Protein 3SQ7 (pdb70)

Nearest PDB structures (foldseek):
  3sq7-assembly6_C-2  TM=1.002E+00  e=1.045E-103  Saccharomyces cerevisiae S288C
  3sq7-assembly6_B  TM=9.964E-01  e=2.704E-96  Saccharomyces cerevisiae S288C
  3sq5-assembly6_C  TM=9.985E-01  e=2.318E-95  Saccharomyces cerevisiae S288C
  3sq5-assembly2_B  TM=9.940E-01  e=2.177E-93  Saccharomyces cerevisiae S288C
  3sq3-assembly1_A  TM=9.973E-01  e=1.010E-92  Saccharomyces cerevisiae S288C

Radius of gyration: 40.12 Å; Cα contacts (8 Å, |Δi|>4): 3853; chains: 4; bounding box: 80×100×114 Å

Foldseek 3Di:
DKAKAWEDACQLDPVVHDYLLNVADDLFWAEKEWFAQAAPVVQNLVSHHLNHQAYEYEYAVPRYDDDDPVRDDDSSVSSVVRYHYDHAHADPPETAHFTKMWIAGNVQKIKIKGKLFGHDNLRSHAFIIMMIIAPIWGQADEDDDAQQLVVVLLLLCLSVDPCSVPVPSVSSNRIYCVSRNLKHKAKAGPRPPDAHFLQVVLVVLCVLCPPPDDDLWQKEKEKEAQEFAFAPDPVDQHGLVQFARVCSNVVVDHPCGDDLVVSLVVCVVSNYAAAYEFEWPCQLVFFPVRCSNVVSHAYACPVPVVSVCCVCPRSLHYWAFPQVLADSSGGRRHHNKIKIFMATHLCTQQFGQKMKTKNAGRDCQGRPHNPGGHSYIMIIMMRGCSSDPDNGTQGEAESSNPPGNYYHPGHVVTGRAPSVDTDGDHDDDPVD/DKAKDWDDAPQLDVYDYLLNVADDLFWAEKEWFAAAAPLVLNLVSHHLNHQAYEYEYAVPRYDDDDPVSDDDSSVSSVVRYHYDHAHAPATAHFTKMWIAGHPQKIKIKGKLFGHDNLRSHAFIIMMIIAPIWGQDDEDDDAQQLVVVLLLLVLSVDPCSVPVPSVVSNRIYCVSRNLKHKAKAGQRPVDAHFLQVVLVVLVVLDLWQKEKEKEAQEFAFAPDPVDQHGLVQFARVCSNVVVDHPCGDDLVVSLVVCVVSNYQAAYEFEWQCLLVFFPVRCSNSVSHYYACPVPVVNVCCVCPRSLHYWAFDQVQADSSGGRRHHNKIKIFMFIDCLCTPQWGQKMKTKNAGRDCQGGPGNPGGHSYIMIIMMRGQSSDDPDNTFGEAESSNPPGGNYYHPGHVVIGRAPSVDTDGDDDDDPVPPD/DKAKAWEDAVQLCVPVYDYLLNVADDLFWAEKEWFAQAAPLVQNLVSHHLNYQAYEYEYAVPRYDDDDPVRDDDSSVSSVVRYHYDHAHADDPETAGFTKMWIAGNPQKIKIKGKLFGHDNLRSHAFIIMMIIAPIWGQAAEDDDAQQLVVVLLLQCLSVDPCSVPVPSVSSNRIYPVSCNLKHKAKAGQRPPDAGFLQVVLVVLCVLPCDQFQKEKEKEFQEFDFAPDPVDQHGLVQFARVCSNVVVDHPCGDDLVVSLVVCVVRNYAAAYEFEWPCQLVFFPVRCSLVVSHAYACPVPVVSVCCCCPSNLHYWAFPQVLADSSGGRRHHNKIKIFMFTDCLCTPQFGQKMKTKNAGRDCLGRPHNPGGHSYIMIIMMRGQSSDPDNGTQGEAESSNPPGNYYHPGHVVTGRADSVDTDGDHDDDPVND/DKAKDWEDAVQLVCVYDYLLNVADDLFWAEKEWFAAAAPDVQNLVSHHLNHQAYEYEYAVPRYDDDDPVRDDDSSVSSVVRYDYDHAHADVATAHFTKMWIAGHPQKIKIKGKLFGHDNLRSHAFIIMMIIAPIWGFDAEDDDAQQLVVVLLLLVQSVDPCSVPVPSVSSNRIYCVSRNLKHKAKAGQRPPDAHFLQVVLVVLVVLDAAKEKEKEAQEFAFAPDPVDQHGLVQFARVCSNVVVDHPCGDDLVVSLVVCVVNNYQAAYEFEWQCQLVFFPVRCSNSVSHYYACPVPVVSVCCVCPRNLHYWAFPQVLADNSGGRRHHNKIKIFMFHHLCTPQWGQKMKTKNAGRDCLGRPHNPGGHSYIMIIMMRGQSSDDDDNTFGEAESSNPPGNYYHPGHVVIGRAPSVDTDGDDDDDPVPVD

InterPro domains:
  IPR010347 Tyrosyl-DNA phosphodiesterase I [PF06087] (84-529)
  IPR010347 Tyrosyl-DNA phosphodiesterase I [PTHR12415] (41-539)

Organism: Saccharomyces cerevisiae (strain ATCC 204508 / S288c) (NCBI:txid559292)

GO terms:
  GO:0070260 5'-tyrosyl-DNA phosphodiesterase activity (F, IDA)
  GO:0005634 nucleus (C, IDA)
  GO:0005739 mitochondrion (C, IDA)
  GO:0017005 3'-tyrosyl-DNA phosphodiesterase activity (F, IDA)
  GO:0006281 DNA repair (P, IMP)

CATH classification: 3.30.870.10 (+1 more: 3.30.870.10)

Structure (mmCIF, N/CA/C/O backbone):
data_3SQ7
#
_entry.id   3SQ7
#
_cell.length_a   64.350
_cell.length_b   82.190
_cell.length_c   99.290
_cell.angle_alpha   86.79
_cell.angle_beta   85.57
_cell.angle_gamma   66.32
#
_symmetry.space_group_name_H-M   'P 1'
#
loop_
_entity.id
_entity.type
_entity.pdbx_description
1 polymer 'Tyrosyl-DNA phosphodiesterase 1'
2 non-polymer 'SULFATE ION'
3 water water
#
loop_
_atom_site.group_PDB
_atom_site.id
_atom_site.type_symbol
_atom_site.label_atom_id
_atom_site.label_alt_id
_atom_site.label_comp_id
_atom_site.label_asym_id
_atom_site.label_entity_id
_atom_site.label_seq_id
_atom_site.pdbx_PDB_ins_code
_atom_site.Cartn_x
_atom_site.Cartn_y
_atom_site.Cartn_z
_atom_site.occupancy
_atom_site.B_iso_or_equiv
_atom_site.auth_seq_id
_atom_site.auth_comp_id
_atom_site.auth_asym_id
_atom_site.auth_atom_id
_atom_site.pdbx_PDB_model_num
ATOM 1 N N . GLY A 1 2 ? -3.765 -17.579 -4.771 1.00 42.58 79 GLY A N 1
ATOM 2 C CA . GLY A 1 2 ? -2.444 -17.766 -5.455 1.00 40.01 79 GLY A CA 1
ATOM 3 C C . GLY A 1 2 ? -1.876 -19.128 -5.015 1.00 37.39 79 GLY A C 1
ATOM 4 O O . GLY A 1 2 ? -2.377 -19.750 -4.080 1.00 37.66 79 GLY A O 1
ATOM 5 N N . ALA A 1 3 ? -0.856 -19.594 -5.705 1.00 34.54 80 ALA A N 1
ATOM 6 C CA . ALA A 1 3 ? -0.199 -20.863 -5.381 1.00 32.80 80 ALA A CA 1
ATOM 7 C C . ALA A 1 3 ? 0.575 -20.626 -4.089 1.00 31.97 80 ALA A C 1
ATOM 8 O O . ALA A 1 3 ? 1.023 -19.486 -3.816 1.00 31.04 80 ALA A O 1
ATOM 10 N N . VAL A 1 4 ? 0.694 -21.649 -3.282 1.00 30.46 81 VAL A N 1
ATOM 11 C CA . VAL A 1 4 ? 1.312 -21.472 -1.964 1.00 31.05 81 VAL A CA 1
ATOM 12 C C . VAL A 1 4 ? 2.056 -22.747 -1.526 1.00 28.73 81 VAL A C 1
ATOM 13 O O . VAL A 1 4 ? 1.573 -23.856 -1.799 1.00 28.03 81 VAL A O 1
ATOM 17 N N . PHE A 1 5 ? 3.232 -22.582 -0.889 1.00 26.78 82 PHE A N 1
ATOM 18 C CA . PHE A 1 5 ? 3.944 -23.727 -0.304 1.00 25.08 82 PHE A CA 1
ATOM 19 C C . PHE A 1 5 ? 3.542 -23.851 1.180 1.00 27.02 82 PHE A C 1
ATOM 20 O O . PHE A 1 5 ? 3.444 -22.803 1.890 1.00 27.63 82 PHE A O 1
ATOM 28 N N . LYS A 1 6 ? 3.282 -25.072 1.639 1.00 26.11 83 LYS A N 1
ATOM 29 C CA . LYS A 1 6 ? 2.867 -25.319 3.021 1.00 27.32 83 LYS A CA 1
ATOM 30 C C . LYS A 1 6 ? 3.752 -26.418 3.566 1.00 27.14 83 LYS A C 1
ATOM 31 O O . LYS A 1 6 ? 4.243 -27.273 2.842 1.00 26.45 83 LYS A O 1
ATOM 37 N N . LEU A 1 7 ? 3.970 -26.384 4.859 1.00 27.81 84 LEU A N 1
ATOM 38 C CA . LEU A 1 7 ? 4.772 -27.380 5.542 1.00 28.12 84 LEU A CA 1
ATOM 39 C C . LEU A 1 7 ? 3.772 -28.442 6.057 1.00 28.33 84 LEU A C 1
ATOM 40 O O . LEU A 1 7 ? 2.758 -28.111 6.727 1.00 28.61 84 LEU A O 1
ATOM 45 N N . MET A 1 8 ? 4.045 -29.695 5.758 1.00 26.86 85 MET A N 1
ATOM 46 C CA . MET A 1 8 ? 3.163 -30.787 6.201 1.00 28.66 85 MET A CA 1
ATOM 47 C C . MET A 1 8 ? 3.279 -31.001 7.725 1.00 29.20 85 MET A C 1
ATOM 48 O O . MET A 1 8 ? 4.407 -31.140 8.242 1.00 28.46 85 MET A O 1
ATOM 53 N N . LYS A 1 9 ? 2.147 -31.034 8.435 1.00 29.54 86 LYS A N 1
ATOM 54 C CA . LYS A 1 9 ? 2.130 -31.301 9.863 1.00 32.71 86 LYS A CA 1
ATOM 55 C C . LYS A 1 9 ? 2.522 -32.754 10.110 1.00 31.66 86 LYS A C 1
ATOM 56 O O . LYS A 1 9 ? 2.266 -33.623 9.293 1.00 31.74 86 LYS A O 1
ATOM 62 N N . SER A 1 10 ? 3.187 -32.978 11.211 1.00 30.65 87 SER A N 1
ATOM 63 C CA . SER A 1 10 ? 3.555 -34.282 11.653 1.00 31.80 87 SER A CA 1
ATOM 64 C C . SER A 1 10 ? 2.845 -34.548 12.984 1.00 33.83 87 SER A C 1
ATOM 65 O O . SER A 1 10 ? 2.729 -33.650 13.848 1.00 33.87 87 SER A O 1
ATOM 68 N N . ASP A 1 11 ? 2.313 -35.753 13.139 1.00 35.73 88 ASP A N 1
ATOM 69 C CA . ASP A 1 11 ? 1.770 -36.234 14.412 1.00 38.88 88 ASP A CA 1
ATOM 70 C C . ASP A 1 11 ? 2.766 -36.140 15.564 1.00 39.55 88 ASP A C 1
ATOM 71 O O . ASP A 1 11 ? 2.400 -36.097 16.740 1.00 39.41 88 ASP A O 1
ATOM 76 N N . PHE A 1 12 ? 4.033 -36.147 15.224 1.00 37.99 89 PHE A N 1
ATOM 77 C CA . PHE A 1 12 ? 5.079 -36.082 16.239 1.00 39.98 89 PHE A CA 1
ATOM 78 C C . PHE A 1 12 ? 5.521 -34.623 16.517 1.00 40.15 89 PHE A C 1
ATOM 79 O O . PHE A 1 12 ? 5.774 -34.252 17.656 1.00 42.81 89 PHE A O 1
ATOM 87 N N . TYR A 1 13 ? 5.587 -33.767 15.504 1.00 37.23 90 TYR A N 1
ATOM 88 C CA . TYR A 1 13 ? 6.174 -32.461 15.730 1.00 37.69 90 TYR A CA 1
ATOM 89 C C . TYR A 1 13 ? 5.113 -31.399 16.116 1.00 40.42 90 TYR A C 1
ATOM 90 O O . TYR A 1 13 ? 5.430 -30.402 16.783 1.00 41.17 90 TYR A O 1
ATOM 99 N N . GLU A 1 14 ? 3.866 -31.592 15.694 1.00 41.08 91 GLU A N 1
ATOM 100 C CA . GLU A 1 14 ? 2.816 -30.649 16.081 1.00 45.52 91 GLU A CA 1
ATOM 101 C C . GLU A 1 14 ? 1.809 -31.460 16.896 1.00 50.00 91 GLU A C 1
ATOM 102 O O . GLU A 1 14 ? 0.843 -31.900 16.337 1.00 50.38 91 GLU A O 1
ATOM 108 N N . ARG A 1 15 ? 2.007 -31.733 18.160 1.00 57.01 92 ARG A N 1
ATOM 109 C CA . ARG A 1 15 ? 1.108 -32.755 18.774 1.00 63.90 92 ARG A CA 1
ATOM 110 C C . ARG A 1 15 ? -0.319 -32.399 19.341 1.00 68.94 92 ARG A C 1
ATOM 111 O O . ARG A 1 15 ? -1.176 -33.309 19.528 1.00 69.99 92 ARG A O 1
ATOM 119 N N . GLU A 1 16 ? -0.620 -31.127 19.619 1.00 72.97 93 GLU A N 1
ATOM 120 C CA . GLU A 1 16 ? -1.754 -30.874 20.551 1.00 76.67 93 GLU A CA 1
ATOM 121 C C . GLU A 1 16 ? -3.079 -30.416 19.912 1.00 77.33 93 GLU A C 1
ATOM 122 O O . GLU A 1 16 ? -3.844 -29.640 20.506 1.00 78.24 93 GLU A O 1
ATOM 128 N N . ASP A 1 24 ? -0.309 -21.559 7.090 1.00 54.68 101 ASP A N 1
ATOM 129 C CA . ASP A 1 24 ? 1.084 -21.988 7.307 1.00 52.56 101 ASP A CA 1
ATOM 130 C C . ASP A 1 24 ? 1.365 -23.505 6.992 1.00 48.00 101 ASP A C 1
ATOM 131 O O . ASP A 1 24 ? 2.360 -23.903 6.286 1.00 45.29 101 ASP A O 1
ATOM 136 N N . MET A 1 25 ? 0.538 -24.338 7.604 1.00 43.91 102 MET A N 1
ATOM 137 C CA . MET A 1 25 ? 0.723 -25.786 7.642 1.00 40.63 102 MET A CA 1
ATOM 138 C C . MET A 1 25 ? -0.418 -26.472 6.926 1.00 38.52 102 MET A C 1
ATOM 139 O O . MET A 1 25 ? -1.478 -25.853 6.714 1.00 37.80 102 MET A O 1
ATOM 144 N N . ILE A 1 26 ? -0.210 -27.732 6.558 1.00 34.38 103 ILE A N 1
ATOM 145 C CA . ILE A 1 26 ? -1.248 -28.474 5.865 1.00 33.20 103 ILE A CA 1
ATOM 146 C C . ILE A 1 26 ? -1.235 -29.924 6.374 1.00 32.66 103 ILE A C 1
ATOM 147 O O . ILE A 1 26 ? -0.200 -30.400 6.837 1.00 30.87 103 ILE A O 1
ATOM 152 N N . THR A 1 27 ? -2.355 -30.625 6.300 1.00 31.82 104 THR A N 1
ATOM 153 C CA . THR A 1 27 ? -2.338 -32.081 6.500 1.00 31.70 104 THR A CA 1
ATOM 154 C C . THR A 1 27 ? -3.002 -32.724 5.272 1.00 31.38 104 THR A C 1
ATOM 155 O O . THR A 1 27 ? -3.747 -32.017 4.485 1.00 29.92 104 THR A O 1
ATOM 159 N N . LEU A 1 28 ? -2.831 -34.036 5.151 1.00 30.20 105 LEU A N 1
ATOM 160 C CA . LEU A 1 28 ? -3.548 -34.806 4.141 1.00 31.17 105 LEU A CA 1
ATOM 161 C C . LEU A 1 28 ? -5.072 -34.660 4.334 1.00 32.70 105 LEU A C 1
ATOM 162 O O . LEU A 1 28 ? -5.839 -34.569 3.344 1.00 32.76 105 LEU A O 1
ATOM 167 N N . LYS A 1 29 ? -5.511 -34.581 5.583 1.00 34.29 106 LYS A N 1
ATOM 168 C CA . LYS A 1 29 ? -6.915 -34.411 5.847 1.00 37.75 106 LYS A CA 1
ATOM 169 C C . LYS A 1 29 ? -7.444 -33.078 5.323 1.00 37.71 106 LYS A C 1
ATOM 170 O O . LYS A 1 29 ? -8.551 -33.031 4.794 1.00 37.80 106 LYS A O 1
ATOM 176 N N . ASP A 1 30 ? -6.680 -31.993 5.417 1.00 37.36 107 ASP A N 1
ATOM 177 C CA . ASP A 1 30 ? -7.068 -30.724 4.742 1.00 37.81 107 ASP A CA 1
ATOM 178 C C . ASP A 1 30 ? -7.224 -30.919 3.223 1.00 36.28 107 ASP A C 1
ATOM 179 O O . ASP A 1 30 ? -8.069 -30.313 2.595 1.00 36.20 107 ASP A O 1
ATOM 184 N N . ILE A 1 31 ? -6.397 -31.767 2.632 1.00 33.40 108 ILE A N 1
ATOM 185 C CA . ILE A 1 31 ? -6.402 -31.917 1.180 1.00 31.58 108 ILE A CA 1
ATOM 186 C C . ILE A 1 31 ? -7.554 -32.814 0.712 1.00 32.71 108 ILE A C 1
ATOM 187 O O . ILE A 1 31 ? -8.253 -32.460 -0.258 1.00 32.39 108 ILE A O 1
ATOM 192 N N . PHE A 1 32 ? -7.742 -33.942 1.400 1.00 32.87 109 PHE A N 1
ATOM 193 C CA . PHE A 1 32 ? -8.723 -34.951 1.035 1.00 34.13 109 PHE A CA 1
ATOM 194 C C . PHE A 1 32 ? -10.045 -34.994 1.819 1.00 36.21 109 PHE A C 1
ATOM 195 O O . PHE A 1 32 ? -10.943 -35.773 1.485 1.00 36.83 109 PHE A O 1
ATOM 203 N N . GLY A 1 33 ? -10.151 -34.226 2.897 1.00 37.75 110 GLY A N 1
ATOM 204 C CA . GLY A 1 33 ? -11.247 -34.400 3.832 1.00 41.22 110 GLY A CA 1
ATOM 205 C C . GLY A 1 33 ? -12.358 -33.408 3.628 1.00 44.48 110 GLY A C 1
ATOM 206 O O . GLY A 1 33 ? -13.349 -33.451 4.295 1.00 45.31 110 GLY A O 1
ATOM 207 N N . THR A 1 34 ? -12.175 -32.511 2.681 1.00 45.24 111 THR A N 1
ATOM 208 C CA . THR A 1 34 ? -13.151 -31.500 2.430 1.00 48.94 111 THR A CA 1
ATOM 209 C C . THR A 1 34 ? -14.504 -32.083 1.868 1.00 49.31 111 THR A C 1
ATOM 210 O O . THR A 1 34 ? -14.521 -32.908 0.943 1.00 46.87 111 THR A O 1
ATOM 214 N N . GLU A 1 35 ? -15.613 -31.632 2.431 1.00 50.68 112 GLU A N 1
ATOM 215 C CA . GLU A 1 35 ? -16.934 -32.215 2.095 1.00 53.00 112 GLU A CA 1
ATOM 216 C C . GLU A 1 35 ? -17.332 -31.974 0.633 1.00 50.62 112 GLU A C 1
ATOM 217 O O . GLU A 1 35 ? -18.084 -32.749 0.115 1.00 50.60 112 GLU A O 1
ATOM 223 N N . THR A 1 36 ? -16.767 -30.949 -0.027 1.00 47.84 113 THR A N 1
ATOM 224 C CA . THR A 1 36 ? -17.079 -30.699 -1.408 1.00 46.93 113 THR A CA 1
ATOM 225 C C . THR A 1 36 ? -16.147 -31.422 -2.413 1.00 44.39 113 THR A C 1
ATOM 226 O O . THR A 1 36 ? -16.281 -31.223 -3.597 1.00 42.71 113 THR A O 1
ATOM 230 N N . LEU A 1 37 ? -15.200 -32.228 -1.937 1.00 42.23 114 LEU A N 1
ATOM 231 C CA . LEU A 1 37 ? -14.315 -32.965 -2.833 1.00 39.87 114 LEU A CA 1
ATOM 232 C C . LEU A 1 37 ? -15.144 -34.072 -3.505 1.00 39.84 114 LEU A C 1
ATOM 233 O O . LEU A 1 37 ? -15.806 -34.853 -2.839 1.00 39.65 114 LEU A O 1
ATOM 238 N N . LYS A 1 38 ? -15.072 -34.130 -4.821 1.00 38.70 115 LYS A N 1
ATOM 239 C CA . LYS A 1 38 ? -15.829 -35.080 -5.621 1.00 40.29 115 LYS A CA 1
ATOM 240 C C . LYS A 1 38 ? -14.907 -36.199 -6.103 1.00 38.79 115 LYS A C 1
ATOM 241 O O . LYS A 1 38 ? -15.251 -37.383 -6.036 1.00 38.37 115 LYS A O 1
ATOM 247 N N . ARG A 1 39 ? -13.713 -35.828 -6.550 1.00 36.85 116 ARG A N 1
ATOM 248 C CA . ARG A 1 39 ? -12.788 -36.784 -7.176 1.00 35.86 116 ARG A CA 1
ATOM 249 C C . ARG A 1 39 ? -11.354 -36.432 -6.869 1.00 34.08 116 ARG A C 1
ATOM 250 O O . ARG A 1 39 ? -10.998 -35.267 -6.994 1.00 32.91 116 ARG A O 1
ATOM 258 N N . SER A 1 40 ? -10.510 -37.419 -6.537 1.00 32.93 117 SER A N 1
ATOM 259 C CA . SER A 1 40 ? -9.059 -37.166 -6.476 1.00 32.19 117 SER A CA 1
ATOM 260 C C . SER A 1 40 ? -8.362 -38.099 -7.415 1.00 31.32 117 SER A C 1
ATOM 261 O O . SER A 1 40 ? -8.701 -39.295 -7.462 1.00 31.21 117 SER A O 1
ATOM 264 N N . ILE A 1 41 ? -7.348 -37.568 -8.108 1.00 29.36 118 ILE A N 1
ATOM 265 C CA . ILE A 1 41 ? -6.489 -38.371 -8.943 1.00 27.92 118 ILE A CA 1
ATOM 266 C C . ILE A 1 41 ? -5.083 -38.273 -8.339 1.00 27.57 118 ILE A C 1
ATOM 267 O O . ILE A 1 41 ? -4.593 -37.173 -8.166 1.00 27.11 118 ILE A O 1
ATOM 272 N N . LEU A 1 42 ? -4.424 -39.404 -8.051 1.00 26.80 119 LEU A N 1
ATOM 273 C CA . LEU A 1 42 ? -3.204 -39.432 -7.245 1.00 26.01 119 LEU A CA 1
ATOM 274 C C . LEU A 1 42 ? -2.121 -40.122 -8.006 1.00 26.56 119 LEU A C 1
ATOM 275 O O . LEU A 1 42 ? -2.400 -41.088 -8.743 1.00 27.37 119 LEU A O 1
ATOM 280 N N . PHE A 1 43 ? -0.882 -39.629 -7.828 1.00 25.15 120 PHE A N 1
ATOM 281 C CA . PHE A 1 43 ? 0.297 -40.247 -8.326 1.00 25.10 120 PHE A CA 1
ATOM 282 C C . PHE A 1 43 ? 1.246 -40.306 -7.144 1.00 25.10 120 PHE A C 1
ATOM 283 O O . PHE A 1 43 ? 1.367 -39.297 -6.392 1.00 24.54 120 PHE A O 1
ATOM 291 N N . SER A 1 44 ? 1.997 -41.399 -7.020 1.00 24.46 121 SER A N 1
ATOM 292 C CA . SER A 1 44 ? 2.974 -41.488 -5.952 1.00 24.34 121 SER A CA 1
ATOM 293 C C . SER A 1 44 ? 3.906 -42.603 -6.175 1.00 24.56 121 SER A C 1
ATOM 294 O O . SER A 1 44 ? 3.703 -43.433 -7.101 1.00 24.43 121 SER A O 1
ATOM 297 N N . PHE A 1 45 ? 4.927 -42.687 -5.345 1.00 23.10 122 PHE A N 1
ATOM 298 C CA . PHE A 1 45 ? 5.804 -43.818 -5.426 1.00 25.12 122 PHE A CA 1
ATOM 299 C C . PHE A 1 45 ? 5.266 -44.923 -4.483 1.00 26.41 122 PHE A C 1
ATOM 300 O O . PHE A 1 45 ? 5.531 -46.109 -4.684 1.00 27.31 122 PHE A O 1
ATOM 308 N N . GLN A 1 46 ? 4.522 -44.563 -3.438 1.00 27.05 123 GLN A N 1
ATOM 309 C CA . GLN A 1 46 ? 4.080 -45.608 -2.478 1.00 29.59 123 GLN A CA 1
ATOM 310 C C . GLN A 1 46 ? 2.790 -45.225 -1.794 1.00 29.51 123 GLN A C 1
ATOM 311 O O . GLN A 1 46 ? 2.663 -44.091 -1.353 1.00 29.32 123 GLN A O 1
ATOM 317 N N . TYR A 1 47 ? 1.837 -46.134 -1.705 1.00 29.68 124 TYR A N 1
ATOM 318 C CA . TYR A 1 47 ? 0.604 -45.849 -1.011 1.00 31.09 124 TYR A CA 1
ATOM 319 C C . TYR A 1 47 ? 0.372 -46.842 0.129 1.00 34.00 124 TYR A C 1
ATOM 320 O O . TYR A 1 47 ? 0.460 -48.043 -0.069 1.00 35.22 124 TYR A O 1
ATOM 329 N N . GLU A 1 48 ? -0.015 -46.362 1.303 1.00 35.10 125 GLU A N 1
ATOM 330 C CA . GLU A 1 48 ? -0.415 -47.251 2.412 1.00 36.81 125 GLU A CA 1
ATOM 331 C C . GLU A 1 48 ? -1.931 -47.055 2.399 1.00 36.73 125 GLU A C 1
ATOM 332 O O . GLU A 1 48 ? -2.439 -46.008 2.870 1.00 36.48 125 GLU A O 1
ATOM 338 N N . LEU A 1 49 ? -2.663 -47.988 1.780 1.00 36.67 126 LEU A N 1
ATOM 339 C CA . LEU A 1 49 ? -4.065 -47.685 1.530 1.00 38.71 126 LEU A CA 1
ATOM 340 C C . LEU A 1 49 ? -4.873 -47.418 2.779 1.00 39.45 126 LEU A C 1
ATOM 341 O O . LEU A 1 49 ? -5.722 -46.589 2.748 1.00 39.48 126 LEU A O 1
ATOM 346 N N . ASP A 1 50 ? -4.656 -48.122 3.887 1.00 41.16 127 ASP A N 1
ATOM 347 C CA . ASP A 1 50 ? -5.561 -47.819 5.003 1.00 44.39 127 ASP A CA 1
ATOM 348 C C . ASP A 1 50 ? -5.299 -46.416 5.609 1.00 43.26 127 ASP A C 1
ATOM 349 O O . ASP A 1 50 ? -6.260 -45.661 5.826 1.00 44.72 127 ASP A O 1
ATOM 354 N N . PHE A 1 51 ? -4.031 -46.023 5.676 1.00 39.53 128 PHE A N 1
ATOM 355 C CA . PHE A 1 51 ? -3.660 -44.673 6.086 1.00 36.83 128 PHE A CA 1
ATOM 356 C C . PHE A 1 51 ? -4.221 -43.645 5.100 1.00 35.39 128 PHE A C 1
ATOM 357 O O . PHE A 1 51 ? -4.898 -42.684 5.499 1.00 36.02 128 PHE A O 1
ATOM 365 N N . LEU A 1 52 ? -3.976 -43.833 3.804 1.00 32.92 129 LEU A N 1
ATOM 366 C CA . LEU A 1 52 ? -4.486 -42.846 2.852 1.00 32.56 129 LEU A CA 1
ATOM 367 C C . LEU A 1 52 ? -6.015 -42.698 2.843 1.00 33.64 129 LEU A C 1
ATOM 368 O O . LEU A 1 52 ? -6.552 -41.560 2.853 1.00 32.61 129 LEU A O 1
ATOM 373 N N . LEU A 1 53 ? -6.716 -43.826 2.799 1.00 34.69 130 LEU A N 1
ATOM 374 C CA . LEU A 1 53 ? -8.168 -43.763 2.539 1.00 37.77 130 LEU A CA 1
ATOM 375 C C . LEU A 1 53 ? -8.910 -43.147 3.721 1.00 39.33 130 LEU A C 1
ATOM 376 O O . LEU A 1 53 ? -9.989 -42.596 3.531 1.00 38.75 130 LEU A O 1
ATOM 381 N N . ARG A 1 54 ? -8.287 -43.220 4.915 1.00 40.61 131 ARG A N 1
ATOM 382 C CA . ARG A 1 54 ? -8.852 -42.665 6.173 1.00 43.37 131 ARG A CA 1
ATOM 383 C C . ARG A 1 54 ? -8.826 -41.123 6.141 1.00 42.13 131 ARG A C 1
ATOM 384 O O . ARG A 1 54 ? -9.523 -40.468 6.904 1.00 41.85 131 ARG A O 1
ATOM 392 N N . GLN A 1 55 ? -8.072 -40.554 5.193 1.00 39.62 132 GLN A N 1
ATOM 393 C CA . GLN A 1 55 ? -8.042 -39.107 5.013 1.00 38.44 132 GLN A CA 1
ATOM 394 C C . GLN A 1 55 ? -9.235 -38.501 4.285 1.00 39.20 132 GLN A C 1
ATOM 395 O O . GLN A 1 55 ? -9.413 -37.274 4.329 1.00 38.01 132 GLN A O 1
ATOM 401 N N . PHE A 1 56 ? -10.021 -39.325 3.595 1.00 40.53 133 PHE A N 1
ATOM 402 C CA . PHE A 1 56 ? -11.099 -38.834 2.693 1.00 42.37 133 PHE A CA 1
ATOM 403 C C . PHE A 1 56 ? -12.425 -38.607 3.422 1.00 44.99 133 PHE A C 1
ATOM 404 O O . PHE A 1 56 ? -12.663 -39.230 4.419 1.00 44.89 133 PHE A O 1
ATOM 412 N N . HIS A 1 57 ? -13.266 -37.712 2.916 1.00 46.69 134 HIS A N 1
ATOM 413 C CA . HIS A 1 57 ? -14.639 -37.562 3.413 1.00 51.13 134 HIS A CA 1
ATOM 414 C C . HIS A 1 57 ? -15.475 -38.639 2.737 1.00 51.71 134 HIS A C 1
ATOM 415 O O . HIS A 1 57 ? -15.134 -39.004 1.607 1.00 49.39 134 HIS A O 1
ATOM 422 N N . GLN A 1 58 ? -16.521 -39.148 3.405 1.00 54.00 135 GLN A N 1
ATOM 423 C CA . GLN A 1 58 ? -17.454 -40.118 2.777 1.00 56.32 135 GLN A CA 1
ATOM 424 C C . GLN A 1 58 ? -18.090 -39.615 1.474 1.00 54.52 135 GLN A C 1
ATOM 425 O O . GLN A 1 58 ? -18.484 -40.416 0.655 1.00 54.26 135 GLN A O 1
ATOM 431 N N . ASN A 1 59 ? -18.167 -38.300 1.298 1.00 53.10 136 ASN A N 1
ATOM 432 C CA . ASN A 1 59 ? -18.780 -37.682 0.098 1.00 52.77 136 ASN A CA 1
ATOM 433 C C . ASN A 1 59 ? -18.040 -37.930 -1.236 1.00 49.78 136 ASN A C 1
ATOM 434 O O . ASN A 1 59 ? -18.617 -37.765 -2.295 1.00 48.36 136 ASN A O 1
ATOM 439 N N . VAL A 1 60 ? -16.757 -38.278 -1.158 1.00 47.12 137 VAL A N 1
ATOM 440 C CA . VAL A 1 60 ? -15.914 -38.466 -2.359 1.00 44.74 137 VAL A CA 1
ATOM 441 C C . VAL A 1 60 ? -16.554 -39.562 -3.255 1.00 45.04 137 VAL A C 1
ATOM 442 O O . VAL A 1 60 ? -17.020 -40.575 -2.730 1.00 45.96 137 VAL A O 1
ATOM 446 N N . GLU A 1 61 ? -16.566 -39.333 -4.564 1.00 43.77 138 GLU A N 1
ATOM 447 C CA . GLU A 1 61 ? -17.223 -40.218 -5.538 1.00 45.01 138 GLU A CA 1
ATOM 448 C C . GLU A 1 61 ? -16.237 -41.128 -6.233 1.00 42.85 138 GLU A C 1
ATOM 449 O O . GLU A 1 61 ? -16.577 -42.232 -6.563 1.00 42.05 138 GLU A O 1
ATOM 455 N N . ASN A 1 62 ? -15.008 -40.649 -6.436 1.00 40.63 139 ASN A N 1
ATOM 456 C CA . ASN A 1 62 ? -13.981 -41.436 -7.138 1.00 38.80 139 ASN A CA 1
ATOM 457 C C . ASN A 1 62 ? -12.599 -41.085 -6.652 1.00 36.93 139 ASN A C 1
ATOM 458 O O . ASN A 1 62 ? -12.262 -39.901 -6.498 1.00 35.63 139 ASN A O 1
ATOM 463 N N . ILE A 1 63 ? -11.780 -42.108 -6.476 1.00 36.07 140 ILE A N 1
ATOM 464 C CA . ILE A 1 63 ? -10.349 -41.916 -6.239 1.00 34.94 140 ILE A CA 1
ATOM 465 C C . ILE A 1 63 ? -9.613 -42.756 -7.268 1.00 34.74 140 ILE A C 1
ATOM 466 O O . ILE A 1 63 ? -9.734 -43.981 -7.240 1.00 35.20 140 ILE A O 1
ATOM 471 N N . THR A 1 64 ? -8.880 -42.096 -8.170 1.00 32.65 141 THR A N 1
ATOM 472 C CA . THR A 1 64 ? -8.111 -42.775 -9.207 1.00 32.56 141 THR A CA 1
ATOM 473 C C . THR A 1 64 ? -6.637 -42.721 -8.763 1.00 32.30 141 THR A C 1
ATOM 474 O O . THR A 1 64 ? -6.064 -41.641 -8.478 1.00 32.10 141 THR A O 1
ATOM 478 N N . ILE A 1 65 ? -6.018 -43.868 -8.686 1.00 31.79 142 ILE A N 1
ATOM 479 C CA . ILE A 1 65 ? -4.686 -43.992 -8.074 1.00 32.58 142 ILE A CA 1
ATOM 480 C C . ILE A 1 65 ? -3.727 -44.557 -9.133 1.00 32.75 142 ILE A C 1
ATOM 481 O O . ILE A 1 65 ? -3.939 -45.657 -9.677 1.00 33.10 142 ILE A O 1
ATOM 486 N N . VAL A 1 66 ? -2.681 -43.771 -9.430 1.00 30.91 143 VAL A N 1
ATOM 487 C CA . VAL A 1 66 ? -1.642 -44.174 -10.373 1.00 29.87 143 VAL A CA 1
ATOM 488 C C . VAL A 1 66 ? -0.379 -44.576 -9.623 1.00 29.64 143 VAL A C 1
ATOM 489 O O . VAL A 1 66 ? 0.122 -43.817 -8.788 1.00 28.12 143 VAL A O 1
ATOM 493 N N . GLY A 1 67 ? 0.123 -45.767 -9.869 1.00 30.61 144 GLY A N 1
ATOM 494 C CA . GLY A 1 67 ? 1.371 -46.164 -9.265 1.00 32.30 144 GLY A CA 1
ATOM 495 C C . GLY A 1 67 ? 1.966 -47.418 -9.913 1.00 34.79 144 GLY A C 1
ATOM 496 O O . GLY A 1 67 ? 1.310 -48.061 -10.730 1.00 34.07 144 GLY A O 1
ATOM 497 N N . GLN A 1 68 ? 3.209 -47.751 -9.531 1.00 35.73 145 GLN A N 1
ATOM 498 C CA . GLN A 1 68 ? 3.857 -48.912 -10.108 1.00 38.45 145 GLN A CA 1
ATOM 499 C C . GLN A 1 68 ? 3.210 -50.150 -9.545 1.00 42.21 145 GLN A C 1
ATOM 500 O O . GLN A 1 68 ? 2.963 -50.210 -8.344 1.00 41.26 145 GLN A O 1
ATOM 506 N N . LYS A 1 69 ? 2.952 -51.123 -10.408 1.00 46.19 146 LYS A N 1
ATOM 507 C CA . LYS A 1 69 ? 2.428 -52.433 -9.967 1.00 52.06 146 LYS A CA 1
ATOM 508 C C . LYS A 1 69 ? 3.171 -52.835 -8.678 1.00 52.69 146 LYS A C 1
ATOM 509 O O . LYS A 1 69 ? 4.399 -52.783 -8.630 1.00 51.62 146 LYS A O 1
ATOM 515 N N . GLY A 1 70 ? 2.418 -53.169 -7.622 1.00 54.20 147 GLY A N 1
ATOM 516 C CA . GLY A 1 70 ? 3.017 -53.567 -6.347 1.00 54.21 147 GLY A CA 1
ATOM 517 C C . GLY A 1 70 ? 3.339 -52.479 -5.314 1.00 54.37 147 GLY A C 1
ATOM 518 O O . GLY A 1 70 ? 3.652 -52.803 -4.190 1.00 55.57 147 GLY A O 1
ATOM 519 N N . THR A 1 71 ? 3.269 -51.192 -5.650 1.00 52.87 148 THR A N 1
ATOM 520 C CA . THR A 1 71 ? 3.506 -50.171 -4.634 1.00 51.55 148 THR A CA 1
ATOM 521 C C . THR A 1 71 ? 2.185 -49.698 -3.977 1.00 51.94 148 THR A C 1
ATOM 522 O O . THR A 1 71 ? 2.155 -48.677 -3.222 1.00 48.55 148 THR A O 1
ATOM 526 N N . ILE A 1 72 ? 1.093 -50.382 -4.344 1.00 52.97 149 ILE A N 1
ATOM 527 C CA . ILE A 1 72 ? -0.216 -50.130 -3.766 1.00 54.28 149 ILE A CA 1
ATOM 528 C C . ILE A 1 72 ? -0.573 -51.389 -2.964 1.00 56.88 149 ILE A C 1
ATOM 529 O O . ILE A 1 72 ? -1.072 -52.370 -3.509 1.00 58.09 149 ILE A O 1
ATOM 534 N N . MET A 1 73 ? -0.248 -51.394 -1.685 1.00 58.35 150 MET A N 1
ATOM 535 C CA . MET A 1 73 ? -0.563 -52.578 -0.839 1.00 60.66 150 MET A CA 1
ATOM 536 C C . MET A 1 73 ? -2.040 -52.572 -0.494 1.00 60.92 150 MET A C 1
ATOM 537 O O . MET A 1 73 ? -2.491 -51.548 0.029 1.00 59.71 150 MET A O 1
ATOM 542 N N . PRO A 1 74 ? -2.777 -53.666 -0.804 1.00 62.56 151 PRO A N 1
ATOM 543 C CA . PRO A 1 74 ? -4.194 -53.743 -0.424 1.00 63.11 151 PRO A CA 1
ATOM 544 C C . PRO A 1 74 ? -4.327 -53.719 1.103 1.00 63.01 151 PRO A C 1
ATOM 545 O O . PRO A 1 74 ? -3.365 -54.070 1.807 1.00 62.68 151 PRO A O 1
ATOM 549 N N . ILE A 1 75 ? -5.479 -53.283 1.618 1.00 62.02 152 ILE A N 1
ATOM 550 C CA . ILE A 1 75 ? -5.776 -53.428 3.049 1.00 61.45 152 ILE A CA 1
ATOM 551 C C . ILE A 1 75 ? -6.119 -54.885 3.371 1.00 62.13 152 ILE A C 1
ATOM 552 O O . ILE A 1 75 ? -7.004 -55.455 2.742 1.00 61.57 152 ILE A O 1
ATOM 557 N N . GLU A 1 76 ? -5.433 -55.500 4.332 1.00 62.60 153 GLU A N 1
ATOM 558 C CA . GLU A 1 76 ? -5.774 -56.885 4.717 1.00 64.64 153 GLU A CA 1
ATOM 559 C C . GLU A 1 76 ? -7.133 -56.891 5.431 1.00 65.49 153 GLU A C 1
ATOM 560 O O . GLU A 1 76 ? -7.533 -55.855 5.976 1.00 64.08 153 GLU A O 1
ATOM 566 N N . ALA A 1 77 ? -7.820 -58.033 5.434 1.00 67.82 154 ALA A N 1
ATOM 567 C CA . ALA A 1 77 ? -9.152 -58.140 6.060 1.00 69.89 154 ALA A CA 1
ATOM 568 C C . ALA A 1 77 ? -9.106 -57.652 7.511 1.00 70.31 154 ALA A C 1
ATOM 569 O O . ALA A 1 77 ? -9.937 -56.852 7.921 1.00 68.96 154 ALA A O 1
ATOM 571 N N . ARG A 1 78 ? -8.092 -58.090 8.264 1.00 70.73 155 ARG A N 1
ATOM 572 C CA . ARG A 1 78 ? -7.956 -57.694 9.664 1.00 72.11 155 ARG A CA 1
ATOM 573 C C . ARG A 1 78 ? -7.875 -56.195 9.901 1.00 72.14 155 ARG A C 1
ATOM 574 O O . ARG A 1 78 ? -8.193 -55.730 10.979 1.00 72.14 155 ARG A O 1
ATOM 582 N N . ALA A 1 79 ? -7.414 -55.441 8.911 1.00 72.14 156 ALA A N 1
ATOM 583 C CA . ALA A 1 79 ? -7.367 -53.988 9.022 1.00 73.55 156 ALA A CA 1
ATOM 584 C C . ALA A 1 79 ? -8.591 -53.265 8.429 1.00 74.92 156 ALA A C 1
ATOM 585 O O . ALA A 1 79 ? -8.707 -52.063 8.607 1.00 73.65 156 ALA A O 1
ATOM 587 N N . MET A 1 80 ? -9.471 -53.990 7.728 1.00 77.87 157 MET A N 1
ATOM 588 C CA . MET A 1 80 ? -10.762 -53.438 7.248 1.00 81.09 157 MET A CA 1
ATOM 589 C C . MET A 1 80 ? -11.694 -53.012 8.374 1.00 83.12 157 MET A C 1
ATOM 590 O O . MET A 1 80 ? -11.644 -53.552 9.492 1.00 83.76 157 MET A O 1
ATOM 595 N N . ASP A 1 81 ? -12.537 -52.046 8.061 1.00 84.32 158 ASP A N 1
ATOM 596 C CA . ASP A 1 81 ? -13.704 -51.716 8.859 1.00 86.66 158 ASP A CA 1
ATOM 597 C C . ASP A 1 81 ? -14.803 -51.201 7.937 1.00 87.30 158 ASP A C 1
ATOM 598 O O . ASP A 1 81 ? -14.595 -51.141 6.722 1.00 86.11 158 ASP A O 1
ATOM 603 N N . ALA A 1 82 ? -15.949 -50.843 8.512 1.00 88.73 159 ALA A N 1
ATOM 604 C CA . ALA A 1 82 ? -17.134 -50.441 7.751 1.00 88.89 159 ALA A CA 1
ATOM 605 C C . ALA A 1 82 ? -16.818 -49.327 6.765 1.00 86.92 159 ALA A C 1
ATOM 606 O O . ALA A 1 82 ? -17.036 -49.480 5.568 1.00 86.03 159 ALA A O 1
ATOM 608 N N . THR A 1 83 ? -16.293 -48.228 7.305 1.00 85.26 160 THR A N 1
ATOM 609 C CA . THR A 1 83 ? -15.907 -47.023 6.555 1.00 83.57 160 THR A CA 1
ATOM 610 C C . THR A 1 83 ? -14.955 -47.274 5.387 1.00 80.26 160 THR A C 1
ATOM 611 O O . THR A 1 83 ? -15.148 -46.757 4.305 1.00 79.08 160 THR A O 1
ATOM 615 N N . LEU A 1 84 ? -13.928 -48.064 5.621 1.00 77.50 161 LEU A N 1
ATOM 616 C CA . LEU A 1 84 ? -12.962 -48.372 4.570 1.00 74.63 161 LEU A CA 1
ATOM 617 C C . LEU A 1 84 ? -13.572 -49.159 3.414 1.00 73.75 161 LEU A C 1
ATOM 618 O O . LEU A 1 84 ? -13.282 -48.854 2.263 1.00 71.46 161 LEU A O 1
ATOM 623 N N . ALA A 1 85 ? -14.423 -50.147 3.719 1.00 73.77 162 ALA A N 1
ATOM 624 C CA . ALA A 1 85 ? -15.076 -50.949 2.675 1.00 73.65 162 ALA A CA 1
ATOM 625 C C . ALA A 1 85 ? -15.904 -50.107 1.705 1.00 72.64 162 ALA A C 1
ATOM 626 O O . ALA A 1 85 ? -15.952 -50.430 0.539 1.00 72.26 162 ALA A O 1
ATOM 628 N N . VAL A 1 86 ? -16.528 -49.037 2.195 1.00 71.61 163 VAL A N 1
ATOM 629 C CA . VAL A 1 86 ? -17.286 -48.086 1.369 1.00 70.55 163 VAL A CA 1
ATOM 630 C C . VAL A 1 86 ? -16.388 -47.197 0.479 1.00 67.34 163 VAL A C 1
ATOM 631 O O . VAL A 1 86 ? -16.641 -47.052 -0.718 1.00 66.22 163 VAL A O 1
ATOM 635 N N . ILE A 1 87 ? -15.338 -46.617 1.072 1.00 63.96 164 ILE A N 1
ATOM 636 C CA . ILE A 1 87 ? -14.385 -45.775 0.308 1.00 60.76 164 ILE A CA 1
ATOM 637 C C . ILE A 1 87 ? -13.629 -46.612 -0.719 1.00 58.24 164 ILE A C 1
ATOM 638 O O . ILE A 1 87 ? -13.410 -46.167 -1.842 1.00 55.62 164 ILE A O 1
ATOM 643 N N . LEU A 1 88 ? -13.252 -47.829 -0.336 1.00 57.21 165 LEU A N 1
ATOM 644 C CA . LEU A 1 88 ? -12.547 -48.749 -1.241 1.00 56.31 165 LEU A CA 1
ATOM 645 C C . LEU A 1 88 ? -13.303 -49.031 -2.568 1.00 56.17 165 LEU A C 1
ATOM 646 O O . LEU A 1 88 ? -12.661 -49.194 -3.595 1.00 54.82 165 LEU A O 1
ATOM 651 N N . LYS A 1 89 ? -14.638 -49.091 -2.539 1.00 56.45 166 LYS A N 1
ATOM 652 C CA . LYS A 1 89 ? -15.421 -49.284 -3.769 1.00 57.73 166 LYS A CA 1
ATOM 653 C C . LYS A 1 89 ? -15.290 -48.093 -4.719 1.00 54.88 166 LYS A C 1
ATOM 654 O O . LYS A 1 89 ? -15.704 -48.175 -5.850 1.00 54.50 166 LYS A O 1
ATOM 660 N N . LYS A 1 90 ? -14.750 -46.982 -4.236 1.00 51.73 167 LYS A N 1
ATOM 661 C CA . LYS A 1 90 ? -14.653 -45.777 -5.054 1.00 49.49 167 LYS A CA 1
ATOM 662 C C . LYS A 1 90 ? -13.263 -45.654 -5.727 1.00 46.62 167 LYS A C 1
ATOM 663 O O . LYS A 1 90 ? -12.988 -44.730 -6.521 1.00 44.58 167 LYS A O 1
ATOM 669 N N . VAL A 1 91 ? -12.402 -46.603 -5.409 1.00 44.87 168 VAL A N 1
ATOM 670 C CA . VAL A 1 91 ? -11.036 -46.575 -5.851 1.00 43.45 168 VAL A CA 1
ATOM 671 C C . VAL A 1 91 ? -10.889 -47.268 -7.188 1.00 43.79 168 VAL A C 1
ATOM 672 O O . VAL A 1 91 ? -11.345 -48.395 -7.360 1.00 42.79 168 VAL A O 1
ATOM 676 N N . LYS A 1 92 ? -10.262 -46.564 -8.129 1.00 42.37 169 LYS A N 1
ATOM 677 C CA . LYS A 1 92 ? -9.828 -47.140 -9.413 1.00 43.01 169 LYS A CA 1
ATOM 678 C C . LYS A 1 92 ? -8.285 -47.134 -9.458 1.00 41.95 169 LYS A C 1
ATOM 679 O O . LYS A 1 92 ? -7.660 -46.061 -9.375 1.00 40.41 169 LYS A O 1
ATOM 685 N N . LEU A 1 93 ? -7.676 -48.301 -9.599 1.00 41.26 170 LEU A N 1
ATOM 686 C CA . LEU A 1 93 ? -6.216 -48.415 -9.731 1.00 41.83 170 LEU A CA 1
ATOM 687 C C . LEU A 1 93 ? -5.762 -48.379 -11.188 1.00 42.26 170 LEU A C 1
ATOM 688 O O . LEU A 1 93 ? -6.392 -49.004 -12.039 1.00 42.70 170 LEU A O 1
ATOM 693 N N . ILE A 1 94 ? -4.698 -47.613 -11.458 1.00 40.81 171 ILE A N 1
ATOM 694 C CA . ILE A 1 94 ? -4.007 -47.666 -12.723 1.00 40.37 171 ILE A CA 1
ATOM 695 C C . ILE A 1 94 ? -2.562 -48.045 -12.362 1.00 41.47 171 ILE A C 1
ATOM 696 O O . ILE A 1 94 ? -1.781 -47.235 -11.774 1.00 38.87 171 ILE A O 1
ATOM 701 N N . GLU A 1 95 ? -2.216 -49.284 -12.682 1.00 43.26 172 GLU A N 1
ATOM 702 C CA . GLU A 1 95 ? -0.951 -49.866 -12.280 1.00 46.95 172 GLU A CA 1
ATOM 703 C C . GLU A 1 95 ? 0.007 -49.896 -13.452 1.00 47.92 172 GLU A C 1
ATOM 704 O O . GLU A 1 95 ? -0.318 -50.416 -14.511 1.00 49.97 172 GLU A O 1
ATOM 710 N N . ILE A 1 96 ? 1.177 -49.345 -13.236 1.00 47.14 173 ILE A N 1
ATOM 711 C CA . ILE A 1 96 ? 2.155 -49.064 -14.253 1.00 48.83 173 ILE A CA 1
ATOM 712 C C . ILE A 1 96 ? 3.190 -50.172 -14.199 1.00 49.36 173 ILE A C 1
ATOM 713 O O . ILE A 1 96 ? 3.685 -50.490 -13.111 1.00 47.34 173 ILE A O 1
ATOM 718 N N . THR A 1 97 ? 3.585 -50.717 -15.345 1.00 50.86 174 THR A N 1
ATOM 719 C CA . THR A 1 97 ? 4.790 -51.589 -15.347 1.00 52.79 174 THR A CA 1
ATOM 720 C C . THR A 1 97 ? 6.044 -50.831 -15.810 1.00 52.53 174 THR A C 1
ATOM 721 O O . THR A 1 97 ? 6.126 -50.379 -16.970 1.00 52.77 174 THR A O 1
ATOM 725 N N . MET A 1 98 ? 6.981 -50.654 -14.891 1.00 51.00 175 MET A N 1
ATOM 726 C CA . MET A 1 98 ? 8.197 -49.911 -15.186 1.00 51.53 175 MET A CA 1
ATOM 727 C C . MET A 1 98 ? 9.282 -50.807 -15.792 1.00 52.65 175 MET A C 1
ATOM 728 O O . MET A 1 98 ? 9.340 -51.956 -15.437 1.00 52.84 175 MET A O 1
ATOM 733 N N . PRO A 1 99 ? 10.158 -50.241 -16.645 1.00 53.45 176 PRO A N 1
ATOM 734 C CA . PRO A 1 99 ? 11.421 -50.902 -17.005 1.00 54.04 176 PRO A CA 1
ATOM 735 C C . PRO A 1 99 ? 12.260 -51.170 -15.781 1.00 52.71 176 PRO A C 1
ATOM 736 O O . PRO A 1 99 ? 12.003 -50.630 -14.698 1.00 51.69 176 PRO A O 1
ATOM 740 N N . PRO A 1 100 ? 13.275 -51.991 -15.974 1.00 48.25 177 PRO A N 1
ATOM 741 C CA . PRO A 1 100 ? 14.240 -52.297 -14.930 1.00 45.17 177 PRO A CA 1
ATOM 742 C C . PRO A 1 100 ? 14.959 -51.032 -14.451 1.00 42.21 177 PRO A C 1
ATOM 743 O O . PRO A 1 100 ? 15.208 -50.101 -15.269 1.00 38.86 177 PRO A O 1
ATOM 747 N N . PHE A 1 101 ? 15.229 -50.955 -13.141 1.00 40.78 178 PHE A N 1
ATOM 748 C CA . PHE A 1 101 ? 15.973 -49.780 -12.566 1.00 39.89 178 PHE A CA 1
ATOM 749 C C . PHE A 1 101 ? 15.346 -48.430 -12.895 1.00 38.39 178 PHE A C 1
ATOM 750 O O . PHE A 1 101 ? 16.055 -47.428 -13.151 1.00 39.45 178 PHE A O 1
ATOM 758 N N . ALA A 1 102 ? 14.026 -48.413 -12.918 1.00 37.77 179 ALA A N 1
ATOM 759 C CA . ALA A 1 102 ? 13.261 -47.210 -13.165 1.00 37.00 179 ALA A CA 1
ATOM 760 C C . ALA A 1 102 ? 12.160 -47.120 -12.103 1.00 35.54 179 ALA A C 1
ATOM 761 O O . ALA A 1 102 ? 11.550 -48.136 -11.729 1.00 34.52 179 ALA A O 1
ATOM 763 N N . SER A 1 103 ? 11.883 -45.903 -11.672 1.00 32.39 180 SER A N 1
ATOM 764 C CA . SER A 1 103 ? 10.867 -45.678 -10.616 1.00 30.81 180 SER A CA 1
ATOM 765 C C . SER A 1 103 ? 9.866 -44.633 -10.972 1.00 29.01 180 SER A C 1
ATOM 766 O O . SER A 1 103 ? 10.137 -43.682 -11.720 1.00 27.69 180 SER A O 1
ATOM 769 N N . HIS A 1 104 ? 8.678 -44.796 -10.389 1.00 27.81 181 HIS A N 1
ATOM 770 C CA . HIS A 1 104 ? 7.665 -43.832 -10.535 1.00 26.52 181 HIS A CA 1
ATOM 771 C C . HIS A 1 104 ? 7.651 -42.936 -9.286 1.00 27.08 181 HIS A C 1
ATOM 772 O O . HIS A 1 104 ? 6.958 -43.276 -8.298 1.00 26.83 181 HIS A O 1
ATOM 779 N N . HIS A 1 105 ? 8.418 -41.837 -9.302 1.00 25.70 182 HIS A N 1
ATOM 780 C CA . HIS A 1 105 ? 8.606 -41.040 -8.092 1.00 24.82 182 HIS A CA 1
ATOM 781 C C . HIS A 1 105 ? 7.716 -39.846 -8.021 1.00 24.83 182 HIS A C 1
ATOM 782 O O . HIS A 1 105 ? 7.628 -39.209 -6.986 1.00 25.95 182 HIS A O 1
ATOM 789 N N . THR A 1 106 ? 7.090 -39.496 -9.134 1.00 23.81 183 THR A N 1
ATOM 790 C CA . THR A 1 106 ? 6.121 -38.392 -9.188 1.00 23.85 183 THR A CA 1
ATOM 791 C C . THR A 1 106 ? 5.089 -38.434 -8.051 1.00 23.82 183 THR A C 1
ATOM 792 O O . THR A 1 106 ? 4.464 -39.493 -7.806 1.00 23.94 183 THR A O 1
ATOM 796 N N . LYS A 1 107 ? 4.917 -37.305 -7.376 1.00 22.93 184 LYS A N 1
ATOM 797 C CA . LYS A 1 107 ? 3.907 -37.178 -6.311 1.00 22.57 184 LYS A CA 1
ATOM 798 C C . LYS A 1 107 ? 3.037 -36.038 -6.762 1.00 22.60 184 LYS A C 1
ATOM 799 O O . LYS A 1 107 ? 3.516 -34.918 -6.952 1.00 23.94 184 LYS A O 1
ATOM 805 N N . LEU A 1 108 ? 1.767 -36.317 -6.982 1.00 22.82 185 LEU A N 1
ATOM 806 C CA . LEU A 1 108 ? 0.878 -35.320 -7.612 1.00 22.47 185 LEU A CA 1
ATOM 807 C C . LEU A 1 108 ? -0.540 -35.640 -7.237 1.00 22.88 185 LEU A C 1
ATOM 808 O O . LEU A 1 108 ? -0.885 -36.812 -7.200 1.00 24.62 185 LEU A O 1
ATOM 813 N N . ILE A 1 109 ? -1.327 -34.622 -6.920 1.00 22.46 186 ILE A N 1
ATOM 814 C CA . ILE A 1 109 ? -2.691 -34.751 -6.580 1.00 23.40 186 ILE A CA 1
ATOM 815 C C . ILE A 1 109 ? -3.501 -33.808 -7.443 1.00 24.11 186 ILE A C 1
ATOM 816 O O . ILE A 1 109 ? -3.169 -32.584 -7.557 1.00 24.84 186 ILE A O 1
ATOM 821 N N . ILE A 1 110 ? -4.527 -34.346 -8.090 1.00 24.65 187 ILE A N 1
ATOM 822 C CA . ILE A 1 110 ? -5.445 -33.490 -8.845 1.00 25.23 187 ILE A CA 1
ATOM 823 C C . ILE A 1 110 ? -6.842 -33.661 -8.303 1.00 26.77 187 ILE A C 1
ATOM 824 O O . ILE A 1 110 ? -7.429 -34.764 -8.431 1.00 27.87 187 ILE A O 1
ATOM 829 N N . ASN A 1 111 ? -7.388 -32.626 -7.674 1.00 27.12 188 ASN A N 1
ATOM 830 C CA . ASN A 1 111 ? -8.669 -32.773 -6.996 1.00 29.59 188 ASN A CA 1
ATOM 831 C C . ASN A 1 111 ? -9.727 -32.063 -7.813 1.00 31.28 188 ASN A C 1
ATOM 832 O O . ASN A 1 111 ? -9.444 -30.988 -8.360 1.00 30.92 188 ASN A O 1
ATOM 837 N N . PHE A 1 112 ? -10.933 -32.617 -7.844 1.00 32.76 189 PHE A N 1
ATOM 838 C CA . PHE A 1 112 ? -12.077 -31.958 -8.475 1.00 34.54 189 PHE A CA 1
ATOM 839 C C . PHE A 1 112 ? -13.173 -31.841 -7.429 1.00 36.76 189 PHE A C 1
ATOM 840 O O . PHE A 1 112 ? -13.481 -32.818 -6.733 1.00 34.88 189 PHE A O 1
ATOM 848 N N . TYR A 1 113 ? -13.760 -30.652 -7.357 1.00 38.39 190 TYR A N 1
ATOM 849 C CA . TYR A 1 113 ? -14.722 -30.310 -6.322 1.00 42.04 190 TYR A CA 1
ATOM 850 C C . TYR A 1 113 ? -16.153 -30.231 -6.946 1.00 46.08 190 TYR A C 1
ATOM 851 O O . TYR A 1 113 ? -16.302 -30.227 -8.174 1.00 44.39 190 TYR A O 1
ATOM 860 N N . ASP A 1 114 ? -17.165 -30.180 -6.074 1.00 50.14 191 ASP A N 1
ATOM 861 C CA . ASP A 1 114 ? -18.575 -29.977 -6.448 1.00 55.81 191 ASP A CA 1
ATOM 862 C C . ASP A 1 114 ? -18.895 -28.992 -7.586 1.00 57.07 191 ASP A C 1
ATOM 863 O O . ASP A 1 114 ? -19.566 -29.374 -8.529 1.00 59.48 191 ASP A O 1
ATOM 868 N N . ASN A 1 115 ? -18.452 -27.747 -7.458 1.00 57.25 192 ASN A N 1
ATOM 869 C CA . ASN A 1 115 ? -18.893 -26.618 -8.267 1.00 57.90 192 ASN A CA 1
ATOM 870 C C . ASN A 1 115 ? -18.022 -26.457 -9.509 1.00 55.92 192 ASN A C 1
ATOM 871 O O . ASN A 1 115 ? -17.871 -25.344 -10.041 1.00 55.89 192 ASN A O 1
ATOM 876 N N . GLY A 1 116 ? -17.403 -27.563 -9.930 1.00 53.31 193 GLY A N 1
ATOM 877 C CA . GLY A 1 116 ? -16.452 -27.542 -11.035 1.00 51.09 193 GLY A CA 1
ATOM 878 C C . GLY A 1 116 ? -15.050 -26.990 -10.732 1.00 48.32 193 GLY A C 1
ATOM 879 O O . GLY A 1 116 ? -14.272 -26.744 -11.612 1.00 48.41 193 GLY A O 1
ATOM 880 N N . GLU A 1 117 ? -14.721 -26.787 -9.484 1.00 45.83 194 GLU A N 1
ATOM 881 C CA . GLU A 1 117 ? -13.376 -26.292 -9.142 1.00 42.54 194 GLU A CA 1
ATOM 882 C C . GLU A 1 117 ? -12.362 -27.434 -9.211 1.00 38.68 194 GLU A C 1
ATOM 883 O O . GLU A 1 117 ? -12.690 -28.613 -9.090 1.00 36.06 194 GLU A O 1
ATOM 889 N N . CYS A 1 118 ? -11.111 -27.058 -9.405 1.00 35.50 195 CYS A N 1
ATOM 890 C CA . CYS A 1 118 ? -10.036 -28.027 -9.410 1.00 33.79 195 CYS A CA 1
ATOM 891 C C . CYS A 1 118 ? -8.842 -27.463 -8.694 1.00 32.95 195 CYS A C 1
ATOM 892 O O . CYS A 1 118 ? -8.550 -26.238 -8.849 1.00 31.97 195 CYS A O 1
ATOM 895 N N . LYS A 1 119 ? -8.109 -28.340 -7.958 1.00 32.01 196 LYS A N 1
ATOM 896 C CA . LYS A 1 119 ? -6.873 -27.873 -7.295 1.00 32.11 196 LYS A CA 1
ATOM 897 C C . LYS A 1 119 ? -5.809 -28.931 -7.413 1.00 29.86 196 LYS A C 1
ATOM 898 O O . LYS A 1 119 ? -6.122 -30.129 -7.368 1.00 28.87 196 LYS A O 1
ATOM 904 N N . ILE A 1 120 ? -4.557 -28.507 -7.569 1.00 27.32 197 ILE A N 1
ATOM 905 C CA . ILE A 1 120 ? -3.483 -29.431 -7.874 1.00 26.10 197 ILE A CA 1
ATOM 906 C C . ILE A 1 120 ? -2.452 -29.264 -6.746 1.00 25.53 197 ILE A C 1
ATOM 907 O O . ILE A 1 120 ? -2.203 -28.125 -6.276 1.00 25.73 197 ILE A O 1
ATOM 912 N N . PHE A 1 121 ? -1.920 -30.381 -6.253 1.00 25.20 198 PHE A N 1
ATOM 913 C CA . PHE A 1 121 ? -0.895 -30.337 -5.185 1.00 24.79 198 PHE A CA 1
ATOM 914 C C . PHE A 1 121 ? 0.298 -31.186 -5.546 1.00 24.45 198 PHE A C 1
ATOM 915 O O . PHE A 1 121 ? 0.156 -32.245 -6.202 1.00 24.19 198 PHE A O 1
ATOM 923 N N . LEU A 1 122 ? 1.479 -30.761 -5.045 1.00 22.96 199 LEU A N 1
ATOM 924 C CA . LEU A 1 122 ? 2.655 -31.553 -5.153 1.00 22.25 199 LEU A CA 1
ATOM 925 C C . LEU A 1 122 ? 3.213 -31.751 -3.764 1.00 21.94 199 LEU A C 1
ATOM 926 O O . LEU A 1 122 ? 3.971 -30.884 -3.264 1.00 22.65 199 LEU A O 1
ATOM 931 N N . PRO A 1 123 ? 2.830 -32.875 -3.126 1.00 21.75 200 PRO A N 1
ATOM 932 C CA . PRO A 1 123 ? 3.408 -33.136 -1.798 1.00 20.74 200 PRO A CA 1
ATOM 933 C C . PRO A 1 123 ? 4.758 -33.773 -1.910 1.00 21.13 200 PRO A C 1
ATOM 934 O O . PRO A 1 123 ? 5.049 -34.450 -2.935 1.00 22.03 200 PRO A O 1
ATOM 938 N N . SER A 1 124 ? 5.655 -33.594 -0.924 1.00 21.36 201 SER A N 1
ATOM 939 C CA . SER A 1 124 ? 6.967 -34.267 -1.060 1.00 20.71 201 SER A CA 1
ATOM 940 C C . SER A 1 124 ? 6.932 -35.681 -0.451 1.00 21.11 201 SER A C 1
ATOM 941 O O . SER A 1 124 ? 7.839 -36.494 -0.671 1.00 21.67 201 SER A O 1
ATOM 944 N N . ASN A 1 125 ? 5.898 -35.984 0.324 1.00 21.49 202 ASN A N 1
ATOM 945 C CA . ASN A 1 125 ? 5.775 -37.291 0.928 1.00 22.78 202 ASN A CA 1
ATOM 946 C C . ASN A 1 125 ? 4.997 -38.265 0.066 1.00 23.79 202 ASN A C 1
ATOM 947 O O . ASN A 1 125 ? 3.964 -37.888 -0.504 1.00 24.09 202 ASN A O 1
ATOM 952 N N . ASN A 1 126 ? 5.473 -39.524 0.011 1.00 23.72 203 ASN A N 1
ATOM 953 C CA . ASN A 1 126 ? 4.590 -40.638 -0.401 1.00 24.84 203 ASN A CA 1
ATOM 954 C C . ASN A 1 126 ? 3.412 -40.745 0.582 1.00 25.46 203 ASN A C 1
ATOM 955 O O . ASN A 1 126 ? 3.506 -40.270 1.737 1.00 25.42 203 ASN A O 1
ATOM 960 N N . PHE A 1 127 ? 2.323 -41.377 0.165 1.00 24.61 204 PHE A N 1
ATOM 961 C CA . PHE A 1 127 ? 1.150 -41.541 1.038 1.00 25.66 204 PHE A CA 1
ATOM 962 C C . PHE A 1 127 ? 1.237 -42.678 2.058 1.00 26.83 204 PHE A C 1
ATOM 963 O O . PHE A 1 127 ? 0.474 -43.669 1.998 1.00 27.65 204 PHE A O 1
ATOM 971 N N . THR A 1 128 ? 2.214 -42.574 2.968 1.00 27.09 205 THR A N 1
ATOM 972 C CA . THR A 1 128 ? 2.328 -43.532 4.037 1.00 28.74 205 THR A CA 1
ATOM 973 C C . THR A 1 128 ? 2.456 -42.716 5.313 1.00 28.79 205 THR A C 1
ATOM 974 O O . THR A 1 128 ? 2.914 -41.594 5.283 1.00 28.01 205 THR A O 1
ATOM 978 N N . SER A 1 129 ? 2.051 -43.336 6.428 1.00 29.14 206 SER A N 1
ATOM 979 C CA . SER A 1 129 ? 2.082 -42.682 7.732 1.00 30.62 206 SER A CA 1
ATOM 980 C C . SER A 1 129 ? 3.519 -42.315 8.101 1.00 29.15 206 SER A C 1
ATOM 981 O O . SER A 1 129 ? 3.817 -41.184 8.488 1.00 29.34 206 SER A O 1
ATOM 984 N N . MET A 1 130 ? 4.419 -43.265 7.932 1.00 28.89 207 MET A N 1
ATOM 985 C CA . MET A 1 130 ? 5.832 -43.006 8.292 1.00 29.85 207 MET A CA 1
ATOM 986 C C . MET A 1 130 ? 6.463 -41.860 7.469 1.00 27.75 207 MET A C 1
ATOM 987 O O . MET A 1 130 ? 7.101 -40.967 8.042 1.00 27.93 207 MET A O 1
ATOM 992 N N . GLU A 1 131 ? 6.251 -41.830 6.151 1.00 27.14 208 GLU A N 1
ATOM 993 C CA . GLU A 1 131 ? 6.836 -40.752 5.396 1.00 26.35 208 GLU A CA 1
ATOM 994 C C . GLU A 1 131 ? 6.224 -39.423 5.758 1.00 25.85 208 GLU A C 1
ATOM 995 O O . GLU A 1 131 ? 6.903 -38.390 5.686 1.00 25.26 208 GLU A O 1
ATOM 1001 N N . THR A 1 132 ? 4.942 -39.431 6.044 1.00 26.11 209 THR A N 1
ATOM 1002 C CA . THR A 1 132 ? 4.255 -38.203 6.230 1.00 27.89 209 THR A CA 1
ATOM 1003 C C . THR A 1 132 ? 4.721 -37.552 7.541 1.00 29.54 209 THR A C 1
ATOM 1004 O O . THR A 1 132 ? 4.852 -36.308 7.585 1.00 31.74 209 THR A O 1
ATOM 1008 N N . ASN A 1 133 ? 4.952 -38.365 8.561 1.00 28.72 210 ASN A N 1
ATOM 1009 C CA . ASN A 1 133 ? 5.298 -37.892 9.888 1.00 29.82 210 ASN A CA 1
ATOM 1010 C C . ASN A 1 133 ? 6.739 -37.816 10.371 1.00 28.71 210 ASN A C 1
ATOM 1011 O O . ASN A 1 133 ? 7.002 -37.129 11.308 1.00 28.15 210 ASN A O 1
ATOM 1016 N N . LEU A 1 134 ? 7.662 -38.492 9.712 1.00 26.18 211 LEU A N 1
ATOM 1017 C CA . LEU A 1 134 ? 9.043 -38.498 10.160 1.00 26.49 211 LEU A CA 1
ATOM 1018 C C . LEU A 1 134 ? 10.003 -37.446 9.563 1.00 25.10 211 LEU A C 1
ATOM 1019 O O . LEU A 1 134 ? 10.362 -36.545 10.239 1.00 25.96 211 LEU A O 1
ATOM 1024 N N . PRO A 1 135 ? 10.399 -37.553 8.299 1.00 23.89 212 PRO A N 1
ATOM 1025 C CA . PRO A 1 135 ? 11.237 -36.499 7.725 1.00 22.96 212 PRO A CA 1
ATOM 1026 C C . PRO A 1 135 ? 10.350 -35.277 7.465 1.00 23.29 212 PRO A C 1
ATOM 1027 O O . PRO A 1 135 ? 9.194 -35.486 7.358 1.00 22.33 212 PRO A O 1
ATOM 1031 N N . GLN A 1 136 ? 10.875 -34.071 7.429 1.00 22.36 213 GLN A N 1
ATOM 1032 C CA . GLN A 1 136 ? 10.068 -32.907 7.138 1.00 22.91 213 GLN A CA 1
ATOM 1033 C C . GLN A 1 136 ? 9.555 -33.014 5.700 1.00 23.11 213 GLN A C 1
ATOM 1034 O O . GLN A 1 136 ? 10.257 -33.418 4.827 1.00 23.22 213 GLN A O 1
ATOM 1040 N N . GLN A 1 137 ? 8.302 -32.691 5.497 1.00 22.89 214 GLN A N 1
ATOM 1041 C CA . GLN A 1 137 ? 7.703 -32.726 4.184 1.00 22.08 214 GLN A CA 1
ATOM 1042 C C . GLN A 1 137 ? 6.989 -31.416 3.852 1.00 22.97 214 GLN A C 1
ATOM 1043 O O . GLN A 1 137 ? 6.511 -30.746 4.710 1.00 23.11 214 GLN A O 1
ATOM 1049 N N . VAL A 1 138 ? 6.937 -31.072 2.585 1.00 24.23 215 VAL A N 1
ATOM 1050 C CA . VAL A 1 138 ? 6.212 -29.888 2.188 1.00 25.02 215 VAL A CA 1
ATOM 1051 C C . VAL A 1 138 ? 5.130 -30.179 1.161 1.00 24.72 215 VAL A C 1
ATOM 1052 O O . VAL A 1 138 ? 5.037 -31.259 0.672 1.00 23.67 215 VAL A O 1
ATOM 1056 N N . CYS A 1 139 ? 4.323 -29.198 0.824 1.00 24.72 216 CYS A N 1
ATOM 1057 C CA . CYS A 1 139 ? 3.301 -29.438 -0.160 1.00 25.10 216 CYS A CA 1
ATOM 1058 C C . CYS A 1 139 ? 3.076 -28.143 -0.918 1.00 25.62 216 CYS A C 1
ATOM 1059 O O . CYS A 1 139 ? 2.757 -27.107 -0.303 1.00 27.39 216 CYS A O 1
ATOM 1062 N N . TRP A 1 140 ? 3.302 -28.175 -2.228 1.00 24.51 217 TRP A N 1
ATOM 1063 C CA . TRP A 1 140 ? 2.967 -26.996 -3.066 1.00 24.12 217 TRP A CA 1
ATOM 1064 C C . TRP A 1 140 ? 1.496 -27.119 -3.422 1.00 23.84 217 TRP A C 1
ATOM 1065 O O . TRP A 1 140 ? 1.087 -28.262 -3.747 1.00 23.71 217 TRP A O 1
ATOM 1076 N N . CYS A 1 141 ? 0.733 -26.023 -3.351 1.00 23.71 218 CYS A N 1
ATOM 1077 C CA . CYS A 1 141 ? -0.709 -26.003 -3.565 1.00 25.95 218 CYS A CA 1
ATOM 1078 C C . CYS A 1 141 ? -0.990 -25.024 -4.700 1.00 27.36 218 CYS A C 1
ATOM 1079 O O . CYS A 1 141 ? -0.641 -23.857 -4.572 1.00 27.65 218 CYS A O 1
ATOM 1082 N N . SER A 1 142 ? -1.663 -25.445 -5.790 1.00 27.73 219 SER A N 1
ATOM 1083 C CA . SER A 1 142 ? -1.948 -24.536 -6.897 1.00 27.13 219 SER A CA 1
ATOM 1084 C C . SER A 1 142 ? -2.982 -23.521 -6.418 1.00 28.46 219 SER A C 1
ATOM 1085 O O . SER A 1 142 ? -3.650 -23.759 -5.429 1.00 29.09 219 SER A O 1
ATOM 1088 N N . PRO A 1 143 ? -3.170 -22.394 -7.150 1.00 30.57 220 PRO A N 1
ATOM 1089 C CA . PRO A 1 143 ? -4.394 -21.627 -6.964 1.00 31.39 220 PRO A CA 1
ATOM 1090 C C . PRO A 1 143 ? -5.590 -22.516 -7.364 1.00 32.24 220 PRO A C 1
ATOM 1091 O O . PRO A 1 143 ? -5.432 -23.559 -8.017 1.00 32.11 220 PRO A O 1
ATOM 1095 N N . LEU A 1 144 ? -6.773 -22.075 -6.983 1.00 34.23 221 LEU A N 1
ATOM 1096 C CA . LEU A 1 144 ? -8.043 -22.665 -7.416 1.00 35.70 221 LEU A CA 1
ATOM 1097 C C . LEU A 1 144 ? -8.243 -22.488 -8.967 1.00 34.87 221 LEU A C 1
ATOM 1098 O O . LEU A 1 144 ? -8.025 -21.419 -9.520 1.00 32.85 221 LEU A O 1
ATOM 1103 N N . LEU A 1 145 ? -8.580 -23.573 -9.644 1.00 33.88 222 LEU A N 1
ATOM 1104 C CA . LEU A 1 145 ? -8.779 -23.570 -11.060 1.00 35.44 222 LEU A CA 1
ATOM 1105 C C . LEU A 1 145 ? -10.229 -23.938 -11.263 1.00 37.61 222 LEU A C 1
ATOM 1106 O O . LEU A 1 145 ? -10.858 -24.491 -10.352 1.00 37.59 222 LEU A O 1
ATOM 1111 N N . LYS A 1 146 ? -10.792 -23.531 -12.401 1.00 40.85 223 LYS A N 1
ATOM 1112 C CA . LYS A 1 146 ? -12.245 -23.751 -12.705 1.00 44.23 223 LYS A CA 1
ATOM 1113 C C . LYS A 1 146 ? -12.324 -24.539 -14.036 1.00 44.43 223 LYS A C 1
ATOM 1114 O O . LYS A 1 146 ? -11.529 -24.281 -14.960 1.00 42.97 223 LYS A O 1
ATOM 1120 N N . ILE A 1 147 ? -13.242 -25.504 -14.119 1.00 46.13 224 ILE A N 1
ATOM 1121 C CA . ILE A 1 147 ? -13.553 -26.150 -15.384 1.00 48.33 224 ILE A CA 1
ATOM 1122 C C . ILE A 1 147 ? -14.088 -25.029 -16.236 1.00 50.04 224 ILE A C 1
ATOM 1123 O O . ILE A 1 147 ? -14.882 -24.229 -15.771 1.00 50.50 224 ILE A O 1
ATOM 1128 N N . GLY A 1 148 ? -13.585 -24.908 -17.460 1.00 51.49 225 GLY A N 1
ATOM 1129 C CA . GLY A 1 148 ? -14.094 -23.882 -18.352 1.00 54.48 225 GLY A CA 1
ATOM 1130 C C . GLY A 1 148 ? -13.250 -23.834 -19.615 1.00 56.48 225 GLY A C 1
ATOM 1131 O O . GLY A 1 148 ? -12.159 -24.399 -19.676 1.00 54.94 225 GLY A O 1
ATOM 1132 N N . LYS A 1 149 ? -13.736 -23.129 -20.628 1.00 58.87 226 LYS A N 1
ATOM 1133 C CA . LYS A 1 149 ? -13.070 -23.150 -21.907 1.00 61.41 226 LYS A CA 1
ATOM 1134 C C . LYS A 1 149 ? -11.799 -22.323 -21.807 1.00 61.01 226 LYS A C 1
ATOM 1135 O O . LYS A 1 149 ? -11.728 -21.336 -21.059 1.00 60.32 226 LYS A O 1
ATOM 1141 N N . GLU A 1 150 ? -10.778 -22.718 -22.542 1.00 60.98 227 GLU A N 1
ATOM 1142 C CA . GLU A 1 150 ? -9.537 -22.012 -22.385 1.00 61.24 227 GLU A CA 1
ATOM 1143 C C . GLU A 1 150 ? -9.266 -20.934 -23.444 1.00 61.14 227 GLU A C 1
ATOM 1144 O O . GLU A 1 150 ? -9.730 -21.019 -24.590 1.00 61.62 227 GLU A O 1
ATOM 1150 N N . GLY A 1 151 ? -8.545 -19.902 -23.019 1.00 59.44 228 GLY A N 1
ATOM 1151 C CA . GLY A 1 151 ? -8.079 -18.874 -23.927 1.00 57.47 228 GLY A CA 1
ATOM 1152 C C . GLY A 1 151 ? -6.685 -19.227 -24.455 1.00 55.59 228 GLY A C 1
ATOM 1153 O O . GLY A 1 151 ? -6.444 -20.252 -25.116 1.00 53.40 228 GLY A O 1
ATOM 1154 N N . LEU A 1 152 ? -5.741 -18.366 -24.137 1.00 54.22 229 LEU A N 1
ATOM 1155 C CA . LEU A 1 152 ? -4.374 -18.584 -24.541 1.00 54.07 229 LEU A CA 1
ATOM 1156 C C . LEU A 1 152 ? -3.817 -19.858 -23.902 1.00 50.56 229 LEU A C 1
ATOM 1157 O O . LEU A 1 152 ? -4.153 -20.173 -22.809 1.00 48.34 229 LEU A O 1
ATOM 1162 N N . PRO A 1 153 ? -2.956 -20.575 -24.625 1.00 48.89 230 PRO A N 1
ATOM 1163 C CA . PRO A 1 153 ? -2.321 -21.780 -24.060 1.00 46.15 230 PRO A CA 1
ATOM 1164 C C . PRO A 1 153 ? -1.542 -21.445 -22.778 1.00 43.14 230 PRO A C 1
ATOM 1165 O O . PRO A 1 153 ? -0.852 -20.447 -22.728 1.00 41.55 230 PRO A O 1
ATOM 1169 N N . VAL A 1 154 ? -1.647 -22.307 -21.776 1.00 39.22 231 VAL A N 1
ATOM 1170 C CA . VAL A 1 154 ? -0.934 -22.107 -20.545 1.00 36.31 231 VAL A CA 1
ATOM 1171 C C . VAL A 1 154 ? 0.216 -23.130 -20.512 1.00 35.21 231 VAL A C 1
ATOM 1172 O O . VAL A 1 154 ? -0.017 -24.330 -20.580 1.00 34.33 231 VAL A O 1
ATOM 1176 N N . PRO A 1 155 ? 1.462 -22.656 -20.430 1.00 34.09 232 PRO A N 1
ATOM 1177 C CA . PRO A 1 155 ? 2.573 -23.600 -20.486 1.00 33.37 232 PRO A CA 1
ATOM 1178 C C . PRO A 1 155 ? 2.445 -24.725 -19.451 1.00 31.49 232 PRO A C 1
ATOM 1179 O O . PRO A 1 155 ? 2.753 -25.878 -19.796 1.00 30.34 232 PRO A O 1
ATOM 1183 N N . PHE A 1 156 ? 1.971 -24.417 -18.243 1.00 30.22 233 PHE A N 1
ATOM 1184 C CA . PHE A 1 156 ? 1.960 -25.402 -17.153 1.00 29.63 233 PHE A CA 1
ATOM 1185 C C . PHE A 1 156 ? 1.019 -26.511 -17.613 1.00 29.39 233 PHE A C 1
ATOM 1186 O O . PHE A 1 156 ? 1.312 -27.699 -17.471 1.00 28.63 233 PHE A O 1
ATOM 1194 N N . LYS A 1 157 ? -0.118 -26.108 -18.165 1.00 29.34 234 LYS A N 1
ATOM 1195 C CA . LYS A 1 157 ? -1.103 -27.106 -18.625 1.00 29.58 234 LYS A CA 1
ATOM 1196 C C . LYS A 1 157 ? -0.584 -27.949 -19.771 1.00 30.23 234 LYS A C 1
ATOM 1197 O O . LYS A 1 157 ? -0.721 -29.169 -19.709 1.00 29.08 234 LYS A O 1
ATOM 1203 N N . ARG A 1 158 ? -0.007 -27.294 -20.821 1.00 30.82 235 ARG A N 1
ATOM 1204 C CA . ARG A 1 158 ? 0.600 -28.038 -21.948 1.00 31.43 235 ARG A CA 1
ATOM 1205 C C . ARG A 1 158 ? 1.666 -29.056 -21.487 1.00 30.95 235 ARG A C 1
ATOM 1206 O O . ARG A 1 158 ? 1.720 -30.182 -22.000 1.00 30.55 235 ARG A O 1
ATOM 1208 N N . SER A 1 159 ? 2.513 -28.676 -20.518 1.00 29.57 236 SER A N 1
ATOM 1209 C CA . SER A 1 159 ? 3.574 -29.566 -20.066 1.00 29.92 236 SER A CA 1
ATOM 1210 C C . SER A 1 159 ? 2.941 -30.715 -19.233 1.00 29.08 236 SER A C 1
ATOM 1211 O O . SER A 1 159 ? 3.298 -31.904 -19.344 1.00 28.45 236 SER A O 1
ATOM 1214 N N . LEU A 1 160 ? 1.978 -30.356 -18.427 1.00 29.19 237 LEU A N 1
ATOM 1215 C CA . LEU A 1 160 ? 1.300 -31.396 -17.662 1.00 29.06 237 LEU A CA 1
ATOM 1216 C C . LEU A 1 160 ? 0.683 -32.441 -18.649 1.00 29.06 237 LEU A C 1
ATOM 1217 O O . LEU A 1 160 ? 0.786 -33.625 -18.412 1.00 28.51 237 LEU A O 1
ATOM 1222 N N . ILE A 1 161 ? 0.024 -31.994 -19.723 1.00 30.21 238 ILE A N 1
ATOM 1223 C CA . ILE A 1 161 ? -0.592 -32.934 -20.667 1.00 31.54 238 ILE A CA 1
ATOM 1224 C C . ILE A 1 161 ? 0.493 -33.772 -21.417 1.00 32.29 238 ILE A C 1
ATOM 1225 O O . ILE A 1 161 ? 0.347 -35.020 -21.637 1.00 30.49 238 ILE A O 1
ATOM 1230 N N . GLU A 1 162 ? 1.588 -33.124 -21.813 1.00 32.20 239 GLU A N 1
ATOM 1231 C CA . GLU A 1 162 ? 2.706 -33.907 -22.411 1.00 33.84 239 GLU A CA 1
ATOM 1232 C C . GLU A 1 162 ? 3.101 -35.029 -21.411 1.00 32.37 239 GLU A C 1
ATOM 1233 O O . GLU A 1 162 ? 3.347 -36.200 -21.760 1.00 31.83 239 GLU A O 1
ATOM 1239 N N . TYR A 1 163 ? 3.152 -34.631 -20.156 1.00 29.63 240 TYR A N 1
ATOM 1240 C CA . TYR A 1 163 ? 3.672 -35.521 -19.137 1.00 29.53 240 TYR A CA 1
ATOM 1241 C C . TYR A 1 163 ? 2.696 -36.755 -19.016 1.00 28.42 240 TYR A C 1
ATOM 1242 O O . TYR A 1 163 ? 3.103 -37.887 -19.065 1.00 29.08 240 TYR A O 1
ATOM 1251 N N . LEU A 1 164 ? 1.413 -36.475 -18.880 1.00 28.06 241 LEU A N 1
ATOM 1252 C CA . LEU A 1 164 ? 0.412 -37.505 -18.807 1.00 29.15 241 LEU A CA 1
ATOM 1253 C C . LEU A 1 164 ? 0.447 -38.398 -20.074 1.00 30.45 241 LEU A C 1
ATOM 1254 O O . LEU A 1 164 ? 0.371 -39.632 -19.930 1.00 29.20 241 LEU A O 1
ATOM 1259 N N . ASN A 1 165 ? 0.524 -37.789 -21.278 1.00 31.74 242 ASN A N 1
ATOM 1260 C CA . ASN A 1 165 ? 0.659 -38.556 -22.503 1.00 34.57 242 ASN A CA 1
ATOM 1261 C C . ASN A 1 165 ? 1.822 -39.531 -22.456 1.00 35.42 242 ASN A C 1
ATOM 1262 O O . ASN A 1 165 ? 1.777 -40.633 -23.066 1.00 36.51 242 ASN A O 1
ATOM 1267 N N . SER A 1 166 ? 2.879 -39.149 -21.726 1.00 34.53 243 SER A N 1
ATOM 1268 C CA . SER A 1 166 ? 4.140 -39.892 -21.794 1.00 35.66 243 SER A CA 1
ATOM 1269 C C . SER A 1 166 ? 4.059 -41.220 -20.966 1.00 36.41 243 SER A C 1
ATOM 1270 O O . SER A 1 166 ? 5.056 -41.956 -20.842 1.00 36.85 243 SER A O 1
ATOM 1273 N N . TYR A 1 167 ? 2.919 -41.489 -20.333 1.00 35.31 244 TYR A N 1
ATOM 1274 C CA . TYR A 1 167 ? 2.677 -42.833 -19.790 1.00 36.66 244 TYR A CA 1
ATOM 1275 C C . TYR A 1 167 ? 2.250 -43.851 -20.888 1.00 38.25 244 TYR A C 1
ATOM 1276 O O . TYR A 1 167 ? 2.318 -45.061 -20.672 1.00 37.55 244 TYR A O 1
ATOM 1285 N N . HIS A 1 168 ? 1.736 -43.334 -22.009 1.00 40.12 245 HIS A N 1
ATOM 1286 C CA . HIS A 1 168 ? 1.222 -44.115 -23.127 1.00 44.32 245 HIS A CA 1
ATOM 1287 C C . HIS A 1 168 ? 0.209 -45.158 -22.645 1.00 44.70 245 HIS A C 1
ATOM 1288 O O . HIS A 1 168 ? 0.248 -46.348 -23.059 1.00 43.62 245 HIS A O 1
ATOM 1295 N N . LEU A 1 169 ? -0.662 -44.736 -21.724 1.00 43.26 246 LEU A N 1
ATOM 1296 C CA . LEU A 1 169 ? -1.707 -45.637 -21.242 1.00 44.86 246 LEU A CA 1
ATOM 1297 C C . LEU A 1 169 ? -3.092 -45.093 -21.538 1.00 45.36 246 LEU A C 1
ATOM 1298 O O . LEU A 1 169 ? -3.448 -43.938 -21.170 1.00 42.30 246 LEU A O 1
ATOM 1303 N N . LYS A 1 170 ? -3.885 -45.956 -22.150 1.00 46.73 247 LYS A N 1
ATOM 1304 C CA . LYS A 1 170 ? -5.234 -45.612 -22.506 1.00 49.19 247 LYS A CA 1
ATOM 1305 C C . LYS A 1 170 ? -6.021 -45.164 -21.270 1.00 46.67 247 LYS A C 1
ATOM 1306 O O . LYS A 1 170 ? -6.687 -44.176 -21.310 1.00 45.08 247 LYS A O 1
ATOM 1312 N N . ASP A 1 171 ? -5.885 -45.868 -20.150 1.00 45.36 248 ASP A N 1
ATOM 1313 C CA . ASP A 1 171 ? -6.576 -45.448 -18.918 1.00 44.64 248 ASP A CA 1
ATOM 1314 C C . ASP A 1 171 ? -6.208 -44.048 -18.452 1.00 41.91 248 ASP A C 1
ATOM 1315 O O . ASP A 1 171 ? -7.089 -43.299 -18.026 1.00 40.43 248 ASP A O 1
ATOM 1320 N N . ILE A 1 172 ? -4.920 -43.696 -18.535 1.00 39.90 249 ILE A N 1
ATOM 1321 C CA . ILE A 1 172 ? -4.514 -42.305 -18.219 1.00 37.98 249 ILE A CA 1
ATOM 1322 C C . ILE A 1 172 ? -5.121 -41.326 -19.242 1.00 38.61 249 ILE A C 1
ATOM 1323 O O . ILE A 1 172 ? -5.778 -40.344 -18.855 1.00 37.86 249 ILE A O 1
ATOM 1328 N N . ASP A 1 173 ? -4.937 -41.592 -20.515 1.00 39.38 250 ASP A N 1
ATOM 1329 C CA . ASP A 1 173 ? -5.598 -40.752 -21.568 1.00 42.05 250 ASP A CA 1
ATOM 1330 C C . ASP A 1 173 ? -7.068 -40.448 -21.268 1.00 42.82 250 ASP A C 1
ATOM 1331 O O . ASP A 1 173 ? -7.501 -39.302 -21.326 1.00 41.74 250 ASP A O 1
ATOM 1336 N N . GLU A 1 174 ? -7.822 -41.490 -20.920 1.00 44.67 251 GLU A N 1
ATOM 1337 C CA . GLU A 1 174 ? -9.281 -41.402 -20.866 1.00 47.17 251 GLU A CA 1
ATOM 1338 C C . GLU A 1 174 ? -9.755 -40.928 -19.502 1.00 44.33 251 GLU A C 1
ATOM 1339 O O . GLU A 1 174 ? -10.666 -40.131 -19.419 1.00 43.19 251 GLU A O 1
ATOM 1345 N N . LEU A 1 175 ? -9.139 -41.459 -18.433 1.00 41.58 252 LEU A N 1
ATOM 1346 C CA . LEU A 1 175 ? -9.652 -41.199 -17.092 1.00 40.02 252 LEU A CA 1
ATOM 1347 C C . LEU A 1 175 ? -9.017 -39.962 -16.433 1.00 38.10 252 LEU A C 1
ATOM 1348 O O . LEU A 1 175 ? -9.587 -39.374 -15.502 1.00 38.18 252 LEU A O 1
ATOM 1353 N N . ILE A 1 176 ? -7.848 -39.543 -16.913 1.00 35.62 253 ILE A N 1
ATOM 1354 C CA . ILE A 1 176 ? -7.173 -38.433 -16.286 1.00 33.41 253 ILE A CA 1
ATOM 1355 C C . ILE A 1 176 ? -7.010 -37.269 -17.296 1.00 33.78 253 ILE A C 1
ATOM 1356 O O . ILE A 1 176 ? -7.545 -36.195 -17.118 1.00 32.24 253 ILE A O 1
ATOM 1361 N N . THR A 1 177 ? -6.303 -37.506 -18.389 1.00 34.44 254 THR A N 1
ATOM 1362 C CA . THR A 1 177 ? -5.955 -36.393 -19.260 1.00 35.21 254 THR A CA 1
ATOM 1363 C C . THR A 1 177 ? -7.198 -35.707 -19.783 1.00 35.90 254 THR A C 1
ATOM 1364 O O . THR A 1 177 ? -7.232 -34.491 -19.887 1.00 33.50 254 THR A O 1
ATOM 1368 N N . LYS A 1 178 ? -8.240 -36.480 -20.110 1.00 37.57 255 LYS A N 1
ATOM 1369 C CA . LYS A 1 178 ? -9.466 -35.827 -20.623 1.00 40.01 255 LYS A CA 1
ATOM 1370 C C . LYS A 1 178 ? -10.094 -34.904 -19.598 1.00 38.82 255 LYS A C 1
ATOM 1371 O O . LYS A 1 178 ? -10.655 -33.898 -19.956 1.00 38.41 255 LYS A O 1
ATOM 1377 N N . SER A 1 179 ? -9.999 -35.258 -18.322 1.00 37.60 256 SER A N 1
ATOM 1378 C CA . SER A 1 179 ? -10.563 -34.417 -17.243 1.00 37.20 256 SER A CA 1
ATOM 1379 C C . SER A 1 179 ? -9.686 -33.181 -17.016 1.00 36.14 256 SER A C 1
ATOM 1380 O O . SER A 1 179 ? -10.210 -32.084 -16.799 1.00 36.27 256 SER A O 1
ATOM 1383 N N . VAL A 1 180 ? -8.352 -33.341 -17.080 1.00 34.37 257 VAL A N 1
ATOM 1384 C CA . VAL A 1 180 ? -7.455 -32.219 -16.968 1.00 33.21 257 VAL A CA 1
ATOM 1385 C C . VAL A 1 180 ? -7.690 -31.214 -18.123 1.00 34.49 257 VAL A C 1
ATOM 1386 O O . VAL A 1 180 ? -7.665 -29.978 -17.913 1.00 32.67 257 VAL A O 1
ATOM 1390 N N . GLU A 1 181 ? -7.917 -31.736 -19.325 1.00 35.64 258 GLU A N 1
ATOM 1391 C CA . GLU A 1 181 ? -8.168 -30.876 -20.499 1.00 39.00 258 GLU A CA 1
ATOM 1392 C C . GLU A 1 181 ? -9.332 -29.876 -20.349 1.00 38.81 258 GLU A C 1
ATOM 1393 O O . GLU A 1 181 ? -9.283 -28.799 -20.950 1.00 37.44 258 GLU A O 1
ATOM 1399 N N . GLU A 1 182 ? -10.328 -30.222 -19.534 1.00 38.83 259 GLU A N 1
ATOM 1400 C CA . GLU A 1 182 ? -11.522 -29.366 -19.329 1.00 40.35 259 GLU A CA 1
ATOM 1401 C C . GLU A 1 182 ? -11.268 -28.155 -18.425 1.00 39.29 259 GLU A C 1
ATOM 1402 O O . GLU A 1 182 ? -12.072 -27.195 -18.386 1.00 39.10 259 GLU A O 1
ATOM 1408 N N . VAL A 1 183 ? -10.143 -28.192 -17.714 1.00 37.17 260 VAL A N 1
ATOM 1409 C CA . VAL A 1 183 ? -9.846 -27.204 -16.674 1.00 35.48 260 VAL A CA 1
ATOM 1410 C C . VAL A 1 183 ? -9.161 -26.009 -17.268 1.00 35.95 260 VAL A C 1
ATOM 1411 O O . VAL A 1 183 ? -8.234 -26.109 -18.116 1.00 35.67 260 VAL A O 1
ATOM 1415 N N . ASN A 1 184 ? -9.634 -24.830 -16.900 1.00 36.11 261 ASN A N 1
ATOM 1416 C CA . ASN A 1 184 ? -8.936 -23.657 -17.359 1.00 36.58 261 ASN A CA 1
ATOM 1417 C C . ASN A 1 184 ? -7.724 -23.376 -16.443 1.00 34.73 261 ASN A C 1
ATOM 1418 O O . ASN A 1 184 ? -7.891 -23.186 -15.245 1.00 34.56 261 ASN A O 1
ATOM 1423 N N . PHE A 1 185 ? -6.510 -23.357 -16.985 1.00 33.01 262 PHE A N 1
ATOM 1424 C CA . PHE A 1 185 ? -5.314 -23.233 -16.145 1.00 32.57 262 PHE A CA 1
ATOM 1425 C C . PHE A 1 185 ? -4.762 -21.786 -16.069 1.00 33.05 262 PHE A C 1
ATOM 1426 O O . PHE A 1 185 ? -3.598 -21.611 -15.703 1.00 33.03 262 PHE A O 1
ATOM 1434 N N . ALA A 1 186 ? -5.557 -20.806 -16.469 1.00 32.48 263 ALA A N 1
ATOM 1435 C CA . ALA A 1 186 ? -5.077 -19.382 -16.491 1.00 34.31 263 ALA A CA 1
ATOM 1436 C C . ALA A 1 186 ? -4.461 -18.903 -15.171 1.00 34.23 263 ALA A C 1
ATOM 1437 O O . ALA A 1 186 ? -3.503 -18.120 -15.215 1.00 35.67 263 ALA A O 1
ATOM 1439 N N . PRO A 1 187 ? -4.970 -19.375 -14.007 1.00 33.73 264 PRO A N 1
ATOM 1440 C CA . PRO A 1 187 ? -4.305 -18.873 -12.754 1.00 33.74 264 PRO A CA 1
ATOM 1441 C C . PRO A 1 187 ? -2.869 -19.388 -12.602 1.00 32.87 264 PRO A C 1
ATOM 1442 O O . PRO A 1 187 ? -2.130 -18.870 -11.752 1.00 33.33 264 PRO A O 1
ATOM 1446 N N . LEU A 1 188 ? -2.483 -20.406 -13.385 1.00 30.78 265 LEU A N 1
ATOM 1447 C CA . LEU A 1 188 ? -1.111 -20.895 -13.406 1.00 30.53 265 LEU A CA 1
ATOM 1448 C C . LEU A 1 188 ? -0.219 -20.328 -14.514 1.00 31.24 265 LEU A C 1
ATOM 1449 O O . LEU A 1 188 ? 0.849 -20.889 -14.813 1.00 32.06 265 LEU A O 1
ATOM 1454 N N . SER A 1 189 ? -0.618 -19.218 -15.121 1.00 32.25 266 SER A N 1
ATOM 1455 C CA . SER A 1 189 ? 0.040 -18.750 -16.337 1.00 33.76 266 SER A CA 1
ATOM 1456 C C . SER A 1 189 ? 1.508 -18.302 -16.117 1.00 33.90 266 SER A C 1
ATOM 1457 O O . SER A 1 189 ? 2.290 -18.237 -17.063 1.00 33.51 266 SER A O 1
ATOM 1460 N N . GLU A 1 190 ? 1.899 -18.053 -14.862 1.00 33.22 267 GLU A N 1
ATOM 1461 C CA . GLU A 1 190 ? 3.308 -17.677 -14.562 1.00 33.04 267 GLU A CA 1
ATOM 1462 C C . GLU A 1 190 ? 4.243 -18.840 -14.344 1.00 32.23 267 GLU A C 1
ATOM 1463 O O . GLU A 1 190 ? 5.470 -18.646 -14.358 1.00 32.46 267 GLU A O 1
ATOM 1469 N N . LEU A 1 191 ? 3.693 -20.039 -14.103 1.00 30.39 268 LEU A N 1
ATOM 1470 C CA . LEU A 1 191 ? 4.515 -21.152 -13.645 1.00 29.17 268 LEU A CA 1
ATOM 1471 C C . LEU A 1 191 ? 4.816 -22.187 -14.728 1.00 29.28 268 LEU A C 1
ATOM 1472 O O . LEU A 1 191 ? 4.240 -22.136 -15.814 1.00 30.24 268 LEU A O 1
ATOM 1477 N N . GLU A 1 192 ? 5.783 -23.035 -14.476 1.00 27.21 269 GLU A N 1
ATOM 1478 C CA . GLU A 1 192 ? 6.097 -24.083 -15.420 1.00 27.97 269 GLU A CA 1
ATOM 1479 C C . GLU A 1 192 ? 6.006 -25.406 -14.722 1.00 27.80 269 GLU A C 1
ATOM 1480 O O . GLU A 1 192 ? 6.305 -25.501 -13.510 1.00 27.13 269 GLU A O 1
ATOM 1486 N N . PHE A 1 193 ? 5.666 -26.444 -15.492 1.00 27.65 270 PHE A N 1
ATOM 1487 C CA . PHE A 1 193 ? 5.572 -27.802 -14.913 1.00 26.74 270 PHE A CA 1
ATOM 1488 C C . PHE A 1 193 ? 6.705 -28.537 -15.549 1.00 27.39 270 PHE A C 1
ATOM 1489 O O . PHE A 1 193 ? 6.798 -28.613 -16.789 1.00 28.39 270 PHE A O 1
ATOM 1497 N N . VAL A 1 194 ? 7.634 -28.974 -14.707 1.00 26.73 271 VAL A N 1
ATOM 1498 C CA . VAL A 1 194 ? 8.911 -29.495 -15.169 1.00 26.29 271 VAL A CA 1
ATOM 1499 C C . VAL A 1 194 ? 8.980 -30.971 -14.778 1.00 25.80 271 VAL A C 1
ATOM 1500 O O . VAL A 1 194 ? 8.800 -31.299 -13.599 1.00 25.21 271 VAL A O 1
ATOM 1504 N N . TYR A 1 195 ? 9.251 -31.864 -15.731 1.00 25.69 272 TYR A N 1
ATOM 1505 C CA . TYR A 1 195 ? 9.109 -33.298 -15.391 1.00 26.74 272 TYR A CA 1
ATOM 1506 C C . TYR A 1 195 ? 10.193 -34.152 -16.054 1.00 26.51 272 TYR A C 1
ATOM 1507 O O . TYR A 1 195 ? 10.933 -33.666 -16.926 1.00 26.17 272 TYR A O 1
ATOM 1516 N N . SER A 1 196 ? 10.289 -35.401 -15.571 1.00 26.11 273 SER A N 1
ATOM 1517 C CA . SER A 1 196 ? 11.080 -36.430 -16.209 1.00 26.81 273 SER A CA 1
ATOM 1518 C C . SER A 1 196 ? 10.145 -37.550 -16.594 1.00 27.88 273 SER A C 1
ATOM 1519 O O . SER A 1 196 ? 9.137 -37.815 -15.873 1.00 26.93 273 SER A O 1
ATOM 1522 N N . THR A 1 197 ? 10.464 -38.201 -17.703 1.00 29.49 274 THR A N 1
ATOM 1523 C CA . THR A 1 197 ? 9.727 -39.420 -18.068 1.00 32.14 274 THR A CA 1
ATOM 1524 C C . THR A 1 197 ? 10.670 -40.335 -18.822 1.00 34.54 274 THR A C 1
ATOM 1525 O O . THR A 1 197 ? 11.509 -39.824 -19.564 1.00 34.67 274 THR A O 1
ATOM 1529 N N . PRO A 1 198 ? 10.523 -41.679 -18.666 1.00 36.76 275 PRO A N 1
ATOM 1530 C CA . PRO A 1 198 ? 11.324 -42.628 -19.442 1.00 39.67 275 PRO A CA 1
ATOM 1531 C C . PRO A 1 198 ? 10.864 -42.673 -20.912 1.00 43.17 275 PRO A C 1
ATOM 1532 O O . PRO A 1 198 ? 11.521 -43.304 -21.751 1.00 43.41 275 PRO A O 1
ATOM 1536 N N . SER A 1 199 ? 9.758 -42.010 -21.257 1.00 44.78 276 SER A N 1
ATOM 1537 C CA . SER A 1 199 ? 9.266 -42.090 -22.637 1.00 49.07 276 SER A CA 1
ATOM 1538 C C . SER A 1 199 ? 10.310 -41.605 -23.662 1.00 52.49 276 SER A C 1
ATOM 1539 O O . SER A 1 199 ? 10.795 -40.470 -23.573 1.00 51.06 276 SER A O 1
ATOM 1542 N N . LYS A 1 200 ? 10.632 -42.448 -24.645 1.00 55.87 277 LYS A N 1
ATOM 1543 C CA . LYS A 1 200 ? 11.638 -42.095 -25.641 1.00 59.87 277 LYS A CA 1
ATOM 1544 C C . LYS A 1 200 ? 11.079 -40.946 -26.471 1.00 62.86 277 LYS A C 1
ATOM 1545 O O . LYS A 1 200 ? 11.825 -40.116 -26.960 1.00 65.46 277 LYS A O 1
ATOM 1547 N N . PHE A 1 201 ? 9.753 -40.859 -26.549 1.00 65.06 278 PHE A N 1
ATOM 1548 C CA . PHE A 1 201 ? 9.066 -39.950 -27.463 1.00 66.25 278 PHE A CA 1
ATOM 1549 C C . PHE A 1 201 ? 8.854 -38.504 -26.971 1.00 63.18 278 PHE A C 1
ATOM 1550 O O . PHE A 1 201 ? 8.368 -37.642 -27.724 1.00 64.11 278 PHE A O 1
ATOM 1558 N N . GLN A 1 202 ? 9.259 -38.235 -25.733 1.00 57.85 279 GLN A N 1
ATOM 1559 C CA . GLN A 1 202 ? 9.058 -36.936 -25.130 1.00 52.79 279 GLN A CA 1
ATOM 1560 C C . GLN A 1 202 ? 10.348 -36.432 -24.467 1.00 50.10 279 GLN A C 1
ATOM 1561 O O . GLN A 1 202 ? 10.834 -37.052 -23.542 1.00 48.81 279 GLN A O 1
ATOM 1567 N N . SER A 1 203 ? 10.909 -35.317 -24.895 1.00 47.74 280 SER A N 1
ATOM 1568 C CA . SER A 1 203 ? 12.061 -34.830 -24.134 1.00 45.98 280 SER A CA 1
ATOM 1569 C C . SER A 1 203 ? 11.633 -34.305 -22.742 1.00 41.78 280 SER A C 1
ATOM 1570 O O . SER A 1 203 ? 10.518 -33.773 -22.563 1.00 38.67 280 SER A O 1
ATOM 1573 N N . SER A 1 204 ? 12.524 -34.497 -21.761 1.00 38.33 281 SER A N 1
ATOM 1574 C CA . SER A 1 204 ? 12.210 -34.247 -20.340 1.00 35.55 281 SER A CA 1
ATOM 1575 C C . SER A 1 204 ? 13.511 -34.184 -19.587 1.00 34.64 281 SER A C 1
ATOM 1576 O O . SER A 1 204 ? 14.585 -34.235 -20.181 1.00 34.67 281 SER A O 1
ATOM 1579 N N . GLY A 1 205 ? 13.413 -34.108 -18.263 1.00 32.43 282 GLY A N 1
ATOM 1580 C CA . GLY A 1 205 ? 14.597 -34.173 -17.432 1.00 31.67 282 GLY A CA 1
ATOM 1581 C C . GLY A 1 205 ? 15.549 -33.020 -17.674 1.00 30.48 282 GLY A C 1
ATOM 1582 O O . GLY A 1 205 ? 15.095 -31.933 -18.043 1.00 29.70 282 GLY A O 1
ATOM 1583 N N . LEU A 1 206 ? 16.836 -33.244 -17.467 1.00 29.98 283 LEU A N 1
ATOM 1584 C CA . LEU A 1 206 ? 17.836 -32.170 -17.483 1.00 32.03 283 LEU A CA 1
ATOM 1585 C C . LEU A 1 206 ? 17.929 -31.469 -18.857 1.00 34.16 283 LEU A C 1
ATOM 1586 O O . LEU A 1 206 ? 18.008 -30.252 -18.934 1.00 34.04 283 LEU A O 1
ATOM 1591 N N . LEU A 1 207 ? 17.947 -32.244 -19.941 1.00 36.20 284 LEU A N 1
ATOM 1592 C CA . LEU A 1 207 ? 18.089 -31.594 -21.244 1.00 39.26 284 LEU A CA 1
ATOM 1593 C C . LEU A 1 207 ? 16.937 -30.570 -21.480 1.00 38.42 284 LEU A C 1
ATOM 1594 O O . LEU A 1 207 ? 17.158 -29.428 -21.939 1.00 38.49 284 LEU A O 1
ATOM 1599 N N . SER A 1 208 ? 15.718 -30.968 -21.156 1.00 36.70 285 SER A N 1
ATOM 1600 C CA . SER A 1 208 ? 14.585 -30.123 -21.372 1.00 37.15 285 SER A CA 1
ATOM 1601 C C . SER A 1 208 ? 14.546 -28.933 -20.396 1.00 35.84 285 SER A C 1
ATOM 1602 O O . SER A 1 208 ? 14.180 -27.833 -20.760 1.00 35.01 285 SER A O 1
ATOM 1605 N N . PHE A 1 209 ? 14.928 -29.175 -19.152 1.00 33.15 286 PHE A N 1
ATOM 1606 C CA . PHE A 1 209 ? 15.034 -28.130 -18.161 1.00 32.62 286 PHE A CA 1
ATOM 1607 C C . PHE A 1 209 ? 16.097 -27.094 -18.561 1.00 34.28 286 PHE A C 1
ATOM 1608 O O . PHE A 1 209 ? 15.827 -25.890 -18.492 1.00 34.55 286 PHE A O 1
ATOM 1616 N N . TYR A 1 210 ? 17.268 -27.561 -19.000 1.00 35.61 287 TYR A N 1
ATOM 1617 C CA . TYR A 1 210 ? 18.315 -26.699 -19.491 1.00 38.93 287 TYR A CA 1
ATOM 1618 C C . TYR A 1 210 ? 17.799 -25.858 -20.659 1.00 40.38 287 TYR A C 1
ATOM 1619 O O . TYR A 1 210 ? 17.998 -24.641 -20.706 1.00 40.04 287 TYR A O 1
ATOM 1628 N N . ASN A 1 211 ? 17.155 -26.509 -21.624 1.00 41.44 288 ASN A N 1
ATOM 1629 C CA . ASN A 1 211 ? 16.646 -25.774 -22.784 1.00 43.19 288 ASN A CA 1
ATOM 1630 C C . ASN A 1 211 ? 15.618 -24.747 -22.342 1.00 42.57 288 ASN A C 1
ATOM 1631 O O . ASN A 1 211 ? 15.613 -23.634 -22.862 1.00 42.76 288 ASN A O 1
ATOM 1636 N N . LYS A 1 212 ? 14.755 -25.134 -21.415 1.00 40.08 289 LYS A N 1
ATOM 1637 C CA . LYS A 1 212 ? 13.765 -24.196 -20.839 1.00 39.51 289 LYS A CA 1
ATOM 1638 C C . LYS A 1 212 ? 14.451 -22.974 -20.132 1.00 39.20 289 LYS A C 1
ATOM 1639 O O . LYS A 1 212 ? 14.169 -21.822 -20.478 1.00 39.36 289 LYS A O 1
ATOM 1645 N N . LEU A 1 213 ? 15.407 -23.202 -19.234 1.00 37.97 290 LEU A N 1
ATOM 1646 C CA . LEU A 1 213 ? 16.112 -22.069 -18.628 1.00 39.83 290 LEU A CA 1
ATOM 1647 C C . LEU A 1 213 ? 16.812 -21.182 -19.664 1.00 43.30 290 LEU A C 1
ATOM 1648 O O . LEU A 1 213 ? 16.802 -19.948 -19.543 1.00 43.18 290 LEU A O 1
ATOM 1653 N N . GLU A 1 214 ? 17.420 -21.791 -20.677 1.00 46.69 291 GLU A N 1
ATOM 1654 C CA . GLU A 1 214 ? 18.094 -20.978 -21.752 1.00 51.28 291 GLU A CA 1
ATOM 1655 C C . GLU A 1 214 ? 17.099 -20.062 -22.470 1.00 53.14 291 GLU A C 1
ATOM 1656 O O . GLU A 1 214 ? 17.378 -18.881 -22.730 1.00 54.43 291 GLU A O 1
ATOM 1662 N N . LYS A 1 215 ? 15.942 -20.614 -22.797 1.00 54.25 292 LYS A N 1
ATOM 1663 C CA . LYS A 1 215 ? 14.877 -19.846 -23.430 1.00 56.85 292 LYS A CA 1
ATOM 1664 C C . LYS A 1 215 ? 14.340 -18.734 -22.477 1.00 56.65 292 LYS A C 1
ATOM 1665 O O . LYS A 1 215 ? 14.202 -17.596 -22.880 1.00 57.51 292 LYS A O 1
ATOM 1671 N N . LEU A 1 216 ? 14.118 -19.056 -21.207 1.00 55.81 293 LEU A N 1
ATOM 1672 C CA . LEU A 1 216 ? 13.557 -18.086 -20.253 1.00 56.01 293 LEU A CA 1
ATOM 1673 C C . LEU A 1 216 ? 14.490 -16.943 -19.870 1.00 57.72 293 LEU A C 1
ATOM 1674 O O . LEU A 1 216 ? 14.052 -15.912 -19.418 1.00 57.15 293 LEU A O 1
ATOM 1679 N N . SER A 1 217 ? 15.786 -17.123 -20.026 1.00 60.52 294 SER A N 1
ATOM 1680 C CA . SER A 1 217 ? 16.686 -16.031 -19.705 1.00 64.52 294 SER A CA 1
ATOM 1681 C C . SER A 1 217 ? 17.258 -15.363 -20.960 1.00 67.28 294 SER A C 1
ATOM 1682 O O . SER A 1 217 ? 18.141 -14.528 -20.857 1.00 69.58 294 SER A O 1
ATOM 1685 N N . ALA A 1 218 ? 16.770 -15.734 -22.138 1.00 68.30 295 ALA A N 1
ATOM 1686 C CA . ALA A 1 218 ? 17.318 -15.199 -23.400 1.00 70.75 295 ALA A CA 1
ATOM 1687 C C . ALA A 1 218 ? 17.381 -13.675 -23.356 1.00 72.64 295 ALA A C 1
ATOM 1688 O O . ALA A 1 218 ? 16.424 -13.032 -22.934 1.00 72.13 295 ALA A O 1
ATOM 1690 N N . GLY A 1 219 ? 18.518 -13.116 -23.759 1.00 75.66 296 GLY A N 1
ATOM 1691 C CA . GLY A 1 219 ? 18.695 -11.655 -23.849 1.00 79.72 296 GLY A CA 1
ATOM 1692 C C . GLY A 1 219 ? 19.407 -11.043 -22.652 1.00 81.95 296 GLY A C 1
ATOM 1693 O O . GLY A 1 219 ? 20.190 -10.111 -22.802 1.00 83.12 296 GLY A O 1
ATOM 1694 N N . THR A 1 220 ? 19.122 -11.579 -21.465 1.00 83.27 297 THR A N 1
ATOM 1695 C CA . THR A 1 220 ? 19.757 -11.183 -20.206 1.00 84.44 297 THR A CA 1
ATOM 1696 C C . THR A 1 220 ? 21.277 -11.083 -20.399 1.00 85.54 297 THR A C 1
ATOM 1697 O O . THR A 1 220 ? 21.902 -12.008 -20.916 1.00 85.92 297 THR A O 1
ATOM 1701 N N . SER A 1 221 ? 21.869 -9.956 -20.006 1.00 86.65 298 SER A N 1
ATOM 1702 C CA . SER A 1 221 ? 23.325 -9.776 -20.129 1.00 87.45 298 SER A CA 1
ATOM 1703 C C . SER A 1 221 ? 24.068 -10.341 -18.930 1.00 86.68 298 SER A C 1
ATOM 1704 O O . SER A 1 221 ? 23.462 -10.619 -17.888 1.00 86.27 298 SER A O 1
ATOM 1707 N N . ALA A 1 222 ? 25.381 -10.519 -19.099 1.00 86.41 299 ALA A N 1
ATOM 1708 C CA . ALA A 1 222 ? 26.279 -11.012 -18.039 1.00 85.45 299 ALA A CA 1
ATOM 1709 C C . ALA A 1 222 ? 26.613 -9.919 -16.998 1.00 85.10 299 ALA A C 1
ATOM 1710 O O . ALA A 1 222 ? 26.533 -8.708 -17.301 1.00 85.20 299 ALA A O 1
ATOM 1712 N N . SER A 1 223 ? 26.996 -10.361 -15.789 1.00 83.72 300 SER A N 1
ATOM 1713 C CA . SER A 1 223 ? 27.274 -9.487 -14.627 1.00 82.52 300 SER A CA 1
ATOM 1714 C C . SER A 1 223 ? 28.480 -9.971 -13.797 1.00 81.46 300 SER A C 1
ATOM 1715 O O . SER A 1 223 ? 28.872 -11.148 -13.876 1.00 80.87 300 SER A O 1
ATOM 1718 N N . ASP A 1 224 ? 29.037 -9.059 -12.990 1.00 80.30 301 ASP A N 1
ATOM 1719 C CA . ASP A 1 224 ? 30.017 -9.385 -11.935 1.00 79.23 301 ASP A CA 1
ATOM 1720 C C . ASP A 1 224 ? 29.339 -9.840 -10.605 1.00 77.31 301 ASP A C 1
ATOM 1721 O O . ASP A 1 224 ? 29.988 -9.897 -9.552 1.00 77.53 301 ASP A O 1
ATOM 1726 N N . THR A 1 225 ? 28.043 -10.159 -10.664 1.00 75.25 302 THR A N 1
ATOM 1727 C CA . THR A 1 225 ? 27.306 -10.682 -9.522 1.00 71.90 302 THR A CA 1
ATOM 1728 C C . THR A 1 225 ? 27.829 -12.098 -9.116 1.00 67.23 302 THR A C 1
ATOM 1729 O O . THR A 1 225 ? 28.213 -12.900 -9.955 1.00 65.49 302 THR A O 1
ATOM 1733 N N . ALA A 1 226 ? 27.868 -12.383 -7.826 1.00 62.42 303 ALA A N 1
ATOM 1734 C CA . ALA A 1 226 ? 28.114 -13.768 -7.380 1.00 57.82 303 ALA A CA 1
ATOM 1735 C C . ALA A 1 226 ? 26.915 -14.634 -7.833 1.00 54.17 303 ALA A C 1
ATOM 1736 O O . ALA A 1 226 ? 25.793 -14.171 -7.817 1.00 52.65 303 ALA A O 1
ATOM 1738 N N . LYS A 1 227 ? 27.173 -15.872 -8.263 1.00 50.79 304 LYS A N 1
ATOM 1739 C CA . LYS A 1 227 ? 26.136 -16.732 -8.814 1.00 46.88 304 LYS A CA 1
ATOM 1740 C C . LYS A 1 227 ? 25.926 -17.924 -7.875 1.00 44.05 304 LYS A C 1
ATOM 1741 O O . LYS A 1 227 ? 26.765 -18.853 -7.788 1.00 42.40 304 LYS A O 1
ATOM 1747 N N . HIS A 1 228 ? 24.812 -17.894 -7.167 1.00 39.74 305 HIS A N 1
ATOM 1748 C CA . HIS A 1 228 ? 24.521 -18.950 -6.150 1.00 37.82 305 HIS A CA 1
ATOM 1749 C C . HIS A 1 228 ? 23.588 -20.030 -6.710 1.00 35.43 305 HIS A C 1
ATOM 1750 O O . HIS A 1 228 ? 22.471 -19.725 -7.174 1.00 35.00 305 HIS A O 1
ATOM 1757 N N . TYR A 1 229 ? 24.001 -21.267 -6.671 1.00 33.07 306 TYR A N 1
ATOM 1758 C CA . TYR A 1 229 ? 23.158 -22.390 -7.119 1.00 31.28 306 TYR A CA 1
ATOM 1759 C C . TYR A 1 229 ? 23.029 -23.390 -5.968 1.00 29.91 306 TYR A C 1
ATOM 1760 O O . TYR A 1 229 ? 24.040 -23.958 -5.507 1.00 29.53 306 TYR A O 1
ATOM 1769 N N . LEU A 1 230 ? 21.810 -23.635 -5.531 1.00 27.33 307 LEU A N 1
ATOM 1770 C CA . LEU A 1 230 ? 21.641 -24.477 -4.380 1.00 27.04 307 LEU A CA 1
ATOM 1771 C C . LEU A 1 230 ? 20.723 -25.636 -4.715 1.00 26.20 307 LEU A C 1
ATOM 1772 O O . LEU A 1 230 ? 19.690 -25.422 -5.416 1.00 25.69 307 LEU A O 1
ATOM 1777 N N . CYS A 1 231 ? 21.018 -26.808 -4.160 1.00 25.40 308 CYS A N 1
ATOM 1778 C CA . CYS A 1 231 ? 20.220 -28.024 -4.374 1.00 26.33 308 CYS A CA 1
ATOM 1779 C C . CYS A 1 231 ? 19.922 -28.543 -2.932 1.00 26.06 308 CYS A C 1
ATOM 1780 O O . CYS A 1 231 ? 20.850 -28.578 -2.114 1.00 27.52 308 CYS A O 1
ATOM 1783 N N . GLN A 1 232 ? 18.687 -28.911 -2.583 1.00 24.71 309 GLN A N 1
ATOM 1784 C CA . GLN A 1 232 ? 18.409 -29.635 -1.323 1.00 23.47 309 GLN A CA 1
ATOM 1785 C C . GLN A 1 232 ? 17.690 -30.920 -1.763 1.00 24.68 309 GLN A C 1
ATOM 1786 O O . GLN A 1 232 ? 16.637 -30.834 -2.467 1.00 24.49 309 GLN A O 1
ATOM 1792 N N . THR A 1 233 ? 18.255 -32.090 -1.393 1.00 22.95 310 THR A N 1
ATOM 1793 C CA . THR A 1 233 ? 17.887 -33.347 -1.961 1.00 24.29 310 THR A CA 1
ATOM 1794 C C . THR A 1 233 ? 17.935 -34.381 -0.861 1.00 25.35 310 THR A C 1
ATOM 1795 O O . THR A 1 233 ? 18.656 -34.212 0.132 1.00 25.31 310 THR A O 1
ATOM 1799 N N . SER A 1 234 ? 17.148 -35.441 -0.989 1.00 25.00 311 SER A N 1
ATOM 1800 C CA . SER A 1 234 ? 17.323 -36.456 0.001 1.00 26.38 311 SER A CA 1
ATOM 1801 C C . SER A 1 234 ? 18.243 -37.572 -0.447 1.00 26.77 311 SER A C 1
ATOM 1802 O O . SER A 1 234 ? 18.598 -38.413 0.391 1.00 27.13 311 SER A O 1
ATOM 1805 N N . SER A 1 235 ? 18.635 -37.609 -1.739 1.00 27.08 312 SER A N 1
ATOM 1806 C CA . SER A 1 235 ? 19.634 -38.541 -2.265 1.00 29.18 312 SER A CA 1
ATOM 1807 C C . SER A 1 235 ? 20.656 -37.806 -3.019 1.00 28.30 312 SER A C 1
ATOM 1808 O O . SER A 1 235 ? 20.288 -36.895 -3.763 1.00 28.42 312 SER A O 1
ATOM 1811 N N . ILE A 1 236 ? 21.888 -38.275 -2.950 1.00 29.05 313 ILE A N 1
ATOM 1812 C CA . ILE A 1 236 ? 22.962 -37.780 -3.747 1.00 30.24 313 ILE A CA 1
ATOM 1813 C C . ILE A 1 236 ? 23.552 -39.030 -4.473 1.00 31.82 313 ILE A C 1
ATOM 1814 O O . ILE A 1 236 ? 24.026 -39.950 -3.822 1.00 31.17 313 ILE A O 1
ATOM 1819 N N . GLY A 1 237 ? 23.464 -39.043 -5.796 1.00 34.10 314 GLY A N 1
ATOM 1820 C CA . GLY A 1 237 ? 23.883 -40.201 -6.621 1.00 35.27 314 GLY A CA 1
ATOM 1821 C C . GLY A 1 237 ? 25.390 -40.173 -6.652 1.00 37.51 314 GLY A C 1
ATOM 1822 O O . GLY A 1 237 ? 25.995 -39.184 -6.314 1.00 38.23 314 GLY A O 1
ATOM 1823 N N . THR A 1 238 ? 26.008 -41.262 -7.080 1.00 38.97 315 THR A N 1
ATOM 1824 C CA . THR A 1 238 ? 27.440 -41.347 -7.171 1.00 41.94 315 THR A CA 1
ATOM 1825 C C . THR A 1 238 ? 27.937 -40.732 -8.489 1.00 41.29 315 THR A C 1
ATOM 1826 O O . THR A 1 238 ? 27.150 -40.141 -9.230 1.00 40.10 315 THR A O 1
ATOM 1830 N N . SER A 1 239 ? 29.238 -40.876 -8.730 1.00 42.59 316 SER A N 1
ATOM 1831 C CA . SER A 1 239 ? 29.903 -40.234 -9.870 1.00 44.33 316 SER A CA 1
ATOM 1832 C C . SER A 1 239 ? 29.238 -40.577 -11.206 1.00 46.14 316 SER A C 1
ATOM 1833 O O . SER A 1 239 ? 28.814 -41.724 -11.434 1.00 45.37 316 SER A O 1
ATOM 1836 N N . LEU A 1 240 ? 29.198 -39.596 -12.106 1.00 47.12 317 LEU A N 1
ATOM 1837 C CA . LEU A 1 240 ? 28.737 -39.845 -13.462 1.00 50.42 317 LEU A CA 1
ATOM 1838 C C . LEU A 1 240 ? 29.705 -40.736 -14.273 1.00 53.74 317 LEU A C 1
ATOM 1839 O O . LEU A 1 240 ? 29.330 -41.240 -15.304 1.00 53.78 317 LEU A O 1
ATOM 1844 N N . SER A 1 241 ? 30.925 -40.916 -13.780 1.00 56.51 318 SER A N 1
ATOM 1845 C CA . SER A 1 241 ? 31.950 -41.673 -14.475 1.00 60.92 318 SER A CA 1
ATOM 1846 C C . SER A 1 241 ? 32.640 -42.662 -13.541 1.00 62.65 318 SER A C 1
ATOM 1847 O O . SER A 1 241 ? 32.896 -42.348 -12.386 1.00 60.85 318 SER A O 1
ATOM 1850 N N . ARG A 1 242 ? 32.961 -43.854 -14.066 1.00 66.26 319 ARG A N 1
ATOM 1851 C CA . ARG A 1 242 ? 33.684 -44.859 -13.301 1.00 68.96 319 ARG A CA 1
ATOM 1852 C C . ARG A 1 242 ? 35.168 -44.480 -13.152 1.00 70.60 319 ARG A C 1
ATOM 1853 O O . ARG A 1 242 ? 35.829 -44.918 -12.241 1.00 70.80 319 ARG A O 1
ATOM 1855 N N . ALA A 1 243 ? 35.676 -43.644 -14.044 1.00 71.94 320 ALA A N 1
ATOM 1856 C CA . ALA A 1 243 ? 37.111 -43.381 -14.083 1.00 73.00 320 ALA A CA 1
ATOM 1857 C C . ALA A 1 243 ? 37.488 -42.080 -13.389 1.00 71.68 320 ALA A C 1
ATOM 1858 O O . ALA A 1 243 ? 38.648 -41.860 -13.103 1.00 71.68 320 ALA A O 1
ATOM 1860 N N . ARG A 1 244 ? 36.503 -41.210 -13.157 1.00 68.17 321 ARG A N 1
ATOM 1861 C CA . ARG A 1 244 ? 36.752 -39.885 -12.602 1.00 65.77 321 ARG A CA 1
ATOM 1862 C C . ARG A 1 244 ? 35.613 -39.505 -11.640 1.00 60.91 321 ARG A C 1
ATOM 1863 O O . ARG A 1 244 ? 34.457 -39.903 -11.828 1.00 59.07 321 ARG A O 1
ATOM 1871 N N . ASP A 1 245 ? 35.939 -38.700 -10.644 1.00 55.91 322 ASP A N 1
ATOM 1872 C CA . ASP A 1 245 ? 34.940 -38.175 -9.714 1.00 51.46 322 ASP A CA 1
ATOM 1873 C C . ASP A 1 245 ? 34.192 -36.980 -10.320 1.00 48.58 322 ASP A C 1
ATOM 1874 O O . ASP A 1 245 ? 34.723 -35.886 -10.414 1.00 47.55 322 ASP A O 1
ATOM 1879 N N . GLU A 1 246 ? 32.952 -37.202 -10.747 1.00 45.17 323 GLU A N 1
ATOM 1880 C CA . GLU A 1 246 ? 32.148 -36.162 -11.379 1.00 43.29 323 GLU A CA 1
ATOM 1881 C C . GLU A 1 246 ? 30.729 -36.152 -10.848 1.00 40.22 323 GLU A C 1
ATOM 1882 O O . GLU A 1 246 ? 30.006 -37.127 -11.015 1.00 37.78 323 GLU A O 1
ATOM 1888 N N . ASN A 1 247 ? 30.319 -35.036 -10.240 1.00 36.54 324 ASN A N 1
ATOM 1889 C CA . ASN A 1 247 ? 29.036 -34.979 -9.605 1.00 34.13 324 ASN A CA 1
ATOM 1890 C C . ASN A 1 247 ? 28.018 -34.262 -10.510 1.00 33.09 324 ASN A C 1
ATOM 1891 O O . ASN A 1 247 ? 28.334 -33.223 -11.073 1.00 32.15 324 ASN A O 1
ATOM 1896 N N . LEU A 1 248 ? 26.787 -34.768 -10.561 1.00 32.24 325 LEU A N 1
ATOM 1897 C CA . LEU A 1 248 ? 25.738 -34.203 -11.412 1.00 31.33 325 LEU A CA 1
ATOM 1898 C C . LEU A 1 248 ? 25.560 -32.679 -11.255 1.00 31.70 325 LEU A C 1
ATOM 1899 O O . LEU A 1 248 ? 25.427 -31.910 -12.251 1.00 31.52 325 LEU A O 1
ATOM 1904 N N . TRP A 1 249 ? 25.570 -32.216 -9.996 1.00 30.57 326 TRP A N 1
ATOM 1905 C CA . TRP A 1 249 ? 25.359 -30.793 -9.712 1.00 30.10 326 TRP A CA 1
ATOM 1906 C C . TRP A 1 249 ? 26.599 -29.987 -10.072 1.00 31.23 326 TRP A C 1
ATOM 1907 O O . TRP A 1 249 ? 26.503 -29.023 -10.820 1.00 32.13 326 TRP A O 1
ATOM 1918 N N . THR A 1 250 ? 27.761 -30.340 -9.498 1.00 32.27 327 THR A N 1
ATOM 1919 C CA . THR A 1 250 ? 28.938 -29.517 -9.713 1.00 33.67 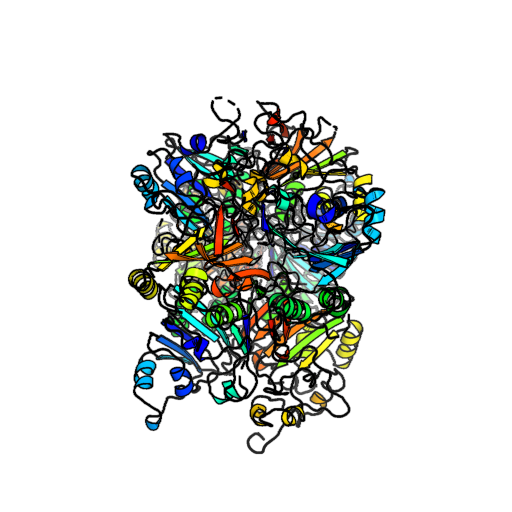327 THR A CA 1
ATOM 1920 C C . THR A 1 250 ? 29.560 -29.643 -11.096 1.00 34.94 327 THR A C 1
ATOM 1921 O O . THR A 1 250 ? 30.069 -28.678 -11.581 1.00 35.23 327 THR A O 1
ATOM 1925 N N . HIS A 1 251 ? 29.570 -30.837 -11.686 1.00 35.67 328 HIS A N 1
ATOM 1926 C CA . HIS A 1 251 ? 30.241 -31.084 -12.967 1.00 37.81 328 HIS A CA 1
ATOM 1927 C C . HIS A 1 251 ? 29.356 -30.984 -14.198 1.00 38.39 328 HIS A C 1
ATOM 1928 O O . HIS A 1 251 ? 29.866 -30.787 -15.274 1.00 39.90 328 HIS A O 1
ATOM 1935 N N . LEU A 1 252 ? 28.049 -31.104 -14.054 1.00 36.81 329 LEU A N 1
ATOM 1936 C CA . LEU A 1 252 ? 27.214 -31.066 -15.237 1.00 36.63 329 LEU A CA 1
ATOM 1937 C C . LEU A 1 252 ? 26.124 -29.983 -15.187 1.00 35.79 329 LEU A C 1
ATOM 1938 O O . LEU A 1 252 ? 26.103 -29.108 -16.063 1.00 36.18 329 LEU A O 1
ATOM 1943 N N . MET A 1 253 ? 25.252 -29.992 -14.187 1.00 33.50 330 MET A N 1
ATOM 1944 C CA . MET A 1 253 ? 24.145 -29.025 -14.126 1.00 32.93 330 MET A CA 1
ATOM 1945 C C . MET A 1 253 ? 24.607 -27.563 -13.992 1.00 33.61 330 MET A C 1
ATOM 1946 O O . MET A 1 253 ? 24.234 -26.690 -14.850 1.00 33.95 330 MET A O 1
ATOM 1951 N N . ILE A 1 254 ? 25.410 -27.276 -12.961 1.00 33.34 331 ILE A N 1
ATOM 1952 C CA . ILE A 1 254 ? 25.873 -25.883 -12.774 1.00 34.87 331 ILE A CA 1
ATOM 1953 C C . ILE A 1 254 ? 26.660 -25.438 -14.006 1.00 36.90 331 ILE A C 1
ATOM 1954 O O . ILE A 1 254 ? 26.397 -24.345 -14.507 1.00 37.30 331 ILE A O 1
ATOM 1959 N N . PRO A 1 255 ? 27.600 -26.275 -14.506 1.00 38.17 332 PRO A N 1
ATOM 1960 C CA . PRO A 1 255 ? 28.323 -25.846 -15.702 1.00 40.22 332 PRO A CA 1
ATOM 1961 C C . PRO A 1 255 ? 27.410 -25.543 -16.903 1.00 41.80 332 PRO A C 1
ATOM 1962 O O . PRO A 1 255 ? 27.665 -24.580 -17.639 1.00 42.53 332 PRO A O 1
ATOM 1966 N N . LEU A 1 256 ? 26.358 -26.339 -17.102 1.00 41.42 333 LEU A N 1
ATOM 1967 C CA . LEU A 1 256 ? 25.360 -26.054 -18.152 1.00 42.37 333 LEU A CA 1
ATOM 1968 C C . LEU A 1 256 ? 24.657 -24.735 -17.893 1.00 42.82 333 LEU A C 1
ATOM 1969 O O . LEU A 1 256 ? 24.579 -23.866 -18.800 1.00 43.65 333 LEU A O 1
ATOM 1974 N N . PHE A 1 257 ? 24.145 -24.562 -16.678 1.00 40.97 334 PHE A N 1
ATOM 1975 C CA . PHE A 1 257 ? 23.318 -23.417 -16.440 1.00 41.43 334 PHE A CA 1
ATOM 1976 C C . PHE A 1 257 ? 24.106 -22.134 -16.554 1.00 42.68 334 PHE A C 1
ATOM 1977 O O . PHE A 1 257 ? 23.545 -21.123 -16.910 1.00 41.64 334 PHE A O 1
ATOM 1985 N N . THR A 1 258 ? 25.366 -22.152 -16.154 1.00 44.56 335 THR A N 1
ATOM 1986 C CA . THR A 1 258 ? 26.160 -20.901 -16.118 1.00 48.02 335 THR A CA 1
ATOM 1987 C C . THR A 1 258 ? 26.807 -20.599 -17.466 1.00 51.76 335 THR A C 1
ATOM 1988 O O . THR A 1 258 ? 27.350 -19.518 -17.644 1.00 52.24 335 THR A O 1
ATOM 1992 N N . GLY A 1 259 ? 26.812 -21.560 -18.382 1.00 54.40 336 GLY A N 1
ATOM 1993 C CA . GLY A 1 259 ? 27.453 -21.348 -19.690 1.00 60.04 336 GLY A CA 1
ATOM 1994 C C . GLY A 1 259 ? 28.890 -21.829 -19.785 1.00 63.08 336 GLY A C 1
ATOM 1995 O O . GLY A 1 259 ? 29.520 -21.701 -20.828 1.00 63.36 336 GLY A O 1
ATOM 1996 N N . ILE A 1 260 ? 29.393 -22.431 -18.713 1.00 64.73 337 ILE A N 1
ATOM 1997 C CA . ILE A 1 260 ? 30.698 -23.071 -18.734 1.00 67.88 337 ILE A CA 1
ATOM 1998 C C . ILE A 1 260 ? 30.780 -24.115 -19.845 1.00 70.43 337 ILE A C 1
ATOM 1999 O O . ILE A 1 260 ? 31.766 -24.184 -20.560 1.00 71.66 337 ILE A O 1
ATOM 2004 N N . MET A 1 261 ? 29.733 -24.903 -20.000 1.00 72.13 338 MET A N 1
ATOM 2005 C CA . MET A 1 261 ? 29.667 -25.861 -21.086 1.00 75.24 338 MET A CA 1
ATOM 2006 C C . MET A 1 261 ? 28.354 -25.692 -21.836 1.00 77.99 338 MET A C 1
ATOM 2007 O O . MET A 1 261 ? 27.410 -25.113 -21.322 1.00 76.53 338 MET A O 1
ATOM 2012 N N . SER A 1 262 ? 28.332 -26.156 -23.079 1.00 82.83 339 SER A N 1
ATOM 2013 C CA . SER A 1 262 ? 27.103 -26.259 -23.865 1.00 86.65 339 SER A CA 1
ATOM 2014 C C . SER A 1 262 ? 26.939 -27.700 -24.346 1.00 89.53 339 SER A C 1
ATOM 2015 O O . SER A 1 262 ? 27.928 -28.440 -24.370 1.00 90.17 339 SER A O 1
ATOM 2018 N N . PRO A 1 263 ? 25.695 -28.121 -24.700 1.00 91.96 340 PRO A N 1
ATOM 2019 C CA . PRO A 1 263 ? 25.549 -29.374 -25.454 1.00 95.17 340 PRO A CA 1
ATOM 2020 C C . PRO A 1 263 ? 25.990 -29.160 -26.919 1.00 99.85 340 PRO A C 1
ATOM 2021 O O . PRO A 1 263 ? 25.753 -28.076 -27.482 1.00 100.52 340 PRO A O 1
ATOM 2025 N N . PRO A 1 264 ? 26.637 -30.177 -27.529 1.00 103.63 341 PRO A N 1
ATOM 2026 C CA . PRO A 1 264 ? 27.151 -30.055 -28.907 1.00 106.62 341 PRO A CA 1
ATOM 2027 C C . PRO A 1 264 ? 26.067 -30.251 -29.954 1.00 108.08 341 PRO A C 1
ATOM 2028 O O . PRO A 1 264 ? 25.893 -29.394 -30.814 1.00 109.68 341 PRO A O 1
ATOM 2032 N N . ILE A 1 276 ? 32.276 -33.249 -20.353 1.00 82.72 353 ILE A N 1
ATOM 2033 C CA . ILE A 1 276 ? 32.499 -32.796 -18.972 1.00 81.72 353 ILE A CA 1
ATOM 2034 C C . ILE A 1 276 ? 33.954 -32.402 -18.681 1.00 82.87 353 ILE A C 1
ATOM 2035 O O . ILE A 1 276 ? 34.868 -33.157 -18.985 1.00 83.66 353 ILE A O 1
ATOM 2040 N N . LEU A 1 277 ? 34.141 -31.225 -18.076 1.00 82.76 354 LEU A N 1
ATOM 2041 C CA . LEU A 1 277 ? 35.464 -30.637 -17.812 1.00 83.72 354 LEU A CA 1
ATOM 2042 C C . LEU A 1 277 ? 36.208 -31.248 -16.630 1.00 82.71 354 LEU A C 1
ATOM 2043 O O . LEU A 1 277 ? 35.573 -31.710 -15.679 1.00 81.07 354 LEU A O 1
ATOM 2048 N N . PRO A 1 278 ? 37.558 -31.253 -16.685 1.00 82.86 355 PRO A N 1
ATOM 2049 C CA . PRO A 1 278 ? 38.352 -31.722 -15.556 1.00 81.42 355 PRO A CA 1
ATOM 2050 C C . PRO A 1 278 ? 38.008 -30.926 -14.306 1.00 78.17 355 PRO A C 1
ATOM 2051 O O . PRO A 1 278 ? 37.705 -29.746 -14.381 1.00 77.25 355 PRO A O 1
ATOM 2055 N N . THR A 1 279 ? 38.056 -31.574 -13.163 1.00 74.91 356 THR A N 1
ATOM 2056 C CA . THR A 1 279 ? 37.692 -30.929 -11.917 1.00 72.13 356 THR A CA 1
ATOM 2057 C C . THR A 1 279 ? 38.450 -29.640 -11.615 1.00 72.78 356 THR A C 1
ATOM 2058 O O . THR A 1 279 ? 37.848 -28.636 -11.239 1.00 70.27 356 THR A O 1
ATOM 2062 N N . ASN A 1 280 ? 39.774 -29.678 -11.741 1.00 74.52 357 ASN A N 1
ATOM 2063 C CA . ASN A 1 280 ? 40.558 -28.496 -11.464 1.00 76.76 357 ASN A CA 1
ATOM 2064 C C . ASN A 1 280 ? 40.200 -27.301 -12.359 1.00 75.58 357 ASN A C 1
ATOM 2065 O O . ASN A 1 280 ? 40.227 -26.155 -11.917 1.00 74.64 357 ASN A O 1
ATOM 2070 N N . SER A 1 281 ? 39.839 -27.584 -13.603 1.00 74.73 358 SER A N 1
ATOM 2071 C CA . SER A 1 281 ? 39.385 -26.548 -14.527 1.00 74.44 358 SER A CA 1
ATOM 2072 C C . SER A 1 281 ? 38.098 -25.915 -14.009 1.00 71.48 358 SER A C 1
ATOM 2073 O O . SER A 1 281 ? 37.941 -24.699 -14.058 1.00 70.15 358 SER A O 1
ATOM 2076 N N . LEU A 1 282 ? 37.188 -26.759 -13.502 1.00 67.90 359 LEU A N 1
ATOM 2077 C CA . LEU A 1 282 ? 35.912 -26.299 -12.980 1.00 65.09 359 LEU A CA 1
ATOM 2078 C C . LEU A 1 282 ? 36.087 -25.407 -11.776 1.00 63.26 359 LEU A C 1
ATOM 2079 O O . LEU A 1 282 ? 35.428 -24.393 -11.704 1.00 60.97 359 LEU A O 1
ATOM 2084 N N . ILE A 1 283 ? 36.992 -25.770 -10.864 1.00 63.01 360 ILE A N 1
ATOM 2085 C CA . ILE A 1 283 ? 37.233 -25.002 -9.641 1.00 64.15 360 ILE A CA 1
ATOM 2086 C C . ILE A 1 283 ? 37.743 -23.572 -9.970 1.00 65.58 360 ILE A C 1
ATOM 2087 O O . ILE A 1 283 ? 37.351 -22.604 -9.348 1.00 63.32 360 ILE A O 1
ATOM 2092 N N . ASN A 1 284 ? 38.621 -23.479 -10.953 1.00 68.23 361 ASN A N 1
ATOM 2093 C CA . ASN A 1 284 ? 39.083 -22.170 -11.454 1.00 71.56 361 ASN A CA 1
ATOM 2094 C C . ASN A 1 284 ? 37.954 -21.361 -12.106 1.00 70.39 361 ASN A C 1
ATOM 2095 O O . ASN A 1 284 ? 37.795 -20.192 -11.807 1.00 69.45 361 ASN A O 1
ATOM 2100 N N . GLU A 1 285 ? 37.174 -22.011 -12.964 1.00 69.74 362 GLU A N 1
ATOM 2101 C CA . GLU A 1 285 ? 35.986 -21.395 -13.564 1.00 70.19 362 GLU A CA 1
ATOM 2102 C C . GLU A 1 285 ? 34.995 -20.867 -12.517 1.00 67.56 362 GLU A C 1
ATOM 2103 O O . GLU A 1 285 ? 34.468 -19.768 -12.645 1.00 66.10 362 GLU A O 1
ATOM 2109 N N . TYR A 1 286 ? 34.754 -21.651 -11.463 1.00 64.97 363 TYR A N 1
ATOM 2110 C CA . TYR A 1 286 ? 33.882 -21.227 -10.367 1.00 63.53 363 TYR A CA 1
ATOM 2111 C C . TYR A 1 286 ? 34.450 -20.010 -9.623 1.00 64.93 363 TYR A C 1
ATOM 2112 O O . TYR A 1 286 ? 33.723 -19.083 -9.268 1.00 63.07 363 TYR A O 1
ATOM 2121 N N . SER A 1 287 ? 35.748 -20.055 -9.345 1.00 66.60 364 SER A N 1
ATOM 2122 C CA . SER A 1 287 ? 36.424 -18.951 -8.704 1.00 69.94 364 SER A CA 1
ATOM 2123 C C . SER A 1 287 ? 36.318 -17.676 -9.583 1.00 70.96 364 SER A C 1
ATOM 2124 O O . SER A 1 287 ? 35.928 -16.630 -9.099 1.00 69.67 364 SER A O 1
ATOM 2127 N N . GLN A 1 288 ? 36.592 -17.820 -10.870 1.00 72.93 365 GLN A N 1
ATOM 2128 C CA . GLN A 1 288 ? 36.639 -16.686 -11.813 1.00 76.05 365 GLN A CA 1
ATOM 2129 C C . GLN A 1 288 ? 35.263 -16.093 -12.119 1.00 73.57 365 GLN A C 1
ATOM 2130 O O . GLN A 1 288 ? 35.142 -14.907 -12.233 1.00 73.51 365 GLN A O 1
ATOM 2136 N N . ARG A 1 289 ? 34.235 -16.937 -12.203 1.00 69.91 366 ARG A N 1
ATOM 2137 C CA . ARG A 1 289 ? 32.854 -16.485 -12.415 1.00 66.87 366 ARG A CA 1
ATOM 2138 C C . ARG A 1 289 ? 32.065 -16.222 -11.104 1.00 63.30 366 ARG A C 1
ATOM 2139 O O . ARG A 1 289 ? 30.875 -15.887 -11.156 1.00 61.49 366 ARG A O 1
ATOM 2147 N N . LYS A 1 290 ? 32.725 -16.356 -9.955 1.00 60.07 367 LYS A N 1
ATOM 2148 C CA . LYS A 1 290 ? 32.098 -16.195 -8.626 1.00 58.98 367 LYS A CA 1
ATOM 2149 C C . LYS A 1 290 ? 30.858 -17.122 -8.446 1.00 54.99 367 LYS A C 1
ATOM 2150 O O . LYS A 1 290 ? 29.788 -16.700 -7.990 1.00 52.63 367 LYS A O 1
ATOM 2156 N N . ILE A 1 291 ? 30.994 -18.344 -8.895 1.00 51.13 368 ILE A N 1
ATOM 2157 C CA . ILE A 1 291 ? 29.922 -19.331 -8.739 1.00 48.05 368 ILE A CA 1
ATOM 2158 C C . ILE A 1 291 ? 30.068 -19.971 -7.368 1.00 46.43 368 ILE A C 1
ATOM 2159 O O . ILE A 1 291 ? 31.171 -20.407 -6.957 1.00 44.93 368 ILE A O 1
ATOM 2164 N N . LYS A 1 292 ? 28.926 -20.067 -6.691 1.00 43.69 369 LYS A N 1
ATOM 2165 C CA . LYS A 1 292 ? 28.852 -20.640 -5.375 1.00 41.63 369 LYS A CA 1
ATOM 2166 C C . LYS A 1 292 ? 27.910 -21.811 -5.366 1.00 38.00 369 LYS A C 1
ATOM 2167 O O . LYS A 1 292 ? 26.702 -21.617 -5.466 1.00 35.91 369 LYS A O 1
ATOM 2173 N N . PRO A 1 293 ? 28.431 -23.046 -5.211 1.00 35.79 370 PRO A N 1
ATOM 2174 C CA . PRO A 1 293 ? 27.488 -24.178 -5.223 1.00 33.45 370 PRO A CA 1
ATOM 2175 C C . PRO A 1 293 ? 27.073 -24.611 -3.824 1.00 32.08 370 PRO A C 1
ATOM 2176 O O . PRO A 1 293 ? 27.904 -24.592 -2.895 1.00 32.10 370 PRO A O 1
ATOM 2180 N N . TYR A 1 294 ? 25.840 -25.096 -3.663 1.00 29.81 371 TYR A N 1
ATOM 2181 C CA . TYR A 1 294 ? 25.388 -25.565 -2.329 1.00 27.99 371 TYR A CA 1
ATOM 2182 C C . TYR A 1 294 ? 24.633 -26.863 -2.523 1.00 27.81 371 TYR A C 1
ATOM 2183 O O . TYR A 1 294 ? 23.771 -26.945 -3.445 1.00 27.04 371 TYR A O 1
ATOM 2192 N N . ILE A 1 295 ? 24.862 -27.821 -1.612 1.00 26.15 372 ILE A N 1
ATOM 2193 C CA . ILE A 1 295 ? 24.017 -28.972 -1.496 1.00 25.73 372 ILE A CA 1
ATOM 2194 C C . ILE A 1 295 ? 23.712 -29.045 -0.001 1.00 26.43 372 ILE A C 1
ATOM 2195 O O . ILE A 1 295 ? 24.615 -29.082 0.837 1.00 27.44 372 ILE A O 1
ATOM 2200 N N . ILE A 1 296 ? 22.422 -29.053 0.311 1.00 25.43 373 ILE A N 1
ATOM 2201 C CA . ILE A 1 296 ? 21.953 -29.210 1.675 1.00 25.50 373 ILE A CA 1
ATOM 2202 C C . ILE A 1 296 ? 21.679 -30.673 1.863 1.00 25.07 373 ILE A C 1
ATOM 2203 O O . ILE A 1 296 ? 20.794 -31.224 1.199 1.00 25.09 373 ILE A O 1
ATOM 2208 N N . PHE A 1 297 ? 22.390 -31.296 2.803 1.00 23.93 374 PHE A N 1
ATOM 2209 C CA . PHE A 1 297 ? 22.173 -32.699 3.072 1.00 24.10 374 PHE A CA 1
ATOM 2210 C C . PHE A 1 297 ? 22.497 -32.890 4.585 1.00 24.23 374 PHE A C 1
ATOM 2211 O O . PHE A 1 297 ? 23.441 -32.207 5.112 1.00 25.24 374 PHE A O 1
ATOM 2219 N N . PRO A 1 298 ? 21.766 -33.781 5.270 1.00 24.33 375 PRO A N 1
ATOM 2220 C CA . PRO A 1 298 ? 21.988 -33.796 6.738 1.00 25.00 375 PRO A CA 1
ATOM 2221 C C . PRO A 1 298 ? 23.382 -34.268 7.142 1.00 26.92 375 PRO A C 1
ATOM 2222 O O . PRO A 1 298 ? 23.907 -35.229 6.524 1.00 26.36 375 PRO A O 1
ATOM 2226 N N . THR A 1 299 ? 23.936 -33.652 8.184 1.00 27.33 376 THR A N 1
ATOM 2227 C CA . THR A 1 299 ? 25.192 -34.171 8.776 1.00 27.95 376 THR A CA 1
ATOM 2228 C C . THR A 1 299 ? 24.883 -35.353 9.676 1.00 28.88 376 THR A C 1
ATOM 2229 O O . THR A 1 299 ? 23.744 -35.659 9.977 1.00 27.99 376 THR A O 1
ATOM 2233 N N . GLU A 1 300 ? 25.936 -36.036 10.096 1.00 30.28 377 GLU A N 1
ATOM 2234 C CA . GLU A 1 300 ? 25.811 -37.056 11.142 1.00 31.86 377 GLU A CA 1
ATOM 2235 C C . GLU A 1 300 ? 25.213 -36.466 12.396 1.00 32.23 377 GLU A C 1
ATOM 2236 O O . GLU A 1 300 ? 24.330 -37.071 12.975 1.00 34.16 377 GLU A O 1
ATOM 2242 N N . GLN A 1 301 ? 25.704 -35.334 12.838 1.00 33.22 378 GLN A N 1
ATOM 2243 C CA . GLN A 1 301 ? 25.300 -34.736 14.118 1.00 35.57 378 GLN A CA 1
ATOM 2244 C C . GLN A 1 301 ? 23.859 -34.145 14.086 1.00 33.73 378 GLN A C 1
ATOM 2245 O O . GLN A 1 301 ? 23.216 -34.055 15.116 1.00 34.47 378 GLN A O 1
ATOM 2251 N N . GLU A 1 302 ? 23.312 -33.802 12.930 1.00 31.37 379 GLU A N 1
ATOM 2252 C CA . GLU A 1 302 ? 21.945 -33.257 12.886 1.00 29.71 379 GLU A CA 1
ATOM 2253 C C . GLU A 1 302 ? 20.862 -34.255 13.284 1.00 29.70 379 GLU A C 1
ATOM 2254 O O . GLU A 1 302 ? 19.746 -33.838 13.722 1.00 30.35 379 GLU A O 1
ATOM 2260 N N . PHE A 1 303 ? 21.155 -35.551 13.190 1.00 28.90 380 PHE A N 1
ATOM 2261 C CA . PHE A 1 303 ? 20.258 -36.511 13.803 1.00 29.45 380 PHE A CA 1
ATOM 2262 C C . PHE A 1 303 ? 20.185 -36.501 15.346 1.00 31.25 380 PHE A C 1
ATOM 2263 O O . PHE A 1 303 ? 19.100 -36.756 15.921 1.00 30.81 380 PHE A O 1
ATOM 2271 N N . VAL A 1 304 ? 21.313 -36.229 15.978 1.00 33.06 381 VAL A N 1
ATOM 2272 C CA . VAL A 1 304 ? 21.414 -36.123 17.447 1.00 36.17 381 VAL A CA 1
ATOM 2273 C C . VAL A 1 304 ? 20.460 -35.008 17.940 1.00 35.93 381 VAL A C 1
ATOM 2274 O O . VAL A 1 304 ? 19.823 -35.158 18.982 1.00 37.00 381 VAL A O 1
ATOM 2278 N N . THR A 1 305 ? 20.348 -33.922 17.195 1.00 34.99 382 THR A N 1
ATOM 2279 C CA . THR A 1 305 ? 19.525 -32.775 17.622 1.00 35.66 382 THR A CA 1
ATOM 2280 C C . THR A 1 305 ? 18.182 -32.768 16.841 1.00 35.26 382 THR A C 1
ATOM 2281 O O . THR A 1 305 ? 17.569 -31.721 16.611 1.00 34.98 382 THR A O 1
ATOM 2285 N N . SER A 1 306 ? 17.745 -33.936 16.389 1.00 32.98 383 SER A N 1
ATOM 2286 C CA . SER A 1 306 ? 16.386 -34.092 15.831 1.00 32.50 383 SER A CA 1
ATOM 2287 C C . SER A 1 306 ? 15.542 -34.770 16.895 1.00 32.93 383 SER A C 1
ATOM 2288 O O . SER A 1 306 ? 16.014 -35.714 17.510 1.00 32.68 383 SER A O 1
ATOM 2291 N N . PRO A 1 307 ? 14.289 -34.364 17.044 1.00 33.05 384 PRO A N 1
ATOM 2292 C CA . PRO A 1 307 ? 13.405 -34.938 18.050 1.00 34.50 384 PRO A CA 1
ATOM 2293 C C . PRO A 1 307 ? 13.167 -36.444 17.948 1.00 33.67 384 PRO A C 1
ATOM 2294 O O . PRO A 1 307 ? 13.109 -37.083 18.970 1.00 34.20 384 PRO A O 1
ATOM 2298 N N . LEU A 1 308 ? 13.076 -36.993 16.750 1.00 32.08 385 LEU A N 1
ATOM 2299 C CA . LEU A 1 308 ? 12.894 -38.416 16.562 1.00 31.40 385 LEU A CA 1
ATOM 2300 C C . LEU A 1 308 ? 14.231 -39.116 16.319 1.00 31.11 385 LEU A C 1
ATOM 2301 O O . LEU A 1 308 ? 14.280 -40.223 15.883 1.00 29.44 385 LEU A O 1
ATOM 2306 N N . LYS A 1 309 ? 15.305 -38.396 16.567 1.00 29.50 386 LYS A N 1
ATOM 2307 C CA . LYS A 1 309 ? 16.641 -38.926 16.483 1.00 29.72 386 LYS A CA 1
ATOM 2308 C C . LYS A 1 309 ? 16.961 -39.446 15.090 1.00 28.29 386 LYS A C 1
ATOM 2309 O O . LYS A 1 309 ? 16.826 -38.713 14.169 1.00 26.47 386 LYS A O 1
ATOM 2315 N N . TRP A 1 310 ? 17.375 -40.685 14.951 1.00 28.44 387 TRP A N 1
ATOM 2316 C CA . TRP A 1 310 ? 17.712 -41.219 13.648 1.00 27.49 387 TRP A CA 1
ATOM 2317 C C . TRP A 1 310 ? 16.525 -41.786 12.909 1.00 27.92 387 TRP A C 1
ATOM 2318 O O . TRP A 1 310 ? 16.663 -42.371 11.891 1.00 27.81 387 TRP A O 1
ATOM 2329 N N . SER A 1 311 ? 15.354 -41.601 13.482 1.00 28.12 388 SER A N 1
ATOM 2330 C CA . SER A 1 311 ? 14.137 -42.111 12.876 1.00 27.24 388 SER A CA 1
ATOM 2331 C C . SER A 1 311 ? 13.957 -41.646 11.428 1.00 26.91 388 SER A C 1
ATOM 2332 O O . SER A 1 311 ? 13.526 -42.439 10.608 1.00 27.91 388 SER A O 1
ATOM 2335 N N . SER A 1 312 ? 14.256 -40.391 11.124 1.00 25.31 389 SER A N 1
ATOM 2336 C CA . SER A 1 312 ? 14.059 -39.915 9.747 1.00 25.69 389 SER A CA 1
ATOM 2337 C C . SER A 1 312 ? 15.258 -40.234 8.820 1.00 25.01 389 SER A C 1
ATOM 2338 O O . SER A 1 312 ? 15.168 -39.930 7.661 1.00 24.71 389 SER A O 1
ATOM 2341 N N . SER A 1 313 ? 16.317 -40.898 9.321 1.00 24.98 390 SER A N 1
ATOM 2342 C CA . SER A 1 313 ? 17.580 -40.989 8.598 1.00 26.14 390 SER A CA 1
ATOM 2343 C C . SER A 1 313 ? 17.512 -41.942 7.360 1.00 26.69 390 SER A C 1
ATOM 2344 O O . SER A 1 313 ? 18.222 -41.724 6.392 1.00 26.94 390 SER A O 1
ATOM 2347 N N . GLY A 1 314 ? 16.617 -42.916 7.389 1.00 26.97 391 GLY A N 1
ATOM 2348 C CA . GLY A 1 314 ? 16.468 -43.940 6.333 1.00 26.89 391 GLY A CA 1
ATOM 2349 C C . GLY A 1 314 ? 16.037 -43.250 4.991 1.00 27.48 391 GLY A C 1
ATOM 2350 O O . GLY A 1 314 ? 16.304 -43.834 3.923 1.00 27.46 391 GLY A O 1
ATOM 2351 N N . TRP A 1 315 ? 15.399 -42.052 5.037 1.00 25.62 392 TRP A N 1
ATOM 2352 C CA . TRP A 1 315 ? 15.062 -41.315 3.833 1.00 25.63 392 TRP A CA 1
ATOM 2353 C C . TRP A 1 315 ? 16.233 -40.593 3.098 1.00 25.54 392 TRP A C 1
ATOM 2354 O O . TRP A 1 315 ? 16.015 -40.003 2.041 1.00 25.30 392 TRP A O 1
ATOM 2365 N N . PHE A 1 316 ? 17.443 -40.635 3.649 1.00 25.08 393 PHE A N 1
ATOM 2366 C CA . PHE A 1 316 ? 18.586 -39.797 3.215 1.00 24.70 393 PHE A CA 1
ATOM 2367 C C . PHE A 1 316 ? 19.709 -40.711 2.819 1.00 26.24 393 PHE A C 1
ATOM 2368 O O . PHE A 1 316 ? 20.241 -41.445 3.651 1.00 27.91 393 PHE A O 1
ATOM 2376 N N . HIS A 1 317 ? 19.982 -40.729 1.518 1.00 25.13 394 HIS A N 1
ATOM 2377 C CA . HIS A 1 317 ? 20.854 -41.746 0.963 1.00 26.84 394 HIS A CA 1
ATOM 2378 C C . HIS A 1 317 ? 22.003 -41.079 0.184 1.00 26.72 394 HIS A C 1
ATOM 2379 O O . HIS A 1 317 ? 21.829 -40.389 -0.836 1.00 26.80 394 HIS A O 1
ATOM 2386 N N . PHE A 1 318 ? 23.210 -41.294 0.664 1.00 27.55 395 PHE A N 1
ATOM 2387 C CA . PHE A 1 318 ? 24.417 -40.775 0.033 1.00 28.60 395 PHE A CA 1
ATOM 2388 C C . PHE A 1 318 ? 25.451 -41.800 0.441 1.00 30.48 395 PHE A C 1
ATOM 2389 O O . PHE A 1 318 ? 26.025 -41.738 1.546 1.00 30.50 395 PHE A O 1
ATOM 2397 N N . GLN A 1 319 ? 25.640 -42.799 -0.416 1.00 31.98 396 GLN A N 1
ATOM 2398 C CA . GLN A 1 319 ? 26.483 -43.948 -0.048 1.00 35.08 396 GLN A CA 1
ATOM 2399 C C . GLN A 1 319 ? 27.850 -43.751 -0.679 1.00 37.10 396 GLN A C 1
ATOM 2400 O O . GLN A 1 319 ? 28.105 -44.211 -1.789 1.00 37.54 396 GLN A O 1
ATOM 2406 N N . TYR A 1 320 ? 28.708 -43.022 0.023 1.00 38.15 397 TYR A N 1
ATOM 2407 C CA . TYR A 1 320 ? 29.975 -42.621 -0.520 1.00 41.33 397 TYR A CA 1
ATOM 2408 C C . TYR A 1 320 ? 31.148 -43.430 0.009 1.00 44.91 397 TYR A C 1
ATOM 2409 O O . TYR A 1 320 ? 32.254 -43.154 -0.424 1.00 45.67 397 TYR A O 1
ATOM 2418 N N . LEU A 1 321 ? 30.922 -44.369 0.947 1.00 48.12 398 LEU A N 1
ATOM 2419 C CA . LEU A 1 321 ? 32.070 -45.033 1.630 1.00 52.46 398 LEU A CA 1
ATOM 2420 C C . LEU A 1 321 ? 32.950 -45.836 0.667 1.00 55.22 398 LEU A C 1
ATOM 2421 O O . LEU A 1 321 ? 34.173 -45.969 0.872 1.00 56.60 398 LEU A O 1
ATOM 2426 N N . GLN A 1 322 ? 32.337 -46.370 -0.381 1.00 57.98 399 GLN A N 1
ATOM 2427 C CA . GLN A 1 322 ? 33.089 -47.221 -1.326 1.00 61.55 399 GLN A CA 1
ATOM 2428 C C . GLN A 1 322 ? 33.909 -46.441 -2.361 1.00 62.08 399 GLN A C 1
ATOM 2429 O O . GLN A 1 322 ? 34.764 -47.008 -3.060 1.00 63.33 399 GLN A O 1
ATOM 2435 N N . LYS A 1 323 ? 33.640 -45.137 -2.445 1.00 61.16 400 LYS A N 1
ATOM 2436 C CA . LYS A 1 323 ? 34.367 -44.260 -3.350 1.00 61.32 400 LYS A CA 1
ATOM 2437 C C . LYS A 1 323 ? 34.530 -42.892 -2.658 1.00 58.28 400 LYS A C 1
ATOM 2438 O O . LYS A 1 323 ? 33.930 -41.904 -3.049 1.00 56.88 400 LYS A O 1
ATOM 2444 N N . LYS A 1 324 ? 35.331 -42.897 -1.603 1.00 55.73 401 LYS A N 1
ATOM 2445 C CA . LYS A 1 324 ? 35.472 -41.768 -0.712 1.00 53.69 401 LYS A CA 1
ATOM 2446 C C . LYS A 1 324 ? 36.034 -40.530 -1.378 1.00 51.22 401 LYS A C 1
ATOM 2447 O O . LYS A 1 324 ? 35.603 -39.438 -1.028 1.00 49.02 401 LYS A O 1
ATOM 2453 N N . SER A 1 325 ? 36.948 -40.685 -2.345 1.00 48.80 402 SER A N 1
ATOM 2454 C CA . SER A 1 325 ? 37.528 -39.530 -3.011 1.00 46.61 402 SER A CA 1
ATOM 2455 C C . SER A 1 325 ? 36.466 -38.648 -3.680 1.00 43.80 402 SER A C 1
ATOM 2456 O O . SER A 1 325 ? 36.639 -37.446 -3.802 1.00 42.20 402 SER A O 1
ATOM 2459 N N . TYR A 1 326 ? 35.380 -39.250 -4.151 1.00 40.53 403 TYR A N 1
ATOM 2460 C CA . TYR A 1 326 ? 34.260 -38.479 -4.711 1.00 39.00 403 TYR A CA 1
ATOM 2461 C C . TYR A 1 326 ? 33.621 -37.558 -3.628 1.00 37.44 403 TYR A C 1
ATOM 2462 O O . TYR A 1 326 ? 33.339 -36.365 -3.871 1.00 35.90 403 TYR A O 1
ATOM 2471 N N . TYR A 1 327 ? 33.418 -38.116 -2.433 1.00 36.32 404 TYR A N 1
ATOM 2472 C CA . TYR A 1 327 ? 32.891 -37.329 -1.332 1.00 35.49 404 TYR A CA 1
ATOM 2473 C C . TYR A 1 327 ? 33.865 -36.235 -0.911 1.00 36.25 404 TYR A C 1
ATOM 2474 O O . TYR A 1 327 ? 33.454 -35.063 -0.759 1.00 34.20 404 TYR A O 1
ATOM 2483 N N . GLU A 1 328 ? 35.137 -36.577 -0.775 1.00 37.67 405 GLU A N 1
ATOM 2484 C CA . GLU A 1 328 ? 36.153 -35.555 -0.356 1.00 40.69 405 GLU A CA 1
ATOM 2485 C C . GLU A 1 328 ? 36.219 -34.412 -1.350 1.00 40.43 405 GLU A C 1
ATOM 2486 O O . GLU A 1 328 ? 36.384 -33.235 -0.979 1.00 41.35 405 GLU A O 1
ATOM 2492 N N . MET A 1 329 ? 36.099 -34.745 -2.634 1.00 40.00 406 MET A N 1
ATOM 2493 C CA A MET A 1 329 ? 36.125 -33.703 -3.674 0.50 39.41 406 MET A CA 1
ATOM 2494 C CA B MET A 1 329 ? 36.094 -33.732 -3.717 0.50 39.71 406 MET A CA 1
ATOM 2495 C C . MET A 1 329 ? 34.988 -32.724 -3.459 1.00 38.22 406 MET A C 1
ATOM 2496 O O . MET A 1 329 ? 35.198 -31.524 -3.485 1.00 37.48 406 MET A O 1
ATOM 2505 N N . LEU A 1 330 ? 33.799 -33.249 -3.204 1.00 35.84 407 LEU A N 1
ATOM 2506 C CA . LEU A 1 330 ? 32.605 -32.384 -3.027 1.00 33.33 407 LEU A CA 1
ATOM 2507 C C . LEU A 1 330 ? 32.783 -31.551 -1.750 1.00 32.32 407 LEU A C 1
ATOM 2508 O O . LEU A 1 330 ? 32.524 -30.367 -1.734 1.00 32.05 407 LEU A O 1
ATOM 2513 N N . ARG A 1 331 ? 33.209 -32.232 -0.691 1.00 32.26 408 ARG A N 1
ATOM 2514 C CA . ARG A 1 331 ? 33.280 -31.643 0.653 1.00 33.45 408 ARG A CA 1
ATOM 2515 C C . ARG A 1 331 ? 34.358 -30.576 0.741 1.00 35.13 408 ARG A C 1
ATOM 2516 O O . ARG A 1 331 ? 34.103 -29.495 1.259 1.00 35.05 408 ARG A O 1
ATOM 2524 N N . ASN A 1 332 ? 35.541 -30.887 0.206 1.00 36.58 409 ASN A N 1
ATOM 2525 C CA . ASN A 1 332 ? 36.769 -30.124 0.490 1.00 39.64 409 ASN A CA 1
ATOM 2526 C C . ASN A 1 332 ? 37.223 -29.250 -0.652 1.00 41.83 409 ASN A C 1
ATOM 2527 O O . ASN A 1 332 ? 37.848 -28.204 -0.388 1.00 43.54 409 ASN A O 1
ATOM 2532 N N . LYS A 1 333 ? 36.970 -29.683 -1.892 1.00 42.58 410 LYS A N 1
ATOM 2533 C CA . LYS A 1 333 ? 37.422 -28.884 -3.051 1.00 44.80 410 LYS A CA 1
ATOM 2534 C C . LYS A 1 333 ? 36.327 -27.940 -3.520 1.00 43.40 410 LYS A C 1
ATOM 2535 O O . LYS A 1 333 ? 36.542 -26.729 -3.657 1.00 43.19 410 LYS A O 1
ATOM 2541 N N . PHE A 1 334 ? 35.158 -28.468 -3.804 1.00 40.72 411 PHE A N 1
ATOM 2542 C CA . PHE A 1 334 ? 34.007 -27.570 -4.040 1.00 39.93 411 PHE A CA 1
ATOM 2543 C C . PHE A 1 334 ? 33.388 -26.907 -2.798 1.00 38.65 411 PHE A C 1
ATOM 2544 O O . PHE A 1 334 ? 32.606 -25.974 -2.953 1.00 37.46 411 PHE A O 1
ATOM 2552 N N . LYS A 1 335 ? 33.679 -27.455 -1.600 1.00 37.89 412 LYS A N 1
ATOM 2553 C CA . LYS A 1 335 ? 33.127 -26.965 -0.342 1.00 37.67 412 LYS A CA 1
ATOM 2554 C C . LYS A 1 335 ? 31.595 -26.804 -0.476 1.00 35.27 412 LYS A C 1
ATOM 2555 O O . LYS A 1 335 ? 31.017 -25.739 -0.180 1.00 33.34 412 LYS A O 1
ATOM 2561 N N . VAL A 1 336 ? 30.969 -27.850 -0.983 1.00 32.85 413 VAL A N 1
ATOM 2562 C CA . VAL A 1 336 ? 29.603 -27.729 -1.486 1.00 32.53 413 VAL A CA 1
ATOM 2563 C C . VAL A 1 336 ? 28.523 -27.942 -0.373 1.00 31.26 413 VAL A C 1
ATOM 2564 O O . VAL A 1 336 ? 27.350 -27.616 -0.568 1.00 31.08 413 VAL A O 1
ATOM 2568 N N . PHE A 1 337 ? 28.907 -28.543 0.757 1.00 29.74 414 PHE A N 1
ATOM 2569 C CA . PHE A 1 337 ? 27.884 -29.013 1.709 1.00 29.38 414 PHE A CA 1
ATOM 2570 C C . PHE A 1 337 ? 27.430 -27.931 2.705 1.00 30.16 414 PHE A C 1
ATOM 2571 O O . PHE A 1 337 ? 28.279 -27.190 3.282 1.00 30.10 414 PHE A O 1
ATOM 2579 N N . TYR A 1 338 ? 26.120 -27.831 2.860 1.00 28.17 415 TYR A N 1
ATOM 2580 C CA . TYR A 1 338 ? 25.529 -26.870 3.807 1.00 28.65 415 TYR A CA 1
ATOM 2581 C C . TYR A 1 338 ? 24.548 -27.557 4.725 1.00 27.77 415 TYR A C 1
ATOM 2582 O O . TYR A 1 338 ? 23.962 -28.592 4.392 1.00 26.17 415 TYR A O 1
ATOM 2591 N N . LYS A 1 339 ? 24.403 -26.992 5.923 1.00 28.78 416 LYS A N 1
ATOM 2592 C CA . LYS A 1 339 ? 23.591 -27.640 6.991 1.00 28.89 416 LYS A CA 1
ATOM 2593 C C . LYS A 1 339 ? 22.616 -26.594 7.582 1.00 29.30 416 LYS A C 1
ATOM 2594 O O . LYS A 1 339 ? 22.736 -25.395 7.287 1.00 28.56 416 LYS A O 1
ATOM 2600 N N . GLN A 1 340 ? 21.660 -27.051 8.402 1.00 29.60 417 GLN A N 1
ATOM 2601 C CA . GLN A 1 340 ? 20.731 -26.111 9.051 1.00 29.97 417 GLN A CA 1
ATOM 2602 C C . GLN A 1 340 ? 21.473 -25.141 9.977 1.00 31.37 417 GLN A C 1
ATOM 2603 O O . GLN A 1 340 ? 22.488 -25.508 10.557 1.00 30.75 417 GLN A O 1
ATOM 2609 N N . ASP A 1 341 ? 20.956 -23.943 10.143 1.00 32.68 418 ASP A N 1
ATOM 2610 C CA . ASP A 1 341 ? 21.417 -23.014 11.144 1.00 36.12 418 ASP A CA 1
ATOM 2611 C C . ASP A 1 341 ? 20.749 -23.470 12.481 1.00 38.33 418 ASP A C 1
ATOM 2612 O O . ASP A 1 341 ? 19.523 -23.267 12.692 1.00 37.06 418 ASP A O 1
ATOM 2617 N N . PRO A 1 342 ? 21.541 -24.084 13.380 1.00 40.77 419 PRO A N 1
ATOM 2618 C CA . PRO A 1 342 ? 20.916 -24.664 14.575 1.00 43.84 419 PRO A CA 1
ATOM 2619 C C . PRO A 1 342 ? 20.262 -23.570 15.472 1.00 46.05 419 PRO A C 1
ATOM 2620 O O . PRO A 1 342 ? 19.365 -23.879 16.208 1.00 47.67 419 PRO A O 1
ATOM 2624 N N . ALA A 1 343 ? 20.647 -22.316 15.321 1.00 46.82 420 ALA A N 1
ATOM 2625 C CA . ALA A 1 343 ? 20.017 -21.224 16.060 1.00 48.81 420 ALA A CA 1
ATOM 2626 C C . ALA A 1 343 ? 18.635 -20.835 15.558 1.00 47.75 420 ALA A C 1
ATOM 2627 O O . ALA A 1 343 ? 17.929 -20.203 16.305 1.00 48.16 420 ALA A O 1
ATOM 2629 N N . MET A 1 344 ? 18.281 -21.148 14.301 1.00 44.73 421 MET A N 1
ATOM 2630 C CA A MET A 1 344 ? 17.023 -20.701 13.641 0.50 43.53 421 MET A CA 1
ATOM 2631 C CA B MET A 1 344 ? 16.996 -20.676 13.766 0.50 44.35 421 MET A CA 1
ATOM 2632 C C . MET A 1 344 ? 15.923 -21.768 13.659 1.00 42.51 421 MET A C 1
ATOM 2633 O O . MET A 1 344 ? 14.771 -21.462 13.458 1.00 41.63 421 MET A O 1
ATOM 2642 N N . VAL A 1 345 ? 16.298 -23.044 13.829 1.00 39.91 422 VAL A N 1
ATOM 2643 C CA . VAL A 1 345 ? 15.294 -24.115 13.793 1.00 38.32 422 VAL A CA 1
ATOM 2644 C C . VAL A 1 345 ? 14.333 -24.061 14.994 1.00 38.68 422 VAL A C 1
ATOM 2645 O O . VAL A 1 345 ? 14.726 -23.624 16.086 1.00 36.72 422 VAL A O 1
ATOM 2649 N N . THR A 1 346 ? 13.100 -24.531 14.809 1.00 38.23 423 THR A N 1
ATOM 2650 C CA . THR A 1 346 ? 12.129 -24.616 15.906 1.00 38.68 423 THR A CA 1
ATOM 2651 C C . THR A 1 346 ? 12.550 -25.670 16.897 1.00 39.60 423 THR A C 1
ATOM 2652 O O . THR A 1 346 ? 13.269 -26.633 16.548 1.00 36.76 423 THR A O 1
ATOM 2656 N N . ARG A 1 347 ? 12.102 -25.491 18.146 1.00 40.12 424 ARG A N 1
ATOM 2657 C CA . ARG A 1 347 ? 12.240 -26.529 19.179 1.00 41.61 424 ARG A CA 1
ATOM 2658 C C . ARG A 1 347 ? 11.555 -27.822 18.711 1.00 41.05 424 ARG A C 1
ATOM 2659 O O . ARG A 1 347 ? 12.103 -28.890 18.909 1.00 41.62 424 ARG A O 1
ATOM 2661 N N . ARG A 1 348 ? 10.369 -27.723 18.090 1.00 38.92 425 ARG A N 1
ATOM 2662 C CA . ARG A 1 348 ? 9.585 -28.923 17.820 1.00 38.44 425 ARG A CA 1
ATOM 2663 C C . ARG A 1 348 ? 10.100 -29.770 16.647 1.00 35.46 425 ARG A C 1
ATOM 2664 O O . ARG A 1 348 ? 9.856 -30.948 16.608 1.00 33.82 425 ARG A O 1
ATOM 2672 N N . ARG A 1 349 ? 10.751 -29.142 15.673 1.00 32.77 426 ARG A N 1
ATOM 2673 C CA . ARG A 1 349 ? 11.363 -29.886 14.580 1.00 31.46 426 ARG A CA 1
ATOM 2674 C C . ARG A 1 349 ? 12.877 -30.093 14.684 1.00 31.76 426 ARG A C 1
ATOM 2675 O O . ARG A 1 349 ? 13.427 -30.932 14.002 1.00 30.49 426 ARG A O 1
ATOM 2683 N N . GLY A 1 350 ? 13.557 -29.268 15.461 1.00 32.52 427 GLY A N 1
ATOM 2684 C CA . GLY A 1 350 ? 15.027 -29.335 15.565 1.00 30.94 427 GLY A CA 1
ATOM 2685 C C . GLY A 1 350 ? 15.670 -29.328 14.156 1.00 30.51 427 GLY A C 1
ATOM 2686 O O . GLY A 1 350 ? 15.216 -28.593 13.197 1.00 28.91 427 GLY A O 1
ATOM 2687 N N . THR A 1 351 ? 16.773 -30.080 14.040 1.00 29.18 428 THR A N 1
ATOM 2688 C CA . THR A 1 351 ? 17.490 -30.131 12.774 1.00 28.54 428 THR A CA 1
ATOM 2689 C C . THR A 1 351 ? 17.050 -31.348 11.919 1.00 27.38 428 THR A C 1
ATOM 2690 O O . THR A 1 351 ? 17.862 -31.901 11.161 1.00 26.20 428 THR A O 1
ATOM 2694 N N . THR A 1 352 ? 15.796 -31.807 12.083 1.00 26.11 429 THR A N 1
ATOM 2695 C CA . THR A 1 352 ? 15.269 -32.883 11.215 1.00 25.42 429 THR A CA 1
ATOM 2696 C C . THR A 1 352 ? 15.359 -32.518 9.743 1.00 24.42 429 THR A C 1
ATOM 2697 O O . THR A 1 352 ? 14.884 -31.478 9.345 1.00 25.91 429 THR A O 1
ATOM 2701 N N . PRO A 1 353 ? 16.016 -33.367 8.931 1.00 23.64 430 PRO A N 1
ATOM 2702 C CA . PRO A 1 353 ? 16.149 -33.105 7.487 1.00 22.80 430 PRO A CA 1
ATOM 2703 C C . PRO A 1 353 ? 14.779 -33.213 6.763 1.00 21.55 430 PRO A C 1
ATOM 2704 O O . PRO A 1 353 ? 13.833 -33.796 7.283 1.00 22.78 430 PRO A O 1
ATOM 2708 N N . ALA A 1 354 ? 14.710 -32.615 5.601 1.00 21.27 431 ALA A N 1
ATOM 2709 C CA . ALA A 1 354 ? 13.510 -32.539 4.791 1.00 21.10 431 ALA A CA 1
ATOM 2710 C C . ALA A 1 354 ? 13.668 -33.434 3.558 1.00 20.89 431 ALA A C 1
ATOM 2711 O O . ALA A 1 354 ? 14.704 -33.513 2.941 1.00 20.87 431 ALA A O 1
ATOM 2713 N N . ASN A 1 355 ? 12.583 -34.046 3.185 1.00 21.89 432 ASN A N 1
ATOM 2714 C CA . ASN A 1 355 ? 12.539 -34.944 2.050 1.00 21.27 432 ASN A CA 1
ATOM 2715 C C . ASN A 1 355 ? 11.961 -34.220 0.794 1.00 21.86 432 ASN A C 1
ATOM 2716 O O . ASN A 1 355 ? 11.695 -34.901 -0.228 1.00 23.11 432 ASN A O 1
ATOM 2721 N N . SER A 1 356 ? 11.769 -32.880 0.866 1.00 21.34 433 SER A N 1
ATOM 2722 C CA . SER A 1 356 ? 11.518 -32.036 -0.326 1.00 21.66 433 SER A CA 1
ATOM 2723 C C . SER A 1 356 ? 12.773 -32.044 -1.225 1.00 22.23 433 SER A C 1
ATOM 2724 O O . SER A 1 356 ? 13.905 -32.429 -0.776 1.00 22.35 433 SER A O 1
ATOM 2727 N N . LYS A 1 357 ? 12.618 -31.646 -2.503 1.00 21.50 434 LYS A N 1
ATOM 2728 C CA . LYS A 1 357 ? 13.779 -31.437 -3.354 1.00 20.80 434 LYS A CA 1
ATOM 2729 C C . LYS A 1 357 ? 13.624 -30.072 -3.949 1.00 21.99 434 LYS A C 1
ATOM 2730 O O . LYS A 1 357 ? 12.569 -29.780 -4.576 1.00 22.74 434 LYS A O 1
ATOM 2736 N N . PHE A 1 358 ? 14.621 -29.194 -3.717 1.00 21.06 435 PHE A N 1
ATOM 2737 C CA . PHE A 1 358 ? 14.549 -27.878 -4.325 1.00 22.00 435 PHE A CA 1
ATOM 2738 C C . PHE A 1 358 ? 15.818 -27.626 -5.060 1.00 22.44 435 PHE A C 1
ATOM 2739 O O . PHE A 1 358 ? 16.943 -28.061 -4.561 1.00 23.11 435 PHE A O 1
ATOM 2747 N N . TYR A 1 359 ? 15.723 -26.877 -6.175 1.00 23.08 436 TYR A N 1
ATOM 2748 C CA . TYR A 1 359 ? 16.885 -26.431 -6.896 1.00 23.87 436 TYR A CA 1
ATOM 2749 C C . TYR A 1 359 ? 16.679 -24.968 -7.136 1.00 25.12 436 TYR A C 1
ATOM 2750 O O . TYR A 1 359 ? 15.584 -24.570 -7.575 1.00 25.34 436 TYR A O 1
ATOM 2759 N N . MET A 1 360 ? 17.682 -24.143 -6.875 1.00 25.56 437 MET A N 1
ATOM 2760 C CA . MET A 1 360 ? 17.411 -22.722 -7.052 1.00 26.84 437 MET A CA 1
ATOM 2761 C C . MET A 1 360 ? 18.625 -21.951 -7.358 1.00 28.64 437 MET A C 1
ATOM 2762 O O . MET A 1 360 ? 19.731 -22.411 -7.073 1.00 28.54 437 MET A O 1
ATOM 2767 N N . HIS A 1 361 ? 18.402 -20.734 -7.882 1.00 29.68 438 HIS A N 1
ATOM 2768 C CA . HIS A 1 361 ? 19.497 -19.867 -8.327 1.00 31.99 438 HIS A CA 1
ATOM 2769 C C . HIS A 1 361 ? 19.217 -18.423 -7.906 1.00 34.38 438 HIS A C 1
ATOM 2770 O O . HIS A 1 361 ? 18.142 -17.907 -8.169 1.00 33.53 438 HIS A O 1
ATOM 2777 N N . CYS A 1 362 ? 20.222 -17.784 -7.299 1.00 37.22 439 CYS A N 1
ATOM 2778 C CA . CYS A 1 362 ? 20.161 -16.439 -6.745 1.00 40.94 439 CYS A CA 1
ATOM 2779 C C . CYS A 1 362 ? 21.404 -15.718 -7.291 1.00 44.14 439 CYS A C 1
ATOM 2780 O O . CYS A 1 362 ? 22.492 -16.279 -7.303 1.00 42.18 439 CYS A O 1
ATOM 2783 N N . ALA A 1 363 ? 21.242 -14.479 -7.728 1.00 48.61 440 ALA A N 1
ATOM 2784 C CA . ALA A 1 363 ? 22.354 -13.668 -8.190 1.00 54.04 440 ALA A CA 1
ATOM 2785 C C . ALA A 1 363 ? 22.414 -12.433 -7.277 1.00 58.18 440 ALA A C 1
ATOM 2786 O O . ALA A 1 363 ? 21.427 -11.689 -7.182 1.00 58.23 440 ALA A O 1
ATOM 2788 N N . THR A 1 364 ? 23.543 -12.262 -6.564 1.00 62.01 441 THR A N 1
ATOM 2789 C CA . THR A 1 364 ? 23.717 -11.149 -5.582 1.00 66.06 441 THR A CA 1
ATOM 2790 C C . THR A 1 364 ? 24.641 -9.991 -6.037 1.00 69.03 441 THR A C 1
ATOM 2791 O O . THR A 1 364 ? 25.705 -10.215 -6.625 1.00 70.44 441 THR A O 1
ATOM 2795 N N . SER A 1 373 ? 23.245 -14.823 3.947 1.00 73.29 450 SER A N 1
ATOM 2796 C CA . SER A 1 373 ? 22.536 -14.032 4.965 1.00 74.38 450 SER A CA 1
ATOM 2797 C C . SER A 1 373 ? 21.142 -13.574 4.485 1.00 72.95 450 SER A C 1
ATOM 2798 O O . SER A 1 373 ? 20.109 -13.983 5.048 1.00 73.00 450 SER A O 1
ATOM 2801 N N . GLN A 1 374 ? 21.142 -12.703 3.466 1.00 70.84 451 GLN A N 1
ATOM 2802 C CA . GLN A 1 374 ? 19.958 -12.362 2.671 1.00 67.99 451 GLN A CA 1
ATOM 2803 C C . GLN A 1 374 ? 19.912 -13.156 1.356 1.00 62.66 451 GLN A C 1
ATOM 2804 O O . GLN A 1 374 ? 18.980 -13.028 0.582 1.00 61.39 451 GLN A O 1
ATOM 2810 N N . VAL A 1 375 ? 20.935 -13.963 1.121 1.00 57.17 452 VAL A N 1
ATOM 2811 C CA . VAL A 1 375 ? 21.032 -14.812 -0.072 1.00 51.79 452 VAL A CA 1
ATOM 2812 C C . VAL A 1 375 ? 19.801 -15.726 -0.137 1.00 47.88 452 VAL A C 1
ATOM 2813 O O . VAL A 1 375 ? 19.380 -16.268 0.898 1.00 45.55 452 VAL A O 1
ATOM 2817 N N . PHE A 1 376 ? 19.238 -15.901 -1.336 1.00 43.85 453 PHE A N 1
ATOM 2818 C CA . PHE A 1 376 ? 18.069 -16.810 -1.569 1.00 41.44 453 PHE A CA 1
ATOM 2819 C C . PHE A 1 376 ? 16.677 -16.208 -1.221 1.00 41.64 453 PHE A C 1
ATOM 2820 O O . PHE A 1 376 ? 15.643 -16.845 -1.447 1.00 40.34 453 PHE A O 1
ATOM 2828 N N . LYS A 1 377 ? 16.639 -15.006 -0.667 1.00 41.56 454 LYS A N 1
ATOM 2829 C CA . LYS A 1 377 ? 15.365 -14.378 -0.441 1.00 43.35 454 LYS A CA 1
ATOM 2830 C C . LYS A 1 377 ? 14.732 -13.780 -1.742 1.00 42.67 454 LYS A C 1
ATOM 2831 O O . LYS A 1 377 ? 13.510 -13.698 -1.827 1.00 40.87 454 LYS A O 1
ATOM 2837 N N . GLU A 1 378 ? 15.561 -13.411 -2.731 1.00 42.07 455 GLU A N 1
ATOM 2838 C CA . GLU A 1 378 ? 15.097 -13.070 -4.085 1.00 42.79 455 GLU A CA 1
ATOM 2839 C C . GLU A 1 378 ? 15.753 -14.014 -5.082 1.00 40.91 455 GLU A C 1
ATOM 2840 O O . GLU A 1 378 ? 16.963 -14.140 -5.059 1.00 43.90 455 GLU A O 1
ATOM 2846 N N . LEU A 1 379 ? 15.013 -14.740 -5.893 1.00 36.66 456 LEU A N 1
ATOM 2847 C CA . LEU A 1 379 ? 15.636 -15.823 -6.742 1.00 34.33 456 LEU A CA 1
ATOM 2848 C C . LEU A 1 379 ? 15.468 -15.510 -8.209 1.00 33.75 456 LEU A C 1
ATOM 2849 O O . LEU A 1 379 ? 14.493 -14.910 -8.563 1.00 33.70 456 LEU A O 1
ATOM 2854 N N . GLU A 1 380 ? 16.441 -15.880 -9.024 1.00 34.24 457 GLU A N 1
ATOM 2855 C CA . GLU A 1 380 ? 16.294 -15.878 -10.468 1.00 35.05 457 GLU A CA 1
ATOM 2856 C C . GLU A 1 380 ? 15.256 -16.996 -10.814 1.00 33.59 457 GLU A C 1
ATOM 2857 O O . GLU A 1 380 ? 14.316 -16.770 -11.579 1.00 34.37 457 GLU A O 1
ATOM 2863 N N . TRP A 1 381 ? 15.425 -18.161 -10.237 1.00 30.57 458 TRP A N 1
ATOM 2864 C CA . TRP A 1 381 ? 14.470 -19.248 -10.406 1.00 29.49 458 TRP A CA 1
ATOM 2865 C C . TRP A 1 381 ? 14.506 -20.271 -9.256 1.00 28.48 458 TRP A C 1
ATOM 2866 O O . TRP A 1 381 ? 15.503 -20.407 -8.578 1.00 27.61 458 TRP A O 1
ATOM 2877 N N . CYS A 1 382 ? 13.427 -21.050 -9.107 1.00 27.38 459 CYS A N 1
ATOM 2878 C CA . CYS A 1 382 ? 13.424 -22.107 -8.103 1.00 26.72 459 CYS A CA 1
ATOM 2879 C C . CYS A 1 382 ? 12.533 -23.241 -8.604 1.00 26.10 459 CYS A C 1
ATOM 2880 O O . CYS A 1 382 ? 11.360 -22.988 -9.017 1.00 26.08 459 CYS A O 1
ATOM 2883 N N . LEU A 1 383 ? 13.089 -24.431 -8.638 1.00 25.18 460 LEU A N 1
ATOM 2884 C CA . LEU A 1 383 ? 12.343 -25.639 -9.004 1.00 24.27 460 LEU A CA 1
ATOM 2885 C C . LEU A 1 383 ? 12.101 -26.485 -7.725 1.00 24.11 460 LEU A C 1
ATOM 2886 O O . LEU A 1 383 ? 13.070 -26.803 -6.979 1.00 25.25 460 LEU A O 1
ATOM 2891 N N . TYR A 1 384 ? 10.855 -26.858 -7.474 1.00 22.67 461 TYR A N 1
ATOM 2892 C CA . TYR A 1 384 ? 10.535 -27.755 -6.375 1.00 21.38 461 TYR A CA 1
ATOM 2893 C C . TYR A 1 384 ? 9.994 -28.999 -7.026 1.00 21.88 461 TYR A C 1
ATOM 2894 O O . TYR A 1 384 ? 9.106 -28.902 -7.903 1.00 23.14 461 TYR A O 1
ATOM 2903 N N . THR A 1 385 ? 10.501 -30.159 -6.647 1.00 21.36 462 THR A N 1
ATOM 2904 C CA . THR A 1 385 ? 10.270 -31.365 -7.497 1.00 21.25 462 THR A CA 1
ATOM 2905 C C . THR A 1 385 ? 10.377 -32.632 -6.732 1.00 21.78 462 THR A C 1
ATOM 2906 O O . THR A 1 385 ? 10.901 -32.577 -5.596 1.00 22.53 462 THR A O 1
ATOM 2910 N N . SER A 1 386 ? 9.946 -33.797 -7.317 1.00 21.70 463 SER A N 1
ATOM 2911 C CA . SER A 1 386 ? 10.279 -35.059 -6.692 1.00 21.36 463 SER A CA 1
ATOM 2912 C C . SER A 1 386 ? 11.685 -35.504 -7.042 1.00 21.24 463 SER A C 1
ATOM 2913 O O . SER A 1 386 ? 12.216 -36.456 -6.400 1.00 21.32 463 SER A O 1
ATOM 2916 N N . ALA A 1 387 ? 12.313 -34.853 -8.060 1.00 21.34 464 ALA A N 1
ATOM 2917 C CA . ALA A 1 387 ? 13.586 -35.380 -8.612 1.00 21.50 464 ALA A CA 1
ATOM 2918 C C . ALA A 1 387 ? 14.753 -35.162 -7.621 1.00 21.99 464 ALA A C 1
ATOM 2919 O O . ALA A 1 387 ? 15.083 -33.986 -7.286 1.00 23.37 464 ALA A O 1
ATOM 2921 N N . ASN A 1 388 ? 15.365 -36.247 -7.160 1.00 20.81 465 ASN A N 1
ATOM 2922 C CA . ASN A 1 388 ? 16.577 -36.192 -6.354 1.00 21.75 465 ASN A CA 1
ATOM 2923 C C . ASN A 1 388 ? 17.765 -35.934 -7.238 1.00 22.79 465 ASN A C 1
ATOM 2924 O O . ASN A 1 388 ? 17.635 -35.968 -8.487 1.00 23.83 465 ASN A O 1
ATOM 2929 N N . LEU A 1 389 ? 18.939 -35.660 -6.610 1.00 23.81 466 LEU A N 1
ATOM 2930 C CA . LEU A 1 389 ? 20.152 -35.342 -7.416 1.00 24.73 466 LEU A CA 1
ATOM 2931 C C . LEU A 1 389 ? 20.800 -36.614 -7.951 1.00 26.38 466 LEU A C 1
ATOM 2932 O O . LEU A 1 389 ? 21.871 -37.091 -7.492 1.00 27.35 466 LEU A O 1
ATOM 2937 N N . SER A 1 390 ? 20.140 -37.221 -8.944 1.00 27.03 467 SER A N 1
ATOM 2938 C CA . SER A 1 390 ? 20.694 -38.390 -9.580 1.00 28.91 467 SER A CA 1
ATOM 2939 C C . SER A 1 390 ? 20.448 -38.377 -11.109 1.00 29.90 467 SER A C 1
ATOM 2940 O O . SER A 1 390 ? 19.472 -37.849 -11.602 1.00 27.34 467 SER A O 1
ATOM 2943 N N . GLN A 1 391 ? 21.359 -39.047 -11.800 1.00 31.51 468 GLN A N 1
ATOM 2944 C CA . GLN A 1 391 ? 21.298 -39.367 -13.220 1.00 34.44 468 GLN A CA 1
ATOM 2945 C C . GLN A 1 391 ? 19.999 -40.132 -13.587 1.00 33.13 468 GLN A C 1
ATOM 2946 O O . GLN A 1 391 ? 19.447 -39.933 -14.691 1.00 32.09 468 GLN A O 1
ATOM 2952 N N . THR A 1 392 ? 19.522 -41.025 -12.720 1.00 31.85 469 THR A N 1
ATOM 2953 C CA . THR A 1 392 ? 18.285 -41.764 -13.037 1.00 32.48 469 THR A CA 1
ATOM 2954 C C . THR A 1 392 ? 17.082 -40.815 -13.027 1.00 30.17 469 THR A C 1
ATOM 2955 O O . THR A 1 392 ? 16.181 -40.961 -13.819 1.00 29.92 469 THR A O 1
ATOM 2959 N N . ALA A 1 393 ? 17.043 -39.810 -12.157 1.00 27.67 470 ALA A N 1
ATOM 2960 C CA . ALA A 1 393 ? 15.879 -38.862 -12.151 1.00 26.98 470 ALA A CA 1
ATOM 2961 C C . ALA A 1 393 ? 15.969 -37.834 -13.273 1.00 27.28 470 ALA A C 1
ATOM 2962 O O . ALA A 1 393 ? 14.945 -37.372 -13.763 1.00 27.83 470 ALA A O 1
ATOM 2964 N N . TRP A 1 394 ? 17.190 -37.373 -13.555 1.00 27.67 471 TRP A N 1
ATOM 2965 C CA . TRP A 1 394 ? 17.378 -36.239 -14.461 1.00 28.71 471 TRP A CA 1
ATOM 2966 C C . TRP A 1 394 ? 17.847 -36.604 -15.857 1.00 30.70 471 TRP A C 1
ATOM 2967 O O . TRP A 1 394 ? 17.625 -35.846 -16.803 1.00 31.00 471 TRP A O 1
ATOM 2978 N N . GLY A 1 395 ? 18.493 -37.764 -15.975 1.00 31.48 472 GLY A N 1
ATOM 2979 C CA . GLY A 1 395 ? 19.250 -38.084 -17.182 1.00 35.05 472 GLY A CA 1
ATOM 2980 C C . GLY A 1 395 ? 20.483 -37.204 -17.259 1.00 37.15 472 GLY A C 1
ATOM 2981 O O . GLY A 1 395 ? 20.820 -36.541 -16.285 1.00 34.14 472 GLY A O 1
ATOM 2982 N N . THR A 1 396 ? 21.115 -37.179 -18.431 1.00 39.61 473 THR A N 1
ATOM 2983 C CA . THR A 1 396 ? 22.266 -36.331 -18.717 1.00 43.38 473 THR A CA 1
ATOM 2984 C C . THR A 1 396 ? 22.009 -35.576 -20.012 1.00 46.37 473 THR A C 1
ATOM 2985 O O . THR A 1 396 ? 20.855 -35.433 -20.452 1.00 45.90 473 THR A O 1
ATOM 2989 N N . VAL A 1 397 ? 23.071 -35.078 -20.638 1.00 49.27 474 VAL A N 1
ATOM 2990 C CA . VAL A 1 397 ? 22.885 -34.425 -21.938 1.00 52.45 474 VAL A CA 1
ATOM 2991 C C . VAL A 1 397 ? 22.531 -35.508 -22.944 1.00 53.11 474 VAL A C 1
ATOM 2992 O O . VAL A 1 397 ? 21.650 -35.309 -23.745 1.00 53.14 474 VAL A O 1
ATOM 2996 N N . SER A 1 398 ? 23.112 -36.681 -22.806 1.00 54.02 475 SER A N 1
ATOM 2997 C CA . SER A 1 398 ? 22.933 -37.715 -23.824 1.00 57.04 475 SER A CA 1
ATOM 2998 C C . SER A 1 398 ? 22.014 -38.857 -23.427 1.00 56.71 475 SER A C 1
ATOM 2999 O O . SER A 1 398 ? 21.599 -39.590 -24.308 1.00 56.79 475 SER A O 1
ATOM 3002 N N . ARG A 1 399 ? 21.750 -39.039 -22.116 1.00 54.29 476 ARG A N 1
ATOM 3003 C CA . ARG A 1 399 ? 20.933 -40.163 -21.637 1.00 53.45 476 ARG A CA 1
ATOM 3004 C C . ARG A 1 399 ? 19.629 -39.590 -21.103 1.00 49.63 476 ARG A C 1
ATOM 3005 O O . ARG A 1 399 ? 19.626 -38.545 -20.483 1.00 46.55 476 ARG A O 1
ATOM 3013 N N . LYS A 1 400 ? 18.524 -40.285 -21.350 1.00 46.70 477 LYS A N 1
ATOM 3014 C CA . LYS A 1 400 ? 17.201 -39.816 -20.930 1.00 44.26 477 LYS A CA 1
ATOM 3015 C C . LYS A 1 400 ? 16.999 -40.272 -19.471 1.00 39.91 477 LYS A C 1
ATOM 3016 O O . LYS A 1 400 ? 17.660 -41.229 -19.052 1.00 37.64 477 LYS A O 1
ATOM 3022 N N . PRO A 1 401 ? 16.147 -39.567 -18.689 1.00 36.86 478 PRO A N 1
ATOM 3023 C CA . PRO A 1 401 ? 15.838 -40.004 -17.317 1.00 34.63 478 PRO A CA 1
ATOM 3024 C C . PRO A 1 401 ? 15.290 -41.408 -17.383 1.00 35.05 478 PRO A C 1
ATOM 3025 O O . PRO A 1 401 ? 14.692 -41.782 -18.429 1.00 35.13 478 PRO A O 1
ATOM 3029 N N . ARG A 1 402 ? 15.492 -42.183 -16.316 1.00 33.80 479 ARG A N 1
ATOM 3030 C CA . ARG A 1 402 ? 14.815 -43.476 -16.157 1.00 34.58 479 ARG A CA 1
ATOM 3031 C C . ARG A 1 402 ? 13.495 -43.391 -15.386 1.00 32.84 479 ARG A C 1
ATOM 3032 O O . ARG A 1 402 ? 12.663 -44.268 -15.507 1.00 33.58 479 ARG A O 1
ATOM 3040 N N . ASN A 1 403 ? 13.264 -42.316 -14.654 1.00 29.80 480 ASN A N 1
ATOM 3041 C CA . ASN A 1 403 ? 12.125 -42.232 -13.758 1.00 27.89 480 ASN A CA 1
ATOM 3042 C C . ASN A 1 403 ? 11.038 -41.308 -14.230 1.00 27.11 480 ASN A C 1
ATOM 3043 O O . ASN A 1 403 ? 11.273 -40.419 -15.070 1.00 26.96 480 ASN A O 1
ATOM 3048 N N . TYR A 1 404 ? 9.842 -41.496 -13.692 1.00 25.26 481 TYR A N 1
ATOM 3049 C CA . TYR A 1 404 ? 8.856 -40.421 -13.723 1.00 24.92 481 TYR A CA 1
ATOM 3050 C C . TYR A 1 404 ? 9.130 -39.489 -12.560 1.00 24.11 481 TYR A C 1
ATOM 3051 O O . TYR A 1 404 ? 9.184 -39.956 -11.423 1.00 23.50 481 TYR A O 1
ATOM 3060 N N . GLU A 1 405 ? 9.247 -38.185 -12.820 1.00 23.74 482 GLU A N 1
ATOM 3061 C CA . GLU A 1 405 ? 9.420 -37.152 -11.762 1.00 23.19 482 GLU A CA 1
ATOM 3062 C C . GLU A 1 405 ? 8.639 -35.947 -12.145 1.00 23.28 482 GLU A C 1
ATOM 3063 O O . GLU A 1 405 ? 8.535 -35.659 -13.360 1.00 25.60 482 GLU A O 1
ATOM 3069 N N . ALA A 1 406 ? 8.128 -35.171 -11.185 1.00 23.11 483 ALA A N 1
ATOM 3070 C CA . ALA A 1 406 ? 7.449 -33.920 -11.598 1.00 23.56 483 ALA A CA 1
ATOM 3071 C C . ALA A 1 406 ? 7.670 -32.817 -10.543 1.00 22.61 483 ALA A C 1
ATOM 3072 O O . ALA A 1 406 ? 7.809 -33.138 -9.362 1.00 22.48 483 ALA A O 1
ATOM 3074 N N . GLY A 1 407 ? 7.596 -31.566 -10.973 1.00 22.58 484 GLY A N 1
ATOM 3075 C CA . GLY A 1 407 ? 7.823 -30.418 -10.146 1.00 22.21 484 GLY A CA 1
ATOM 3076 C C . GLY A 1 407 ? 7.276 -29.155 -10.761 1.00 23.43 484 GLY A C 1
ATOM 3077 O O . GLY A 1 407 ? 6.807 -29.168 -11.906 1.00 24.00 484 GLY A O 1
ATOM 3078 N N . VAL A 1 408 ? 7.360 -28.045 -10.007 1.00 23.05 485 VAL A N 1
ATOM 3079 C CA . VAL A 1 408 ? 6.879 -26.760 -10.476 1.00 24.23 485 VAL A CA 1
ATOM 3080 C C . VAL A 1 408 ? 8.121 -25.812 -10.480 1.00 25.26 485 VAL A C 1
ATOM 3081 O O . VAL A 1 408 ? 8.907 -25.819 -9.531 1.00 24.64 485 VAL A O 1
ATOM 3085 N N . LEU A 1 409 ? 8.299 -25.015 -11.539 1.00 25.32 486 LEU A N 1
ATOM 3086 C CA . LEU A 1 409 ? 9.392 -24.067 -11.612 1.00 25.70 486 LEU A CA 1
ATOM 3087 C C . LEU A 1 409 ? 8.819 -22.649 -11.583 1.00 27.54 486 LEU A C 1
ATOM 3088 O O . LEU A 1 409 ? 7.887 -22.328 -12.370 1.00 27.16 486 LEU A O 1
ATOM 3093 N N . TYR A 1 410 ? 9.333 -21.828 -10.644 1.00 27.83 487 TYR A N 1
ATOM 3094 C CA . TYR A 1 410 ? 9.141 -20.389 -10.605 1.00 28.31 487 TYR A CA 1
ATOM 3095 C C . TYR A 1 410 ? 10.323 -19.716 -11.240 1.00 29.95 487 TYR A C 1
ATOM 3096 O O . TYR A 1 410 ? 11.463 -19.911 -10.820 1.00 29.64 487 TYR A O 1
ATOM 3105 N N . HIS A 1 411 ? 10.078 -18.896 -12.247 1.00 31.32 488 HIS A N 1
ATOM 3106 C CA . HIS A 1 411 ? 11.172 -18.208 -12.911 1.00 32.80 488 HIS A CA 1
ATOM 3107 C C . HIS A 1 411 ? 10.813 -16.713 -12.893 1.00 33.14 488 HIS A C 1
ATOM 3108 O O . HIS A 1 411 ? 9.695 -16.312 -13.286 1.00 31.42 488 HIS A O 1
ATOM 3115 N N . SER A 1 412 ? 11.763 -15.894 -12.435 1.00 34.62 489 SER A N 1
ATOM 3116 C CA . SER A 1 412 ? 11.532 -14.482 -12.330 1.00 37.28 489 SER A CA 1
ATOM 3117 C C . SER A 1 412 ? 11.158 -13.831 -13.672 1.00 39.24 489 SER A C 1
ATOM 3118 O O . SER A 1 412 ? 10.424 -12.833 -13.684 1.00 38.51 489 SER A O 1
ATOM 3121 N N . ARG A 1 413 ? 11.655 -14.356 -14.803 1.00 40.62 490 ARG A N 1
ATOM 3122 C CA . ARG A 1 413 ? 11.292 -13.729 -16.115 1.00 43.36 490 ARG A CA 1
ATOM 3123 C C . ARG A 1 413 ? 9.886 -14.094 -16.573 1.00 42.73 490 ARG A C 1
ATOM 3124 O O . ARG A 1 413 ? 9.361 -13.460 -17.468 1.00 42.29 490 ARG A O 1
ATOM 3132 N N . ARG A 1 414 ? 9.299 -15.083 -15.906 1.00 41.09 491 ARG A N 1
ATOM 3133 C CA . ARG A 1 414 ? 7.940 -15.527 -16.164 1.00 41.68 491 ARG A CA 1
ATOM 3134 C C . ARG A 1 414 ? 6.884 -14.910 -15.254 1.00 42.64 491 ARG A C 1
ATOM 3135 O O . ARG A 1 414 ? 5.729 -15.127 -15.424 1.00 41.22 491 ARG A O 1
ATOM 3143 N N . LEU A 1 415 ? 7.307 -14.119 -14.300 1.00 45.43 492 LEU A N 1
ATOM 3144 C CA . LEU A 1 415 ? 6.382 -13.432 -13.420 1.00 49.23 492 LEU A CA 1
ATOM 3145 C C . LEU A 1 415 ? 5.640 -12.325 -14.194 1.00 52.71 492 LEU A C 1
ATOM 3146 O O . LEU A 1 415 ? 6.161 -11.776 -15.126 1.00 52.44 492 LEU A O 1
ATOM 3151 N N . ALA A 1 416 ? 4.425 -12.013 -13.780 1.00 57.19 493 ALA A N 1
ATOM 3152 C CA . ALA A 1 416 ? 3.599 -11.025 -14.474 1.00 62.98 493 ALA A CA 1
ATOM 3153 C C . ALA A 1 416 ? 4.261 -9.648 -14.499 1.00 67.56 493 ALA A C 1
ATOM 3154 O O . ALA A 1 416 ? 4.217 -8.939 -15.505 1.00 68.79 493 ALA A O 1
ATOM 3156 N N . ASN A 1 417 ? 4.863 -9.301 -13.374 1.00 71.80 494 ASN A N 1
ATOM 3157 C CA . ASN A 1 417 ? 5.608 -8.076 -13.156 1.00 75.73 494 ASN A CA 1
ATOM 3158 C C . ASN A 1 417 ? 7.097 -8.314 -13.349 1.00 76.17 494 ASN A C 1
ATOM 3159 O O . ASN A 1 417 ? 7.553 -9.412 -13.197 1.00 76.09 494 ASN A O 1
ATOM 3164 N N . THR A 1 418 ? 7.866 -7.277 -13.622 1.00 76.59 495 THR A N 1
ATOM 3165 C CA . THR A 1 418 ? 9.301 -7.417 -13.797 1.00 75.21 495 THR A CA 1
ATOM 3166 C C . THR A 1 418 ? 9.808 -7.450 -12.386 1.00 72.97 495 THR A C 1
ATOM 3167 O O . THR A 1 418 ? 9.982 -6.440 -11.770 1.00 74.14 495 THR A O 1
ATOM 3171 N N . ARG A 1 419 ? 10.020 -8.647 -11.876 1.00 66.80 496 ARG A N 1
ATOM 3172 C CA . ARG A 1 419 ? 10.328 -8.843 -10.495 1.00 62.72 496 ARG A CA 1
ATOM 3173 C C . ARG A 1 419 ? 11.064 -10.123 -10.237 1.00 57.63 496 ARG A C 1
ATOM 3174 O O . ARG A 1 419 ? 11.346 -10.847 -11.132 1.00 55.98 496 ARG A O 1
ATOM 3182 N N . LYS A 1 420 ? 11.398 -10.367 -8.986 1.00 52.87 497 LYS A N 1
ATOM 3183 C CA . LYS A 1 420 ? 12.083 -11.579 -8.607 1.00 47.58 497 LYS A CA 1
ATOM 3184 C C . LYS A 1 420 ? 11.157 -12.565 -7.865 1.00 43.22 497 LYS A C 1
ATOM 3185 O O . LYS A 1 420 ? 10.190 -12.162 -7.275 1.00 41.02 497 LYS A O 1
ATOM 3191 N N . VAL A 1 421 ? 11.470 -13.855 -7.912 1.00 39.18 498 VAL A N 1
ATOM 3192 C CA . VAL A 1 421 ? 10.750 -14.841 -7.149 1.00 35.89 498 VAL A CA 1
ATOM 3193 C C . VAL A 1 421 ? 11.208 -14.634 -5.736 1.00 36.01 498 VAL A C 1
ATOM 3194 O O . VAL A 1 421 ? 12.397 -14.566 -5.527 1.00 36.93 498 VAL A O 1
ATOM 3198 N N . THR A 1 422 ? 10.284 -14.517 -4.786 1.00 35.11 499 THR A N 1
ATOM 3199 C CA . THR A 1 422 ? 10.639 -14.334 -3.372 1.00 35.24 499 THR A CA 1
ATOM 3200 C C . THR A 1 422 ? 10.509 -15.682 -2.612 1.00 34.17 499 THR A C 1
ATOM 3201 O O . THR A 1 422 ? 9.721 -16.575 -2.979 1.00 32.08 499 THR A O 1
ATOM 3205 N N . CYS A 1 423 ? 11.356 -15.831 -1.605 1.00 33.19 500 CYS A N 1
ATOM 3206 C CA . CYS A 1 423 ? 11.511 -17.074 -0.887 1.00 32.68 500 CYS A CA 1
ATOM 3207 C C . CYS A 1 423 ? 11.711 -16.724 0.593 1.00 33.56 500 CYS A C 1
ATOM 3208 O O . CYS A 1 423 ? 12.378 -15.711 0.946 1.00 34.12 500 CYS A O 1
ATOM 3211 N N . ARG A 1 424 ? 11.183 -17.578 1.452 1.00 32.96 501 ARG A N 1
ATOM 3212 C CA . ARG A 1 424 ? 11.399 -17.412 2.883 1.00 33.59 501 ARG A CA 1
ATOM 3213 C C . ARG A 1 424 ? 11.532 -18.813 3.432 1.00 32.89 501 ARG A C 1
ATOM 3214 O O . ARG A 1 424 ? 11.150 -19.799 2.761 1.00 30.87 501 ARG A O 1
ATOM 3222 N N . THR A 1 425 ? 12.018 -18.901 4.661 1.00 33.58 502 THR A N 1
ATOM 3223 C CA . THR A 1 425 ? 12.113 -20.189 5.376 1.00 32.76 502 THR A CA 1
ATOM 3224 C C . THR A 1 425 ? 10.890 -20.370 6.265 1.00 33.51 502 THR A C 1
ATOM 3225 O O . THR A 1 425 ? 10.442 -19.399 6.977 1.00 34.37 502 THR A O 1
ATOM 3229 N N . PHE A 1 426 ? 10.362 -21.581 6.284 1.00 32.18 503 PHE A N 1
ATOM 3230 C CA . PHE A 1 426 ? 9.307 -21.945 7.226 1.00 34.03 503 PHE A CA 1
ATOM 3231 C C . PHE A 1 426 ? 9.771 -21.826 8.670 1.00 36.17 503 PHE A C 1
ATOM 3232 O O . PHE A 1 426 ? 8.941 -21.682 9.568 1.00 36.68 503 PHE A O 1
ATOM 3240 N N . THR A 1 427 ? 11.079 -21.951 8.892 1.00 37.01 504 THR A N 1
ATOM 3241 C CA . THR A 1 427 ? 11.585 -21.945 10.270 1.00 40.72 504 THR A CA 1
ATOM 3242 C C . THR A 1 427 ? 11.355 -20.576 10.983 1.00 46.02 504 THR A C 1
ATOM 3243 O O . THR A 1 427 ? 11.422 -20.489 12.214 1.00 48.17 504 THR A O 1
ATOM 3247 N N . ARG A 1 428 ? 11.074 -19.517 10.250 1.00 51.36 505 ARG A N 1
ATOM 3248 C CA . ARG A 1 428 ? 10.801 -18.226 10.919 1.00 59.11 505 ARG A CA 1
ATOM 3249 C C . ARG A 1 428 ? 9.322 -17.853 11.106 1.00 62.26 505 ARG A C 1
ATOM 3250 O O . ARG A 1 428 ? 9.020 -16.788 11.681 1.00 64.59 505 ARG A O 1
ATOM 3258 N N . ASP A 1 429 ? 8.424 -18.715 10.613 1.00 64.38 506 ASP A N 1
ATOM 3259 C CA . ASP A 1 429 ? 6.967 -18.465 10.595 1.00 67.09 506 ASP A CA 1
ATOM 3260 C C . ASP A 1 429 ? 6.435 -18.262 12.032 1.00 69.19 506 ASP A C 1
ATOM 3261 O O . ASP A 1 429 ? 6.712 -19.100 12.899 1.00 69.89 506 ASP A O 1
ATOM 3266 N N . PRO A 1 437 ? 3.743 -12.811 2.659 1.00 60.45 514 PRO A N 1
ATOM 3267 C CA . PRO A 1 437 ? 3.683 -13.876 1.645 1.00 57.40 514 PRO A CA 1
ATOM 3268 C C . PRO A 1 437 ? 4.819 -13.790 0.599 1.00 53.76 514 PRO A C 1
ATOM 3269 O O . PRO A 1 437 ? 5.169 -12.713 0.120 1.00 54.57 514 PRO A O 1
ATOM 3273 N N . THR A 1 438 ? 5.368 -14.932 0.251 1.00 47.96 515 THR A N 1
ATOM 3274 C CA . THR A 1 438 ? 6.462 -14.992 -0.692 1.00 42.94 515 THR A CA 1
ATOM 3275 C C . THR A 1 438 ? 6.020 -16.033 -1.702 1.00 39.56 515 THR A C 1
ATOM 3276 O O . THR A 1 438 ? 5.142 -16.812 -1.403 1.00 37.78 515 THR A O 1
ATOM 3280 N N . HIS A 1 439 ? 6.636 -16.038 -2.889 1.00 35.78 516 HIS A N 1
ATOM 3281 C CA . HIS A 1 439 ? 6.369 -17.089 -3.842 1.00 32.62 516 HIS A CA 1
ATOM 3282 C C . HIS A 1 439 ? 6.639 -18.437 -3.276 1.00 30.54 516 HIS A C 1
ATOM 3283 O O . HIS A 1 439 ? 5.803 -19.335 -3.400 1.00 29.11 516 HIS A O 1
ATOM 3290 N N . VAL A 1 440 ? 7.842 -18.607 -2.700 1.00 28.50 517 VAL A N 1
ATOM 3291 C CA . VAL A 1 440 ? 8.304 -19.898 -2.298 1.00 27.25 517 VAL A CA 1
ATOM 3292 C C . VAL A 1 440 ? 8.560 -19.899 -0.773 1.00 28.44 517 VAL A C 1
ATOM 3293 O O . VAL A 1 440 ? 8.995 -18.866 -0.198 1.00 29.47 517 VAL A O 1
ATOM 3297 N N . ALA A 1 441 ? 8.400 -21.086 -0.154 1.00 27.14 518 ALA A N 1
ATOM 3298 C CA . ALA A 1 441 ? 8.773 -21.303 1.242 1.00 27.25 518 ALA A CA 1
ATOM 3299 C C . ALA A 1 441 ? 9.501 -22.604 1.370 1.00 26.21 518 ALA A C 1
ATOM 3300 O O . ALA A 1 441 ? 9.108 -23.598 0.742 1.00 26.44 518 ALA A O 1
ATOM 3302 N N . VAL A 1 442 ? 10.628 -22.608 2.089 1.00 25.74 519 VAL A N 1
ATOM 3303 C CA . VAL A 1 442 ? 11.453 -23.829 2.169 1.00 24.93 519 VAL A CA 1
ATOM 3304 C C . VAL A 1 442 ? 11.607 -24.303 3.625 1.00 26.00 519 VAL A C 1
ATOM 3305 O O . VAL A 1 442 ? 11.541 -23.498 4.598 1.00 27.10 519 VAL A O 1
ATOM 3309 N N . PRO A 1 443 ? 11.812 -25.614 3.786 1.00 24.66 520 PRO A N 1
ATOM 3310 C CA . PRO A 1 443 ? 11.858 -26.122 5.123 1.00 24.80 520 PRO A CA 1
ATOM 3311 C C . PRO A 1 443 ? 13.219 -25.889 5.813 1.00 26.39 520 PRO A C 1
ATOM 3312 O O . PRO A 1 443 ? 13.290 -25.963 7.085 1.00 26.97 520 PRO A O 1
ATOM 3316 N N . PHE A 1 444 ? 14.251 -25.635 5.014 1.00 25.31 521 PHE A N 1
ATOM 3317 C CA . PHE A 1 444 ? 15.593 -25.384 5.541 1.00 26.86 521 PHE A CA 1
ATOM 3318 C C . PHE A 1 444 ? 15.660 -23.955 6.084 1.00 28.37 521 PHE A C 1
ATOM 3319 O O . PHE A 1 444 ? 14.866 -23.114 5.643 1.00 29.35 521 PHE A O 1
ATOM 3327 N N . THR A 1 445 ? 16.563 -23.687 7.012 1.00 29.78 522 THR A N 1
ATOM 3328 C CA . THR A 1 445 ? 16.826 -22.320 7.474 1.00 31.18 522 THR A CA 1
ATOM 3329 C C . THR A 1 445 ? 17.387 -21.484 6.329 1.00 32.56 522 THR A C 1
ATOM 3330 O O . THR A 1 445 ? 17.923 -22.064 5.344 1.00 31.35 522 THR A O 1
ATOM 3334 N N . LEU A 1 446 ? 17.227 -20.161 6.435 1.00 33.46 523 LEU A N 1
ATOM 3335 C CA . LEU A 1 446 ? 17.873 -19.192 5.593 1.00 35.65 523 LEU A CA 1
ATOM 3336 C C . LEU A 1 446 ? 18.465 -18.145 6.532 1.00 38.49 523 LEU A C 1
ATOM 3337 O O . LEU A 1 446 ? 17.748 -17.432 7.228 1.00 37.32 523 LEU A O 1
ATOM 3342 N N . PRO A 1 447 ? 19.798 -18.045 6.564 1.00 41.03 524 PRO A N 1
ATOM 3343 C CA . PRO A 1 447 ? 20.751 -18.797 5.752 1.00 40.56 524 PRO A CA 1
ATOM 3344 C C . PRO A 1 447 ? 20.899 -20.267 6.139 1.00 38.74 524 PRO A C 1
ATOM 3345 O O . PRO A 1 447 ? 20.464 -20.685 7.217 1.00 37.07 524 PRO A O 1
ATOM 3349 N N . VAL A 1 448 ? 21.512 -21.031 5.240 1.00 36.83 525 VAL A N 1
ATOM 3350 C CA . VAL A 1 448 ? 22.100 -22.323 5.631 1.00 35.51 525 VAL A CA 1
ATOM 3351 C C . VAL A 1 448 ? 23.570 -22.018 5.915 1.00 36.50 525 VAL A C 1
ATOM 3352 O O . VAL A 1 448 ? 24.072 -20.946 5.503 1.00 35.82 525 VAL A O 1
ATOM 3356 N N . ILE A 1 449 ? 24.236 -22.927 6.620 1.00 36.14 526 ILE A N 1
ATOM 3357 C CA . ILE A 1 449 ? 25.559 -22.708 7.179 1.00 37.75 526 ILE A CA 1
ATOM 3358 C C . ILE A 1 449 ? 26.492 -23.718 6.484 1.00 36.84 526 ILE A C 1
ATOM 3359 O O . ILE A 1 449 ? 26.123 -24.875 6.342 1.00 34.71 526 ILE A O 1
ATOM 3364 N N . PRO A 1 450 ? 27.717 -23.280 6.078 1.00 38.01 527 PRO A N 1
ATOM 3365 C CA . PRO A 1 450 ? 28.654 -24.226 5.453 1.00 37.27 527 PRO A CA 1
ATOM 3366 C C . PRO A 1 450 ? 28.976 -25.351 6.464 1.00 36.89 527 PRO A C 1
ATOM 3367 O O . PRO A 1 450 ? 29.061 -25.090 7.657 1.00 37.23 527 PRO A O 1
ATOM 3371 N N . TYR A 1 451 ? 29.139 -26.582 6.002 1.00 34.70 528 TYR A N 1
ATOM 3372 C CA . TYR A 1 451 ? 29.737 -27.595 6.812 1.00 35.39 528 TYR A CA 1
ATOM 3373 C C . TYR A 1 451 ? 31.047 -27.072 7.413 1.00 36.77 528 TYR A C 1
ATOM 3374 O O . TYR A 1 451 ? 31.810 -26.401 6.764 1.00 36.57 528 TYR A O 1
ATOM 3383 N N . ASP A 1 452 ? 31.253 -27.366 8.684 1.00 39.09 529 ASP A N 1
ATOM 3384 C CA . ASP A 1 452 ? 32.510 -27.037 9.348 1.00 42.35 529 ASP A CA 1
ATOM 3385 C C . ASP A 1 452 ? 33.512 -28.100 8.894 1.00 41.71 529 ASP A C 1
ATOM 3386 O O . ASP A 1 452 ? 33.394 -29.263 9.282 1.00 39.08 529 ASP A O 1
ATOM 3391 N N . LEU A 1 453 ? 34.486 -27.742 8.085 1.00 42.72 530 LEU A N 1
ATOM 3392 C CA . LEU A 1 453 ? 35.399 -28.728 7.524 1.00 44.84 530 LEU A CA 1
ATOM 3393 C C . LEU A 1 453 ? 36.214 -29.540 8.526 1.00 46.41 530 LEU A C 1
ATOM 3394 O O . LEU A 1 453 ? 36.675 -30.578 8.200 1.00 46.14 530 LEU A O 1
ATOM 3399 N N . ALA A 1 454 ? 36.433 -29.001 9.705 1.00 47.47 531 ALA A N 1
ATOM 3400 C CA . ALA A 1 454 ? 37.114 -29.709 10.763 1.00 49.46 531 ALA A CA 1
ATOM 3401 C C . ALA A 1 454 ? 36.297 -30.874 11.328 1.00 49.22 531 ALA A C 1
ATOM 3402 O O . ALA A 1 454 ? 36.861 -31.838 11.778 1.00 49.60 531 ALA A O 1
ATOM 3404 N N . GLU A 1 455 ? 34.977 -30.732 11.357 1.00 47.78 532 GLU A N 1
ATOM 3405 C CA . GLU A 1 455 ? 34.085 -31.698 11.987 1.00 47.94 532 GLU A CA 1
ATOM 3406 C C . GLU A 1 455 ? 32.970 -32.418 11.224 1.00 44.70 532 GLU A C 1
ATOM 3407 O O . GLU A 1 455 ? 32.804 -33.605 11.372 1.00 43.40 532 GLU A O 1
ATOM 3413 N N . ASP A 1 456 ? 32.191 -31.672 10.465 1.00 40.83 533 ASP A N 1
ATOM 3414 C CA . ASP A 1 456 ? 31.004 -32.179 9.788 1.00 38.22 533 ASP A CA 1
ATOM 3415 C C . ASP A 1 456 ? 31.178 -33.218 8.688 1.00 36.23 533 ASP A C 1
ATOM 3416 O O . ASP A 1 456 ? 32.065 -33.151 7.881 1.00 36.08 533 ASP A O 1
ATOM 3421 N N . GLU A 1 457 ? 30.280 -34.181 8.679 1.00 33.76 534 GLU A N 1
ATOM 3422 C CA . GLU A 1 457 ? 30.261 -35.182 7.652 1.00 32.25 534 GLU A CA 1
ATOM 3423 C C . GLU A 1 457 ? 28.858 -35.525 7.203 1.00 30.50 534 GLU A C 1
ATOM 3424 O O . GLU A 1 457 ? 27.986 -35.632 7.994 1.00 28.99 534 GLU A O 1
ATOM 3430 N N . CYS A 1 458 ? 28.658 -35.705 5.918 1.00 29.35 535 CYS A N 1
ATOM 3431 C CA . CYS A 1 458 ? 27.307 -36.157 5.448 1.00 28.17 535 CYS A CA 1
ATOM 3432 C C . CYS A 1 458 ? 26.955 -37.458 6.105 1.00 28.37 535 CYS A C 1
ATOM 3433 O O . CYS A 1 458 ? 27.760 -38.423 6.177 1.00 28.26 535 CYS A O 1
ATOM 3436 N N . PHE A 1 459 ? 25.711 -37.555 6.510 1.00 28.27 536 PHE A N 1
ATOM 3437 C CA . PHE A 1 459 ? 25.230 -38.794 7.039 1.00 28.87 536 PHE A CA 1
ATOM 3438 C C . PHE A 1 459 ? 25.244 -39.965 6.001 1.00 30.13 536 PHE A C 1
ATOM 3439 O O . PHE A 1 459 ? 24.650 -39.851 4.905 1.00 29.37 536 PHE A O 1
ATOM 3447 N N . CYS A 1 460 ? 25.834 -41.078 6.410 1.00 30.68 537 CYS A N 1
ATOM 3448 C CA . CYS A 1 460 ? 25.911 -42.264 5.590 1.00 35.20 537 CYS A CA 1
ATOM 3449 C C . CYS A 1 460 ? 26.106 -43.446 6.565 1.00 36.89 537 CYS A C 1
ATOM 3450 O O . CYS A 1 460 ? 27.050 -43.456 7.356 1.00 38.13 537 CYS A O 1
ATOM 3453 N N . LEU A 1 461 ? 25.242 -44.415 6.505 1.00 39.30 538 LEU A N 1
ATOM 3454 C CA . LEU A 1 461 ? 25.390 -45.594 7.363 1.00 42.95 538 LEU A CA 1
ATOM 3455 C C . LEU A 1 461 ? 25.474 -46.773 6.378 1.00 44.28 538 LEU A C 1
ATOM 3456 O O . LEU A 1 461 ? 24.602 -46.824 5.480 1.00 45.11 538 LEU A O 1
ATOM 3461 N N . ALA A 1 462 ? 26.501 -47.635 6.474 1.00 45.71 539 ALA A N 1
ATOM 3462 C CA . ALA A 1 462 ? 26.551 -48.966 5.756 1.00 47.00 539 ALA A CA 1
ATOM 3463 C C . ALA A 1 462 ? 26.179 -50.145 6.645 1.00 46.83 539 ALA A C 1
ATOM 3464 O O . ALA A 1 462 ? 26.933 -50.509 7.543 1.00 47.61 539 ALA A O 1
ATOM 3466 N N . LEU A 1 463 ? 25.046 -50.772 6.404 1.00 46.21 540 LEU A N 1
ATOM 3467 C CA . LEU A 1 463 ? 24.613 -51.840 7.266 1.00 45.46 540 LEU A CA 1
ATOM 3468 C C . LEU A 1 463 ? 24.743 -53.138 6.476 1.00 45.67 540 LEU A C 1
ATOM 3469 O O . LEU A 1 463 ? 24.978 -53.111 5.254 1.00 44.60 540 LEU A O 1
ATOM 3474 N N . GLU A 1 464 ? 24.606 -54.256 7.172 1.00 45.26 541 GLU A N 1
ATOM 3475 C CA . GLU A 1 464 ? 24.883 -55.554 6.603 1.00 46.98 541 GLU A CA 1
ATOM 3476 C C . GLU A 1 464 ? 23.894 -55.901 5.505 1.00 48.83 541 GLU A C 1
ATOM 3477 O O . GLU A 1 464 ? 24.277 -56.621 4.553 1.00 48.49 541 GLU A O 1
ATOM 3483 N N . HIS A 1 465 ? 22.647 -55.420 5.654 1.00 50.17 542 HIS A N 1
ATOM 3484 C CA . HIS A 1 465 ? 21.545 -55.766 4.737 1.00 53.83 542 HIS A CA 1
ATOM 3485 C C . HIS A 1 465 ? 21.657 -55.123 3.363 1.00 54.72 542 HIS A C 1
ATOM 3486 O O . HIS A 1 465 ? 21.006 -55.594 2.403 1.00 55.25 542 HIS A O 1
ATOM 3493 N N . HIS A 1 466 ? 22.439 -54.051 3.283 1.00 55.43 543 HIS A N 1
ATOM 3494 C CA . HIS A 1 466 ? 22.538 -53.312 2.020 1.00 57.48 543 HIS A CA 1
ATOM 3495 C C . HIS A 1 466 ? 23.885 -53.498 1.305 1.00 58.26 543 HIS A C 1
ATOM 3496 O O . HIS A 1 466 ? 24.162 -52.829 0.302 1.00 58.30 543 HIS A O 1
ATOM 3503 N N . GLY B 1 2 ? 16.156 -61.313 -14.336 1.00 43.97 79 GLY B N 1
ATOM 3504 C CA . GLY B 1 2 ? 16.752 -60.666 -15.568 1.00 40.83 79 GLY B CA 1
ATOM 3505 C C . GLY B 1 2 ? 17.008 -61.732 -16.649 1.00 38.43 79 GLY B C 1
ATOM 3506 O O . GLY B 1 2 ? 16.797 -62.926 -16.422 1.00 38.68 79 GLY B O 1
ATOM 3507 N N . ALA B 1 3 ? 17.435 -61.297 -17.836 1.00 35.54 80 ALA B N 1
ATOM 3508 C CA . ALA B 1 3 ? 17.733 -62.216 -18.946 1.00 33.74 80 ALA B CA 1
ATOM 3509 C C . ALA B 1 3 ? 19.048 -62.914 -18.647 1.00 32.82 80 ALA B C 1
ATOM 3510 O O . ALA B 1 3 ? 19.897 -62.349 -18.009 1.00 31.52 80 ALA B O 1
ATOM 3512 N N . VAL B 1 4 ? 19.218 -64.136 -19.141 1.00 31.64 81 VAL B N 1
ATOM 3513 C CA . VAL B 1 4 ? 20.419 -64.911 -18.753 1.00 31.95 81 VAL B CA 1
ATOM 3514 C C . VAL B 1 4 ? 20.725 -65.868 -19.896 1.00 29.79 81 VAL B C 1
ATOM 3515 O O . VAL B 1 4 ? 19.819 -66.372 -20.534 1.00 29.56 81 VAL B O 1
ATOM 3519 N N . PHE B 1 5 ? 22.009 -66.056 -20.158 1.00 27.81 82 PHE B N 1
ATOM 3520 C CA . PHE B 1 5 ? 22.514 -67.056 -21.042 1.00 26.51 82 PHE B CA 1
ATOM 3521 C C . PHE B 1 5 ? 22.853 -68.290 -20.237 1.00 27.77 82 PHE B C 1
ATOM 3522 O O . PHE B 1 5 ? 23.505 -68.204 -19.119 1.00 28.84 82 PHE B O 1
ATOM 3530 N N . LYS B 1 6 ? 22.461 -69.446 -20.773 1.00 27.26 83 LYS B N 1
ATOM 3531 C CA . LYS B 1 6 ? 22.812 -70.732 -20.156 1.00 28.59 83 LYS B CA 1
ATOM 3532 C C . LYS B 1 6 ? 23.442 -71.633 -21.203 1.00 28.49 83 LYS B C 1
ATOM 3533 O O . LYS B 1 6 ? 23.143 -71.542 -22.381 1.00 27.45 83 LYS B O 1
ATOM 3539 N N . LEU B 1 7 ? 24.314 -72.550 -20.746 1.00 29.12 84 LEU B N 1
ATOM 3540 C CA . LEU B 1 7 ? 24.927 -73.510 -21.591 1.00 28.62 84 LEU B CA 1
ATOM 3541 C C . LEU B 1 7 ? 23.976 -74.717 -21.580 1.00 29.32 84 LEU B C 1
ATOM 3542 O O . LEU B 1 7 ? 23.534 -75.150 -20.492 1.00 29.53 84 LEU B O 1
ATOM 3547 N N . MET B 1 8 ? 23.664 -75.262 -22.768 1.00 27.54 85 MET B N 1
ATOM 3548 C CA . MET B 1 8 ? 22.748 -76.391 -22.871 1.00 29.70 85 MET B CA 1
ATOM 3549 C C . MET B 1 8 ? 23.486 -77.677 -22.472 1.00 29.94 85 MET B C 1
ATOM 3550 O O . MET B 1 8 ? 24.594 -77.946 -22.981 1.00 29.08 85 MET B O 1
ATOM 3555 N N . LYS B 1 9 ? 22.889 -78.460 -21.573 1.00 30.72 86 LYS B N 1
ATOM 3556 C CA . LYS B 1 9 ? 23.511 -79.699 -21.126 1.00 33.31 86 LYS B CA 1
ATOM 3557 C C . LYS B 1 9 ? 23.495 -80.656 -22.260 1.00 32.30 86 LYS B C 1
ATOM 3558 O O . LYS B 1 9 ? 22.564 -80.613 -23.039 1.00 32.59 86 LYS B O 1
ATOM 3564 N N . SER B 1 10 ? 24.502 -81.527 -22.338 1.00 31.69 87 SER B N 1
ATOM 3565 C CA . SER B 1 10 ? 24.548 -82.593 -23.254 1.00 32.27 87 SER B CA 1
ATOM 3566 C C . SER B 1 10 ? 24.474 -83.960 -22.490 1.00 34.03 87 SER B C 1
ATOM 3567 O O . SER B 1 10 ? 25.195 -84.163 -21.507 1.00 33.96 87 SER B O 1
ATOM 3570 N N . ASP B 1 11 ? 23.675 -84.908 -22.976 1.00 36.06 88 ASP B N 1
ATOM 3571 C CA . ASP B 1 11 ? 23.693 -86.292 -22.469 1.00 39.23 88 ASP B CA 1
ATOM 3572 C C . ASP B 1 11 ? 25.077 -86.926 -22.601 1.00 39.23 88 ASP B C 1
ATOM 3573 O O . ASP B 1 11 ? 25.331 -87.926 -21.973 1.00 38.76 88 ASP B O 1
ATOM 3578 N N . PHE B 1 12 ? 25.934 -86.366 -23.473 1.00 37.59 89 PHE B N 1
ATOM 3579 C CA . PHE B 1 12 ? 27.282 -86.934 -23.645 1.00 39.07 89 PHE B CA 1
ATOM 3580 C C . PHE B 1 12 ? 28.336 -86.271 -22.808 1.00 39.23 89 PHE B C 1
ATOM 3581 O O . PHE B 1 12 ? 29.298 -86.923 -22.465 1.00 41.64 89 PHE B O 1
ATOM 3589 N N . TYR B 1 13 ? 28.162 -84.990 -22.509 1.00 36.48 90 TYR B N 1
ATOM 3590 C CA . TYR B 1 13 ? 29.205 -84.273 -21.792 1.00 37.17 90 TYR B CA 1
ATOM 3591 C C . TYR B 1 13 ? 28.928 -84.220 -20.299 1.00 39.91 90 TYR B C 1
ATOM 3592 O O . TYR B 1 13 ? 29.893 -84.305 -19.513 1.00 40.73 90 TYR B O 1
ATOM 3601 N N . GLU B 1 14 ? 27.659 -84.130 -19.907 1.00 40.76 91 GLU B N 1
ATOM 3602 C CA . GLU B 1 14 ? 27.314 -84.074 -18.472 1.00 45.11 91 GLU B CA 1
ATOM 3603 C C . GLU B 1 14 ? 26.753 -85.450 -18.024 1.00 49.22 91 GLU B C 1
ATOM 3604 O O . GLU B 1 14 ? 25.607 -85.731 -18.268 1.00 49.85 91 GLU B O 1
ATOM 3610 N N . ASP B 1 24 ? 23.361 -72.140 -14.069 1.00 55.87 101 ASP B N 1
ATOM 3611 C CA . ASP B 1 24 ? 24.491 -72.369 -15.001 1.00 53.59 101 ASP B CA 1
ATOM 3612 C C . ASP B 1 24 ? 24.110 -73.047 -16.345 1.00 48.86 101 ASP B C 1
ATOM 3613 O O . ASP B 1 24 ? 24.433 -72.532 -17.465 1.00 46.63 101 ASP B O 1
ATOM 3618 N N . MET B 1 25 ? 23.464 -74.217 -16.230 1.00 45.25 102 MET B N 1
ATOM 3619 C CA . MET B 1 25 ? 23.101 -75.088 -17.368 1.00 41.57 102 MET B CA 1
ATOM 3620 C C . MET B 1 25 ? 21.595 -75.241 -17.553 1.00 39.52 102 MET B C 1
ATOM 3621 O O . MET B 1 25 ? 20.860 -74.971 -16.643 1.00 39.22 102 MET B O 1
ATOM 3626 N N . ILE B 1 26 ? 21.127 -75.610 -18.747 1.00 35.58 103 ILE B N 1
ATOM 3627 C CA . ILE B 1 26 ? 19.702 -75.706 -19.006 1.00 34.34 103 ILE B CA 1
ATOM 3628 C C . ILE B 1 26 ? 19.516 -76.933 -19.872 1.00 34.02 103 ILE B C 1
ATOM 3629 O O . ILE B 1 26 ? 20.454 -77.367 -20.559 1.00 32.45 103 ILE B O 1
ATOM 3634 N N . THR B 1 27 ? 18.340 -77.550 -19.800 1.00 33.56 104 THR B N 1
ATOM 3635 C CA . THR B 1 27 ? 18.004 -78.636 -20.749 1.00 33.47 104 THR B CA 1
ATOM 3636 C C . THR B 1 27 ? 16.668 -78.232 -21.356 1.00 32.99 104 THR B C 1
ATOM 3637 O O . THR B 1 27 ? 15.945 -77.324 -20.824 1.00 31.88 104 THR B O 1
ATOM 3641 N N . LEU B 1 28 ? 16.292 -78.956 -22.396 1.00 32.62 105 LEU B N 1
ATOM 3642 C CA . LEU B 1 28 ? 14.964 -78.758 -22.995 1.00 33.40 105 LEU B CA 1
ATOM 3643 C C . LEU B 1 28 ? 13.923 -79.196 -21.979 1.00 35.00 105 LEU B C 1
ATOM 3644 O O . LEU B 1 28 ? 12.836 -78.632 -21.896 1.00 35.46 105 LEU B O 1
ATOM 3649 N N . LYS B 1 29 ? 14.250 -80.177 -21.149 1.00 36.68 106 LYS B N 1
ATOM 3650 C CA . LYS B 1 29 ? 13.291 -80.568 -20.144 1.00 40.25 106 LYS B CA 1
ATOM 3651 C C . LYS B 1 29 ? 12.986 -79.464 -19.085 1.00 40.48 106 LYS B C 1
ATOM 3652 O O . LYS B 1 29 ? 11.809 -79.293 -18.663 1.00 40.52 106 LYS B O 1
ATOM 3658 N N . ASP B 1 30 ? 13.998 -78.690 -18.660 1.00 39.78 107 ASP B N 1
ATOM 3659 C CA . ASP B 1 30 ? 13.742 -77.485 -17.845 1.00 40.23 107 ASP B CA 1
ATOM 3660 C C . ASP B 1 30 ? 12.797 -76.494 -18.542 1.00 38.93 107 ASP B C 1
ATOM 3661 O O . ASP B 1 30 ? 12.031 -75.801 -17.854 1.00 38.99 107 ASP B O 1
ATOM 3666 N N . ILE B 1 31 ? 12.930 -76.365 -19.873 1.00 36.24 108 ILE B N 1
ATOM 3667 C CA . ILE B 1 31 ? 12.197 -75.355 -20.642 1.00 33.96 108 ILE B CA 1
ATOM 3668 C C . ILE B 1 31 ? 10.745 -75.787 -20.842 1.00 35.36 108 ILE B C 1
ATOM 3669 O O . ILE B 1 31 ? 9.816 -75.011 -20.566 1.00 35.42 108 ILE B O 1
ATOM 3674 N N . PHE B 1 32 ? 10.564 -77.049 -21.252 1.00 36.09 109 PHE B N 1
ATOM 3675 C CA . PHE B 1 32 ? 9.268 -77.580 -21.644 1.00 37.37 109 PHE B CA 1
ATOM 3676 C C . PHE B 1 32 ? 8.569 -78.431 -20.617 1.00 39.66 109 PHE B C 1
ATOM 3677 O O . PHE B 1 32 ? 7.361 -78.637 -20.741 1.00 40.65 109 PHE B O 1
ATOM 3685 N N . GLY B 1 33 ? 9.282 -78.915 -19.600 1.00 40.85 110 GLY B N 1
ATOM 3686 C CA . GLY B 1 33 ? 8.719 -79.976 -18.673 1.00 44.77 110 GLY B CA 1
ATOM 3687 C C . GLY B 1 33 ? 8.033 -79.448 -17.425 1.00 47.98 110 GLY B C 1
ATOM 3688 O O . GLY B 1 33 ? 7.470 -80.211 -16.624 1.00 49.00 110 GLY B O 1
ATOM 3689 N N . THR B 1 34 ? 8.025 -78.121 -17.291 1.00 48.78 111 THR B N 1
ATOM 3690 C CA . THR B 1 34 ? 7.412 -77.450 -16.152 1.00 52.34 111 THR B CA 1
ATOM 3691 C C . THR B 1 34 ? 5.861 -77.675 -16.113 1.00 53.29 111 THR B C 1
ATOM 3692 O O . THR B 1 34 ? 5.151 -77.511 -17.119 1.00 51.02 111 THR B O 1
ATOM 3696 N N . GLU B 1 35 ? 5.371 -78.136 -14.964 1.00 54.72 112 GLU B N 1
ATOM 3697 C CA . GLU B 1 35 ? 3.961 -78.474 -14.824 1.00 57.52 112 GLU B CA 1
ATOM 3698 C C . GLU B 1 35 ? 3.047 -77.241 -15.025 1.00 55.36 112 GLU B C 1
ATOM 3699 O O . GLU B 1 35 ? 1.848 -77.401 -15.258 1.00 55.73 112 GLU B O 1
ATOM 3705 N N . THR B 1 36 ? 3.594 -76.029 -14.921 1.00 52.46 113 THR B N 1
ATOM 3706 C CA . THR B 1 36 ? 2.756 -74.824 -15.108 1.00 51.71 113 THR B CA 1
ATOM 3707 C C . THR B 1 36 ? 2.749 -74.319 -16.545 1.00 48.86 113 THR B C 1
ATOM 3708 O O . THR B 1 36 ? 2.127 -73.280 -16.831 1.00 47.57 113 THR B O 1
ATOM 3712 N N . LEU B 1 37 ? 3.441 -75.018 -17.443 1.00 46.80 114 LEU B N 1
ATOM 3713 C CA . LEU B 1 37 ? 3.449 -74.623 -18.862 1.00 44.29 114 LEU B CA 1
ATOM 3714 C C . LEU B 1 37 ? 2.077 -74.944 -19.462 1.00 44.67 114 LEU B C 1
ATOM 3715 O O . LEU B 1 37 ? 1.613 -76.086 -19.433 1.00 44.65 114 LEU B O 1
ATOM 3720 N N . LYS B 1 38 ? 1.471 -73.927 -20.048 1.00 43.56 115 LYS B N 1
ATOM 3721 C CA . LYS B 1 38 ? 0.179 -74.039 -20.694 1.00 45.33 115 LYS B CA 1
ATOM 3722 C C . LYS B 1 38 ? 0.342 -74.131 -22.219 1.00 43.85 115 LYS B C 1
ATOM 3723 O O . LYS B 1 38 ? -0.321 -74.968 -22.900 1.00 43.66 115 LYS B O 1
ATOM 3729 N N . ARG B 1 39 ? 1.261 -73.338 -22.774 1.00 41.74 116 ARG B N 1
ATOM 3730 C CA . ARG B 1 39 ? 1.365 -73.270 -24.231 1.00 40.67 116 ARG B CA 1
ATOM 3731 C C . ARG B 1 39 ? 2.797 -72.965 -24.706 1.00 38.32 116 ARG B C 1
ATOM 3732 O O . ARG B 1 39 ? 3.404 -72.061 -24.173 1.00 37.33 116 ARG B O 1
ATOM 3740 N N . SER B 1 40 ? 3.324 -73.703 -25.681 1.00 37.12 117 SER B N 1
ATOM 3741 C CA . SER B 1 40 ? 4.606 -73.324 -26.297 1.00 36.20 117 SER B CA 1
ATOM 3742 C C . SER B 1 40 ? 4.425 -72.980 -27.754 1.00 35.16 117 SER B C 1
ATOM 3743 O O . SER B 1 40 ? 3.776 -73.701 -28.477 1.00 35.49 117 SER B O 1
ATOM 3746 N N . ILE B 1 41 ? 5.072 -71.901 -28.184 1.00 33.40 118 ILE B N 1
ATOM 3747 C CA . ILE B 1 41 ? 5.139 -71.572 -29.622 1.00 31.82 118 ILE B CA 1
ATOM 3748 C C . ILE B 1 41 ? 6.597 -71.687 -30.030 1.00 31.11 118 ILE B C 1
ATOM 3749 O O . ILE B 1 41 ? 7.435 -71.030 -29.399 1.00 30.57 118 ILE B O 1
ATOM 3754 N N . LEU B 1 42 ? 6.895 -72.486 -31.060 1.00 30.08 119 LEU B N 1
ATOM 3755 C CA . LEU B 1 42 ? 8.265 -72.869 -31.410 1.00 29.98 119 LEU B CA 1
ATOM 3756 C C . LEU B 1 42 ? 8.556 -72.447 -32.836 1.00 29.75 119 LEU B C 1
ATOM 3757 O O . LEU B 1 42 ? 7.655 -72.522 -33.675 1.00 30.88 119 LEU B O 1
ATOM 3762 N N . PHE B 1 43 ? 9.789 -72.017 -33.069 1.00 28.32 120 PHE B N 1
ATOM 3763 C CA . PHE B 1 43 ? 10.319 -71.730 -34.413 1.00 27.77 120 PHE B CA 1
ATOM 3764 C C . PHE B 1 43 ? 11.651 -72.468 -34.465 1.00 27.90 120 PHE B C 1
ATOM 3765 O O . PHE B 1 43 ? 12.428 -72.446 -33.467 1.00 27.21 120 PHE B O 1
ATOM 3773 N N . SER B 1 44 ? 11.959 -73.112 -35.597 1.00 27.35 121 SER B N 1
ATOM 3774 C CA . SER B 1 44 ? 13.214 -73.836 -35.643 1.00 27.25 121 SER B CA 1
ATOM 3775 C C . SER B 1 44 ? 13.545 -74.138 -37.049 1.00 27.05 121 SER B C 1
ATOM 3776 O O . SER B 1 44 ? 12.696 -73.959 -37.911 1.00 27.51 121 SER B O 1
ATOM 3779 N N . PHE B 1 45 ? 14.784 -74.574 -37.299 1.00 26.29 122 PHE B N 1
ATOM 3780 C CA . PHE B 1 45 ? 15.086 -75.119 -38.623 1.00 27.58 122 PHE B CA 1
ATOM 3781 C C . PHE B 1 45 ? 14.679 -76.588 -38.736 1.00 28.82 122 PHE B C 1
ATOM 3782 O O . PHE B 1 45 ? 14.393 -77.120 -39.837 1.00 30.04 122 PHE B O 1
ATOM 3790 N N . GLN B 1 46 ? 14.664 -77.328 -37.642 1.00 29.57 123 GLN B N 1
ATOM 3791 C CA . GLN B 1 46 ? 14.502 -78.827 -37.793 1.00 31.77 123 GLN B CA 1
ATOM 3792 C C . GLN B 1 46 ? 13.907 -79.329 -36.535 1.00 31.65 123 GLN B C 1
ATOM 3793 O O . GLN B 1 46 ? 14.282 -78.852 -35.491 1.00 31.87 123 GLN B O 1
ATOM 3799 N N . TYR B 1 47 ? 12.914 -80.204 -36.596 1.00 32.38 124 TYR B N 1
ATOM 3800 C CA . TYR B 1 47 ? 12.299 -80.730 -35.403 1.00 33.75 124 TYR B CA 1
ATOM 3801 C C . TYR B 1 47 ? 12.337 -82.241 -35.464 1.00 36.53 124 TYR B C 1
ATOM 3802 O O . TYR B 1 47 ? 11.972 -82.815 -36.476 1.00 37.83 124 TYR B O 1
ATOM 3811 N N . GLU B 1 48 ? 12.716 -82.900 -34.367 1.00 37.47 125 GLU B N 1
ATOM 3812 C CA . GLU B 1 48 ? 12.641 -84.368 -34.331 1.00 39.26 125 GLU B CA 1
ATOM 3813 C C . GLU B 1 48 ? 11.487 -84.609 -33.384 1.00 39.56 125 GLU B C 1
ATOM 3814 O O . GLU B 1 48 ? 11.650 -84.480 -32.146 1.00 39.38 125 GLU B O 1
ATOM 3820 N N . LEU B 1 49 ? 10.281 -84.846 -33.925 1.00 39.75 126 LEU B N 1
ATOM 3821 C CA . LEU B 1 49 ? 9.121 -84.752 -33.108 1.00 41.72 126 LEU B CA 1
ATOM 3822 C C . LEU B 1 49 ? 9.076 -85.683 -31.902 1.00 42.64 126 LEU B C 1
ATOM 3823 O O . LEU B 1 49 ? 8.625 -85.267 -30.833 1.00 42.46 126 LEU B O 1
ATOM 3828 N N . ASP B 1 50 ? 9.489 -86.938 -32.036 1.00 44.19 127 ASP B N 1
ATOM 3829 C CA . ASP B 1 50 ? 9.440 -87.767 -30.820 1.00 47.05 127 ASP B CA 1
ATOM 3830 C C . ASP B 1 50 ? 10.390 -87.262 -29.710 1.00 45.83 127 ASP B C 1
ATOM 3831 O O . ASP B 1 50 ? 9.956 -87.098 -28.552 1.00 47.09 127 ASP B O 1
ATOM 3836 N N . PHE B 1 51 ? 11.628 -86.889 -30.084 1.00 42.20 128 PHE B N 1
ATOM 3837 C CA . PHE B 1 51 ? 12.560 -86.280 -29.153 1.00 39.02 128 PHE B CA 1
ATOM 3838 C C . PHE B 1 51 ? 11.922 -85.032 -28.461 1.00 37.97 128 PHE B C 1
ATOM 3839 O O . PHE B 1 51 ? 11.903 -84.901 -27.219 1.00 38.26 128 PHE B O 1
ATOM 3847 N N . LEU B 1 52 ? 11.354 -84.120 -29.246 1.00 36.02 129 LEU B N 1
ATOM 3848 C CA . LEU B 1 52 ? 10.849 -82.895 -28.717 1.00 35.23 129 LEU B CA 1
ATOM 3849 C C . LEU B 1 52 ? 9.638 -83.067 -27.835 1.00 36.92 129 LEU B C 1
ATOM 3850 O O . LEU B 1 52 ? 9.533 -82.465 -26.722 1.00 36.17 129 LEU B O 1
ATOM 3855 N N . LEU B 1 53 ? 8.678 -83.855 -28.310 1.00 38.48 130 LEU B N 1
ATOM 3856 C CA . LEU B 1 53 ? 7.439 -83.955 -27.563 1.00 41.54 130 LEU B CA 1
ATOM 3857 C C . LEU B 1 53 ? 7.595 -84.715 -26.225 1.00 43.05 130 LEU B C 1
ATOM 3858 O O . LEU B 1 53 ? 6.848 -84.455 -25.283 1.00 42.74 130 LEU B O 1
ATOM 3863 N N . ARG B 1 54 ? 8.559 -85.631 -26.132 1.00 44.08 131 ARG B N 1
ATOM 3864 C CA . ARG B 1 54 ? 8.868 -86.294 -24.848 1.00 46.61 131 ARG B CA 1
ATOM 3865 C C . ARG B 1 54 ? 9.395 -85.288 -23.775 1.00 45.29 131 ARG B C 1
ATOM 3866 O O . ARG B 1 54 ? 9.471 -85.652 -22.605 1.00 45.25 131 ARG B O 1
ATOM 3874 N N . GLN B 1 55 ? 9.787 -84.070 -24.178 1.00 42.68 132 GLN B N 1
ATOM 3875 C CA . GLN B 1 55 ? 10.231 -83.033 -23.223 1.00 41.51 132 GLN B CA 1
ATOM 3876 C C . GLN B 1 55 ? 9.099 -82.396 -22.418 1.00 42.59 132 GLN B C 1
ATOM 3877 O O . GLN B 1 55 ? 9.350 -81.771 -21.391 1.00 41.03 132 GLN B O 1
ATOM 3883 N N . PHE B 1 56 ? 7.848 -82.566 -22.867 1.00 44.28 133 PHE B N 1
ATOM 3884 C CA . PHE B 1 56 ? 6.718 -81.808 -22.302 1.00 46.20 133 PHE B CA 1
ATOM 3885 C C . PHE B 1 56 ? 6.059 -82.546 -21.156 1.00 49.12 133 PHE B C 1
ATOM 3886 O O . PHE B 1 56 ? 6.119 -83.801 -21.044 1.00 48.90 133 PHE B O 1
ATOM 3894 N N . HIS B 1 57 ? 5.403 -81.757 -20.325 1.00 50.97 134 HIS B N 1
ATOM 3895 C CA . HIS B 1 57 ? 4.577 -82.269 -19.249 1.00 55.65 134 HIS B CA 1
ATOM 3896 C C . HIS B 1 57 ? 3.167 -82.525 -19.788 1.00 56.60 134 HIS B C 1
ATOM 3897 O O . HIS B 1 57 ? 2.686 -81.797 -20.671 1.00 54.47 134 HIS B O 1
ATOM 3904 N N . GLN B 1 58 ? 2.481 -83.526 -19.245 1.00 59.21 135 GLN B N 1
ATOM 3905 C CA . GLN B 1 58 ? 1.129 -83.808 -19.717 1.00 61.88 135 GLN B CA 1
ATOM 3906 C C . GLN B 1 58 ? 0.143 -82.614 -19.549 1.00 60.32 135 GLN B C 1
ATOM 3907 O O . GLN B 1 58 ? -0.848 -82.501 -20.261 1.00 60.09 135 GLN B O 1
ATOM 3913 N N . ASN B 1 59 ? 0.450 -81.689 -18.644 1.00 58.79 136 ASN B N 1
ATOM 3914 C CA . ASN B 1 59 ? -0.370 -80.504 -18.453 1.00 58.47 136 ASN B CA 1
ATOM 3915 C C . ASN B 1 59 ? -0.445 -79.473 -19.601 1.00 55.52 136 ASN B C 1
ATOM 3916 O O . ASN B 1 59 ? -1.296 -78.568 -19.539 1.00 54.03 136 ASN B O 1
ATOM 3921 N N . VAL B 1 60 ? 0.452 -79.567 -20.579 1.00 52.53 137 VAL B N 1
ATOM 3922 C CA . VAL B 1 60 ? 0.518 -78.561 -21.664 1.00 50.01 137 VAL B CA 1
ATOM 3923 C C . VAL B 1 60 ? -0.797 -78.642 -22.455 1.00 50.74 137 VAL B C 1
ATOM 3924 O O . VAL B 1 60 ? -1.361 -79.729 -22.594 1.00 51.79 137 VAL B O 1
ATOM 3928 N N . GLU B 1 61 ? -1.315 -77.511 -22.926 1.00 49.63 138 GLU B N 1
ATOM 3929 C CA . GLU B 1 61 ? -2.600 -77.493 -23.666 1.00 51.01 138 GLU B CA 1
ATOM 3930 C C . GLU B 1 61 ? -2.395 -77.334 -25.179 1.00 48.99 138 GLU B C 1
ATOM 3931 O O . GLU B 1 61 ? -3.188 -77.787 -25.979 1.00 48.24 138 GLU B O 1
ATOM 3937 N N . ASN B 1 62 ? -1.306 -76.690 -25.581 1.00 46.43 139 ASN B N 1
ATOM 3938 C CA . ASN B 1 62 ? -1.103 -76.407 -26.998 1.00 44.35 139 ASN B CA 1
ATOM 3939 C C . ASN B 1 62 ? 0.377 -76.212 -27.264 1.00 42.13 139 ASN B C 1
ATOM 3940 O O . ASN B 1 62 ? 1.060 -75.572 -26.478 1.00 40.69 139 ASN B O 1
ATOM 3945 N N . ILE B 1 63 ? 0.842 -76.808 -28.350 1.00 41.03 140 ILE B N 1
ATOM 3946 C CA . ILE B 1 63 ? 2.155 -76.590 -28.890 1.00 39.93 140 ILE B CA 1
ATOM 3947 C C . ILE B 1 63 ? 1.989 -76.153 -30.359 1.00 39.51 140 ILE B C 1
ATOM 3948 O O . ILE B 1 63 ? 1.514 -76.927 -31.177 1.00 40.17 140 ILE B O 1
ATOM 3953 N N . THR B 1 64 ? 2.372 -74.910 -30.656 1.00 37.53 141 THR B N 1
ATOM 3954 C CA . THR B 1 64 ? 2.269 -74.378 -32.009 1.00 37.28 141 THR B CA 1
ATOM 3955 C C . THR B 1 64 ? 3.682 -74.347 -32.591 1.00 36.79 141 THR B C 1
ATOM 3956 O O . THR B 1 64 ? 4.563 -73.651 -32.060 1.00 35.70 141 THR B O 1
ATOM 3960 N N . ILE B 1 65 ? 3.882 -75.087 -33.671 1.00 36.01 142 ILE B N 1
ATOM 3961 C CA . ILE B 1 65 ? 5.179 -75.322 -34.233 1.00 36.81 142 ILE B CA 1
ATOM 3962 C C . ILE B 1 65 ? 5.278 -74.657 -35.598 1.00 36.70 142 ILE B C 1
ATOM 3963 O O . ILE B 1 65 ? 4.520 -74.986 -36.486 1.00 37.57 142 ILE B O 1
ATOM 3968 N N . VAL B 1 66 ? 6.214 -73.726 -35.750 1.00 34.86 143 VAL B N 1
ATOM 3969 C CA . VAL B 1 66 ? 6.483 -73.087 -37.062 1.00 33.43 143 VAL B CA 1
ATOM 3970 C C . VAL B 1 66 ? 7.726 -73.640 -37.708 1.00 33.20 143 VAL B C 1
ATOM 3971 O O . VAL B 1 66 ? 8.831 -73.670 -37.083 1.00 31.67 143 VAL B O 1
ATOM 3975 N N . GLY B 1 67 ? 7.604 -74.066 -38.972 1.00 34.47 144 GLY B N 1
ATOM 3976 C CA . GLY B 1 67 ? 8.747 -74.608 -39.665 1.00 35.81 144 GLY B CA 1
ATOM 3977 C C . GLY B 1 67 ? 8.541 -74.681 -41.129 1.00 38.47 144 GLY B C 1
ATOM 3978 O O . GLY B 1 67 ? 7.397 -74.638 -41.583 1.00 38.78 144 GLY B O 1
ATOM 3979 N N . GLN B 1 68 ? 9.615 -74.824 -41.883 1.00 39.88 145 GLN B N 1
ATOM 3980 C CA . GLN B 1 68 ? 9.523 -74.971 -43.318 1.00 44.01 145 GLN B CA 1
ATOM 3981 C C . GLN B 1 68 ? 8.808 -76.257 -43.598 1.00 46.06 145 GLN B C 1
ATOM 3982 O O . GLN B 1 68 ? 9.028 -77.241 -42.945 1.00 45.63 145 GLN B O 1
ATOM 3988 N N . LYS B 1 69 ? 7.985 -76.261 -44.613 1.00 49.97 146 LYS B N 1
ATOM 3989 C CA . LYS B 1 69 ? 7.296 -77.483 -44.945 1.00 56.03 146 LYS B CA 1
ATOM 3990 C C . LYS B 1 69 ? 8.394 -78.527 -45.110 1.00 56.27 146 LYS B C 1
ATOM 3991 O O . LYS B 1 69 ? 9.392 -78.294 -45.747 1.00 55.25 146 LYS B O 1
ATOM 3997 N N . GLY B 1 70 ? 8.217 -79.673 -44.487 1.00 57.76 147 GLY B N 1
ATOM 3998 C CA . GLY B 1 70 ? 9.205 -80.719 -44.567 1.00 57.52 147 GLY B CA 1
ATOM 3999 C C . GLY B 1 70 ? 10.295 -80.767 -43.513 1.00 57.27 147 GLY B C 1
ATOM 4000 O O . GLY B 1 70 ? 10.993 -81.753 -43.433 1.00 58.60 147 GLY B O 1
ATOM 4001 N N . THR B 1 71 ? 10.435 -79.753 -42.676 1.00 55.88 148 THR B N 1
ATOM 4002 C CA . THR B 1 71 ? 11.435 -79.859 -41.631 1.00 54.47 148 THR B CA 1
ATOM 4003 C C . THR B 1 71 ? 10.845 -80.530 -40.401 1.00 54.93 148 THR B C 1
ATOM 4004 O O . THR B 1 71 ? 11.518 -80.707 -39.393 1.00 51.64 148 THR B O 1
ATOM 4008 N N . ILE B 1 72 ? 9.568 -80.869 -40.485 1.00 56.28 149 ILE B N 1
ATOM 4009 C CA . ILE B 1 72 ? 8.902 -81.478 -39.371 1.00 57.56 149 ILE B CA 1
ATOM 4010 C C . ILE B 1 72 ? 8.510 -82.902 -39.685 1.00 60.26 149 ILE B C 1
ATOM 4011 O O . ILE B 1 72 ? 7.565 -83.136 -40.394 1.00 61.65 149 ILE B O 1
ATOM 4016 N N . MET B 1 73 ? 9.328 -83.863 -39.315 1.00 61.53 150 MET B N 1
ATOM 4017 C CA A MET B 1 73 ? 9.028 -85.217 -39.726 0.50 63.16 150 MET B CA 1
ATOM 4018 C CA B MET B 1 73 ? 9.105 -85.227 -39.745 0.50 63.30 150 MET B CA 1
ATOM 4019 C C . MET B 1 73 ? 8.076 -85.801 -38.713 1.00 64.14 150 MET B C 1
ATOM 4020 O O . MET B 1 73 ? 8.255 -85.697 -37.522 1.00 63.01 150 MET B O 1
ATOM 4029 N N . PRO B 1 74 ? 7.029 -86.412 -39.228 1.00 66.04 151 PRO B N 1
ATOM 4030 C CA . PRO B 1 74 ? 5.998 -87.001 -38.396 1.00 66.86 151 PRO B CA 1
ATOM 4031 C C . PRO B 1 74 ? 6.538 -88.209 -37.726 1.00 66.50 151 PRO B C 1
ATOM 4032 O O . PRO B 1 74 ? 7.429 -88.799 -38.278 1.00 65.84 151 PRO B O 1
ATOM 4036 N N . ILE B 1 75 ? 6.038 -88.560 -36.557 1.00 65.67 152 ILE B N 1
ATOM 4037 C CA . ILE B 1 75 ? 6.481 -89.757 -35.891 1.00 65.00 152 ILE B CA 1
ATOM 4038 C C . ILE B 1 75 ? 5.892 -90.985 -36.580 1.00 65.79 152 ILE B C 1
ATOM 4039 O O . ILE B 1 75 ? 4.706 -91.013 -36.868 1.00 65.38 152 ILE B O 1
ATOM 4044 N N . GLU B 1 76 ? 6.718 -91.996 -36.841 1.00 65.95 153 GLU B N 1
ATOM 4045 C CA . GLU B 1 76 ? 6.219 -93.232 -37.455 1.00 67.99 153 GLU B CA 1
ATOM 4046 C C . GLU B 1 76 ? 5.454 -94.058 -36.423 1.00 69.07 153 GLU B C 1
ATOM 4047 O O . GLU B 1 76 ? 5.666 -93.915 -35.219 1.00 67.50 153 GLU B O 1
ATOM 4053 N N . ALA B 1 77 ? 4.551 -94.913 -36.901 1.00 71.71 154 ALA B N 1
ATOM 4054 C CA . ALA B 1 77 ? 3.737 -95.736 -36.001 1.00 73.93 154 ALA B CA 1
ATOM 4055 C C . ALA B 1 77 ? 4.599 -96.576 -35.043 1.00 74.05 154 ALA B C 1
ATOM 4056 O O . ALA B 1 77 ? 4.351 -96.583 -33.833 1.00 72.97 154 ALA B O 1
ATOM 4058 N N . ARG B 1 78 ? 5.622 -97.238 -35.575 1.00 74.06 155 ARG B N 1
ATOM 4059 C CA . ARG B 1 78 ? 6.555 -98.015 -34.750 1.00 75.10 155 ARG B CA 1
ATOM 4060 C C . ARG B 1 78 ? 7.243 -97.218 -33.620 1.00 74.98 155 ARG B C 1
ATOM 4061 O O . ARG B 1 78 ? 7.681 -97.807 -32.652 1.00 74.83 155 ARG B O 1
ATOM 4069 N N . ALA B 1 79 ? 7.350 -95.896 -33.752 1.00 75.12 156 ALA B N 1
ATOM 4070 C CA . ALA B 1 79 ? 7.926 -95.036 -32.685 1.00 76.34 156 ALA B CA 1
ATOM 4071 C C . ALA B 1 79 ? 6.864 -94.427 -31.737 1.00 78.20 156 ALA B C 1
ATOM 4072 O O . ALA B 1 79 ? 7.214 -93.775 -30.750 1.00 76.97 156 ALA B O 1
ATOM 4074 N N . MET B 1 80 ? 5.583 -94.618 -32.053 1.00 81.48 157 MET B N 1
ATOM 4075 C CA . MET B 1 80 ? 4.486 -94.120 -31.199 1.00 85.15 157 MET B CA 1
ATOM 4076 C C . MET B 1 80 ? 4.370 -94.883 -29.884 1.00 87.25 157 MET B C 1
ATOM 4077 O O . MET B 1 80 ? 4.828 -96.013 -29.770 1.00 87.59 157 MET B O 1
ATOM 4082 N N . ASP B 1 81 ? 3.750 -94.243 -28.894 1.00 88.85 158 ASP B N 1
ATOM 4083 C CA . ASP B 1 81 ? 3.320 -94.895 -27.658 1.00 91.15 158 ASP B CA 1
ATOM 4084 C C . ASP B 1 81 ? 2.160 -94.088 -27.117 1.00 92.32 158 ASP B C 1
ATOM 4085 O O . ASP B 1 81 ? 1.771 -93.065 -27.706 1.00 91.13 158 ASP B O 1
ATOM 4090 N N . ALA B 1 82 ? 1.608 -94.555 -26.000 1.00 93.97 159 ALA B N 1
ATOM 4091 C CA . ALA B 1 82 ? 0.457 -93.924 -25.347 1.00 94.58 159 ALA B CA 1
ATOM 4092 C C . ALA B 1 82 ? 0.600 -92.417 -25.121 1.00 92.59 159 ALA B C 1
ATOM 4093 O O . ALA B 1 82 ? -0.236 -91.638 -25.579 1.00 91.83 159 ALA B O 1
ATOM 4095 N N . THR B 1 83 ? 1.661 -92.049 -24.406 1.00 90.60 160 THR B N 1
ATOM 4096 C CA . THR B 1 83 ? 2.004 -90.667 -24.062 1.00 88.76 160 THR B CA 1
ATOM 4097 C C . THR B 1 83 ? 2.139 -89.728 -25.272 1.00 85.39 160 THR B C 1
ATOM 4098 O O . THR B 1 83 ? 1.617 -88.615 -25.237 1.00 84.18 160 THR B O 1
ATOM 4102 N N . LEU B 1 84 ? 2.828 -90.185 -26.323 1.00 82.39 161 LEU B N 1
ATOM 4103 C CA . LEU B 1 84 ? 3.054 -89.385 -27.516 1.00 79.27 161 LEU B CA 1
ATOM 4104 C C . LEU B 1 84 ? 1.756 -89.075 -28.217 1.00 78.72 161 LEU B C 1
ATOM 4105 O O . LEU B 1 84 ? 1.561 -87.955 -28.650 1.00 76.63 161 LEU B O 1
ATOM 4110 N N . ALA B 1 85 ? 0.851 -90.048 -28.293 1.00 79.11 162 ALA B N 1
ATOM 4111 C CA . ALA B 1 85 ? -0.410 -89.861 -29.018 1.00 79.34 162 ALA B CA 1
ATOM 4112 C C . ALA B 1 85 ? -1.266 -88.749 -28.412 1.00 78.79 162 ALA B C 1
ATOM 4113 O O . ALA B 1 85 ? -1.953 -88.018 -29.130 1.00 78.28 162 ALA B O 1
ATOM 4115 N N . VAL B 1 86 ? -1.204 -88.624 -27.087 1.00 77.78 163 VAL B N 1
ATOM 4116 C CA . VAL B 1 86 ? -1.928 -87.586 -26.338 1.00 77.00 163 VAL B CA 1
ATOM 4117 C C . VAL B 1 86 ? -1.325 -86.192 -26.594 1.00 73.47 163 VAL B C 1
ATOM 4118 O O . VAL B 1 86 ? -2.054 -85.256 -26.916 1.00 72.51 163 VAL B O 1
ATOM 4122 N N . ILE B 1 87 ? -0.004 -86.068 -26.453 1.00 69.62 164 ILE B N 1
ATOM 4123 C CA . ILE B 1 87 ? 0.682 -84.785 -26.680 1.00 66.18 164 ILE B CA 1
ATOM 4124 C C . ILE B 1 87 ? 0.524 -84.340 -28.153 1.00 63.71 164 ILE B C 1
ATOM 4125 O O . ILE B 1 87 ? 0.287 -83.159 -28.414 1.00 61.17 164 ILE B O 1
ATOM 4130 N N . LEU B 1 88 ? 0.589 -85.301 -29.089 1.00 62.73 165 LEU B N 1
ATOM 4131 C CA . LEU B 1 88 ? 0.475 -85.030 -30.525 1.00 61.75 165 LEU B CA 1
ATOM 4132 C C . LEU B 1 88 ? -0.853 -84.325 -30.896 1.00 61.96 165 LEU B C 1
ATOM 4133 O O . LEU B 1 88 ? -0.865 -83.446 -31.774 1.00 60.43 165 LEU B O 1
ATOM 4138 N N . LYS B 1 89 ? -1.950 -84.676 -30.216 1.00 62.58 166 LYS B N 1
ATOM 4139 C CA . LYS B 1 89 ? -3.236 -84.031 -30.470 1.00 64.28 166 LYS B CA 1
ATOM 4140 C C . LYS B 1 89 ? -3.207 -82.565 -30.081 1.00 61.37 166 LYS B C 1
ATOM 4141 O O . LYS B 1 89 ? -4.102 -81.833 -30.435 1.00 61.10 166 LYS B O 1
ATOM 4147 N N . LYS B 1 90 ? -2.189 -82.145 -29.335 1.00 57.91 167 LYS B N 1
ATOM 4148 C CA . LYS B 1 90 ? -2.170 -80.786 -28.838 1.00 55.79 167 LYS B CA 1
ATOM 4149 C C . LYS B 1 90 ? -1.330 -79.891 -29.752 1.00 52.46 167 LYS B C 1
ATOM 4150 O O . LYS B 1 90 ? -1.281 -78.692 -29.564 1.00 50.78 167 LYS B O 1
ATOM 4156 N N . VAL B 1 91 ? -0.768 -80.497 -30.782 1.00 50.82 168 VAL B N 1
ATOM 4157 C CA . VAL B 1 91 ? 0.178 -79.870 -31.722 1.00 49.03 168 VAL B CA 1
ATOM 4158 C C . VAL B 1 91 ? -0.563 -79.212 -32.899 1.00 49.46 168 VAL B C 1
ATOM 4159 O O . VAL B 1 91 ? -1.426 -79.828 -33.526 1.00 48.77 168 VAL B O 1
ATOM 4163 N N . LYS B 1 92 ? -0.228 -77.941 -33.152 1.00 47.90 169 LYS B N 1
ATOM 4164 C CA . LYS B 1 92 ? -0.679 -77.244 -34.346 1.00 48.49 169 LYS B CA 1
ATOM 4165 C C . LYS B 1 92 ? 0.534 -76.895 -35.189 1.00 47.06 169 LYS B C 1
ATOM 4166 O O . LYS B 1 92 ? 1.426 -76.191 -34.705 1.00 45.46 169 LYS B O 1
ATOM 4172 N N . LEU B 1 93 ? 0.578 -77.360 -36.428 1.00 46.28 170 LEU B N 1
ATOM 4173 C CA . LEU B 1 93 ? 1.669 -77.046 -37.336 1.00 46.67 170 LEU B CA 1
ATOM 4174 C C . LEU B 1 93 ? 1.357 -75.830 -38.208 1.00 47.17 170 LEU B C 1
ATOM 4175 O O . LEU B 1 93 ? 0.279 -75.767 -38.802 1.00 47.98 170 LEU B O 1
ATOM 4180 N N . ILE B 1 94 ? 2.286 -74.860 -38.265 1.00 45.62 171 ILE B N 1
ATOM 4181 C CA . ILE B 1 94 ? 2.244 -73.805 -39.284 1.00 45.04 171 ILE B CA 1
ATOM 4182 C C . ILE B 1 94 ? 3.440 -74.027 -40.181 1.00 45.80 171 ILE B C 1
ATOM 4183 O O . ILE B 1 94 ? 4.586 -73.703 -39.821 1.00 43.61 171 ILE B O 1
ATOM 4188 N N . GLU B 1 95 ? 3.173 -74.593 -41.355 1.00 48.12 172 GLU B N 1
ATOM 4189 C CA . GLU B 1 95 ? 4.203 -74.921 -42.337 1.00 51.41 172 GLU B CA 1
ATOM 4190 C C . GLU B 1 95 ? 4.418 -73.813 -43.377 1.00 52.21 172 GLU B C 1
ATOM 4191 O O . GLU B 1 95 ? 3.455 -73.332 -43.983 1.00 54.26 172 GLU B O 1
ATOM 4197 N N . ILE B 1 96 ? 5.685 -73.427 -43.558 1.00 51.58 173 ILE B N 1
ATOM 4198 C CA . ILE B 1 96 ? 6.119 -72.222 -44.292 1.00 52.86 173 ILE B CA 1
ATOM 4199 C C . ILE B 1 96 ? 6.628 -72.665 -45.629 1.00 53.29 173 ILE B C 1
ATOM 4200 O O . ILE B 1 96 ? 7.484 -73.593 -45.705 1.00 51.57 173 ILE B O 1
ATOM 4205 N N . THR B 1 97 ? 6.172 -72.005 -46.709 1.00 55.05 174 THR B N 1
ATOM 4206 C CA . THR B 1 97 ? 6.802 -72.272 -48.023 1.00 56.75 174 THR B CA 1
ATOM 4207 C C . THR B 1 97 ? 7.875 -71.224 -48.285 1.00 56.33 174 THR B C 1
ATOM 4208 O O . THR B 1 97 ? 7.619 -70.000 -48.157 1.00 56.35 174 THR B O 1
ATOM 4212 N N . MET B 1 98 ? 9.088 -71.701 -48.574 1.00 55.20 175 MET B N 1
ATOM 4213 C CA . MET B 1 98 ? 10.218 -70.791 -48.767 1.00 55.23 175 MET B CA 1
ATOM 4214 C C . MET B 1 98 ? 10.482 -70.680 -50.262 1.00 56.48 175 MET B C 1
ATOM 4215 O O . MET B 1 98 ? 10.260 -71.655 -50.997 1.00 57.01 175 MET B O 1
ATOM 4220 N N . PRO B 1 99 ? 11.034 -69.519 -50.708 1.00 57.31 176 PRO B N 1
ATOM 4221 C CA . PRO B 1 99 ? 11.764 -69.402 -51.997 1.00 57.79 176 PRO B CA 1
ATOM 4222 C C . PRO B 1 99 ? 12.883 -70.456 -52.193 1.00 57.05 176 PRO B C 1
ATOM 4223 O O . PRO B 1 99 ? 13.229 -71.195 -51.237 1.00 55.78 176 PRO B O 1
ATOM 4227 N N . ALA B 1 102 ? 16.901 -70.439 -49.818 1.00 40.56 179 ALA B N 1
ATOM 4228 C CA . ALA B 1 102 ? 16.303 -69.710 -48.642 1.00 40.23 179 ALA B CA 1
ATOM 4229 C C . ALA B 1 102 ? 15.876 -70.645 -47.478 1.00 38.47 179 ALA B C 1
ATOM 4230 O O . ALA B 1 102 ? 15.211 -71.664 -47.733 1.00 38.44 179 ALA B O 1
ATOM 4232 N N . SER B 1 103 ? 16.218 -70.305 -46.234 1.00 35.57 180 SER B N 1
ATOM 4233 C CA . SER B 1 103 ? 16.003 -71.191 -45.102 1.00 33.72 180 SER B CA 1
ATOM 4234 C C . SER B 1 103 ? 15.389 -70.463 -43.955 1.00 31.79 180 SER B C 1
ATOM 4235 O O . SER B 1 103 ? 15.567 -69.265 -43.783 1.00 31.26 180 SER B O 1
ATOM 4238 N N . HIS B 1 104 ? 14.719 -71.214 -43.106 1.00 30.65 181 HIS B N 1
ATOM 4239 C CA . HIS B 1 104 ? 14.107 -70.673 -41.944 1.00 29.26 181 HIS B CA 1
ATOM 4240 C C . HIS B 1 104 ? 15.052 -71.146 -40.821 1.00 29.61 181 HIS B C 1
ATOM 4241 O O . HIS B 1 104 ? 14.945 -72.307 -40.347 1.00 29.69 181 HIS B O 1
ATOM 4248 N N . HIS B 1 105 ? 15.986 -70.288 -40.397 1.00 28.44 182 HIS B N 1
ATOM 4249 C CA . HIS B 1 105 ? 16.959 -70.692 -39.398 1.00 27.04 182 HIS B CA 1
ATOM 4250 C C . HIS B 1 105 ? 16.639 -70.211 -38.026 1.00 26.96 182 HIS B C 1
ATOM 4251 O O . HIS B 1 105 ? 17.261 -70.685 -37.072 1.00 28.23 182 HIS B O 1
ATOM 4258 N N . THR B 1 106 ? 15.662 -69.301 -37.881 1.00 26.55 183 THR B N 1
ATOM 4259 C CA . THR B 1 106 ? 15.313 -68.742 -36.597 1.00 26.37 183 THR B CA 1
ATOM 4260 C C . THR B 1 106 ? 14.960 -69.828 -35.578 1.00 26.45 183 THR B C 1
ATOM 4261 O O . THR B 1 106 ? 14.185 -70.804 -35.876 1.00 26.82 183 THR B O 1
ATOM 4265 N N . LYS B 1 107 ? 15.561 -69.732 -34.400 1.00 25.96 184 LYS B N 1
ATOM 4266 C CA . LYS B 1 107 ? 15.173 -70.627 -33.296 1.00 24.75 184 LYS B CA 1
ATOM 4267 C C . LYS B 1 107 ? 14.643 -69.733 -32.214 1.00 25.32 184 LYS B C 1
ATOM 4268 O O . LYS B 1 107 ? 15.364 -68.815 -31.648 1.00 26.63 184 LYS B O 1
ATOM 4274 N N . LEU B 1 108 ? 13.391 -70.005 -31.806 1.00 25.47 185 LEU B N 1
ATOM 4275 C CA . LEU B 1 108 ? 12.740 -69.161 -30.888 1.00 25.00 185 LEU B CA 1
ATOM 4276 C C . LEU B 1 108 ? 11.657 -69.962 -30.166 1.00 25.66 185 LEU B C 1
ATOM 4277 O O . LEU B 1 108 ? 11.002 -70.802 -30.793 1.00 27.77 185 LEU B O 1
ATOM 4282 N N . ILE B 1 109 ? 11.521 -69.742 -28.861 1.00 25.60 186 ILE B N 1
ATOM 4283 C CA . ILE B 1 109 ? 10.484 -70.391 -28.023 1.00 26.46 186 ILE B CA 1
ATOM 4284 C C . ILE B 1 109 ? 9.725 -69.312 -27.264 1.00 26.97 186 ILE B C 1
ATOM 4285 O O . ILE B 1 109 ? 10.335 -68.451 -26.591 1.00 28.01 186 ILE B O 1
ATOM 4290 N N . ILE B 1 110 ? 8.391 -69.288 -27.380 1.00 28.10 187 ILE B N 1
ATOM 4291 C CA . ILE B 1 110 ? 7.623 -68.338 -26.615 1.00 28.05 187 ILE B CA 1
ATOM 4292 C C . ILE B 1 110 ? 6.709 -69.203 -25.768 1.00 30.06 187 ILE B C 1
ATOM 4293 O O . ILE B 1 110 ? 5.812 -69.845 -26.310 1.00 31.55 187 ILE B O 1
ATOM 4298 N N . ASN B 1 111 ? 6.913 -69.213 -24.444 1.00 30.63 188 ASN B N 1
ATOM 4299 C CA . ASN B 1 111 ? 6.136 -70.046 -23.528 1.00 33.21 188 ASN B CA 1
ATOM 4300 C C . ASN B 1 111 ? 5.106 -69.253 -22.737 1.00 34.88 188 ASN B C 1
ATOM 4301 O O . ASN B 1 111 ? 5.397 -68.138 -22.272 1.00 34.54 188 ASN B O 1
ATOM 4306 N N . PHE B 1 112 ? 3.912 -69.835 -22.573 1.00 36.69 189 PHE B N 1
ATOM 4307 C CA . PHE B 1 112 ? 2.874 -69.269 -21.731 1.00 38.28 189 PHE B CA 1
ATOM 4308 C C . PHE B 1 112 ? 2.577 -70.193 -20.574 1.00 40.60 189 PHE B C 1
ATOM 4309 O O . PHE B 1 112 ? 2.412 -71.391 -20.755 1.00 39.12 189 PHE B O 1
ATOM 4317 N N . TYR B 1 113 ? 2.506 -69.619 -19.371 1.00 42.65 190 TYR B N 1
ATOM 4318 C CA . TYR B 1 113 ? 2.384 -70.396 -18.166 1.00 46.14 190 TYR B CA 1
ATOM 4319 C C . TYR B 1 113 ? 1.074 -70.039 -17.484 1.00 50.42 190 TYR B C 1
ATOM 4320 O O . TYR B 1 113 ? 0.425 -69.030 -17.832 1.00 49.06 190 TYR B O 1
ATOM 4329 N N . ASP B 1 114 ? 0.740 -70.838 -16.472 1.00 54.53 191 ASP B N 1
ATOM 4330 C CA . ASP B 1 114 ? -0.535 -70.771 -15.768 1.00 60.60 191 ASP B CA 1
ATOM 4331 C C . ASP B 1 114 ? -1.107 -69.425 -15.376 1.00 61.92 191 ASP B C 1
ATOM 4332 O O . ASP B 1 114 ? -2.305 -69.151 -15.583 1.00 64.83 191 ASP B O 1
ATOM 4337 N N . ASN B 1 115 ? -0.290 -68.614 -14.732 1.00 61.71 192 ASN B N 1
ATOM 4338 C CA . ASN B 1 115 ? -0.765 -67.406 -14.028 1.00 62.40 192 ASN B CA 1
ATOM 4339 C C . ASN B 1 115 ? -0.535 -66.138 -14.884 1.00 60.04 192 ASN B C 1
ATOM 4340 O O . ASN B 1 115 ? -0.081 -65.101 -14.387 1.00 59.53 192 ASN B O 1
ATOM 4345 N N . GLY B 1 116 ? -0.775 -66.255 -16.183 1.00 57.48 193 GLY B N 1
ATOM 4346 C CA . GLY B 1 116 ? -0.450 -65.200 -17.114 1.00 54.93 193 GLY B CA 1
ATOM 4347 C C . GLY B 1 116 ? 1.038 -64.904 -17.357 1.00 51.83 193 GLY B C 1
ATOM 4348 O O . GLY B 1 116 ? 1.377 -63.887 -17.909 1.00 51.71 193 GLY B O 1
ATOM 4349 N N . GLU B 1 117 ? 1.931 -65.773 -16.938 1.00 49.04 194 GLU B N 1
ATOM 4350 C CA . GLU B 1 117 ? 3.333 -65.526 -17.167 1.00 45.79 194 GLU B CA 1
ATOM 4351 C C . GLU B 1 117 ? 3.785 -65.954 -18.570 1.00 41.84 194 GLU B C 1
ATOM 4352 O O . GLU B 1 117 ? 3.203 -66.836 -19.187 1.00 39.61 194 GLU B O 1
ATOM 4358 N N . CYS B 1 118 ? 4.841 -65.296 -19.074 1.00 38.76 195 CYS B N 1
ATOM 4359 C CA . CYS B 1 118 ? 5.408 -65.621 -20.387 1.00 36.58 195 CYS B CA 1
ATOM 4360 C C . CYS B 1 118 ? 6.944 -65.587 -20.297 1.00 35.45 195 CYS B C 1
ATOM 4361 O O . CYS B 1 118 ? 7.499 -64.739 -19.587 1.00 34.53 195 CYS B O 1
ATOM 4364 N N . LYS B 1 119 ? 7.628 -66.511 -21.001 1.00 35.05 196 LYS B N 1
ATOM 4365 C CA . LYS B 1 119 ? 9.098 -66.480 -21.105 1.00 34.52 196 LYS B CA 1
ATOM 4366 C C . LYS B 1 119 ? 9.489 -66.785 -22.529 1.00 32.24 196 LYS B C 1
ATOM 4367 O O . LYS B 1 119 ? 8.816 -67.550 -23.222 1.00 31.77 196 LYS B O 1
ATOM 4373 N N . ILE B 1 120 ? 10.537 -66.133 -23.013 1.00 29.74 197 ILE B N 1
ATOM 4374 C CA . ILE B 1 120 ? 11.009 -66.295 -24.357 1.00 28.72 197 ILE B CA 1
ATOM 4375 C C . ILE B 1 120 ? 12.469 -66.844 -24.288 1.00 28.02 197 ILE B C 1
ATOM 4376 O O . ILE B 1 120 ? 13.275 -66.411 -23.409 1.00 28.12 197 ILE B O 1
ATOM 4381 N N . PHE B 1 121 ? 12.782 -67.755 -25.196 1.00 27.34 198 PHE B N 1
ATOM 4382 C CA . PHE B 1 121 ? 14.108 -68.372 -25.273 1.00 26.84 198 PHE B CA 1
ATOM 4383 C C . PHE B 1 121 ? 14.605 -68.319 -26.698 1.00 26.37 198 PHE B C 1
ATOM 4384 O O . PHE B 1 121 ? 13.817 -68.451 -27.650 1.00 26.73 198 PHE B O 1
ATOM 4392 N N . LEU B 1 122 ? 15.924 -68.141 -26.857 1.00 24.82 199 LEU B N 1
ATOM 4393 C CA . LEU B 1 122 ? 16.581 -68.373 -28.152 1.00 24.13 199 LEU B CA 1
ATOM 4394 C C . LEU B 1 122 ? 17.681 -69.442 -27.985 1.00 23.73 199 LEU B C 1
ATOM 4395 O O . LEU B 1 122 ? 18.854 -69.112 -27.568 1.00 25.15 199 LEU B O 1
ATOM 4400 N N . PRO B 1 123 ? 17.333 -70.707 -28.252 1.00 23.54 200 PRO B N 1
ATOM 4401 C CA . PRO B 1 123 ? 18.319 -71.775 -28.167 1.00 22.67 200 PRO B CA 1
ATOM 4402 C C . PRO B 1 123 ? 19.117 -71.786 -29.452 1.00 22.85 200 PRO B C 1
ATOM 4403 O O . PRO B 1 123 ? 18.638 -71.335 -30.480 1.00 23.73 200 PRO B O 1
ATOM 4407 N N . SER B 1 124 ? 20.393 -72.182 -29.392 1.00 22.95 201 SER B N 1
ATOM 4408 C CA . SER B 1 124 ? 21.183 -72.268 -30.630 1.00 22.45 201 SER B CA 1
ATOM 4409 C C . SER B 1 124 ? 21.012 -73.598 -31.332 1.00 22.56 201 SER B C 1
ATOM 4410 O O . SER B 1 124 ? 21.368 -73.734 -32.507 1.00 23.35 201 SER B O 1
ATOM 4413 N N . ASN B 1 125 ? 20.452 -74.596 -30.641 1.00 23.32 202 ASN B N 1
ATOM 4414 C CA . ASN B 1 125 ? 20.308 -75.952 -31.222 1.00 24.22 202 ASN B CA 1
ATOM 4415 C C . ASN B 1 125 ? 18.903 -76.070 -31.867 1.00 25.39 202 ASN B C 1
ATOM 4416 O O . ASN B 1 125 ? 17.871 -75.608 -31.277 1.00 26.34 202 ASN B O 1
ATOM 4421 N N . ASN B 1 126 ? 18.842 -76.687 -33.041 1.00 25.55 203 ASN B N 1
ATOM 4422 C CA . ASN B 1 126 ? 17.544 -77.180 -33.535 1.00 26.32 203 ASN B CA 1
ATOM 4423 C C . ASN B 1 126 ? 16.970 -78.234 -32.567 1.00 27.49 203 ASN B C 1
ATOM 4424 O O . ASN B 1 126 ? 17.723 -78.826 -31.785 1.00 27.71 203 ASN B O 1
ATOM 4429 N N . PHE B 1 127 ? 15.658 -78.543 -32.616 1.00 26.99 204 PHE B N 1
ATOM 4430 C CA . PHE B 1 127 ? 15.108 -79.490 -31.737 1.00 27.52 204 PHE B CA 1
ATOM 4431 C C . PHE B 1 127 ? 15.309 -80.924 -32.147 1.00 28.77 204 PHE B C 1
ATOM 4432 O O . PHE B 1 127 ? 14.324 -81.637 -32.430 1.00 30.27 204 PHE B O 1
ATOM 4440 N N . THR B 1 128 ? 16.584 -81.335 -32.241 1.00 29.22 205 THR B N 1
ATOM 4441 C CA . THR B 1 128 ? 16.909 -82.740 -32.489 1.00 30.32 205 THR B CA 1
ATOM 4442 C C . THR B 1 128 ? 17.886 -83.221 -31.401 1.00 30.23 205 THR B C 1
ATOM 4443 O O . THR B 1 128 ? 18.602 -82.430 -30.799 1.00 29.61 205 THR B O 1
ATOM 4447 N N . SER B 1 129 ? 17.890 -84.527 -31.162 1.00 30.49 206 SER B N 1
ATOM 4448 C CA . SER B 1 129 ? 18.724 -85.121 -30.166 1.00 31.66 206 SER B CA 1
ATOM 4449 C C . SER B 1 129 ? 20.214 -84.893 -30.552 1.00 30.26 206 SER B C 1
ATOM 4450 O O . SER B 1 129 ? 21.008 -84.434 -29.724 1.00 30.40 206 SER B O 1
ATOM 4453 N N . MET B 1 130 ? 20.597 -85.172 -31.798 1.00 29.91 207 MET B N 1
ATOM 4454 C CA . MET B 1 130 ? 21.998 -84.954 -32.228 1.00 30.13 207 MET B CA 1
ATOM 4455 C C . MET B 1 130 ? 22.494 -83.527 -32.068 1.00 28.28 207 MET B C 1
ATOM 4456 O O . MET B 1 130 ? 23.601 -83.284 -31.515 1.00 28.39 207 MET B O 1
ATOM 4461 N N . GLU B 1 131 ? 21.727 -82.557 -32.538 1.00 28.01 208 GLU B N 1
ATOM 4462 C CA . GLU B 1 131 ? 22.146 -81.171 -32.388 1.00 27.15 208 GLU B CA 1
ATOM 4463 C C . GLU B 1 131 ? 22.235 -80.772 -30.968 1.00 26.88 208 GLU B C 1
ATOM 4464 O O . GLU B 1 131 ? 23.047 -79.929 -30.610 1.00 26.28 208 GLU B O 1
ATOM 4470 N N . THR B 1 132 ? 21.307 -81.252 -30.155 1.00 27.67 209 THR B N 1
ATOM 4471 C CA . THR B 1 132 ? 21.276 -80.799 -28.751 1.00 28.97 209 THR B CA 1
ATOM 4472 C C . THR B 1 132 ? 22.510 -81.326 -28.006 1.00 30.44 209 THR B C 1
ATOM 4473 O O . THR B 1 132 ? 23.029 -80.675 -27.092 1.00 32.53 209 THR B O 1
ATOM 4477 N N . ASN B 1 133 ? 22.950 -82.522 -28.367 1.00 29.39 210 ASN B N 1
ATOM 4478 C CA . ASN B 1 133 ? 24.033 -83.179 -27.669 1.00 30.25 210 ASN B CA 1
ATOM 4479 C C . ASN B 1 133 ? 25.464 -83.150 -28.187 1.00 28.96 210 ASN B C 1
ATOM 4480 O O . ASN B 1 133 ? 26.368 -83.413 -27.444 1.00 28.49 210 ASN B O 1
ATOM 4485 N N . LEU B 1 134 ? 25.680 -82.841 -29.450 1.00 26.56 211 LEU B N 1
ATOM 4486 C CA . LEU B 1 134 ? 27.026 -82.927 -29.978 1.00 26.33 211 LEU B CA 1
ATOM 4487 C C . LEU B 1 134 ? 27.839 -81.626 -29.978 1.00 25.29 211 LEU B C 1
ATOM 4488 O O . LEU B 1 134 ? 28.720 -81.478 -29.198 1.00 26.53 211 LEU B O 1
ATOM 4493 N N . PRO B 1 135 ? 27.523 -80.684 -30.830 1.00 24.65 212 PRO B N 1
ATOM 4494 C CA . PRO B 1 135 ? 28.260 -79.423 -30.788 1.00 23.34 212 PRO B CA 1
ATOM 4495 C C . PRO B 1 135 ? 27.841 -78.692 -29.527 1.00 23.65 212 PRO B C 1
ATOM 4496 O O . PRO B 1 135 ? 26.794 -78.990 -29.060 1.00 23.13 212 PRO B O 1
ATOM 4500 N N . GLN B 1 136 ? 28.646 -77.810 -28.988 1.00 22.94 213 GLN B N 1
ATOM 4501 C CA . GLN B 1 136 ? 28.202 -77.051 -27.839 1.00 23.42 213 GLN B CA 1
ATOM 4502 C C . GLN B 1 136 ? 27.058 -76.084 -28.209 1.00 23.82 213 GLN B C 1
ATOM 4503 O O . GLN B 1 136 ? 27.046 -75.496 -29.250 1.00 23.70 213 GLN B O 1
ATOM 4509 N N . GLN B 1 137 ? 26.090 -75.970 -27.327 1.00 23.35 214 GLN B N 1
ATOM 4510 C CA . GLN B 1 137 ? 24.926 -75.165 -27.569 1.00 22.92 214 GLN B CA 1
ATOM 4511 C C . GLN B 1 137 ? 24.582 -74.313 -26.331 1.00 23.89 214 GLN B C 1
ATOM 4512 O O . GLN B 1 137 ? 24.839 -74.708 -25.230 1.00 24.30 214 GLN B O 1
ATOM 4518 N N . VAL B 1 138 ? 23.987 -73.163 -26.562 1.00 25.16 215 VAL B N 1
ATOM 4519 C CA . VAL B 1 138 ? 23.618 -72.249 -25.513 1.00 25.74 215 VAL B CA 1
ATOM 4520 C C . VAL B 1 138 ? 22.170 -71.830 -25.653 1.00 25.87 215 VAL B C 1
ATOM 4521 O O . VAL B 1 138 ? 21.561 -72.069 -26.664 1.00 25.32 215 VAL B O 1
ATOM 4525 N N . CYS B 1 139 ? 21.629 -71.171 -24.639 1.00 25.66 216 CYS B N 1
ATOM 4526 C CA . CYS B 1 139 ? 20.256 -70.692 -24.710 1.00 26.81 216 CYS B CA 1
ATOM 4527 C C . CYS B 1 139 ? 20.114 -69.390 -23.982 1.00 26.97 216 CYS B C 1
ATOM 4528 O O . CYS B 1 139 ? 20.465 -69.307 -22.793 1.00 29.00 216 CYS B O 1
ATOM 4531 N N . TRP B 1 140 ? 19.691 -68.338 -24.695 1.00 25.91 217 TRP B N 1
ATOM 4532 C CA . TRP B 1 140 ? 19.307 -67.084 -24.091 1.00 25.50 217 TRP B CA 1
ATOM 4533 C C . TRP B 1 140 ? 17.903 -67.204 -23.566 1.00 25.59 217 TRP B C 1
ATOM 4534 O O . TRP B 1 140 ? 16.990 -67.739 -24.296 1.00 25.65 217 TRP B O 1
ATOM 4545 N N . CYS B 1 141 ? 17.733 -66.783 -22.318 1.00 25.64 218 CYS B N 1
ATOM 4546 C CA . CYS B 1 141 ? 16.456 -66.920 -21.592 1.00 27.75 218 CYS B CA 1
ATOM 4547 C C . CYS B 1 141 ? 15.984 -65.541 -21.152 1.00 28.79 218 CYS B C 1
ATOM 4548 O O . CYS B 1 141 ? 16.713 -64.861 -20.483 1.00 29.35 218 CYS B O 1
ATOM 4551 N N . SER B 1 142 ? 14.783 -65.094 -21.557 1.00 29.65 219 SER B N 1
ATOM 4552 C CA . SER B 1 142 ? 14.307 -63.724 -21.268 1.00 28.53 219 SER B CA 1
ATOM 4553 C C . SER B 1 142 ? 13.955 -63.706 -19.819 1.00 30.13 219 SER B C 1
ATOM 4554 O O . SER B 1 142 ? 13.801 -64.768 -19.205 1.00 30.34 219 SER B O 1
ATOM 4557 N N . PRO B 1 143 ? 13.812 -62.512 -19.257 1.00 31.79 220 PRO B N 1
ATOM 4558 C CA . PRO B 1 143 ? 13.215 -62.426 -17.928 1.00 33.15 220 PRO B CA 1
ATOM 4559 C C . PRO B 1 143 ? 11.758 -62.847 -18.034 1.00 33.91 220 PRO B C 1
ATOM 4560 O O . PRO B 1 143 ? 11.203 -62.913 -19.142 1.00 34.17 220 PRO B O 1
ATOM 4564 N N . LEU B 1 144 ? 11.153 -63.084 -16.892 1.00 36.06 221 LEU B N 1
ATOM 4565 C CA . LEU B 1 144 ? 9.762 -63.417 -16.805 1.00 37.66 221 LEU B CA 1
ATOM 4566 C C . LEU B 1 144 ? 8.956 -62.198 -17.269 1.00 36.83 221 LEU B C 1
ATOM 4567 O O . LEU B 1 144 ? 9.204 -61.076 -16.800 1.00 34.64 221 LEU B O 1
ATOM 4572 N N . LEU B 1 145 ? 7.991 -62.450 -18.160 1.00 35.89 222 LEU B N 1
ATOM 4573 C CA . LEU B 1 145 ? 7.051 -61.432 -18.621 1.00 37.54 222 LEU B CA 1
ATOM 4574 C C . LEU B 1 145 ? 5.641 -61.767 -18.097 1.00 39.96 222 LEU B C 1
ATOM 4575 O O . LEU B 1 145 ? 5.369 -62.907 -17.706 1.00 40.07 222 LEU B O 1
ATOM 4580 N N . LYS B 1 146 ? 4.753 -60.775 -18.099 1.00 42.90 223 LYS B N 1
ATOM 4581 C CA . LYS B 1 146 ? 3.355 -60.967 -17.661 1.00 46.65 223 LYS B CA 1
ATOM 4582 C C . LYS B 1 146 ? 2.372 -60.491 -18.719 1.00 46.69 223 LYS B C 1
ATOM 4583 O O . LYS B 1 146 ? 2.614 -59.503 -19.394 1.00 45.33 223 LYS B O 1
ATOM 4589 N N . ILE B 1 147 ? 1.261 -61.189 -18.870 1.00 48.70 224 ILE B N 1
ATOM 4590 C CA . ILE B 1 147 ? 0.186 -60.684 -19.693 1.00 51.19 224 ILE B CA 1
ATOM 4591 C C . ILE B 1 147 ? -0.318 -59.438 -18.979 1.00 52.76 224 ILE B C 1
ATOM 4592 O O . ILE B 1 147 ? -0.442 -59.416 -17.765 1.00 53.22 224 ILE B O 1
ATOM 4597 N N . GLY B 1 148 ? -0.532 -58.372 -19.727 1.00 54.02 225 GLY B N 1
ATOM 4598 C CA . GLY B 1 148 ? -0.971 -57.100 -19.132 1.00 56.91 225 GLY B CA 1
ATOM 4599 C C . GLY B 1 148 ? -0.964 -56.021 -20.191 1.00 58.48 225 GLY B C 1
ATOM 4600 O O . GLY B 1 148 ? -0.396 -56.193 -21.278 1.00 56.76 225 GLY B O 1
ATOM 4601 N N . LYS B 1 149 ? -1.594 -54.903 -19.870 1.00 60.68 226 LYS B N 1
ATOM 4602 C CA . LYS B 1 149 ? -1.651 -53.782 -20.789 1.00 63.15 226 LYS B CA 1
ATOM 4603 C C . LYS B 1 149 ? -0.288 -53.125 -20.879 1.00 62.31 226 LYS B C 1
ATOM 4604 O O . LYS B 1 149 ? 0.508 -53.193 -19.953 1.00 61.56 226 LYS B O 1
ATOM 4610 N N . GLU B 1 150 ? -0.021 -52.481 -21.996 1.00 62.33 227 GLU B N 1
ATOM 4611 C CA . GLU B 1 150 ? 1.278 -51.868 -22.139 1.00 62.28 227 GLU B CA 1
ATOM 4612 C C . GLU B 1 150 ? 1.274 -50.383 -22.020 1.00 61.75 227 GLU B C 1
ATOM 4613 O O . GLU B 1 150 ? 0.343 -49.696 -22.461 1.00 61.99 227 GLU B O 1
ATOM 4619 N N . GLY B 1 151 ? 2.341 -49.908 -21.387 1.00 60.09 228 GLY B N 1
ATOM 4620 C CA . GLY B 1 151 ? 2.640 -48.519 -21.317 1.00 57.49 228 GLY B CA 1
ATOM 4621 C C . GLY B 1 151 ? 3.586 -48.208 -22.441 1.00 55.37 228 GLY B C 1
ATOM 4622 O O . GLY B 1 151 ? 3.217 -48.278 -23.631 1.00 53.27 228 GLY B O 1
ATOM 4623 N N . LEU B 1 152 ? 4.790 -47.834 -22.042 1.00 53.87 229 LEU B N 1
ATOM 4624 C CA . LEU B 1 152 ? 5.785 -47.353 -22.953 1.00 53.86 229 LEU B CA 1
ATOM 4625 C C . LEU B 1 152 ? 6.096 -48.421 -23.996 1.00 50.58 229 LEU B C 1
ATOM 4626 O O . LEU B 1 152 ? 6.125 -49.595 -23.673 1.00 48.62 229 LEU B O 1
ATOM 4631 N N . PRO B 1 153 ? 6.234 -48.003 -25.254 1.00 48.96 230 PRO B N 1
ATOM 4632 C CA . PRO B 1 153 ? 6.619 -48.962 -26.310 1.00 46.40 230 PRO B CA 1
ATOM 4633 C C . PRO B 1 153 ? 7.954 -49.594 -25.928 1.00 43.44 230 PRO B C 1
ATOM 4634 O O . PRO B 1 153 ? 8.822 -48.905 -25.391 1.00 41.98 230 PRO B O 1
ATOM 4638 N N . VAL B 1 154 ? 8.135 -50.863 -26.239 1.00 39.78 231 VAL B N 1
ATOM 4639 C CA . VAL B 1 154 ? 9.375 -51.556 -25.929 1.00 36.84 231 VAL B CA 1
ATOM 4640 C C . VAL B 1 154 ? 9.931 -51.990 -27.270 1.00 36.01 231 VAL B C 1
ATOM 4641 O O . VAL B 1 154 ? 9.247 -52.739 -27.997 1.00 35.28 231 VAL B O 1
ATOM 4645 N N . PRO B 1 155 ? 11.134 -51.467 -27.645 1.00 34.66 232 PRO B N 1
ATOM 4646 C CA . PRO B 1 155 ? 11.720 -51.771 -28.941 1.00 34.28 232 PRO B CA 1
ATOM 4647 C C . PRO B 1 155 ? 11.773 -53.279 -29.211 1.00 32.31 232 PRO B C 1
ATOM 4648 O O . PRO B 1 155 ? 11.422 -53.688 -30.340 1.00 32.04 232 PRO B O 1
ATOM 4652 N N . PHE B 1 156 ? 12.122 -54.102 -28.233 1.00 31.16 233 PHE B N 1
ATOM 4653 C CA . PHE B 1 156 ? 12.238 -55.587 -28.470 1.00 30.50 233 PHE B CA 1
ATOM 4654 C C . PHE B 1 156 ? 10.893 -56.116 -28.943 1.00 30.59 233 PHE B C 1
ATOM 4655 O O . PHE B 1 156 ? 10.811 -56.893 -29.934 1.00 30.46 233 PHE B O 1
ATOM 4663 N N . LYS B 1 157 ? 9.831 -55.668 -28.267 1.00 30.42 234 LYS B N 1
ATOM 4664 C CA . LYS B 1 157 ? 8.491 -56.081 -28.622 1.00 31.31 234 LYS B CA 1
ATOM 4665 C C . LYS B 1 157 ? 8.084 -55.625 -30.012 1.00 32.03 234 LYS B C 1
ATOM 4666 O O . LYS B 1 157 ? 7.595 -56.434 -30.778 1.00 31.56 234 LYS B O 1
ATOM 4672 N N . ARG B 1 158 ? 8.221 -54.319 -30.301 1.00 32.75 235 ARG B N 1
ATOM 4673 C CA . ARG B 1 158 ? 7.952 -53.813 -31.666 1.00 32.97 235 ARG B CA 1
ATOM 4674 C C . ARG B 1 158 ? 8.727 -54.555 -32.763 1.00 32.61 235 ARG B C 1
ATOM 4675 O O . ARG B 1 158 ? 8.150 -54.845 -33.835 1.00 32.43 235 ARG B O 1
ATOM 4677 N N . SER B 1 159 ? 10.011 -54.871 -32.545 1.00 30.98 236 SER B N 1
ATOM 4678 C CA . SER B 1 159 ? 10.793 -55.577 -33.556 1.00 31.60 236 SER B CA 1
ATOM 4679 C C . SER B 1 159 ? 10.326 -57.022 -33.683 1.00 30.75 236 SER B C 1
ATOM 4680 O O . SER B 1 159 ? 10.292 -57.569 -34.778 1.00 30.29 236 SER B O 1
ATOM 4683 N N . LEU B 1 160 ? 10.003 -57.650 -32.560 1.00 31.02 237 LEU B N 1
ATOM 4684 C CA . LEU B 1 160 ? 9.506 -59.035 -32.604 1.00 30.85 237 LEU B CA 1
ATOM 4685 C C . LEU B 1 160 ? 8.199 -59.046 -33.410 1.00 31.24 237 LEU B C 1
ATOM 4686 O O . LEU B 1 160 ? 7.988 -59.913 -34.250 1.00 31.55 237 LEU B O 1
ATOM 4691 N N . ILE B 1 161 ? 7.348 -58.066 -33.180 1.00 32.35 238 ILE B N 1
ATOM 4692 C CA . ILE B 1 161 ? 6.093 -58.018 -33.951 1.00 34.15 238 ILE B CA 1
ATOM 4693 C C . ILE B 1 161 ? 6.306 -57.761 -35.455 1.00 34.73 238 ILE B C 1
ATOM 4694 O O . ILE B 1 161 ? 5.697 -58.437 -36.318 1.00 33.23 238 ILE B O 1
ATOM 4699 N N . GLU B 1 162 ? 7.222 -56.850 -35.779 1.00 34.97 239 GLU B N 1
ATOM 4700 C CA . GLU B 1 162 ? 7.599 -56.659 -37.205 1.00 36.03 239 GLU B CA 1
ATOM 4701 C C . GLU B 1 162 ? 8.039 -57.973 -37.858 1.00 34.69 239 GLU B C 1
ATOM 4702 O O . GLU B 1 162 ? 7.704 -58.277 -39.018 1.00 34.67 239 GLU B O 1
ATOM 4708 N N . TYR B 1 163 ? 8.863 -58.705 -37.115 1.00 32.26 240 TYR B N 1
ATOM 4709 C CA . TYR B 1 163 ? 9.425 -59.947 -37.572 1.00 31.53 240 TYR B CA 1
ATOM 4710 C C . TYR B 1 163 ? 8.249 -60.939 -37.832 1.00 31.11 240 TYR B C 1
ATOM 4711 O O . TYR B 1 163 ? 8.179 -61.525 -38.895 1.00 32.18 240 TYR B O 1
ATOM 4720 N N . LEU B 1 164 ? 7.352 -61.111 -36.863 1.00 31.18 241 LEU B N 1
ATOM 4721 C CA . LEU B 1 164 ? 6.230 -62.067 -37.047 1.00 32.26 241 LEU B CA 1
ATOM 4722 C C . LEU B 1 164 ? 5.384 -61.633 -38.242 1.00 33.52 241 LEU B C 1
ATOM 4723 O O . LEU B 1 164 ? 5.078 -62.438 -39.110 1.00 32.79 241 LEU B O 1
ATOM 4728 N N . ASN B 1 165 ? 5.074 -60.334 -38.322 1.00 35.06 242 ASN B N 1
ATOM 4729 C CA . ASN B 1 165 ? 4.293 -59.805 -39.452 1.00 37.85 242 ASN B CA 1
ATOM 4730 C C . ASN B 1 165 ? 4.962 -60.092 -40.773 1.00 38.43 242 ASN B C 1
ATOM 4731 O O . ASN B 1 165 ? 4.253 -60.305 -41.794 1.00 40.00 242 ASN B O 1
ATOM 4736 N N . SER B 1 166 ? 6.296 -60.115 -40.789 1.00 37.56 243 SER B N 1
ATOM 4737 C CA . SER B 1 166 ? 7.057 -60.343 -42.057 1.00 38.42 243 SER B CA 1
ATOM 4738 C C . SER B 1 166 ? 6.917 -61.743 -42.680 1.00 39.31 243 SER B C 1
ATOM 4739 O O . SER B 1 166 ? 7.363 -61.966 -43.805 1.00 39.24 243 SER B O 1
ATOM 4742 N N . TYR B 1 167 ? 6.336 -62.694 -41.935 1.00 38.80 244 TYR B N 1
ATOM 4743 C CA . TYR B 1 167 ? 5.989 -63.998 -42.548 1.00 39.91 244 TYR B CA 1
ATOM 4744 C C . TYR B 1 167 ? 4.798 -63.869 -43.506 1.00 41.84 244 TYR B C 1
ATOM 4745 O O . TYR B 1 167 ? 4.653 -64.687 -44.403 1.00 41.36 244 TYR B O 1
ATOM 4754 N N . HIS B 1 168 ? 3.974 -62.837 -43.299 1.00 43.96 245 HIS B N 1
ATOM 4755 C CA . HIS B 1 168 ? 2.740 -62.610 -44.092 1.00 48.22 245 HIS B CA 1
ATOM 4756 C C . HIS B 1 168 ? 1.814 -63.864 -44.122 1.00 48.71 245 HIS B C 1
ATOM 4757 O O . HIS B 1 168 ? 1.380 -64.311 -45.193 1.00 47.65 245 HIS B O 1
ATOM 4764 N N . LEU B 1 169 ? 1.589 -64.434 -42.938 1.00 47.48 246 LEU B N 1
ATOM 4765 C CA . LEU B 1 169 ? 0.737 -65.606 -42.795 1.00 49.30 246 LEU B CA 1
ATOM 4766 C C . LEU B 1 169 ? -0.334 -65.343 -41.769 1.00 49.84 246 LEU B C 1
ATOM 4767 O O . LEU B 1 169 ? -0.043 -64.995 -40.594 1.00 46.85 246 LEU B O 1
ATOM 4772 N N . LYS B 1 170 ? -1.577 -65.502 -42.222 1.00 51.54 247 LYS B N 1
ATOM 4773 C CA . LYS B 1 170 ? -2.726 -65.312 -41.370 1.00 54.10 247 LYS B CA 1
ATOM 4774 C C . LYS B 1 170 ? -2.594 -66.137 -40.087 1.00 51.47 247 LYS B C 1
ATOM 4775 O O . LYS B 1 170 ? -2.841 -65.636 -39.010 1.00 49.91 247 LYS B O 1
ATOM 4781 N N . ASP B 1 171 ? -2.173 -67.392 -40.218 1.00 50.23 248 ASP B N 1
ATOM 4782 C CA . ASP B 1 171 ? -1.997 -68.280 -39.071 1.00 49.61 248 ASP B CA 1
ATOM 4783 C C . ASP B 1 171 ? -1.038 -67.694 -38.034 1.00 46.56 248 ASP B C 1
ATOM 4784 O O . ASP B 1 171 ? -1.277 -67.785 -36.854 1.00 45.58 248 ASP B O 1
ATOM 4789 N N . ILE B 1 172 ? 0.032 -67.080 -38.499 1.00 44.46 249 ILE B N 1
ATOM 4790 C CA . ILE B 1 172 ? 0.988 -66.441 -37.575 1.00 42.30 249 ILE B CA 1
ATOM 4791 C C . ILE B 1 172 ? 0.351 -65.221 -36.956 1.00 42.76 249 ILE B C 1
ATOM 4792 O O . ILE B 1 172 ? 0.379 -65.093 -35.731 1.00 42.28 249 ILE B O 1
ATOM 4797 N N . ASP B 1 173 ? -0.264 -64.365 -37.777 1.00 43.70 250 ASP B N 1
ATOM 4798 C CA . ASP B 1 173 ? -0.988 -63.187 -37.262 1.00 46.21 250 ASP B CA 1
ATOM 4799 C C . ASP B 1 173 ? -1.957 -63.574 -36.138 1.00 47.14 250 ASP B C 1
ATOM 4800 O O . ASP B 1 173 ? -2.000 -62.908 -35.127 1.00 46.03 250 ASP B O 1
ATOM 4805 N N . GLU B 1 174 ? -2.737 -64.638 -36.337 1.00 49.41 251 GLU B N 1
ATOM 4806 C CA . GLU B 1 174 ? -3.877 -64.917 -35.447 1.00 51.98 251 GLU B CA 1
ATOM 4807 C C . GLU B 1 174 ? -3.464 -65.774 -34.265 1.00 49.14 251 GLU B C 1
ATOM 4808 O O . GLU B 1 174 ? -3.857 -65.509 -33.149 1.00 48.47 251 GLU B O 1
ATOM 4814 N N . LEU B 1 175 ? -2.638 -66.769 -34.530 1.00 46.38 252 LEU B N 1
ATOM 4815 C CA . LEU B 1 175 ? -2.279 -67.762 -33.514 1.00 45.04 252 LEU B CA 1
ATOM 4816 C C . LEU B 1 175 ? -1.058 -67.385 -32.687 1.00 42.56 252 LEU B C 1
ATOM 4817 O O . LEU B 1 175 ? -0.889 -67.837 -31.550 1.00 42.78 252 LEU B O 1
ATOM 4822 N N . ILE B 1 176 ? -0.227 -66.512 -33.229 1.00 40.06 253 ILE B N 1
ATOM 4823 C CA . ILE B 1 176 ? 1.013 -66.136 -32.528 1.00 37.58 253 ILE B CA 1
ATOM 4824 C C . ILE B 1 176 ? 1.070 -64.681 -32.207 1.00 37.62 253 ILE B C 1
ATOM 4825 O O . ILE B 1 176 ? 1.138 -64.289 -31.035 1.00 36.79 253 ILE B O 1
ATOM 4830 N N . THR B 1 177 ? 1.048 -63.836 -33.225 1.00 38.42 254 THR B N 1
ATOM 4831 C CA . THR B 1 177 ? 1.180 -62.395 -32.963 1.00 38.54 254 THR B CA 1
ATOM 4832 C C . THR B 1 177 ? 0.152 -61.820 -32.004 1.00 39.61 254 THR B C 1
ATOM 4833 O O . THR B 1 177 ? 0.468 -60.992 -31.108 1.00 36.83 254 THR B O 1
ATOM 4837 N N . LYS B 1 178 ? -1.099 -62.220 -32.174 1.00 41.71 255 LYS B N 1
ATOM 4838 C CA . LYS B 1 178 ? -2.107 -61.743 -31.216 1.00 43.84 255 LYS B CA 1
ATOM 4839 C C . LYS B 1 178 ? -1.799 -62.150 -29.777 1.00 42.54 255 LYS B C 1
ATOM 4840 O O . LYS B 1 178 ? -2.030 -61.372 -28.850 1.00 42.27 255 LYS B O 1
ATOM 4846 N N . SER B 1 179 ? -1.300 -63.371 -29.573 1.00 41.62 256 SER B N 1
ATOM 4847 C CA . SER B 1 179 ? -0.921 -63.781 -28.227 1.00 41.09 256 SER B CA 1
ATOM 4848 C C . SER B 1 179 ? 0.275 -62.958 -27.675 1.00 39.64 256 SER B C 1
ATOM 4849 O O . SER B 1 179 ? 0.279 -62.565 -26.520 1.00 39.61 256 SER B O 1
ATOM 4852 N N . VAL B 1 180 ? 1.275 -62.735 -28.517 1.00 38.03 257 VAL B N 1
ATOM 4853 C CA . VAL B 1 180 ? 2.461 -61.899 -28.151 1.00 36.49 257 VAL B CA 1
ATOM 4854 C C . VAL B 1 180 ? 2.061 -60.463 -27.813 1.00 37.41 257 VAL B C 1
ATOM 4855 O O . VAL B 1 180 ? 2.555 -59.859 -26.848 1.00 35.44 257 VAL B O 1
ATOM 4859 N N . GLU B 1 181 ? 1.103 -59.938 -28.561 1.00 39.13 258 GLU B N 1
ATOM 4860 C CA . GLU B 1 181 ? 0.611 -58.581 -28.291 1.00 41.96 258 GLU B CA 1
ATOM 4861 C C . GLU B 1 181 ? 0.107 -58.332 -26.893 1.00 41.67 258 GLU B C 1
ATOM 4862 O O . GLU B 1 181 ? 0.212 -57.183 -26.389 1.00 40.31 258 GLU B O 1
ATOM 4868 N N . GLU B 1 182 ? -0.442 -59.385 -26.269 1.00 41.96 259 GLU B N 1
ATOM 4869 C CA . GLU B 1 182 ? -1.046 -59.294 -24.908 1.00 43.41 259 GLU B CA 1
ATOM 4870 C C . GLU B 1 182 ? -0.040 -59.252 -23.774 1.00 41.98 259 GLU B C 1
ATOM 4871 O O . GLU B 1 182 ? -0.389 -58.962 -22.634 1.00 42.00 259 GLU B O 1
ATOM 4877 N N . VAL B 1 183 ? 1.213 -59.576 -24.087 1.00 39.81 260 VAL B N 1
ATOM 4878 C CA . VAL B 1 183 ? 2.253 -59.705 -23.069 1.00 38.06 260 VAL B CA 1
ATOM 4879 C C . VAL B 1 183 ? 2.891 -58.333 -22.919 1.00 38.28 260 VAL B C 1
ATOM 4880 O O . VAL B 1 183 ? 3.176 -57.659 -23.927 1.00 37.75 260 VAL B O 1
ATOM 4884 N N . ASN B 1 184 ? 3.129 -57.941 -21.670 1.00 38.32 261 ASN B N 1
ATOM 4885 C CA . ASN B 1 184 ? 3.833 -56.710 -21.384 1.00 38.28 261 ASN B CA 1
ATOM 4886 C C . ASN B 1 184 ? 5.328 -56.979 -21.400 1.00 36.28 261 ASN B C 1
ATOM 4887 O O . ASN B 1 184 ? 5.810 -57.865 -20.691 1.00 35.85 261 ASN B O 1
ATOM 4892 N N . PHE B 1 185 ? 6.069 -56.223 -22.204 1.00 34.86 262 PHE B N 1
ATOM 4893 C CA . PHE B 1 185 ? 7.501 -56.534 -22.447 1.00 34.04 262 PHE B CA 1
ATOM 4894 C C . PHE B 1 185 ? 8.427 -55.582 -21.681 1.00 34.20 262 PHE B C 1
ATOM 4895 O O . PHE B 1 185 ? 9.631 -55.491 -22.001 1.00 34.27 262 PHE B O 1
ATOM 4903 N N . ALA B 1 186 ? 7.911 -54.866 -20.679 1.00 33.81 263 ALA B N 1
ATOM 4904 C CA . ALA B 1 186 ? 8.763 -53.924 -19.936 1.00 34.84 263 ALA B CA 1
ATOM 4905 C C . ALA B 1 186 ? 10.081 -54.531 -19.412 1.00 34.77 263 ALA B C 1
ATOM 4906 O O . ALA B 1 186 ? 11.103 -53.852 -19.440 1.00 35.87 263 ALA B O 1
ATOM 4908 N N . PRO B 1 187 ? 10.062 -55.780 -18.895 1.00 34.49 264 PRO B N 1
ATOM 4909 C CA . PRO B 1 187 ? 11.341 -56.371 -18.451 1.00 34.35 264 PRO B CA 1
ATOM 4910 C C . PRO B 1 187 ? 12.431 -56.431 -19.543 1.00 33.71 264 PRO B C 1
ATOM 4911 O O . PRO B 1 187 ? 13.618 -56.530 -19.218 1.00 34.34 264 PRO B O 1
ATOM 4915 N N . LEU B 1 188 ? 12.045 -56.318 -20.822 1.00 32.04 265 LEU B N 1
ATOM 4916 C CA . LEU B 1 188 ? 12.987 -56.355 -21.921 1.00 31.33 265 LEU B CA 1
ATOM 4917 C C . LEU B 1 188 ? 13.283 -55.011 -22.552 1.00 31.93 265 LEU B C 1
ATOM 4918 O O . LEU B 1 188 ? 13.698 -54.958 -23.707 1.00 32.79 265 LEU B O 1
ATOM 4923 N N . SER B 1 189 ? 13.039 -53.936 -21.811 1.00 33.09 266 SER B N 1
ATOM 4924 C CA . SER B 1 189 ? 13.166 -52.600 -22.367 1.00 34.03 266 SER B CA 1
ATOM 4925 C C . SER B 1 189 ? 14.629 -52.218 -22.697 1.00 34.21 266 SER B C 1
ATOM 4926 O O . SER B 1 189 ? 14.839 -51.250 -23.460 1.00 33.53 266 SER B O 1
ATOM 4929 N N . GLU B 1 190 ? 15.630 -52.992 -22.209 1.00 33.48 267 GLU B N 1
ATOM 4930 C CA . GLU B 1 190 ? 17.056 -52.647 -22.488 1.00 33.40 267 GLU B CA 1
ATOM 4931 C C . GLU B 1 190 ? 17.584 -53.290 -23.783 1.00 32.50 267 GLU B C 1
ATOM 4932 O O . GLU B 1 190 ? 18.616 -52.893 -24.304 1.00 32.76 267 GLU B O 1
ATOM 4938 N N . LEU B 1 191 ? 16.867 -54.285 -24.287 1.00 31.11 268 LEU B N 1
ATOM 4939 C CA . LEU B 1 191 ? 17.432 -55.190 -25.309 1.00 29.90 268 LEU B CA 1
ATOM 4940 C C . LEU B 1 191 ? 16.808 -54.908 -26.651 1.00 30.07 268 LEU B C 1
ATOM 4941 O O . LEU B 1 191 ? 15.793 -54.201 -26.732 1.00 31.11 268 LEU B O 1
ATOM 4946 N N . GLU B 1 192 ? 17.380 -55.470 -27.704 1.00 28.56 269 GLU B N 1
ATOM 4947 C CA . GLU B 1 192 ? 16.878 -55.263 -29.050 1.00 28.92 269 GLU B CA 1
ATOM 4948 C C . GLU B 1 192 ? 16.766 -56.583 -29.644 1.00 28.80 269 GLU B C 1
ATOM 4949 O O . GLU B 1 192 ? 17.604 -57.423 -29.383 1.00 28.55 269 GLU B O 1
ATOM 4955 N N . PHE B 1 193 ? 15.706 -56.788 -30.427 1.00 29.20 270 PHE B N 1
ATOM 4956 C CA . PHE B 1 193 ? 15.460 -58.037 -31.180 1.00 27.99 270 PHE B CA 1
ATOM 4957 C C . PHE B 1 193 ? 15.885 -57.731 -32.633 1.00 28.96 270 PHE B C 1
ATOM 4958 O O . PHE B 1 193 ? 15.376 -56.808 -33.293 1.00 30.04 270 PHE B O 1
ATOM 4966 N N . VAL B 1 194 ? 16.895 -58.469 -33.103 1.00 28.88 271 VAL B N 1
ATOM 4967 C CA . VAL B 1 194 ? 17.571 -58.197 -34.365 1.00 27.71 271 VAL B CA 1
ATOM 4968 C C . VAL B 1 194 ? 17.300 -59.390 -35.292 1.00 27.62 271 VAL B C 1
ATOM 4969 O O . VAL B 1 194 ? 17.518 -60.532 -34.889 1.00 27.30 271 VAL B O 1
ATOM 4973 N N . TYR B 1 195 ? 16.791 -59.162 -36.523 1.00 27.82 272 TYR B N 1
ATOM 4974 C CA . TYR B 1 195 ? 16.363 -60.347 -37.318 1.00 28.59 272 TYR B CA 1
ATOM 4975 C C . TYR B 1 195 ? 16.674 -60.188 -38.775 1.00 28.34 272 TYR B C 1
ATOM 4976 O O . TYR B 1 195 ? 16.977 -59.080 -39.278 1.00 28.61 272 TYR B O 1
ATOM 4985 N N . SER B 1 196 ? 16.629 -61.292 -39.488 1.00 28.30 273 SER B N 1
ATOM 4986 C CA . SER B 1 196 ? 16.563 -61.242 -40.927 1.00 28.75 273 SER B CA 1
ATOM 4987 C C . SER B 1 196 ? 15.257 -61.848 -41.349 1.00 30.11 273 SER B C 1
ATOM 4988 O O . SER B 1 196 ? 14.758 -62.831 -40.702 1.00 28.74 273 SER B O 1
ATOM 4991 N N . THR B 1 197 ? 14.732 -61.324 -42.462 1.00 31.82 274 THR B N 1
ATOM 4992 C CA . THR B 1 197 ? 13.556 -61.889 -43.111 1.00 34.65 274 THR B CA 1
ATOM 4993 C C . THR B 1 197 ? 13.708 -61.751 -44.616 1.00 37.27 274 THR B C 1
ATOM 4994 O O . THR B 1 197 ? 14.329 -60.788 -45.059 1.00 37.33 274 THR B O 1
ATOM 4998 N N . PRO B 1 198 ? 13.179 -62.713 -45.405 1.00 39.42 275 PRO B N 1
ATOM 4999 C CA . PRO B 1 198 ? 13.181 -62.589 -46.847 1.00 42.63 275 PRO B CA 1
ATOM 5000 C C . PRO B 1 198 ? 12.095 -61.669 -47.372 1.00 45.81 275 PRO B C 1
ATOM 5001 O O . PRO B 1 198 ? 12.049 -61.420 -48.552 1.00 46.36 275 PRO B O 1
ATOM 5005 N N . SER B 1 199 ? 11.231 -61.181 -46.492 1.00 47.89 276 SER B N 1
ATOM 5006 C CA . SER B 1 199 ? 10.144 -60.305 -46.877 1.00 52.05 276 SER B CA 1
ATOM 5007 C C . SER B 1 199 ? 10.676 -59.087 -47.633 1.00 55.38 276 SER B C 1
ATOM 5008 O O . SER B 1 199 ? 11.645 -58.464 -47.209 1.00 53.94 276 SER B O 1
ATOM 5011 N N . LYS B 1 200 ? 10.044 -58.767 -48.760 1.00 58.65 277 LYS B N 1
ATOM 5012 C CA . LYS B 1 200 ? 10.396 -57.553 -49.504 1.00 62.69 277 LYS B CA 1
ATOM 5013 C C . LYS B 1 200 ? 9.825 -56.280 -48.836 1.00 65.62 277 LYS B C 1
ATOM 5014 O O . LYS B 1 200 ? 10.223 -55.174 -49.159 1.00 68.38 277 LYS B O 1
ATOM 5016 N N . PHE B 1 201 ? 8.924 -56.446 -47.876 1.00 67.60 278 PHE B N 1
ATOM 5017 C CA . PHE B 1 201 ? 8.263 -55.300 -47.251 1.00 68.77 278 PHE B CA 1
ATOM 5018 C C . PHE B 1 201 ? 8.797 -54.834 -45.892 1.00 65.43 278 PHE B C 1
ATOM 5019 O O . PHE B 1 201 ? 8.270 -53.881 -45.317 1.00 66.23 278 PHE B O 1
ATOM 5027 N N . GLN B 1 202 ? 9.832 -55.501 -45.384 1.00 60.25 279 GLN B N 1
ATOM 5028 C CA . GLN B 1 202 ? 10.378 -55.193 -44.067 1.00 54.72 279 GLN B CA 1
ATOM 5029 C C . GLN B 1 202 ? 11.887 -55.208 -44.179 1.00 52.03 279 GLN B C 1
ATOM 5030 O O . GLN B 1 202 ? 12.444 -56.210 -44.556 1.00 50.79 279 GLN B O 1
ATOM 5036 N N . SER B 1 203 ? 12.559 -54.107 -43.859 1.00 49.83 280 SER B N 1
ATOM 5037 C CA . SER B 1 203 ? 14.033 -54.129 -43.848 1.00 47.96 280 SER B CA 1
ATOM 5038 C C . SER B 1 203 ? 14.502 -54.963 -42.657 1.00 43.77 280 SER B C 1
ATOM 5039 O O . SER B 1 203 ? 13.840 -55.024 -41.593 1.00 40.98 280 SER B O 1
ATOM 5042 N N . SER B 1 204 ? 15.633 -55.615 -42.861 1.00 40.10 281 SER B N 1
ATOM 5043 C CA . SER B 1 204 ? 16.135 -56.548 -41.891 1.00 37.61 281 SER B CA 1
ATOM 5044 C C . SER B 1 204 ? 17.590 -56.796 -42.235 1.00 36.66 281 SER B C 1
ATOM 5045 O O . SER B 1 204 ? 18.129 -56.165 -43.147 1.00 36.50 281 SER B O 1
ATOM 5048 N N . GLY B 1 205 ? 18.225 -57.694 -41.501 1.00 34.28 282 GLY B N 1
ATOM 5049 C CA . GLY B 1 205 ? 19.569 -58.110 -41.868 1.00 33.70 282 GLY B CA 1
ATOM 5050 C C . GLY B 1 205 ? 20.621 -57.025 -41.625 1.00 32.64 282 GLY B C 1
ATOM 5051 O O . GLY B 1 205 ? 20.466 -56.164 -40.740 1.00 31.76 282 GLY B O 1
ATOM 5052 N N . LEU B 1 206 ? 21.716 -57.106 -42.363 1.00 32.48 283 LEU B N 1
ATOM 5053 C CA . LEU B 1 206 ? 22.854 -56.238 -42.110 1.00 34.11 283 LEU B CA 1
ATOM 5054 C C . LEU B 1 206 ? 22.511 -54.756 -42.200 1.00 36.15 283 LEU B C 1
ATOM 5055 O O . LEU B 1 206 ? 22.880 -53.961 -41.328 1.00 36.02 283 LEU B O 1
ATOM 5060 N N . LEU B 1 207 ? 21.819 -54.382 -43.270 1.00 38.50 284 LEU B N 1
ATOM 5061 C CA . LEU B 1 207 ? 21.440 -52.991 -43.450 1.00 41.23 284 LEU B CA 1
ATOM 5062 C C . LEU B 1 207 ? 20.742 -52.416 -42.217 1.00 40.06 284 LEU B C 1
ATOM 5063 O O . LEU B 1 207 ? 21.081 -51.333 -41.738 1.00 39.75 284 LEU B O 1
ATOM 5068 N N . SER B 1 208 ? 19.761 -53.152 -41.713 1.00 38.78 285 SER B N 1
ATOM 5069 C CA . SER B 1 208 ? 18.957 -52.689 -40.585 1.00 38.72 285 SER B CA 1
ATOM 5070 C C . SER B 1 208 ? 19.819 -52.716 -39.301 1.00 37.26 285 SER B C 1
ATOM 5071 O O . SER B 1 208 ? 19.747 -51.814 -38.434 1.00 36.31 285 SER B O 1
ATOM 5074 N N . PHE B 1 209 ? 20.655 -53.741 -39.188 1.00 34.95 286 PHE B N 1
ATOM 5075 C CA . PHE B 1 209 ? 21.532 -53.868 -38.028 1.00 34.36 286 PHE B CA 1
ATOM 5076 C C . PHE B 1 209 ? 22.558 -52.700 -37.971 1.00 35.72 286 PHE B C 1
ATOM 5077 O O . PHE B 1 209 ? 22.731 -52.063 -36.918 1.00 35.87 286 PHE B O 1
ATOM 5085 N N . TYR B 1 210 ? 23.193 -52.433 -39.111 1.00 37.33 287 TYR B N 1
ATOM 5086 C CA . TYR B 1 210 ? 24.081 -51.298 -39.269 1.00 40.56 287 TYR B CA 1
ATOM 5087 C C . TYR B 1 210 ? 23.400 -49.979 -38.882 1.00 41.88 287 TYR B C 1
ATOM 5088 O O . TYR B 1 210 ? 23.976 -49.180 -38.134 1.00 41.55 287 TYR B O 1
ATOM 5097 N N . ASN B 1 211 ? 22.191 -49.738 -39.416 1.00 42.92 288 ASN B N 1
ATOM 5098 C CA . ASN B 1 211 ? 21.407 -48.545 -39.083 1.00 44.26 288 ASN B CA 1
ATOM 5099 C C . ASN B 1 211 ? 21.104 -48.436 -37.556 1.00 43.61 288 ASN B C 1
ATOM 5100 O O . ASN B 1 211 ? 21.150 -47.353 -36.973 1.00 43.80 288 ASN B O 1
ATOM 5105 N N . LYS B 1 212 ? 20.771 -49.559 -36.938 1.00 41.34 289 LYS B N 1
ATOM 5106 C CA . LYS B 1 212 ? 20.490 -49.583 -35.527 1.00 40.37 289 LYS B CA 1
ATOM 5107 C C . LYS B 1 212 ? 21.760 -49.276 -34.708 1.00 39.95 289 LYS B C 1
ATOM 5108 O O . LYS B 1 212 ? 21.711 -48.408 -33.826 1.00 39.84 289 LYS B O 1
ATOM 5114 N N . LEU B 1 213 ? 22.888 -49.932 -35.010 1.00 39.21 290 LEU B N 1
ATOM 5115 C CA . LEU B 1 213 ? 24.158 -49.562 -34.383 1.00 40.92 290 LEU B CA 1
ATOM 5116 C C . LEU B 1 213 ? 24.531 -48.079 -34.558 1.00 44.44 290 LEU B C 1
ATOM 5117 O O . LEU B 1 213 ? 24.972 -47.456 -33.581 1.00 44.38 290 LEU B O 1
ATOM 5122 N N . GLU B 1 214 ? 24.387 -47.519 -35.773 1.00 47.71 291 GLU B N 1
ATOM 5123 C CA . GLU B 1 214 ? 24.600 -46.065 -35.984 1.00 52.25 291 GLU B CA 1
ATOM 5124 C C . GLU B 1 214 ? 23.742 -45.182 -35.063 1.00 53.87 291 GLU B C 1
ATOM 5125 O O . GLU B 1 214 ? 24.240 -44.218 -34.448 1.00 54.96 291 GLU B O 1
ATOM 5131 N N . LYS B 1 215 ? 22.458 -45.507 -34.966 1.00 54.91 292 LYS B N 1
ATOM 5132 C CA . LYS B 1 215 ? 21.535 -44.736 -34.118 1.00 57.10 292 LYS B CA 1
ATOM 5133 C C . LYS B 1 215 ? 21.890 -44.907 -32.632 1.00 56.94 292 LYS B C 1
ATOM 5134 O O . LYS B 1 215 ? 21.826 -43.977 -31.874 1.00 57.58 292 LYS B O 1
ATOM 5140 N N . LEU B 1 216 ? 22.282 -46.110 -32.215 1.00 56.20 293 LEU B N 1
ATOM 5141 C CA . LEU B 1 216 ? 22.592 -46.362 -30.808 1.00 56.28 293 LEU B CA 1
ATOM 5142 C C . LEU B 1 216 ? 23.943 -45.806 -30.334 1.00 58.14 293 LEU B C 1
ATOM 5143 O O . LEU B 1 216 ? 24.162 -45.698 -29.126 1.00 57.50 293 LEU B O 1
ATOM 5148 N N . SER B 1 217 ? 24.854 -45.478 -31.238 1.00 60.78 294 SER B N 1
ATOM 5149 C CA . SER B 1 217 ? 26.073 -44.840 -30.768 1.00 64.90 294 SER B CA 1
ATOM 5150 C C . SER B 1 217 ? 26.037 -43.332 -31.022 1.00 67.64 294 SER B C 1
ATOM 5151 O O . SER B 1 217 ? 27.020 -42.643 -30.803 1.00 70.04 294 SER B O 1
ATOM 5154 N N . ASP B 1 224 ? 41.662 -43.081 -28.779 1.00 84.73 301 ASP B N 1
ATOM 5155 C CA . ASP B 1 224 ? 42.748 -43.873 -29.390 1.00 84.80 301 ASP B CA 1
ATOM 5156 C C . ASP B 1 224 ? 42.717 -45.371 -28.985 1.00 82.77 301 ASP B C 1
ATOM 5157 O O . ASP B 1 224 ? 43.743 -46.059 -28.807 1.00 83.64 301 ASP B O 1
ATOM 5162 N N . THR B 1 225 ? 41.512 -45.889 -28.883 1.00 78.39 302 THR B N 1
ATOM 5163 C CA . THR B 1 225 ? 41.321 -47.222 -28.368 1.00 74.71 302 THR B CA 1
ATOM 5164 C C . THR B 1 225 ? 41.515 -48.259 -29.498 1.00 70.36 302 THR B C 1
ATOM 5165 O O . THR B 1 225 ? 41.207 -47.969 -30.657 1.00 68.88 302 THR B O 1
ATOM 5169 N N . ALA B 1 226 ? 42.041 -49.448 -29.183 1.00 65.44 303 ALA B N 1
ATOM 5170 C CA . ALA B 1 226 ? 42.038 -50.530 -30.144 1.00 60.82 303 ALA B CA 1
ATOM 5171 C C . ALA B 1 226 ? 40.570 -50.966 -30.262 1.00 57.05 303 ALA B C 1
ATOM 5172 O O . ALA B 1 226 ? 39.829 -50.911 -29.265 1.00 55.26 303 ALA B O 1
ATOM 5174 N N . LYS B 1 227 ? 40.151 -51.331 -31.481 1.00 53.48 304 LYS B N 1
ATOM 5175 C CA . LYS B 1 227 ? 38.749 -51.679 -31.775 1.00 49.56 304 LYS B CA 1
ATOM 5176 C C . LYS B 1 227 ? 38.665 -53.195 -32.133 1.00 46.58 304 LYS B C 1
ATOM 5177 O O . LYS B 1 227 ? 39.093 -53.598 -33.209 1.00 44.80 304 LYS B O 1
ATOM 5183 N N . HIS B 1 228 ? 38.140 -53.996 -31.198 1.00 42.21 305 HIS B N 1
ATOM 5184 C CA . HIS B 1 228 ? 38.032 -55.445 -31.359 1.00 40.35 305 HIS B CA 1
ATOM 5185 C C . HIS B 1 228 ? 36.667 -55.818 -31.903 1.00 37.87 305 HIS B C 1
ATOM 5186 O O . HIS B 1 228 ? 35.644 -55.515 -31.289 1.00 36.92 305 HIS B O 1
ATOM 5193 N N . TYR B 1 229 ? 36.657 -56.489 -33.046 1.00 35.76 306 TYR B N 1
ATOM 5194 C CA . TYR B 1 229 ? 35.394 -57.049 -33.590 1.00 33.84 306 TYR B CA 1
ATOM 5195 C C . TYR B 1 229 ? 35.519 -58.547 -33.722 1.00 32.08 306 TYR B C 1
ATOM 5196 O O . TYR B 1 229 ? 36.298 -59.041 -34.513 1.00 32.14 306 TYR B O 1
ATOM 5205 N N . LEU B 1 230 ? 34.714 -59.275 -32.970 1.00 30.21 307 LEU B N 1
ATOM 5206 C CA . LEU B 1 230 ? 34.778 -60.733 -32.958 1.00 28.94 307 LEU B CA 1
ATOM 5207 C C . LEU B 1 230 ? 33.452 -61.362 -33.446 1.00 28.14 307 LEU B C 1
ATOM 5208 O O . LEU B 1 230 ? 32.403 -60.915 -33.069 1.00 27.77 307 LEU B O 1
ATOM 5213 N N . CYS B 1 231 ? 33.516 -62.408 -34.281 1.00 27.78 308 CYS B N 1
ATOM 5214 C CA . CYS B 1 231 ? 32.402 -63.148 -34.778 1.00 28.20 308 CYS B CA 1
ATOM 5215 C C . CYS B 1 231 ? 32.682 -64.616 -34.361 1.00 27.48 308 CYS B C 1
ATOM 5216 O O . CYS B 1 231 ? 33.743 -65.121 -34.621 1.00 29.65 308 CYS B O 1
ATOM 5219 N N . GLN B 1 232 ? 31.718 -65.375 -33.871 1.00 26.51 309 GLN B N 1
ATOM 5220 C CA . GLN B 1 232 ? 31.897 -66.815 -33.671 1.00 25.10 309 GLN B CA 1
ATOM 5221 C C . GLN B 1 232 ? 30.714 -67.426 -34.440 1.00 25.91 309 GLN B C 1
ATOM 5222 O O . GLN B 1 232 ? 29.567 -67.023 -34.173 1.00 26.33 309 GLN B O 1
ATOM 5228 N N . THR B 1 233 ? 30.983 -68.338 -35.402 1.00 24.48 310 THR B N 1
ATOM 5229 C CA . THR B 1 233 ? 29.948 -68.765 -36.359 1.00 25.71 310 THR B CA 1
ATOM 5230 C C . THR B 1 233 ? 30.222 -70.211 -36.651 1.00 26.56 310 THR B C 1
ATOM 5231 O O . THR B 1 233 ? 31.389 -70.688 -36.510 1.00 26.37 310 THR B O 1
ATOM 5235 N N . SER B 1 234 ? 29.184 -70.951 -37.050 1.00 26.71 311 SER B N 1
ATOM 5236 C CA . SER B 1 234 ? 29.469 -72.315 -37.443 1.00 27.54 311 SER B CA 1
ATOM 5237 C C . SER B 1 234 ? 29.731 -72.455 -38.945 1.00 28.21 311 SER B C 1
ATOM 5238 O O . SER B 1 234 ? 30.193 -73.536 -39.416 1.00 28.20 311 SER B O 1
ATOM 5241 N N . SER B 1 235 ? 29.434 -71.378 -39.716 1.00 28.57 312 SER B N 1
ATOM 5242 C CA . SER B 1 235 ? 29.569 -71.392 -41.175 1.00 30.87 312 SER B CA 1
ATOM 5243 C C . SER B 1 235 ? 30.272 -70.172 -41.527 1.00 29.96 312 SER B C 1
ATOM 5244 O O . SER B 1 235 ? 29.970 -69.135 -40.949 1.00 30.32 312 SER B O 1
ATOM 5247 N N . ILE B 1 236 ? 31.183 -70.281 -42.485 1.00 31.05 313 ILE B N 1
ATOM 5248 C CA . ILE B 1 236 ? 31.799 -69.103 -43.086 1.00 32.22 313 ILE B CA 1
ATOM 5249 C C . ILE B 1 236 ? 31.495 -69.188 -44.569 1.00 33.67 313 ILE B C 1
ATOM 5250 O O . ILE B 1 236 ? 31.815 -70.173 -45.233 1.00 33.07 313 ILE B O 1
ATOM 5255 N N . GLY B 1 237 ? 30.818 -68.169 -45.095 1.00 36.30 314 GLY B N 1
ATOM 5256 C CA . GLY B 1 237 ? 30.364 -68.204 -46.511 1.00 37.72 314 GLY B CA 1
ATOM 5257 C C . GLY B 1 237 ? 31.545 -67.867 -47.369 1.00 39.89 314 GLY B C 1
ATOM 5258 O O . GLY B 1 237 ? 32.563 -67.379 -46.872 1.00 40.83 314 GLY B O 1
ATOM 5259 N N . THR B 1 238 ? 31.418 -68.073 -48.651 1.00 41.42 315 THR B N 1
ATOM 5260 C CA . THR B 1 238 ? 32.511 -67.722 -49.565 1.00 44.49 315 THR B CA 1
ATOM 5261 C C . THR B 1 238 ? 32.535 -66.210 -49.963 1.00 44.24 315 THR B C 1
ATOM 5262 O O . THR B 1 238 ? 31.804 -65.379 -49.380 1.00 43.04 315 THR B O 1
ATOM 5266 N N . SER B 1 239 ? 33.416 -65.879 -50.906 1.00 45.37 316 SER B N 1
ATOM 5267 C CA . SER B 1 239 ? 33.631 -64.507 -51.325 1.00 47.60 316 SER B CA 1
ATOM 5268 C C . SER B 1 239 ? 32.351 -63.816 -51.756 1.00 49.29 316 SER B C 1
ATOM 5269 O O . SER B 1 239 ? 31.501 -64.420 -52.404 1.00 48.73 316 SER B O 1
ATOM 5272 N N . LEU B 1 240 ? 32.212 -62.555 -51.381 1.00 50.55 317 LEU B N 1
ATOM 5273 C CA . LEU B 1 240 ? 31.114 -61.746 -51.854 1.00 53.75 317 LEU B CA 1
ATOM 5274 C C . LEU B 1 240 ? 31.185 -61.491 -53.372 1.00 57.26 317 LEU B C 1
ATOM 5275 O O . LEU B 1 240 ? 30.190 -61.098 -53.963 1.00 57.45 317 LEU B O 1
ATOM 5280 N N . SER B 1 241 ? 32.346 -61.726 -53.979 1.00 60.01 318 SER B N 1
ATOM 5281 C CA . SER B 1 241 ? 32.560 -61.430 -55.376 1.00 64.78 318 SER B CA 1
ATOM 5282 C C . SER B 1 241 ? 33.239 -62.623 -56.048 1.00 66.51 318 SER B C 1
ATOM 5283 O O . SER B 1 241 ? 34.069 -63.303 -55.435 1.00 64.82 318 SER B O 1
ATOM 5286 N N . ARG B 1 242 ? 32.857 -62.885 -57.300 1.00 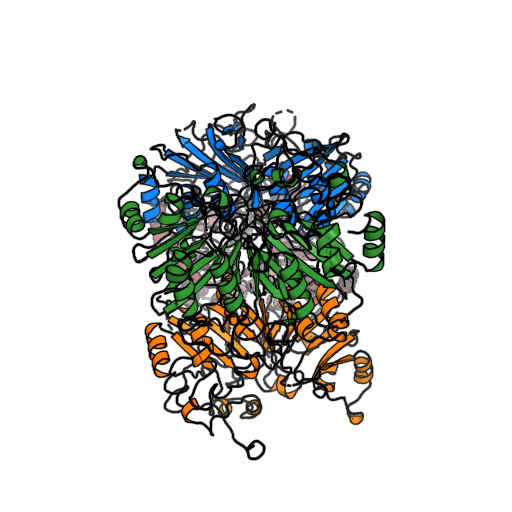70.17 319 ARG B N 1
ATOM 5287 C CA . ARG B 1 242 ? 33.482 -63.925 -58.115 1.00 72.94 319 ARG B CA 1
ATOM 5288 C C . ARG B 1 242 ? 34.887 -63.522 -58.578 1.00 74.81 319 ARG B C 1
ATOM 5289 O O . ARG B 1 242 ? 35.742 -64.380 -58.788 1.00 74.96 319 ARG B O 1
ATOM 5291 N N . ALA B 1 243 ? 35.128 -62.221 -58.719 1.00 76.38 320 ALA B N 1
ATOM 5292 C CA . ALA B 1 243 ? 36.396 -61.721 -59.261 1.00 77.58 320 ALA B CA 1
ATOM 5293 C C . ALA B 1 243 ? 37.492 -61.435 -58.212 1.00 76.31 320 ALA B C 1
ATOM 5294 O O . ALA B 1 243 ? 38.682 -61.418 -58.548 1.00 76.61 320 ALA B O 1
ATOM 5296 N N . ARG B 1 244 ? 37.084 -61.199 -56.961 1.00 72.74 321 ARG B N 1
ATOM 5297 C CA . ARG B 1 244 ? 37.987 -60.766 -55.889 1.00 70.35 321 ARG B CA 1
ATOM 5298 C C . ARG B 1 244 ? 37.676 -61.526 -54.583 1.00 65.15 321 ARG B C 1
ATOM 5299 O O . ARG B 1 244 ? 36.550 -61.996 -54.364 1.00 63.09 321 ARG B O 1
ATOM 5307 N N . ASP B 1 245 ? 38.677 -61.633 -53.722 1.00 60.20 322 ASP B N 1
ATOM 5308 C CA . ASP B 1 245 ? 38.509 -62.286 -52.448 1.00 55.52 322 ASP B CA 1
ATOM 5309 C C . ASP B 1 245 ? 38.003 -61.250 -51.454 1.00 52.70 322 ASP B C 1
ATOM 5310 O O . ASP B 1 245 ? 38.771 -60.401 -51.011 1.00 52.03 322 ASP B O 1
ATOM 5315 N N . GLU B 1 246 ? 36.702 -61.307 -51.150 1.00 49.04 323 GLU B N 1
ATOM 5316 C CA . GLU B 1 246 ? 36.054 -60.369 -50.215 1.00 47.02 323 GLU B CA 1
ATOM 5317 C C . GLU B 1 246 ? 35.178 -61.112 -49.197 1.00 43.79 323 GLU B C 1
ATOM 5318 O O . GLU B 1 246 ? 34.207 -61.792 -49.581 1.00 41.09 323 GLU B O 1
ATOM 5324 N N . ASN B 1 247 ? 35.513 -60.938 -47.910 1.00 40.09 324 ASN B N 1
ATOM 5325 C CA . ASN B 1 247 ? 34.799 -61.624 -46.888 1.00 37.32 324 ASN B CA 1
ATOM 5326 C C . ASN B 1 247 ? 33.750 -60.716 -46.230 1.00 36.22 324 ASN B C 1
ATOM 5327 O O . ASN B 1 247 ? 34.011 -59.556 -45.930 1.00 35.36 324 ASN B O 1
ATOM 5332 N N . LEU B 1 248 ? 32.572 -61.280 -45.965 1.00 35.26 325 LEU B N 1
ATOM 5333 C CA . LEU B 1 248 ? 31.490 -60.530 -45.322 1.00 34.18 325 LEU B CA 1
ATOM 5334 C C . LEU B 1 248 ? 31.945 -59.756 -44.043 1.00 34.42 325 LEU B C 1
ATOM 5335 O O . LEU B 1 248 ? 31.591 -58.563 -43.805 1.00 34.40 325 LEU B O 1
ATOM 5340 N N . TRP B 1 249 ? 32.732 -60.422 -43.194 1.00 33.53 326 TRP B N 1
ATOM 5341 C CA . TRP B 1 249 ? 33.148 -59.775 -41.953 1.00 32.72 326 TRP B CA 1
ATOM 5342 C C . TRP B 1 249 ? 34.240 -58.745 -42.204 1.00 34.00 326 TRP B C 1
ATOM 5343 O O . TRP B 1 249 ? 34.134 -57.579 -41.815 1.00 35.43 326 TRP B O 1
ATOM 5354 N N . THR B 1 250 ? 35.335 -59.156 -42.830 1.00 35.41 327 THR B N 1
ATOM 5355 C CA . THR B 1 250 ? 36.466 -58.226 -42.953 1.00 36.75 327 THR B CA 1
ATOM 5356 C C . THR B 1 250 ? 36.246 -57.151 -44.010 1.00 38.47 327 THR B C 1
ATOM 5357 O O . THR B 1 250 ? 36.746 -56.022 -43.843 1.00 39.12 327 THR B O 1
ATOM 5361 N N . HIS B 1 251 ? 35.557 -57.493 -45.119 1.00 39.05 328 HIS B N 1
ATOM 5362 C CA . HIS B 1 251 ? 35.323 -56.515 -46.212 1.00 41.45 328 HIS B CA 1
ATOM 5363 C C . HIS B 1 251 ? 34.047 -55.667 -46.166 1.00 41.61 328 HIS B C 1
ATOM 5364 O O . HIS B 1 251 ? 33.953 -54.612 -46.794 1.00 43.14 328 HIS B O 1
ATOM 5371 N N . LEU B 1 252 ? 33.039 -56.132 -45.456 1.00 40.13 329 LEU B N 1
ATOM 5372 C CA . LEU B 1 252 ? 31.811 -55.362 -45.457 1.00 39.66 329 LEU B CA 1
ATOM 5373 C C . LEU B 1 252 ? 31.347 -54.932 -44.071 1.00 38.73 329 LEU B C 1
ATOM 5374 O O . LEU B 1 252 ? 31.148 -53.732 -43.816 1.00 38.90 329 LEU B O 1
ATOM 5379 N N . MET B 1 253 ? 31.176 -55.895 -43.162 1.00 36.31 330 MET B N 1
ATOM 5380 C CA . MET B 1 253 ? 30.609 -55.594 -41.865 1.00 35.48 330 MET B CA 1
ATOM 5381 C C . MET B 1 253 ? 31.514 -54.704 -40.992 1.00 36.03 330 MET B C 1
ATOM 5382 O O . MET B 1 253 ? 31.092 -53.654 -40.530 1.00 36.11 330 MET B O 1
ATOM 5387 N N . ILE B 1 254 ? 32.765 -55.108 -40.820 1.00 36.08 331 ILE B N 1
ATOM 5388 C CA . ILE B 1 254 ? 33.668 -54.309 -40.001 1.00 37.73 331 ILE B CA 1
ATOM 5389 C C . ILE B 1 254 ? 33.903 -52.926 -40.630 1.00 39.64 331 ILE B C 1
ATOM 5390 O O . ILE B 1 254 ? 33.855 -51.941 -39.917 1.00 40.09 331 ILE B O 1
ATOM 5395 N N . PRO B 1 255 ? 34.158 -52.856 -41.947 1.00 41.18 332 PRO B N 1
ATOM 5396 C CA . PRO B 1 255 ? 34.264 -51.533 -42.538 1.00 43.47 332 PRO B CA 1
ATOM 5397 C C . PRO B 1 255 ? 33.030 -50.658 -42.316 1.00 44.67 332 PRO B C 1
ATOM 5398 O O . PRO B 1 255 ? 33.180 -49.445 -42.061 1.00 45.89 332 PRO B O 1
ATOM 5402 N N . LEU B 1 256 ? 31.831 -51.206 -42.423 1.00 44.17 333 LEU B N 1
ATOM 5403 C CA . LEU B 1 256 ? 30.639 -50.416 -42.130 1.00 44.71 333 LEU B CA 1
ATOM 5404 C C . LEU B 1 256 ? 30.620 -49.960 -40.679 1.00 45.34 333 LEU B C 1
ATOM 5405 O O . LEU B 1 256 ? 30.405 -48.736 -40.406 1.00 45.85 333 LEU B O 1
ATOM 5410 N N . PHE B 1 257 ? 30.848 -50.896 -39.738 1.00 43.24 334 PHE B N 1
ATOM 5411 C CA . PHE B 1 257 ? 30.678 -50.560 -38.321 1.00 43.40 334 PHE B CA 1
ATOM 5412 C C . PHE B 1 257 ? 31.668 -49.498 -37.849 1.00 45.01 334 PHE B C 1
ATOM 5413 O O . PHE B 1 257 ? 31.330 -48.705 -36.973 1.00 44.04 334 PHE B O 1
ATOM 5421 N N . THR B 1 258 ? 32.868 -49.504 -38.423 1.00 47.05 335 THR B N 1
ATOM 5422 C CA . THR B 1 258 ? 33.946 -48.631 -37.984 1.00 50.49 335 THR B CA 1
ATOM 5423 C C . THR B 1 258 ? 33.873 -47.288 -38.694 1.00 54.38 335 THR B C 1
ATOM 5424 O O . THR B 1 258 ? 34.530 -46.364 -38.269 1.00 54.85 335 THR B O 1
ATOM 5428 N N . GLY B 1 259 ? 33.097 -47.183 -39.769 1.00 56.95 336 GLY B N 1
ATOM 5429 C CA . GLY B 1 259 ? 33.017 -45.925 -40.511 1.00 62.52 336 GLY B CA 1
ATOM 5430 C C . GLY B 1 259 ? 34.012 -45.852 -41.664 1.00 66.01 336 GLY B C 1
ATOM 5431 O O . GLY B 1 259 ? 34.103 -44.820 -42.312 1.00 66.44 336 GLY B O 1
ATOM 5432 N N . ILE B 1 260 ? 34.751 -46.943 -41.926 1.00 67.87 337 ILE B N 1
ATOM 5433 C CA . ILE B 1 260 ? 35.623 -47.033 -43.110 1.00 71.22 337 ILE B CA 1
ATOM 5434 C C . ILE B 1 260 ? 34.831 -46.835 -44.399 1.00 73.80 337 ILE B C 1
ATOM 5435 O O . ILE B 1 260 ? 35.296 -46.180 -45.317 1.00 75.13 337 ILE B O 1
ATOM 5440 N N . MET B 1 261 ? 33.635 -47.400 -44.458 1.00 75.37 338 MET B N 1
ATOM 5441 C CA . MET B 1 261 ? 32.730 -47.169 -45.575 1.00 78.38 338 MET B CA 1
ATOM 5442 C C . MET B 1 261 ? 31.350 -46.745 -45.065 1.00 80.84 338 MET B C 1
ATOM 5443 O O . MET B 1 261 ? 31.035 -46.956 -43.912 1.00 79.31 338 MET B O 1
ATOM 5448 N N . SER B 1 262 ? 30.566 -46.089 -45.911 1.00 85.66 339 SER B N 1
ATOM 5449 C CA . SER B 1 262 ? 29.160 -45.807 -45.619 1.00 89.17 339 SER B CA 1
ATOM 5450 C C . SER B 1 262 ? 28.321 -46.308 -46.766 1.00 92.16 339 SER B C 1
ATOM 5451 O O . SER B 1 262 ? 28.850 -46.478 -47.866 1.00 93.08 339 SER B O 1
ATOM 5454 N N . PRO B 1 263 ? 27.012 -46.532 -46.539 1.00 94.40 340 PRO B N 1
ATOM 5455 C CA . PRO B 1 263 ? 26.124 -46.769 -47.678 1.00 97.69 340 PRO B CA 1
ATOM 5456 C C . PRO B 1 263 ? 25.835 -45.452 -48.414 1.00 102.36 340 PRO B C 1
ATOM 5457 O O . PRO B 1 263 ? 25.718 -44.405 -47.761 1.00 102.77 340 PRO B O 1
ATOM 5461 N N . PRO B 1 264 ? 25.736 -45.502 -49.763 1.00 106.27 341 PRO B N 1
ATOM 5462 C CA . PRO B 1 264 ? 25.530 -44.278 -50.544 1.00 109.26 341 PRO B CA 1
ATOM 5463 C C . PRO B 1 264 ? 24.072 -43.829 -50.521 1.00 110.47 341 PRO B C 1
ATOM 5464 O O . PRO B 1 264 ? 23.781 -42.712 -50.098 1.00 111.80 341 PRO B O 1
ATOM 5468 N N . ILE B 1 276 ? 32.779 -51.670 -51.952 1.00 86.61 353 ILE B N 1
ATOM 5469 C CA . ILE B 1 276 ? 33.770 -52.426 -51.166 1.00 85.70 353 ILE B CA 1
ATOM 5470 C C . ILE B 1 276 ? 35.215 -52.096 -51.559 1.00 87.11 353 ILE B C 1
ATOM 5471 O O . ILE B 1 276 ? 35.552 -52.133 -52.732 1.00 88.12 353 ILE B O 1
ATOM 5476 N N . LEU B 1 277 ? 36.053 -51.799 -50.567 1.00 87.03 354 LEU B N 1
ATOM 5477 C CA . LEU B 1 277 ? 37.442 -51.358 -50.773 1.00 88.28 354 LEU B CA 1
ATOM 5478 C C . LEU B 1 277 ? 38.426 -52.481 -51.113 1.00 87.46 354 LEU B C 1
ATOM 5479 O O . LEU B 1 277 ? 38.231 -53.618 -50.654 1.00 85.51 354 LEU B O 1
ATOM 5484 N N . PRO B 1 278 ? 39.488 -52.165 -51.912 1.00 87.89 355 PRO B N 1
ATOM 5485 C CA . PRO B 1 278 ? 40.535 -53.163 -52.184 1.00 86.62 355 PRO B CA 1
ATOM 5486 C C . PRO B 1 278 ? 41.141 -53.683 -50.876 1.00 83.33 355 PRO B C 1
ATOM 5487 O O . PRO B 1 278 ? 41.270 -52.921 -49.906 1.00 82.31 355 PRO B O 1
ATOM 5491 N N . THR B 1 279 ? 41.493 -54.962 -50.853 1.00 79.96 356 THR B N 1
ATOM 5492 C CA . THR B 1 279 ? 42.022 -55.597 -49.656 1.00 77.01 356 THR B CA 1
ATOM 5493 C C . THR B 1 279 ? 43.198 -54.880 -49.018 1.00 77.88 356 THR B C 1
ATOM 5494 O O . THR B 1 279 ? 43.234 -54.705 -47.808 1.00 75.29 356 THR B O 1
ATOM 5498 N N . ASN B 1 280 ? 44.171 -54.476 -49.836 1.00 79.99 357 ASN B N 1
ATOM 5499 C CA . ASN B 1 280 ? 45.355 -53.842 -49.299 1.00 82.48 357 ASN B CA 1
ATOM 5500 C C . ASN B 1 280 ? 45.043 -52.495 -48.641 1.00 81.30 357 ASN B C 1
ATOM 5501 O O . ASN B 1 280 ? 45.658 -52.138 -47.649 1.00 80.45 357 ASN B O 1
ATOM 5506 N N . SER B 1 281 ? 44.063 -51.778 -49.181 1.00 80.32 358 SER B N 1
ATOM 5507 C CA . SER B 1 281 ? 43.583 -50.549 -48.558 1.00 80.00 358 SER B CA 1
ATOM 5508 C C . SER B 1 281 ? 42.983 -50.827 -47.191 1.00 76.68 358 SER B C 1
ATOM 5509 O O . SER B 1 281 ? 43.218 -50.064 -46.259 1.00 75.35 358 SER B O 1
ATOM 5512 N N . LEU B 1 282 ? 42.216 -51.926 -47.078 1.00 72.87 359 LEU B N 1
ATOM 5513 C CA . LEU B 1 282 ? 41.591 -52.292 -45.821 1.00 69.66 359 LEU B CA 1
ATOM 5514 C C . LEU B 1 282 ? 42.621 -52.608 -44.771 1.00 67.92 359 LEU B C 1
ATOM 5515 O O . LEU B 1 282 ? 42.454 -52.205 -43.638 1.00 65.61 359 LEU B O 1
ATOM 5520 N N . ILE B 1 283 ? 43.686 -53.315 -45.152 1.00 67.98 360 ILE B N 1
ATOM 5521 C CA . ILE B 1 283 ? 44.715 -53.772 -44.207 1.00 69.14 360 ILE B CA 1
ATOM 5522 C C . ILE B 1 283 ? 45.426 -52.579 -43.575 1.00 70.80 360 ILE B C 1
ATOM 5523 O O . ILE B 1 283 ? 45.615 -52.543 -42.359 1.00 68.52 360 ILE B O 1
ATOM 5528 N N . ASN B 1 284 ? 45.758 -51.589 -44.406 1.00 73.71 361 ASN B N 1
ATOM 5529 C CA . ASN B 1 284 ? 46.291 -50.285 -43.925 1.00 77.08 361 ASN B CA 1
ATOM 5530 C C . ASN B 1 284 ? 45.347 -49.507 -43.021 1.00 75.63 361 ASN B C 1
ATOM 5531 O O . ASN B 1 284 ? 45.755 -49.066 -41.974 1.00 74.65 361 ASN B O 1
ATOM 5536 N N . GLU B 1 285 ? 44.093 -49.369 -43.442 1.00 74.91 362 GLU B N 1
ATOM 5537 C CA . GLU B 1 285 ? 43.030 -48.808 -42.605 1.00 74.98 362 GLU B CA 1
ATOM 5538 C C . GLU B 1 285 ? 42.902 -49.527 -41.265 1.00 72.10 362 GLU B C 1
ATOM 5539 O O . GLU B 1 285 ? 42.750 -48.882 -40.240 1.00 70.61 362 GLU B O 1
ATOM 5545 N N . TYR B 1 286 ? 42.966 -50.855 -41.275 1.00 69.51 363 TYR B N 1
ATOM 5546 C CA . TYR B 1 286 ? 42.875 -51.612 -40.026 1.00 67.90 363 TYR B CA 1
ATOM 5547 C C . TYR B 1 286 ? 44.053 -51.244 -39.124 1.00 69.38 363 TYR B C 1
ATOM 5548 O O . TYR B 1 286 ? 43.876 -50.984 -37.937 1.00 67.45 363 TYR B O 1
ATOM 5557 N N . SER B 1 287 ? 45.243 -51.240 -39.718 1.00 71.37 364 SER B N 1
ATOM 5558 C CA . SER B 1 287 ? 46.473 -50.931 -39.011 1.00 74.98 364 SER B CA 1
ATOM 5559 C C . SER B 1 287 ? 46.393 -49.531 -38.358 1.00 76.04 364 SER B C 1
ATOM 5560 O O . SER B 1 287 ? 46.640 -49.387 -37.165 1.00 74.58 364 SER B O 1
ATOM 5563 N N . GLN B 1 288 ? 45.968 -48.549 -39.155 1.00 78.12 365 GLN B N 1
ATOM 5564 C CA . GLN B 1 288 ? 45.908 -47.147 -38.753 1.00 81.06 365 GLN B CA 1
ATOM 5565 C C . GLN B 1 288 ? 44.835 -46.871 -37.726 1.00 78.17 365 GLN B C 1
ATOM 5566 O O . GLN B 1 288 ? 45.054 -46.083 -36.852 1.00 78.09 365 GLN B O 1
ATOM 5572 N N . ARG B 1 289 ? 43.691 -47.551 -37.818 1.00 74.23 366 ARG B N 1
ATOM 5573 C CA . ARG B 1 289 ? 42.608 -47.391 -36.846 1.00 70.82 366 ARG B CA 1
ATOM 5574 C C . ARG B 1 289 ? 42.691 -48.382 -35.673 1.00 67.14 366 ARG B C 1
ATOM 5575 O O . ARG B 1 289 ? 41.855 -48.351 -34.778 1.00 64.97 366 ARG B O 1
ATOM 5583 N N . LYS B 1 290 ? 43.695 -49.257 -35.691 1.00 64.32 367 LYS B N 1
ATOM 5584 C CA . LYS B 1 290 ? 43.907 -50.277 -34.653 1.00 62.98 367 LYS B CA 1
ATOM 5585 C C . LYS B 1 290 ? 42.684 -51.210 -34.555 1.00 58.61 367 LYS B C 1
ATOM 5586 O O . LYS B 1 290 ? 42.207 -51.507 -33.472 1.00 56.21 367 LYS B O 1
ATOM 5592 N N . ILE B 1 291 ? 42.177 -51.635 -35.705 1.00 54.95 368 ILE B N 1
ATOM 5593 C CA . ILE B 1 291 ? 41.052 -52.555 -35.776 1.00 51.56 368 ILE B CA 1
ATOM 5594 C C . ILE B 1 291 ? 41.615 -53.940 -35.711 1.00 49.82 368 ILE B C 1
ATOM 5595 O O . ILE B 1 291 ? 42.572 -54.260 -36.414 1.00 49.10 368 ILE B O 1
ATOM 5600 N N . LYS B 1 292 ? 41.012 -54.757 -34.854 1.00 46.84 369 LYS B N 1
ATOM 5601 C CA . LYS B 1 292 ? 41.425 -56.137 -34.668 1.00 44.87 369 LYS B CA 1
ATOM 5602 C C . LYS B 1 292 ? 40.221 -57.044 -34.988 1.00 40.95 369 LYS B C 1
ATOM 5603 O O . LYS B 1 292 ? 39.254 -57.032 -34.251 1.00 38.66 369 LYS B O 1
ATOM 5609 N N . PRO B 1 293 ? 40.248 -57.755 -36.120 1.00 38.62 370 PRO B N 1
ATOM 5610 C CA . PRO B 1 293 ? 39.129 -58.670 -36.447 1.00 36.28 370 PRO B CA 1
ATOM 5611 C C . PRO B 1 293 ? 39.347 -60.079 -35.893 1.00 34.55 370 PRO B C 1
ATOM 5612 O O . PRO B 1 293 ? 40.481 -60.533 -35.850 1.00 34.84 370 PRO B O 1
ATOM 5616 N N . TYR B 1 294 ? 38.282 -60.771 -35.468 1.00 32.30 371 TYR B N 1
ATOM 5617 C CA . TYR B 1 294 ? 38.434 -62.140 -34.994 1.00 30.47 371 TYR B CA 1
ATOM 5618 C C . TYR B 1 294 ? 37.288 -62.963 -35.547 1.00 29.95 371 TYR B C 1
ATOM 5619 O O . TYR B 1 294 ? 36.128 -62.487 -35.529 1.00 29.40 371 TYR B O 1
ATOM 5628 N N . ILE B 1 295 ? 37.578 -64.186 -36.004 1.00 28.35 372 ILE B N 1
ATOM 5629 C CA . ILE B 1 295 ? 36.591 -65.125 -36.270 1.00 27.90 372 ILE B CA 1
ATOM 5630 C C . ILE B 1 295 ? 37.018 -66.381 -35.529 1.00 28.45 372 ILE B C 1
ATOM 5631 O O . ILE B 1 295 ? 38.139 -66.872 -35.732 1.00 30.14 372 ILE B O 1
ATOM 5636 N N . ILE B 1 296 ? 36.107 -66.936 -34.730 1.00 27.59 373 ILE B N 1
ATOM 5637 C CA . ILE B 1 296 ? 36.348 -68.194 -33.992 1.00 26.90 373 ILE B CA 1
ATOM 5638 C C . ILE B 1 296 ? 35.727 -69.298 -34.735 1.00 26.46 373 ILE B C 1
ATOM 5639 O O . ILE B 1 296 ? 34.456 -69.306 -34.966 1.00 26.27 373 ILE B O 1
ATOM 5644 N N . PHE B 1 297 ? 36.567 -70.266 -35.139 1.00 25.35 374 PHE B N 1
ATOM 5645 C CA . PHE B 1 297 ? 36.074 -71.334 -35.948 1.00 25.53 374 PHE B CA 1
ATOM 5646 C C . PHE B 1 297 ? 37.043 -72.485 -35.667 1.00 25.45 374 PHE B C 1
ATOM 5647 O O . PHE B 1 297 ? 38.254 -72.236 -35.478 1.00 26.97 374 PHE B O 1
ATOM 5655 N N . PRO B 1 298 ? 36.524 -73.736 -35.615 1.00 25.50 375 PRO B N 1
ATOM 5656 C CA . PRO B 1 298 ? 37.423 -74.772 -35.108 1.00 25.61 375 PRO B CA 1
ATOM 5657 C C . PRO B 1 298 ? 38.599 -75.092 -36.076 1.00 28.07 375 PRO B C 1
ATOM 5658 O O . PRO B 1 298 ? 38.429 -75.192 -37.322 1.00 27.20 375 PRO B O 1
ATOM 5662 N N . THR B 1 299 ? 39.774 -75.364 -35.492 1.00 28.67 376 THR B N 1
ATOM 5663 C CA . THR B 1 299 ? 40.886 -75.941 -36.269 1.00 28.74 376 THR B CA 1
ATOM 5664 C C . THR B 1 299 ? 40.709 -77.373 -36.510 1.00 29.60 376 THR B C 1
ATOM 5665 O O . THR B 1 299 ? 39.805 -78.041 -35.904 1.00 28.86 376 THR B O 1
ATOM 5669 N N . GLU B 1 300 ? 41.566 -77.924 -37.385 1.00 30.59 377 GLU B N 1
ATOM 5670 C CA . GLU B 1 300 ? 41.549 -79.391 -37.631 1.00 32.12 377 GLU B CA 1
ATOM 5671 C C . GLU B 1 300 ? 41.905 -80.159 -36.381 1.00 32.44 377 GLU B C 1
ATOM 5672 O O . GLU B 1 300 ? 41.278 -81.142 -36.041 1.00 33.44 377 GLU B O 1
ATOM 5678 N N . GLN B 1 301 ? 42.873 -79.648 -35.646 1.00 33.25 378 GLN B N 1
ATOM 5679 C CA . GLN B 1 301 ? 43.346 -80.310 -34.415 1.00 35.46 378 GLN B CA 1
ATOM 5680 C C . GLN B 1 301 ? 42.357 -80.235 -33.222 1.00 33.50 378 GLN B C 1
ATOM 5681 O O . GLN B 1 301 ? 42.321 -81.169 -32.405 1.00 33.84 378 GLN B O 1
ATOM 5687 N N . GLU B 1 302 ? 41.549 -79.176 -33.131 1.00 31.24 379 GLU B N 1
ATOM 5688 C CA . GLU B 1 302 ? 40.527 -79.096 -32.085 1.00 29.68 379 GLU B CA 1
ATOM 5689 C C . GLU B 1 302 ? 39.532 -80.247 -32.048 1.00 29.38 379 GLU B C 1
ATOM 5690 O O . GLU B 1 302 ? 39.016 -80.557 -30.972 1.00 29.70 379 GLU B O 1
ATOM 5696 N N . PHE B 1 303 ? 39.272 -80.905 -33.183 1.00 28.76 380 PHE B N 1
ATOM 5697 C CA . PHE B 1 303 ? 38.537 -82.161 -33.118 1.00 28.60 380 PHE B CA 1
ATOM 5698 C C . PHE B 1 303 ? 39.264 -83.353 -32.425 1.00 30.27 380 PHE B C 1
ATOM 5699 O O . PHE B 1 303 ? 38.621 -84.239 -31.782 1.00 29.51 380 PHE B O 1
ATOM 5707 N N . VAL B 1 304 ? 40.578 -83.377 -32.563 1.00 32.34 381 VAL B N 1
ATOM 5708 C CA . VAL B 1 304 ? 41.395 -84.405 -31.940 1.00 34.65 381 VAL B CA 1
ATOM 5709 C C . VAL B 1 304 ? 41.241 -84.322 -30.425 1.00 34.62 381 VAL B C 1
ATOM 5710 O O . VAL B 1 304 ? 41.126 -85.349 -29.757 1.00 36.11 381 VAL B O 1
ATOM 5714 N N . THR B 1 305 ? 41.231 -83.128 -29.872 1.00 34.24 382 THR B N 1
ATOM 5715 C CA . THR B 1 305 ? 41.051 -82.955 -28.422 1.00 34.79 382 THR B CA 1
ATOM 5716 C C . THR B 1 305 ? 39.584 -82.656 -27.985 1.00 34.67 382 THR B C 1
ATOM 5717 O O . THR B 1 305 ? 39.358 -81.996 -26.940 1.00 34.35 382 THR B O 1
ATOM 5721 N N . SER B 1 306 ? 38.588 -83.081 -28.808 1.00 31.97 383 SER B N 1
ATOM 5722 C CA . SER B 1 306 ? 37.181 -83.055 -28.429 1.00 31.76 383 SER B CA 1
ATOM 5723 C C . SER B 1 306 ? 36.832 -84.465 -27.927 1.00 31.62 383 SER B C 1
ATOM 5724 O O . SER B 1 306 ? 37.286 -85.432 -28.521 1.00 31.52 383 SER B O 1
ATOM 5727 N N . PRO B 1 307 ? 36.048 -84.592 -26.847 1.00 31.94 384 PRO B N 1
ATOM 5728 C CA . PRO B 1 307 ? 35.733 -85.952 -26.349 1.00 33.25 384 PRO B CA 1
ATOM 5729 C C . PRO B 1 307 ? 35.080 -86.844 -27.424 1.00 32.28 384 PRO B C 1
ATOM 5730 O O . PRO B 1 307 ? 35.348 -88.029 -27.422 1.00 32.54 384 PRO B O 1
ATOM 5734 N N . LEU B 1 308 ? 34.285 -86.291 -28.312 1.00 30.80 385 LEU B N 1
ATOM 5735 C CA . LEU B 1 308 ? 33.640 -87.089 -29.314 1.00 30.08 385 LEU B CA 1
ATOM 5736 C C . LEU B 1 308 ? 34.316 -87.008 -30.687 1.00 29.68 385 LEU B C 1
ATOM 5737 O O . LEU B 1 308 ? 33.744 -87.314 -31.689 1.00 28.30 385 LEU B O 1
ATOM 5742 N N . LYS B 1 309 ? 35.541 -86.537 -30.673 1.00 28.18 386 LYS B N 1
ATOM 5743 C CA . LYS B 1 309 ? 36.360 -86.444 -31.842 1.00 28.24 386 LYS B CA 1
ATOM 5744 C C . LYS B 1 309 ? 35.704 -85.607 -32.946 1.00 26.95 386 LYS B C 1
ATOM 5745 O O . LYS B 1 309 ? 35.351 -84.497 -32.731 1.00 25.47 386 LYS B O 1
ATOM 5751 N N . TRP B 1 310 ? 35.557 -86.174 -34.123 1.00 27.38 387 TRP B N 1
ATOM 5752 C CA . TRP B 1 310 ? 34.968 -85.453 -35.220 1.00 26.71 387 TRP B CA 1
ATOM 5753 C C . TRP B 1 310 ? 33.446 -85.497 -35.208 1.00 27.04 387 TRP B C 1
ATOM 5754 O O . TRP B 1 310 ? 32.848 -85.040 -36.114 1.00 27.13 387 TRP B O 1
ATOM 5765 N N . SER B 1 311 ? 32.839 -86.055 -34.178 1.00 27.24 388 SER B N 1
ATOM 5766 C CA . SER B 1 311 ? 31.360 -86.217 -34.146 1.00 26.19 388 SER B CA 1
ATOM 5767 C C . SER B 1 311 ? 30.631 -84.916 -34.392 1.00 26.15 388 SER B C 1
ATOM 5768 O O . SER B 1 311 ? 29.614 -84.935 -35.091 1.00 27.22 388 SER B O 1
ATOM 5771 N N . SER B 1 312 ? 31.115 -83.829 -33.807 1.00 25.09 389 SER B N 1
ATOM 5772 C CA . SER B 1 312 ? 30.416 -82.543 -33.937 1.00 25.64 389 SER B CA 1
ATOM 5773 C C . SER B 1 312 ? 30.823 -81.803 -35.224 1.00 25.04 389 SER B C 1
ATOM 5774 O O . SER B 1 312 ? 30.348 -80.697 -35.394 1.00 24.79 389 SER B O 1
ATOM 5777 N N . SER B 1 313 ? 31.647 -82.395 -36.103 1.00 25.20 390 SER B N 1
ATOM 5778 C CA . SER B 1 313 ? 32.344 -81.503 -37.101 1.00 26.00 390 SER B CA 1
ATOM 5779 C C . SER B 1 313 ? 31.351 -81.184 -38.268 1.00 26.79 390 SER B C 1
ATOM 5780 O O . SER B 1 313 ? 31.490 -80.138 -38.925 1.00 26.99 390 SER B O 1
ATOM 5783 N N . GLY B 1 314 ? 30.339 -82.035 -38.466 1.00 26.65 391 GLY B N 1
ATOM 5784 C CA . GLY B 1 314 ? 29.376 -81.861 -39.545 1.00 26.71 391 GLY B CA 1
ATOM 5785 C C . GLY B 1 314 ? 28.618 -80.533 -39.405 1.00 27.43 391 GLY B C 1
ATOM 5786 O O . GLY B 1 314 ? 28.130 -80.020 -40.380 1.00 28.23 391 GLY B O 1
ATOM 5787 N N . TRP B 1 315 ? 28.531 -79.960 -38.200 1.00 26.17 392 TRP B N 1
ATOM 5788 C CA . TRP B 1 315 ? 27.909 -78.658 -37.968 1.00 26.20 392 TRP B CA 1
ATOM 5789 C C . TRP B 1 315 ? 28.781 -77.441 -38.335 1.00 26.14 392 TRP B C 1
ATOM 5790 O O . TRP B 1 315 ? 28.301 -76.329 -38.297 1.00 26.15 392 TRP B O 1
ATOM 5801 N N . PHE B 1 316 ? 30.018 -77.652 -38.752 1.00 26.04 393 PHE B N 1
ATOM 5802 C CA . PHE B 1 316 ? 30.936 -76.532 -39.046 1.00 25.45 393 PHE B CA 1
ATOM 5803 C C . PHE B 1 316 ? 31.356 -76.520 -40.487 1.00 26.74 393 PHE B C 1
ATOM 5804 O O . PHE B 1 316 ? 32.039 -77.491 -40.938 1.00 28.65 393 PHE B O 1
ATOM 5812 N N . HIS B 1 317 ? 30.993 -75.446 -41.204 1.00 25.69 394 HIS B N 1
ATOM 5813 C CA . HIS B 1 317 ? 31.043 -75.498 -42.690 1.00 27.90 394 HIS B CA 1
ATOM 5814 C C . HIS B 1 317 ? 31.858 -74.281 -43.191 1.00 27.99 394 HIS B C 1
ATOM 5815 O O . HIS B 1 317 ? 31.429 -73.128 -43.065 1.00 28.03 394 HIS B O 1
ATOM 5822 N N . PHE B 1 318 ? 33.053 -74.552 -43.679 1.00 28.56 395 PHE B N 1
ATOM 5823 C CA . PHE B 1 318 ? 33.909 -73.515 -44.314 1.00 30.25 395 PHE B CA 1
ATOM 5824 C C . PHE B 1 318 ? 34.577 -74.226 -45.477 1.00 31.71 395 PHE B C 1
ATOM 5825 O O . PHE B 1 318 ? 35.621 -74.858 -45.333 1.00 31.76 395 PHE B O 1
ATOM 5833 N N . GLN B 1 319 ? 33.943 -74.173 -46.652 1.00 33.45 396 GLN B N 1
ATOM 5834 C CA . GLN B 1 319 ? 34.440 -74.989 -47.797 1.00 36.65 396 GLN B CA 1
ATOM 5835 C C . GLN B 1 319 ? 35.363 -74.119 -48.667 1.00 38.78 396 GLN B C 1
ATOM 5836 O O . GLN B 1 319 ? 34.918 -73.472 -49.606 1.00 39.88 396 GLN B O 1
ATOM 5842 N N . TYR B 1 320 ? 36.634 -74.036 -48.299 1.00 39.87 397 TYR B N 1
ATOM 5843 C CA . TYR B 1 320 ? 37.547 -73.119 -48.949 1.00 43.33 397 TYR B CA 1
ATOM 5844 C C . TYR B 1 320 ? 38.563 -73.793 -49.899 1.00 46.84 397 TYR B C 1
ATOM 5845 O O . TYR B 1 320 ? 39.449 -73.111 -50.442 1.00 47.85 397 TYR B O 1
ATOM 5854 N N . LEU B 1 321 ? 38.476 -75.118 -50.087 1.00 49.86 398 LEU B N 1
ATOM 5855 C CA . LEU B 1 321 ? 39.484 -75.796 -50.872 1.00 53.95 398 LEU B CA 1
ATOM 5856 C C . LEU B 1 321 ? 39.457 -75.379 -52.341 1.00 56.96 398 LEU B C 1
ATOM 5857 O O . LEU B 1 321 ? 40.512 -75.328 -52.986 1.00 58.48 398 LEU B O 1
ATOM 5862 N N . GLN B 1 322 ? 38.279 -75.041 -52.863 1.00 59.94 399 GLN B N 1
ATOM 5863 C CA . GLN B 1 322 ? 38.160 -74.665 -54.284 1.00 63.63 399 GLN B CA 1
ATOM 5864 C C . GLN B 1 322 ? 38.603 -73.225 -54.579 1.00 64.47 399 GLN B C 1
ATOM 5865 O O . GLN B 1 322 ? 38.718 -72.837 -55.725 1.00 66.01 399 GLN B O 1
ATOM 5871 N N . LYS B 1 323 ? 38.841 -72.436 -53.542 1.00 63.75 400 LYS B N 1
ATOM 5872 C CA . LYS B 1 323 ? 39.181 -71.024 -53.714 1.00 64.14 400 LYS B CA 1
ATOM 5873 C C . LYS B 1 323 ? 40.086 -70.662 -52.520 1.00 61.15 400 LYS B C 1
ATOM 5874 O O . LYS B 1 323 ? 39.724 -69.925 -51.604 1.00 59.89 400 LYS B O 1
ATOM 5880 N N . LYS B 1 324 ? 41.276 -71.248 -52.540 1.00 58.63 401 LYS B N 1
ATOM 5881 C CA . LYS B 1 324 ? 42.192 -71.181 -51.423 1.00 56.52 401 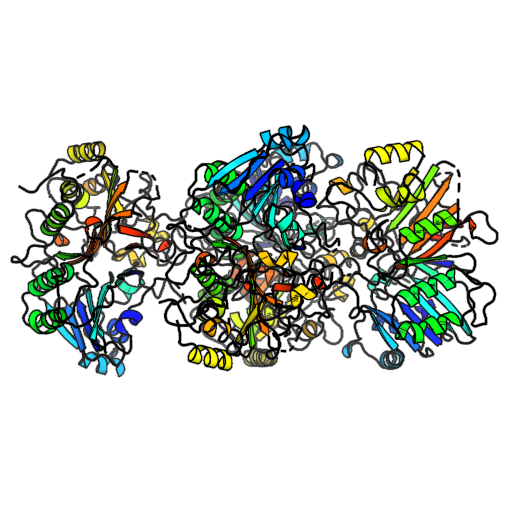LYS B CA 1
ATOM 5882 C C . LYS B 1 324 ? 42.816 -69.778 -51.174 1.00 54.53 401 LYS B C 1
ATOM 5883 O O . LYS B 1 324 ? 43.191 -69.425 -50.042 1.00 52.52 401 LYS B O 1
ATOM 5889 N N . SER B 1 325 ? 42.924 -68.954 -52.211 1.00 52.42 402 SER B N 1
ATOM 5890 C CA . SER B 1 325 ? 43.457 -67.616 -52.003 1.00 50.44 402 SER B CA 1
ATOM 5891 C C . SER B 1 325 ? 42.589 -66.798 -51.042 1.00 47.64 402 SER B C 1
ATOM 5892 O O . SER B 1 325 ? 43.103 -65.930 -50.325 1.00 45.93 402 SER B O 1
ATOM 5895 N N . TYR B 1 326 ? 41.281 -67.048 -51.056 1.00 44.34 403 TYR B N 1
ATOM 5896 C CA . TYR B 1 326 ? 40.329 -66.398 -50.120 1.00 42.50 403 TYR B CA 1
ATOM 5897 C C . TYR B 1 326 ? 40.692 -66.777 -48.677 1.00 40.71 403 TYR B C 1
ATOM 5898 O O . TYR B 1 326 ? 40.756 -65.944 -47.835 1.00 39.35 403 TYR B O 1
ATOM 5907 N N . TYR B 1 327 ? 40.899 -68.069 -48.408 1.00 39.62 404 TYR B N 1
ATOM 5908 C CA . TYR B 1 327 ? 41.283 -68.544 -47.059 1.00 38.41 404 TYR B CA 1
ATOM 5909 C C . TYR B 1 327 ? 42.647 -67.992 -46.607 1.00 39.36 404 TYR B C 1
ATOM 5910 O O . TYR B 1 327 ? 42.806 -67.513 -45.462 1.00 37.16 404 TYR B O 1
ATOM 5919 N N . GLU B 1 328 ? 43.632 -68.036 -47.515 1.00 41.14 405 GLU B N 1
ATOM 5920 C CA . GLU B 1 328 ? 44.950 -67.499 -47.203 1.00 44.14 405 GLU B CA 1
ATOM 5921 C C . GLU B 1 328 ? 44.889 -66.007 -46.869 1.00 44.21 405 GLU B C 1
ATOM 5922 O O . GLU B 1 328 ? 45.608 -65.529 -45.996 1.00 45.39 405 GLU B O 1
ATOM 5928 N N . MET B 1 329 ? 44.063 -65.252 -47.586 1.00 43.82 406 MET B N 1
ATOM 5929 C CA A MET B 1 329 ? 43.884 -63.848 -47.268 0.50 43.29 406 MET B CA 1
ATOM 5930 C CA B MET B 1 329 ? 43.830 -63.842 -47.289 0.50 43.59 406 MET B CA 1
ATOM 5931 C C . MET B 1 329 ? 43.365 -63.656 -45.839 1.00 42.20 406 MET B C 1
ATOM 5932 O O . MET B 1 329 ? 43.874 -62.803 -45.093 1.00 41.63 406 MET B O 1
ATOM 5941 N N . LEU B 1 330 ? 42.360 -64.447 -45.439 1.00 39.81 407 LEU B N 1
ATOM 5942 C CA . LEU B 1 330 ? 41.803 -64.296 -44.085 1.00 36.70 407 LEU B CA 1
ATOM 5943 C C . LEU B 1 330 ? 42.805 -64.821 -43.036 1.00 35.64 407 LEU B C 1
ATOM 5944 O O . LEU B 1 330 ? 43.036 -64.210 -42.017 1.00 35.90 407 LEU B O 1
ATOM 5949 N N . ARG B 1 331 ? 43.433 -65.937 -43.327 1.00 35.59 408 ARG B N 1
ATOM 5950 C CA . ARG B 1 331 ? 44.363 -66.556 -42.384 1.00 36.48 408 ARG B CA 1
ATOM 5951 C C . ARG B 1 331 ? 45.657 -65.729 -42.177 1.00 38.84 408 ARG B C 1
ATOM 5952 O O . ARG B 1 331 ? 46.065 -65.468 -41.042 1.00 39.02 408 ARG B O 1
ATOM 5960 N N . ASN B 1 332 ? 46.260 -65.261 -43.268 1.00 40.69 409 ASN B N 1
ATOM 5961 C CA . ASN B 1 332 ? 47.603 -64.691 -43.227 1.00 43.99 409 ASN B CA 1
ATOM 5962 C C . ASN B 1 332 ? 47.641 -63.217 -43.310 1.00 45.99 409 ASN B C 1
ATOM 5963 O O . ASN B 1 332 ? 48.520 -62.590 -42.707 1.00 48.11 409 ASN B O 1
ATOM 5968 N N . LYS B 1 333 ? 46.719 -62.627 -44.062 1.00 47.03 410 LYS B N 1
ATOM 5969 C CA . LYS B 1 333 ? 46.767 -61.154 -44.241 1.00 49.47 410 LYS B CA 1
ATOM 5970 C C . LYS B 1 333 ? 45.949 -60.420 -43.199 1.00 47.87 410 LYS B C 1
ATOM 5971 O O . LYS B 1 333 ? 46.415 -59.437 -42.634 1.00 47.43 410 LYS B O 1
ATOM 5977 N N . PHE B 1 334 ? 44.710 -60.877 -42.967 1.00 45.14 411 PHE B N 1
ATOM 5978 C CA . PHE B 1 334 ? 43.927 -60.316 -41.873 1.00 43.85 411 PHE B CA 1
ATOM 5979 C C . PHE B 1 334 ? 44.215 -60.960 -40.534 1.00 42.40 411 PHE B C 1
ATOM 5980 O O . PHE B 1 334 ? 43.861 -60.376 -39.533 1.00 41.40 411 PHE B O 1
ATOM 5988 N N . LYS B 1 335 ? 44.848 -62.147 -40.538 1.00 41.99 412 LYS B N 1
ATOM 5989 C CA . LYS B 1 335 ? 45.197 -62.889 -39.296 1.00 41.47 412 LYS B CA 1
ATOM 5990 C C . LYS B 1 335 ? 43.958 -62.981 -38.429 1.00 38.69 412 LYS B C 1
ATOM 5991 O O . LYS B 1 335 ? 43.947 -62.685 -37.223 1.00 36.94 412 LYS B O 1
ATOM 5997 N N . VAL B 1 336 ? 42.883 -63.381 -39.076 1.00 36.65 413 VAL B N 1
ATOM 5998 C CA . VAL B 1 336 ? 41.593 -63.238 -38.475 1.00 35.43 413 VAL B CA 1
ATOM 5999 C C . VAL B 1 336 ? 41.178 -64.459 -37.588 1.00 34.16 413 VAL B C 1
ATOM 6000 O O . VAL B 1 336 ? 40.242 -64.335 -36.824 1.00 34.20 413 VAL B O 1
ATOM 6004 N N . PHE B 1 337 ? 41.811 -65.629 -37.715 1.00 32.68 414 PHE B N 1
ATOM 6005 C CA . PHE B 1 337 ? 41.255 -66.809 -37.061 1.00 31.71 414 PHE B CA 1
ATOM 6006 C C . PHE B 1 337 ? 41.728 -67.010 -35.613 1.00 32.46 414 PHE B C 1
ATOM 6007 O O . PHE B 1 337 ? 42.902 -66.756 -35.279 1.00 32.37 414 PHE B O 1
ATOM 6015 N N . TYR B 1 338 ? 40.780 -67.419 -34.762 1.00 30.77 415 TYR B N 1
ATOM 6016 C CA . TYR B 1 338 ? 41.052 -67.560 -33.318 1.00 30.72 415 TYR B CA 1
ATOM 6017 C C . TYR B 1 338 ? 40.524 -68.915 -32.890 1.00 29.65 415 TYR B C 1
ATOM 6018 O O . TYR B 1 338 ? 39.592 -69.436 -33.521 1.00 28.09 415 TYR B O 1
ATOM 6027 N N . LYS B 1 339 ? 41.202 -69.529 -31.916 1.00 30.32 416 LYS B N 1
ATOM 6028 C CA . LYS B 1 339 ? 40.845 -70.885 -31.470 1.00 30.11 416 LYS B CA 1
ATOM 6029 C C . LYS B 1 339 ? 40.686 -70.865 -29.930 1.00 30.66 416 LYS B C 1
ATOM 6030 O O . LYS B 1 339 ? 40.983 -69.864 -29.276 1.00 29.95 416 LYS B O 1
ATOM 6036 N N . GLN B 1 340 ? 40.210 -71.970 -29.361 1.00 30.81 417 GLN B N 1
ATOM 6037 C CA . GLN B 1 340 ? 39.987 -72.026 -27.899 1.00 30.85 417 GLN B CA 1
ATOM 6038 C C . GLN B 1 340 ? 41.351 -72.008 -27.210 1.00 32.14 417 GLN B C 1
ATOM 6039 O O . GLN B 1 340 ? 42.349 -72.474 -27.766 1.00 31.41 417 GLN B O 1
ATOM 6045 N N . ASP B 1 341 ? 41.377 -71.546 -25.979 1.00 33.84 418 ASP B N 1
ATOM 6046 C CA . ASP B 1 341 ? 42.589 -71.643 -25.151 1.00 37.17 418 ASP B CA 1
ATOM 6047 C C . ASP B 1 341 ? 42.534 -73.045 -24.529 1.00 39.08 418 ASP B C 1
ATOM 6048 O O . ASP B 1 341 ? 41.641 -73.272 -23.682 1.00 38.00 418 ASP B O 1
ATOM 6053 N N . PRO B 1 342 ? 43.455 -73.960 -24.921 1.00 41.23 419 PRO B N 1
ATOM 6054 C CA . PRO B 1 342 ? 43.310 -75.370 -24.491 1.00 44.30 419 PRO B CA 1
ATOM 6055 C C . PRO B 1 342 ? 43.509 -75.522 -22.982 1.00 46.33 419 PRO B C 1
ATOM 6056 O O . PRO B 1 342 ? 43.066 -76.497 -22.387 1.00 47.67 419 PRO B O 1
ATOM 6060 N N . ALA B 1 343 ? 44.151 -74.535 -22.368 1.00 47.33 420 ALA B N 1
ATOM 6061 C CA . ALA B 1 343 ? 44.361 -74.560 -20.923 1.00 49.28 420 ALA B CA 1
ATOM 6062 C C . ALA B 1 343 ? 43.108 -74.202 -20.076 1.00 48.33 420 ALA B C 1
ATOM 6063 O O . ALA B 1 343 ? 43.113 -74.449 -18.879 1.00 48.78 420 ALA B O 1
ATOM 6065 N N . MET B 1 344 ? 42.049 -73.642 -20.687 1.00 45.18 421 MET B N 1
ATOM 6066 C CA A MET B 1 344 ? 40.875 -73.130 -19.972 0.50 44.07 421 MET B CA 1
ATOM 6067 C CA B MET B 1 344 ? 40.914 -73.204 -19.895 0.50 44.87 421 MET B CA 1
ATOM 6068 C C . MET B 1 344 ? 39.624 -74.029 -20.130 1.00 43.03 421 MET B C 1
ATOM 6069 O O . MET B 1 344 ? 38.644 -73.900 -19.373 1.00 42.25 421 MET B O 1
ATOM 6078 N N . VAL B 1 345 ? 39.628 -74.913 -21.123 1.00 40.01 422 VAL B N 1
ATOM 6079 C CA . VAL B 1 345 ? 38.450 -75.721 -21.419 1.00 38.30 422 VAL B CA 1
ATOM 6080 C C . VAL B 1 345 ? 38.246 -76.842 -20.369 1.00 38.51 422 VAL B C 1
ATOM 6081 O O . VAL B 1 345 ? 39.210 -77.376 -19.817 1.00 36.24 422 VAL B O 1
ATOM 6085 N N . THR B 1 346 ? 36.996 -77.217 -20.126 1.00 37.84 423 THR B N 1
ATOM 6086 C CA . THR B 1 346 ? 36.726 -78.287 -19.197 1.00 38.47 423 THR B CA 1
ATOM 6087 C C . THR B 1 346 ? 37.238 -79.624 -19.781 1.00 39.08 423 THR B C 1
ATOM 6088 O O . THR B 1 346 ? 37.389 -79.786 -21.028 1.00 36.58 423 THR B O 1
ATOM 6092 N N . ARG B 1 347 ? 37.483 -80.603 -18.918 1.00 36.79 424 ARG B N 1
ATOM 6093 C CA . ARG B 1 347 ? 37.768 -81.956 -19.383 1.00 37.68 424 ARG B CA 1
ATOM 6094 C C . ARG B 1 347 ? 36.508 -82.528 -20.046 1.00 37.10 424 ARG B C 1
ATOM 6095 O O . ARG B 1 347 ? 36.585 -83.182 -21.059 1.00 35.17 424 ARG B O 1
ATOM 6103 N N . ARG B 1 348 ? 35.335 -82.257 -19.492 1.00 37.75 425 ARG B N 1
ATOM 6104 C CA . ARG B 1 348 ? 34.164 -82.908 -20.051 1.00 37.78 425 ARG B CA 1
ATOM 6105 C C . ARG B 1 348 ? 33.757 -82.409 -21.492 1.00 35.10 425 ARG B C 1
ATOM 6106 O O . ARG B 1 348 ? 33.202 -83.193 -22.311 1.00 33.12 425 ARG B O 1
ATOM 6114 N N . ARG B 1 349 ? 34.102 -81.165 -21.840 1.00 31.68 426 ARG B N 1
ATOM 6115 C CA . ARG B 1 349 ? 33.810 -80.647 -23.168 1.00 31.15 426 ARG B CA 1
ATOM 6116 C C . ARG B 1 349 ? 35.043 -80.501 -24.082 1.00 31.79 426 ARG B C 1
ATOM 6117 O O . ARG B 1 349 ? 34.929 -80.407 -25.325 1.00 29.97 426 ARG B O 1
ATOM 6125 N N . GLY B 1 350 ? 36.243 -80.400 -23.463 1.00 32.31 427 GLY B N 1
ATOM 6126 C CA . GLY B 1 350 ? 37.484 -80.204 -24.213 1.00 30.49 427 GLY B CA 1
ATOM 6127 C C . GLY B 1 350 ? 37.329 -79.053 -25.222 1.00 30.17 427 GLY B C 1
ATOM 6128 O O . GLY B 1 350 ? 36.663 -78.015 -24.961 1.00 28.62 427 GLY B O 1
ATOM 6129 N N . THR B 1 351 ? 37.915 -79.231 -26.407 1.00 29.10 428 THR B N 1
ATOM 6130 C CA . THR B 1 351 ? 37.831 -78.142 -27.436 1.00 28.43 428 THR B CA 1
ATOM 6131 C C . THR B 1 351 ? 36.642 -78.326 -28.376 1.00 27.33 428 THR B C 1
ATOM 6132 O O . THR B 1 351 ? 36.684 -77.875 -29.548 1.00 26.81 428 THR B O 1
ATOM 6136 N N . THR B 1 352 ? 35.567 -78.961 -27.896 1.00 25.94 429 THR B N 1
ATOM 6137 C CA . THR B 1 352 ? 34.365 -79.099 -28.746 1.00 25.37 429 THR B CA 1
ATOM 6138 C C . THR B 1 352 ? 33.843 -77.701 -29.201 1.00 24.79 429 THR B C 1
ATOM 6139 O O . THR B 1 352 ? 33.572 -76.841 -28.336 1.00 26.32 429 THR B O 1
ATOM 6143 N N . PRO B 1 353 ? 33.717 -77.467 -30.561 1.00 23.94 430 PRO B N 1
ATOM 6144 C CA . PRO B 1 353 ? 33.219 -76.201 -31.055 1.00 22.84 430 PRO B CA 1
ATOM 6145 C C . PRO B 1 353 ? 31.745 -75.990 -30.720 1.00 22.19 430 PRO B C 1
ATOM 6146 O O . PRO B 1 353 ? 31.033 -76.953 -30.435 1.00 23.26 430 PRO B O 1
ATOM 6150 N N . ALA B 1 354 ? 31.309 -74.723 -30.778 1.00 22.06 431 ALA B N 1
ATOM 6151 C CA . ALA B 1 354 ? 29.994 -74.257 -30.400 1.00 21.83 431 ALA B CA 1
ATOM 6152 C C . ALA B 1 354 ? 29.194 -73.881 -31.654 1.00 22.13 431 ALA B C 1
ATOM 6153 O O . ALA B 1 354 ? 29.723 -73.231 -32.553 1.00 22.21 431 ALA B O 1
ATOM 6155 N N . ASN B 1 355 ? 27.904 -74.197 -31.648 1.00 23.19 432 ASN B N 1
ATOM 6156 C CA . ASN B 1 355 ? 27.032 -73.885 -32.808 1.00 22.41 432 ASN B CA 1
ATOM 6157 C C . ASN B 1 355 ? 26.260 -72.597 -32.525 1.00 23.31 432 ASN B C 1
ATOM 6158 O O . ASN B 1 355 ? 25.313 -72.266 -33.261 1.00 24.95 432 ASN B O 1
ATOM 6163 N N . SER B 1 356 ? 26.600 -71.907 -31.436 1.00 22.51 433 SER B N 1
ATOM 6164 C CA . SER B 1 356 ? 26.067 -70.550 -31.177 1.00 23.32 433 SER B CA 1
ATOM 6165 C C . SER B 1 356 ? 26.626 -69.629 -32.256 1.00 23.49 433 SER B C 1
ATOM 6166 O O . SER B 1 356 ? 27.603 -70.011 -32.925 1.00 23.86 433 SER B O 1
ATOM 6169 N N . LYS B 1 357 ? 26.023 -68.444 -32.446 1.00 23.17 434 LYS B N 1
ATOM 6170 C CA . LYS B 1 357 ? 26.611 -67.399 -33.271 1.00 22.14 434 LYS B CA 1
ATOM 6171 C C . LYS B 1 357 ? 26.661 -66.129 -32.479 1.00 23.21 434 LYS B C 1
ATOM 6172 O O . LYS B 1 357 ? 25.642 -65.678 -31.956 1.00 24.85 434 LYS B O 1
ATOM 6178 N N . PHE B 1 358 ? 27.842 -65.560 -32.285 1.00 22.98 435 PHE B N 1
ATOM 6179 C CA . PHE B 1 358 ? 27.922 -64.308 -31.570 1.00 23.34 435 PHE B CA 1
ATOM 6180 C C . PHE B 1 358 ? 28.705 -63.355 -32.428 1.00 23.94 435 PHE B C 1
ATOM 6181 O O . PHE B 1 358 ? 29.696 -63.756 -33.047 1.00 24.08 435 PHE B O 1
ATOM 6189 N N . TYR B 1 359 ? 28.346 -62.063 -32.331 1.00 25.45 436 TYR B N 1
ATOM 6190 C CA . TYR B 1 359 ? 29.026 -60.942 -32.940 1.00 25.80 436 TYR B CA 1
ATOM 6191 C C . TYR B 1 359 ? 29.177 -59.912 -31.857 1.00 26.89 436 TYR B C 1
ATOM 6192 O O . TYR B 1 359 ? 28.219 -59.590 -31.221 1.00 27.44 436 TYR B O 1
ATOM 6201 N N . MET B 1 360 ? 30.368 -59.344 -31.652 1.00 27.47 437 MET B N 1
ATOM 6202 C CA . MET B 1 360 ? 30.581 -58.458 -30.546 1.00 28.43 437 MET B CA 1
ATOM 6203 C C . MET B 1 360 ? 31.698 -57.495 -30.805 1.00 30.22 437 MET B C 1
ATOM 6204 O O . MET B 1 360 ? 32.580 -57.737 -31.639 1.00 30.76 437 MET B O 1
ATOM 6209 N N . HIS B 1 361 ? 31.650 -56.368 -30.110 1.00 31.53 438 HIS B N 1
ATOM 6210 C CA . HIS B 1 361 ? 32.635 -55.347 -30.286 1.00 33.91 438 HIS B CA 1
ATOM 6211 C C . HIS B 1 361 ? 33.083 -54.854 -28.919 1.00 36.00 438 HIS B C 1
ATOM 6212 O O . HIS B 1 361 ? 32.233 -54.524 -28.071 1.00 35.29 438 HIS B O 1
ATOM 6219 N N . CYS B 1 362 ? 34.411 -54.799 -28.722 1.00 38.78 439 CYS B N 1
ATOM 6220 C CA . CYS B 1 362 ? 35.029 -54.351 -27.474 1.00 42.87 439 CYS B CA 1
ATOM 6221 C C . CYS B 1 362 ? 35.982 -53.204 -27.864 1.00 45.90 439 CYS B C 1
ATOM 6222 O O . CYS B 1 362 ? 36.752 -53.352 -28.831 1.00 44.25 439 CYS B O 1
ATOM 6225 N N . ALA B 1 363 ? 35.960 -52.098 -27.115 1.00 50.41 440 ALA B N 1
ATOM 6226 C CA . ALA B 1 363 ? 36.960 -51.045 -27.258 1.00 55.91 440 ALA B CA 1
ATOM 6227 C C . ALA B 1 363 ? 37.860 -50.980 -25.975 1.00 60.08 440 ALA B C 1
ATOM 6228 O O . ALA B 1 363 ? 37.326 -50.822 -24.863 1.00 60.01 440 ALA B O 1
ATOM 6230 N N . THR B 1 364 ? 39.192 -51.141 -26.138 1.00 64.21 441 THR B N 1
ATOM 6231 C CA . THR B 1 364 ? 40.190 -51.199 -25.024 1.00 68.36 441 THR B CA 1
ATOM 6232 C C . THR B 1 364 ? 41.182 -50.015 -24.942 1.00 71.59 441 THR B C 1
ATOM 6233 O O . THR B 1 364 ? 41.551 -49.444 -25.970 1.00 73.02 441 THR B O 1
ATOM 6237 N N . ASN B 1 365 ? 41.669 -49.718 -23.732 0.50 72.93 442 ASN B N 1
ATOM 6238 C CA . ASN B 1 365 ? 42.688 -48.685 -23.483 0.50 74.69 442 ASN B CA 1
ATOM 6239 C C . ASN B 1 365 ? 42.227 -47.714 -22.410 0.50 75.24 442 ASN B C 1
ATOM 6240 O O . ASN B 1 365 ? 42.269 -46.510 -22.629 0.50 75.54 442 ASN B O 1
ATOM 6245 N N . SER B 1 373 ? 43.145 -60.887 -23.403 1.00 75.37 450 SER B N 1
ATOM 6246 C CA . SER B 1 373 ? 43.367 -61.292 -21.996 1.00 76.42 450 SER B CA 1
ATOM 6247 C C . SER B 1 373 ? 42.165 -60.907 -21.092 1.00 74.84 450 SER B C 1
ATOM 6248 O O . SER B 1 373 ? 41.421 -61.793 -20.595 1.00 74.68 450 SER B O 1
ATOM 6251 N N . GLN B 1 374 ? 41.984 -59.590 -20.903 1.00 72.68 451 GLN B N 1
ATOM 6252 C CA . GLN B 1 374 ? 40.748 -59.005 -20.367 1.00 69.71 451 GLN B CA 1
ATOM 6253 C C . GLN B 1 374 ? 39.813 -58.506 -21.491 1.00 64.48 451 GLN B C 1
ATOM 6254 O O . GLN B 1 374 ? 38.703 -58.055 -21.232 1.00 63.04 451 GLN B O 1
ATOM 6260 N N . VAL B 1 375 ? 40.265 -58.613 -22.736 1.00 59.08 452 VAL B N 1
ATOM 6261 C CA . VAL B 1 375 ? 39.483 -58.204 -23.904 1.00 53.66 452 VAL B CA 1
ATOM 6262 C C . VAL B 1 375 ? 38.152 -58.994 -23.940 1.00 49.61 452 VAL B C 1
ATOM 6263 O O . VAL B 1 375 ? 38.145 -60.204 -23.659 1.00 47.12 452 VAL B O 1
ATOM 6267 N N . PHE B 1 376 ? 37.053 -58.304 -24.270 1.00 45.44 453 PHE B N 1
ATOM 6268 C CA . PHE B 1 376 ? 35.709 -58.899 -24.397 1.00 43.02 453 PHE B CA 1
ATOM 6269 C C . PHE B 1 376 ? 34.946 -59.093 -23.082 1.00 42.99 453 PHE B C 1
ATOM 6270 O O . PHE B 1 376 ? 33.790 -59.533 -23.125 1.00 41.46 453 PHE B O 1
ATOM 6278 N N . LYS B 1 377 ? 35.572 -58.773 -21.944 1.00 42.93 454 LYS B N 1
ATOM 6279 C CA . LYS B 1 377 ? 34.876 -58.852 -20.683 1.00 44.63 454 LYS B CA 1
ATOM 6280 C C . LYS B 1 377 ? 33.927 -57.663 -20.440 1.00 43.98 454 LYS B C 1
ATOM 6281 O O . LYS B 1 377 ? 32.965 -57.777 -19.649 1.00 42.40 454 LYS B O 1
ATOM 6287 N N . GLU B 1 378 ? 34.174 -56.561 -21.145 1.00 43.30 455 GLU B N 1
ATOM 6288 C CA . GLU B 1 378 ? 33.284 -55.397 -21.198 1.00 44.05 455 GLU B CA 1
ATOM 6289 C C . GLU B 1 378 ? 33.084 -55.087 -22.674 1.00 42.29 455 GLU B C 1
ATOM 6290 O O . GLU B 1 378 ? 34.067 -54.855 -23.409 1.00 45.03 455 GLU B O 1
ATOM 6296 N N . LEU B 1 379 ? 31.840 -55.068 -23.121 1.00 37.75 456 LEU B N 1
ATOM 6297 C CA . LEU B 1 379 ? 31.574 -54.873 -24.542 1.00 35.59 456 LEU B CA 1
ATOM 6298 C C . LEU B 1 379 ? 30.852 -53.575 -24.823 1.00 34.66 456 LEU B C 1
ATOM 6299 O O . LEU B 1 379 ? 30.110 -53.138 -24.006 1.00 34.71 456 LEU B O 1
ATOM 6304 N N . GLU B 1 380 ? 31.073 -53.001 -25.993 1.00 35.38 457 GLU B N 1
ATOM 6305 C CA . GLU B 1 380 ? 30.239 -51.899 -26.515 1.00 36.09 457 GLU B CA 1
ATOM 6306 C C . GLU B 1 380 ? 28.865 -52.477 -26.907 1.00 34.59 457 GLU B C 1
ATOM 6307 O O . GLU B 1 380 ? 27.833 -51.834 -26.677 1.00 35.29 457 GLU B O 1
ATOM 6313 N N . TRP B 1 381 ? 28.887 -53.649 -27.512 1.00 31.70 458 TRP B N 1
ATOM 6314 C CA . TRP B 1 381 ? 27.685 -54.346 -27.940 1.00 30.89 458 TRP B CA 1
ATOM 6315 C C . TRP B 1 381 ? 27.944 -55.831 -28.244 1.00 29.68 458 TRP B C 1
ATOM 6316 O O . TRP B 1 381 ? 29.056 -56.203 -28.546 1.00 29.84 458 TRP B O 1
ATOM 6327 N N . CYS B 1 382 ? 26.895 -56.658 -28.212 1.00 28.95 459 CYS B N 1
ATOM 6328 C CA . CYS B 1 382 ? 27.022 -58.070 -28.451 1.00 27.98 459 CYS B CA 1
ATOM 6329 C C . CYS B 1 382 ? 25.682 -58.569 -28.988 1.00 27.46 459 CYS B C 1
ATOM 6330 O O . CYS B 1 382 ? 24.637 -58.309 -28.390 1.00 27.82 459 CYS B O 1
ATOM 6333 N N . LEU B 1 383 ? 25.730 -59.278 -30.110 1.00 26.71 460 LEU B N 1
ATOM 6334 C CA . LEU B 1 383 ? 24.557 -59.837 -30.722 1.00 25.60 460 LEU B CA 1
ATOM 6335 C C . LEU B 1 383 ? 24.729 -61.334 -30.619 1.00 25.53 460 LEU B C 1
ATOM 6336 O O . LEU B 1 383 ? 25.777 -61.913 -31.010 1.00 26.77 460 LEU B O 1
ATOM 6341 N N . TYR B 1 384 ? 23.688 -62.015 -30.133 1.00 24.85 461 TYR B N 1
ATOM 6342 C CA . TYR B 1 384 ? 23.616 -63.445 -30.189 1.00 22.86 461 TYR B CA 1
ATOM 6343 C C . TYR B 1 384 ? 22.459 -63.805 -31.113 1.00 23.42 461 TYR B C 1
ATOM 6344 O O . TYR B 1 384 ? 21.363 -63.310 -30.932 1.00 25.16 461 TYR B O 1
ATOM 6353 N N . THR B 1 385 ? 22.665 -64.709 -32.067 1.00 22.92 462 THR B N 1
ATOM 6354 C CA . THR B 1 385 ? 21.710 -64.865 -33.100 1.00 23.06 462 THR B CA 1
ATOM 6355 C C . THR B 1 385 ? 21.795 -66.255 -33.756 1.00 23.27 462 THR B C 1
ATOM 6356 O O . THR B 1 385 ? 22.770 -66.958 -33.529 1.00 23.93 462 THR B O 1
ATOM 6360 N N . SER B 1 386 ? 20.798 -66.657 -34.544 1.00 23.51 463 SER B N 1
ATOM 6361 C CA . SER B 1 386 ? 20.956 -67.838 -35.364 1.00 22.76 463 SER B CA 1
ATOM 6362 C C . SER B 1 386 ? 21.761 -67.495 -36.606 1.00 23.06 463 SER B C 1
ATOM 6363 O O . SER B 1 386 ? 22.190 -68.417 -37.343 1.00 23.74 463 SER B O 1
ATOM 6366 N N . ALA B 1 387 ? 22.003 -66.213 -36.896 1.00 22.88 464 ALA B N 1
ATOM 6367 C CA . ALA B 1 387 ? 22.613 -65.874 -38.205 1.00 23.11 464 ALA B CA 1
ATOM 6368 C C . ALA B 1 387 ? 24.110 -66.235 -38.344 1.00 23.86 464 ALA B C 1
ATOM 6369 O O . ALA B 1 387 ? 24.940 -65.665 -37.630 1.00 25.20 464 ALA B O 1
ATOM 6371 N N . ASN B 1 388 ? 24.437 -67.168 -39.252 1.00 22.46 465 ASN B N 1
ATOM 6372 C CA . ASN B 1 388 ? 25.859 -67.457 -39.571 1.00 23.61 465 ASN B CA 1
ATOM 6373 C C . ASN B 1 388 ? 26.447 -66.317 -40.379 1.00 24.83 465 ASN B C 1
ATOM 6374 O O . ASN B 1 388 ? 25.698 -65.436 -40.873 1.00 26.18 465 ASN B O 1
ATOM 6379 N N . LEU B 1 389 ? 27.770 -66.343 -40.563 1.00 25.73 466 LEU B N 1
ATOM 6380 C CA . LEU B 1 389 ? 28.465 -65.319 -41.297 1.00 26.98 466 LEU B CA 1
ATOM 6381 C C . LEU B 1 389 ? 28.364 -65.601 -42.821 1.00 28.44 466 LEU B C 1
ATOM 6382 O O . LEU B 1 389 ? 29.341 -66.029 -43.492 1.00 29.40 466 LEU B O 1
ATOM 6387 N N . SER B 1 390 ? 27.159 -65.391 -43.354 1.00 29.32 467 SER B N 1
ATOM 6388 C CA . SER B 1 390 ? 26.942 -65.571 -44.778 1.00 31.36 467 SER B CA 1
ATOM 6389 C C . SER B 1 390 ? 26.031 -64.439 -45.327 1.00 32.19 467 SER B C 1
ATOM 6390 O O . SER B 1 390 ? 25.188 -63.885 -44.617 1.00 30.06 467 SER B O 1
ATOM 6393 N N . GLN B 1 391 ? 26.245 -64.095 -46.586 1.00 34.12 468 GLN B N 1
ATOM 6394 C CA . GLN B 1 391 ? 25.345 -63.221 -47.343 1.00 36.73 468 GLN B CA 1
ATOM 6395 C C . GLN B 1 391 ? 23.878 -63.644 -47.311 1.00 35.41 468 GLN B C 1
ATOM 6396 O O . GLN B 1 391 ? 22.978 -62.811 -47.310 1.00 34.30 468 GLN B O 1
ATOM 6402 N N . THR B 1 392 ? 23.623 -64.945 -47.371 1.00 34.44 469 THR B N 1
ATOM 6403 C CA . THR B 1 392 ? 22.225 -65.379 -47.360 1.00 35.27 469 THR B CA 1
ATOM 6404 C C . THR B 1 392 ? 21.534 -65.026 -46.005 1.00 32.69 469 THR B C 1
ATOM 6405 O O . THR B 1 392 ? 20.330 -64.681 -46.000 1.00 32.49 469 THR B O 1
ATOM 6409 N N . ALA B 1 393 ? 22.268 -65.082 -44.884 1.00 30.12 470 ALA B N 1
ATOM 6410 C CA . ALA B 1 393 ? 21.651 -64.768 -43.560 1.00 29.02 470 ALA B CA 1
ATOM 6411 C C . ALA B 1 393 ? 21.517 -63.261 -43.361 1.00 29.98 470 ALA B C 1
ATOM 6412 O O . ALA B 1 393 ? 20.540 -62.762 -42.724 1.00 30.36 470 ALA B O 1
ATOM 6414 N N . TRP B 1 394 ? 22.499 -62.522 -43.912 1.00 30.08 471 TRP B N 1
ATOM 6415 C CA . TRP B 1 394 ? 22.644 -61.094 -43.540 1.00 30.94 471 TRP B CA 1
ATOM 6416 C C . TRP B 1 394 ? 22.200 -60.133 -44.651 1.00 33.06 471 TRP B C 1
ATOM 6417 O O . TRP B 1 394 ? 21.857 -58.923 -44.400 1.00 33.57 471 TRP B O 1
ATOM 6428 N N . GLY B 1 395 ? 22.353 -60.632 -45.860 1.00 33.48 472 GLY B N 1
ATOM 6429 C CA . GLY B 1 395 ? 22.255 -59.756 -47.039 1.00 37.74 472 GLY B CA 1
ATOM 6430 C C . GLY B 1 395 ? 23.521 -58.899 -47.097 1.00 39.71 472 GLY B C 1
ATOM 6431 O O . GLY B 1 395 ? 24.524 -59.164 -46.399 1.00 36.73 472 GLY B O 1
ATOM 6432 N N . THR B 1 396 ? 23.471 -57.877 -47.931 1.00 42.45 473 THR B N 1
ATOM 6433 C CA . THR B 1 396 ? 24.533 -56.896 -48.043 1.00 46.14 473 THR B CA 1
ATOM 6434 C C . THR B 1 396 ? 23.923 -55.491 -47.906 1.00 49.02 473 THR B C 1
ATOM 6435 O O . THR B 1 396 ? 22.848 -55.321 -47.321 1.00 48.45 473 THR B O 1
ATOM 6439 N N . VAL B 1 397 ? 24.613 -54.480 -48.423 1.00 51.86 474 VAL B N 1
ATOM 6440 C CA . VAL B 1 397 ? 24.030 -53.150 -48.406 1.00 55.27 474 VAL B CA 1
ATOM 6441 C C . VAL B 1 397 ? 22.892 -53.118 -49.441 1.00 56.00 474 VAL B C 1
ATOM 6442 O O . VAL B 1 397 ? 21.829 -52.597 -49.163 1.00 55.82 474 VAL B O 1
ATOM 6446 N N . SER B 1 398 ? 23.105 -53.757 -50.589 1.00 57.22 475 SER B N 1
ATOM 6447 C CA . SER B 1 398 ? 22.102 -53.734 -51.653 1.00 59.96 475 SER B CA 1
ATOM 6448 C C . SER B 1 398 ? 21.197 -54.984 -51.776 1.00 59.59 475 SER B C 1
ATOM 6449 O O . SER B 1 398 ? 20.095 -54.864 -52.308 1.00 59.84 475 SER B O 1
ATOM 6452 N N . ARG B 1 399 ? 21.643 -56.161 -51.300 1.00 57.19 476 ARG B N 1
ATOM 6453 C CA . ARG B 1 399 ? 20.807 -57.387 -51.370 1.00 56.32 476 ARG B CA 1
ATOM 6454 C C . ARG B 1 399 ? 20.155 -57.688 -50.035 1.00 52.40 476 ARG B C 1
ATOM 6455 O O . ARG B 1 399 ? 20.796 -57.542 -48.998 1.00 49.28 476 ARG B O 1
ATOM 6463 N N . LYS B 1 400 ? 18.904 -58.140 -50.065 1.00 49.42 477 LYS B N 1
ATOM 6464 C CA . LYS B 1 400 ? 18.172 -58.473 -48.844 1.00 46.95 477 LYS B CA 1
ATOM 6465 C C . LYS B 1 400 ? 18.561 -59.889 -48.369 1.00 42.58 477 LYS B C 1
ATOM 6466 O O . LYS B 1 400 ? 18.998 -60.703 -49.173 1.00 39.87 477 LYS B O 1
ATOM 6472 N N . PRO B 1 401 ? 18.445 -60.180 -47.061 1.00 39.69 478 PRO B N 1
ATOM 6473 C CA . PRO B 1 401 ? 18.697 -61.548 -46.583 1.00 37.12 478 PRO B CA 1
ATOM 6474 C C . PRO B 1 401 ? 17.734 -62.487 -47.318 1.00 37.60 478 PRO B C 1
ATOM 6475 O O . PRO B 1 401 ? 16.663 -62.034 -47.786 1.00 37.90 478 PRO B O 1
ATOM 6479 N N . ARG B 1 402 ? 18.110 -63.753 -47.450 1.00 36.60 479 ARG B N 1
ATOM 6480 C CA . ARG B 1 402 ? 17.230 -64.789 -48.025 1.00 37.32 479 ARG B CA 1
ATOM 6481 C C . ARG B 1 402 ? 16.629 -65.659 -46.911 1.00 35.74 479 ARG B C 1
ATOM 6482 O O . ARG B 1 402 ? 15.672 -66.416 -47.159 1.00 36.46 479 ARG B O 1
ATOM 6490 N N . ASN B 1 403 ? 17.171 -65.531 -45.693 1.00 32.50 480 ASN B N 1
ATOM 6491 C CA . ASN B 1 403 ? 16.729 -66.383 -44.588 1.00 30.62 480 ASN B CA 1
ATOM 6492 C C . ASN B 1 403 ? 15.916 -65.681 -43.578 1.00 29.65 480 ASN B C 1
ATOM 6493 O O . ASN B 1 403 ? 15.996 -64.463 -43.476 1.00 29.41 480 ASN B O 1
ATOM 6498 N N . TYR B 1 404 ? 15.143 -66.467 -42.806 1.00 28.11 481 TYR B N 1
ATOM 6499 C CA . TYR B 1 404 ? 14.679 -66.044 -41.522 1.00 27.61 481 TYR B CA 1
ATOM 6500 C C . TYR B 1 404 ? 15.779 -66.338 -40.527 1.00 26.73 481 TYR B C 1
ATOM 6501 O O . TYR B 1 404 ? 16.237 -67.501 -40.423 1.00 26.86 481 TYR B O 1
ATOM 6510 N N . GLU B 1 405 ? 16.155 -65.322 -39.758 1.00 26.74 482 GLU B N 1
ATOM 6511 C CA . GLU B 1 405 ? 17.118 -65.394 -38.659 1.00 25.50 482 GLU B CA 1
ATOM 6512 C C . GLU B 1 405 ? 16.666 -64.495 -37.528 1.00 25.78 482 GLU B C 1
ATOM 6513 O O . GLU B 1 405 ? 16.041 -63.416 -37.767 1.00 28.12 482 GLU B O 1
ATOM 6519 N N . ALA B 1 406 ? 17.035 -64.833 -36.290 1.00 25.24 483 ALA B N 1
ATOM 6520 C CA . ALA B 1 406 ? 16.673 -63.922 -35.190 1.00 25.55 483 ALA B CA 1
ATOM 6521 C C . ALA B 1 406 ? 17.700 -64.015 -34.070 1.00 24.74 483 ALA B C 1
ATOM 6522 O O . ALA B 1 406 ? 18.304 -65.082 -33.853 1.00 24.18 483 ALA B O 1
ATOM 6524 N N . GLY B 1 407 ? 17.851 -62.901 -33.349 1.00 24.37 484 GLY B N 1
ATOM 6525 C CA . GLY B 1 407 ? 18.769 -62.873 -32.246 1.00 24.32 484 GLY B CA 1
ATOM 6526 C C . GLY B 1 407 ? 18.505 -61.702 -31.328 1.00 25.01 484 GLY B C 1
ATOM 6527 O O . GLY B 1 407 ? 17.540 -60.916 -31.548 1.00 26.25 484 GLY B O 1
ATOM 6528 N N . VAL B 1 408 ? 19.337 -61.557 -30.276 1.00 24.95 485 VAL B N 1
ATOM 6529 C CA . VAL B 1 408 ? 19.103 -60.498 -29.318 1.00 25.45 485 VAL B CA 1
ATOM 6530 C C . VAL B 1 408 ? 20.379 -59.701 -29.239 1.00 26.17 485 VAL B C 1
ATOM 6531 O O . VAL B 1 408 ? 21.492 -60.288 -29.233 1.00 26.14 485 VAL B O 1
ATOM 6535 N N . LEU B 1 409 ? 20.242 -58.388 -29.194 1.00 26.51 486 LEU B N 1
ATOM 6536 C CA . LEU B 1 409 ? 21.379 -57.468 -29.156 1.00 26.98 486 LEU B CA 1
ATOM 6537 C C . LEU B 1 409 ? 21.411 -56.748 -27.792 1.00 28.49 486 LEU B C 1
ATOM 6538 O O . LEU B 1 409 ? 20.407 -56.110 -27.393 1.00 28.09 486 LEU B O 1
ATOM 6543 N N . TYR B 1 410 ? 22.579 -56.821 -27.124 1.00 28.76 487 TYR B N 1
ATOM 6544 C CA . TYR B 1 410 ? 22.906 -56.074 -25.903 1.00 29.07 487 TYR B CA 1
ATOM 6545 C C . TYR B 1 410 ? 23.809 -54.918 -26.333 1.00 30.68 487 TYR B C 1
ATOM 6546 O O . TYR B 1 410 ? 24.899 -55.154 -26.900 1.00 30.48 487 TYR B O 1
ATOM 6555 N N . HIS B 1 411 ? 23.376 -53.683 -26.081 1.00 32.00 488 HIS B N 1
ATOM 6556 C CA . HIS B 1 411 ? 24.177 -52.517 -26.421 1.00 33.47 488 HIS B CA 1
ATOM 6557 C C . HIS B 1 411 ? 24.423 -51.712 -25.172 1.00 33.70 488 HIS B C 1
ATOM 6558 O O . HIS B 1 411 ? 23.500 -51.408 -24.427 1.00 32.68 488 HIS B O 1
ATOM 6565 N N . SER B 1 412 ? 25.667 -51.320 -24.961 1.00 35.18 489 SER B N 1
ATOM 6566 C CA . SER B 1 412 ? 26.005 -50.644 -23.727 1.00 37.92 489 SER B CA 1
ATOM 6567 C C . SER B 1 412 ? 25.245 -49.326 -23.508 1.00 39.55 489 SER B C 1
ATOM 6568 O O . SER B 1 412 ? 24.954 -48.993 -22.367 1.00 38.44 489 SER B O 1
ATOM 6571 N N . ARG B 1 413 ? 24.924 -48.603 -24.590 1.00 40.91 490 ARG B N 1
ATOM 6572 C CA . ARG B 1 413 ? 24.144 -47.347 -24.475 1.00 43.53 490 ARG B CA 1
ATOM 6573 C C . ARG B 1 413 ? 22.648 -47.540 -24.164 1.00 42.73 490 ARG B C 1
ATOM 6574 O O . ARG B 1 413 ? 21.978 -46.588 -23.840 1.00 42.39 490 ARG B O 1
ATOM 6582 N N . ARG B 1 414 ? 22.164 -48.774 -24.244 1.00 41.20 491 ARG B N 1
ATOM 6583 C CA . ARG B 1 414 ? 20.789 -49.099 -23.941 1.00 41.60 491 ARG B CA 1
ATOM 6584 C C . ARG B 1 414 ? 20.593 -49.752 -22.588 1.00 42.92 491 ARG B C 1
ATOM 6585 O O . ARG B 1 414 ? 19.501 -49.987 -22.163 1.00 41.48 491 ARG B O 1
ATOM 6593 N N . LEU B 1 415 ? 21.680 -50.100 -21.939 1.00 45.89 492 LEU B N 1
ATOM 6594 C CA . LEU B 1 415 ? 21.624 -50.745 -20.643 1.00 49.32 492 LEU B CA 1
ATOM 6595 C C . LEU B 1 415 ? 21.273 -49.793 -19.527 1.00 52.45 492 LEU B C 1
ATOM 6596 O O . LEU B 1 415 ? 21.623 -48.647 -19.574 1.00 52.60 492 LEU B O 1
ATOM 6601 N N . ALA B 1 416 ? 20.607 -50.305 -18.513 1.00 56.88 493 ALA B N 1
ATOM 6602 C CA . ALA B 1 416 ? 20.282 -49.519 -17.347 1.00 62.69 493 ALA B CA 1
ATOM 6603 C C . ALA B 1 416 ? 21.128 -50.039 -16.214 1.00 66.98 493 ALA B C 1
ATOM 6604 O O . ALA B 1 416 ? 21.224 -51.236 -16.012 1.00 67.88 493 ALA B O 1
ATOM 6606 N N . ASN B 1 417 ? 21.754 -49.143 -15.481 1.00 71.49 494 ASN B N 1
ATOM 6607 C CA . ASN B 1 417 ? 22.558 -49.510 -14.334 1.00 75.28 494 ASN B CA 1
ATOM 6608 C C . ASN B 1 417 ? 23.969 -49.954 -14.641 1.00 75.91 494 ASN B C 1
ATOM 6609 O O . ASN B 1 417 ? 24.635 -50.470 -13.769 1.00 76.00 494 ASN B O 1
ATOM 6614 N N . THR B 1 418 ? 24.416 -49.793 -15.874 1.00 76.15 495 THR B N 1
ATOM 6615 C CA . THR B 1 418 ? 25.776 -50.173 -16.221 1.00 75.22 495 THR B CA 1
ATOM 6616 C C . THR B 1 418 ? 26.339 -49.337 -17.357 1.00 72.92 495 THR B C 1
ATOM 6617 O O . THR B 1 418 ? 25.627 -48.880 -18.220 1.00 73.52 495 THR B O 1
ATOM 6621 N N . ARG B 1 419 ? 27.632 -49.104 -17.304 1.00 68.35 496 ARG B N 1
ATOM 6622 C CA . ARG B 1 419 ? 28.365 -48.463 -18.377 1.00 62.83 496 ARG B CA 1
ATOM 6623 C C . ARG B 1 419 ? 28.583 -49.352 -19.616 1.00 58.25 496 ARG B C 1
ATOM 6624 O O . ARG B 1 419 ? 28.565 -48.883 -20.735 1.00 57.66 496 ARG B O 1
ATOM 6626 N N . LYS B 1 420 ? 28.847 -50.629 -19.376 1.00 53.17 497 LYS B N 1
ATOM 6627 C CA . LYS B 1 420 ? 29.167 -51.590 -20.440 1.00 48.11 497 LYS B CA 1
ATOM 6628 C C . LYS B 1 420 ? 28.506 -52.955 -20.322 1.00 43.74 497 LYS B C 1
ATOM 6629 O O . LYS B 1 420 ? 28.118 -53.374 -19.267 1.00 41.39 497 LYS B O 1
ATOM 6635 N N . VAL B 1 421 ? 28.403 -53.649 -21.445 1.00 39.98 498 VAL B N 1
ATOM 6636 C CA . VAL B 1 421 ? 27.856 -54.995 -21.445 1.00 36.46 498 VAL B CA 1
ATOM 6637 C C . VAL B 1 421 ? 28.938 -55.858 -20.854 1.00 36.85 498 VAL B C 1
ATOM 6638 O O . VAL B 1 421 ? 30.042 -55.777 -21.266 1.00 37.90 498 VAL B O 1
ATOM 6642 N N . THR B 1 422 ? 28.625 -56.680 -19.877 1.00 36.08 499 THR B N 1
ATOM 6643 C CA . THR B 1 422 ? 29.662 -57.529 -19.287 1.00 36.12 499 THR B CA 1
ATOM 6644 C C . THR B 1 422 ? 29.486 -58.935 -19.866 1.00 34.94 499 THR B C 1
ATOM 6645 O O . THR B 1 422 ? 28.348 -59.383 -20.226 1.00 33.22 499 THR B O 1
ATOM 6649 N N . CYS B 1 423 ? 30.604 -59.636 -20.023 1.00 34.27 500 CYS B N 1
ATOM 6650 C CA . CYS B 1 423 ? 30.584 -60.940 -20.647 1.00 33.58 500 CYS B CA 1
ATOM 6651 C C . CYS B 1 423 ? 31.614 -61.842 -19.962 1.00 34.59 500 CYS B C 1
ATOM 6652 O O . CYS B 1 423 ? 32.643 -61.343 -19.468 1.00 35.49 500 CYS B O 1
ATOM 6655 N N . ARG B 1 424 ? 31.313 -63.136 -19.840 1.00 33.85 501 ARG B N 1
ATOM 6656 C CA . ARG B 1 424 ? 32.213 -64.068 -19.200 1.00 34.41 501 ARG B CA 1
ATOM 6657 C C . ARG B 1 424 ? 32.100 -65.338 -19.984 1.00 33.80 501 ARG B C 1
ATOM 6658 O O . ARG B 1 424 ? 31.216 -65.456 -20.864 1.00 32.24 501 ARG B O 1
ATOM 6666 N N . THR B 1 425 ? 33.025 -66.271 -19.722 1.00 34.60 502 THR B N 1
ATOM 6667 C CA . THR B 1 425 ? 33.087 -67.499 -20.495 1.00 33.50 502 THR B CA 1
ATOM 6668 C C . THR B 1 425 ? 32.433 -68.546 -19.635 1.00 34.42 502 THR B C 1
ATOM 6669 O O . THR B 1 425 ? 32.631 -68.569 -18.432 1.00 34.75 502 THR B O 1
ATOM 6673 N N . PHE B 1 426 ? 31.674 -69.437 -20.260 1.00 33.28 503 PHE B N 1
ATOM 6674 C CA . PHE B 1 426 ? 31.158 -70.605 -19.516 1.00 34.79 503 PHE B CA 1
ATOM 6675 C C . PHE B 1 426 ? 32.258 -71.547 -19.103 1.00 36.55 503 PHE B C 1
ATOM 6676 O O . PHE B 1 426 ? 32.057 -72.360 -18.224 1.00 37.61 503 PHE B O 1
ATOM 6684 N N . THR B 1 427 ? 33.416 -71.451 -19.728 1.00 37.56 504 THR B N 1
ATOM 6685 C CA . THR B 1 427 ? 34.474 -72.405 -19.450 1.00 41.12 504 THR B CA 1
ATOM 6686 C C . THR B 1 427 ? 35.084 -72.168 -18.027 1.00 46.60 504 THR B C 1
ATOM 6687 O O . THR B 1 427 ? 35.827 -72.997 -17.545 1.00 48.38 504 THR B O 1
ATOM 6691 N N . ARG B 1 428 ? 34.791 -71.050 -17.382 1.00 51.85 505 ARG B N 1
ATOM 6692 C CA . ARG B 1 428 ? 35.364 -70.826 -16.012 1.00 59.83 505 ARG B CA 1
ATOM 6693 C C . ARG B 1 428 ? 34.347 -70.956 -14.882 1.00 62.80 505 ARG B C 1
ATOM 6694 O O . ARG B 1 428 ? 34.719 -70.811 -13.720 1.00 65.12 505 ARG B O 1
ATOM 6702 N N . ASP B 1 429 ? 33.071 -71.203 -15.242 1.00 64.91 506 ASP B N 1
ATOM 6703 C CA . ASP B 1 429 ? 31.976 -71.433 -14.274 1.00 67.56 506 ASP B CA 1
ATOM 6704 C C . ASP B 1 429 ? 32.340 -72.539 -13.222 1.00 69.55 506 ASP B C 1
ATOM 6705 O O . ASP B 1 429 ? 32.834 -73.628 -13.574 1.00 70.10 506 ASP B O 1
ATOM 6710 N N . ASN B 1 436 ? 30.770 -63.609 -10.964 1.00 65.86 513 ASN B N 1
ATOM 6711 C CA . ASN B 1 436 ? 29.502 -62.974 -10.656 1.00 65.17 513 ASN B CA 1
ATOM 6712 C C . ASN B 1 436 ? 28.602 -63.221 -11.867 1.00 63.95 513 ASN B C 1
ATOM 6713 O O . ASN B 1 436 ? 29.026 -63.940 -12.815 1.00 64.65 513 ASN B O 1
ATOM 6715 N N . PRO B 1 437 ? 27.365 -62.662 -11.852 1.00 61.20 514 PRO B N 1
ATOM 6716 C CA . PRO B 1 437 ? 26.494 -62.597 -13.037 1.00 58.21 514 PRO B CA 1
ATOM 6717 C C . PRO B 1 437 ? 26.979 -61.533 -14.059 1.00 54.35 514 PRO B C 1
ATOM 6718 O O . PRO B 1 437 ? 27.475 -60.474 -13.689 1.00 54.96 514 PRO B O 1
ATOM 6722 N N . THR B 1 438 ? 26.889 -61.869 -15.345 1.00 48.58 515 THR B N 1
ATOM 6723 C CA . THR B 1 438 ? 27.264 -60.934 -16.384 1.00 43.40 515 THR B CA 1
ATOM 6724 C C . THR B 1 438 ? 26.064 -60.789 -17.277 1.00 40.30 515 THR B C 1
ATOM 6725 O O . THR B 1 438 ? 25.193 -61.628 -17.230 1.00 38.86 515 THR B O 1
ATOM 6729 N N . HIS B 1 439 ? 26.008 -59.761 -18.131 1.00 36.48 516 HIS B N 1
ATOM 6730 C CA . HIS B 1 439 ? 24.965 -59.717 -19.181 1.00 33.23 516 HIS B CA 1
ATOM 6731 C C . HIS B 1 439 ? 25.017 -60.916 -20.109 1.00 31.50 516 HIS B C 1
ATOM 6732 O O . HIS B 1 439 ? 23.974 -61.542 -20.370 1.00 29.82 516 HIS B O 1
ATOM 6739 N N . VAL B 1 440 ? 26.225 -61.250 -20.586 1.00 29.42 517 VAL B N 1
ATOM 6740 C CA . VAL B 1 440 ? 26.397 -62.265 -21.622 1.00 28.09 517 VAL B CA 1
ATOM 6741 C C . VAL B 1 440 ? 27.339 -63.340 -21.125 1.00 29.06 517 VAL B C 1
ATOM 6742 O O . VAL B 1 440 ? 28.186 -63.063 -20.286 1.00 31.13 517 VAL B O 1
ATOM 6746 N N . ALA B 1 441 ? 27.163 -64.585 -21.575 1.00 27.99 518 ALA B N 1
ATOM 6747 C CA . ALA B 1 441 ? 28.088 -65.650 -21.281 1.00 27.98 518 ALA B CA 1
ATOM 6748 C C . ALA B 1 441 ? 28.293 -66.377 -22.593 1.00 27.36 518 ALA B C 1
ATOM 6749 O O . ALA B 1 441 ? 27.295 -66.637 -23.328 1.00 27.36 518 ALA B O 1
ATOM 6751 N N . VAL B 1 442 ? 29.554 -66.760 -22.872 1.00 26.59 519 VAL B N 1
ATOM 6752 C CA . VAL B 1 442 ? 29.853 -67.390 -24.176 1.00 25.97 519 VAL B CA 1
ATOM 6753 C C . VAL B 1 442 ? 30.523 -68.752 -23.982 1.00 26.78 519 VAL B C 1
ATOM 6754 O O . VAL B 1 442 ? 31.165 -68.978 -22.960 1.00 28.24 519 VAL B O 1
ATOM 6758 N N . PRO B 1 443 ? 30.342 -69.677 -24.960 1.00 25.62 520 PRO B N 1
ATOM 6759 C CA . PRO B 1 443 ? 30.867 -71.033 -24.806 1.00 25.68 520 PRO B CA 1
ATOM 6760 C C . PRO B 1 443 ? 32.367 -71.113 -25.088 1.00 27.22 520 PRO B C 1
ATOM 6761 O O . PRO B 1 443 ? 33.042 -72.073 -24.576 1.00 27.47 520 PRO B O 1
ATOM 6765 N N . PHE B 1 444 ? 32.892 -70.129 -25.858 1.00 26.09 521 PHE B N 1
ATOM 6766 C CA . PHE B 1 444 ? 34.324 -70.090 -26.132 1.00 27.36 521 PHE B CA 1
ATOM 6767 C C . PHE B 1 444 ? 35.087 -69.578 -24.918 1.00 28.98 521 PHE B C 1
ATOM 6768 O O . PHE B 1 444 ? 34.527 -68.871 -24.094 1.00 29.62 521 PHE B O 1
ATOM 6776 N N . THR B 1 445 ? 36.380 -69.951 -24.819 1.00 30.52 522 THR B N 1
ATOM 6777 C CA . THR B 1 445 ? 37.237 -69.419 -23.794 1.00 31.87 522 THR B CA 1
ATOM 6778 C C . THR B 1 445 ? 37.401 -67.910 -23.958 1.00 33.53 522 THR B C 1
ATOM 6779 O O . THR B 1 445 ? 37.334 -67.377 -25.079 1.00 32.49 522 THR B O 1
ATOM 6783 N N . LEU B 1 446 ? 37.665 -67.227 -22.844 1.00 34.82 523 LEU B N 1
ATOM 6784 C CA . LEU B 1 446 ? 38.119 -65.837 -22.871 1.00 37.35 523 LEU B CA 1
ATOM 6785 C C . LEU B 1 446 ? 39.394 -65.760 -22.068 1.00 39.69 523 LEU B C 1
ATOM 6786 O O . LEU B 1 446 ? 39.372 -66.024 -20.871 1.00 39.14 523 LEU B O 1
ATOM 6791 N N . PRO B 1 447 ? 40.504 -65.398 -22.694 1.00 42.21 524 PRO B N 1
ATOM 6792 C CA . PRO B 1 447 ? 40.697 -65.091 -24.089 1.00 42.06 524 PRO B CA 1
ATOM 6793 C C . PRO B 1 447 ? 40.568 -66.263 -25.040 1.00 40.33 524 PRO B C 1
ATOM 6794 O O . PRO B 1 447 ? 40.576 -67.486 -24.662 1.00 38.56 524 PRO B O 1
ATOM 6798 N N . VAL B 1 448 ? 40.400 -65.911 -26.309 1.00 38.90 525 VAL B N 1
ATOM 6799 C CA . VAL B 1 448 ? 40.657 -66.876 -27.368 1.00 36.95 525 VAL B CA 1
ATOM 6800 C C . VAL B 1 448 ? 42.087 -66.644 -27.813 1.00 38.16 525 VAL B C 1
ATOM 6801 O O . VAL B 1 448 ? 42.685 -65.619 -27.462 1.00 37.62 525 VAL B O 1
ATOM 6805 N N . ILE B 1 449 ? 42.626 -67.573 -28.581 1.00 37.88 526 ILE B N 1
ATOM 6806 C CA . ILE B 1 449 ? 44.057 -67.583 -28.906 1.00 40.04 526 ILE B CA 1
ATOM 6807 C C . ILE B 1 449 ? 44.201 -67.481 -30.442 1.00 39.06 526 ILE B C 1
ATOM 6808 O O . ILE B 1 449 ? 43.492 -68.150 -31.151 1.00 36.66 526 ILE B O 1
ATOM 6813 N N . PRO B 1 450 ? 45.141 -66.660 -30.934 1.00 40.31 527 PRO B N 1
ATOM 6814 C CA . PRO B 1 450 ? 45.321 -66.580 -32.386 1.00 39.76 527 PRO B CA 1
ATOM 6815 C C . PRO B 1 450 ? 45.692 -67.924 -32.947 1.00 39.26 527 PRO B C 1
ATOM 6816 O O . PRO B 1 450 ? 46.381 -68.678 -32.260 1.00 39.68 527 PRO B O 1
ATOM 6820 N N . TYR B 1 451 ? 45.227 -68.268 -34.154 1.00 37.18 528 TYR B N 1
ATOM 6821 C CA . TYR B 1 451 ? 45.698 -69.479 -34.843 1.00 37.53 528 TYR B CA 1
ATOM 6822 C C . TYR B 1 451 ? 47.207 -69.364 -34.931 1.00 39.08 528 TYR B C 1
ATOM 6823 O O . TYR B 1 451 ? 47.732 -68.286 -35.140 1.00 39.29 528 TYR B O 1
ATOM 6832 N N . ASP B 1 452 ? 47.904 -70.469 -34.745 1.00 41.44 529 ASP B N 1
ATOM 6833 C CA . ASP B 1 452 ? 49.377 -70.440 -34.813 1.00 44.84 529 ASP B CA 1
ATOM 6834 C C . ASP B 1 452 ? 49.624 -70.538 -36.317 1.00 44.29 529 ASP B C 1
ATOM 6835 O O . ASP B 1 452 ? 49.293 -71.522 -36.882 1.00 42.18 529 ASP B O 1
ATOM 6840 N N . LEU B 1 453 ? 50.169 -69.518 -36.938 1.00 45.92 530 LEU B N 1
ATOM 6841 C CA . LEU B 1 453 ? 50.310 -69.493 -38.376 1.00 47.85 530 LEU B CA 1
ATOM 6842 C C . LEU B 1 453 ? 51.217 -70.556 -38.985 1.00 49.48 530 LEU B C 1
ATOM 6843 O O . LEU B 1 453 ? 51.205 -70.772 -40.155 1.00 49.62 530 LEU B O 1
ATOM 6848 N N . ALA B 1 454 ? 52.041 -71.174 -38.186 1.00 50.65 531 ALA B N 1
ATOM 6849 C CA . ALA B 1 454 ? 52.874 -72.231 -38.705 1.00 52.18 531 ALA B CA 1
ATOM 6850 C C . ALA B 1 454 ? 52.212 -73.636 -38.723 1.00 51.65 531 ALA B C 1
ATOM 6851 O O . ALA B 1 454 ? 52.740 -74.551 -39.303 1.00 51.98 531 ALA B O 1
ATOM 6853 N N . GLU B 1 455 ? 51.094 -73.787 -38.031 1.00 50.00 532 GLU B N 1
ATOM 6854 C CA . GLU B 1 455 ? 50.422 -75.063 -37.901 1.00 49.54 532 GLU B CA 1
ATOM 6855 C C . GLU B 1 455 ? 48.912 -75.164 -38.131 1.00 46.08 532 GLU B C 1
ATOM 6856 O O . GLU B 1 455 ? 48.440 -76.094 -38.746 1.00 44.92 532 GLU B O 1
ATOM 6862 N N . ASP B 1 456 ? 48.171 -74.228 -37.557 1.00 42.88 533 ASP B N 1
ATOM 6863 C CA . ASP B 1 456 ? 46.727 -74.257 -37.545 1.00 39.84 533 ASP B CA 1
ATOM 6864 C C . ASP B 1 456 ? 46.008 -74.048 -38.847 1.00 38.06 533 ASP B C 1
ATOM 6865 O O . ASP B 1 456 ? 46.381 -73.229 -39.633 1.00 38.45 533 ASP B O 1
ATOM 6870 N N . GLU B 1 457 ? 44.953 -74.811 -39.047 1.00 34.97 534 GLU B N 1
ATOM 6871 C CA . GLU B 1 457 ? 44.103 -74.648 -40.199 1.00 33.70 534 GLU B CA 1
ATOM 6872 C C . GLU B 1 457 ? 42.620 -74.816 -39.845 1.00 31.70 534 GLU B C 1
ATOM 6873 O O . GLU B 1 457 ? 42.265 -75.676 -39.088 1.00 29.99 534 GLU B O 1
ATOM 6879 N N . CYS B 1 458 ? 41.769 -73.999 -40.428 1.00 30.72 535 CYS B N 1
ATOM 6880 C CA . CYS B 1 458 ? 40.298 -74.189 -40.228 1.00 29.44 535 CYS B CA 1
ATOM 6881 C C . CYS B 1 458 ? 39.893 -75.540 -40.670 1.00 29.27 535 CYS B C 1
ATOM 6882 O O . CYS B 1 458 ? 40.345 -76.042 -41.705 1.00 29.88 535 CYS B O 1
ATOM 6885 N N . PHE B 1 459 ? 39.016 -76.171 -39.924 1.00 29.39 536 PHE B N 1
ATOM 6886 C CA . PHE B 1 459 ? 38.560 -77.454 -40.328 1.00 29.16 536 PHE B CA 1
ATOM 6887 C C . PHE B 1 459 ? 37.750 -77.356 -41.632 1.00 30.75 536 PHE B C 1
ATOM 6888 O O . PHE B 1 459 ? 36.842 -76.529 -41.750 1.00 30.45 536 PHE B O 1
ATOM 6896 N N . CYS B 1 460 ? 38.012 -78.292 -42.529 1.00 31.39 537 CYS B N 1
ATOM 6897 C CA . CYS B 1 460 ? 37.272 -78.411 -43.813 1.00 36.06 537 CYS B CA 1
ATOM 6898 C C . CYS B 1 460 ? 37.476 -79.813 -44.366 1.00 37.13 537 CYS B C 1
ATOM 6899 O O . CYS B 1 460 ? 38.606 -80.265 -44.486 1.00 38.07 537 CYS B O 1
ATOM 6902 N N . LEU B 1 461 ? 36.407 -80.483 -44.756 1.00 39.68 538 LEU B N 1
ATOM 6903 C CA . LEU B 1 461 ? 36.489 -81.833 -45.227 1.00 42.66 538 LEU B CA 1
ATOM 6904 C C . LEU B 1 461 ? 35.609 -81.831 -46.483 1.00 44.17 538 LEU B C 1
ATOM 6905 O O . LEU B 1 461 ? 34.437 -81.441 -46.388 1.00 44.74 538 LEU B O 1
ATOM 6910 N N . ALA B 1 462 ? 36.176 -82.154 -47.637 1.00 45.64 539 ALA B N 1
ATOM 6911 C CA . ALA B 1 462 ? 35.464 -82.304 -48.940 1.00 47.08 539 ALA B CA 1
ATOM 6912 C C . ALA B 1 462 ? 35.272 -83.770 -49.268 1.00 46.53 539 ALA B C 1
ATOM 6913 O O . ALA B 1 462 ? 36.238 -84.461 -49.645 1.00 47.09 539 ALA B O 1
ATOM 6915 N N . LEU B 1 463 ? 34.040 -84.239 -49.102 1.00 45.79 540 LEU B N 1
ATOM 6916 C CA . LEU B 1 463 ? 33.735 -85.645 -49.305 1.00 45.02 540 LEU B CA 1
ATOM 6917 C C . LEU B 1 463 ? 33.035 -85.808 -50.665 1.00 45.28 540 LEU B C 1
ATOM 6918 O O . LEU B 1 463 ? 32.542 -84.804 -51.233 1.00 44.15 540 LEU B O 1
ATOM 6923 N N . GLU B 1 464 ? 32.985 -87.043 -51.162 1.00 44.40 541 GLU B N 1
ATOM 6924 C CA . GLU B 1 464 ? 32.410 -87.324 -52.447 1.00 46.27 541 GLU B CA 1
ATOM 6925 C C . GLU B 1 464 ? 30.950 -86.848 -52.560 1.00 48.17 541 GLU B C 1
ATOM 6926 O O . GLU B 1 464 ? 30.518 -86.411 -53.637 1.00 48.02 541 GLU B O 1
ATOM 6932 N N . HIS B 1 465 ? 30.193 -86.980 -51.481 1.00 49.54 542 HIS B N 1
ATOM 6933 C CA . HIS B 1 465 ? 28.745 -86.794 -51.553 1.00 53.47 542 HIS B CA 1
ATOM 6934 C C . HIS B 1 465 ? 28.344 -85.340 -51.755 1.00 54.78 542 HIS B C 1
ATOM 6935 O O . HIS B 1 465 ? 27.233 -85.049 -52.232 1.00 55.42 542 HIS B O 1
ATOM 6942 N N . HIS B 1 466 ? 29.250 -84.446 -51.410 1.00 55.57 543 HIS B N 1
ATOM 6943 C CA . HIS B 1 466 ? 28.989 -83.020 -51.485 1.00 57.97 543 HIS B CA 1
ATOM 6944 C C . HIS B 1 466 ? 29.705 -82.282 -52.621 1.00 58.77 543 HIS B C 1
ATOM 6945 O O . HIS B 1 466 ? 29.658 -81.042 -52.658 1.00 58.98 543 HIS B O 1
ATOM 6952 N N . HIS B 1 467 ? 30.319 -83.025 -53.548 1.00 58.28 544 HIS B N 1
ATOM 6953 C CA . HIS B 1 467 ? 31.255 -82.412 -54.492 1.00 59.00 544 HIS B CA 1
ATOM 6954 C C . HIS B 1 467 ? 30.618 -81.324 -55.380 1.00 60.31 544 HIS B C 1
ATOM 6955 O O . HIS B 1 467 ? 31.249 -80.294 -55.693 1.00 59.99 544 HIS B O 1
ATOM 6962 N N . HIS B 1 468 ? 29.375 -81.578 -55.785 1.00 61.32 545 HIS B N 1
ATOM 6963 C CA . HIS B 1 468 ? 28.603 -80.613 -56.532 1.00 63.19 545 HIS B CA 1
ATOM 6964 C C . HIS B 1 468 ? 27.927 -79.673 -55.515 1.00 63.13 545 HIS B C 1
ATOM 6965 O O . HIS B 1 468 ? 26.808 -79.230 -55.691 1.00 64.36 545 HIS B O 1
ATOM 6972 N N . GLY C 1 2 ? 17.645 -39.032 -55.945 1.00 44.29 79 GLY C N 1
ATOM 6973 C CA . GLY C 1 2 ? 16.208 -38.921 -56.304 1.00 41.62 79 GLY C CA 1
ATOM 6974 C C . GLY C 1 2 ? 15.726 -37.520 -55.894 1.00 39.12 79 GLY C C 1
ATOM 6975 O O . GLY C 1 2 ? 16.378 -36.816 -55.109 1.00 39.06 79 GLY C O 1
ATOM 6976 N N . ALA C 1 3 ? 14.587 -37.109 -56.430 1.00 36.35 80 ALA C N 1
ATOM 6977 C CA . ALA C 1 3 ? 13.944 -35.890 -56.034 1.00 34.17 80 ALA C CA 1
ATOM 6978 C C . ALA C 1 3 ? 13.425 -36.083 -54.614 1.00 33.41 80 ALA C C 1
ATOM 6979 O O . ALA C 1 3 ? 13.039 -37.209 -54.224 1.00 32.40 80 ALA C O 1
ATOM 6981 N N . VAL C 1 4 ? 13.380 -34.980 -53.854 1.00 32.04 81 VAL C N 1
ATOM 6982 C CA . VAL C 1 4 ? 13.030 -35.067 -52.460 1.00 32.17 81 VAL C CA 1
ATOM 6983 C C . VAL C 1 4 ? 12.352 -33.783 -52.021 1.00 30.14 81 VAL C C 1
ATOM 6984 O O . VAL C 1 4 ? 12.674 -32.625 -52.529 1.00 30.16 81 VAL C O 1
ATOM 6988 N N . PHE C 1 5 ? 11.372 -33.927 -51.135 1.00 28.16 82 PHE C N 1
ATOM 6989 C CA . PHE C 1 5 ? 10.700 -32.767 -50.519 1.00 26.30 82 PHE C CA 1
ATOM 6990 C C . PHE C 1 5 ? 11.360 -32.547 -49.199 1.00 27.86 82 PHE C C 1
ATOM 6991 O O . PHE C 1 5 ? 11.587 -33.550 -48.478 1.00 28.81 82 PHE C O 1
ATOM 6999 N N . LYS C 1 6 ? 11.686 -31.286 -48.844 1.00 26.89 83 LYS C N 1
ATOM 7000 C CA . LYS C 1 6 ? 12.221 -30.989 -47.525 1.00 28.00 83 LYS C CA 1
ATOM 7001 C C . LYS C 1 6 ? 11.400 -29.876 -46.890 1.00 27.85 83 LYS C C 1
ATOM 7002 O O . LYS C 1 6 ? 10.737 -29.089 -47.585 1.00 27.47 83 LYS C O 1
ATOM 7008 N N . LEU C 1 7 ? 11.429 -29.786 -45.584 1.00 28.29 84 LEU C N 1
ATOM 7009 C CA . LEU C 1 7 ? 10.700 -28.792 -44.850 1.00 28.37 84 LEU C CA 1
ATOM 7010 C C . LEU C 1 7 ? 11.736 -27.687 -44.606 1.00 28.77 84 LEU C C 1
ATOM 7011 O O . LEU C 1 7 ? 12.851 -27.899 -44.107 1.00 28.84 84 LEU C O 1
ATOM 7016 N N . MET C 1 8 ? 11.373 -26.483 -44.966 1.00 27.81 85 MET C N 1
ATOM 7017 C CA . MET C 1 8 ? 12.303 -25.349 -44.658 1.00 29.17 85 MET C CA 1
ATOM 7018 C C . MET C 1 8 ? 12.449 -25.065 -43.159 1.00 29.51 85 MET C C 1
ATOM 7019 O O . MET C 1 8 ? 11.426 -24.802 -42.476 1.00 29.12 85 MET C O 1
ATOM 7024 N N . LYS C 1 9 ? 13.683 -24.961 -42.641 1.00 29.87 86 LYS C N 1
ATOM 7025 C CA . LYS C 1 9 ? 13.895 -24.621 -41.253 1.00 32.66 86 LYS C CA 1
ATOM 7026 C C . LYS C 1 9 ? 13.479 -23.187 -41.030 1.00 31.79 86 LYS C C 1
ATOM 7027 O O . LYS C 1 9 ? 13.577 -22.321 -41.940 1.00 31.85 86 LYS C O 1
ATOM 7033 N N . SER C 1 10 ? 13.036 -22.920 -39.814 1.00 30.89 87 SER C N 1
ATOM 7034 C CA . SER C 1 10 ? 12.712 -21.580 -39.379 1.00 31.91 87 SER C CA 1
ATOM 7035 C C . SER C 1 10 ? 13.609 -21.220 -38.227 1.00 33.78 87 SER C C 1
ATOM 7036 O O . SER C 1 10 ? 13.850 -22.057 -37.322 1.00 33.83 87 SER C O 1
ATOM 7039 N N . ASP C 1 11 ? 14.112 -19.976 -38.213 1.00 35.67 88 ASP C N 1
ATOM 7040 C CA . ASP C 1 11 ? 14.908 -19.490 -37.093 1.00 38.76 88 ASP C CA 1
ATOM 7041 C C . ASP C 1 11 ? 14.070 -19.540 -35.808 1.00 39.40 88 ASP C C 1
ATOM 7042 O O . ASP C 1 11 ? 14.625 -19.524 -34.709 1.00 38.91 88 ASP C O 1
ATOM 7047 N N . PHE C 1 12 ? 12.751 -19.484 -35.924 1.00 37.60 89 PHE C N 1
ATOM 7048 C CA . PHE C 1 12 ? 11.915 -19.461 -34.741 1.00 39.66 89 PHE C CA 1
ATOM 7049 C C . PHE C 1 12 ? 11.559 -20.906 -34.283 1.00 39.95 89 PHE C C 1
ATOM 7050 O O . PHE C 1 12 ? 11.568 -21.182 -33.086 1.00 42.57 89 PHE C O 1
ATOM 7058 N N . TYR C 1 13 ? 11.290 -21.811 -35.210 1.00 36.76 90 TYR C N 1
ATOM 7059 C CA . TYR C 1 13 ? 10.835 -23.144 -34.851 1.00 37.36 90 TYR C CA 1
ATOM 7060 C C . TYR C 1 13 ? 11.977 -24.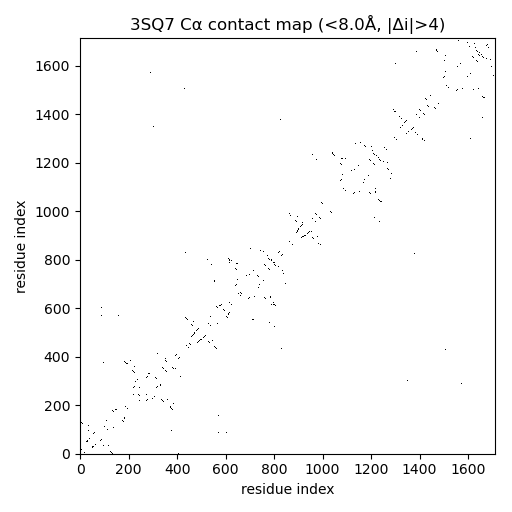133 -34.564 1.00 40.03 90 TYR C C 1
ATOM 7061 O O . TYR C 1 13 ? 11.818 -25.014 -33.694 1.00 40.79 90 TYR C O 1
ATOM 7070 N N . GLU C 1 14 ? 13.117 -23.973 -35.243 1.00 40.82 91 GLU C N 1
ATOM 7071 C CA . GLU C 1 14 ? 14.268 -24.857 -34.990 1.00 45.24 91 GLU C CA 1
ATOM 7072 C C . GLU C 1 14 ? 15.369 -24.071 -34.318 1.00 49.95 91 GLU C C 1
ATOM 7073 O O . GLU C 1 14 ? 16.258 -23.571 -34.993 1.00 50.27 91 GLU C O 1
ATOM 7079 N N . ARG C 1 15 ? 15.283 -23.955 -32.998 1.00 58.18 92 ARG C N 1
ATOM 7080 C CA . ARG C 1 15 ? 16.230 -23.153 -32.211 1.00 66.25 92 ARG C CA 1
ATOM 7081 C C . ARG C 1 15 ? 17.690 -23.646 -32.207 1.00 70.46 92 ARG C C 1
ATOM 7082 O O . ARG C 1 15 ? 18.603 -22.838 -32.003 1.00 72.57 92 ARG C O 1
ATOM 7090 N N . GLU C 1 16 ? 17.931 -24.943 -32.429 1.00 74.09 93 GLU C N 1
ATOM 7091 C CA . GLU C 1 16 ? 19.326 -25.488 -32.362 1.00 77.87 93 GLU C CA 1
ATOM 7092 C C . GLU C 1 16 ? 20.018 -25.208 -31.021 1.00 79.18 93 GLU C C 1
ATOM 7093 O O . GLU C 1 16 ? 19.594 -25.719 -29.976 1.00 80.34 93 GLU C O 1
ATOM 7099 N N . ASP C 1 24 ? 16.032 -34.473 -43.860 1.00 54.84 101 ASP C N 1
ATOM 7100 C CA . ASP C 1 24 ? 14.720 -33.988 -43.415 1.00 52.63 101 ASP C CA 1
ATOM 7101 C C . ASP C 1 24 ? 14.384 -32.489 -43.772 1.00 48.00 101 ASP C C 1
ATOM 7102 O O . ASP C 1 24 ? 13.287 -32.092 -44.329 1.00 45.56 101 ASP C O 1
ATOM 7107 N N . MET C 1 25 ? 15.309 -31.641 -43.377 1.00 44.12 102 MET C N 1
ATOM 7108 C CA . MET C 1 25 ? 15.135 -30.200 -43.383 1.00 40.80 102 MET C CA 1
ATOM 7109 C C . MET C 1 25 ? 16.121 -29.517 -44.292 1.00 38.73 102 MET C C 1
ATOM 7110 O O . MET C 1 25 ? 17.127 -30.116 -44.684 1.00 38.01 102 MET C O 1
ATOM 7115 N N . ILE C 1 26 ? 15.813 -28.276 -44.656 1.00 34.50 103 ILE C N 1
ATOM 7116 C CA . ILE C 1 26 ? 16.686 -27.577 -45.558 1.00 33.62 103 ILE C CA 1
ATOM 7117 C C . ILE C 1 26 ? 16.676 -26.070 -45.177 1.00 33.16 103 ILE C C 1
ATOM 7118 O O . ILE C 1 26 ? 15.699 -25.560 -44.574 1.00 30.95 103 ILE C O 1
ATOM 7123 N N . THR C 1 27 ? 17.770 -25.364 -45.464 1.00 32.45 104 THR C N 1
ATOM 7124 C CA . THR C 1 27 ? 17.752 -23.910 -45.327 1.00 32.07 104 THR C CA 1
ATOM 7125 C C . THR C 1 27 ? 18.206 -23.292 -46.669 1.00 31.80 104 THR C C 1
ATOM 7126 O O . THR C 1 27 ? 18.800 -23.961 -47.547 1.00 30.17 104 THR C O 1
ATOM 7130 N N . LEU C 1 28 ? 18.000 -21.987 -46.800 1.00 30.86 105 LEU C N 1
ATOM 7131 C CA . LEU C 1 28 ? 18.483 -21.312 -48.032 1.00 31.96 105 LEU C CA 1
ATOM 7132 C C . LEU C 1 28 ? 20.033 -21.342 -48.064 1.00 33.52 105 LEU C C 1
ATOM 7133 O O . LEU C 1 28 ? 20.649 -21.370 -49.136 1.00 33.58 105 LEU C O 1
ATOM 7138 N N . LYS C 1 29 ? 20.642 -21.391 -46.893 1.00 35.08 106 LYS C N 1
ATOM 7139 C CA . LYS C 1 29 ? 22.081 -21.495 -46.848 1.00 38.63 106 LYS C CA 1
ATOM 7140 C C . LYS C 1 29 ? 22.570 -22.837 -47.433 1.00 38.67 106 LYS C C 1
ATOM 7141 O O . LYS C 1 29 ? 23.596 -22.853 -48.156 1.00 38.61 106 LYS C O 1
ATOM 7147 N N . ASP C 1 30 ? 21.867 -23.946 -47.146 1.00 38.02 107 ASP C N 1
ATOM 7148 C CA . ASP C 1 30 ? 22.165 -25.236 -47.813 1.00 38.61 107 ASP C CA 1
ATOM 7149 C C . ASP C 1 30 ? 22.085 -25.115 -49.346 1.00 37.27 107 ASP C C 1
ATOM 7150 O O . ASP C 1 30 ? 22.822 -25.789 -50.075 1.00 37.16 107 ASP C O 1
ATOM 7155 N N . ILE C 1 31 ? 21.107 -24.337 -49.813 1.00 34.18 108 ILE C N 1
ATOM 7156 C CA . ILE C 1 31 ? 20.860 -24.269 -51.221 1.00 32.99 108 ILE C CA 1
ATOM 7157 C C . ILE C 1 31 ? 21.909 -23.380 -51.928 1.00 33.82 108 ILE C C 1
ATOM 7158 O O . ILE C 1 31 ? 22.476 -23.790 -52.955 1.00 33.65 108 ILE C O 1
ATOM 7163 N N . PHE C 1 32 ? 22.137 -22.193 -51.376 1.00 33.76 109 PHE C N 1
ATOM 7164 C CA . PHE C 1 32 ? 23.001 -21.216 -51.999 1.00 35.35 109 PHE C CA 1
ATOM 7165 C C . PHE C 1 32 ? 24.441 -21.143 -51.465 1.00 37.49 109 PHE C C 1
ATOM 7166 O O . PHE C 1 32 ? 25.259 -20.482 -52.108 1.00 38.51 109 PHE C O 1
ATOM 7174 N N . GLY C 1 3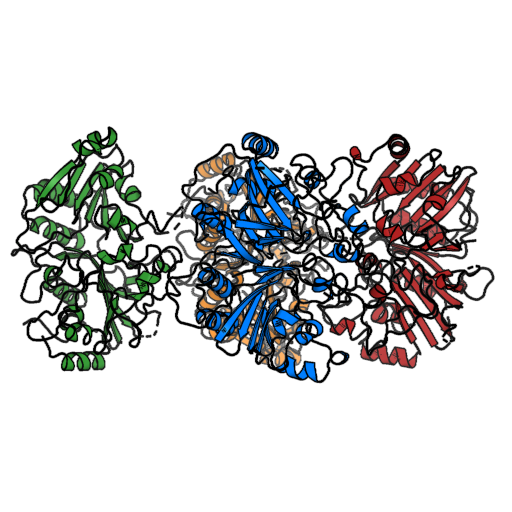3 ? 24.747 -21.765 -50.328 1.00 38.53 110 GLY C N 1
ATOM 7175 C CA . GLY C 1 33 ? 26.021 -21.486 -49.619 1.00 42.42 110 GLY C CA 1
ATOM 7176 C C . GLY C 1 33 ? 27.160 -22.458 -49.923 1.00 45.65 110 GLY C C 1
ATOM 7177 O O . GLY C 1 33 ? 28.283 -22.296 -49.430 1.00 46.76 110 GLY C O 1
ATOM 7178 N N . THR C 1 34 ? 26.881 -23.463 -50.744 1.00 46.64 111 THR C N 1
ATOM 7179 C CA . THR C 1 34 ? 27.807 -24.474 -51.109 1.00 50.12 111 THR C CA 1
ATOM 7180 C C . THR C 1 34 ? 28.992 -23.894 -51.931 1.00 51.09 111 THR C C 1
ATOM 7181 O O . THR C 1 34 ? 28.809 -23.148 -52.928 1.00 48.67 111 THR C O 1
ATOM 7185 N N . GLU C 1 35 ? 30.218 -24.251 -51.518 1.00 52.28 112 GLU C N 1
ATOM 7186 C CA . GLU C 1 35 ? 31.407 -23.684 -52.151 1.00 54.82 112 GLU C CA 1
ATOM 7187 C C . GLU C 1 35 ? 31.514 -24.028 -53.654 1.00 52.61 112 GLU C C 1
ATOM 7188 O O . GLU C 1 35 ? 32.144 -23.308 -54.390 1.00 52.75 112 GLU C O 1
ATOM 7194 N N . THR C 1 36 ? 30.881 -25.101 -54.101 1.00 49.92 113 THR C N 1
ATOM 7195 C CA . THR C 1 36 ? 30.954 -25.498 -55.500 1.00 49.38 113 THR C CA 1
ATOM 7196 C C . THR C 1 36 ? 29.870 -24.845 -56.377 1.00 46.80 113 THR C C 1
ATOM 7197 O O . THR C 1 36 ? 29.835 -25.095 -57.584 1.00 45.45 113 THR C O 1
ATOM 7201 N N . LEU C 1 37 ? 29.012 -24.010 -55.788 1.00 44.45 114 LEU C N 1
ATOM 7202 C CA . LEU C 1 37 ? 27.971 -23.325 -56.595 1.00 42.14 114 LEU C CA 1
ATOM 7203 C C . LEU C 1 37 ? 28.643 -22.237 -57.452 1.00 42.29 114 LEU C C 1
ATOM 7204 O O . LEU C 1 37 ? 29.352 -21.376 -56.926 1.00 42.11 114 LEU C O 1
ATOM 7209 N N . LYS C 1 38 ? 28.366 -22.268 -58.745 1.00 41.46 115 LYS C N 1
ATOM 7210 C CA . LYS C 1 38 ? 28.953 -21.381 -59.743 1.00 43.10 115 LYS C CA 1
ATOM 7211 C C . LYS C 1 38 ? 27.942 -20.315 -60.187 1.00 41.71 115 LYS C C 1
ATOM 7212 O O . LYS C 1 38 ? 28.287 -19.140 -60.349 1.00 41.23 115 LYS C O 1
ATOM 7218 N N . ARG C 1 39 ? 26.678 -20.707 -60.323 1.00 39.85 116 ARG C N 1
ATOM 7219 C CA . ARG C 1 39 ? 25.640 -19.798 -60.848 1.00 38.74 116 ARG C CA 1
ATOM 7220 C C . ARG C 1 39 ? 24.277 -20.210 -60.310 1.00 36.73 116 ARG C C 1
ATOM 7221 O O . ARG C 1 39 ? 24.000 -21.414 -60.301 1.00 35.94 116 ARG C O 1
ATOM 7229 N N . SER C 1 40 ? 23.457 -19.242 -59.869 1.00 35.32 117 SER C N 1
ATOM 7230 C CA . SER C 1 40 ? 22.066 -19.473 -59.554 1.00 34.36 117 SER C CA 1
ATOM 7231 C C . SER C 1 40 ? 21.196 -18.624 -60.444 1.00 33.53 117 SER C C 1
ATOM 7232 O O . SER C 1 40 ? 21.445 -17.417 -60.598 1.00 33.59 117 SER C O 1
ATOM 7235 N N . ILE C 1 41 ? 20.149 -19.227 -60.956 1.00 31.77 118 ILE C N 1
ATOM 7236 C CA . ILE C 1 41 ? 19.113 -18.481 -61.629 1.00 30.55 118 ILE C CA 1
ATOM 7237 C C . ILE C 1 41 ? 17.791 -18.543 -60.799 1.00 29.82 118 ILE C C 1
ATOM 7238 O O . ILE C 1 41 ? 17.331 -19.668 -60.468 1.00 29.19 118 ILE C O 1
ATOM 7243 N N . LEU C 1 42 ? 17.203 -17.391 -60.478 1.00 28.83 119 LEU C N 1
ATOM 7244 C CA . LEU C 1 42 ? 16.128 -17.326 -59.459 1.00 28.14 119 LEU C CA 1
ATOM 7245 C C . LEU C 1 42 ? 14.905 -16.759 -60.091 1.00 28.43 119 LEU C C 1
ATOM 7246 O O . LEU C 1 42 ? 15.013 -15.842 -60.967 1.00 29.54 119 LEU C O 1
ATOM 7251 N N . PHE C 1 43 ? 13.757 -17.296 -59.684 1.00 27.36 120 PHE C N 1
ATOM 7252 C CA . PHE C 1 43 ? 12.408 -16.745 -59.966 1.00 26.77 120 PHE C CA 1
ATOM 7253 C C . PHE C 1 43 ? 11.696 -16.663 -58.652 1.00 26.48 120 PHE C C 1
ATOM 7254 O O . PHE C 1 43 ? 11.795 -17.612 -57.864 1.00 26.44 120 PHE C O 1
ATOM 7262 N N . SER C 1 44 ? 10.964 -15.595 -58.410 1.00 26.06 121 SER C N 1
ATOM 7263 C CA . SER C 1 44 ? 10.202 -15.471 -57.213 1.00 26.00 121 SER C CA 1
ATOM 7264 C C . SER C 1 44 ? 9.219 -14.331 -57.329 1.00 25.93 121 SER C C 1
ATOM 7265 O O . SER C 1 44 ? 9.254 -13.541 -58.301 1.00 26.16 121 SER C O 1
ATOM 7268 N N . PHE C 1 45 ? 8.364 -14.200 -56.326 1.00 24.83 122 PHE C N 1
ATOM 7269 C CA . PHE C 1 45 ? 7.441 -13.079 -56.283 1.00 26.29 122 PHE C CA 1
ATOM 7270 C C . PHE C 1 45 ? 8.059 -11.889 -55.535 1.00 27.38 122 PHE C C 1
ATOM 7271 O O . PHE C 1 45 ? 7.692 -10.758 -55.733 1.00 27.35 122 PHE C O 1
ATOM 7279 N N . GLN C 1 46 ? 9.013 -12.147 -54.640 1.00 28.07 123 GLN C N 1
ATOM 7280 C CA . GLN C 1 46 ? 9.546 -11.059 -53.807 1.00 30.17 123 GLN C CA 1
ATOM 7281 C C . GLN C 1 46 ? 10.963 -11.410 -53.349 1.00 30.31 123 GLN C C 1
ATOM 7282 O O . GLN C 1 46 ? 11.255 -12.575 -52.899 1.00 30.12 123 GLN C O 1
ATOM 7288 N N . TYR C 1 47 ? 11.858 -10.448 -53.452 1.00 30.36 124 TYR C N 1
ATOM 7289 C CA . TYR C 1 47 ? 13.224 -10.691 -53.002 1.00 31.70 124 TYR C CA 1
ATOM 7290 C C . TYR C 1 47 ? 13.635 -9.652 -51.988 1.00 34.49 124 TYR C C 1
ATOM 7291 O O . TYR C 1 47 ? 13.495 -8.468 -52.231 1.00 35.89 124 TYR C O 1
ATOM 7300 N N . GLU C 1 48 ? 14.201 -10.073 -50.868 1.00 35.41 125 GLU C N 1
ATOM 7301 C CA . GLU C 1 48 ? 14.803 -9.148 -49.918 1.00 37.28 125 GLU C CA 1
ATOM 7302 C C . GLU C 1 48 ? 16.318 -9.301 -50.155 1.00 37.61 125 GLU C C 1
ATOM 7303 O O . GLU C 1 48 ? 16.953 -10.336 -49.769 1.00 36.96 125 GLU C O 1
ATOM 7309 N N . LEU C 1 49 ? 16.891 -8.351 -50.907 1.00 37.44 126 LEU C N 1
ATOM 7310 C CA . LEU C 1 49 ? 18.213 -8.633 -51.442 1.00 39.54 126 LEU C CA 1
ATOM 7311 C C . LEU C 1 49 ? 19.274 -8.826 -50.347 1.00 40.13 126 LEU C C 1
ATOM 7312 O O . LEU C 1 49 ? 20.118 -9.667 -50.500 1.00 40.07 126 LEU C O 1
ATOM 7317 N N . ASP C 1 50 ? 19.248 -8.074 -49.263 1.00 41.63 127 ASP C N 1
ATOM 7318 C CA . ASP C 1 50 ? 20.340 -8.304 -48.273 1.00 44.84 127 ASP C CA 1
ATOM 7319 C C . ASP C 1 50 ? 20.203 -9.671 -47.579 1.00 43.78 127 ASP C C 1
ATOM 7320 O O . ASP C 1 50 ? 21.193 -10.432 -47.498 1.00 45.18 127 ASP C O 1
ATOM 7325 N N . PHE C 1 51 ? 18.971 -10.033 -47.219 1.00 40.16 128 PHE C N 1
ATOM 7326 C CA . PHE C 1 51 ? 18.672 -11.376 -46.736 1.00 37.20 128 PHE C CA 1
ATOM 7327 C C . PHE C 1 51 ? 19.117 -12.463 -47.673 1.00 36.16 128 PHE C C 1
ATOM 7328 O O . PHE C 1 51 ? 19.861 -13.388 -47.269 1.00 36.82 128 PHE C O 1
ATOM 7336 N N . LEU C 1 52 ? 18.694 -12.389 -48.928 1.00 33.69 129 LEU C N 1
ATOM 7337 C CA . LEU C 1 52 ? 19.034 -13.389 -49.857 1.00 33.21 129 LEU C CA 1
ATOM 7338 C C . LEU C 1 52 ? 20.565 -13.482 -50.172 1.00 34.67 129 LEU C C 1
ATOM 7339 O O . LEU C 1 52 ? 21.144 -14.593 -50.294 1.00 33.83 129 LEU C O 1
ATOM 7344 N N . LEU C 1 53 ? 21.200 -12.338 -50.415 1.00 36.06 130 LEU C N 1
ATOM 7345 C CA . LEU C 1 53 ? 22.592 -12.376 -50.913 1.00 39.01 130 LEU C CA 1
ATOM 7346 C C . LEU C 1 53 ? 23.565 -12.820 -49.818 1.00 40.34 130 LEU C C 1
ATOM 7347 O O . LEU C 1 53 ? 24.611 -13.365 -50.143 1.00 39.78 130 LEU C O 1
ATOM 7352 N N . ARG C 1 54 ? 23.186 -12.646 -48.551 1.00 41.46 131 ARG C N 1
ATOM 7353 C CA . ARG C 1 54 ? 23.990 -13.202 -47.435 1.00 44.48 131 ARG C CA 1
ATOM 7354 C C . ARG C 1 54 ? 24.018 -14.732 -47.415 1.00 42.98 131 ARG C C 1
ATOM 7355 O O . ARG C 1 54 ? 24.835 -15.282 -46.751 1.00 42.67 131 ARG C O 1
ATOM 7363 N N . GLN C 1 55 ? 23.095 -15.403 -48.122 1.00 40.62 132 GLN C N 1
ATOM 7364 C CA . GLN C 1 55 ? 23.081 -16.869 -48.185 1.00 39.30 132 GLN C CA 1
ATOM 7365 C C . GLN C 1 55 ? 24.190 -17.450 -49.026 1.00 40.27 132 GLN C C 1
ATOM 7366 O O . GLN C 1 55 ? 24.416 -18.624 -48.956 1.00 38.78 132 GLN C O 1
ATOM 7372 N N . PHE C 1 56 ? 24.822 -16.636 -49.880 1.00 41.51 133 PHE C N 1
ATOM 7373 C CA . PHE C 1 56 ? 25.703 -17.166 -50.930 1.00 43.84 133 PHE C CA 1
ATOM 7374 C C . PHE C 1 56 ? 27.144 -17.252 -50.421 1.00 46.35 133 PHE C C 1
ATOM 7375 O O . PHE C 1 56 ? 27.501 -16.531 -49.526 1.00 46.12 133 PHE C O 1
ATOM 7383 N N . HIS C 1 57 ? 27.922 -18.134 -51.027 1.00 48.45 134 HIS C N 1
ATOM 7384 C CA . HIS C 1 57 ? 29.341 -18.252 -50.781 1.00 52.64 134 HIS C CA 1
ATOM 7385 C C . HIS C 1 57 ? 30.065 -17.281 -51.710 1.00 53.57 134 HIS C C 1
ATOM 7386 O O . HIS C 1 57 ? 29.602 -16.989 -52.822 1.00 51.17 134 HIS C O 1
ATOM 7393 N N . GLN C 1 58 ? 31.231 -16.781 -51.287 1.00 55.93 135 GLN C N 1
ATOM 7394 C CA . GLN C 1 58 ? 31.969 -15.857 -52.136 1.00 58.31 135 GLN C CA 1
ATOM 7395 C C . GLN C 1 58 ? 32.401 -16.467 -53.496 1.00 56.73 135 GLN C C 1
ATOM 7396 O O . GLN C 1 58 ? 32.692 -15.749 -54.428 1.00 56.37 135 GLN C O 1
ATOM 7402 N N . ASN C 1 59 ? 32.435 -17.787 -53.609 1.00 55.41 136 ASN C N 1
ATOM 7403 C CA . ASN C 1 59 ? 32.798 -18.474 -54.869 1.00 55.00 136 ASN C CA 1
ATOM 7404 C C . ASN C 1 59 ? 31.848 -18.290 -56.060 1.00 52.34 136 ASN C C 1
ATOM 7405 O O . ASN C 1 59 ? 32.241 -18.511 -57.206 1.00 50.83 136 ASN C O 1
ATOM 7410 N N . VAL C 1 60 ? 30.604 -17.902 -55.783 1.00 49.29 137 VAL C N 1
ATOM 7411 C CA . VAL C 1 60 ? 29.574 -17.822 -56.819 1.00 47.06 137 VAL C CA 1
ATOM 7412 C C . VAL C 1 60 ? 30.004 -16.807 -57.892 1.00 47.43 137 VAL C C 1
ATOM 7413 O O . VAL C 1 60 ? 30.554 -15.762 -57.585 1.00 48.36 137 VAL C O 1
ATOM 7417 N N . GLU C 1 61 ? 29.755 -17.115 -59.145 1.00 46.60 138 GLU C N 1
ATOM 7418 C CA . GLU C 1 61 ? 30.185 -16.237 -60.239 1.00 47.91 138 GLU C CA 1
ATOM 7419 C C . GLU C 1 61 ? 29.066 -15.376 -60.797 1.00 45.92 138 GLU C C 1
ATOM 7420 O O . GLU C 1 61 ? 29.308 -14.243 -61.226 1.00 45.10 138 GLU C O 1
ATOM 7426 N N . ASN C 1 62 ? 27.830 -15.882 -60.726 1.00 43.48 139 ASN C N 1
ATOM 7427 C CA . ASN C 1 62 ? 26.688 -15.177 -61.316 1.00 41.84 139 ASN C CA 1
ATOM 7428 C C . ASN C 1 62 ? 25.395 -15.530 -60.597 1.00 39.66 139 ASN C C 1
ATOM 7429 O O . ASN C 1 62 ? 25.144 -16.699 -60.306 1.00 38.46 139 ASN C O 1
ATOM 7434 N N . ILE C 1 63 ? 24.568 -14.516 -60.378 1.00 38.38 140 ILE C N 1
ATOM 7435 C CA . ILE C 1 63 ? 23.235 -14.707 -59.831 1.00 37.06 140 ILE C CA 1
ATOM 7436 C C . ILE C 1 63 ? 22.291 -13.954 -60.780 1.00 37.03 140 ILE C C 1
ATOM 7437 O O . ILE C 1 63 ? 22.374 -12.747 -60.877 1.00 37.44 140 ILE C O 1
ATOM 7442 N N . THR C 1 64 ? 21.445 -14.684 -61.510 1.00 35.49 141 THR C N 1
ATOM 7443 C CA . THR C 1 64 ? 20.471 -14.081 -62.421 1.00 35.22 141 THR C CA 1
ATOM 7444 C C . THR C 1 64 ? 19.124 -14.126 -61.730 1.00 34.61 141 THR C C 1
ATOM 7445 O O . THR C 1 64 ? 18.662 -15.193 -61.301 1.00 34.43 141 THR C O 1
ATOM 7449 N N . ILE C 1 65 ? 18.487 -12.998 -61.617 1.00 33.92 142 ILE C N 1
ATOM 7450 C CA . ILE C 1 65 ? 17.299 -12.862 -60.805 1.00 34.52 142 ILE C CA 1
ATOM 7451 C C . ILE C 1 65 ? 16.149 -12.378 -61.677 1.00 34.68 142 ILE C C 1
ATOM 7452 O O . ILE C 1 65 ? 16.236 -11.287 -62.274 1.00 35.26 142 ILE C O 1
ATOM 7457 N N . VAL C 1 66 ? 15.083 -13.189 -61.731 1.00 32.99 143 VAL C N 1
ATOM 7458 C CA . VAL C 1 66 ? 13.894 -12.858 -62.517 1.00 31.77 143 VAL C CA 1
ATOM 7459 C C . VAL C 1 66 ? 12.796 -12.438 -61.583 1.00 31.46 143 VAL C C 1
ATOM 7460 O O . VAL C 1 66 ? 12.471 -13.162 -60.664 1.00 30.11 143 VAL C O 1
ATOM 7464 N N . GLY C 1 67 ? 12.247 -11.247 -61.775 1.00 32.30 144 GLY C N 1
ATOM 7465 C CA . GLY C 1 67 ? 11.138 -10.813 -60.989 1.00 33.91 144 GLY C CA 1
ATOM 7466 C C . GLY C 1 67 ? 10.362 -9.692 -61.641 1.00 36.31 144 GLY C C 1
ATOM 7467 O O . GLY C 1 67 ? 10.841 -9.074 -62.608 1.00 36.04 144 GLY C O 1
ATOM 7468 N N . GLN C 1 68 ? 9.172 -9.440 -61.119 1.00 37.27 145 GLN C N 1
ATOM 7469 C CA A GLN C 1 68 ? 8.361 -8.306 -61.537 0.50 39.64 145 GLN C CA 1
ATOM 7470 C CA B GLN C 1 68 ? 8.362 -8.326 -61.557 0.50 39.86 145 GLN C CA 1
ATOM 7471 C C . GLN C 1 68 ? 9.098 -7.019 -61.228 1.00 42.89 145 GLN C C 1
ATOM 7472 O O . GLN C 1 68 ? 9.607 -6.863 -60.125 1.00 42.24 145 GLN C O 1
ATOM 7483 N N . LYS C 1 69 ? 9.143 -6.096 -62.183 1.00 46.98 146 LYS C N 1
ATOM 7484 C CA . LYS C 1 69 ? 9.703 -4.748 -61.931 1.00 52.93 146 LYS C CA 1
ATOM 7485 C C . LYS C 1 69 ? 9.177 -4.267 -60.569 1.00 53.27 146 LYS C C 1
ATOM 7486 O O . LYS C 1 69 ? 7.977 -4.336 -60.321 1.00 52.30 146 LYS C O 1
ATOM 7492 N N . GLY C 1 70 ? 10.079 -3.859 -59.672 1.00 54.68 147 GLY C N 1
ATOM 7493 C CA . GLY C 1 70 ? 9.686 -3.409 -58.337 1.00 54.59 147 GLY C CA 1
ATOM 7494 C C . GLY C 1 70 ? 9.647 -4.416 -57.173 1.00 54.71 147 GLY C C 1
ATOM 7495 O O . GLY C 1 70 ? 9.627 -3.994 -56.012 1.00 55.82 147 GLY C O 1
ATOM 7496 N N . THR C 1 71 ? 9.596 -5.726 -57.414 1.00 53.24 148 THR C N 1
ATOM 7497 C CA . THR C 1 71 ? 9.592 -6.664 -56.283 1.00 51.98 148 THR C CA 1
ATOM 7498 C C . THR C 1 71 ? 11.030 -7.049 -55.847 1.00 52.58 148 THR C C 1
ATOM 7499 O O . THR C 1 71 ? 11.239 -8.032 -55.052 1.00 49.16 148 THR C O 1
ATOM 7503 N N . ILE C 1 72 ? 12.025 -6.361 -56.446 1.00 53.77 149 ILE C N 1
ATOM 7504 C CA . ILE C 1 72 ? 13.451 -6.577 -56.122 1.00 54.86 149 ILE C CA 1
ATOM 7505 C C . ILE C 1 72 ? 13.968 -5.277 -55.494 1.00 57.51 149 ILE C C 1
ATOM 7506 O O . ILE C 1 72 ? 14.481 -4.394 -56.201 1.00 58.62 149 ILE C O 1
ATOM 7511 N N . MET C 1 73 ? 13.763 -5.112 -54.184 1.00 58.91 150 MET C N 1
ATOM 7512 C CA . MET C 1 73 ? 14.210 -3.863 -53.551 1.00 61.46 150 MET C CA 1
ATOM 7513 C C . MET C 1 73 ? 15.739 -3.885 -53.375 1.00 61.42 150 MET C C 1
ATOM 7514 O O . MET C 1 73 ? 16.282 -4.875 -52.825 1.00 60.14 150 MET C O 1
ATOM 7519 N N . PRO C 1 74 ? 16.411 -2.806 -53.844 1.00 63.00 151 PRO C N 1
ATOM 7520 C CA . PRO C 1 74 ? 17.871 -2.653 -53.728 1.00 63.67 151 PRO C CA 1
ATOM 7521 C C . PRO C 1 74 ? 18.250 -2.488 -52.264 1.00 63.40 151 PRO C C 1
ATOM 7522 O O . PRO C 1 74 ? 17.444 -1.996 -51.481 1.00 63.02 151 PRO C O 1
ATOM 7526 N N . ILE C 1 75 ? 19.459 -2.905 -51.902 1.00 62.61 152 ILE C N 1
ATOM 7527 C CA . ILE C 1 75 ? 19.970 -2.699 -50.554 1.00 61.96 152 ILE C CA 1
ATOM 7528 C C . ILE C 1 75 ? 20.342 -1.232 -50.390 1.00 62.55 152 ILE C C 1
ATOM 7529 O O . ILE C 1 75 ? 21.055 -0.681 -51.212 1.00 62.00 152 ILE C O 1
ATOM 7534 N N . GLU C 1 76 ? 19.805 -0.590 -49.363 1.00 62.93 153 GLU C N 1
ATOM 7535 C CA . GLU C 1 76 ? 20.180 0.797 -49.059 1.00 64.91 153 GLU C CA 1
ATOM 7536 C C . GLU C 1 76 ? 21.662 0.885 -48.607 1.00 65.78 153 GLU C C 1
ATOM 7537 O O . GLU C 1 76 ? 22.241 -0.078 -48.103 1.00 64.43 153 GLU C O 1
ATOM 7543 N N . ALA C 1 77 ? 22.265 2.044 -48.789 1.00 68.26 154 ALA C N 1
ATOM 7544 C CA . ALA C 1 77 ? 23.677 2.245 -48.370 1.00 70.42 154 ALA C CA 1
ATOM 7545 C C . ALA C 1 77 ? 23.904 1.872 -46.906 1.00 70.74 154 ALA C C 1
ATOM 7546 O O . ALA C 1 77 ? 24.810 1.113 -46.605 1.00 69.61 154 ALA C O 1
ATOM 7548 N N . ARG C 1 78 ? 23.045 2.363 -46.013 1.00 71.08 155 ARG C N 1
ATOM 7549 C CA . ARG C 1 78 ? 23.123 2.003 -44.595 1.00 72.39 155 ARG C CA 1
ATOM 7550 C C . ARG C 1 78 ? 23.074 0.491 -44.283 1.00 72.47 155 ARG C C 1
ATOM 7551 O O . ARG C 1 78 ? 23.473 0.088 -43.195 1.00 72.47 155 ARG C O 1
ATOM 7559 N N . ALA C 1 79 ? 22.551 -0.334 -45.188 1.00 72.45 156 ALA C N 1
ATOM 7560 C CA . ALA C 1 79 ? 22.538 -1.773 -44.952 1.00 73.88 156 ALA C CA 1
ATOM 7561 C C . ALA C 1 79 ? 23.682 -2.492 -45.689 1.00 75.55 156 ALA C C 1
ATOM 7562 O O . ALA C 1 79 ? 23.873 -3.688 -45.502 1.00 74.40 156 ALA C O 1
ATOM 7564 N N . MET C 1 80 ? 24.427 -1.763 -46.522 1.00 78.55 157 MET C N 1
ATOM 7565 C CA . MET C 1 80 ? 25.599 -2.322 -47.218 1.00 81.88 157 MET C CA 1
ATOM 7566 C C . MET C 1 80 ? 26.741 -2.701 -46.283 1.00 83.99 157 MET C C 1
ATOM 7567 O O . MET C 1 80 ? 26.880 -2.141 -45.204 1.00 84.55 157 MET C O 1
ATOM 7572 N N . ASP C 1 81 ? 27.557 -3.658 -46.716 1.00 85.43 158 ASP C N 1
ATOM 7573 C CA . ASP C 1 81 ? 28.865 -3.935 -46.120 1.00 87.72 158 ASP C CA 1
ATOM 7574 C C . ASP C 1 81 ? 29.797 -4.473 -47.214 1.00 88.67 158 ASP C C 1
ATOM 7575 O O . ASP C 1 81 ? 29.379 -4.620 -48.372 1.00 87.43 158 ASP C O 1
ATOM 7580 N N . ALA C 1 82 ? 31.047 -4.760 -46.846 1.00 90.19 159 ALA C N 1
ATOM 7581 C CA . ALA C 1 82 ? 32.068 -5.235 -47.784 1.00 90.52 159 ALA C CA 1
ATOM 7582 C C . ALA C 1 82 ? 31.610 -6.441 -48.596 1.00 88.58 159 ALA C C 1
ATOM 7583 O O . ALA C 1 82 ? 31.628 -6.409 -49.818 1.00 87.77 159 ALA C O 1
ATOM 7585 N N . THR C 1 83 ? 31.221 -7.499 -47.894 1.00 86.87 160 THR C N 1
ATOM 7586 C CA . THR C 1 83 ? 30.751 -8.756 -48.487 1.00 85.07 160 THR C CA 1
ATOM 7587 C C . THR C 1 83 ? 29.597 -8.572 -49.486 1.00 81.78 160 THR C C 1
ATOM 7588 O O . THR C 1 83 ? 29.612 -9.156 -50.556 1.00 80.54 160 THR C O 1
ATOM 7592 N N . LEU C 1 84 ? 28.608 -7.759 -49.119 1.00 78.91 161 LEU C N 1
ATOM 7593 C CA . LEU C 1 84 ? 27.455 -7.507 -49.980 1.00 75.89 161 LEU C CA 1
ATOM 7594 C C . LEU C 1 84 ? 27.815 -6.819 -51.302 1.00 75.08 161 LEU C C 1
ATOM 7595 O O . LEU C 1 84 ? 27.300 -7.181 -52.350 1.00 72.96 161 LEU C O 1
ATOM 7600 N N . ALA C 1 85 ? 28.690 -5.822 -51.245 1.00 75.27 162 ALA C N 1
ATOM 7601 C CA . ALA C 1 85 ? 29.078 -5.076 -52.438 1.00 75.24 162 ALA C CA 1
ATOM 7602 C C . ALA C 1 85 ? 29.749 -5.978 -53.480 1.00 74.52 162 ALA C C 1
ATOM 7603 O O . ALA C 1 85 ? 29.557 -5.761 -54.673 1.00 74.03 162 ALA C O 1
ATOM 7605 N N . VAL C 1 86 ? 30.511 -6.977 -53.024 1.00 73.61 163 VAL C N 1
ATOM 7606 C CA . VAL C 1 86 ? 31.175 -7.964 -53.897 1.00 72.70 163 VAL C CA 1
ATOM 7607 C C . VAL C 1 86 ? 30.150 -8.864 -54.568 1.00 69.45 163 VAL C C 1
ATOM 7608 O O . VAL C 1 86 ? 30.205 -9.052 -55.802 1.00 68.59 163 VAL C O 1
ATOM 7612 N N . ILE C 1 87 ? 29.226 -9.416 -53.767 1.00 65.85 164 ILE C N 1
ATOM 7613 C CA . ILE C 1 87 ? 28.186 -10.328 -54.294 1.00 62.62 164 ILE C CA 1
ATOM 7614 C C . ILE C 1 87 ? 27.255 -9.566 -55.253 1.00 60.01 164 ILE C C 1
ATOM 7615 O O . ILE C 1 87 ? 26.936 -10.046 -56.310 1.00 57.65 164 ILE C O 1
ATOM 7620 N N . LEU C 1 88 ? 26.909 -8.336 -54.902 1.00 59.07 165 LEU C N 1
ATOM 7621 C CA . LEU C 1 88 ? 26.044 -7.493 -55.733 1.00 57.95 165 LEU C CA 1
ATOM 7622 C C . LEU C 1 88 ? 26.560 -7.265 -57.181 1.00 58.15 165 LEU C C 1
ATOM 7623 O O . LEU C 1 88 ? 25.760 -7.176 -58.121 1.00 56.71 165 LEU C O 1
ATOM 7628 N N . LYS C 1 89 ? 27.882 -7.176 -57.376 1.00 58.56 166 LYS C N 1
ATOM 7629 C CA . LYS C 1 89 ? 28.454 -7.124 -58.741 1.00 60.06 166 LYS C CA 1
ATOM 7630 C C . LYS C 1 89 ? 28.222 -8.396 -59.572 1.00 57.30 166 LYS C C 1
ATOM 7631 O O . LYS C 1 89 ? 28.451 -8.407 -60.771 1.00 57.12 166 LYS C O 1
ATOM 7637 N N . LYS C 1 90 ? 27.773 -9.471 -58.947 1.00 54.21 167 LYS C N 1
ATOM 7638 C CA . LYS C 1 90 ? 27.581 -10.714 -59.671 1.00 52.00 167 LYS C CA 1
ATOM 7639 C C . LYS C 1 90 ? 26.094 -10.896 -60.058 1.00 49.06 167 LYS C C 1
ATOM 7640 O O . LYS C 1 90 ? 25.702 -11.881 -60.693 1.00 47.22 167 LYS C O 1
ATOM 7646 N N . VAL C 1 91 ? 25.288 -9.913 -59.699 1.00 47.18 168 VAL C N 1
ATOM 7647 C CA . VAL C 1 91 ? 23.848 -10.042 -59.870 1.00 45.59 168 VAL C CA 1
ATOM 7648 C C . VAL C 1 91 ? 23.424 -9.435 -61.216 1.00 45.94 168 VAL C C 1
ATOM 7649 O O . VAL C 1 91 ? 23.712 -8.260 -61.484 1.00 45.18 168 VAL C O 1
ATOM 7653 N N . LYS C 1 92 ? 22.724 -10.240 -62.012 1.00 44.59 169 LYS C N 1
ATOM 7654 C CA . LYS C 1 92 ? 22.001 -9.782 -63.197 1.00 45.30 169 LYS C CA 1
ATOM 7655 C C . LYS C 1 92 ? 20.463 -9.796 -62.967 1.00 44.09 169 LYS C C 1
ATOM 7656 O O . LYS C 1 92 ? 19.866 -10.858 -62.711 1.00 42.39 169 LYS C O 1
ATOM 7662 N N . LEU C 1 93 ? 19.834 -8.638 -63.108 1.00 43.22 170 LEU C N 1
ATOM 7663 C CA . LEU C 1 93 ? 18.382 -8.520 -62.968 1.00 43.77 170 LEU C CA 1
ATOM 7664 C C . LEU C 1 93 ? 17.664 -8.623 -64.315 1.00 44.27 170 LEU C C 1
ATOM 7665 O O . LEU C 1 93 ? 18.054 -7.959 -65.272 1.00 44.97 170 LEU C O 1
ATOM 7670 N N . ILE C 1 94 ? 16.623 -9.446 -64.381 1.00 43.08 171 ILE C N 1
ATOM 7671 C CA . ILE C 1 94 ? 15.727 -9.497 -65.541 1.00 42.64 171 ILE C CA 1
ATOM 7672 C C . ILE C 1 94 ? 14.352 -9.170 -64.937 1.00 43.32 171 ILE C C 1
ATOM 7673 O O . ILE C 1 94 ? 13.749 -9.977 -64.189 1.00 41.02 171 ILE C O 1
ATOM 7678 N N . GLU C 1 95 ? 13.887 -7.969 -65.238 1.00 45.03 172 GLU C N 1
ATOM 7679 C CA . GLU C 1 95 ? 12.706 -7.437 -64.638 1.00 48.56 172 GLU C CA 1
ATOM 7680 C C . GLU C 1 95 ? 11.558 -7.521 -65.632 1.00 49.53 172 GLU C C 1
ATOM 7681 O O . GLU C 1 95 ? 11.675 -7.071 -66.760 1.00 51.75 172 GLU C O 1
ATOM 7687 N N . ILE C 1 96 ? 10.452 -8.072 -65.185 1.00 48.83 173 ILE C N 1
ATOM 7688 C CA . ILE C 1 96 ? 9.317 -8.445 -65.996 1.00 50.49 173 ILE C CA 1
ATOM 7689 C C . ILE C 1 96 ? 8.258 -7.354 -65.855 1.00 50.86 173 ILE C C 1
ATOM 7690 O O . ILE C 1 96 ? 8.001 -6.908 -64.718 1.00 48.83 173 ILE C O 1
ATOM 7695 N N . THR C 1 97 ? 7.614 -6.929 -66.952 1.00 52.36 174 THR C N 1
ATOM 7696 C CA . THR C 1 97 ? 6.434 -6.034 -66.781 1.00 53.99 174 THR C CA 1
ATOM 7697 C C . THR C 1 97 ? 5.152 -6.840 -66.966 1.00 53.78 174 THR C C 1
ATOM 7698 O O . THR C 1 97 ? 4.882 -7.420 -68.025 1.00 54.20 174 THR C O 1
ATOM 7702 N N . MET C 1 98 ? 4.403 -6.950 -65.899 1.00 52.36 175 MET C N 1
ATOM 7703 C CA . MET C 1 98 ? 3.174 -7.712 -65.924 1.00 52.99 175 MET C CA 1
ATOM 7704 C C . MET C 1 98 ? 1.984 -6.839 -66.371 1.00 53.95 175 MET C C 1
ATOM 7705 O O . MET C 1 98 ? 1.977 -5.674 -66.084 1.00 53.97 175 MET C O 1
ATOM 7710 N N . PRO C 1 99 ? 0.978 -7.450 -67.031 1.00 54.89 176 PRO C N 1
ATOM 7711 C CA . PRO C 1 99 ? -0.340 -6.839 -67.236 1.00 55.39 176 PRO C CA 1
ATOM 7712 C C . PRO C 1 99 ? -1.005 -6.515 -65.949 1.00 53.98 176 PRO C C 1
ATOM 7713 O O . PRO C 1 99 ? -0.545 -6.956 -64.866 1.00 52.94 176 PRO C O 1
ATOM 7717 N N . PRO C 1 100 ? -2.117 -5.782 -66.073 1.00 50.30 177 PRO C N 1
ATOM 7718 C CA . PRO C 1 100 ? -2.897 -5.386 -64.920 1.00 47.32 177 PRO C CA 1
ATOM 7719 C C . PRO C 1 100 ? -3.440 -6.638 -64.187 1.00 44.14 177 PRO C C 1
ATOM 7720 O O . PRO C 1 100 ? -3.682 -7.667 -64.834 1.00 41.24 177 PRO C O 1
ATOM 7724 N N . PHE C 1 101 ? -3.573 -6.564 -62.868 1.00 43.00 178 PHE C N 1
ATOM 7725 C CA . PHE C 1 101 ? -4.068 -7.719 -62.074 1.00 43.00 178 PHE C CA 1
ATOM 7726 C C . PHE C 1 101 ? -3.434 -9.088 -62.371 1.00 41.20 178 PHE C C 1
ATOM 7727 O O . PHE C 1 101 ? -4.099 -10.155 -62.377 1.00 42.28 178 PHE C O 1
ATOM 7735 N N . ALA C 1 102 ? -2.129 -9.091 -62.613 1.00 39.25 179 ALA C N 1
ATOM 7736 C CA . ALA C 1 102 ? -1.418 -10.298 -62.940 1.00 38.53 179 ALA C CA 1
ATOM 7737 C C . ALA C 1 102 ? -0.125 -10.336 -62.079 1.00 36.98 179 ALA C C 1
ATOM 7738 O O . ALA C 1 102 ? 0.455 -9.284 -61.804 1.00 36.31 179 ALA C O 1
ATOM 7740 N N . SER C 1 103 ? 0.278 -11.525 -61.655 1.00 34.16 180 SER C N 1
ATOM 7741 C CA . SER C 1 103 ? 1.419 -11.639 -60.739 1.00 32.46 180 SER C CA 1
ATOM 7742 C C . SER C 1 103 ? 2.401 -12.645 -61.218 1.00 30.46 180 SER C C 1
ATOM 7743 O O . SER C 1 103 ? 2.048 -13.610 -61.886 1.00 30.16 180 SER C O 1
ATOM 7746 N N . HIS C 1 104 ? 3.644 -12.496 -60.780 1.00 29.34 181 HIS C N 1
ATOM 7747 C CA . HIS C 1 104 ? 4.645 -13.462 -61.137 1.00 28.01 181 HIS C CA 1
ATOM 7748 C C . HIS C 1 104 ? 4.884 -14.214 -59.820 1.00 28.46 181 HIS C C 1
ATOM 7749 O O . HIS C 1 104 ? 5.665 -13.767 -58.995 1.00 28.34 181 HIS C O 1
ATOM 7756 N N . HIS C 1 105 ? 4.251 -15.364 -59.626 1.00 27.45 182 HIS C N 1
ATOM 7757 C CA . HIS C 1 105 ? 4.315 -16.055 -58.343 1.00 26.53 182 HIS C CA 1
ATOM 7758 C C . HIS C 1 105 ? 5.249 -17.233 -58.370 1.00 26.60 182 HIS C C 1
ATOM 7759 O O . HIS C 1 105 ? 5.501 -17.821 -57.344 1.00 27.71 182 HIS C O 1
ATOM 7766 N N . THR C 1 106 ? 5.722 -17.631 -59.557 1.00 25.97 183 THR C N 1
ATOM 7767 C CA . THR C 1 106 ? 6.595 -18.784 -59.700 1.00 25.75 183 THR C CA 1
ATOM 7768 C C . THR C 1 106 ? 7.806 -18.625 -58.789 1.00 25.40 183 THR C C 1
ATOM 7769 O O . THR C 1 106 ? 8.434 -17.536 -58.773 1.00 25.07 183 THR C O 1
ATOM 7773 N N . LYS C 1 107 ? 8.089 -19.687 -58.030 1.00 24.74 184 LYS C N 1
ATOM 7774 C CA . LYS C 1 107 ? 9.334 -19.742 -57.184 1.00 24.09 184 LYS C CA 1
ATOM 7775 C C . LYS C 1 107 ? 10.126 -20.872 -57.747 1.00 24.57 184 LYS C C 1
ATOM 7776 O O . LYS C 1 107 ? 9.679 -21.999 -57.803 1.00 25.72 184 LYS C O 1
ATOM 7782 N N . LEU C 1 108 ? 11.344 -20.565 -58.186 1.00 25.07 185 LEU C N 1
ATOM 7783 C CA . LEU C 1 108 ? 12.142 -21.579 -58.870 1.00 24.35 185 LEU C CA 1
ATOM 7784 C C . LEU C 1 108 ? 13.600 -21.190 -58.821 1.00 24.76 185 LEU C C 1
ATOM 7785 O O . LEU C 1 108 ? 13.968 -20.003 -58.960 1.00 26.36 185 LEU C O 1
ATOM 7790 N N . ILE C 1 109 ? 14.405 -22.181 -58.556 1.00 24.76 186 ILE C N 1
ATOM 7791 C CA . ILE C 1 109 ? 15.851 -22.036 -58.473 1.00 25.66 186 ILE C CA 1
ATOM 7792 C C . ILE C 1 109 ? 16.520 -23.021 -59.370 1.00 26.25 186 ILE C C 1
ATOM 7793 O O . ILE C 1 109 ? 16.238 -24.196 -59.328 1.00 27.35 186 ILE C O 1
ATOM 7798 N N . ILE C 1 110 ? 17.386 -22.545 -60.236 1.00 27.50 187 ILE C N 1
ATOM 7799 C CA . ILE C 1 110 ? 18.188 -23.435 -61.106 1.00 27.61 187 ILE C CA 1
ATOM 7800 C C . ILE C 1 110 ? 19.635 -23.128 -60.822 1.00 29.21 187 ILE C C 1
ATOM 7801 O O . ILE C 1 110 ? 20.070 -21.977 -61.089 1.00 30.06 187 ILE C O 1
ATOM 7806 N N . ASN C 1 111 ? 20.359 -24.116 -60.270 1.00 29.75 188 ASN C N 1
ATOM 7807 C CA . ASN C 1 111 ? 21.703 -23.932 -59.770 1.00 32.07 188 ASN C CA 1
ATOM 7808 C C . ASN C 1 111 ? 22.635 -24.672 -60.665 1.00 33.95 188 ASN C C 1
ATOM 7809 O O . ASN C 1 111 ? 22.345 -25.796 -61.065 1.00 33.75 188 ASN C O 1
ATOM 7814 N N . PHE C 1 112 ? 23.778 -24.052 -60.967 1.00 35.90 189 PHE C N 1
ATOM 7815 C CA . PHE C 1 112 ? 24.855 -24.700 -61.722 1.00 37.21 189 PHE C CA 1
ATOM 7816 C C . PHE C 1 112 ? 26.081 -24.755 -60.839 1.00 39.43 189 PHE C C 1
ATOM 7817 O O . PHE C 1 112 ? 26.512 -23.744 -60.309 1.00 37.76 189 PHE C O 1
ATOM 7825 N N . TYR C 1 113 ? 26.677 -25.938 -60.744 1.00 41.34 190 TYR C N 1
ATOM 7826 C CA . TYR C 1 113 ? 27.819 -26.193 -59.893 1.00 44.79 190 TYR C CA 1
ATOM 7827 C C . TYR C 1 113 ? 29.116 -26.417 -60.708 1.00 49.12 190 TYR C C 1
ATOM 7828 O O . TYR C 1 113 ? 29.079 -26.592 -61.921 1.00 47.88 190 TYR C O 1
ATOM 7837 N N . ASP C 1 114 ? 30.233 -26.449 -59.991 1.00 53.09 191 ASP C N 1
ATOM 7838 C CA . ASP C 1 114 ? 31.593 -26.686 -60.545 1.00 59.09 191 ASP C CA 1
ATOM 7839 C C . ASP C 1 114 ? 31.870 -27.677 -61.658 1.00 60.55 191 ASP C C 1
ATOM 7840 O O . ASP C 1 114 ? 32.653 -27.384 -62.575 1.00 63.34 191 ASP C O 1
ATOM 7845 N N . ASN C 1 115 ? 31.298 -28.859 -61.530 1.00 60.63 192 ASN C N 1
ATOM 7846 C CA . ASN C 1 115 ? 31.697 -30.005 -62.301 1.00 61.45 192 ASN C CA 1
ATOM 7847 C C . ASN C 1 115 ? 30.654 -30.290 -63.341 1.00 59.52 192 ASN C C 1
ATOM 7848 O O . ASN C 1 115 ? 30.446 -31.439 -63.729 1.00 59.53 192 ASN C O 1
ATOM 7853 N N . GLY C 1 116 ? 29.957 -29.238 -63.754 1.00 56.92 193 GLY C N 1
ATOM 7854 C CA . GLY C 1 116 ? 28.849 -29.356 -64.693 1.00 54.79 193 GLY C CA 1
ATOM 7855 C C . GLY C 1 116 ? 27.552 -29.936 -64.108 1.00 51.96 193 GLY C C 1
ATOM 7856 O O . GLY C 1 116 ? 26.673 -30.389 -64.851 1.00 52.12 193 GLY C O 1
ATOM 7857 N N . GLU C 1 117 ? 27.444 -29.984 -62.785 1.00 48.80 194 GLU C N 1
ATOM 7858 C CA . GLU C 1 117 ? 26.206 -30.453 -62.178 1.00 45.64 194 GLU C CA 1
ATOM 7859 C C . GLU C 1 117 ? 25.166 -29.343 -62.140 1.00 41.61 194 GLU C C 1
ATOM 7860 O O . GLU C 1 117 ? 25.492 -28.164 -62.158 1.00 39.11 194 GLU C O 1
ATOM 7866 N N . CYS C 1 118 ? 23.911 -29.739 -62.090 1.00 38.53 195 CYS C N 1
ATOM 7867 C CA . CYS C 1 118 ? 22.826 -28.757 -62.021 1.00 36.75 195 CYS C CA 1
ATOM 7868 C C . CYS C 1 118 ? 21.775 -29.300 -61.079 1.00 35.38 195 CYS C C 1
ATOM 7869 O O . CYS C 1 118 ? 21.599 -30.498 -61.033 1.00 35.06 195 CYS C O 1
ATOM 7872 N N . LYS C 1 119 ? 21.105 -28.428 -60.330 1.00 34.58 196 LYS C N 1
ATOM 7873 C CA . LYS C 1 119 ? 20.038 -28.871 -59.456 1.00 34.54 196 LYS C CA 1
ATOM 7874 C C . LYS C 1 119 ? 18.947 -27.840 -59.450 1.00 32.04 196 LYS C C 1
ATOM 7875 O O . LYS C 1 119 ? 19.206 -26.622 -59.506 1.00 31.44 196 LYS C O 1
ATOM 7881 N N . ILE C 1 120 ? 17.693 -28.314 -59.409 1.00 29.91 197 ILE C N 1
ATOM 7882 C CA . ILE C 1 120 ? 16.526 -27.423 -59.508 1.00 28.36 197 ILE C CA 1
ATOM 7883 C C . ILE C 1 120 ? 15.717 -27.515 -58.217 1.00 27.47 197 ILE C C 1
ATOM 7884 O O . ILE C 1 120 ? 15.646 -28.601 -57.638 1.00 28.08 197 ILE C O 1
ATOM 7889 N N . PHE C 1 121 ? 15.262 -26.388 -57.692 1.00 26.82 198 PHE C N 1
ATOM 7890 C CA . PHE C 1 121 ? 14.437 -26.359 -56.504 1.00 26.38 198 PHE C CA 1
ATOM 7891 C C . PHE C 1 121 ? 13.162 -25.593 -56.741 1.00 26.13 198 PHE C C 1
ATOM 7892 O O . PHE C 1 121 ? 13.133 -24.563 -57.495 1.00 26.22 198 PHE C O 1
ATOM 7900 N N . LEU C 1 122 ? 12.103 -26.003 -56.035 1.00 24.57 199 LEU C N 1
ATOM 7901 C CA . LEU C 1 122 ? 10.867 -25.176 -55.971 1.00 23.99 199 LEU C CA 1
ATOM 7902 C C . LEU C 1 122 ? 10.534 -24.901 -54.540 1.00 23.35 199 LEU C C 1
ATOM 7903 O O . LEU C 1 122 ? 9.912 -25.744 -53.873 1.00 24.71 199 LEU C O 1
ATOM 7908 N N . PRO C 1 123 ? 11.022 -23.787 -54.007 1.00 23.20 200 PRO C N 1
ATOM 7909 C CA . PRO C 1 123 ? 10.752 -23.502 -52.615 1.00 22.24 200 PRO C CA 1
ATOM 7910 C C . PRO C 1 123 ? 9.325 -22.857 -52.558 1.00 22.41 200 PRO C C 1
ATOM 7911 O O . PRO C 1 123 ? 8.870 -22.219 -53.558 1.00 23.05 200 PRO C O 1
ATOM 7915 N N . SER C 1 124 ? 8.612 -22.993 -51.439 1.00 22.25 201 SER C N 1
ATOM 7916 C CA . SER C 1 124 ? 7.296 -22.339 -51.374 1.00 22.11 201 SER C CA 1
ATOM 7917 C C . SER C 1 124 ? 7.396 -20.932 -50.820 1.00 21.76 201 SER C C 1
ATOM 7918 O O . SER C 1 124 ? 6.422 -20.216 -50.903 1.00 22.98 201 SER C O 1
ATOM 7921 N N . ASN C 1 125 ? 8.543 -20.512 -50.273 1.00 22.33 202 ASN C N 1
ATOM 7922 C CA . ASN C 1 125 ? 8.721 -19.203 -49.696 1.00 23.40 202 ASN C CA 1
ATOM 7923 C C . ASN C 1 125 ? 9.286 -18.248 -50.752 1.00 24.70 202 ASN C C 1
ATOM 7924 O O . ASN C 1 125 ? 10.210 -18.613 -51.527 1.00 25.21 202 ASN C O 1
ATOM 7929 N N . ASN C 1 126 ? 8.733 -17.040 -50.799 1.00 24.30 203 ASN C N 1
ATOM 7930 C CA . ASN C 1 126 ? 9.514 -15.991 -51.415 1.00 25.65 203 ASN C CA 1
ATOM 7931 C C . ASN C 1 126 ? 10.874 -15.749 -50.681 1.00 25.97 203 ASN C C 1
ATOM 7932 O O . ASN C 1 126 ? 11.054 -16.164 -49.537 1.00 25.81 203 ASN C O 1
ATOM 7937 N N . PHE C 1 127 ? 11.812 -15.071 -51.336 1.00 25.55 204 PHE C N 1
ATOM 7938 C CA . PHE C 1 127 ? 13.146 -14.875 -50.707 1.00 26.15 204 PHE C CA 1
ATOM 7939 C C . PHE C 1 127 ? 13.189 -13.724 -49.747 1.00 27.43 204 PHE C C 1
ATOM 7940 O O . PHE C 1 127 ? 13.950 -12.750 -49.976 1.00 28.68 204 PHE C O 1
ATOM 7948 N N . THR C 1 128 ? 12.412 -13.809 -48.663 1.00 27.52 205 THR C N 1
ATOM 7949 C CA . THR C 1 128 ? 12.415 -12.780 -47.609 1.00 28.96 205 THR C CA 1
ATOM 7950 C C . THR C 1 128 ? 12.489 -13.560 -46.286 1.00 29.12 205 THR C C 1
ATOM 7951 O O . THR C 1 128 ? 12.089 -14.755 -46.201 1.00 28.18 205 THR C O 1
ATOM 7955 N N . SER C 1 129 ? 13.058 -12.876 -45.304 1.00 29.32 206 SER C N 1
ATOM 7956 C CA . SER C 1 129 ? 13.300 -13.430 -43.997 1.00 31.03 206 SER C CA 1
ATOM 7957 C C . SER C 1 129 ? 11.936 -13.797 -43.338 1.00 29.31 206 SER C C 1
ATOM 7958 O O . SER C 1 129 ? 11.764 -14.858 -42.775 1.00 29.90 206 SER C O 1
ATOM 7961 N N . MET C 1 130 ? 10.969 -12.915 -43.415 1.00 28.95 207 MET C N 1
ATOM 7962 C CA . MET C 1 130 ? 9.640 -13.148 -42.807 1.00 29.67 207 MET C CA 1
ATOM 7963 C C . MET C 1 130 ? 8.955 -14.327 -43.435 1.00 27.83 207 MET C C 1
ATOM 7964 O O . MET C 1 130 ? 8.439 -15.195 -42.711 1.00 28.18 207 MET C O 1
ATOM 7969 N N . GLU C 1 131 ? 8.939 -14.408 -44.762 1.00 27.21 208 GLU C N 1
ATOM 7970 C CA . GLU C 1 131 ? 8.244 -15.517 -45.378 1.00 26.69 208 GLU C CA 1
ATOM 7971 C C . GLU C 1 131 ? 8.926 -16.843 -45.053 1.00 26.34 208 GLU C C 1
ATOM 7972 O O . GLU C 1 131 ? 8.268 -17.897 -44.967 1.00 25.69 208 GLU C O 1
ATOM 7978 N N . THR C 1 132 ? 10.233 -16.805 -45.016 1.00 26.61 209 THR C N 1
ATOM 7979 C CA . THR C 1 132 ? 11.040 -17.967 -44.808 1.00 28.22 209 THR C CA 1
ATOM 7980 C C . THR C 1 132 ? 10.857 -18.565 -43.431 1.00 29.83 209 THR C C 1
ATOM 7981 O O . THR C 1 132 ? 10.882 -19.744 -43.285 1.00 31.99 209 THR C O 1
ATOM 7985 N N . ASN C 1 133 ? 10.703 -17.705 -42.439 1.00 28.82 210 ASN C N 1
ATOM 7986 C CA . ASN C 1 133 ? 10.598 -18.108 -41.059 1.00 30.04 210 ASN C CA 1
ATOM 7987 C C . ASN C 1 133 ? 9.250 -18.178 -40.349 1.00 28.71 210 ASN C C 1
ATOM 7988 O O . ASN C 1 133 ? 9.167 -18.793 -39.336 1.00 28.67 210 ASN C O 1
ATOM 7993 N N . LEU C 1 134 ? 8.200 -17.579 -40.882 1.00 26.50 211 LEU C N 1
ATOM 7994 C CA . LEU C 1 134 ? 6.929 -17.584 -40.180 1.00 26.39 211 LEU C CA 1
ATOM 7995 C C . LEU C 1 134 ? 5.907 -18.673 -40.538 1.00 25.52 211 LEU C C 1
ATOM 7996 O O . LEU C 1 134 ? 5.694 -19.530 -39.754 1.00 26.65 211 LEU C O 1
ATOM 8001 N N . PRO C 1 135 ? 5.304 -18.633 -41.720 1.00 24.14 212 PRO C N 1
ATOM 8002 C CA . PRO C 1 135 ? 4.420 -19.719 -42.138 1.00 23.28 212 PRO C CA 1
ATOM 8003 C C . PRO C 1 135 ? 5.287 -20.945 -42.442 1.00 23.67 212 PRO C C 1
ATOM 8004 O O . PRO C 1 135 ? 6.405 -20.730 -42.767 1.00 22.87 212 PRO C O 1
ATOM 8008 N N . GLN C 1 136 ? 4.823 -22.165 -42.287 1.00 22.79 213 GLN C N 1
ATOM 8009 C CA . GLN C 1 136 ? 5.657 -23.300 -42.644 1.00 23.39 213 GLN C CA 1
ATOM 8010 C C . GLN C 1 136 ? 5.891 -23.305 -44.155 1.00 23.78 213 GLN C C 1
ATOM 8011 O O . GLN C 1 136 ? 5.022 -22.983 -44.893 1.00 23.72 213 GLN C O 1
ATOM 8017 N N . GLN C 1 137 ? 7.091 -23.637 -44.579 1.00 23.06 214 GLN C N 1
ATOM 8018 C CA . GLN C 1 137 ? 7.473 -23.651 -45.969 1.00 22.80 214 GLN C CA 1
ATOM 8019 C C . GLN C 1 137 ? 8.208 -24.954 -46.329 1.00 23.38 214 GLN C C 1
ATOM 8020 O O . GLN C 1 137 ? 8.858 -25.526 -45.513 1.00 23.95 214 GLN C O 1
ATOM 8026 N N . VAL C 1 138 ? 8.071 -25.399 -47.561 1.00 24.74 215 VAL C N 1
ATOM 8027 C CA . VAL C 1 138 ? 8.741 -26.589 -48.029 1.00 25.78 215 VAL C CA 1
ATOM 8028 C C . VAL C 1 138 ? 9.588 -26.299 -49.241 1.00 25.80 215 VAL C C 1
ATOM 8029 O O . VAL C 1 138 ? 9.481 -25.253 -49.820 1.00 24.91 215 VAL C O 1
ATOM 8033 N N . CYS C 1 139 ? 10.434 -27.238 -49.612 1.00 25.69 216 CYS C N 1
ATOM 8034 C CA . CYS C 1 139 ? 11.201 -27.059 -50.838 1.00 26.59 216 CYS C CA 1
ATOM 8035 C C . CYS C 1 139 ? 11.274 -28.386 -51.533 1.00 26.67 216 CYS C C 1
ATOM 8036 O O . CYS C 1 139 ? 11.774 -29.384 -50.892 1.00 29.09 216 CYS C O 1
ATOM 8039 N N . TRP C 1 140 ? 10.800 -28.465 -52.775 1.00 25.65 217 TRP C N 1
ATOM 8040 C CA . TRP C 1 140 ? 11.005 -29.683 -53.601 1.00 25.41 217 TRP C CA 1
ATOM 8041 C C . TRP C 1 140 ? 12.418 -29.540 -54.242 1.00 25.64 217 TRP C C 1
ATOM 8042 O O . TRP C 1 140 ? 12.749 -28.423 -54.728 1.00 25.31 217 TRP C O 1
ATOM 8053 N N . CYS C 1 141 ? 13.223 -30.597 -54.204 1.00 25.93 218 CYS C N 1
ATOM 8054 C CA . CYS C 1 141 ? 14.611 -30.589 -54.709 1.00 27.88 218 CYS C CA 1
ATOM 8055 C C . CYS C 1 141 ? 14.731 -31.677 -55.761 1.00 28.82 218 CYS C C 1
ATOM 8056 O O . CYS C 1 141 ? 14.477 -32.850 -55.487 1.00 29.55 218 CYS C O 1
ATOM 8059 N N . SER C 1 142 ? 15.159 -31.325 -56.970 1.00 29.52 219 SER C N 1
ATOM 8060 C CA . SER C 1 142 ? 15.339 -32.315 -58.039 1.00 29.12 219 SER C CA 1
ATOM 8061 C C . SER C 1 142 ? 16.474 -33.227 -57.712 1.00 30.73 219 SER C C 1
ATOM 8062 O O . SER C 1 142 ? 17.327 -32.877 -56.884 1.00 30.66 219 SER C O 1
ATOM 8065 N N . PRO C 1 143 ? 16.541 -34.394 -58.380 1.00 32.83 220 PRO C N 1
ATOM 8066 C CA . PRO C 1 143 ? 17.808 -35.101 -58.382 1.00 33.59 220 PRO C CA 1
ATOM 8067 C C . PRO C 1 143 ? 18.920 -34.205 -58.988 1.00 34.36 220 PRO C C 1
ATOM 8068 O O . PRO C 1 143 ? 18.658 -33.181 -59.652 1.00 34.55 220 PRO C O 1
ATOM 8072 N N . LEU C 1 144 ? 20.148 -34.590 -58.722 1.00 36.18 221 LEU C N 1
ATOM 8073 C CA . LEU C 1 144 ? 21.282 -34.053 -59.392 1.00 37.91 221 LEU C CA 1
ATOM 8074 C C . LEU C 1 144 ? 21.236 -34.279 -60.939 1.00 37.49 221 LEU C C 1
ATOM 8075 O O . LEU C 1 144 ? 20.992 -35.378 -61.397 1.00 35.33 221 LEU C O 1
ATOM 8080 N N . LEU C 1 145 ? 21.417 -33.201 -61.704 1.00 36.57 222 LEU C N 1
ATOM 8081 C CA . LEU C 1 145 ? 21.440 -33.311 -63.154 1.00 38.62 222 LEU C CA 1
ATOM 8082 C C . LEU C 1 145 ? 22.863 -32.993 -63.640 1.00 40.92 222 LEU C C 1
ATOM 8083 O O . LEU C 1 145 ? 23.637 -32.439 -62.862 1.00 40.77 222 LEU C O 1
ATOM 8088 N N . LYS C 1 146 ? 23.222 -33.377 -64.884 1.00 44.26 223 LYS C N 1
ATOM 8089 C CA . LYS C 1 146 ? 24.587 -33.128 -65.448 1.00 47.81 223 LYS C CA 1
ATOM 8090 C C . LYS C 1 146 ? 24.442 -32.459 -66.822 1.00 48.25 223 LYS C C 1
ATOM 8091 O O . LYS C 1 146 ? 23.581 -32.834 -67.630 1.00 47.10 223 LYS C O 1
ATOM 8097 N N . ILE C 1 147 ? 25.299 -31.489 -67.086 1.00 49.94 224 ILE C N 1
ATOM 8098 C CA . ILE C 1 147 ? 25.390 -30.962 -68.422 1.00 52.53 224 ILE C CA 1
ATOM 8099 C C . ILE C 1 147 ? 25.789 -32.141 -69.296 1.00 54.46 224 ILE C C 1
ATOM 8100 O O . ILE C 1 147 ? 26.701 -32.909 -68.949 1.00 54.75 224 ILE C O 1
ATOM 8105 N N . GLY C 1 148 ? 25.063 -32.351 -70.383 1.00 56.10 225 GLY C N 1
ATOM 8106 C CA . GLY C 1 148 ? 25.440 -33.437 -71.323 1.00 59.36 225 GLY C CA 1
ATOM 8107 C C . GLY C 1 148 ? 24.435 -33.418 -72.442 1.00 61.40 225 GLY C C 1
ATOM 8108 O O . GLY C 1 148 ? 23.419 -32.704 -72.374 1.00 59.87 225 GLY C O 1
ATOM 8109 N N . LYS C 1 149 ? 24.716 -34.179 -73.483 1.00 64.13 226 LYS C N 1
ATOM 8110 C CA . LYS C 1 149 ? 23.842 -34.215 -74.638 1.00 66.97 226 LYS C CA 1
ATOM 8111 C C . LYS C 1 149 ? 22.636 -35.052 -74.271 1.00 66.37 226 LYS C C 1
ATOM 8112 O O . LYS C 1 149 ? 22.727 -35.980 -73.467 1.00 65.48 226 LYS C O 1
ATOM 8118 N N . GLU C 1 150 ? 21.494 -34.746 -74.863 1.00 66.65 227 GLU C N 1
ATOM 8119 C CA . GLU C 1 150 ? 20.314 -35.514 -74.492 1.00 66.67 227 GLU C CA 1
ATOM 8120 C C . GLU C 1 150 ? 19.990 -36.705 -75.397 1.00 66.73 227 GLU C C 1
ATOM 8121 O O . GLU C 1 150 ? 20.319 -36.724 -76.598 1.00 67.56 227 GLU C O 1
ATOM 8127 N N . GLY C 1 151 ? 19.392 -37.721 -74.777 1.00 64.95 228 GLY C N 1
ATOM 8128 C CA . GLY C 1 151 ? 18.785 -38.812 -75.501 1.00 63.17 228 GLY C CA 1
ATOM 8129 C C . GLY C 1 151 ? 17.312 -38.531 -75.724 1.00 61.35 228 GLY C C 1
ATOM 8130 O O . GLY C 1 151 ? 16.883 -37.508 -76.326 1.00 59.48 228 GLY C O 1
ATOM 8131 N N . LEU C 1 152 ? 16.505 -39.430 -75.198 1.00 59.90 229 LEU C N 1
ATOM 8132 C CA . LEU C 1 152 ? 15.065 -39.260 -75.356 1.00 59.84 229 LEU C CA 1
ATOM 8133 C C . LEU C 1 152 ? 14.587 -37.949 -74.728 1.00 56.12 229 LEU C C 1
ATOM 8134 O O . LEU C 1 152 ? 15.131 -37.527 -73.712 1.00 53.67 229 LEU C O 1
ATOM 8139 N N . PRO C 1 153 ? 13.583 -37.295 -75.356 1.00 54.68 230 PRO C N 1
ATOM 8140 C CA . PRO C 1 153 ? 12.997 -36.084 -74.806 1.00 51.62 230 PRO C CA 1
ATOM 8141 C C . PRO C 1 153 ? 12.461 -36.364 -73.394 1.00 48.37 230 PRO C C 1
ATOM 8142 O O . PRO C 1 153 ? 11.867 -37.416 -73.162 1.00 47.17 230 PRO C O 1
ATOM 8146 N N . VAL C 1 154 ? 12.639 -35.433 -72.468 1.00 44.03 231 VAL C N 1
ATOM 8147 C CA . VAL C 1 154 ? 12.127 -35.616 -71.149 1.00 40.89 231 VAL C CA 1
ATOM 8148 C C . VAL C 1 154 ? 10.964 -34.622 -70.982 1.00 39.72 231 VAL C C 1
ATOM 8149 O O . VAL C 1 154 ? 11.166 -33.453 -71.163 1.00 39.35 231 VAL C O 1
ATOM 8153 N N . PRO C 1 155 ? 9.738 -35.079 -70.666 1.00 38.49 232 PRO C N 1
ATOM 8154 C CA . PRO C 1 155 ? 8.620 -34.117 -70.591 1.00 38.11 232 PRO C CA 1
ATOM 8155 C C . PRO C 1 155 ? 8.908 -32.937 -69.662 1.00 35.71 232 PRO C C 1
ATOM 8156 O O . PRO C 1 155 ? 8.517 -31.823 -69.964 1.00 34.81 232 PRO C O 1
ATOM 8160 N N . PHE C 1 156 ? 9.614 -33.181 -68.544 1.00 34.59 233 PHE C N 1
ATOM 8161 C CA . PHE C 1 156 ? 9.752 -32.134 -67.505 1.00 33.48 233 PHE C CA 1
ATOM 8162 C C . PHE C 1 156 ? 10.544 -31.006 -68.162 1.00 33.18 233 PHE C C 1
ATOM 8163 O O . PHE C 1 156 ? 10.263 -29.830 -67.968 1.00 32.53 233 PHE C O 1
ATOM 8171 N N . LYS C 1 157 ? 11.585 -31.389 -68.884 1.00 33.59 234 LYS C N 1
ATOM 8172 C CA . LYS C 1 157 ? 12.433 -30.378 -69.543 1.00 34.04 234 LYS C CA 1
ATOM 8173 C C . LYS C 1 157 ? 11.694 -29.648 -70.649 1.00 34.60 234 LYS C C 1
ATOM 8174 O O . LYS C 1 157 ? 11.793 -28.427 -70.721 1.00 33.92 234 LYS C O 1
ATOM 8180 N N . ARG C 1 158 ? 11.025 -30.374 -71.554 1.00 35.89 235 ARG C N 1
ATOM 8181 C CA . ARG C 1 158 ? 10.255 -29.722 -72.611 1.00 36.20 235 ARG C CA 1
ATOM 8182 C C . ARG C 1 158 ? 9.252 -28.773 -72.017 1.00 35.40 235 ARG C C 1
ATOM 8183 O O . ARG C 1 158 ? 9.024 -27.690 -72.588 1.00 35.44 235 ARG C O 1
ATOM 8185 N N . SER C 1 159 ? 8.617 -29.129 -70.896 1.00 33.94 236 SER C N 1
ATOM 8186 C CA . SER C 1 159 ? 7.613 -28.194 -70.319 1.00 34.26 236 SER C CA 1
ATOM 8187 C C . SER C 1 159 ? 8.319 -27.019 -69.710 1.00 33.09 236 SER C C 1
ATOM 8188 O O . SER C 1 159 ? 7.885 -25.912 -69.819 1.00 32.28 236 SER C O 1
ATOM 8191 N N . LEU C 1 160 ? 9.449 -27.277 -69.055 1.00 33.37 237 LEU C N 1
ATOM 8192 C CA . LEU C 1 160 ? 10.121 -26.099 -68.440 1.00 32.46 237 LEU C CA 1
ATOM 8193 C C . LEU C 1 160 ? 10.545 -25.124 -69.550 1.00 32.79 237 LEU C C 1
ATOM 8194 O O . LEU C 1 160 ? 10.504 -23.931 -69.375 1.00 32.67 237 LEU C O 1
ATOM 8199 N N . ILE C 1 161 ? 11.036 -25.644 -70.678 1.00 34.49 238 ILE C N 1
ATOM 8200 C CA . ILE C 1 161 ? 11.450 -24.778 -71.784 1.00 35.96 238 ILE C CA 1
ATOM 8201 C C . ILE C 1 161 ? 10.255 -24.035 -72.394 1.00 36.47 238 ILE C C 1
ATOM 8202 O O . ILE C 1 161 ? 10.338 -22.819 -72.709 1.00 35.16 238 ILE C O 1
ATOM 8207 N N . GLU C 1 162 ? 9.137 -24.728 -72.578 1.00 37.02 239 GLU C N 1
ATOM 8208 C CA . GLU C 1 162 ? 7.879 -23.990 -72.990 1.00 38.24 239 GLU C CA 1
ATOM 8209 C C . GLU C 1 162 ? 7.596 -22.834 -72.037 1.00 36.48 239 GLU C C 1
ATOM 8210 O O . GLU C 1 162 ? 7.210 -21.710 -72.434 1.00 36.74 239 GLU C O 1
ATOM 8216 N N . TYR C 1 163 ? 7.718 -23.119 -70.756 1.00 34.07 240 TYR C N 1
ATOM 8217 C CA . TYR C 1 163 ? 7.374 -22.137 -69.739 1.00 32.77 240 TYR C CA 1
ATOM 8218 C C . TYR C 1 163 ? 8.312 -20.943 -69.860 1.00 31.91 240 TYR C C 1
ATOM 8219 O O . TYR C 1 163 ? 7.908 -19.810 -69.780 1.00 33.15 240 TYR C O 1
ATOM 8228 N N . LEU C 1 164 ? 9.609 -21.214 -70.022 1.00 32.25 241 LEU C N 1
ATOM 8229 C CA . LEU C 1 164 ? 10.609 -20.113 -70.089 1.00 33.20 241 LEU C CA 1
ATOM 8230 C C . LEU C 1 164 ? 10.404 -19.289 -71.393 1.00 34.10 241 LEU C C 1
ATOM 8231 O O . LEU C 1 164 ? 10.532 -18.053 -71.412 1.00 33.60 241 LEU C O 1
ATOM 8236 N N . ASN C 1 165 ? 10.113 -19.975 -72.495 1.00 36.12 242 ASN C N 1
ATOM 8237 C CA . ASN C 1 165 ? 9.778 -19.287 -73.745 1.00 38.75 242 ASN C CA 1
ATOM 8238 C C . ASN C 1 165 ? 8.579 -18.348 -73.580 1.00 39.31 242 ASN C C 1
ATOM 8239 O O . ASN C 1 165 ? 8.429 -17.319 -74.327 1.00 40.56 242 ASN C O 1
ATOM 8244 N N . SER C 1 166 ? 7.700 -18.693 -72.630 1.00 38.56 243 SER C N 1
ATOM 8245 C CA . SER C 1 166 ? 6.407 -17.962 -72.496 1.00 39.25 243 SER C CA 1
ATOM 8246 C C . SER C 1 166 ? 6.570 -16.625 -71.834 1.00 39.85 243 SER C C 1
ATOM 8247 O O . SER C 1 166 ? 5.581 -15.891 -71.669 1.00 40.28 243 SER C O 1
ATOM 8250 N N . TYR C 1 167 ? 7.795 -16.287 -71.431 1.00 38.80 244 TYR C N 1
ATOM 8251 C CA . TYR C 1 167 ? 8.079 -14.912 -71.023 1.00 39.74 244 TYR C CA 1
ATOM 8252 C C . TYR C 1 167 ? 8.307 -13.975 -72.237 1.00 41.54 244 TYR C C 1
ATOM 8253 O O . TYR C 1 167 ? 8.266 -12.738 -72.106 1.00 40.91 244 TYR C O 1
ATOM 8262 N N . HIS C 1 168 ? 8.630 -14.571 -73.375 1.00 43.86 245 HIS C N 1
ATOM 8263 C CA . HIS C 1 168 ? 8.943 -13.878 -74.626 1.00 47.87 245 HIS C CA 1
ATOM 8264 C C . HIS C 1 168 ? 10.001 -12.794 -74.434 1.00 48.22 245 HIS C C 1
ATOM 8265 O O . HIS C 1 168 ? 9.843 -11.635 -74.935 1.00 47.09 245 HIS C O 1
ATOM 8272 N N . LEU C 1 169 ? 11.037 -13.144 -73.668 1.00 46.56 246 LEU C N 1
ATOM 8273 C CA . LEU C 1 169 ? 12.085 -12.190 -73.367 1.00 48.13 246 LEU C CA 1
ATOM 8274 C C . LEU C 1 169 ? 13.416 -12.721 -73.852 1.00 48.93 246 LEU C C 1
ATOM 8275 O O . LEU C 1 169 ? 13.833 -13.817 -73.511 1.00 46.10 246 LEU C O 1
ATOM 8280 N N . LYS C 1 170 ? 14.074 -11.906 -74.656 1.00 50.38 247 LYS C N 1
ATOM 8281 C CA . LYS C 1 170 ? 15.368 -12.217 -75.176 1.00 53.12 247 LYS C CA 1
ATOM 8282 C C . LYS C 1 170 ? 16.370 -12.538 -74.072 1.00 50.41 247 LYS C C 1
ATOM 8283 O O . LYS C 1 170 ? 17.117 -13.465 -74.202 1.00 49.16 247 LYS C O 1
ATOM 8289 N N . ASP C 1 171 ? 16.390 -11.758 -72.998 1.00 48.82 248 ASP C N 1
ATOM 8290 C CA . ASP C 1 171 ? 17.285 -12.053 -71.892 1.00 48.03 248 ASP C CA 1
ATOM 8291 C C . ASP C 1 171 ? 17.040 -13.440 -71.312 1.00 45.19 248 ASP C C 1
ATOM 8292 O O . ASP C 1 171 ? 17.979 -14.143 -70.990 1.00 44.52 248 ASP C O 1
ATOM 8297 N N . ILE C 1 172 ? 15.788 -13.846 -71.167 1.00 43.33 249 ILE C N 1
ATOM 8298 C CA . ILE C 1 172 ? 15.478 -15.213 -70.692 1.00 41.47 249 ILE C CA 1
ATOM 8299 C C . ILE C 1 172 ? 15.923 -16.230 -71.720 1.00 42.45 249 ILE C C 1
ATOM 8300 O O . ILE C 1 172 ? 16.640 -17.184 -71.406 1.00 42.24 249 ILE C O 1
ATOM 8305 N N . ASP C 1 173 ? 15.534 -16.053 -72.962 1.00 43.54 250 ASP C N 1
ATOM 8306 C CA . ASP C 1 173 ? 16.008 -16.976 -74.028 1.00 46.26 250 ASP C CA 1
ATOM 8307 C C . ASP C 1 173 ? 17.511 -17.188 -74.000 1.00 47.03 250 ASP C C 1
ATOM 8308 O O . ASP C 1 173 ? 17.985 -18.306 -74.125 1.00 46.21 250 ASP C O 1
ATOM 8313 N N . GLU C 1 174 ? 18.269 -16.101 -73.894 1.00 49.03 251 GLU C N 1
ATOM 8314 C CA . GLU C 1 174 ? 19.738 -16.193 -74.034 1.00 51.43 251 GLU C CA 1
ATOM 8315 C C . GLU C 1 174 ? 20.453 -16.576 -72.744 1.00 48.45 251 GLU C C 1
ATOM 8316 O O . GLU C 1 174 ? 21.369 -17.380 -72.780 1.00 47.79 251 GLU C O 1
ATOM 8322 N N . LEU C 1 175 ? 20.039 -15.995 -71.611 1.00 45.71 252 LEU C N 1
ATOM 8323 C CA . LEU C 1 175 ? 20.785 -16.138 -70.337 1.00 43.83 252 LEU C CA 1
ATOM 8324 C C . LEU C 1 175 ? 20.325 -17.340 -69.525 1.00 41.72 252 LEU C C 1
ATOM 8325 O O . LEU C 1 175 ? 21.057 -17.876 -68.682 1.00 41.53 252 LEU C O 1
ATOM 8330 N N . ILE C 1 176 ? 19.096 -17.796 -69.764 1.00 39.61 253 ILE C N 1
ATOM 8331 C CA . ILE C 1 176 ? 18.544 -18.906 -68.941 1.00 37.14 253 ILE C CA 1
ATOM 8332 C C . ILE C 1 176 ? 18.244 -20.126 -69.827 1.00 37.59 253 ILE C C 1
ATOM 8333 O O . ILE C 1 176 ? 18.800 -21.211 -69.628 1.00 36.29 253 ILE C O 1
ATOM 8338 N N . THR C 1 177 ? 17.370 -19.965 -70.818 1.00 38.65 254 THR C N 1
ATOM 8339 C CA . THR C 1 177 ? 16.914 -21.136 -71.574 1.00 39.07 254 THR C CA 1
ATOM 8340 C C . THR C 1 177 ? 18.072 -21.857 -72.247 1.00 40.39 254 THR C C 1
ATOM 8341 O O . THR C 1 177 ? 18.107 -23.088 -72.315 1.00 38.09 254 THR C O 1
ATOM 8345 N N . LYS C 1 178 ? 19.029 -21.093 -72.755 1.00 42.17 255 LYS C N 1
ATOM 8346 C CA . LYS C 1 178 ? 20.147 -21.730 -73.436 1.00 44.77 255 LYS C CA 1
ATOM 8347 C C . LYS C 1 178 ? 20.967 -22.552 -72.479 1.00 43.28 255 LYS C C 1
ATOM 8348 O O . LYS C 1 178 ? 21.423 -23.597 -72.864 1.00 43.05 255 LYS C O 1
ATOM 8354 N N . SER C 1 179 ? 21.130 -22.096 -71.237 1.00 41.90 256 SER C N 1
ATOM 8355 C CA . SER C 1 179 ? 21.866 -22.876 -70.220 1.00 41.43 256 SER C CA 1
ATOM 8356 C C . SER C 1 179 ? 21.078 -24.129 -69.810 1.00 40.24 256 SER C C 1
ATOM 8357 O O . SER C 1 179 ? 21.647 -25.182 -69.645 1.00 40.24 256 SER C O 1
ATOM 8360 N N . VAL C 1 180 ? 19.762 -24.004 -69.672 1.00 38.61 257 VAL C N 1
ATOM 8361 C CA . VAL C 1 180 ? 18.907 -25.134 -69.313 1.00 37.31 257 VAL C CA 1
ATOM 8362 C C . VAL C 1 180 ? 18.975 -26.216 -70.397 1.00 38.83 257 VAL C C 1
ATOM 8363 O O . VAL C 1 180 ? 19.022 -27.436 -70.117 1.00 37.23 257 VAL C O 1
ATOM 8367 N N . GLU C 1 181 ? 19.040 -25.778 -71.642 1.00 40.57 258 GLU C N 1
ATOM 8368 C CA . GLU C 1 181 ? 19.063 -26.693 -72.774 1.00 43.80 258 GLU C CA 1
ATOM 8369 C C . GLU C 1 181 ? 20.260 -27.651 -72.757 1.00 43.78 258 GLU C C 1
ATOM 8370 O O . GLU C 1 181 ? 20.162 -28.809 -73.229 1.00 42.17 258 GLU C O 1
ATOM 8376 N N . GLU C 1 182 ? 21.366 -27.178 -72.184 1.00 43.76 259 GLU C N 1
ATOM 8377 C CA . GLU C 1 182 ? 22.601 -27.988 -72.135 1.00 45.19 259 GLU C CA 1
ATOM 8378 C C . GLU C 1 182 ? 22.553 -29.106 -71.125 1.00 43.87 259 GLU C C 1
ATOM 8379 O O . GLU C 1 182 ? 23.413 -30.020 -71.120 1.00 43.82 259 GLU C O 1
ATOM 8385 N N . VAL C 1 183 ? 21.584 -29.037 -70.216 1.00 41.67 260 VAL C N 1
ATOM 8386 C CA . VAL C 1 183 ? 21.509 -30.029 -69.119 1.00 39.81 260 VAL C CA 1
ATOM 8387 C C . VAL C 1 183 ? 20.726 -31.262 -69.528 1.00 40.07 260 VAL C C 1
ATOM 8388 O O . VAL C 1 183 ? 19.686 -31.178 -70.107 1.00 40.29 260 VAL C O 1
ATOM 8392 N N . ASN C 1 184 ? 21.216 -32.436 -69.185 1.00 40.60 261 ASN C N 1
ATOM 8393 C CA . ASN C 1 184 ? 20.474 -33.659 -69.437 1.00 40.89 261 ASN C CA 1
ATOM 8394 C C . ASN C 1 184 ? 19.496 -33.930 -68.278 1.00 38.93 261 ASN C C 1
ATOM 8395 O O . ASN C 1 184 ? 19.910 -34.028 -67.109 1.00 38.40 261 ASN C O 1
ATOM 8400 N N . PHE C 1 185 ? 18.211 -34.036 -68.584 1.00 37.42 262 PHE C N 1
ATOM 8401 C CA . PHE C 1 185 ? 17.147 -34.131 -67.584 1.00 36.35 262 PHE C CA 1
ATOM 8402 C C . PHE C 1 185 ? 16.658 -35.570 -67.361 1.00 36.81 262 PHE C C 1
ATOM 8403 O O . PHE C 1 185 ? 15.607 -35.743 -66.780 1.00 36.99 262 PHE C O 1
ATOM 8411 N N . ALA C 1 186 ? 17.375 -36.562 -67.867 1.00 36.78 263 ALA C N 1
ATOM 8412 C CA . ALA C 1 186 ? 17.003 -38.004 -67.705 1.00 38.30 263 ALA C CA 1
ATOM 8413 C C . ALA C 1 186 ? 16.633 -38.393 -66.264 1.00 37.94 263 ALA C C 1
ATOM 8414 O O . ALA C 1 186 ? 15.662 -39.134 -66.081 1.00 39.43 263 ALA C O 1
ATOM 8416 N N . PRO C 1 187 ? 17.361 -37.861 -65.243 1.00 37.42 264 PRO C N 1
ATOM 8417 C CA . PRO C 1 187 ? 16.892 -38.159 -63.897 1.00 36.86 264 PRO C CA 1
ATOM 8418 C C . PRO C 1 187 ? 15.484 -37.647 -63.544 1.00 35.62 264 PRO C C 1
ATOM 8419 O O . PRO C 1 187 ? 14.931 -38.118 -62.574 1.00 36.28 264 PRO C O 1
ATOM 8423 N N . LEU C 1 188 ? 14.882 -36.756 -64.325 1.00 34.27 265 LEU C N 1
ATOM 8424 C CA . LEU C 1 188 ? 13.520 -36.323 -64.066 1.00 33.46 265 LEU C CA 1
ATOM 8425 C C . LEU C 1 188 ? 12.515 -36.998 -65.002 1.00 34.60 265 LEU C C 1
ATOM 8426 O O . LEU C 1 188 ? 11.449 -36.442 -65.226 1.00 35.99 265 LEU C O 1
ATOM 8431 N N . SER C 1 189 ? 12.823 -38.172 -65.555 1.00 36.20 266 SER C N 1
ATOM 8432 C CA . SER C 1 189 ? 11.994 -38.707 -66.644 1.00 37.69 266 SER C CA 1
ATOM 8433 C C . SER C 1 189 ? 10.557 -39.113 -66.183 1.00 37.84 266 SER C C 1
ATOM 8434 O O . SER C 1 189 ? 9.622 -39.200 -66.981 1.00 38.09 266 SER C O 1
ATOM 8437 N N . GLU C 1 190 ? 10.378 -39.321 -64.883 1.00 37.20 267 GLU C N 1
ATOM 8438 C CA . GLU C 1 190 ? 9.064 -39.647 -64.301 1.00 36.76 267 GLU C CA 1
ATOM 8439 C C . GLU C 1 190 ? 8.153 -38.515 -64.011 1.00 35.51 267 GLU C C 1
ATOM 8440 O O . GLU C 1 190 ? 6.921 -38.742 -63.896 1.00 35.58 267 GLU C O 1
ATOM 8446 N N . LEU C 1 191 ? 8.687 -37.279 -63.939 1.00 33.88 268 LEU C N 1
ATOM 8447 C CA . LEU C 1 191 ? 7.909 -36.138 -63.380 1.00 32.50 268 LEU C CA 1
ATOM 8448 C C . LEU C 1 191 ? 7.411 -35.172 -64.446 1.00 32.61 268 LEU C C 1
ATOM 8449 O O . LEU C 1 191 ? 7.819 -35.284 -65.630 1.00 34.13 268 LEU C O 1
ATOM 8454 N N . GLU C 1 192 ? 6.433 -34.337 -64.094 1.00 31.09 269 GLU C N 1
ATOM 8455 C CA . GLU C 1 192 ? 5.952 -33.370 -65.016 1.00 31.03 269 GLU C CA 1
ATOM 8456 C C . GLU C 1 192 ? 6.150 -31.999 -64.404 1.00 31.27 269 GLU C C 1
ATOM 8457 O O . GLU C 1 192 ? 6.088 -31.818 -63.159 1.00 30.57 269 GLU C O 1
ATOM 8463 N N . PHE C 1 193 ? 6.387 -31.002 -65.268 1.00 31.32 270 PHE C N 1
ATOM 8464 C CA . PHE C 1 193 ? 6.526 -29.653 -64.822 1.00 30.17 270 PHE C CA 1
ATOM 8465 C C . PHE C 1 193 ? 5.267 -28.983 -65.290 1.00 30.69 270 PHE C C 1
ATOM 8466 O O . PHE C 1 193 ? 4.977 -28.933 -66.487 1.00 32.29 270 PHE C O 1
ATOM 8474 N N . VAL C 1 194 ? 4.473 -28.491 -64.330 1.00 30.65 271 VAL C N 1
ATOM 8475 C CA . VAL C 1 194 ? 3.132 -28.009 -64.626 1.00 29.53 271 VAL C CA 1
ATOM 8476 C C . VAL C 1 194 ? 3.090 -26.534 -64.311 1.00 29.13 271 VAL C C 1
ATOM 8477 O O . VAL C 1 194 ? 3.493 -26.144 -63.223 1.00 28.77 271 VAL C O 1
ATOM 8481 N N . TYR C 1 195 ? 2.573 -25.686 -65.224 1.00 29.17 272 TYR C N 1
ATOM 8482 C CA . TYR C 1 195 ? 2.702 -24.239 -64.964 1.00 29.86 272 TYR C CA 1
ATOM 8483 C C . TYR C 1 195 ? 1.538 -23.458 -65.494 1.00 29.74 272 TYR C C 1
ATOM 8484 O O . TYR C 1 195 ? 0.719 -23.989 -66.244 1.00 29.60 272 TYR C O 1
ATOM 8493 N N . SER C 1 196 ? 1.454 -22.190 -65.058 1.00 29.39 273 SER C N 1
ATOM 8494 C CA . SER C 1 196 ? 0.579 -21.210 -65.629 1.00 30.04 273 SER C CA 1
ATOM 8495 C C . SER C 1 196 ? 1.406 -20.085 -66.201 1.00 30.90 273 SER C C 1
ATOM 8496 O O . SER C 1 196 ? 2.470 -19.779 -65.674 1.00 29.56 273 SER C O 1
ATOM 8499 N N . THR C 1 197 ? 0.908 -19.476 -67.276 1.00 32.56 274 THR C N 1
ATOM 8500 C CA . THR C 1 197 ? 1.553 -18.308 -67.883 1.00 35.08 274 THR C CA 1
ATOM 8501 C C . THR C 1 197 ? 0.460 -17.466 -68.523 1.00 37.75 274 THR C C 1
ATOM 8502 O O . THR C 1 197 ? -0.530 -18.031 -69.029 1.00 38.02 274 THR C O 1
ATOM 8506 N N . PRO C 1 198 ? 0.646 -16.124 -68.537 1.00 39.79 275 PRO C N 1
ATOM 8507 C CA . PRO C 1 198 ? -0.335 -15.238 -69.114 1.00 42.59 275 PRO C CA 1
ATOM 8508 C C . PRO C 1 198 ? -0.187 -15.253 -70.626 1.00 46.22 275 PRO C C 1
ATOM 8509 O O . PRO C 1 198 ? -1.004 -14.675 -71.288 1.00 46.41 275 PRO C O 1
ATOM 8513 N N . SER C 1 199 ? 0.850 -15.912 -71.155 1.00 48.07 276 SER C N 1
ATOM 8514 C CA . SER C 1 199 ? 1.091 -15.878 -72.591 1.00 52.58 276 SER C CA 1
ATOM 8515 C C . SER C 1 199 ? -0.093 -16.442 -73.337 1.00 56.08 276 SER C C 1
ATOM 8516 O O . SER C 1 199 ? -0.501 -17.577 -73.052 1.00 54.69 276 SER C O 1
ATOM 8519 N N . LYS C 1 200 ? -0.622 -15.666 -74.289 1.00 59.44 277 LYS C N 1
ATOM 8520 C CA . LYS C 1 200 ? -1.716 -16.120 -75.123 1.00 63.65 277 LYS C CA 1
ATOM 8521 C C . LYS C 1 200 ? -1.256 -17.271 -76.023 1.00 67.03 277 LYS C C 1
ATOM 8522 O O . LYS C 1 200 ? -2.057 -18.127 -76.398 1.00 69.92 277 LYS C O 1
ATOM 8524 N N . PHE C 1 201 ? 0.044 -17.344 -76.314 1.00 69.22 278 PHE C N 1
ATOM 8525 C CA . PHE C 1 201 ? 0.569 -18.307 -77.307 1.00 70.63 278 PHE C CA 1
ATOM 8526 C C . PHE C 1 201 ? 0.933 -19.700 -76.783 1.00 67.66 278 PHE C C 1
ATOM 8527 O O . PHE C 1 201 ? 1.328 -20.577 -77.559 1.00 68.67 278 PHE C O 1
ATOM 8535 N N . GLN C 1 202 ? 0.787 -19.901 -75.474 1.00 62.23 279 GLN C N 1
ATOM 8536 C CA . GLN C 1 202 ? 1.129 -21.180 -74.839 1.00 57.04 279 GLN C CA 1
ATOM 8537 C C . GLN C 1 202 ? -0.003 -21.630 -73.905 1.00 54.34 279 GLN C C 1
ATOM 8538 O O . GLN C 1 202 ? -0.313 -20.927 -72.963 1.00 53.14 279 GLN C O 1
ATOM 8544 N N . SER C 1 203 ? -0.599 -22.794 -74.116 1.00 52.33 280 SER C N 1
ATOM 8545 C CA . SER C 1 203 ? -1.629 -23.230 -73.162 1.00 50.35 280 SER C CA 1
ATOM 8546 C C . SER C 1 203 ? -0.968 -23.674 -71.868 1.00 45.97 280 SER C C 1
ATOM 8547 O O . SER C 1 203 ? 0.167 -24.162 -71.846 1.00 43.37 280 SER C O 1
ATOM 8550 N N . SER C 1 204 ? -1.686 -23.471 -70.776 1.00 42.61 281 SER C N 1
ATOM 8551 C CA . SER C 1 204 ? -1.127 -23.661 -69.419 1.00 39.41 281 SER C CA 1
ATOM 8552 C C . SER C 1 204 ? -2.310 -23.673 -68.454 1.00 38.57 281 SER C C 1
ATOM 8553 O O . SER C 1 204 ? -3.458 -23.621 -68.881 1.00 38.70 281 SER C O 1
ATOM 8556 N N . GLY C 1 205 ? -2.032 -23.720 -67.148 1.00 36.18 282 GLY C N 1
ATOM 8557 C CA . GLY C 1 205 ? -3.106 -23.576 -66.173 1.00 35.28 282 GLY C CA 1
ATOM 8558 C C . GLY C 1 205 ? -4.050 -24.773 -66.125 1.00 34.24 282 GLY C C 1
ATOM 8559 O O . GLY C 1 205 ? -3.651 -25.879 -66.417 1.00 33.79 282 GLY C O 1
ATOM 8560 N N . LEU C 1 206 ? -5.301 -24.542 -65.744 1.00 34.42 283 LEU C N 1
ATOM 8561 C CA . LEU C 1 206 ? -6.245 -25.667 -65.504 1.00 35.87 283 LEU C CA 1
ATOM 8562 C C . LEU C 1 206 ? -6.543 -26.466 -66.775 1.00 38.21 283 LEU C C 1
ATOM 8563 O O . LEU C 1 206 ? -6.544 -27.691 -66.757 1.00 38.63 283 LEU C O 1
ATOM 8568 N N . LEU C 1 207 ? -6.732 -25.799 -67.898 1.00 40.61 284 LEU C N 1
ATOM 8569 C CA . LEU C 1 207 ? -7.082 -26.518 -69.141 1.00 43.69 284 LEU C CA 1
ATOM 8570 C C . LEU C 1 207 ? -5.960 -27.475 -69.513 1.00 43.00 284 LEU C C 1
ATOM 8571 O O . LEU C 1 207 ? -6.177 -28.699 -69.800 1.00 43.16 284 LEU C O 1
ATOM 8576 N N . SER C 1 208 ? -4.727 -26.989 -69.453 1.00 41.61 285 SER C N 1
ATOM 8577 C CA . SER C 1 208 ? -3.601 -27.839 -69.843 1.00 41.66 285 SER C CA 1
ATOM 8578 C C . SER C 1 208 ? -3.393 -28.977 -68.827 1.00 40.31 285 SER C C 1
ATOM 8579 O O . SER C 1 208 ? -3.068 -30.141 -69.187 1.00 39.88 285 SER C O 1
ATOM 8582 N N . PHE C 1 209 ? -3.634 -28.667 -67.566 1.00 37.71 286 PHE C N 1
ATOM 8583 C CA . PHE C 1 209 ? -3.445 -29.678 -66.510 1.00 36.90 286 PHE C CA 1
ATOM 8584 C C . PHE C 1 209 ? -4.535 -30.767 -66.628 1.00 38.40 286 PHE C C 1
ATOM 8585 O O . PHE C 1 209 ? -4.261 -31.951 -66.511 1.00 38.93 286 PHE C O 1
ATOM 8593 N N . TYR C 1 210 ? -5.771 -30.336 -66.828 1.00 40.43 287 TYR C N 1
ATOM 8594 C CA . TYR C 1 210 ? -6.894 -31.240 -67.082 1.00 43.63 287 TYR C CA 1
ATOM 8595 C C . TYR C 1 210 ? -6.591 -32.172 -68.269 1.00 45.00 287 TYR C C 1
ATOM 8596 O O . TYR C 1 210 ? -6.792 -33.402 -68.193 1.00 45.11 287 TYR C O 1
ATOM 8605 N N . ASN C 1 211 ? -6.101 -31.592 -69.360 1.00 46.38 288 ASN C N 1
ATOM 8606 C CA . ASN C 1 211 ? -5.765 -32.380 -70.584 1.00 48.24 288 ASN C CA 1
ATOM 8607 C C . ASN C 1 211 ? -4.655 -33.362 -70.313 1.00 47.62 288 ASN C C 1
ATOM 8608 O O . ASN C 1 211 ? -4.681 -34.499 -70.804 1.00 48.22 288 ASN C O 1
ATOM 8613 N N . LYS C 1 212 ? -3.662 -32.927 -69.531 1.00 45.30 289 LYS C N 1
ATOM 8614 C CA . LYS C 1 212 ? -2.568 -33.801 -69.079 1.00 44.23 289 LYS C CA 1
ATOM 8615 C C . LYS C 1 212 ? -3.070 -34.980 -68.197 1.00 43.84 289 LYS C C 1
ATOM 8616 O O . LYS C 1 212 ? -2.769 -36.154 -68.462 1.00 44.16 289 LYS C O 1
ATOM 8622 N N . LEU C 1 213 ? -3.873 -34.706 -67.180 1.00 42.81 290 LEU C N 1
ATOM 8623 C CA . LEU C 1 213 ? -4.475 -35.827 -66.413 1.00 44.39 290 LEU C CA 1
ATOM 8624 C C . LEU C 1 213 ? -5.331 -36.767 -67.264 1.00 48.30 290 LEU C C 1
ATOM 8625 O O . LEU C 1 213 ? -5.260 -38.005 -67.108 1.00 48.47 290 LEU C O 1
ATOM 8630 N N . GLU C 1 214 ? -6.136 -36.209 -68.161 1.00 51.67 291 GLU C N 1
ATOM 8631 C CA . GLU C 1 214 ? -6.896 -37.069 -69.095 1.00 56.66 291 GLU C CA 1
ATOM 8632 C C . GLU C 1 214 ? -5.977 -37.997 -69.892 1.00 58.51 291 GLU C C 1
ATOM 8633 O O . GLU C 1 214 ? -6.244 -39.192 -70.001 1.00 59.83 291 GLU C O 1
ATOM 8639 N N . LYS C 1 215 ? -4.914 -37.435 -70.461 1.00 59.71 292 LYS C N 1
ATOM 8640 C CA . LYS C 1 215 ? -3.947 -38.226 -71.218 1.00 62.24 292 LYS C CA 1
ATOM 8641 C C . LYS C 1 215 ? -3.241 -39.270 -70.324 1.00 62.00 292 LYS C C 1
ATOM 8642 O O . LYS C 1 215 ? -3.098 -40.429 -70.729 1.00 63.14 292 LYS C O 1
ATOM 8648 N N . LEU C 1 216 ? -2.852 -38.886 -69.107 1.00 60.81 293 LEU C N 1
ATOM 8649 C CA . LEU C 1 216 ? -2.087 -39.786 -68.220 1.00 60.88 293 LEU C CA 1
ATOM 8650 C C . LEU C 1 216 ? -2.914 -40.908 -67.600 1.00 62.63 293 LEU C C 1
ATOM 8651 O O . LEU C 1 216 ? -2.375 -41.866 -67.089 1.00 61.91 293 LEU C O 1
ATOM 8656 N N . SER C 1 217 ? -4.235 -40.796 -67.636 1.00 65.60 294 SER C N 1
ATOM 8657 C CA . SER C 1 217 ? -5.055 -41.875 -67.107 1.00 69.57 294 SER C CA 1
ATOM 8658 C C . SER C 1 217 ? -5.796 -42.744 -68.146 1.00 72.97 294 SER C C 1
ATOM 8659 O O . SER C 1 217 ? -6.473 -43.685 -67.749 1.00 75.09 294 SER C O 1
ATOM 8662 N N . ALA C 1 218 ? -5.704 -42.476 -69.454 1.00 76.69 295 ALA C N 1
ATOM 8663 C CA . ALA C 1 218 ? -6.197 -43.443 -70.455 1.00 80.02 295 ALA C CA 1
ATOM 8664 C C . ALA C 1 218 ? -7.650 -43.893 -70.256 1.00 81.45 295 ALA C C 1
ATOM 8665 O O . ALA C 1 218 ? -7.934 -45.105 -70.299 1.00 82.56 295 ALA C O 1
ATOM 8667 N N . SER C 1 223 ? -13.018 -47.564 -62.058 1.00 94.73 300 SER C N 1
ATOM 8668 C CA . SER C 1 223 ? -12.860 -48.320 -60.829 1.00 94.37 300 SER C CA 1
ATOM 8669 C C . SER C 1 223 ? -13.837 -47.854 -59.776 1.00 93.72 300 SER C C 1
ATOM 8670 O O . SER C 1 223 ? -14.162 -46.680 -59.719 1.00 93.34 300 SER C O 1
ATOM 8672 N N . ASP C 1 224 ? -14.306 -48.754 -58.928 1.00 92.83 301 ASP C N 1
ATOM 8673 C CA . ASP C 1 224 ? -15.203 -48.314 -57.877 1.00 90.70 301 ASP C CA 1
ATOM 8674 C C . ASP C 1 224 ? -14.406 -48.205 -56.587 1.00 87.17 301 ASP C C 1
ATOM 8675 O O . ASP C 1 224 ? -13.951 -49.190 -56.008 1.00 87.87 301 ASP C O 1
ATOM 8680 N N . THR C 1 225 ? -14.243 -46.975 -56.153 1.00 80.43 302 THR C N 1
ATOM 8681 C CA . THR C 1 225 ? -13.513 -46.661 -54.959 1.00 76.48 302 THR C CA 1
ATOM 8682 C C . THR C 1 225 ? -13.998 -45.297 -54.559 1.00 71.71 302 THR C C 1
ATOM 8683 O O . THR C 1 225 ? -14.571 -44.619 -55.365 1.00 70.23 302 THR C O 1
ATOM 8687 N N . ALA C 1 226 ? -13.785 -44.906 -53.319 1.00 66.63 303 ALA C N 1
ATOM 8688 C CA . ALA C 1 226 ? -14.119 -43.560 -52.903 1.00 61.93 303 ALA C CA 1
ATOM 8689 C C . ALA C 1 226 ? -13.078 -42.723 -53.603 1.00 58.19 303 ALA C C 1
ATOM 8690 O O . ALA C 1 226 ? -11.965 -43.160 -53.751 1.00 56.44 303 ALA C O 1
ATOM 8692 N N . LYS C 1 227 ? -13.434 -41.535 -54.054 1.00 54.89 304 LYS C N 1
ATOM 8693 C CA . LYS C 1 227 ? -12.495 -40.683 -54.734 1.00 50.83 304 LYS C CA 1
ATOM 8694 C C . LYS C 1 227 ? -12.194 -39.417 -53.883 1.00 47.79 304 LYS C C 1
ATOM 8695 O O . LYS C 1 227 ? -13.044 -38.565 -53.695 1.00 46.16 304 LYS C O 1
ATOM 8701 N N . HIS C 1 228 ? -10.976 -39.339 -53.366 1.00 43.23 305 HIS C N 1
ATOM 8702 C CA . HIS C 1 228 ? -10.556 -38.279 -52.503 1.00 41.26 305 HIS C CA 1
ATOM 8703 C C . HIS C 1 228 ? -9.769 -37.226 -53.300 1.00 38.93 305 HIS C C 1
ATOM 8704 O O . HIS C 1 228 ? -8.796 -37.571 -53.971 1.00 38.25 305 HIS C O 1
ATOM 8711 N N . TYR C 1 229 ? -10.191 -35.973 -53.214 1.00 36.47 306 TYR C N 1
ATOM 8712 C CA . TYR C 1 229 ? -9.506 -34.849 -53.883 1.00 34.65 306 TYR C CA 1
ATOM 8713 C C . TYR C 1 229 ? -9.215 -33.806 -52.820 1.00 32.86 306 TYR C C 1
ATOM 8714 O O . TYR C 1 229 ? -10.131 -33.190 -52.266 1.00 32.66 306 TYR C O 1
ATOM 8723 N N . LEU C 1 230 ? -7.935 -33.578 -52.561 1.00 30.79 307 LEU C N 1
ATOM 8724 C CA . LEU C 1 230 ? -7.531 -32.623 -51.530 1.00 29.80 307 LEU C CA 1
ATOM 8725 C C . LEU C 1 230 ? -6.703 -31.467 -52.114 1.00 28.90 307 LEU C C 1
ATOM 8726 O O . LEU C 1 230 ? -5.868 -31.697 -52.988 1.00 28.76 307 LEU C O 1
ATOM 8731 N N . CYS C 1 231 ? -6.949 -30.267 -51.613 1.00 28.27 308 CYS C N 1
ATOM 8732 C CA . CYS C 1 231 ? -6.204 -29.055 -51.980 1.00 29.02 308 CYS C CA 1
ATOM 8733 C C . CYS C 1 231 ? -5.730 -28.440 -50.688 1.00 28.33 308 CYS C C 1
ATOM 8734 O O . CYS C 1 231 ? -6.537 -28.312 -49.721 1.00 30.12 308 CYS C O 1
ATOM 8737 N N . GLN C 1 232 ? -4.450 -28.021 -50.596 1.00 27.16 309 GLN C N 1
ATOM 8738 C CA . GLN C 1 232 ? -3.989 -27.259 -49.488 1.00 25.61 309 GLN C CA 1
ATOM 8739 C C . GLN C 1 232 ? -3.414 -25.947 -50.099 1.00 26.31 309 GLN C C 1
ATOM 8740 O O . GLN C 1 232 ? -2.509 -26.029 -50.979 1.00 26.84 309 GLN C O 1
ATOM 8746 N N . THR C 1 233 ? -3.958 -24.805 -49.676 1.00 24.68 310 THR C N 1
ATOM 8747 C CA . THR C 1 233 ? -3.788 -23.562 -50.363 1.00 26.34 310 THR C CA 1
ATOM 8748 C C . THR C 1 233 ? -3.662 -22.490 -49.310 1.00 26.84 310 THR C C 1
ATOM 8749 O O . THR C 1 233 ? -4.254 -22.618 -48.183 1.00 27.14 310 THR C O 1
ATOM 8753 N N . SER C 1 234 ? -2.959 -21.375 -49.628 1.00 26.85 311 SER C N 1
ATOM 8754 C CA . SER C 1 234 ? -2.957 -20.292 -48.678 1.00 27.51 311 SER C CA 1
ATOM 8755 C C . SER C 1 234 ? -3.967 -19.188 -48.995 1.00 28.10 311 SER C C 1
ATOM 8756 O O . SER C 1 234 ? -4.194 -18.324 -48.154 1.00 27.90 311 SER C O 1
ATOM 8759 N N . SER C 1 235 ? -4.598 -19.239 -50.210 1.00 28.58 312 SER C N 1
ATOM 8760 C CA . SER C 1 235 ? -5.665 -18.313 -50.634 1.00 30.82 312 SER C CA 1
ATOM 8761 C C . SER C 1 235 ? -6.804 -19.165 -51.141 1.00 30.12 312 SER C C 1
ATOM 8762 O O . SER C 1 235 ? -6.528 -20.126 -51.867 1.00 30.39 312 SER C O 1
ATOM 8765 N N . ILE C 1 236 ? -8.028 -18.735 -50.856 1.00 31.00 313 ILE C N 1
ATOM 8766 C CA . ILE C 1 236 ? -9.225 -19.317 -51.453 1.00 32.42 313 ILE C CA 1
ATOM 8767 C C . ILE C 1 236 ? -9.922 -18.156 -52.133 1.00 33.71 313 ILE C C 1
ATOM 8768 O O . ILE C 1 236 ? -10.326 -17.212 -51.501 1.00 33.03 313 ILE C O 1
ATOM 8773 N N . GLY C 1 237 ? -10.031 -18.216 -53.460 1.00 36.34 314 GLY C N 1
ATOM 8774 C CA . GLY C 1 237 ? -10.649 -17.089 -54.208 1.00 37.30 314 GLY C CA 1
ATOM 8775 C C . GLY C 1 237 ? -12.168 -17.117 -54.003 1.00 39.83 314 GLY C C 1
ATOM 8776 O O . GLY C 1 237 ? -12.730 -18.070 -53.428 1.00 40.86 314 GLY C O 1
ATOM 8777 N N . THR C 1 238 ? -12.861 -16.071 -54.436 1.00 41.19 315 THR C N 1
ATOM 8778 C CA . THR C 1 238 ? -14.265 -16.026 -54.288 1.00 44.08 315 THR C CA 1
ATOM 8779 C C . THR C 1 238 ? -14.973 -16.742 -55.473 1.00 43.89 315 THR C C 1
ATOM 8780 O O . THR C 1 238 ? -14.324 -17.363 -56.325 1.00 42.99 315 THR C O 1
ATOM 8784 N N . SER C 1 239 ? -16.276 -16.627 -55.486 1.00 45.04 316 SER C N 1
ATOM 8785 C CA . SER C 1 239 ? -17.138 -17.336 -56.437 1.00 47.37 316 SER C CA 1
ATOM 8786 C C . SER C 1 239 ? -16.708 -17.076 -57.876 1.00 49.07 316 SER C C 1
ATOM 8787 O O . SER C 1 239 ? -16.363 -15.944 -58.215 1.00 48.16 316 SER C O 1
ATOM 8790 N N . LEU C 1 240 ? -16.801 -18.101 -58.718 1.00 50.18 317 LEU C N 1
ATOM 8791 C CA . LEU C 1 240 ? -16.550 -17.949 -60.143 1.00 53.45 317 LEU C CA 1
ATOM 8792 C C . LEU C 1 240 ? -17.649 -17.116 -60.842 1.00 56.98 317 LEU C C 1
ATOM 8793 O O . LEU C 1 240 ? -17.460 -16.675 -61.954 1.00 56.92 317 LEU C O 1
ATOM 8798 N N . SER C 1 241 ? -18.773 -16.904 -60.163 1.00 59.77 318 SER C N 1
ATOM 8799 C CA . SER C 1 241 ? -19.921 -16.226 -60.748 1.00 64.34 318 SER C CA 1
ATOM 8800 C C . SER C 1 241 ? -20.492 -15.203 -59.774 1.00 65.82 318 SER C C 1
ATOM 8801 O O . SER C 1 241 ? -20.544 -15.436 -58.566 1.00 64.13 318 SER C O 1
ATOM 8804 N N . ARG C 1 242 ? -20.900 -14.059 -60.316 1.00 69.34 319 ARG C N 1
ATOM 8805 C CA . ARG C 1 242 ? -21.519 -12.989 -59.524 1.00 72.04 319 ARG C CA 1
ATOM 8806 C C . ARG C 1 242 ? -22.922 -13.398 -59.073 1.00 73.84 319 ARG C C 1
ATOM 8807 O O . ARG C 1 242 ? -23.441 -12.916 -58.074 1.00 74.01 319 ARG C O 1
ATOM 8809 N N . ALA C 1 243 ? -23.538 -14.300 -59.813 1.00 75.48 320 ALA C N 1
ATOM 8810 C CA . ALA C 1 243 ? -24.935 -14.602 -59.572 1.00 76.68 320 ALA C CA 1
ATOM 8811 C C . ALA C 1 243 ? -25.170 -15.828 -58.694 1.00 75.53 320 ALA C C 1
ATOM 8812 O O . ALA C 1 243 ? -26.253 -15.980 -58.126 1.00 75.76 320 ALA C O 1
ATOM 8814 N N . ARG C 1 244 ? -24.177 -16.710 -58.614 1.00 72.07 321 ARG C N 1
ATOM 8815 C CA . ARG C 1 244 ? -24.310 -17.995 -57.929 1.00 69.84 321 ARG C CA 1
ATOM 8816 C C . ARG C 1 244 ? -23.041 -18.279 -57.127 1.00 64.71 321 ARG C C 1
ATOM 8817 O O . ARG C 1 244 ? -21.966 -17.817 -57.499 1.00 62.78 321 ARG C O 1
ATOM 8825 N N . ASP C 1 245 ? -23.164 -19.084 -56.075 1.00 59.74 322 ASP C N 1
ATOM 8826 C CA . ASP C 1 245 ? -21.993 -19.521 -55.294 1.00 55.35 322 ASP C CA 1
ATOM 8827 C C . ASP C 1 245 ? -21.335 -20.745 -55.931 1.00 52.46 322 ASP C C 1
ATOM 8828 O O . ASP C 1 245 ? -21.850 -21.839 -55.803 1.00 51.68 322 ASP C O 1
ATOM 8833 N N . GLU C 1 246 ? -20.202 -20.545 -56.605 1.00 49.04 323 GLU C N 1
ATOM 8834 C CA . GLU C 1 246 ? -19.471 -21.605 -57.303 1.00 47.05 323 GLU C CA 1
ATOM 8835 C C . GLU C 1 246 ? -17.982 -21.551 -56.988 1.00 43.83 323 GLU C C 1
ATOM 8836 O O . GLU C 1 246 ? -17.327 -20.561 -57.301 1.00 41.11 323 GLU C O 1
ATOM 8842 N N . ASN C 1 247 ? -17.446 -22.611 -56.388 1.00 40.19 324 ASN C N 1
ATOM 8843 C CA . ASN C 1 247 ? -16.045 -22.535 -55.956 1.00 37.51 324 ASN C CA 1
ATOM 8844 C C . ASN C 1 247 ? -15.173 -23.244 -56.999 1.00 36.49 324 ASN C C 1
ATOM 8845 O O . ASN C 1 247 ? -15.578 -24.256 -57.508 1.00 35.54 324 ASN C O 1
ATOM 8850 N N . LEU C 1 248 ? -13.969 -22.716 -57.286 1.00 35.49 325 LEU C N 1
ATOM 8851 C CA . LEU C 1 248 ? -13.058 -23.305 -58.282 1.00 34.77 325 LEU C CA 1
ATOM 8852 C C . LEU C 1 248 ? -12.852 -24.829 -58.126 1.00 35.09 325 LEU C C 1
ATOM 8853 O O . LEU C 1 248 ? -12.840 -25.613 -59.101 1.00 35.14 325 LEU C O 1
ATOM 8858 N N . TRP C 1 249 ? -12.641 -25.242 -56.881 1.00 34.09 326 TRP C N 1
ATOM 8859 C CA . TRP C 1 249 ? -12.324 -26.669 -56.630 1.00 33.56 326 TRP C CA 1
ATOM 8860 C C . TRP C 1 249 ? -13.587 -27.546 -56.689 1.00 34.66 326 TRP C C 1
ATOM 8861 O O . TRP C 1 249 ? -13.638 -28.566 -57.421 1.00 36.57 326 TRP C O 1
ATOM 8872 N N . THR C 1 250 ? -14.616 -27.177 -55.933 1.00 35.91 327 THR C N 1
ATOM 8873 C CA . THR C 1 250 ? -15.803 -28.050 -55.828 1.00 37.55 327 THR C CA 1
ATOM 8874 C C . THR C 1 250 ? -16.656 -27.988 -57.102 1.00 39.17 327 THR C C 1
ATOM 8875 O O . THR C 1 250 ? -17.259 -28.991 -57.456 1.00 39.69 327 THR C O 1
ATOM 8879 N N . HIS C 1 251 ? -16.757 -26.806 -57.730 1.00 39.65 328 HIS C N 1
ATOM 8880 C CA . HIS C 1 251 ? -17.625 -26.629 -58.918 1.00 42.22 328 HIS C CA 1
ATOM 8881 C C . HIS C 1 251 ? -16.957 -26.767 -60.240 1.00 42.43 328 HIS C C 1
ATOM 8882 O O . HIS C 1 251 ? -17.617 -26.996 -61.224 1.00 44.42 328 HIS C O 1
ATOM 8889 N N . LEU C 1 252 ? -15.648 -26.676 -60.291 1.00 40.87 329 LEU C N 1
ATOM 8890 C CA . LEU C 1 252 ? -15.004 -26.758 -61.593 1.00 40.81 329 LEU C CA 1
ATOM 8891 C C . LEU C 1 252 ? -13.906 -27.784 -61.695 1.00 39.90 329 LEU C C 1
ATOM 8892 O O . LEU C 1 252 ? -14.004 -28.657 -62.539 1.00 40.58 329 LEU C O 1
ATOM 8897 N N . MET C 1 253 ? -12.843 -27.695 -60.860 1.00 37.59 330 MET C N 1
ATOM 8898 C CA . MET C 1 253 ? -11.756 -28.684 -60.979 1.00 36.85 330 MET C CA 1
ATOM 8899 C C . MET C 1 253 ? -12.178 -30.115 -60.629 1.00 37.44 330 MET C C 1
ATOM 8900 O O . MET C 1 253 ? -11.938 -31.044 -61.429 1.00 38.15 330 MET C O 1
ATOM 8905 N N . ILE C 1 254 ? -12.795 -30.326 -59.473 1.00 37.51 331 ILE C N 1
ATOM 8906 C CA . ILE C 1 254 ? -13.184 -31.732 -59.156 1.00 39.22 331 ILE C CA 1
ATOM 8907 C C . ILE C 1 254 ? -14.169 -32.264 -60.198 1.00 41.43 331 ILE C C 1
ATOM 8908 O O . ILE C 1 254 ? -13.971 -33.370 -60.716 1.00 41.83 331 ILE C O 1
ATOM 8913 N N . PRO C 1 255 ? -15.203 -31.461 -60.572 1.00 42.85 332 PRO C N 1
ATOM 8914 C CA . PRO C 1 255 ? -16.101 -31.998 -61.613 1.00 45.23 332 PRO C CA 1
ATOM 8915 C C . PRO C 1 255 ? -15.441 -32.366 -62.959 1.00 46.69 332 PRO C C 1
ATOM 8916 O O . PRO C 1 255 ? -15.803 -33.403 -63.564 1.00 47.83 332 PRO C O 1
ATOM 8920 N N . LEU C 1 256 ? -14.471 -31.574 -63.399 1.00 46.25 333 LEU C N 1
ATOM 8921 C CA . LEU C 1 256 ? -13.643 -31.925 -64.556 1.00 47.26 333 LEU C CA 1
ATOM 8922 C C . LEU C 1 256 ? -12.848 -33.195 -64.334 1.00 47.59 333 LEU C C 1
ATOM 8923 O O . LEU C 1 256 ? -12.845 -34.090 -65.212 1.00 49.01 333 LEU C O 1
ATOM 8928 N N . PHE C 1 257 ? -12.194 -33.327 -63.187 1.00 45.68 334 PHE C N 1
ATOM 8929 C CA . PHE C 1 257 ? -11.244 -34.422 -63.058 1.00 46.11 334 PHE C CA 1
ATOM 8930 C C . PHE C 1 257 ? -11.983 -35.760 -62.955 1.00 47.56 334 PHE C C 1
ATOM 8931 O O . PHE C 1 257 ? -11.436 -36.800 -63.302 1.00 46.62 334 PHE C O 1
ATOM 8939 N N . THR C 1 258 ? -13.156 -35.729 -62.342 1.00 49.57 335 THR C N 1
ATOM 8940 C CA . THR C 1 258 ? -13.939 -36.956 -62.147 1.00 53.13 335 THR C CA 1
ATOM 8941 C C . THR C 1 258 ? -14.806 -37.320 -63.344 1.00 57.22 335 THR C C 1
ATOM 8942 O O . THR C 1 258 ? -15.417 -38.420 -63.388 1.00 57.65 335 THR C O 1
ATOM 8946 N N . GLY C 1 259 ? -14.874 -36.427 -64.322 1.00 59.80 336 GLY C N 1
ATOM 8947 C CA . GLY C 1 259 ? -15.711 -36.721 -65.492 1.00 65.75 336 GLY C CA 1
ATOM 8948 C C . GLY C 1 259 ? -17.164 -36.285 -65.344 1.00 69.02 336 GLY C C 1
ATOM 8949 O O . GLY C 1 259 ? -17.963 -36.527 -66.238 1.00 69.68 336 GLY C O 1
ATOM 8950 N N . ILE C 1 260 ? -17.513 -35.646 -64.224 1.00 70.41 337 ILE C N 1
ATOM 8951 C CA . ILE C 1 260 ? -18.818 -35.031 -64.059 1.00 73.72 337 ILE C CA 1
ATOM 8952 C C . ILE C 1 260 ? -19.128 -34.007 -65.163 1.00 76.37 337 ILE C C 1
ATOM 8953 O O . ILE C 1 260 ? -20.251 -33.937 -65.635 1.00 77.78 337 ILE C O 1
ATOM 8958 N N . MET C 1 261 ? -18.138 -33.232 -65.578 1.00 77.96 338 MET C N 1
ATOM 8959 C CA . MET C 1 261 ? -18.274 -32.346 -66.724 1.00 81.05 338 MET C CA 1
ATOM 8960 C C . MET C 1 261 ? -17.101 -32.531 -67.672 1.00 83.81 338 MET C C 1
ATOM 8961 O O . MET C 1 261 ? -16.067 -33.052 -67.294 1.00 82.23 338 MET C O 1
ATOM 8966 N N . SER C 1 262 ? -17.304 -32.152 -68.925 1.00 88.85 339 SER C N 1
ATOM 8967 C CA . SER C 1 262 ? -16.239 -32.089 -69.918 1.00 92.70 339 SER C CA 1
ATOM 8968 C C . SER C 1 262 ? -16.175 -30.660 -70.473 1.00 95.49 339 SER C C 1
ATOM 8969 O O . SER C 1 262 ? -17.145 -29.909 -70.347 1.00 95.93 339 SER C O 1
ATOM 8972 N N . PRO C 1 263 ? -15.033 -30.268 -71.077 1.00 97.85 340 PRO C N 1
ATOM 8973 C CA . PRO C 1 263 ? -15.057 -29.074 -71.913 1.00 101.07 340 PRO C CA 1
ATOM 8974 C C . PRO C 1 263 ? -15.732 -29.385 -73.271 1.00 106.04 340 PRO C C 1
ATOM 8975 O O . PRO C 1 263 ? -15.569 -30.502 -73.795 1.00 106.76 340 PRO C O 1
ATOM 8979 N N . PRO C 1 264 ? -16.483 -28.411 -73.826 0.50 109.85 341 PRO C N 1
ATOM 8980 C CA . PRO C 1 264 ? -17.201 -28.618 -75.080 0.50 113.16 341 PRO C CA 1
ATOM 8981 C C . PRO C 1 264 ? -16.303 -28.461 -76.299 0.50 114.62 341 PRO C C 1
ATOM 8982 O O . PRO C 1 264 ? -16.212 -29.377 -77.112 0.50 116.35 341 PRO C O 1
ATOM 8986 N N . ILE C 1 276 ? -21.019 -24.958 -65.983 1.00 87.91 353 ILE C N 1
ATOM 8987 C CA . ILE C 1 276 ? -20.937 -25.356 -64.574 1.00 86.90 353 ILE C CA 1
ATOM 8988 C C . ILE C 1 276 ? -22.292 -25.783 -64.017 1.00 88.24 353 ILE C C 1
ATOM 8989 O O . ILE C 1 276 ? -23.276 -25.099 -64.232 1.00 89.11 353 ILE C O 1
ATOM 8994 N N . LEU C 1 277 ? -22.323 -26.907 -63.292 1.00 88.19 354 LEU C N 1
ATOM 8995 C CA . LEU C 1 277 ? -23.554 -27.507 -62.763 1.00 89.32 354 LEU C CA 1
ATOM 8996 C C . LEU C 1 277 ? -24.123 -26.836 -61.509 1.00 88.21 354 LEU C C 1
ATOM 8997 O O . LEU C 1 277 ? -23.365 -26.291 -60.703 1.00 86.16 354 LEU C O 1
ATOM 9002 N N . PRO C 1 278 ? -25.469 -26.863 -61.347 1.00 88.63 355 PRO C N 1
ATOM 9003 C CA . PRO C 1 278 ? -26.097 -26.361 -60.123 1.00 87.07 355 PRO C CA 1
ATOM 9004 C C . PRO C 1 278 ? -25.564 -27.092 -58.898 1.00 83.73 355 PRO C C 1
ATOM 9005 O O . PRO C 1 278 ? -25.274 -28.280 -58.967 1.00 82.86 355 PRO C O 1
ATOM 9009 N N . THR C 1 279 ? -25.446 -26.382 -57.783 1.00 80.36 356 THR C N 1
ATOM 9010 C CA . THR C 1 279 ? -24.795 -26.908 -56.575 1.00 77.36 356 THR C CA 1
ATOM 9011 C C . THR C 1 279 ? -25.434 -28.193 -56.065 1.00 78.17 356 THR C C 1
ATOM 9012 O O . THR C 1 279 ? -24.737 -29.161 -55.765 1.00 75.59 356 THR C O 1
ATOM 9016 N N . ASN C 1 280 ? -26.758 -28.191 -55.960 1.00 80.13 357 ASN C N 1
ATOM 9017 C CA . ASN C 1 280 ? -27.463 -29.358 -55.476 1.00 82.63 357 ASN C CA 1
ATOM 9018 C C . ASN C 1 280 ? -27.288 -30.598 -56.357 1.00 81.58 357 ASN C C 1
ATOM 9019 O O . ASN C 1 280 ? -27.283 -31.691 -55.837 1.00 80.73 357 ASN C O 1
ATOM 9024 N N . SER C 1 281 ? -27.130 -30.409 -57.664 1.00 80.83 358 SER C N 1
ATOM 9025 C CA . SER C 1 281 ? -26.827 -31.494 -58.587 1.00 80.71 358 SER C CA 1
ATOM 9026 C C . SER C 1 281 ? -25.434 -32.048 -58.284 1.00 77.47 358 SER C C 1
ATOM 9027 O O . SER C 1 281 ? -25.226 -33.258 -58.290 1.00 76.20 358 SER C O 1
ATOM 9030 N N . LEU C 1 282 ? -24.484 -31.152 -58.029 1.00 73.57 359 LEU C N 1
ATOM 9031 C CA . LEU C 1 282 ? -23.122 -31.563 -57.715 1.00 70.57 359 LEU C CA 1
ATOM 9032 C C . LEU C 1 282 ? -23.090 -32.424 -56.459 1.00 68.65 359 LEU C C 1
ATOM 9033 O O . LEU C 1 282 ? -22.518 -33.480 -56.486 1.00 66.42 359 LEU C O 1
ATOM 9038 N N . ILE C 1 283 ? -23.761 -31.984 -55.395 1.00 68.45 360 ILE C N 1
ATOM 9039 C CA . ILE C 1 283 ? -23.793 -32.687 -54.114 1.00 69.51 360 ILE C CA 1
ATOM 9040 C C . ILE C 1 283 ? -24.338 -34.127 -54.259 1.00 71.42 360 ILE C C 1
ATOM 9041 O O . ILE C 1 283 ? -23.785 -35.050 -53.669 1.00 68.98 360 ILE C O 1
ATOM 9046 N N . ASN C 1 284 ? -25.400 -34.302 -55.060 1.00 74.24 361 ASN C N 1
ATOM 9047 C CA . ASN C 1 284 ? -25.884 -35.662 -55.429 1.00 77.70 361 ASN C CA 1
ATOM 9048 C C . ASN C 1 284 ? -24.881 -36.480 -56.239 1.00 76.52 361 ASN C C 1
ATOM 9049 O O . ASN C 1 284 ? -24.673 -37.642 -55.940 1.00 75.57 361 ASN C O 1
ATOM 9054 N N . GLU C 1 285 ? -24.274 -35.869 -57.255 1.00 75.84 362 GLU C N 1
ATOM 9055 C CA . GLU C 1 285 ? -23.213 -36.505 -58.015 1.00 76.16 362 GLU C CA 1
ATOM 9056 C C . GLU C 1 285 ? -22.046 -36.940 -57.135 1.00 73.33 362 GLU C C 1
ATOM 9057 O O . GLU C 1 285 ? -21.531 -38.030 -57.330 1.00 71.92 362 GLU C O 1
ATOM 9063 N N . TYR C 1 286 ? -21.645 -36.103 -56.172 1.00 70.49 363 TYR C N 1
ATOM 9064 C CA . TYR C 1 286 ? -20.543 -36.440 -55.243 1.00 68.83 363 TYR C CA 1
ATOM 9065 C C . TYR C 1 286 ? -20.902 -37.652 -54.365 1.00 70.27 363 TYR C C 1
ATOM 9066 O O . TYR C 1 286 ? -20.092 -38.574 -54.195 1.00 68.25 363 TYR C O 1
ATOM 9075 N N . SER C 1 287 ? -22.126 -37.629 -53.834 1.00 72.11 364 SER C N 1
ATOM 9076 C CA . SER C 1 287 ? -22.656 -38.699 -53.015 1.00 75.56 364 SER C CA 1
ATOM 9077 C C . SER C 1 287 ? -22.687 -40.009 -53.809 1.00 76.80 364 SER C C 1
ATOM 9078 O O . SER C 1 287 ? -22.196 -41.024 -53.331 1.00 75.45 364 SER C O 1
ATOM 9081 N N . GLN C 1 288 ? -23.197 -39.952 -55.035 1.00 79.08 365 GLN C N 1
ATOM 9082 C CA . GLN C 1 288 ? -23.354 -41.147 -55.884 1.00 82.29 365 GLN C CA 1
ATOM 9083 C C . GLN C 1 288 ? -22.035 -41.712 -56.393 1.00 79.63 365 GLN C C 1
ATOM 9084 O O . GLN C 1 288 ? -21.924 -42.927 -56.588 1.00 79.60 365 GLN C O 1
ATOM 9090 N N . ARG C 1 289 ? -21.055 -40.835 -56.624 1.00 75.55 366 ARG C N 1
ATOM 9091 C CA . ARG C 1 289 ? -19.727 -41.245 -57.103 1.00 72.43 366 ARG C CA 1
ATOM 9092 C C . ARG C 1 289 ? -18.702 -41.408 -55.971 1.00 68.49 366 ARG C C 1
ATOM 9093 O O . ARG C 1 289 ? -17.566 -41.714 -56.236 1.00 66.45 366 ARG C O 1
ATOM 9101 N N . LYS C 1 290 ? -19.140 -41.221 -54.728 1.00 65.40 367 LYS C N 1
ATOM 9102 C CA . LYS C 1 290 ? -18.309 -41.336 -53.530 1.00 64.07 367 LYS C CA 1
ATOM 9103 C C . LYS C 1 290 ? -17.100 -40.380 -53.608 1.00 59.75 367 LYS C C 1
ATOM 9104 O O . LYS C 1 290 ? -15.955 -40.755 -53.298 1.00 57.10 367 LYS C O 1
ATOM 9110 N N . ILE C 1 291 ? -17.375 -39.161 -54.064 1.00 55.91 368 ILE C N 1
ATOM 9111 C CA . ILE C 1 291 ? -16.333 -38.144 -54.182 1.00 52.66 368 ILE C CA 1
ATOM 9112 C C . ILE C 1 291 ? -16.246 -37.441 -52.867 1.00 50.72 368 ILE C C 1
ATOM 9113 O O . ILE C 1 291 ? -17.271 -37.057 -52.303 1.00 49.54 368 ILE C O 1
ATOM 9118 N N . LYS C 1 292 ? -15.010 -37.228 -52.401 1.00 47.73 369 LYS C N 1
ATOM 9119 C CA . LYS C 1 292 ? -14.766 -36.573 -51.140 1.00 45.50 369 LYS C CA 1
ATOM 9120 C C . LYS C 1 292 ? -13.797 -35.428 -51.382 1.00 41.63 369 LYS C C 1
ATOM 9121 O O . LYS C 1 292 ? -12.615 -35.667 -51.667 1.00 39.56 369 LYS C O 1
ATOM 9127 N N . PRO C 1 293 ? -14.284 -34.178 -51.292 1.00 39.49 370 PRO C N 1
ATOM 9128 C CA . PRO C 1 293 ? -13.419 -32.998 -51.463 1.00 37.04 370 PRO C CA 1
ATOM 9129 C C . PRO C 1 293 ? -12.832 -32.494 -50.152 1.00 35.32 370 PRO C C 1
ATOM 9130 O O . PRO C 1 293 ? -13.511 -32.524 -49.123 1.00 35.58 370 PRO C O 1
ATOM 9134 N N . TYR C 1 294 ? -11.585 -32.024 -50.165 1.00 32.92 371 TYR C N 1
ATOM 9135 C CA . TYR C 1 294 ? -10.944 -31.512 -48.959 1.00 30.92 371 TYR C CA 1
ATOM 9136 C C . TYR C 1 294 ? -10.267 -30.224 -49.350 1.00 30.29 371 TYR C C 1
ATOM 9137 O O . TYR C 1 294 ? -9.572 -30.178 -50.385 1.00 29.88 371 TYR C O 1
ATOM 9146 N N . ILE C 1 295 ? -10.423 -29.197 -48.516 1.00 28.89 372 ILE C N 1
ATOM 9147 C CA . ILE C 1 295 ? -9.575 -28.026 -48.579 1.00 28.27 372 ILE C CA 1
ATOM 9148 C C . ILE C 1 295 ? -8.968 -27.849 -47.199 1.00 28.75 372 ILE C C 1
ATOM 9149 O O . ILE C 1 295 ? -9.703 -27.744 -46.209 1.00 30.23 372 ILE C O 1
ATOM 9154 N N . ILE C 1 296 ? -7.630 -27.848 -47.112 1.00 27.90 373 ILE C N 1
ATOM 9155 C CA . ILE C 1 296 ? -6.926 -27.548 -45.824 1.00 27.03 373 ILE C CA 1
ATOM 9156 C C . ILE C 1 296 ? -6.677 -26.082 -45.771 1.00 26.79 373 ILE C C 1
ATOM 9157 O O . ILE C 1 296 ? -6.010 -25.524 -46.685 1.00 26.84 373 ILE C O 1
ATOM 9162 N N . PHE C 1 297 ? -7.185 -25.402 -44.726 1.00 25.64 374 PHE C N 1
ATOM 9163 C CA . PHE C 1 297 ? -7.054 -23.995 -44.606 1.00 25.71 374 PHE C CA 1
ATOM 9164 C C . PHE C 1 297 ? -7.132 -23.729 -43.102 1.00 25.83 374 PHE C C 1
ATOM 9165 O O . PHE C 1 297 ? -7.967 -24.426 -42.423 1.00 27.62 374 PHE C O 1
ATOM 9173 N N . PRO C 1 298 ? -6.285 -22.833 -42.578 1.00 25.56 375 PRO C N 1
ATOM 9174 C CA . PRO C 1 298 ? -6.273 -22.740 -41.115 1.00 26.64 375 PRO C CA 1
ATOM 9175 C C . PRO C 1 298 ? -7.609 -22.252 -40.506 1.00 28.57 375 PRO C C 1
ATOM 9176 O O . PRO C 1 298 ? -8.247 -21.308 -41.051 1.00 27.73 375 PRO C O 1
ATOM 9180 N N . THR C 1 299 ? -7.965 -22.837 -39.361 1.00 29.04 376 THR C N 1
ATOM 9181 C CA . THR C 1 299 ? -9.081 -22.282 -38.529 1.00 29.75 376 THR C CA 1
ATOM 9182 C C . THR C 1 299 ? -8.690 -21.073 -37.759 1.00 30.51 376 THR C C 1
ATOM 9183 O O . THR C 1 299 ? -7.480 -20.759 -37.574 1.00 29.91 376 THR C O 1
ATOM 9187 N N . GLU C 1 300 ? -9.682 -20.371 -37.218 1.00 31.95 377 GLU C N 1
ATOM 9188 C CA . GLU C 1 300 ? -9.393 -19.297 -36.303 1.00 32.93 377 GLU C CA 1
ATOM 9189 C C . GLU C 1 300 ? -8.583 -19.804 -35.103 1.00 33.66 377 GLU C C 1
ATOM 9190 O O . GLU C 1 300 ? -7.654 -19.141 -34.641 1.00 34.97 377 GLU C O 1
ATOM 9196 N N . GLN C 1 301 ? -8.924 -20.979 -34.605 1.00 34.65 378 GLN C N 1
ATOM 9197 C CA . GLN C 1 301 ? -8.324 -21.478 -33.335 1.00 37.01 378 GLN C CA 1
ATOM 9198 C C . GLN C 1 301 ? -6.885 -21.987 -33.544 1.00 34.74 378 GLN C C 1
ATOM 9199 O O . GLN C 1 301 ? -6.123 -22.004 -32.629 1.00 35.25 378 GLN C O 1
ATOM 9205 N N . GLU C 1 302 ? -6.538 -22.432 -34.745 1.00 32.44 379 GLU C N 1
ATOM 9206 C CA . GLU C 1 302 ? -5.193 -22.938 -35.018 1.00 30.82 379 GLU C CA 1
ATOM 9207 C C . GLU C 1 302 ? -4.077 -21.903 -34.880 1.00 30.43 379 GLU C C 1
ATOM 9208 O O . GLU C 1 302 ? -2.928 -22.307 -34.643 1.00 30.59 379 GLU C O 1
ATOM 9214 N N . PHE C 1 303 ? -4.413 -20.597 -34.984 1.00 29.64 380 PHE C N 1
ATOM 9215 C CA . PHE C 1 303 ? -3.490 -19.567 -34.599 1.00 29.95 380 PHE C CA 1
ATOM 9216 C C . PHE C 1 303 ? -3.180 -19.528 -33.102 1.00 31.80 380 PHE C C 1
ATOM 9217 O O . PHE C 1 303 ? -2.054 -19.154 -32.688 1.00 31.45 380 PHE C O 1
ATOM 9225 N N . VAL C 1 304 ? -4.201 -19.831 -32.310 1.00 33.85 381 VAL C N 1
ATOM 9226 C CA . VAL C 1 304 ? -4.055 -19.790 -30.824 1.00 36.74 381 VAL C CA 1
ATOM 9227 C C . VAL C 1 304 ? -2.975 -20.834 -30.413 1.00 36.50 381 VAL C C 1
ATOM 9228 O O . VAL C 1 304 ? -2.163 -20.590 -29.533 1.00 37.50 381 VAL C O 1
ATOM 9232 N N . THR C 1 305 ? -2.951 -21.957 -31.125 1.00 35.95 382 THR C N 1
ATOM 9233 C CA . THR C 1 305 ? -2.051 -23.065 -30.838 1.00 36.51 382 THR C CA 1
ATOM 9234 C C . THR C 1 305 ? -0.862 -23.123 -31.817 1.00 35.80 382 THR C C 1
ATOM 9235 O O . THR C 1 305 ? -0.298 -24.204 -32.088 1.00 35.25 382 THR C O 1
ATOM 9239 N N . SER C 1 306 ? -0.449 -21.961 -32.281 1.00 33.28 383 SER C N 1
ATOM 9240 C CA . SER C 1 306 ? 0.720 -21.774 -33.106 1.00 33.05 383 SER C CA 1
ATOM 9241 C C . SER C 1 306 ? 1.753 -21.036 -32.236 1.00 33.03 383 SER C C 1
ATOM 9242 O O . SER C 1 306 ? 1.401 -20.122 -31.563 1.00 32.40 383 SER C O 1
ATOM 9245 N N . PRO C 1 307 ? 3.013 -21.419 -32.278 1.00 33.12 384 PRO C N 1
ATOM 9246 C CA . PRO C 1 307 ? 4.018 -20.762 -31.437 1.00 34.67 384 PRO C CA 1
ATOM 9247 C C . PRO C 1 307 ? 4.172 -19.260 -31.668 1.00 33.42 384 PRO C C 1
ATOM 9248 O O . PRO C 1 307 ? 4.358 -18.566 -30.722 1.00 33.90 384 PRO C O 1
ATOM 9252 N N . LEU C 1 308 ? 4.083 -18.780 -32.891 1.00 31.94 385 LEU C N 1
ATOM 9253 C CA . LEU C 1 308 ? 4.158 -17.361 -33.158 1.00 31.51 385 LEU C CA 1
ATOM 9254 C C . LEU C 1 308 ? 2.754 -16.729 -33.210 1.00 31.24 385 LEU C C 1
ATOM 9255 O O . LEU C 1 308 ? 2.549 -15.631 -33.658 1.00 29.43 385 LEU C O 1
ATOM 9260 N N . LYS C 1 309 ? 1.781 -17.489 -32.785 1.00 29.43 386 LYS C N 1
ATOM 9261 C CA . LYS C 1 309 ? 0.435 -17.018 -32.717 1.00 30.04 386 LYS C CA 1
ATOM 9262 C C . LYS C 1 309 ? -0.123 -16.573 -34.070 1.00 28.53 386 LYS C C 1
ATOM 9263 O O . LYS C 1 309 ? -0.149 -17.349 -34.975 1.00 26.74 386 LYS C O 1
ATOM 9269 N N . TRP C 1 310 ? -0.590 -15.348 -34.176 1.00 28.62 387 TRP C N 1
ATOM 9270 C CA . TRP C 1 310 ? -1.155 -14.860 -35.411 1.00 27.96 387 TRP C CA 1
ATOM 9271 C C . TRP C 1 310 ? -0.113 -14.318 -36.378 1.00 28.26 387 TRP C C 1
ATOM 9272 O O . TRP C 1 310 ? -0.436 -13.854 -37.422 1.00 27.68 387 TRP C O 1
ATOM 9283 N N . SER C 1 311 ? 1.141 -14.378 -35.987 1.00 27.80 388 SER C N 1
ATOM 9284 C CA . SER C 1 311 ? 2.229 -13.892 -36.833 1.00 27.30 388 SER C CA 1
ATOM 9285 C C . SER C 1 311 ? 2.171 -14.392 -38.290 1.00 26.94 388 SER C C 1
ATOM 9286 O O . SER C 1 311 ? 2.435 -13.594 -39.214 1.00 27.92 388 SER C O 1
ATOM 9289 N N . SER C 1 312 ? 1.864 -15.673 -38.503 1.00 25.52 389 SER C N 1
ATOM 9290 C CA . SER C 1 312 ? 1.840 -16.233 -39.817 1.00 25.75 389 SER C CA 1
ATOM 9291 C C . SER C 1 312 ? 0.472 -16.009 -40.533 1.00 25.32 389 SER C C 1
ATOM 9292 O O . SER C 1 312 ? 0.334 -16.380 -41.661 1.00 24.49 389 SER C O 1
ATOM 9295 N N . SER C 1 313 ? -0.495 -15.392 -39.863 1.00 25.69 390 SER C N 1
ATOM 9296 C CA . SER C 1 313 ? -1.885 -15.390 -40.425 1.00 26.68 390 SER C CA 1
ATOM 9297 C C . SER C 1 313 ? -2.002 -14.472 -41.702 1.00 27.17 390 SER C C 1
ATOM 9298 O O . SER C 1 313 ? -2.802 -14.751 -42.548 1.00 27.76 390 SER C O 1
ATOM 9301 N N . GLY C 1 314 ? -1.160 -13.468 -41.840 1.00 27.09 391 GLY C N 1
ATOM 9302 C CA . GLY C 1 314 ? -1.202 -12.562 -43.014 1.00 27.23 391 GLY C CA 1
ATOM 9303 C C . GLY C 1 314 ? -0.970 -13.301 -44.340 1.00 27.53 391 GLY C C 1
ATOM 9304 O O . GLY C 1 314 ? -1.446 -12.814 -45.377 1.00 28.43 391 GLY C O 1
ATOM 9305 N N . TRP C 1 315 ? -0.328 -14.474 -44.335 1.00 25.85 392 TRP C N 1
ATOM 9306 C CA . TRP C 1 315 ? -0.141 -15.227 -45.523 1.00 26.20 392 TRP C CA 1
ATOM 9307 C C . TRP C 1 315 ? -1.418 -16.041 -45.975 1.00 26.10 392 TRP C C 1
ATOM 9308 O O . TRP C 1 315 ? -1.404 -16.681 -47.023 1.00 26.17 392 TRP C O 1
ATOM 9319 N N . PHE C 1 316 ? -2.512 -15.995 -45.222 1.00 25.96 393 PHE C N 1
ATOM 9320 C CA . PHE C 1 316 ? -3.678 -16.839 -45.460 1.00 25.33 393 PHE C CA 1
ATOM 9321 C C . PHE C 1 316 ? -4.902 -15.984 -45.687 1.00 27.01 393 PHE C C 1
ATOM 9322 O O . PHE C 1 316 ? -5.311 -15.198 -44.786 1.00 28.84 393 PHE C O 1
ATOM 9330 N N . HIS C 1 317 ? -5.486 -16.124 -46.881 1.00 26.04 394 HIS C N 1
ATOM 9331 C CA . HIS C 1 317 ? -6.434 -15.071 -47.348 1.00 27.82 394 HIS C CA 1
ATOM 9332 C C . HIS C 1 317 ? -7.660 -15.779 -47.902 1.00 27.96 394 HIS C C 1
ATOM 9333 O O . HIS C 1 317 ? -7.594 -16.505 -48.898 1.00 28.35 394 HIS C O 1
ATOM 9340 N N . PHE C 1 318 ? -8.752 -15.672 -47.171 1.00 28.69 395 PHE C N 1
ATOM 9341 C CA . PHE C 1 318 ? -10.047 -16.173 -47.598 1.00 30.05 395 PHE C CA 1
ATOM 9342 C C . PHE C 1 318 ? -11.015 -15.107 -47.129 1.00 31.81 395 PHE C C 1
ATOM 9343 O O . PHE C 1 318 ? -11.381 -15.041 -45.943 1.00 32.43 395 PHE C O 1
ATOM 9351 N N . GLN C 1 319 ? -11.399 -14.185 -48.010 1.00 33.19 396 GLN C N 1
ATOM 9352 C CA . GLN C 1 319 ? -12.154 -13.031 -47.523 1.00 36.53 396 GLN C CA 1
ATOM 9353 C C . GLN C 1 319 ? -13.616 -13.282 -47.850 1.00 38.86 396 GLN C C 1
ATOM 9354 O O . GLN C 1 319 ? -14.078 -12.860 -48.916 1.00 39.55 396 GLN C O 1
ATOM 9360 N N . TYR C 1 320 ? -14.318 -14.003 -46.975 1.00 40.02 397 TYR C N 1
ATOM 9361 C CA . TYR C 1 320 ? -15.651 -14.452 -47.287 1.00 43.23 397 TYR C CA 1
ATOM 9362 C C . TYR C 1 320 ? -16.753 -13.677 -46.577 1.00 46.87 397 TYR C C 1
ATOM 9363 O O . TYR C 1 320 ? -17.932 -14.004 -46.776 1.00 48.20 397 TYR C O 1
ATOM 9372 N N . LEU C 1 321 ? -16.426 -12.664 -45.774 1.00 50.09 398 LEU C N 1
ATOM 9373 C CA . LEU C 1 321 ? -17.443 -12.012 -44.954 1.00 54.12 398 LEU C CA 1
ATOM 9374 C C . LEU C 1 321 ? -18.457 -11.252 -45.815 1.00 57.01 398 LEU C C 1
ATOM 9375 O O . LEU C 1 321 ? -19.613 -11.152 -45.437 1.00 58.52 398 LEU C O 1
ATOM 9380 N N . GLN C 1 322 ? -18.034 -10.750 -46.977 1.00 59.72 399 GLN C N 1
ATOM 9381 C CA . GLN C 1 322 ? -18.945 -9.967 -47.836 1.00 63.26 399 GLN C CA 1
ATOM 9382 C C . GLN C 1 322 ? -19.886 -10.849 -48.676 1.00 64.04 399 GLN C C 1
ATOM 9383 O O . GLN C 1 322 ? -20.855 -10.360 -49.280 1.00 65.51 399 GLN C O 1
ATOM 9389 N N . LYS C 1 323 ? -19.628 -12.147 -48.677 1.00 63.35 400 LYS C N 1
ATOM 9390 C CA . LYS C 1 323 ? -20.462 -13.066 -49.439 1.00 63.68 400 LYS C CA 1
ATOM 9391 C C . LYS C 1 323 ? -20.492 -14.403 -48.689 1.00 60.74 400 LYS C C 1
ATOM 9392 O O . LYS C 1 323 ? -19.889 -15.372 -49.087 1.00 59.61 400 LYS C O 1
ATOM 9398 N N . LYS C 1 324 ? -21.211 -14.412 -47.580 1.00 58.32 401 LYS C N 1
ATOM 9399 C CA . LYS C 1 324 ? -21.125 -15.463 -46.608 1.00 56.38 401 LYS C CA 1
ATOM 9400 C C . LYS C 1 324 ? -21.817 -16.759 -47.030 1.00 54.43 401 LYS C C 1
ATOM 9401 O O . LYS C 1 324 ? -21.417 -17.826 -46.605 1.00 52.52 401 LYS C O 1
ATOM 9407 N N . SER C 1 325 ? -22.845 -16.677 -47.863 1.00 51.95 402 SER C N 1
ATOM 9408 C CA . SER C 1 325 ? -23.494 -17.865 -48.363 1.00 50.25 402 SER C CA 1
ATOM 9409 C C . SER C 1 325 ? -22.520 -18.764 -49.127 1.00 47.30 402 SER C C 1
ATOM 9410 O O . SER C 1 325 ? -22.701 -19.966 -49.122 1.00 45.57 402 SER C O 1
ATOM 9413 N N . TYR C 1 326 ? -21.508 -18.168 -49.783 1.00 43.88 403 TYR C N 1
ATOM 9414 C CA . TYR C 1 326 ? -20.467 -18.913 -50.484 1.00 42.29 403 TYR C CA 1
ATOM 9415 C C . TYR C 1 326 ? -19.659 -19.759 -49.453 1.00 40.60 403 TYR C C 1
ATOM 9416 O O . TYR C 1 326 ? -19.412 -20.897 -49.677 1.00 39.25 403 TYR C O 1
ATOM 9425 N N . TYR C 1 327 ? -19.269 -19.162 -48.327 1.00 39.40 404 TYR C N 1
ATOM 9426 C CA . TYR C 1 327 ? -18.551 -19.874 -47.265 1.00 38.37 404 TYR C CA 1
ATOM 9427 C C . TYR C 1 327 ? -19.414 -20.996 -46.666 1.00 39.66 404 TYR C C 1
ATOM 9428 O O . TYR C 1 327 ? -18.989 -22.154 -46.576 1.00 37.43 404 TYR C O 1
ATOM 9437 N N . GLU C 1 328 ? -20.655 -20.659 -46.287 1.00 41.24 405 GLU C N 1
ATOM 9438 C CA . GLU C 1 328 ? -21.551 -21.694 -45.702 1.00 44.13 405 GLU C CA 1
ATOM 9439 C C . GLU C 1 328 ? -21.780 -22.869 -46.635 1.00 44.32 405 GLU C C 1
ATOM 9440 O O . GLU C 1 328 ? -21.854 -24.015 -46.160 1.00 45.41 405 GLU C O 1
ATOM 9446 N N . MET C 1 329 ? -21.903 -22.608 -47.946 1.00 43.72 406 MET C N 1
ATOM 9447 C CA A MET C 1 329 ? -21.999 -23.692 -48.919 0.50 43.23 406 MET C CA 1
ATOM 9448 C CA B MET C 1 329 ? -21.979 -23.667 -48.954 0.50 43.53 406 MET C CA 1
ATOM 9449 C C . MET C 1 329 ? -20.791 -24.619 -48.783 1.00 42.15 406 MET C C 1
ATOM 9450 O O . MET C 1 329 ? -20.951 -25.853 -48.683 1.00 41.53 406 MET C O 1
ATOM 9459 N N . LEU C 1 330 ? -19.589 -24.053 -48.779 1.00 39.46 407 LEU C N 1
ATOM 9460 C CA . LEU C 1 330 ? -18.352 -24.887 -48.744 1.00 36.86 407 LEU C CA 1
ATOM 9461 C C . LEU C 1 330 ? -18.228 -25.607 -47.427 1.00 35.52 407 LEU C C 1
ATOM 9462 O O . LEU C 1 330 ? -17.932 -26.774 -47.393 1.00 36.03 407 LEU C O 1
ATOM 9467 N N . ARG C 1 331 ? -18.467 -24.880 -46.350 1.00 35.73 408 ARG C N 1
ATOM 9468 C CA . ARG C 1 331 ? -18.336 -25.385 -45.006 1.00 36.67 408 ARG C CA 1
ATOM 9469 C C . ARG C 1 331 ? -19.397 -26.467 -44.661 1.00 39.00 408 ARG C C 1
ATOM 9470 O O . ARG C 1 331 ? -19.030 -27.539 -44.154 1.00 38.85 408 ARG C O 1
ATOM 9478 N N . ASN C 1 332 ? -20.679 -26.229 -45.000 1.00 40.50 409 ASN C N 1
ATOM 9479 C CA . ASN C 1 332 ? -21.793 -27.063 -44.493 1.00 43.84 409 ASN C CA 1
ATOM 9480 C C . ASN C 1 332 ? -22.376 -28.007 -45.531 1.00 45.95 409 ASN C C 1
ATOM 9481 O O . ASN C 1 332 ? -22.841 -29.099 -45.202 1.00 48.24 409 ASN C O 1
ATOM 9486 N N . LYS C 1 333 ? -22.405 -27.610 -46.792 1.00 47.08 410 LYS C N 1
ATOM 9487 C CA . LYS C 1 333 ? -23.032 -28.483 -47.805 1.00 49.40 410 LYS C CA 1
ATOM 9488 C C . LYS C 1 333 ? -21.975 -29.393 -48.411 1.00 47.92 410 LYS C C 1
ATOM 9489 O O . LYS C 1 333 ? -22.121 -30.600 -48.457 1.00 47.25 410 LYS C O 1
ATOM 9495 N N . PHE C 1 334 ? -20.848 -28.833 -48.817 1.00 45.38 411 PHE C N 1
ATOM 9496 C CA . PHE C 1 334 ? -19.769 -29.744 -49.255 1.00 44.04 411 PHE C CA 1
ATOM 9497 C C . PHE C 1 334 ? -18.911 -30.275 -48.077 1.00 42.59 411 PHE C C 1
ATOM 9498 O O . PHE C 1 334 ? -18.161 -31.232 -48.252 1.00 41.69 411 PHE C O 1
ATOM 9506 N N . LYS C 1 335 ? -18.997 -29.637 -46.895 1.00 41.87 412 LYS C N 1
ATOM 9507 C CA . LYS C 1 335 ? -18.222 -30.124 -45.724 1.00 41.46 412 LYS C CA 1
ATOM 9508 C C . LYS C 1 335 ? -16.730 -30.295 -46.151 1.00 38.89 412 LYS C C 1
ATOM 9509 O O . LYS C 1 335 ? -16.066 -31.332 -45.926 1.00 37.19 412 LYS C O 1
ATOM 9515 N N . VAL C 1 336 ? -16.232 -29.240 -46.770 1.00 36.59 413 VAL C N 1
ATOM 9516 C CA . VAL C 1 336 ? -15.043 -29.385 -47.568 1.00 35.98 413 VAL C CA 1
ATOM 9517 C C . VAL C 1 336 ? -13.794 -29.041 -46.687 1.00 34.15 413 VAL C C 1
ATOM 9518 O O . VAL C 1 336 ? -12.711 -29.384 -47.068 1.00 34.51 413 VAL C O 1
ATOM 9522 N N . PHE C 1 337 ? -13.958 -28.387 -45.544 1.00 32.88 414 PHE C N 1
ATOM 9523 C CA . PHE C 1 337 ? -12.814 -27.869 -44.789 1.00 31.91 414 PHE C CA 1
ATOM 9524 C C . PHE C 1 337 ? -12.173 -28.869 -43.835 1.00 32.63 414 PHE C C 1
ATOM 9525 O O . PHE C 1 337 ? -12.880 -29.623 -43.152 1.00 32.50 414 PHE C O 1
ATOM 9533 N N . TYR C 1 338 ? -10.823 -28.897 -43.840 1.00 31.05 415 TYR C N 1
ATOM 9534 C CA . TYR C 1 338 ? -10.049 -29.845 -42.990 1.00 30.62 415 TYR C CA 1
ATOM 9535 C C . TYR C 1 338 ? -8.962 -29.098 -42.318 1.00 30.06 415 TYR C C 1
ATOM 9536 O O . TYR C 1 338 ? -8.481 -28.048 -42.817 1.00 28.50 415 TYR C O 1
ATOM 9545 N N . LYS C 1 339 ? -8.623 -29.553 -41.113 1.00 30.86 416 LYS C N 1
ATOM 9546 C CA . LYS C 1 339 ? -7.647 -28.847 -40.287 1.00 30.62 416 LYS C CA 1
ATOM 9547 C C . LYS C 1 339 ? -6.564 -29.865 -39.841 1.00 30.80 416 LYS C C 1
ATOM 9548 O O . LYS C 1 339 ? -6.690 -31.072 -40.082 1.00 30.73 416 LYS C O 1
ATOM 9554 N N . GLN C 1 340 ? -5.517 -29.376 -39.171 1.00 31.01 417 GLN C N 1
ATOM 9555 C CA . GLN C 1 340 ? -4.463 -30.258 -38.630 1.00 31.30 417 GLN C CA 1
ATOM 9556 C C . GLN C 1 340 ? -5.004 -31.171 -37.547 1.00 32.74 417 GLN C C 1
ATOM 9557 O O . GLN C 1 340 ? -5.853 -30.792 -36.770 1.00 32.21 417 GLN C O 1
ATOM 9563 N N . ASP C 1 341 ? -4.469 -32.369 -37.473 1.00 34.17 418 ASP C N 1
ATOM 9564 C CA . ASP C 1 341 ? -4.677 -33.226 -36.278 1.00 37.38 418 ASP C CA 1
ATOM 9565 C C . ASP C 1 341 ? -3.804 -32.649 -35.118 1.00 39.25 418 ASP C C 1
ATOM 9566 O O . ASP C 1 341 ? -2.567 -32.792 -35.154 1.00 37.70 418 ASP C O 1
ATOM 9571 N N . PRO C 1 342 ? -4.437 -32.012 -34.109 1.00 41.66 419 PRO C N 1
ATOM 9572 C CA . PRO C 1 342 ? -3.628 -31.331 -33.075 1.00 44.71 419 PRO C CA 1
ATOM 9573 C C . PRO C 1 342 ? -2.792 -32.352 -32.267 1.00 46.77 419 PRO C C 1
ATOM 9574 O O . PRO C 1 342 ? -1.825 -31.955 -31.654 1.00 48.15 419 PRO C O 1
ATOM 9578 N N . ALA C 1 343 ? -3.120 -33.639 -32.342 1.00 47.45 420 ALA C N 1
ATOM 9579 C CA . ALA C 1 343 ? -2.380 -34.643 -31.592 1.00 49.29 420 ALA C CA 1
ATOM 9580 C C . ALA C 1 343 ? -1.086 -35.082 -32.272 1.00 48.34 420 ALA C C 1
ATOM 9581 O O . ALA C 1 343 ? -0.261 -35.726 -31.622 1.00 48.61 420 ALA C O 1
ATOM 9583 N N . MET C 1 344 ? -0.953 -34.811 -33.585 1.00 45.29 421 MET C N 1
ATOM 9584 C CA A MET C 1 344 ? 0.160 -35.287 -34.436 0.50 43.93 421 MET C CA 1
ATOM 9585 C CA B MET C 1 344 ? 0.210 -35.301 -34.320 0.50 44.74 421 MET C CA 1
ATOM 9586 C C . MET C 1 344 ? 1.204 -34.203 -34.709 1.00 42.81 421 MET C C 1
ATOM 9587 O O . MET C 1 344 ? 2.283 -34.504 -35.175 1.00 41.87 421 MET C O 1
ATOM 9596 N N . VAL C 1 345 ? 0.861 -32.944 -34.470 1.00 39.96 422 VAL C N 1
ATOM 9597 C CA . VAL C 1 345 ? 1.796 -31.860 -34.795 1.00 38.62 422 VAL C CA 1
ATOM 9598 C C . VAL C 1 345 ? 2.980 -31.820 -33.794 1.00 38.90 422 VAL C C 1
ATOM 9599 O O . VAL C 1 345 ? 2.803 -32.140 -32.631 1.00 36.79 422 VAL C O 1
ATOM 9603 N N . THR C 1 346 ? 4.163 -31.384 -34.225 1.00 38.31 423 THR C N 1
ATOM 9604 C CA . THR C 1 346 ? 5.284 -31.203 -33.243 1.00 38.87 423 THR C CA 1
ATOM 9605 C C . THR C 1 346 ? 4.954 -30.077 -32.257 1.00 39.46 423 THR C C 1
ATOM 9606 O O . THR C 1 346 ? 4.118 -29.217 -32.555 1.00 36.71 423 THR C O 1
ATOM 9610 N N . ARG C 1 347 ? 5.610 -30.094 -31.073 1.00 39.41 424 ARG C N 1
ATOM 9611 C CA . ARG C 1 347 ? 5.580 -28.983 -30.144 1.00 39.74 424 ARG C CA 1
ATOM 9612 C C . ARG C 1 347 ? 6.150 -27.716 -30.797 1.00 40.06 424 ARG C C 1
ATOM 9613 O O . ARG C 1 347 ? 5.648 -26.627 -30.575 1.00 40.23 424 ARG C O 1
ATOM 9615 N N . ARG C 1 348 ? 7.210 -27.855 -31.590 1.00 38.67 425 ARG C N 1
ATOM 9616 C CA . ARG C 1 348 ? 7.974 -26.685 -31.984 1.00 38.37 425 ARG C CA 1
ATOM 9617 C C . ARG C 1 348 ? 7.307 -25.914 -33.125 1.00 35.37 425 ARG C C 1
ATOM 9618 O O . ARG C 1 348 ? 7.550 -24.737 -33.256 1.00 33.66 425 ARG C O 1
ATOM 9626 N N . ARG C 1 349 ? 6.482 -26.603 -33.941 1.00 32.57 426 ARG C N 1
ATOM 9627 C CA . ARG C 1 349 ? 5.648 -25.953 -34.974 1.00 31.38 426 ARG C CA 1
ATOM 9628 C C . ARG C 1 349 ? 4.117 -25.819 -34.679 1.00 32.21 426 ARG C C 1
ATOM 9629 O O . ARG C 1 349 ? 3.440 -24.986 -35.306 1.00 30.86 426 ARG C O 1
ATOM 9637 N N . GLY C 1 350 ? 3.574 -26.645 -33.766 1.00 32.69 427 GLY C N 1
ATOM 9638 C CA . GLY C 1 350 ? 2.192 -26.533 -33.358 1.00 31.02 427 GLY C CA 1
ATOM 9639 C C . GLY C 1 350 ? 1.332 -26.594 -34.644 1.00 30.79 427 GLY C C 1
ATOM 9640 O O . GLY C 1 350 ? 1.639 -27.341 -35.610 1.00 28.80 427 GLY C O 1
ATOM 9641 N N . THR C 1 351 ? 0.233 -25.843 -34.636 1.00 29.76 428 THR C N 1
ATOM 9642 C CA . THR C 1 351 ? -0.741 -25.955 -35.760 1.00 29.16 428 THR C CA 1
ATOM 9643 C C . THR C 1 351 ? -0.469 -24.757 -36.718 1.00 28.05 428 THR C C 1
ATOM 9644 O O . THR C 1 351 ? -1.389 -24.273 -37.391 1.00 27.16 428 THR C O 1
ATOM 9648 N N . THR C 1 352 ? 0.787 -24.305 -36.793 1.00 26.71 429 THR C N 1
ATOM 9649 C CA . THR C 1 352 ? 1.163 -23.239 -37.776 1.00 25.89 429 THR C CA 1
ATOM 9650 C C . THR C 1 352 ? 0.840 -23.696 -39.199 1.00 25.24 429 THR C C 1
ATOM 9651 O O . THR C 1 352 ? 1.237 -24.749 -39.602 1.00 26.38 429 THR C O 1
ATOM 9655 N N . PRO C 1 353 ? 0.005 -22.917 -39.930 1.00 24.18 430 PRO C N 1
ATOM 9656 C CA . PRO C 1 353 ? -0.303 -23.239 -41.279 1.00 23.11 430 PRO C CA 1
ATOM 9657 C C . PRO C 1 353 ? 0.895 -23.162 -42.245 1.00 22.37 430 PRO C C 1
ATOM 9658 O O . PRO C 1 353 ? 1.911 -22.489 -41.957 1.00 23.28 430 PRO C O 1
ATOM 9662 N N . ALA C 1 354 ? 0.724 -23.787 -43.403 1.00 22.14 431 ALA C N 1
ATOM 9663 C CA . ALA C 1 354 ? 1.791 -23.938 -44.403 1.00 21.88 431 ALA C CA 1
ATOM 9664 C C . ALA C 1 354 ? 1.423 -23.087 -45.617 1.00 22.28 431 ALA C C 1
ATOM 9665 O O . ALA C 1 354 ? 0.250 -23.007 -46.062 1.00 22.11 431 ALA C O 1
ATOM 9667 N N . ASN C 1 355 ? 2.453 -22.468 -46.190 1.00 23.27 432 ASN C N 1
ATOM 9668 C CA . ASN C 1 355 ? 2.303 -21.660 -47.387 1.00 22.09 432 ASN C CA 1
ATOM 9669 C C . ASN C 1 355 ? 2.666 -22.429 -48.659 1.00 23.09 432 ASN C C 1
ATOM 9670 O O . ASN C 1 355 ? 2.726 -21.843 -49.765 1.00 24.97 432 ASN C O 1
ATOM 9675 N N . SER C 1 356 ? 2.872 -23.734 -48.550 1.00 22.68 433 SER C N 1
ATOM 9676 C CA . SER C 1 356 ? 2.934 -24.660 -49.741 1.00 23.42 433 SER C CA 1
ATOM 9677 C C . SER C 1 356 ? 1.548 -24.740 -50.382 1.00 23.55 433 SER C C 1
ATOM 9678 O O . SER C 1 356 ? 0.580 -24.283 -49.779 1.00 23.76 433 SER C O 1
ATOM 9681 N N . LYS C 1 357 ? 1.485 -25.193 -51.645 1.00 23.61 434 LYS C N 1
ATOM 9682 C CA . LYS C 1 357 ? 0.220 -25.471 -52.316 1.00 22.40 434 LYS C CA 1
ATOM 9683 C C . LYS C 1 357 ? 0.299 -26.850 -52.847 1.00 23.56 434 LYS C C 1
ATOM 9684 O O . LYS C 1 357 ? 1.262 -27.223 -53.576 1.00 25.35 434 LYS C O 1
ATOM 9690 N N . PHE C 1 358 ? -0.642 -27.715 -52.451 1.00 23.37 435 PHE C N 1
ATOM 9691 C CA . PHE C 1 358 ? -0.622 -29.095 -52.906 1.00 24.19 435 PHE C CA 1
ATOM 9692 C C . PHE C 1 358 ? -2.021 -29.412 -53.418 1.00 24.74 435 PHE C C 1
ATOM 9693 O O . PHE C 1 358 ? -3.000 -28.955 -52.801 1.00 25.39 435 PHE C O 1
ATOM 9701 N N . TYR C 1 359 ? -2.119 -30.177 -54.519 1.00 25.63 436 TYR C N 1
ATOM 9702 C CA . TYR C 1 359 ? -3.363 -30.706 -55.013 1.00 26.68 436 TYR C CA 1
ATOM 9703 C C . TYR C 1 359 ? -3.117 -32.178 -55.194 1.00 28.12 436 TYR C C 1
ATOM 9704 O O . TYR C 1 359 ? -2.080 -32.586 -55.787 1.00 28.72 436 TYR C O 1
ATOM 9713 N N . MET C 1 360 ? -4.049 -33.030 -54.747 1.00 28.80 437 MET C N 1
ATOM 9714 C CA . MET C 1 360 ? -3.763 -34.446 -54.808 1.00 29.38 437 MET C CA 1
ATOM 9715 C C . MET C 1 360 ? -5.058 -35.250 -54.847 1.00 31.25 437 MET C C 1
ATOM 9716 O O . MET C 1 360 ? -6.112 -34.778 -54.436 1.00 31.42 437 MET C O 1
ATOM 9721 N N . HIS C 1 361 ? -4.931 -36.446 -55.382 1.00 32.81 438 HIS C N 1
ATOM 9722 C CA . HIS C 1 361 ? -6.029 -37.385 -55.581 1.00 35.19 438 HIS C CA 1
ATOM 9723 C C . HIS C 1 361 ? -5.638 -38.775 -55.130 1.00 37.58 438 HIS C C 1
ATOM 9724 O O . HIS C 1 361 ? -4.599 -39.291 -55.544 1.00 37.11 438 HIS C O 1
ATOM 9731 N N . CYS C 1 362 ? -6.486 -39.384 -54.302 1.00 40.37 439 CYS C N 1
ATOM 9732 C CA . CYS C 1 362 ? -6.260 -40.704 -53.711 1.00 44.22 439 CYS C CA 1
ATOM 9733 C C . CYS C 1 362 ? -7.551 -41.481 -53.978 1.00 47.22 439 CYS C C 1
ATOM 9734 O O . CYS C 1 362 ? -8.644 -40.944 -53.779 1.00 45.45 439 CYS C O 1
ATOM 9737 N N . ALA C 1 363 ? -7.441 -42.711 -54.448 1.00 52.02 440 ALA C N 1
ATOM 9738 C CA . ALA C 1 363 ? -8.601 -43.611 -54.614 1.00 57.47 440 ALA C CA 1
ATOM 9739 C C . ALA C 1 363 ? -8.443 -44.806 -53.638 1.00 61.45 440 ALA C C 1
ATOM 9740 O O . ALA C 1 363 ? -7.434 -45.499 -53.666 1.00 61.27 440 ALA C O 1
ATOM 9742 N N . THR C 1 364 ? -9.410 -44.991 -52.734 1.00 65.44 441 THR C N 1
ATOM 9743 C CA . THR C 1 364 ? -9.322 -46.037 -51.694 1.00 69.37 441 THR C CA 1
ATOM 9744 C C . THR C 1 364 ? -10.264 -47.222 -51.983 1.00 72.74 441 THR C C 1
ATOM 9745 O O . THR C 1 364 ? -11.419 -47.025 -52.402 1.00 74.16 441 THR C O 1
ATOM 9749 N N . ASN C 1 365 ? -9.743 -48.431 -51.763 1.00 76.41 442 ASN C N 1
ATOM 9750 C CA . ASN C 1 365 ? -10.431 -49.713 -52.012 1.00 79.91 442 ASN C CA 1
ATOM 9751 C C . ASN C 1 365 ? -9.497 -50.669 -52.739 1.00 80.50 442 ASN C C 1
ATOM 9752 O O . ASN C 1 365 ? -9.949 -51.607 -53.387 1.00 82.51 442 ASN C O 1
ATOM 9757 N N . SER C 1 373 ? -7.410 -41.822 -42.633 1.00 75.19 450 SER C N 1
ATOM 9758 C CA . SER C 1 373 ? -6.541 -42.505 -41.672 1.00 75.99 450 SER C CA 1
ATOM 9759 C C . SER C 1 373 ? -5.246 -42.967 -42.348 1.00 74.43 450 SER C C 1
ATOM 9760 O O . SER C 1 373 ? -4.158 -42.498 -42.007 1.00 74.33 450 SER C O 1
ATOM 9763 N N . GLN C 1 374 ? -5.390 -43.892 -43.299 1.00 72.41 451 GLN C N 1
ATOM 9764 C CA . GLN C 1 374 ? -4.355 -44.251 -44.291 1.00 69.56 451 GLN C CA 1
ATOM 9765 C C . GLN C 1 374 ? -4.536 -43.499 -45.649 1.00 64.47 451 GLN C C 1
ATOM 9766 O O . GLN C 1 374 ? -3.718 -43.618 -46.572 1.00 62.99 451 GLN C O 1
ATOM 9772 N N . VAL C 1 375 ? -5.627 -42.748 -45.755 1.00 59.07 452 VAL C N 1
ATOM 9773 C CA . VAL C 1 375 ? -5.950 -41.958 -46.937 1.00 53.95 452 VAL C CA 1
ATOM 9774 C C . VAL C 1 375 ? -4.795 -40.989 -47.264 1.00 49.91 452 VAL C C 1
ATOM 9775 O O . VAL C 1 375 ? -4.249 -40.341 -46.352 1.00 47.20 452 VAL C O 1
ATOM 9779 N N . PHE C 1 376 ? -4.412 -40.938 -48.542 1.00 45.94 453 PHE C N 1
ATOM 9780 C CA . PHE C 1 376 ? -3.375 -40.023 -49.068 1.00 43.57 453 PHE C CA 1
ATOM 9781 C C . PHE C 1 376 ? -1.947 -40.564 -48.928 1.00 43.39 453 PHE C C 1
ATOM 9782 O O . PHE C 1 376 ? -1.037 -39.920 -49.395 1.00 42.16 453 PHE C O 1
ATOM 9790 N N . LYS C 1 377 ? -1.761 -41.721 -48.300 1.00 43.36 454 LYS C N 1
ATOM 9791 C CA . LYS C 1 377 ? -0.424 -42.295 -48.241 1.00 44.93 454 LYS C CA 1
ATOM 9792 C C . LYS C 1 377 ? 0.002 -42.955 -49.570 1.00 44.37 454 LYS C C 1
ATOM 9793 O O . LYS C 1 377 ? 1.178 -43.060 -49.840 1.00 42.48 454 LYS C O 1
ATOM 9799 N N . GLU C 1 378 ? -0.965 -43.354 -50.404 1.00 43.99 455 GLU C N 1
ATOM 9800 C CA . GLU C 1 378 ? -0.689 -43.807 -51.780 1.00 44.79 455 GLU C CA 1
ATOM 9801 C C . GLU C 1 378 ? -1.532 -42.945 -52.681 1.00 43.36 455 GLU C C 1
ATOM 9802 O O . GLU C 1 378 ? -2.727 -42.861 -52.460 1.00 46.24 455 GLU C O 1
ATOM 9808 N N . LEU C 1 379 ? -0.958 -42.276 -53.669 1.00 39.12 456 LEU C N 1
ATOM 9809 C CA . LEU C 1 379 ? -1.748 -41.292 -54.469 1.00 37.12 456 LEU C CA 1
ATOM 9810 C C . LEU C 1 379 ? -1.824 -41.691 -55.930 1.00 36.55 456 LEU C C 1
ATOM 9811 O O . LEU C 1 379 ? -0.892 -42.299 -56.460 1.00 36.55 456 LEU C O 1
ATOM 9816 N N . GLU C 1 380 ? -2.910 -41.326 -56.573 1.00 37.33 457 GLU C N 1
ATOM 9817 C CA . GLU C 1 380 ? -3.006 -41.467 -58.050 1.00 38.32 457 GLU C CA 1
ATOM 9818 C C . GLU C 1 380 ? -2.105 -40.380 -58.623 1.00 36.89 457 GLU C C 1
ATOM 9819 O O . GLU C 1 380 ? -1.344 -40.631 -59.538 1.00 37.59 457 GLU C O 1
ATOM 9825 N N . TRP C 1 381 ? -2.212 -39.194 -58.054 1.00 33.98 458 TRP C N 1
ATOM 9826 C CA . TRP C 1 381 ? -1.337 -38.061 -58.419 1.00 32.91 458 TRP C CA 1
ATOM 9827 C C . TRP C 1 381 ? -1.211 -36.996 -57.342 1.00 31.56 458 TRP C C 1
ATOM 9828 O O . TRP C 1 381 ? -2.115 -36.832 -56.491 1.00 31.39 458 TRP C O 1
ATOM 9839 N N . CYS C 1 382 ? -0.136 -36.182 -57.428 1.00 30.65 459 CYS C N 1
ATOM 9840 C CA . CYS C 1 382 ? 0.049 -35.086 -56.499 1.00 29.50 459 CYS C CA 1
ATOM 9841 C C . CYS C 1 382 ? 0.779 -33.954 -57.207 1.00 28.77 459 CYS C C 1
ATOM 9842 O O . CYS C 1 382 ? 1.844 -34.197 -57.833 1.00 29.16 459 CYS C O 1
ATOM 9845 N N . LEU C 1 383 ? 0.194 -32.766 -57.182 1.00 27.63 460 LEU C N 1
ATOM 9846 C CA . LEU C 1 383 ? 0.845 -31.562 -57.723 1.00 26.90 460 LEU C CA 1
ATOM 9847 C C . LEU C 1 383 ? 1.279 -30.636 -56.567 1.00 26.63 460 LEU C C 1
ATOM 9848 O O . LEU C 1 383 ? 0.427 -30.280 -55.699 1.00 27.33 460 LEU C O 1
ATOM 9853 N N . TYR C 1 384 ? 2.584 -30.269 -56.541 1.00 25.17 461 TYR C N 1
ATOM 9854 C CA . TYR C 1 384 ? 3.035 -29.300 -55.610 1.00 23.46 461 TYR C CA 1
ATOM 9855 C C . TYR C 1 384 ? 3.374 -28.032 -56.422 1.00 24.00 461 TYR C C 1
ATOM 9856 O O . TYR C 1 384 ? 4.091 -28.139 -57.426 1.00 25.87 461 TYR C O 1
ATOM 9865 N N . THR C 1 385 ? 2.931 -26.860 -56.011 1.00 23.54 462 THR C N 1
ATOM 9866 C CA . THR C 1 385 ? 2.980 -25.710 -56.925 1.00 23.42 462 THR C CA 1
ATOM 9867 C C . THR C 1 385 ? 2.937 -24.392 -56.208 1.00 23.52 462 THR C C 1
ATOM 9868 O O . THR C 1 385 ? 2.602 -24.335 -55.007 1.00 24.14 462 THR C O 1
ATOM 9872 N N . SER C 1 386 ? 3.286 -23.288 -56.898 1.00 23.44 463 SER C N 1
ATOM 9873 C CA . SER C 1 386 ? 3.002 -21.985 -56.347 1.00 22.98 463 SER C CA 1
ATOM 9874 C C . SER C 1 386 ? 1.523 -21.605 -56.497 1.00 23.02 463 SER C C 1
ATOM 9875 O O . SER C 1 386 ? 1.053 -20.634 -55.858 1.00 23.69 463 SER C O 1
ATOM 9878 N N . ALA C 1 387 ? 0.788 -22.323 -57.346 1.00 23.34 464 ALA C N 1
ATOM 9879 C CA . ALA C 1 387 ? -0.631 -21.853 -57.657 1.00 23.57 464 ALA C CA 1
ATOM 9880 C C . ALA C 1 387 ? -1.589 -21.999 -56.462 1.00 23.78 464 ALA C C 1
ATOM 9881 O O . ALA C 1 387 ? -1.904 -23.170 -56.061 1.00 25.79 464 ALA C O 1
ATOM 9883 N N . ASN C 1 388 ? -2.094 -20.891 -55.986 1.00 22.40 465 ASN C N 1
ATOM 9884 C CA . ASN C 1 388 ? -3.175 -20.863 -55.009 1.00 23.62 465 ASN C CA 1
ATOM 9885 C C . ASN C 1 388 ? -4.509 -21.263 -55.701 1.00 24.88 465 ASN C C 1
ATOM 9886 O O . ASN C 1 388 ? -4.590 -21.358 -56.924 1.00 26.35 465 ASN C O 1
ATOM 9891 N N . LEU C 1 389 ? -5.526 -21.574 -54.914 1.00 26.38 466 LEU C N 1
ATOM 9892 C CA . LEU C 1 389 ? -6.833 -21.990 -55.494 1.00 27.18 466 LEU C CA 1
ATOM 9893 C C . LEU C 1 389 ? -7.571 -20.731 -55.967 1.00 28.45 466 LEU C C 1
ATOM 9894 O O . LEU C 1 389 ? -8.527 -20.249 -55.340 1.00 30.12 466 LEU C O 1
ATOM 9899 N N . SER C 1 390 ? -7.120 -20.113 -57.060 1.00 29.20 467 SER C N 1
ATOM 9900 C CA . SER C 1 390 ? -7.828 -18.956 -57.608 1.00 31.37 467 SER C CA 1
ATOM 9901 C C . SER C 1 390 ? -7.872 -19.049 -59.134 1.00 32.33 467 SER C C 1
ATOM 9902 O O . SER C 1 390 ? -7.027 -19.698 -59.766 1.00 30.39 467 SER C O 1
ATOM 9905 N N . GLN C 1 391 ? -8.853 -18.345 -59.694 1.00 33.98 468 GLN C N 1
ATOM 9906 C CA . GLN C 1 391 ? -9.032 -18.212 -61.135 1.00 37.16 468 GLN C CA 1
ATOM 9907 C C . GLN C 1 391 ? -7.824 -17.517 -61.769 1.00 35.53 468 GLN C C 1
ATOM 9908 O O . GLN C 1 391 ? -7.438 -17.779 -62.893 1.00 34.52 468 GLN C O 1
ATOM 9914 N N . THR C 1 392 ? -7.259 -16.567 -61.056 1.00 34.32 469 THR C N 1
ATOM 9915 C CA . THR C 1 392 ? -6.138 -15.818 -61.619 1.00 34.84 469 THR C CA 1
ATOM 9916 C C . THR C 1 392 ? -4.920 -16.749 -61.794 1.00 32.60 469 THR C C 1
ATOM 9917 O O . THR C 1 392 ? -4.192 -16.623 -62.778 1.00 32.55 469 THR C O 1
ATOM 9921 N N . ALA C 1 393 ? -4.722 -17.745 -60.911 1.00 30.07 470 ALA C N 1
ATOM 9922 C CA . ALA C 1 393 ? -3.592 -18.677 -61.038 1.00 29.39 470 ALA C CA 1
ATOM 9923 C C . ALA C 1 393 ? -3.817 -19.769 -62.039 1.00 29.96 470 ALA C C 1
ATOM 9924 O O . ALA C 1 393 ? -2.892 -20.238 -62.701 1.00 30.80 470 ALA C O 1
ATOM 9926 N N . TRP C 1 394 ? -5.079 -20.197 -62.163 1.00 30.69 471 TRP C N 1
ATOM 9927 C CA . TRP C 1 394 ? -5.402 -21.430 -62.926 1.00 31.76 471 TRP C CA 1
ATOM 9928 C C . TRP C 1 394 ? -6.114 -21.131 -64.230 1.00 33.90 471 TRP C C 1
ATOM 9929 O O . TRP C 1 394 ? -6.075 -21.954 -65.174 1.00 35.02 471 TRP C O 1
ATOM 9940 N N . GLY C 1 395 ? -6.780 -19.985 -64.292 1.00 34.44 472 GLY C N 1
ATOM 9941 C CA . GLY C 1 395 ? -7.776 -19.726 -65.325 1.00 38.40 472 GLY C CA 1
ATOM 9942 C C . GLY C 1 395 ? -8.923 -20.697 -65.140 1.00 40.59 472 GLY C C 1
ATOM 9943 O O . GLY C 1 395 ? -9.016 -21.385 -64.094 1.00 37.72 472 GLY C O 1
ATOM 9944 N N . THR C 1 396 ? -9.781 -20.765 -66.155 1.00 43.40 473 THR C N 1
ATOM 9945 C CA . THR C 1 396 ? -10.906 -21.671 -66.193 1.00 47.24 473 THR C CA 1
ATOM 9946 C C . THR C 1 396 ? -10.838 -22.440 -67.496 1.00 50.46 473 THR C C 1
ATOM 9947 O O . THR C 1 396 ? -9.769 -22.543 -68.088 1.00 50.06 473 THR C O 1
ATOM 9951 N N . VAL C 1 397 ? -11.954 -23.027 -67.913 1.00 53.42 474 VAL C N 1
ATOM 9952 C CA . VAL C 1 397 ? -11.942 -23.780 -69.154 1.00 57.01 474 VAL C CA 1
ATOM 9953 C C . VAL C 1 397 ? -11.777 -22.776 -70.318 1.00 57.76 474 VAL C C 1
ATOM 9954 O O . VAL C 1 397 ? -11.014 -23.044 -71.254 1.00 57.88 474 VAL C O 1
ATOM 9958 N N . SER C 1 398 ? -12.385 -21.607 -70.178 1.00 58.53 475 SER C N 1
ATOM 9959 C CA . SER C 1 398 ? -12.426 -20.602 -71.249 1.00 61.52 475 SER C CA 1
ATOM 9960 C C . SER C 1 398 ? -11.467 -19.393 -71.083 1.00 60.90 475 SER C C 1
ATOM 9961 O O . SER C 1 398 ? -11.130 -18.740 -72.086 1.00 61.14 475 SER C O 1
ATOM 9964 N N . ARG C 1 399 ? -11.056 -19.094 -69.846 1.00 58.20 476 ARG C N 1
ATOM 9965 C CA . ARG C 1 399 ? -10.166 -17.955 -69.565 1.00 57.04 476 ARG C CA 1
ATOM 9966 C C . ARG C 1 399 ? -8.753 -18.499 -69.248 1.00 53.23 476 ARG C C 1
ATOM 9967 O O . ARG C 1 399 ? -8.604 -19.529 -68.564 1.00 50.43 476 ARG C O 1
ATOM 9975 N N . LYS C 1 400 ? -7.722 -17.836 -69.770 1.00 50.19 477 LYS C N 1
ATOM 9976 C CA . LYS C 1 400 ? -6.334 -18.233 -69.483 1.00 47.72 477 LYS C CA 1
ATOM 9977 C C . LYS C 1 400 ? -5.925 -17.707 -68.096 1.00 43.07 477 LYS C C 1
ATOM 9978 O O . LYS C 1 400 ? -6.525 -16.774 -67.640 1.00 40.62 477 LYS C O 1
ATOM 9984 N N . PRO C 1 401 ? -4.909 -18.326 -67.431 1.00 40.21 478 PRO C N 1
ATOM 9985 C CA . PRO C 1 401 ? -4.362 -17.780 -66.178 1.00 37.46 478 PRO C CA 1
ATOM 9986 C C . PRO C 1 401 ? -3.846 -16.380 -66.441 1.00 37.67 478 PRO C C 1
ATOM 9987 O O . PRO C 1 401 ? -3.429 -16.083 -67.572 1.00 37.29 478 PRO C O 1
ATOM 9991 N N . ARG C 1 402 ? -3.885 -15.524 -65.399 1.00 36.48 479 ARG C N 1
ATOM 9992 C CA . ARG C 1 402 ? -3.256 -14.228 -65.430 1.00 36.90 479 ARG C CA 1
ATOM 9993 C C . ARG C 1 402 ? -1.807 -14.280 -64.902 1.00 35.11 479 ARG C C 1
ATOM 9994 O O . ARG C 1 402 ? -0.990 -13.412 -65.228 1.00 35.22 479 ARG C O 1
ATOM 10002 N N . ASN C 1 403 ? -1.487 -15.319 -64.126 1.00 32.24 480 ASN C N 1
ATOM 10003 C CA . ASN C 1 403 ? -0.203 -15.346 -63.388 1.00 30.02 480 ASN C CA 1
ATOM 10004 C C . ASN C 1 403 ? 0.804 -16.233 -64.048 1.00 29.50 480 ASN C C 1
ATOM 10005 O O . ASN C 1 403 ? 0.436 -17.145 -64.787 1.00 29.83 480 ASN C O 1
ATOM 10010 N N . TYR C 1 404 ? 2.082 -16.036 -63.730 1.00 27.56 481 TYR C N 1
ATOM 10011 C CA . TYR C 1 404 ? 3.073 -17.075 -63.868 1.00 27.47 481 TYR C CA 1
ATOM 10012 C C . TYR C 1 404 ? 3.063 -17.907 -62.607 1.00 26.44 481 TYR C C 1
ATOM 10013 O O . TYR C 1 404 ? 3.086 -17.351 -61.533 1.00 25.88 481 TYR C O 1
ATOM 10022 N N . GLU C 1 405 ? 2.975 -19.215 -62.748 1.00 26.45 482 GLU C N 1
ATOM 10023 C CA . GLU C 1 405 ? 2.917 -20.179 -61.628 1.00 25.62 482 GLU C CA 1
ATOM 10024 C C . GLU C 1 405 ? 3.698 -21.370 -62.088 1.00 26.01 482 GLU C C 1
ATOM 10025 O O . GLU C 1 405 ? 3.697 -21.681 -63.310 1.00 28.52 482 GLU C O 1
ATOM 10031 N N . ALA C 1 406 ? 4.359 -22.092 -61.168 1.00 26.05 483 ALA C N 1
ATOM 10032 C CA . ALA C 1 406 ? 5.041 -23.344 -61.565 1.00 26.22 483 ALA C CA 1
ATOM 10033 C C . ALA C 1 406 ? 5.031 -24.383 -60.451 1.00 24.87 483 ALA C C 1
ATOM 10034 O O . ALA C 1 406 ? 5.063 -24.023 -59.316 1.00 25.00 483 ALA C O 1
ATOM 10036 N N . GLY C 1 407 ? 4.973 -25.651 -60.805 1.00 25.38 484 GLY C N 1
ATOM 10037 C CA . GLY C 1 407 ? 4.996 -26.731 -59.858 1.00 24.60 484 GLY C CA 1
ATOM 10038 C C . GLY C 1 407 ? 5.443 -28.041 -60.480 1.00 25.81 484 GLY C C 1
ATOM 10039 O O . GLY C 1 407 ? 5.775 -28.137 -61.689 1.00 27.59 484 GLY C O 1
ATOM 10040 N N . VAL C 1 408 ? 5.492 -29.092 -59.672 1.00 26.02 485 VAL C N 1
ATOM 10041 C CA . VAL C 1 408 ? 5.866 -30.395 -60.179 1.00 26.81 485 VAL C CA 1
ATOM 10042 C C . VAL C 1 408 ? 4.723 -31.374 -59.934 1.00 27.61 485 VAL C C 1
ATOM 10043 O O . VAL C 1 408 ? 4.128 -31.357 -58.832 1.00 27.47 485 VAL C O 1
ATOM 10047 N N . LEU C 1 409 ? 4.466 -32.253 -60.912 1.00 28.39 486 LEU C N 1
ATOM 10048 C CA . LEU C 1 409 ? 3.400 -33.242 -60.814 1.00 28.85 486 LEU C CA 1
ATOM 10049 C C . LEU C 1 409 ? 3.984 -34.584 -60.778 1.00 30.20 486 LEU C C 1
ATOM 10050 O O . LEU C 1 409 ? 4.757 -34.944 -61.669 1.00 30.47 486 LEU C O 1
ATOM 10055 N N . TYR C 1 410 ? 3.680 -35.326 -59.694 1.00 30.85 487 TYR C N 1
ATOM 10056 C CA . TYR C 1 410 ? 3.942 -36.786 -59.575 1.00 31.31 487 TYR C CA 1
ATOM 10057 C C . TYR C 1 410 ? 2.680 -37.525 -59.981 1.00 32.67 487 TYR C C 1
ATOM 10058 O O . TYR C 1 410 ? 1.636 -37.315 -59.378 1.00 32.71 487 TYR C O 1
ATOM 10067 N N . HIS C 1 411 ? 2.761 -38.426 -60.954 1.00 34.87 488 HIS C N 1
ATOM 10068 C CA . HIS C 1 411 ? 1.540 -39.163 -61.372 1.00 35.98 488 HIS C CA 1
ATOM 10069 C C . HIS C 1 411 ? 1.862 -40.635 -61.333 1.00 36.20 488 HIS C C 1
ATOM 10070 O O . HIS C 1 411 ? 2.896 -41.043 -61.852 1.00 35.49 488 HIS C O 1
ATOM 10077 N N . SER C 1 412 ? 1.018 -41.450 -60.711 1.00 38.04 489 SER C N 1
ATOM 10078 C CA . SER C 1 412 ? 1.365 -42.888 -60.562 1.00 40.80 489 SER C CA 1
ATOM 10079 C C . SER C 1 412 ? 1.535 -43.628 -61.893 1.00 42.78 489 SER C C 1
ATOM 10080 O O . SER C 1 412 ? 2.287 -44.596 -61.981 1.00 41.85 489 SER C O 1
ATOM 10083 N N . ARG C 1 413 ? 0.874 -43.156 -62.951 1.00 44.35 490 ARG C N 1
ATOM 10084 C CA . ARG C 1 413 ? 1.014 -43.833 -64.245 1.00 47.47 490 ARG C CA 1
ATOM 10085 C C . ARG C 1 413 ? 2.317 -43.507 -64.965 1.00 46.73 490 ARG C C 1
ATOM 10086 O O . ARG C 1 413 ? 2.678 -44.209 -65.869 1.00 46.85 490 ARG C O 1
ATOM 10094 N N . ARG C 1 414 ? 2.976 -42.442 -64.530 1.00 45.19 491 ARG C N 1
ATOM 10095 C CA . ARG C 1 414 ? 4.255 -42.026 -65.055 1.00 45.53 491 ARG C CA 1
ATOM 10096 C C . ARG C 1 414 ? 5.442 -42.580 -64.276 1.00 46.22 491 ARG C C 1
ATOM 10097 O O . ARG C 1 414 ? 6.549 -42.435 -64.691 1.00 45.25 491 ARG C O 1
ATOM 10105 N N . LEU C 1 415 ? 5.199 -43.228 -63.156 1.00 48.69 492 LEU C N 1
ATOM 10106 C CA . LEU C 1 415 ? 6.270 -43.853 -62.389 1.00 52.29 492 LEU C CA 1
ATOM 10107 C C . LEU C 1 415 ? 6.824 -45.018 -63.202 1.00 55.82 492 LEU C C 1
ATOM 10108 O O . LEU C 1 415 ? 6.102 -45.625 -63.951 1.00 55.96 492 LEU C O 1
ATOM 10113 N N . ALA C 1 416 ? 8.099 -45.318 -63.021 1.00 60.22 493 ALA C N 1
ATOM 10114 C CA . ALA C 1 416 ? 8.790 -46.363 -63.785 1.00 66.10 493 ALA C CA 1
ATOM 10115 C C . ALA C 1 416 ? 8.164 -47.747 -63.614 1.00 70.58 493 ALA C C 1
ATOM 10116 O O . ALA C 1 416 ? 8.052 -48.532 -64.556 1.00 71.97 493 ALA C O 1
ATOM 10118 N N . ASN C 1 417 ? 7.728 -48.040 -62.413 1.00 74.53 494 ASN C N 1
ATOM 10119 C CA . ASN C 1 417 ? 7.064 -49.300 -62.183 1.00 78.43 494 ASN C CA 1
ATOM 10120 C C . ASN C 1 417 ? 5.592 -49.149 -61.772 1.00 78.87 494 ASN C C 1
ATOM 10121 O O . ASN C 1 417 ? 5.174 -48.123 -61.247 1.00 78.61 494 ASN C O 1
ATOM 10126 N N . THR C 1 418 ? 4.800 -50.180 -61.998 1.00 79.38 495 THR C N 1
ATOM 10127 C CA . THR C 1 418 ? 3.380 -50.048 -61.789 1.00 77.91 495 THR C CA 1
ATOM 10128 C C . THR C 1 418 ? 3.117 -49.979 -60.307 1.00 75.77 495 THR C C 1
ATOM 10129 O O . THR C 1 418 ? 2.997 -50.971 -59.626 1.00 76.99 495 THR C O 1
ATOM 10133 N N . ARG C 1 419 ? 3.007 -48.743 -59.842 1.00 70.05 496 ARG C N 1
ATOM 10134 C CA . ARG C 1 419 ? 2.870 -48.446 -58.463 1.00 66.47 496 ARG C CA 1
ATOM 10135 C C . ARG C 1 419 ? 2.256 -47.084 -58.211 1.00 60.77 496 ARG C C 1
ATOM 10136 O O . ARG C 1 419 ? 2.037 -46.343 -59.110 1.00 58.09 496 ARG C O 1
ATOM 10144 N N . LYS C 1 420 ? 1.967 -46.795 -56.960 1.00 55.42 497 LYS C N 1
ATOM 10145 C CA . LYS C 1 420 ? 1.399 -45.518 -56.569 1.00 49.99 497 LYS C CA 1
ATOM 10146 C C . LYS C 1 420 ? 2.439 -44.506 -56.068 1.00 45.56 497 LYS C C 1
ATOM 10147 O O . LYS C 1 420 ? 3.510 -44.863 -55.626 1.00 43.14 497 LYS C O 1
ATOM 10153 N N . VAL C 1 421 ? 2.087 -43.234 -56.137 1.00 41.49 498 VAL C N 1
ATOM 10154 C CA . VAL C 1 421 ? 2.927 -42.182 -55.614 1.00 38.17 498 VAL C CA 1
ATOM 10155 C C . VAL C 1 421 ? 2.735 -42.268 -54.108 1.00 38.22 498 VAL C C 1
ATOM 10156 O O . VAL C 1 421 ? 1.642 -42.260 -53.636 1.00 39.00 498 VAL C O 1
ATOM 10160 N N . THR C 1 422 ? 3.815 -42.382 -53.366 1.00 36.90 499 THR C N 1
ATOM 10161 C CA . THR C 1 422 ? 3.736 -42.496 -51.917 1.00 36.89 499 THR C CA 1
ATOM 10162 C C . THR C 1 422 ? 3.888 -41.114 -51.264 1.00 35.77 499 THR C C 1
ATOM 10163 O O . THR C 1 422 ? 4.556 -40.265 -51.799 1.00 34.08 499 THR C O 1
ATOM 10167 N N . CYS C 1 423 ? 3.271 -40.928 -50.106 1.00 34.96 500 CYS C N 1
ATOM 10168 C CA . CYS C 1 423 ? 3.238 -39.600 -49.467 1.00 34.02 500 CYS C CA 1
ATOM 10169 C C . CYS C 1 423 ? 3.268 -39.850 -47.955 1.00 34.76 500 CYS C C 1
ATOM 10170 O O . CYS C 1 423 ? 2.693 -40.819 -47.467 1.00 35.20 500 CYS C O 1
ATOM 10173 N N . ARG C 1 424 ? 3.959 -38.992 -47.241 1.00 33.88 501 ARG C N 1
ATOM 10174 C CA . ARG C 1 424 ? 4.019 -39.075 -45.782 1.00 34.49 501 ARG C CA 1
ATOM 10175 C C . ARG C 1 424 ? 3.953 -37.609 -45.288 1.00 33.63 501 ARG C C 1
ATOM 10176 O O . ARG C 1 424 ? 4.168 -36.666 -46.072 1.00 31.81 501 ARG C O 1
ATOM 10184 N N . THR C 1 425 ? 3.699 -37.444 -43.987 1.00 34.28 502 THR C N 1
ATOM 10185 C CA . THR C 1 425 ? 3.637 -36.159 -43.334 1.00 33.39 502 THR C CA 1
ATOM 10186 C C . THR C 1 425 ? 4.972 -35.864 -42.704 1.00 33.95 502 THR C C 1
ATOM 10187 O O . THR C 1 425 ? 5.587 -36.773 -42.089 1.00 34.63 502 THR C O 1
ATOM 10191 N N . PHE C 1 426 ? 5.442 -34.620 -42.846 1.00 32.84 503 PHE C N 1
ATOM 10192 C CA . PHE C 1 426 ? 6.680 -34.202 -42.132 1.00 34.40 503 PHE C CA 1
ATOM 10193 C C . PHE C 1 426 ? 6.469 -34.255 -40.631 1.00 36.32 503 PHE C C 1
ATOM 10194 O O . PHE C 1 426 ? 7.455 -34.236 -39.888 1.00 36.95 503 PHE C O 1
ATOM 10202 N N . THR C 1 427 ? 5.206 -34.222 -40.193 1.00 37.22 504 THR C N 1
ATOM 10203 C CA . THR C 1 427 ? 4.922 -34.138 -38.751 1.00 40.90 504 THR C CA 1
ATOM 10204 C C . THR C 1 427 ? 5.284 -35.432 -38.004 1.00 46.21 504 THR C C 1
ATOM 10205 O O . THR C 1 427 ? 5.381 -35.429 -36.789 1.00 48.12 504 THR C O 1
ATOM 10209 N N . ARG C 1 428 ? 5.527 -36.524 -38.717 1.00 51.58 505 ARG C N 1
ATOM 10210 C CA . ARG C 1 428 ? 5.938 -37.781 -38.041 1.00 59.11 505 ARG C CA 1
ATOM 10211 C C . ARG C 1 428 ? 7.425 -38.129 -38.133 1.00 62.03 505 ARG C C 1
ATOM 10212 O O . ARG C 1 428 ? 7.864 -39.117 -37.534 1.00 64.32 505 ARG C O 1
ATOM 10220 N N . ASP C 1 429 ? 8.191 -37.315 -38.874 1.00 64.22 506 ASP C N 1
ATOM 10221 C CA . ASP C 1 429 ? 9.659 -37.497 -39.050 1.00 66.79 506 ASP C CA 1
ATOM 10222 C C . ASP C 1 429 ? 10.403 -37.599 -37.693 1.00 68.71 506 ASP C C 1
ATOM 10223 O O . ASP C 1 429 ? 10.274 -36.690 -36.844 1.00 69.39 506 ASP C O 1
ATOM 10228 N N . PRO C 1 437 ? 11.600 -43.460 -46.984 1.00 60.68 514 PRO C N 1
ATOM 10229 C CA . PRO C 1 437 ? 11.480 -42.469 -48.079 1.00 57.88 514 PRO C CA 1
ATOM 10230 C C . PRO C 1 437 ? 10.222 -42.624 -48.935 1.00 54.37 514 PRO C C 1
ATOM 10231 O O . PRO C 1 437 ? 9.886 -43.727 -49.357 1.00 55.44 514 PRO C O 1
ATOM 10235 N N . THR C 1 438 ? 9.529 -41.527 -49.214 1.00 48.81 515 THR C N 1
ATOM 10236 C CA . THR C 1 438 ? 8.291 -41.596 -50.000 1.00 43.80 515 THR C CA 1
ATOM 10237 C C . THR C 1 438 ? 8.523 -40.657 -51.149 1.00 40.83 515 THR C C 1
ATOM 10238 O O . THR C 1 438 ? 9.445 -39.855 -51.052 1.00 39.40 515 THR C O 1
ATOM 10242 N N . HIS C 1 439 ? 7.705 -40.710 -52.211 1.00 36.97 516 HIS C N 1
ATOM 10243 C CA . HIS C 1 439 ? 7.801 -39.657 -53.245 1.00 34.33 516 HIS C CA 1
ATOM 10244 C C . HIS C 1 439 ? 7.589 -38.278 -52.753 1.00 32.14 516 HIS C C 1
ATOM 10245 O O . HIS C 1 439 ? 8.380 -37.332 -53.071 1.00 31.13 516 HIS C O 1
ATOM 10252 N N . VAL C 1 440 ? 6.517 -38.113 -51.969 1.00 30.10 517 VAL C N 1
ATOM 10253 C CA . VAL C 1 440 ? 6.116 -36.791 -51.548 1.00 29.01 517 VAL C CA 1
ATOM 10254 C C . VAL C 1 440 ? 6.129 -36.723 -50.008 1.00 29.56 517 VAL C C 1
ATOM 10255 O O . VAL C 1 440 ? 5.802 -37.713 -49.329 1.00 31.09 517 VAL C O 1
ATOM 10259 N N . ALA C 1 441 ? 6.415 -35.545 -49.464 1.00 28.22 518 ALA C N 1
ATOM 10260 C CA . ALA C 1 441 ? 6.214 -35.271 -48.029 1.00 27.97 518 ALA C CA 1
ATOM 10261 C C . ALA C 1 441 ? 5.445 -33.974 -47.939 1.00 27.30 518 ALA C C 1
ATOM 10262 O O . ALA C 1 441 ? 5.734 -33.021 -48.664 1.00 27.34 518 ALA C O 1
ATOM 10264 N N . VAL C 1 442 ? 4.497 -33.914 -47.012 1.00 26.70 519 VAL C N 1
ATOM 10265 C CA . VAL C 1 442 ? 3.692 -32.729 -46.851 1.00 26.24 519 VAL C CA 1
ATOM 10266 C C . VAL C 1 442 ? 3.800 -32.174 -45.445 1.00 26.74 519 VAL C C 1
ATOM 10267 O O . VAL C 1 442 ? 4.076 -32.892 -44.481 1.00 28.19 519 VAL C O 1
ATOM 10271 N N . PRO C 1 443 ? 3.545 -30.871 -45.316 1.00 25.77 520 PRO C N 1
ATOM 10272 C CA . PRO C 1 443 ? 3.692 -30.273 -44.005 1.00 25.61 520 PRO C CA 1
ATOM 10273 C C . PRO C 1 443 ? 2.468 -30.449 -43.109 1.00 27.03 520 PRO C C 1
ATOM 10274 O O . PRO C 1 443 ? 2.600 -30.271 -41.862 1.00 27.85 520 PRO C O 1
ATOM 10278 N N . PHE C 1 444 ? 1.308 -30.757 -43.708 1.00 26.67 521 PHE C N 1
ATOM 10279 C CA . PHE C 1 444 ? 0.100 -30.992 -42.927 1.00 27.71 521 PHE C CA 1
ATOM 10280 C C . PHE C 1 444 ? 0.148 -32.403 -42.308 1.00 29.19 521 PHE C C 1
ATOM 10281 O O . PHE C 1 444 ? 0.805 -33.281 -42.851 1.00 29.65 521 PHE C O 1
ATOM 10289 N N . THR C 1 445 ? -0.565 -32.621 -41.200 1.00 30.79 522 THR C N 1
ATOM 10290 C CA . THR C 1 445 ? -0.727 -33.952 -40.643 1.00 31.78 522 THR C CA 1
ATOM 10291 C C . THR C 1 445 ? -1.439 -34.916 -41.629 1.00 33.76 522 THR C C 1
ATOM 10292 O O . THR C 1 445 ? -2.178 -34.450 -42.552 1.00 32.41 522 THR C O 1
ATOM 10296 N N . LEU C 1 446 ? -1.182 -36.229 -41.472 1.00 34.46 523 LEU C N 1
ATOM 10297 C CA . LEU C 1 446 ? -1.971 -37.237 -42.143 1.00 37.05 523 LEU C CA 1
ATOM 10298 C C . LEU C 1 446 ? -2.339 -38.273 -41.099 1.00 39.48 523 LEU C C 1
ATOM 10299 O O . LEU C 1 446 ? -1.476 -38.919 -40.565 1.00 38.70 523 LEU C O 1
ATOM 10304 N N . PRO C 1 447 ? -3.626 -38.430 -40.810 1.00 42.05 524 PRO C N 1
ATOM 10305 C CA . PRO C 1 447 ? -4.738 -37.699 -41.462 1.00 42.04 524 PRO C CA 1
ATOM 10306 C C . PRO C 1 447 ? -4.844 -36.211 -41.135 1.00 40.13 524 PRO C C 1
ATOM 10307 O O . PRO C 1 447 ? -4.255 -35.728 -40.142 1.00 38.51 524 PRO C O 1
ATOM 10311 N N . VAL C 1 448 ? -5.599 -35.483 -41.975 1.00 38.81 525 VAL C N 1
ATOM 10312 C CA . VAL C 1 448 ? -6.211 -34.198 -41.559 1.00 37.22 525 VAL C CA 1
ATOM 10313 C C . VAL C 1 448 ? -7.606 -34.511 -41.015 1.00 38.08 525 VAL C C 1
ATOM 10314 O O . VAL C 1 448 ? -8.106 -35.608 -41.233 1.00 37.67 525 VAL C O 1
ATOM 10318 N N . ILE C 1 449 ? -8.197 -33.591 -40.267 1.00 37.95 526 ILE C N 1
ATOM 10319 C CA . ILE C 1 449 ? -9.386 -33.832 -39.463 1.00 39.84 526 ILE C CA 1
ATOM 10320 C C . ILE C 1 449 ? -10.473 -32.884 -40.007 1.00 39.16 526 ILE C C 1
ATOM 10321 O O . ILE C 1 449 ? -10.177 -31.715 -40.265 1.00 37.18 526 ILE C O 1
ATOM 10326 N N . PRO C 1 450 ? -11.731 -33.357 -40.107 1.00 40.47 527 PRO C N 1
ATOM 10327 C CA . PRO C 1 450 ? -12.770 -32.452 -40.668 1.00 40.09 527 PRO C CA 1
ATOM 10328 C C . PRO C 1 450 ? -12.951 -31.300 -39.730 1.00 39.51 527 PRO C C 1
ATOM 10329 O O . PRO C 1 450 ? -12.784 -31.499 -38.516 1.00 40.17 527 PRO C O 1
ATOM 10333 N N . TYR C 1 451 ? -13.243 -30.104 -40.244 1.00 37.61 528 TYR C N 1
ATOM 10334 C CA . TYR C 1 451 ? -13.693 -29.032 -39.392 1.00 37.86 528 TYR C CA 1
ATOM 10335 C C . TYR C 1 451 ? -14.842 -29.532 -38.505 1.00 39.53 528 TYR C C 1
ATOM 10336 O O . TYR C 1 451 ? -15.697 -30.292 -38.944 1.00 39.81 528 TYR C O 1
ATOM 10345 N N . ASP C 1 452 ? -14.848 -29.107 -37.246 1.00 41.94 529 ASP C N 1
ATOM 10346 C CA . ASP C 1 452 ? -15.940 -29.486 -36.364 1.00 45.42 529 ASP C CA 1
ATOM 10347 C C . ASP C 1 452 ? -17.041 -28.459 -36.672 1.00 44.85 529 ASP C C 1
ATOM 10348 O O . ASP C 1 452 ? -16.855 -27.302 -36.373 1.00 42.88 529 ASP C O 1
ATOM 10353 N N . LEU C 1 453 ? -18.153 -28.893 -37.220 1.00 46.31 530 LEU C N 1
ATOM 10354 C CA . LEU C 1 453 ? -19.201 -28.015 -37.684 1.00 48.24 530 LEU C CA 1
ATOM 10355 C C . LEU C 1 453 ? -19.893 -27.176 -36.641 1.00 50.02 530 LEU C C 1
ATOM 10356 O O . LEU C 1 453 ? -20.580 -26.251 -36.966 1.00 50.25 530 LEU C O 1
ATOM 10361 N N . ALA C 1 454 ? -19.758 -27.540 -35.393 1.00 51.34 531 ALA C N 1
ATOM 10362 C CA . ALA C 1 454 ? -20.352 -26.755 -34.354 1.00 52.92 531 ALA C CA 1
ATOM 10363 C C . ALA C 1 454 ? -19.430 -25.666 -33.827 1.00 52.47 531 ALA C C 1
ATOM 10364 O O . ALA C 1 454 ? -19.886 -24.799 -33.134 1.00 53.04 531 ALA C O 1
ATOM 10366 N N . GLU C 1 455 ? -18.139 -25.748 -34.134 1.00 51.01 532 GLU C N 1
ATOM 10367 C CA . GLU C 1 455 ? -17.135 -24.819 -33.619 1.00 50.68 532 GLU C CA 1
ATOM 10368 C C . GLU C 1 455 ? -16.219 -24.095 -34.601 1.00 47.01 532 GLU C C 1
ATOM 10369 O O . GLU C 1 455 ? -16.007 -22.917 -34.476 1.00 46.03 532 GLU C O 1
ATOM 10375 N N . ASP C 1 456 ? -15.644 -24.841 -35.524 1.00 43.81 533 ASP C N 1
ATOM 10376 C CA . ASP C 1 456 ? -14.632 -24.353 -36.443 1.00 40.64 533 ASP C CA 1
ATOM 10377 C C . ASP C 1 456 ? -15.000 -23.365 -37.554 1.00 38.82 533 ASP C C 1
ATOM 10378 O O . ASP C 1 456 ? -16.004 -23.481 -38.216 1.00 39.01 533 ASP C O 1
ATOM 10383 N N . GLU C 1 457 ? -14.138 -22.388 -37.748 1.00 35.87 534 GLU C N 1
ATOM 10384 C CA . GLU C 1 457 ? -14.304 -21.462 -38.830 1.00 34.43 534 GLU C CA 1
ATOM 10385 C C . GLU C 1 457 ? -12.986 -21.139 -39.511 1.00 32.59 534 GLU C C 1
ATOM 10386 O O . GLU C 1 457 ? -11.979 -21.022 -38.867 1.00 30.68 534 GLU C O 1
ATOM 10392 N N . CYS C 1 458 ? -13.013 -21.013 -40.822 1.00 31.37 535 CYS C N 1
ATOM 10393 C CA . CYS C 1 458 ? -11.808 -20.513 -41.578 1.00 30.04 535 CYS C CA 1
ATOM 10394 C C . CYS C 1 458 ? -11.363 -19.202 -41.066 1.00 29.91 535 CYS C C 1
ATOM 10395 O O . CYS C 1 458 ? -12.154 -18.247 -40.818 1.00 30.42 535 CYS C O 1
ATOM 10398 N N . PHE C 1 459 ? -10.056 -19.062 -40.902 1.00 30.03 536 PHE C N 1
ATOM 10399 C CA . PHE C 1 459 ? -9.583 -17.794 -40.456 1.00 30.18 536 PHE C CA 1
ATOM 10400 C C . PHE C 1 459 ? -9.866 -16.678 -41.502 1.00 31.51 536 PHE C C 1
ATOM 10401 O O . PHE C 1 459 ? -9.551 -16.851 -42.707 1.00 31.25 536 PHE C O 1
ATOM 10409 N N . CYS C 1 460 ? -10.329 -15.529 -41.015 1.00 32.04 537 CYS C N 1
ATOM 10410 C CA . CYS C 1 460 ? -10.600 -14.378 -41.904 1.00 36.62 537 CYS C CA 1
ATOM 10411 C C . CYS C 1 460 ? -10.653 -13.139 -41.034 1.00 37.90 537 CYS C C 1
ATOM 10412 O O . CYS C 1 460 ? -11.418 -13.125 -40.090 1.00 39.40 537 CYS C O 1
ATOM 10415 N N . LEU C 1 461 ? -9.838 -12.139 -41.297 1.00 40.58 538 LEU C N 1
ATOM 10416 C CA . LEU C 1 461 ? -9.855 -10.872 -40.563 1.00 43.70 538 LEU C CA 1
ATOM 10417 C C . LEU C 1 461 ? -10.142 -9.774 -41.604 1.00 45.03 538 LEU C C 1
ATOM 10418 O O . LEU C 1 461 ? -9.400 -9.682 -42.563 1.00 45.75 538 LEU C O 1
ATOM 10423 N N . ALA C 1 462 ? -11.192 -8.976 -41.445 1.00 46.48 539 ALA C N 1
ATOM 10424 C CA . ALA C 1 462 ? -11.353 -7.714 -42.249 1.00 47.78 539 ALA C CA 1
ATOM 10425 C C . ALA C 1 462 ? -10.903 -6.539 -41.456 1.00 47.10 539 ALA C C 1
ATOM 10426 O O . ALA C 1 462 ? -11.459 -6.266 -40.417 1.00 48.13 539 ALA C O 1
ATOM 10428 N N . LEU C 1 463 ? -9.905 -5.827 -41.936 1.00 46.44 540 LEU C N 1
ATOM 10429 C CA . LEU C 1 463 ? -9.312 -4.762 -41.187 1.00 45.76 540 LEU C CA 1
ATOM 10430 C C . LEU C 1 463 ? -9.610 -3.493 -41.994 1.00 45.82 540 LEU C C 1
ATOM 10431 O O . LEU C 1 463 ? -9.997 -3.626 -43.188 1.00 44.81 540 LEU C O 1
ATOM 10436 N N . GLU C 1 464 ? -9.486 -2.323 -41.361 1.00 45.21 541 GLU C N 1
ATOM 10437 C CA . GLU C 1 464 ? -9.765 -1.042 -42.012 1.00 46.76 541 GLU C CA 1
ATOM 10438 C C . GLU C 1 464 ? -8.953 -0.803 -43.287 1.00 48.42 541 GLU C C 1
ATOM 10439 O O . GLU C 1 464 ? -9.464 -0.187 -44.220 1.00 48.38 541 GLU C O 1
ATOM 10445 N N . HIS C 1 465 ? -7.719 -1.297 -43.343 1.00 49.82 542 HIS C N 1
ATOM 10446 C CA . HIS C 1 465 ? -6.770 -0.925 -44.418 1.00 53.42 542 HIS C CA 1
ATOM 10447 C C . HIS C 1 465 ? -7.067 -1.621 -45.743 1.00 54.36 542 HIS C C 1
ATOM 10448 O O . HIS C 1 465 ? -6.688 -1.112 -46.826 1.00 54.68 542 HIS C O 1
ATOM 10455 N N . HIS C 1 466 ? -7.773 -2.745 -45.637 1.00 55.18 543 HIS C N 1
ATOM 10456 C CA . HIS C 1 466 ? -8.127 -3.529 -46.809 1.00 57.46 543 HIS C CA 1
ATOM 10457 C C . HIS C 1 466 ? -9.615 -3.417 -47.243 1.00 58.46 543 HIS C C 1
ATOM 10458 O O . HIS C 1 466 ? -10.095 -4.202 -48.069 1.00 58.52 543 HIS C O 1
ATOM 10465 N N . HIS C 1 467 ? -10.317 -2.408 -46.714 1.00 61.61 544 HIS C N 1
ATOM 10466 C CA . HIS C 1 467 ? -11.720 -2.102 -47.107 1.00 63.33 544 HIS C CA 1
ATOM 10467 C C . HIS C 1 467 ? -11.821 -1.341 -48.441 1.00 64.12 544 HIS C C 1
ATOM 10468 O O . HIS C 1 467 ? -11.959 -1.958 -49.507 1.00 64.71 544 HIS C O 1
ATOM 10475 N N . GLY D 1 2 ? 34.304 -69.066 34.158 1.00 42.44 79 GLY D N 1
ATOM 10476 C CA . GLY D 1 2 ? 33.482 -69.700 33.094 1.00 39.72 79 GLY D CA 1
ATOM 10477 C C . GLY D 1 2 ? 33.015 -68.673 32.041 1.00 37.30 79 GLY D C 1
ATOM 10478 O O . GLY D 1 2 ? 33.245 -67.454 32.170 1.00 37.24 79 GLY D O 1
ATOM 10479 N N . ALA D 1 3 ? 32.438 -69.203 30.957 1.00 34.60 80 ALA D N 1
ATOM 10480 C CA . ALA D 1 3 ? 31.975 -68.344 29.861 1.00 33.01 80 ALA D CA 1
ATOM 10481 C C . ALA D 1 3 ? 30.752 -67.583 30.364 1.00 32.03 80 ALA D C 1
ATOM 10482 O O . ALA D 1 3 ? 29.977 -68.115 31.179 1.00 30.73 80 ALA D O 1
ATOM 10484 N N . VAL D 1 4 ? 30.559 -66.379 29.845 1.00 30.77 81 VAL D N 1
ATOM 10485 C CA . VAL D 1 4 ? 29.421 -65.592 30.316 1.00 31.08 81 VAL D CA 1
ATOM 10486 C C . VAL D 1 4 ? 28.889 -64.726 29.187 1.00 28.92 81 VAL D C 1
ATOM 10487 O O . VAL D 1 4 ? 29.687 -64.210 28.376 1.00 28.43 81 VAL D O 1
ATOM 10491 N N . PHE D 1 5 ? 27.553 -64.558 29.137 1.00 27.02 82 PHE D N 1
ATOM 10492 C CA . PHE D 1 5 ? 26.929 -63.569 28.234 1.00 25.80 82 PHE D CA 1
ATOM 10493 C C . PHE D 1 5 ? 26.721 -62.260 28.973 1.00 27.20 82 PHE D C 1
ATOM 10494 O O . PHE D 1 5 ? 26.220 -62.248 30.169 1.00 28.01 82 PHE D O 1
ATOM 10502 N N . LYS D 1 6 ? 27.089 -61.144 28.317 1.00 26.45 83 LYS D N 1
ATOM 10503 C CA . LYS D 1 6 ? 26.913 -59.825 28.929 1.00 27.96 83 LYS D CA 1
ATOM 10504 C C . LYS D 1 6 ? 26.143 -58.951 27.916 1.00 27.51 83 LYS D C 1
ATOM 10505 O O . LYS D 1 6 ? 26.207 -59.185 26.715 1.00 26.81 83 LYS D O 1
ATOM 10511 N N . LEU D 1 7 ? 25.426 -57.959 28.432 1.00 28.03 84 LEU D N 1
ATOM 10512 C CA . LEU D 1 7 ? 24.646 -57.074 27.596 1.00 28.06 84 LEU D CA 1
ATOM 10513 C C . LEU D 1 7 ? 25.572 -55.906 27.383 1.00 28.38 84 LEU D C 1
ATOM 10514 O O . LEU D 1 7 ? 26.130 -55.386 28.353 1.00 28.67 84 LEU D O 1
ATOM 10519 N N . MET D 1 8 ? 25.714 -55.464 26.141 1.00 27.30 85 MET D N 1
ATOM 10520 C CA . MET D 1 8 ? 26.616 -54.349 25.840 1.00 28.89 85 MET D CA 1
ATOM 10521 C C . MET D 1 8 ? 25.955 -53.031 26.248 1.00 29.53 85 MET D C 1
ATOM 10522 O O . MET D 1 8 ? 24.823 -52.795 25.862 1.00 29.12 85 MET D O 1
ATOM 10527 N N . LYS D 1 9 ? 26.665 -52.170 27.001 1.00 30.00 86 LYS D N 1
ATOM 10528 C CA . LYS D 1 9 ? 26.171 -50.859 27.404 1.00 32.66 86 LYS D CA 1
ATOM 10529 C C . LYS D 1 9 ? 26.045 -49.965 26.195 1.00 31.76 86 LYS D C 1
ATOM 10530 O O . LYS D 1 9 ? 26.840 -50.083 25.303 1.00 31.67 86 LYS D O 1
ATOM 10536 N N . SER D 1 10 ? 25.105 -49.042 26.246 1.00 30.56 87 SER D N 1
ATOM 10537 C CA . SER D 1 10 ? 24.886 -48.088 25.205 1.00 31.91 87 SER D CA 1
ATOM 10538 C C . SER D 1 10 ? 25.104 -46.707 25.857 1.00 33.62 87 SER D C 1
ATOM 10539 O O . SER D 1 10 ? 24.632 -46.467 26.964 1.00 33.53 87 SER D O 1
ATOM 10542 N N . ASP D 1 11 ? 25.823 -45.828 25.173 1.00 35.62 88 ASP D N 1
ATOM 10543 C CA . ASP D 1 11 ? 25.923 -44.429 25.553 1.00 38.83 88 ASP D CA 1
ATOM 10544 C C . ASP D 1 11 ? 24.537 -43.746 25.699 1.00 39.18 88 ASP D C 1
ATOM 10545 O O . ASP D 1 11 ? 24.423 -42.708 26.347 1.00 39.04 88 ASP D O 1
ATOM 10550 N N . PHE D 1 12 ? 23.516 -44.311 25.051 1.00 37.80 89 PHE D N 1
ATOM 10551 C CA . PHE D 1 12 ? 22.194 -43.722 25.080 1.00 39.56 89 PHE D CA 1
ATOM 10552 C C . PHE D 1 12 ? 21.354 -44.328 26.156 1.00 39.83 89 PHE D C 1
ATOM 10553 O O . PHE D 1 12 ? 20.558 -43.637 26.759 1.00 42.32 89 PHE D O 1
ATOM 10561 N N . TYR D 1 13 ? 21.503 -45.610 26.418 1.00 36.76 90 TYR D N 1
ATOM 10562 C CA . TYR D 1 13 ? 20.552 -46.229 27.326 1.00 37.59 90 TYR D CA 1
ATOM 10563 C C . TYR D 1 13 ? 21.090 -46.218 28.765 1.00 40.13 90 TYR D C 1
ATOM 10564 O O . TYR D 1 13 ? 20.304 -46.126 29.698 1.00 40.84 90 TYR D O 1
ATOM 10573 N N . GLU D 1 14 ? 22.401 -46.307 28.937 1.00 40.79 91 GLU D N 1
ATOM 10574 C CA . GLU D 1 14 ? 22.969 -46.233 30.312 1.00 45.26 91 GLU D CA 1
ATOM 10575 C C . GLU D 1 14 ? 23.706 -44.890 30.406 1.00 49.54 91 GLU D C 1
ATOM 10576 O O . GLU D 1 14 ? 24.890 -44.838 30.311 1.00 49.94 91 GLU D O 1
ATOM 10582 N N . ARG D 1 15 ? 22.977 -43.786 30.434 1.00 55.92 92 ARG D N 1
ATOM 10583 C CA . ARG D 1 15 ? 23.598 -42.418 30.436 1.00 59.78 92 ARG D CA 1
ATOM 10584 C C . ARG D 1 15 ? 24.256 -42.086 31.773 1.00 61.65 92 ARG D C 1
ATOM 10585 O O . ARG D 1 15 ? 25.409 -42.471 32.013 1.00 64.11 92 ARG D O 1
ATOM 10593 N N . ASP D 1 24 ? 27.393 -57.961 34.901 1.00 54.60 101 ASP D N 1
ATOM 10594 C CA . ASP D 1 24 ? 26.119 -57.754 34.163 1.00 52.52 101 ASP D CA 1
ATOM 10595 C C . ASP D 1 24 ? 26.280 -57.141 32.758 1.00 47.68 101 ASP D C 1
ATOM 10596 O O . ASP D 1 24 ? 25.724 -57.694 31.729 1.00 45.56 101 ASP D O 1
ATOM 10601 N N . MET D 1 25 ? 26.959 -55.972 32.725 1.00 43.92 102 MET D N 1
ATOM 10602 C CA . MET D 1 25 ? 27.161 -55.210 31.461 1.00 40.52 102 MET D CA 1
ATOM 10603 C C . MET D 1 25 ? 28.602 -55.179 30.990 1.00 38.27 102 MET D C 1
ATOM 10604 O O . MET D 1 25 ? 29.507 -55.412 31.775 1.00 37.29 102 MET D O 1
ATOM 10609 N N . ILE D 1 26 ? 28.809 -54.944 29.693 1.00 34.30 103 ILE D N 1
ATOM 10610 C CA . ILE D 1 26 ? 30.185 -54.872 29.195 1.00 33.12 103 ILE D CA 1
ATOM 10611 C C . ILE D 1 26 ? 30.229 -53.684 28.246 1.00 32.77 103 ILE D C 1
ATOM 10612 O O . ILE D 1 26 ? 29.178 -53.315 27.684 1.00 31.13 103 ILE D O 1
ATOM 10617 N N . THR D 1 27 ? 31.406 -53.061 28.102 1.00 32.43 104 THR D N 1
ATOM 10618 C CA . THR D 1 27 ? 31.663 -52.095 26.991 1.00 31.99 104 THR D CA 1
ATOM 10619 C C . THR D 1 27 ? 32.890 -52.535 26.184 1.00 31.71 104 THR D C 1
ATOM 10620 O O . THR D 1 27 ? 33.667 -53.430 26.637 1.00 30.77 104 THR D O 1
ATOM 10624 N N . LEU D 1 28 ? 33.109 -51.907 25.028 1.00 31.27 105 LEU D N 1
ATOM 10625 C CA . LEU D 1 28 ? 34.327 -52.210 24.254 1.00 32.04 105 LEU D CA 1
ATOM 10626 C C . LEU D 1 28 ? 35.540 -51.736 25.039 1.00 33.56 105 LEU D C 1
ATOM 10627 O O . LEU D 1 28 ? 36.623 -52.349 24.968 1.00 33.61 105 LEU D O 1
ATOM 10632 N N . LYS D 1 29 ? 35.366 -50.680 25.816 1.00 35.11 106 LYS D N 1
ATOM 10633 C CA . LYS D 1 29 ? 36.448 -50.250 26.678 1.00 38.71 106 LYS D CA 1
ATOM 10634 C C . LYS D 1 29 ? 36.903 -51.286 27.736 1.00 38.69 106 LYS D C 1
ATOM 10635 O O . LYS D 1 29 ? 38.113 -51.429 27.993 1.00 38.61 106 LYS D O 1
ATOM 10641 N N . ASP D 1 30 ? 35.969 -52.028 28.342 1.00 38.15 107 ASP D N 1
ATOM 10642 C CA . ASP D 1 30 ? 36.349 -53.152 29.206 1.00 38.29 107 ASP D CA 1
ATOM 10643 C C . ASP D 1 30 ? 37.099 -54.232 28.416 1.00 36.95 107 ASP D C 1
ATOM 10644 O O . ASP D 1 30 ? 37.922 -54.936 28.973 1.00 36.97 107 ASP D O 1
ATOM 10649 N N . ILE D 1 31 ? 36.740 -54.434 27.162 1.00 34.33 108 ILE D N 1
ATOM 10650 C CA . ILE D 1 31 ? 37.352 -55.502 26.387 1.00 32.55 108 ILE D CA 1
ATOM 10651 C C . ILE D 1 31 ? 38.760 -55.113 25.905 1.00 33.63 108 ILE D C 1
ATOM 10652 O O . ILE D 1 31 ? 39.707 -55.899 26.021 1.00 33.75 108 ILE D O 1
ATOM 10657 N N . PHE D 1 32 ? 38.893 -53.904 25.389 1.00 34.00 109 PHE D N 1
ATOM 10658 C CA . PHE D 1 32 ? 40.131 -53.475 24.771 1.00 35.70 109 PHE D CA 1
ATOM 10659 C C . PHE D 1 32 ? 41.006 -52.515 25.604 1.00 37.70 109 PHE D C 1
ATOM 10660 O O . PHE D 1 32 ? 42.176 -52.244 25.255 1.00 38.80 109 PHE D O 1
ATOM 10668 N N . GLY D 1 33 ? 40.458 -51.944 26.666 1.00 39.14 110 GLY D N 1
ATOM 10669 C CA . GLY D 1 33 ? 41.154 -50.829 27.372 1.00 42.66 110 GLY D CA 1
ATOM 10670 C C . GLY D 1 33 ? 42.033 -51.253 28.526 1.00 45.76 110 GLY D C 1
ATOM 10671 O O . GLY D 1 33 ? 42.676 -50.407 29.142 1.00 46.59 110 GLY D O 1
ATOM 10672 N N . THR D 1 34 ? 42.042 -52.541 28.823 1.00 46.48 111 THR D N 1
ATOM 10673 C CA . THR D 1 34 ? 42.840 -53.106 29.919 1.00 50.03 111 THR D CA 1
ATOM 10674 C C . THR D 1 34 ? 44.361 -52.917 29.655 1.00 50.85 111 THR D C 1
ATOM 10675 O O . THR D 1 34 ? 44.865 -53.145 28.532 1.00 48.55 111 THR D O 1
ATOM 10679 N N . GLU D 1 35 ? 45.087 -52.493 30.695 1.00 52.37 112 GLU D N 1
ATOM 10680 C CA . GLU D 1 35 ? 46.512 -52.186 30.565 1.00 54.90 112 GLU D CA 1
ATOM 10681 C C . GLU D 1 35 ? 47.340 -53.459 30.280 1.00 52.60 112 GLU D C 1
ATOM 10682 O O . GLU D 1 35 ? 48.455 -53.383 29.791 1.00 52.87 112 GLU D O 1
ATOM 10688 N N . THR D 1 36 ? 46.772 -54.619 30.535 1.00 49.82 113 THR D N 1
ATOM 10689 C CA . THR D 1 36 ? 47.533 -55.861 30.358 1.00 49.04 113 THR D CA 1
ATOM 10690 C C . THR D 1 36 ? 47.321 -56.451 28.980 1.00 46.20 113 THR D C 1
ATOM 10691 O O . THR D 1 36 ? 47.895 -57.465 28.660 1.00 45.16 113 THR D O 1
ATOM 10695 N N . LEU D 1 37 ? 46.509 -55.812 28.147 1.00 44.45 114 LEU D N 1
ATOM 10696 C CA . LEU D 1 37 ? 46.254 -56.362 26.798 1.00 41.97 114 LEU D CA 1
ATOM 10697 C C . LEU D 1 37 ? 47.522 -56.114 25.947 1.00 42.40 114 LEU D C 1
ATOM 10698 O O . LEU D 1 37 ? 48.015 -54.990 25.885 1.00 42.08 114 LEU D O 1
ATOM 10703 N N . LYS D 1 38 ? 47.978 -57.168 25.266 1.00 41.42 115 LYS D N 1
ATOM 10704 C CA . LYS D 1 38 ? 49.164 -57.120 24.453 1.00 43.22 115 LYS D CA 1
ATOM 10705 C C . LYS D 1 38 ? 48.771 -57.158 22.988 1.00 41.77 115 LYS D C 1
ATOM 10706 O O . LYS D 1 38 ? 49.345 -56.451 22.153 1.00 41.35 115 LYS D O 1
ATOM 10712 N N . ARG D 1 39 ? 47.756 -57.955 22.660 1.00 39.73 116 ARG D N 1
ATOM 10713 C CA . ARG D 1 39 ? 47.423 -58.154 21.263 1.00 38.81 116 ARG D CA 1
ATOM 10714 C C . ARG D 1 39 ? 45.935 -58.448 21.054 1.00 37.02 116 ARG D C 1
ATOM 10715 O O . ARG D 1 39 ? 45.405 -59.291 21.764 1.00 35.70 116 ARG D O 1
ATOM 10723 N N . SER D 1 40 ? 45.272 -57.790 20.090 1.00 35.51 117 SER D N 1
ATOM 10724 C CA . SER D 1 40 ? 43.923 -58.185 19.733 1.00 34.72 117 SER D CA 1
ATOM 10725 C C . SER D 1 40 ? 43.858 -58.643 18.334 1.00 34.02 117 SER D C 1
ATOM 10726 O O . SER D 1 40 ? 44.398 -57.964 17.454 1.00 34.41 117 SER D O 1
ATOM 10729 N N . ILE D 1 41 ? 43.149 -59.753 18.089 1.00 32.29 118 ILE D N 1
ATOM 10730 C CA . ILE D 1 41 ? 42.880 -60.167 16.694 1.00 31.13 118 ILE D CA 1
ATOM 10731 C C . ILE D 1 41 ? 41.378 -59.977 16.445 1.00 30.45 118 ILE D C 1
ATOM 10732 O O . ILE D 1 41 ? 40.599 -60.523 17.199 1.00 29.61 118 ILE D O 1
ATOM 10737 N N . LEU D 1 42 ? 40.974 -59.214 15.433 1.00 29.53 119 LEU D N 1
ATOM 10738 C CA . LEU D 1 42 ? 39.552 -58.864 15.276 1.00 29.19 119 LEU D CA 1
ATOM 10739 C C . LEU D 1 42 ? 38.980 -59.372 13.975 1.00 29.70 119 LEU D C 1
ATOM 10740 O O . LEU D 1 42 ? 39.675 -59.374 12.945 1.00 31.19 119 LEU D O 1
ATOM 10745 N N . PHE D 1 43 ? 37.694 -59.746 13.996 1.00 28.57 120 PHE D N 1
ATOM 10746 C CA . PHE D 1 43 ? 36.926 -60.132 12.818 1.00 27.98 120 PHE D CA 1
ATOM 10747 C C . PHE D 1 43 ? 35.617 -59.353 12.918 1.00 27.97 120 PHE D C 1
ATOM 10748 O O . PHE D 1 43 ? 35.009 -59.271 14.012 1.00 27.29 120 PHE D O 1
ATOM 10756 N N . SER D 1 44 ? 35.175 -58.769 11.805 1.00 27.57 121 SER D N 1
ATOM 10757 C CA . SER D 1 44 ? 33.960 -58.046 11.836 1.00 27.49 121 SER D CA 1
ATOM 10758 C C . SER D 1 44 ? 33.463 -57.786 10.458 1.00 27.53 121 SER D C 1
ATOM 10759 O O . SER D 1 44 ? 34.166 -58.071 9.471 1.00 28.53 121 SER D O 1
ATOM 10762 N N . PHE D 1 45 ? 32.212 -57.359 10.352 1.00 26.84 122 PHE D N 1
ATOM 10763 C CA . PHE D 1 45 ? 31.718 -56.893 9.068 1.00 28.31 122 PHE D CA 1
ATOM 10764 C C . PHE D 1 45 ? 32.080 -55.429 8.780 1.00 29.73 122 PHE D C 1
ATOM 10765 O O . PHE D 1 45 ? 32.171 -55.026 7.627 1.00 30.35 122 PHE D O 1
ATOM 10773 N N . GLN D 1 46 ? 32.319 -54.621 9.809 1.00 30.00 123 GLN D N 1
ATOM 10774 C CA . GLN D 1 46 ? 32.488 -53.206 9.600 1.00 32.45 123 GLN D CA 1
ATOM 10775 C C . GLN D 1 46 ? 33.268 -52.625 10.769 1.00 31.97 123 GLN D C 1
ATOM 10776 O O . GLN D 1 46 ? 32.965 -52.915 11.943 1.00 31.46 123 GLN D O 1
ATOM 10782 N N . TYR D 1 47 ? 34.247 -51.794 10.456 1.00 32.42 124 TYR D N 1
ATOM 10783 C CA . TYR D 1 47 ? 35.071 -51.149 11.449 1.00 33.84 124 TYR D CA 1
ATOM 10784 C C . TYR D 1 47 ? 35.020 -49.627 11.299 1.00 36.58 124 TYR D C 1
ATOM 10785 O O . TYR D 1 47 ? 35.168 -49.116 10.190 1.00 37.84 124 TYR D O 1
ATOM 10794 N N . GLU D 1 48 ? 34.814 -48.892 12.398 1.00 37.31 125 GLU D N 1
ATOM 10795 C CA . GLU D 1 48 ? 34.905 -47.416 12.280 1.00 39.13 125 GLU D CA 1
ATOM 10796 C C . GLU D 1 48 ? 36.173 -47.171 13.024 1.00 39.21 125 GLU D C 1
ATOM 10797 O O 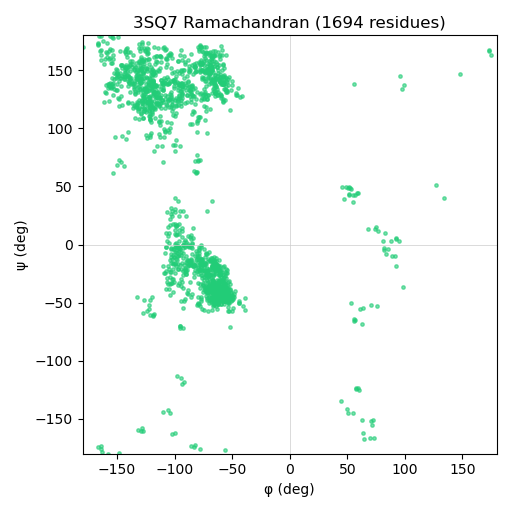. GLU D 1 48 ? 36.209 -47.309 14.286 1.00 38.60 125 GLU D O 1
ATOM 10803 N N . LEU D 1 49 ? 37.260 -46.995 12.275 1.00 39.37 126 LEU D N 1
ATOM 10804 C CA . LEU D 1 49 ? 38.543 -47.095 12.909 1.00 41.34 126 LEU D CA 1
ATOM 10805 C C . LEU D 1 49 ? 38.778 -46.078 14.021 1.00 42.02 126 LEU D C 1
ATOM 10806 O O . LEU D 1 49 ? 39.334 -46.438 15.012 1.00 41.92 126 LEU D O 1
ATOM 10811 N N . ASP D 1 50 ? 38.333 -44.822 13.898 1.00 43.62 127 ASP D N 1
ATOM 10812 C CA . ASP D 1 50 ? 38.657 -43.913 15.018 1.00 46.37 127 ASP D CA 1
ATOM 10813 C C . ASP D 1 50 ? 37.901 -44.289 16.302 1.00 45.11 127 ASP D C 1
ATOM 10814 O O . ASP D 1 50 ? 38.514 -44.368 17.391 1.00 46.08 127 ASP D O 1
ATOM 10819 N N . PHE D 1 51 ? 36.632 -44.665 16.143 1.00 41.37 128 PHE D N 1
ATOM 10820 C CA . PHE D 1 51 ? 35.847 -45.151 17.271 1.00 38.44 128 PHE D CA 1
ATOM 10821 C C . PHE D 1 51 ? 36.491 -46.387 17.955 1.00 37.04 128 PHE D C 1
ATOM 10822 O O . PHE D 1 51 ? 36.586 -46.450 19.179 1.00 36.98 128 PHE D O 1
ATOM 10830 N N . LEU D 1 52 ? 36.892 -47.380 17.152 1.00 34.97 129 LEU D N 1
ATOM 10831 C CA . LEU D 1 52 ? 37.438 -48.608 17.673 1.00 34.51 129 LEU D CA 1
ATOM 10832 C C . LEU D 1 52 ? 38.803 -48.377 18.358 1.00 35.73 129 LEU D C 1
ATOM 10833 O O . LEU D 1 52 ? 39.049 -48.870 19.468 1.00 34.79 129 LEU D O 1
ATOM 10838 N N . LEU D 1 53 ? 39.679 -47.603 17.702 1.00 37.43 130 LEU D N 1
ATOM 10839 C CA . LEU D 1 53 ? 41.070 -47.476 18.191 1.00 40.20 130 LEU D CA 1
ATOM 10840 C C . LEU D 1 53 ? 41.112 -46.641 19.446 1.00 41.44 130 LEU D C 1
ATOM 10841 O O . LEU D 1 53 ? 42.005 -46.835 20.260 1.00 40.91 130 LEU D O 1
ATOM 10846 N N . ARG D 1 54 ? 40.126 -45.752 19.638 1.00 42.44 131 ARG D N 1
ATOM 10847 C CA . ARG D 1 54 ? 40.056 -44.987 20.889 1.00 45.13 131 ARG D CA 1
ATOM 10848 C C . ARG D 1 54 ? 39.702 -45.892 22.097 1.00 43.78 131 ARG D C 1
ATOM 10849 O O . ARG D 1 54 ? 39.873 -45.442 23.212 1.00 43.76 131 ARG D O 1
ATOM 10857 N N . GLN D 1 55 ? 39.282 -47.157 21.881 1.00 41.27 132 GLN D N 1
ATOM 10858 C CA . GLN D 1 55 ? 38.987 -48.089 22.991 1.00 39.80 132 GLN D CA 1
ATOM 10859 C C . GLN D 1 55 ? 40.250 -48.696 23.637 1.00 41.09 132 GLN D C 1
ATOM 10860 O O . GLN D 1 55 ? 40.188 -49.243 24.767 1.00 39.36 132 GLN D O 1
ATOM 10866 N N . PHE D 1 56 ? 41.388 -48.615 22.937 1.00 42.48 133 PHE D N 1
ATOM 10867 C CA . PHE D 1 56 ? 42.584 -49.350 23.348 1.00 44.33 133 PHE D CA 1
ATOM 10868 C C . PHE D 1 56 ? 43.408 -48.541 24.314 1.00 47.00 133 PHE D C 1
ATOM 10869 O O . PHE D 1 56 ? 43.281 -47.327 24.357 1.00 46.99 133 PHE D O 1
ATOM 10877 N N . HIS D 1 57 ? 44.240 -49.236 25.068 1.00 48.93 134 HIS D N 1
ATOM 10878 C CA . HIS D 1 57 ? 45.215 -48.628 25.993 1.00 53.38 134 HIS D CA 1
ATOM 10879 C C . HIS D 1 57 ? 46.527 -48.472 25.230 1.00 54.24 134 HIS D C 1
ATOM 10880 O O . HIS D 1 57 ? 46.825 -49.256 24.323 1.00 52.30 134 HIS D O 1
ATOM 10887 N N . GLN D 1 58 ? 47.324 -47.472 25.576 1.00 57.03 135 GLN D N 1
ATOM 10888 C CA . GLN D 1 58 ? 48.560 -47.259 24.843 1.00 59.54 135 GLN D CA 1
ATOM 10889 C C . GLN D 1 58 ? 49.542 -48.465 24.933 1.00 57.92 135 GLN D C 1
ATOM 10890 O O . GLN D 1 58 ? 50.384 -48.628 24.058 1.00 57.63 135 GLN D O 1
ATOM 10896 N N . ASN D 1 59 ? 49.402 -49.312 25.950 1.00 56.23 136 ASN D N 1
ATOM 10897 C CA . ASN D 1 59 ? 50.239 -50.529 26.103 1.00 55.86 136 ASN D CA 1
ATOM 10898 C C . ASN D 1 59 ? 50.140 -51.612 25.013 1.00 53.21 136 ASN D C 1
ATOM 10899 O O . ASN D 1 59 ? 50.986 -52.514 24.971 1.00 51.74 136 ASN D O 1
ATOM 10904 N N . VAL D 1 60 ? 49.077 -51.564 24.206 1.00 50.16 137 VAL D N 1
ATOM 10905 C CA . VAL D 1 60 ? 48.784 -52.637 23.234 1.00 47.96 137 VAL D CA 1
ATOM 10906 C C . VAL D 1 60 ? 49.903 -52.671 22.193 1.00 48.67 137 VAL D C 1
ATOM 10907 O O . VAL D 1 60 ? 50.361 -51.616 21.730 1.00 49.59 137 VAL D O 1
ATOM 10911 N N . GLU D 1 61 ? 50.332 -53.873 21.827 1.00 47.55 138 GLU D N 1
ATOM 10912 C CA . GLU D 1 61 ? 51.477 -54.044 20.929 1.00 49.00 138 GLU D CA 1
ATOM 10913 C C . GLU D 1 61 ? 51.057 -54.237 19.469 1.00 47.14 138 GLU D C 1
ATOM 10914 O O . GLU D 1 61 ? 51.724 -53.754 18.552 1.00 46.64 138 GLU D O 1
ATOM 10920 N N . ASN D 1 62 ? 49.906 -54.876 19.259 1.00 44.59 139 ASN D N 1
ATOM 10921 C CA . ASN D 1 62 ? 49.485 -55.278 17.940 1.00 42.99 139 ASN D CA 1
ATOM 10922 C C . ASN D 1 62 ? 47.959 -55.466 17.891 1.00 40.77 139 ASN D C 1
ATOM 10923 O O . ASN D 1 62 ? 47.351 -56.061 18.791 1.00 39.44 139 ASN D O 1
ATOM 10928 N N . ILE D 1 63 ? 47.373 -54.991 16.815 1.00 39.98 140 ILE D N 1
ATOM 10929 C CA . ILE D 1 63 ? 45.975 -55.184 16.528 1.00 38.64 140 ILE D CA 1
ATOM 10930 C C . ILE D 1 63 ? 45.930 -55.708 15.118 1.00 38.54 140 ILE D C 1
ATOM 10931 O O . ILE D 1 63 ? 46.224 -54.982 14.137 1.00 39.59 140 ILE D O 1
ATOM 10936 N N . THR D 1 64 ? 45.510 -56.952 14.981 1.00 36.85 141 THR D N 1
ATOM 10937 C CA . THR D 1 64 ? 45.323 -57.549 13.657 1.00 36.89 141 THR D CA 1
ATOM 10938 C C . THR D 1 64 ? 43.829 -57.576 13.303 1.00 36.42 141 THR D C 1
ATOM 10939 O O . THR D 1 64 ? 42.963 -58.140 14.036 1.00 34.78 141 THR D O 1
ATOM 10943 N N . ILE D 1 65 ? 43.518 -56.907 12.191 1.00 35.73 142 ILE D N 1
ATOM 10944 C CA . ILE D 1 65 ? 42.152 -56.687 11.795 1.00 36.60 142 ILE D CA 1
ATOM 10945 C C . ILE D 1 65 ? 41.833 -57.462 10.517 1.00 36.67 142 ILE D C 1
ATOM 10946 O O . ILE D 1 65 ? 42.476 -57.302 9.498 1.00 37.62 142 ILE D O 1
ATOM 10951 N N . VAL D 1 66 ? 40.838 -58.329 10.602 1.00 35.01 143 VAL D N 1
ATOM 10952 C CA . VAL D 1 66 ? 40.387 -59.076 9.438 1.00 33.89 143 VAL D CA 1
ATOM 10953 C C . VAL D 1 66 ? 39.046 -58.503 8.954 1.00 33.79 143 VAL D C 1
ATOM 10954 O O . VAL D 1 66 ? 38.075 -58.391 9.705 1.00 32.31 143 VAL D O 1
ATOM 10958 N N . GLY D 1 67 ? 38.998 -58.123 7.691 1.00 35.20 144 GLY D N 1
ATOM 10959 C CA . GLY D 1 67 ? 37.760 -57.563 7.135 1.00 36.80 144 GLY D CA 1
ATOM 10960 C C . GLY D 1 67 ? 37.757 -57.642 5.633 1.00 39.39 144 GLY D C 1
ATOM 10961 O O . GLY D 1 67 ? 38.817 -57.774 5.013 1.00 39.70 144 GLY D O 1
ATOM 10962 N N . GLN D 1 68 ? 36.574 -57.561 5.028 1.00 41.04 145 GLN D N 1
ATOM 10963 C CA . GLN D 1 68 ? 36.458 -57.489 3.601 1.00 46.32 145 GLN D CA 1
ATOM 10964 C C . GLN D 1 68 ? 37.161 -56.239 3.089 1.00 47.48 145 GLN D C 1
ATOM 10965 O O . GLN D 1 68 ? 37.028 -55.164 3.657 1.00 46.95 145 GLN D O 1
ATOM 10971 N N . LYS D 1 69 ? 37.822 -56.334 1.966 1.00 51.69 146 LYS D N 1
ATOM 10972 C CA . LYS D 1 69 ? 38.351 -55.112 1.317 1.00 57.61 146 LYS D CA 1
ATOM 10973 C C . LYS D 1 69 ? 37.266 -53.996 1.274 1.00 58.10 146 LYS D C 1
ATOM 10974 O O . LYS D 1 69 ? 36.059 -54.227 0.892 1.00 57.03 146 LYS D O 1
ATOM 10980 N N . GLY D 1 70 ? 37.642 -52.797 1.743 1.00 59.48 147 GLY D N 1
ATOM 10981 C CA . GLY D 1 70 ? 36.649 -51.717 1.849 1.00 58.88 147 GLY D CA 1
ATOM 10982 C C . GLY D 1 70 ? 35.713 -51.607 3.063 1.00 58.51 147 GLY D C 1
ATOM 10983 O O . GLY D 1 70 ? 34.997 -50.617 3.136 1.00 59.90 147 GLY D O 1
ATOM 10984 N N . THR D 1 71 ? 35.634 -52.556 3.992 1.00 56.96 148 THR D N 1
ATOM 10985 C CA . THR D 1 71 ? 34.807 -52.295 5.172 1.00 55.48 148 THR D CA 1
ATOM 10986 C C . THR D 1 71 ? 35.636 -51.717 6.321 1.00 55.73 148 THR D C 1
ATOM 10987 O O . THR D 1 71 ? 35.175 -51.737 7.539 1.00 52.31 148 THR D O 1
ATOM 10991 N N . ILE D 1 72 ? 36.858 -51.285 5.956 1.00 56.87 149 ILE D N 1
ATOM 10992 C CA . ILE D 1 72 ? 37.780 -50.710 6.911 1.00 58.03 149 ILE D CA 1
ATOM 10993 C C . ILE D 1 72 ? 38.053 -49.304 6.364 1.00 60.78 149 ILE D C 1
ATOM 10994 O O . ILE D 1 72 ? 38.923 -49.117 5.491 1.00 62.05 149 ILE D O 1
ATOM 10999 N N . MET D 1 73 ? 37.279 -48.308 6.809 1.00 62.01 150 MET D N 1
ATOM 11000 C CA A MET D 1 73 ? 37.467 -46.911 6.396 0.50 63.87 150 MET D CA 1
ATOM 11001 C CA B MET D 1 73 ? 37.557 -46.943 6.326 0.50 63.61 150 MET D CA 1
ATOM 11002 C C . MET D 1 73 ? 38.640 -46.291 7.184 1.00 64.43 150 MET D C 1
ATOM 11003 O O . MET D 1 73 ? 38.589 -46.305 8.430 1.00 63.04 150 MET D O 1
ATOM 11012 N N . PRO D 1 74 ? 39.680 -45.759 6.487 1.00 66.34 151 PRO D N 1
ATOM 11013 C CA . PRO D 1 74 ? 40.819 -45.155 7.174 1.00 67.04 151 PRO D CA 1
ATOM 11014 C C . PRO D 1 74 ? 40.354 -43.898 7.853 1.00 66.50 151 PRO D C 1
ATOM 11015 O O . PRO D 1 74 ? 39.401 -43.294 7.389 1.00 65.88 151 PRO D O 1
ATOM 11019 N N . ILE D 1 75 ? 41.025 -43.521 8.930 1.00 65.49 152 ILE D N 1
ATOM 11020 C CA . ILE D 1 75 ? 40.764 -42.259 9.594 1.00 64.79 152 ILE D CA 1
ATOM 11021 C C . ILE D 1 75 ? 41.308 -41.122 8.703 1.00 65.68 152 ILE D C 1
ATOM 11022 O O . ILE D 1 75 ? 42.468 -41.165 8.287 1.00 64.97 152 ILE D O 1
ATOM 11027 N N . GLU D 1 76 ? 40.452 -40.149 8.368 1.00 65.90 153 GLU D N 1
ATOM 11028 C CA . GLU D 1 76 ? 40.887 -38.974 7.615 1.00 68.03 153 GLU D CA 1
ATOM 11029 C C . GLU D 1 76 ? 41.821 -38.109 8.484 1.00 69.03 153 GLU D C 1
ATOM 11030 O O . GLU D 1 76 ? 41.753 -38.141 9.709 1.00 67.29 153 GLU D O 1
ATOM 11036 N N . ALA D 1 77 ? 42.711 -37.354 7.856 1.00 71.65 154 ALA D N 1
ATOM 11037 C CA . ALA D 1 77 ? 43.654 -36.521 8.598 1.00 73.79 154 ALA D CA 1
ATOM 11038 C C . ALA D 1 77 ? 42.955 -35.587 9.574 1.00 73.89 154 ALA D C 1
ATOM 11039 O O . ALA D 1 77 ? 43.396 -35.450 10.692 1.00 72.47 154 ALA D O 1
ATOM 11041 N N . ARG D 1 78 ? 41.857 -34.960 9.150 1.00 74.09 155 ARG D N 1
ATOM 11042 C CA . ARG D 1 78 ? 41.099 -34.058 10.016 1.00 75.26 155 ARG D CA 1
ATOM 11043 C C . ARG D 1 78 ? 40.577 -34.734 11.288 1.00 74.89 155 ARG D C 1
ATOM 11044 O O . ARG D 1 78 ? 40.311 -34.057 12.249 1.00 74.55 155 ARG D O 1
ATOM 11052 N N . ALA D 1 79 ? 40.412 -36.055 11.274 1.00 75.00 156 ALA D N 1
ATOM 11053 C CA . ALA D 1 79 ? 39.989 -36.806 12.476 1.00 76.16 156 ALA D CA 1
ATOM 11054 C C . ALA D 1 79 ? 41.151 -37.450 13.263 1.00 77.82 156 ALA D C 1
ATOM 11055 O O . ALA D 1 79 ? 40.910 -38.095 14.284 1.00 76.29 156 ALA D O 1
ATOM 11057 N N . MET D 1 80 ? 42.383 -37.300 12.782 1.00 81.10 157 MET D N 1
ATOM 11058 C CA . MET D 1 80 ? 43.564 -37.799 13.506 1.00 84.41 157 MET D CA 1
ATOM 11059 C C . MET D 1 80 ? 43.880 -36.955 14.720 1.00 86.42 157 MET D C 1
ATOM 11060 O O . MET D 1 80 ? 43.478 -35.799 14.818 1.00 86.92 157 MET D O 1
ATOM 11065 N N . ASP D 1 81 ? 44.618 -37.541 15.647 1.00 87.71 158 ASP D N 1
ATOM 11066 C CA . ASP D 1 81 ? 45.270 -36.793 16.718 1.00 90.16 158 ASP D CA 1
ATOM 11067 C C . ASP D 1 81 ? 46.505 -37.587 17.156 1.00 91.07 158 ASP D C 1
ATOM 11068 O O . ASP D 1 81 ? 46.764 -38.666 16.620 1.00 89.81 158 ASP D O 1
ATOM 11073 N N . ALA D 1 82 ? 47.263 -37.041 18.103 1.00 92.64 159 ALA D N 1
ATOM 11074 C CA . ALA D 1 82 ? 48.503 -37.671 18.580 1.00 93.04 159 ALA D CA 1
ATOM 11075 C C . ALA D 1 82 ? 48.328 -39.159 18.950 1.00 90.95 159 ALA D C 1
ATOM 11076 O O . ALA D 1 82 ? 49.031 -40.030 18.432 1.00 90.20 159 ALA D O 1
ATOM 11078 N N . THR D 1 83 ? 47.367 -39.422 19.829 1.00 88.90 160 THR D N 1
ATOM 11079 C CA . THR D 1 83 ? 47.071 -40.750 20.343 1.00 87.00 160 THR D CA 1
ATOM 11080 C C . THR D 1 83 ? 46.730 -41.792 19.269 1.00 83.83 160 THR D C 1
ATOM 11081 O O . THR D 1 83 ? 47.223 -42.937 19.324 1.00 82.47 160 THR D O 1
ATOM 11085 N N . LEU D 1 84 ? 45.883 -41.400 18.311 1.00 80.89 161 LEU D N 1
ATOM 11086 C CA . LEU D 1 84 ? 45.488 -42.286 17.236 1.00 77.89 161 LEU D CA 1
ATOM 11087 C C . LEU D 1 84 ? 46.666 -42.676 16.357 1.00 77.34 161 LEU D C 1
ATOM 11088 O O . LEU D 1 84 ? 46.765 -43.825 15.982 1.00 75.27 161 LEU D O 1
ATOM 11093 N N . ALA D 1 85 ? 47.548 -41.723 16.039 1.00 77.69 162 ALA D N 1
ATOM 11094 C CA . ALA D 1 85 ? 48.694 -41.986 15.165 1.00 78.06 162 ALA D CA 1
ATOM 11095 C C . ALA D 1 85 ? 49.568 -43.101 15.759 1.00 77.27 162 ALA D C 1
ATOM 11096 O O . ALA D 1 85 ? 50.061 -43.957 15.035 1.00 76.88 162 ALA D O 1
ATOM 11098 N N . VAL D 1 86 ? 49.717 -43.096 17.081 1.00 76.05 163 VAL D N 1
ATOM 11099 C CA . VAL D 1 86 ? 50.536 -44.098 17.798 1.00 75.21 163 VAL D CA 1
ATOM 11100 C C . VAL D 1 86 ? 49.903 -45.495 17.736 1.00 71.74 163 VAL D C 1
ATOM 11101 O O . VAL D 1 86 ? 50.589 -46.480 17.432 1.00 70.89 163 VAL D O 1
ATOM 11105 N N . ILE D 1 87 ? 48.599 -45.566 18.014 1.00 67.82 164 ILE D N 1
ATOM 11106 C CA . ILE D 1 87 ? 47.863 -46.822 17.979 1.00 64.43 164 ILE D CA 1
ATOM 11107 C C . ILE D 1 87 ? 47.763 -47.360 16.556 1.00 62.25 164 ILE D C 1
ATOM 11108 O O . ILE D 1 87 ? 47.905 -48.552 16.356 1.00 59.59 164 ILE D O 1
ATOM 11113 N N . LEU D 1 88 ? 47.522 -46.472 15.573 1.00 61.38 165 LEU D N 1
ATOM 11114 C CA . LEU D 1 88 ? 47.490 -46.843 14.157 1.00 60.59 165 LEU D CA 1
ATOM 11115 C C . LEU D 1 88 ? 48.765 -47.565 13.658 1.00 60.68 165 LEU D C 1
ATOM 11116 O O . LEU D 1 88 ? 48.660 -48.443 12.822 1.00 59.45 165 LEU D O 1
ATOM 11121 N N . LYS D 1 89 ? 49.942 -47.213 14.164 1.00 61.20 166 LYS D N 1
ATOM 11122 C CA . LYS D 1 89 ? 51.179 -47.939 13.781 1.00 63.02 166 LYS D CA 1
ATOM 11123 C C . LYS D 1 89 ? 51.188 -49.385 14.265 1.00 60.09 166 LYS D C 1
ATOM 11124 O O . LYS D 1 89 ? 52.055 -50.180 13.885 1.00 59.90 166 LYS D O 1
ATOM 11130 N N . LYS D 1 90 ? 50.235 -49.730 15.126 1.00 56.48 167 LYS D N 1
ATOM 11131 C CA . LYS D 1 90 ? 50.228 -51.085 15.692 1.00 54.26 167 LYS D CA 1
ATOM 11132 C C . LYS D 1 90 ? 49.246 -51.967 14.939 1.00 51.26 167 LYS D C 1
ATOM 11133 O O . LYS D 1 90 ? 49.166 -53.178 15.160 1.00 49.31 167 LYS D O 1
ATOM 11139 N N . VAL D 1 91 ? 48.490 -51.348 14.025 1.00 49.57 168 VAL D N 1
ATOM 11140 C CA . VAL D 1 91 ? 47.427 -52.041 13.278 1.00 47.97 168 VAL D CA 1
ATOM 11141 C C . VAL D 1 91 ? 47.934 -52.740 12.004 1.00 48.61 168 VAL D C 1
ATOM 11142 O O . VAL D 1 91 ? 48.569 -52.110 11.164 1.00 48.04 168 VAL D O 1
ATOM 11146 N N . LYS D 1 92 ? 47.612 -54.023 11.882 1.00 47.29 169 LYS D N 1
ATOM 11147 C CA . LYS D 1 92 ? 47.920 -54.850 10.726 1.00 48.15 169 LYS D CA 1
ATOM 11148 C C . LYS D 1 92 ? 46.599 -55.245 10.097 1.00 46.85 169 LYS D C 1
ATOM 11149 O O . LYS D 1 92 ? 45.766 -55.858 10.761 1.00 45.25 169 LYS D O 1
ATOM 11155 N N . LEU D 1 93 ? 46.400 -54.908 8.829 1.00 46.37 170 LEU D N 1
ATOM 11156 C CA . LEU D 1 93 ? 45.195 -55.303 8.147 1.00 46.96 170 LEU D CA 1
ATOM 11157 C C . LEU D 1 93 ? 45.379 -56.617 7.395 1.00 47.66 170 LEU D C 1
ATOM 11158 O O . LEU D 1 93 ? 46.415 -56.819 6.721 1.00 48.30 170 LEU D O 1
ATOM 11163 N N . ILE D 1 94 ? 44.359 -57.479 7.468 1.00 46.06 171 ILE D N 1
ATOM 11164 C CA . ILE D 1 94 ? 44.235 -58.624 6.583 1.00 45.87 171 ILE D CA 1
ATOM 11165 C C . ILE D 1 94 ? 42.922 -58.422 5.872 1.00 46.75 171 ILE D C 1
ATOM 11166 O O . ILE D 1 94 ? 41.837 -58.584 6.457 1.00 44.33 171 ILE D O 1
ATOM 11171 N N . GLU D 1 95 ? 43.025 -58.034 4.603 1.00 49.09 172 GLU D N 1
ATOM 11172 C CA . GLU D 1 95 ? 41.873 -57.690 3.784 1.00 52.76 172 GLU D CA 1
ATOM 11173 C C . GLU D 1 95 ? 41.451 -58.865 2.923 1.00 53.84 172 GLU D C 1
ATOM 11174 O O . GLU D 1 95 ? 42.273 -59.425 2.180 1.00 56.11 172 GLU D O 1
ATOM 11180 N N . ILE D 1 96 ? 40.179 -59.237 3.052 1.00 53.10 173 ILE D N 1
ATOM 11181 C CA . ILE D 1 96 ? 39.624 -60.461 2.462 1.00 54.71 173 ILE D CA 1
ATOM 11182 C C . ILE D 1 96 ? 38.948 -60.117 1.168 1.00 55.31 173 ILE D C 1
ATOM 11183 O O . ILE D 1 96 ? 38.159 -59.180 1.158 1.00 53.59 173 ILE D O 1
ATOM 11188 N N . THR D 1 97 ? 39.190 -60.868 0.088 1.00 57.33 174 THR D N 1
ATOM 11189 C CA . THR D 1 97 ? 38.334 -60.646 -1.119 1.00 59.32 174 THR D CA 1
ATOM 11190 C C . THR D 1 97 ? 37.191 -61.645 -1.141 1.00 58.88 174 THR D C 1
ATOM 11191 O O . THR D 1 97 ? 37.420 -62.849 -1.002 1.00 59.21 174 THR D O 1
ATOM 11195 N N . MET D 1 98 ? 35.970 -61.153 -1.306 1.00 57.72 175 MET D N 1
ATOM 11196 C CA . MET D 1 98 ? 34.785 -62.013 -1.296 1.00 58.02 175 MET D CA 1
ATOM 11197 C C . MET D 1 98 ? 34.214 -62.152 -2.688 1.00 59.74 175 MET D C 1
ATOM 11198 O O . MET D 1 98 ? 34.299 -61.194 -3.492 1.00 60.11 175 MET D O 1
ATOM 11203 N N . PRO D 1 99 ? 33.524 -63.302 -2.956 1.00 60.73 176 PRO D N 1
ATOM 11204 C CA . PRO D 1 99 ? 32.581 -63.440 -4.101 1.00 61.64 176 PRO D CA 1
ATOM 11205 C C . PRO D 1 99 ? 31.492 -62.308 -4.010 1.00 61.02 176 PRO D C 1
ATOM 11206 O O . PRO D 1 99 ? 31.366 -61.687 -2.937 1.00 59.04 176 PRO D O 1
ATOM 11210 N N . PRO D 1 100 ? 30.723 -61.969 -5.074 1.00 67.46 177 PRO D N 1
ATOM 11211 C CA . PRO D 1 100 ? 29.662 -60.957 -4.756 1.00 69.08 177 PRO D CA 1
ATOM 11212 C C . PRO D 1 100 ? 28.386 -61.512 -4.092 1.00 69.66 177 PRO D C 1
ATOM 11213 O O . PRO D 1 100 ? 27.519 -60.743 -3.635 1.00 69.49 177 PRO D O 1
ATOM 11217 N N . ALA D 1 102 ? 28.147 -62.300 -1.221 1.00 43.91 179 ALA D N 1
ATOM 11218 C CA . ALA D 1 102 ? 28.808 -62.948 -0.072 1.00 42.93 179 ALA D CA 1
ATOM 11219 C C . ALA D 1 102 ? 29.424 -61.919 0.883 1.00 41.08 179 ALA D C 1
ATOM 11220 O O . ALA D 1 102 ? 30.085 -60.948 0.434 1.00 40.88 179 ALA D O 1
ATOM 11222 N N . SER D 1 103 ? 29.250 -62.147 2.179 1.00 38.03 180 SER D N 1
ATOM 11223 C CA . SER D 1 103 ? 29.656 -61.196 3.183 1.00 35.91 180 SER D CA 1
ATOM 11224 C C . SER D 1 103 ? 30.479 -61.851 4.236 1.00 33.77 180 SER D C 1
ATOM 11225 O O . SER D 1 103 ? 30.327 -63.035 4.490 1.00 33.54 180 SER D O 1
ATOM 11228 N N . HIS D 1 104 ? 31.250 -61.059 4.965 1.00 32.32 181 HIS D N 1
ATOM 11229 C CA . HIS D 1 104 ? 32.034 -61.574 6.055 1.00 30.64 181 HIS D CA 1
ATOM 11230 C C . HIS D 1 104 ? 31.358 -61.032 7.320 1.00 30.92 181 HIS D C 1
ATOM 11231 O O . HIS D 1 104 ? 31.596 -59.865 7.720 1.00 30.69 181 HIS D O 1
ATOM 11238 N N . HIS D 1 105 ? 30.420 -61.803 7.909 1.00 29.82 182 HIS D N 1
ATOM 11239 C CA . HIS D 1 105 ? 29.622 -61.284 9.023 1.00 28.23 182 HIS D CA 1
ATOM 11240 C C . HIS D 1 105 ? 30.151 -61.684 10.376 1.00 28.04 182 HIS D C 1
ATOM 11241 O O . HIS D 1 105 ? 29.668 -61.191 11.412 1.00 28.69 182 HIS D O 1
ATOM 11248 N N . THR D 1 106 ? 31.122 -62.596 10.387 1.00 27.77 183 THR D N 1
ATOM 11249 C CA . THR D 1 106 ? 31.654 -63.124 11.628 1.00 27.00 183 THR D CA 1
ATOM 11250 C C . THR D 1 106 ? 32.187 -61.959 12.502 1.00 26.75 183 THR D C 1
ATOM 11251 O O . THR D 1 106 ? 32.946 -61.091 12.015 1.00 27.12 183 THR D O 1
ATOM 11255 N N . LYS D 1 107 ? 31.834 -61.985 13.770 1.00 25.57 184 LYS D N 1
ATOM 11256 C CA . LYS D 1 107 ? 32.299 -60.991 14.748 1.00 24.77 184 LYS D CA 1
ATOM 11257 C C . LYS D 1 107 ? 33.006 -61.778 15.789 1.00 25.11 184 LYS D C 1
ATOM 11258 O O . LYS D 1 107 ? 32.421 -62.651 16.409 1.00 26.69 184 LYS D O 1
ATOM 11264 N N . LEU D 1 108 ? 34.313 -61.531 15.954 1.00 25.62 185 LEU D N 1
ATOM 11265 C CA . LEU D 1 108 ? 35.109 -62.374 16.800 1.00 24.78 185 LEU D CA 1
ATOM 11266 C C . LEU D 1 108 ? 36.318 -61.594 17.277 1.00 25.38 185 LEU D C 1
ATOM 11267 O O . LEU D 1 108 ? 36.922 -60.869 16.487 1.00 27.48 185 LEU D O 1
ATOM 11272 N N . ILE D 1 109 ? 36.631 -61.702 18.572 1.00 25.22 186 ILE D N 1
ATOM 11273 C CA . ILE D 1 109 ? 37.761 -61.028 19.147 1.00 25.59 186 ILE D CA 1
ATOM 11274 C C . ILE D 1 109 ? 38.624 -62.080 19.828 1.00 26.21 186 ILE D C 1
ATOM 11275 O O . ILE D 1 109 ? 38.136 -62.838 20.672 1.00 27.19 186 ILE D O 1
ATOM 11280 N N . ILE D 1 110 ? 39.923 -62.114 19.506 1.00 27.31 187 ILE D N 1
ATOM 11281 C CA . ILE D 1 110 ? 40.843 -62.994 20.253 1.00 27.43 187 ILE D CA 1
ATOM 11282 C C . ILE D 1 110 ? 41.888 -62.123 20.880 1.00 28.94 187 ILE D C 1
ATOM 11283 O O . ILE D 1 110 ? 42.641 -61.505 20.144 1.00 30.35 187 ILE D O 1
ATOM 11288 N N . ASN D 1 111 ? 41.919 -62.049 22.213 1.00 29.27 188 ASN D N 1
ATOM 11289 C CA . ASN D 1 111 ? 42.824 -61.144 22.949 1.00 31.69 188 ASN D CA 1
ATOM 11290 C C . ASN D 1 111 ? 43.925 -61.943 23.629 1.00 33.38 188 ASN D C 1
ATOM 11291 O O . ASN D 1 111 ? 43.659 -63.021 24.178 1.00 32.75 188 ASN D O 1
ATOM 11296 N N . PHE D 1 112 ? 45.144 -61.421 23.578 1.00 34.99 189 PHE D N 1
ATOM 11297 C CA . PHE D 1 112 ? 46.270 -61.990 24.267 1.00 36.85 189 PHE D CA 1
ATOM 11298 C C . PHE D 1 112 ? 46.756 -60.961 25.278 1.00 38.87 189 PHE D C 1
ATOM 11299 O O . PHE D 1 112 ? 46.903 -59.782 24.925 1.00 37.55 189 PHE D O 1
ATOM 11307 N N . TYR D 1 113 ? 46.933 -61.380 26.524 1.00 40.44 190 TYR D N 1
ATOM 11308 C CA . TYR D 1 113 ? 47.318 -60.491 27.622 1.00 43.92 190 TYR D CA 1
ATOM 11309 C C . TYR D 1 113 ? 48.690 -60.864 28.107 1.00 48.11 190 TYR D C 1
ATOM 11310 O O . TYR D 1 113 ? 49.228 -61.938 27.755 1.00 46.92 190 TYR D O 1
ATOM 11319 N N . ASP D 1 114 ? 49.238 -59.985 28.943 1.00 52.29 191 ASP D N 1
ATOM 11320 C CA . ASP D 1 114 ? 50.597 -60.085 29.459 1.00 57.99 191 ASP D CA 1
ATOM 11321 C C . ASP D 1 114 ? 51.188 -61.414 29.876 1.00 59.46 191 ASP D C 1
ATOM 11322 O O . ASP D 1 114 ? 52.311 -61.750 29.467 1.00 62.33 191 ASP D O 1
ATOM 11327 N N . ASN D 1 115 ? 50.489 -62.126 30.744 1.00 59.25 192 ASN D N 1
ATOM 11328 C CA . ASN D 1 115 ? 51.053 -63.280 31.465 1.00 59.95 192 ASN D CA 1
ATOM 11329 C C . ASN D 1 115 ? 50.681 -64.587 30.761 1.00 57.68 192 ASN D C 1
ATOM 11330 O O . ASN D 1 115 ? 50.370 -65.566 31.394 1.00 57.36 192 ASN D O 1
ATOM 11335 N N . GLY D 1 116 ? 50.658 -64.561 29.448 1.00 55.40 193 GLY D N 1
ATOM 11336 C CA . GLY D 1 116 ? 50.243 -65.703 28.668 1.00 53.01 193 GLY D CA 1
ATOM 11337 C C . GLY D 1 116 ? 48.734 -65.965 28.670 1.00 50.16 193 GLY D C 1
ATOM 11338 O O . GLY D 1 116 ? 48.318 -67.015 28.256 1.00 50.19 193 GLY D O 1
ATOM 11339 N N . GLU D 1 117 ? 47.918 -65.020 29.134 1.00 47.19 194 GLU D N 1
ATOM 11340 C CA . GLU D 1 117 ? 46.468 -65.218 29.116 1.00 44.03 194 GLU D CA 1
ATOM 11341 C C . GLU D 1 117 ? 45.838 -64.877 27.777 1.00 40.09 194 GLU D C 1
ATOM 11342 O O . GLU D 1 117 ? 46.373 -64.073 26.995 1.00 38.16 194 GLU D O 1
ATOM 11348 N N . CYS D 1 118 ? 44.692 -65.487 27.530 1.00 36.88 195 CYS D N 1
ATOM 11349 C CA . CYS D 1 118 ? 43.945 -65.304 26.296 1.00 35.46 195 CYS D CA 1
ATOM 11350 C C . CYS D 1 118 ? 42.454 -65.327 26.614 1.00 34.26 195 CYS D C 1
ATOM 11351 O O . CYS D 1 118 ? 42.011 -66.103 27.473 1.00 33.55 195 CYS D O 1
ATOM 11354 N N . LYS D 1 119 ? 41.687 -64.496 25.930 1.00 33.53 196 LYS D N 1
ATOM 11355 C CA . LYS D 1 119 ? 40.233 -64.502 26.103 1.00 33.20 196 LYS D CA 1
ATOM 11356 C C . LYS D 1 119 ? 39.634 -64.248 24.745 1.00 31.05 196 LYS D C 1
ATOM 11357 O O . LYS D 1 119 ? 40.176 -63.481 23.943 1.00 30.57 196 LYS D O 1
ATOM 11363 N N . ILE D 1 120 ? 38.499 -64.895 24.472 1.00 28.51 197 ILE D N 1
ATOM 11364 C CA . ILE D 1 120 ? 37.823 -64.831 23.225 1.00 27.63 197 ILE D CA 1
ATOM 11365 C C . ILE D 1 120 ? 36.448 -64.242 23.480 1.00 26.98 197 ILE D C 1
ATOM 11366 O O . ILE D 1 120 ? 35.852 -64.507 24.564 1.00 27.04 197 ILE D O 1
ATOM 11371 N N . PHE D 1 121 ? 35.989 -63.403 22.549 1.00 26.29 198 PHE D N 1
ATOM 11372 C CA . PHE D 1 121 ? 34.631 -62.753 22.677 1.00 26.18 198 PHE D CA 1
ATOM 11373 C C . PHE D 1 121 ? 33.904 -62.903 21.360 1.00 25.92 198 PHE D C 1
ATOM 11374 O O . PHE D 1 121 ? 34.542 -62.813 20.285 1.00 26.47 198 PHE D O 1
ATOM 11382 N N . LEU D 1 122 ? 32.578 -63.058 21.404 1.00 24.58 199 LEU D N 1
ATOM 11383 C CA . LEU D 1 122 ? 31.752 -62.881 20.214 1.00 23.70 199 LEU D CA 1
ATOM 11384 C C . LEU D 1 122 ? 30.726 -61.755 20.475 1.00 23.29 199 LEU D C 1
ATOM 11385 O O . LEU D 1 122 ? 29.686 -62.005 21.102 1.00 24.37 199 LEU D O 1
ATOM 11390 N N . PRO D 1 123 ? 31.042 -60.534 20.042 1.00 23.07 200 PRO D N 1
ATOM 11391 C CA . PRO D 1 123 ? 30.083 -59.435 20.180 1.00 22.40 200 PRO D CA 1
ATOM 11392 C C . PRO D 1 123 ? 29.101 -59.496 19.037 1.00 22.41 200 PRO D C 1
ATOM 11393 O O . PRO D 1 123 ? 29.441 -59.932 17.952 1.00 23.09 200 PRO D O 1
ATOM 11397 N N . SER D 1 124 ? 27.866 -59.068 19.278 1.00 22.48 201 SER D N 1
ATOM 11398 C CA . SER D 1 124 ? 26.878 -59.029 18.203 1.00 22.54 201 SER D CA 1
ATOM 11399 C C . SER D 1 124 ? 26.960 -57.757 17.338 1.00 22.47 201 SER D C 1
ATOM 11400 O O . SER D 1 124 ? 26.419 -57.714 16.227 1.00 23.47 201 SER D O 1
ATOM 11403 N N . ASN D 1 125 ? 27.596 -56.715 17.859 1.00 23.15 202 ASN D N 1
ATOM 11404 C CA . ASN D 1 125 ? 27.765 -55.435 17.147 1.00 23.95 202 ASN D CA 1
ATOM 11405 C C . ASN D 1 125 ? 29.037 -55.424 16.276 1.00 25.31 202 ASN D C 1
ATOM 11406 O O . ASN D 1 125 ? 30.073 -55.882 16.719 1.00 26.14 202 ASN D O 1
ATOM 11411 N N . ASN D 1 126 ? 28.965 -54.840 15.080 1.00 25.32 203 ASN D N 1
ATOM 11412 C CA . ASN D 1 126 ? 30.139 -54.456 14.377 1.00 26.61 203 ASN D CA 1
ATOM 11413 C C . ASN D 1 126 ? 30.843 -53.328 15.138 1.00 27.17 203 ASN D C 1
ATOM 11414 O O . ASN D 1 126 ? 30.247 -52.707 15.988 1.00 27.01 203 ASN D O 1
ATOM 11419 N N . PHE D 1 127 ? 32.111 -53.070 14.840 1.00 26.68 204 PHE D N 1
ATOM 11420 C CA . PHE D 1 127 ? 32.852 -52.065 15.574 1.00 27.57 204 PHE D CA 1
ATOM 11421 C C . PHE D 1 127 ? 32.578 -50.671 15.099 1.00 28.83 204 PHE D C 1
ATOM 11422 O O . PHE D 1 127 ? 33.484 -49.955 14.621 1.00 30.06 204 PHE D O 1
ATOM 11430 N N . THR D 1 128 ? 31.305 -50.247 15.230 1.00 29.19 205 THR D N 1
ATOM 11431 C CA . THR D 1 128 ? 30.980 -48.840 14.917 1.00 30.17 205 THR D CA 1
ATOM 11432 C C . THR D 1 128 ? 30.175 -48.265 16.062 1.00 30.00 205 THR D C 1
ATOM 11433 O O . THR D 1 128 ? 29.510 -48.988 16.794 1.00 29.70 205 THR D O 1
ATOM 11437 N N . SER D 1 129 ? 30.204 -46.952 16.190 1.00 30.39 206 SER D N 1
ATOM 11438 C CA . SER D 1 129 ? 29.539 -46.256 17.280 1.00 31.69 206 SER D CA 1
ATOM 11439 C C . SER D 1 129 ? 28.024 -46.456 17.218 1.00 30.11 206 SER D C 1
ATOM 11440 O O . SER D 1 129 ? 27.374 -46.788 18.184 1.00 30.21 206 SER D O 1
ATOM 11443 N N . MET D 1 130 ? 27.438 -46.216 16.057 1.00 30.17 207 MET D N 1
ATOM 11444 C CA . MET D 1 130 ? 25.977 -46.443 15.866 1.00 30.52 207 MET D CA 1
ATOM 11445 C C . MET D 1 130 ? 25.485 -47.867 16.155 1.00 28.62 207 MET D C 1
ATOM 11446 O O . MET D 1 130 ? 24.484 -48.067 16.890 1.00 28.35 207 MET D O 1
ATOM 11451 N N . GLU D 1 131 ? 26.195 -48.897 15.655 1.00 28.46 208 GLU D N 1
ATOM 11452 C CA . GLU D 1 131 ? 25.776 -50.236 15.965 1.00 27.48 208 GLU D CA 1
ATOM 11453 C C . GLU D 1 131 ? 25.898 -50.534 17.430 1.00 27.03 208 GLU D C 1
ATOM 11454 O O . GLU D 1 131 ? 25.126 -51.346 17.985 1.00 26.37 208 GLU D O 1
ATOM 11460 N N . THR D 1 132 ? 26.927 -49.979 18.049 1.00 27.58 209 THR D N 1
ATOM 11461 C CA . THR D 1 132 ? 27.219 -50.329 19.434 1.00 28.77 209 THR D CA 1
ATOM 11462 C C . THR D 1 132 ? 26.136 -49.756 20.325 1.00 30.19 209 THR D C 1
ATOM 11463 O O . THR D 1 132 ? 25.789 -50.285 21.394 1.00 32.21 209 THR D O 1
ATOM 11467 N N . ASN D 1 133 ? 25.637 -48.610 19.932 1.00 29.52 210 ASN D N 1
ATOM 11468 C CA . ASN D 1 133 ? 24.726 -47.888 20.776 1.00 30.24 210 ASN D CA 1
ATOM 11469 C C . ASN D 1 133 ? 23.244 -47.876 20.505 1.00 29.16 210 ASN D C 1
ATOM 11470 O O . ASN D 1 133 ? 22.495 -47.533 21.385 1.00 28.81 210 ASN D O 1
ATOM 11475 N N . LEU D 1 134 ? 22.828 -48.264 19.309 1.00 26.85 211 LEU D N 1
ATOM 11476 C CA . LEU D 1 134 ? 21.439 -48.165 18.962 1.00 26.80 211 LEU D CA 1
ATOM 11477 C C . LEU D 1 134 ? 20.613 -49.424 19.178 1.00 25.81 211 LEU D C 1
ATOM 11478 O O . LEU D 1 134 ? 19.832 -49.453 20.075 1.00 27.29 211 LEU D O 1
ATOM 11483 N N . PRO D 1 135 ? 20.799 -50.465 18.398 1.00 24.98 212 PRO D N 1
ATOM 11484 C CA . PRO D 1 135 ? 20.048 -51.678 18.668 1.00 23.85 212 PRO D CA 1
ATOM 11485 C C . PRO D 1 135 ? 20.674 -52.324 19.905 1.00 23.97 212 PRO D C 1
ATOM 11486 O O . PRO D 1 135 ? 21.769 -51.983 20.205 1.00 22.85 212 PRO D O 1
ATOM 11490 N N . GLN D 1 136 ? 19.928 -53.147 20.591 1.00 23.13 213 GLN D N 1
ATOM 11491 C CA . GLN D 1 136 ? 20.472 -53.872 21.702 1.00 23.54 213 GLN D CA 1
ATOM 11492 C C . GLN D 1 136 ? 21.526 -54.863 21.206 1.00 23.94 213 GLN D C 1
ATOM 11493 O O . GLN D 1 136 ? 21.371 -55.469 20.194 1.00 23.38 213 GLN D O 1
ATOM 11499 N N . GLN D 1 137 ? 22.606 -54.968 21.940 1.00 23.60 214 GLN D N 1
ATOM 11500 C CA . GLN D 1 137 ? 23.699 -55.843 21.597 1.00 23.04 214 GLN D CA 1
ATOM 11501 C C . GLN D 1 137 ? 24.193 -56.653 22.810 1.00 23.45 214 GLN D C 1
ATOM 11502 O O . GLN D 1 137 ? 24.057 -56.237 23.909 1.00 24.27 214 GLN D O 1
ATOM 11508 N N . VAL D 1 138 ? 24.757 -57.809 22.550 1.00 25.07 215 VAL D N 1
ATOM 11509 C CA . VAL D 1 138 ? 25.276 -58.665 23.595 1.00 25.59 215 VAL D CA 1
ATOM 11510 C C . VAL D 1 138 ? 26.686 -59.083 23.263 1.00 25.38 215 VAL D C 1
ATOM 11511 O O . VAL D 1 138 ? 27.120 -58.910 22.154 1.00 25.16 215 VAL D O 1
ATOM 11515 N N . CYS D 1 139 ? 27.394 -59.634 24.231 1.00 25.13 216 CYS D N 1
ATOM 11516 C CA . CYS D 1 139 ? 28.716 -60.155 23.978 1.00 26.41 216 CYS D CA 1
ATOM 11517 C C . CYS D 1 139 ? 28.888 -61.458 24.763 1.00 26.29 216 CYS D C 1
ATOM 11518 O O . CYS D 1 139 ? 28.723 -61.475 25.984 1.00 28.08 216 CYS D O 1
ATOM 11521 N N . TRP D 1 140 ? 29.189 -62.560 24.081 1.00 25.37 217 TRP D N 1
ATOM 11522 C CA . TRP D 1 140 ? 29.629 -63.794 24.769 1.00 24.94 217 TRP D CA 1
ATOM 11523 C C . TRP D 1 140 ? 31.137 -63.641 25.059 1.00 24.98 217 TRP D C 1
ATOM 11524 O O . TRP D 1 140 ? 31.887 -63.261 24.156 1.00 24.46 217 TRP D O 1
ATOM 11535 N N . CYS D 1 141 ? 31.545 -63.986 26.278 1.00 24.60 218 CYS D N 1
ATOM 11536 C CA . CYS D 1 141 ? 32.932 -63.863 26.736 1.00 26.54 218 CYS D CA 1
ATOM 11537 C C . CYS D 1 141 ? 33.392 -65.239 27.174 1.00 27.67 218 CYS D C 1
ATOM 11538 O O . CYS D 1 141 ? 32.740 -65.838 28.068 1.00 28.61 218 CYS D O 1
ATOM 11541 N N . SER D 1 142 ? 34.464 -65.766 26.595 1.00 28.32 219 SER D N 1
ATOM 11542 C CA . SER D 1 142 ? 34.966 -67.117 26.952 1.00 27.67 219 SER D CA 1
ATOM 11543 C C . SER D 1 142 ? 35.527 -67.073 28.345 1.00 29.13 219 SER D C 1
ATOM 11544 O O . SER D 1 142 ? 35.787 -66.023 28.909 1.00 29.08 219 SER D O 1
ATOM 11547 N N . PRO D 1 143 ? 35.746 -68.242 28.948 1.00 30.98 220 PRO D N 1
ATOM 11548 C CA . PRO D 1 143 ? 36.580 -68.229 30.167 1.00 31.91 220 PRO D CA 1
ATOM 11549 C C . PRO D 1 143 ? 38.029 -67.790 29.791 1.00 32.42 220 PRO D C 1
ATOM 11550 O O . PRO D 1 143 ? 38.431 -67.756 28.604 1.00 32.52 220 PRO D O 1
ATOM 11554 N N . LEU D 1 144 ? 38.782 -67.481 30.801 1.00 34.69 221 LEU D N 1
ATOM 11555 C CA . LEU D 1 144 ? 40.207 -67.201 30.689 1.00 36.09 221 LEU D CA 1
ATOM 11556 C C . LEU D 1 144 ? 40.901 -68.464 30.185 1.00 35.24 221 LEU D C 1
ATOM 11557 O O . LEU D 1 144 ? 40.683 -69.579 30.737 1.00 33.09 221 LEU D O 1
ATOM 11562 N N . LEU D 1 145 ? 41.695 -68.292 29.140 1.00 34.40 222 LEU D N 1
ATOM 11563 C CA . LEU D 1 145 ? 42.505 -69.382 28.584 1.00 36.31 222 LEU D CA 1
ATOM 11564 C C . LEU D 1 145 ? 43.977 -69.008 28.853 1.00 38.52 222 LEU D C 1
ATOM 11565 O O . LEU D 1 145 ? 44.267 -67.827 29.080 1.00 38.42 222 LEU D O 1
ATOM 11570 N N . LYS D 1 146 ? 44.887 -69.969 28.776 1.00 41.52 223 LYS D N 1
ATOM 11571 C CA . LYS D 1 146 ? 46.334 -69.733 28.955 1.00 45.31 223 LYS D CA 1
ATOM 11572 C C . LYS D 1 146 ? 47.116 -70.351 27.807 1.00 45.74 223 LYS D C 1
ATOM 11573 O O . LYS D 1 146 ? 46.776 -71.438 27.318 1.00 44.55 223 LYS D O 1
ATOM 11579 N N . ILE D 1 147 ? 48.195 -69.701 27.414 1.00 47.23 224 ILE D N 1
ATOM 11580 C CA . ILE D 1 147 ? 49.136 -70.325 26.525 1.00 50.20 224 ILE D CA 1
ATOM 11581 C C . ILE D 1 147 ? 49.731 -71.537 27.241 1.00 51.93 224 ILE D C 1
ATOM 11582 O O . ILE D 1 147 ? 50.046 -71.462 28.443 1.00 51.96 224 ILE D O 1
ATOM 11587 N N . GLY D 1 148 ? 49.799 -72.670 26.546 1.00 53.51 225 GLY D N 1
ATOM 11588 C CA . GLY D 1 148 ? 50.304 -73.906 27.176 1.00 56.32 225 GLY D CA 1
ATOM 11589 C C . GLY D 1 148 ? 50.143 -75.028 26.185 1.00 58.42 225 GLY D C 1
ATOM 11590 O O . GLY D 1 148 ? 49.399 -74.891 25.217 1.00 56.77 225 GLY D O 1
ATOM 11591 N N . LYS D 1 149 ? 50.837 -76.139 26.414 1.00 60.81 226 LYS D N 1
ATOM 11592 C CA . LYS D 1 149 ? 50.743 -77.282 25.508 1.00 63.54 226 LYS D CA 1
ATOM 11593 C C . LYS D 1 149 ? 49.407 -77.916 25.682 1.00 62.83 226 LYS D C 1
ATOM 11594 O O . LYS D 1 149 ? 48.860 -77.864 26.768 1.00 62.01 226 LYS D O 1
ATOM 11600 N N . GLU D 1 150 ? 48.884 -78.536 24.635 1.00 63.24 227 GLU D N 1
ATOM 11601 C CA . GLU D 1 150 ? 47.586 -79.196 24.797 1.00 63.26 227 GLU D CA 1
ATOM 11602 C C . GLU D 1 150 ? 47.608 -80.687 25.030 1.00 62.96 227 GLU D C 1
ATOM 11603 O O . GLU D 1 150 ? 48.455 -81.393 24.497 1.00 63.56 227 GLU D O 1
ATOM 11609 N N . GLY D 1 151 ? 46.651 -81.115 25.844 1.00 61.21 228 GLY D N 1
ATOM 11610 C CA . GLY D 1 151 ? 46.372 -82.469 26.079 1.00 59.08 228 GLY D CA 1
ATOM 11611 C C . GLY D 1 151 ? 45.229 -82.789 25.175 1.00 57.12 228 GLY D C 1
ATOM 11612 O O . GLY D 1 151 ? 45.374 -82.766 23.938 1.00 55.38 228 GLY D O 1
ATOM 11613 N N . LEU D 1 152 ? 44.091 -83.063 25.809 1.00 55.64 229 LEU D N 1
ATOM 11614 C CA . LEU D 1 152 ? 42.958 -83.609 25.102 1.00 55.79 229 LEU D CA 1
ATOM 11615 C C . LEU D 1 152 ? 42.530 -82.613 24.055 1.00 52.44 229 LEU D C 1
ATOM 11616 O O . LEU D 1 152 ? 42.579 -81.392 24.279 1.00 50.10 229 LEU D O 1
ATOM 11621 N N . PRO D 1 153 ? 42.159 -83.129 22.888 1.00 51.31 230 PRO D N 1
ATOM 11622 C CA . PRO D 1 153 ? 41.665 -82.226 21.844 1.00 48.54 230 PRO D CA 1
ATOM 11623 C C . PRO D 1 153 ? 40.429 -81.561 22.432 1.00 45.32 230 PRO D C 1
ATOM 11624 O O . PRO D 1 153 ? 39.724 -82.180 23.246 1.00 43.85 230 PRO D O 1
ATOM 11628 N N . VAL D 1 154 ? 40.187 -80.321 22.064 1.00 41.47 231 VAL D N 1
ATOM 11629 C CA . VAL D 1 154 ? 38.998 -79.612 22.501 1.00 38.27 231 VAL D CA 1
ATOM 11630 C C . VAL D 1 154 ? 38.218 -79.327 21.209 1.00 37.53 231 VAL D C 1
ATOM 11631 O O . VAL D 1 154 ? 38.766 -78.683 20.305 1.00 36.94 231 VAL D O 1
ATOM 11635 N N . PRO D 1 155 ? 36.981 -79.861 21.076 1.00 36.38 232 PRO D N 1
ATOM 11636 C CA . PRO D 1 155 ? 36.200 -79.602 19.855 1.00 36.13 232 PRO D CA 1
ATOM 11637 C C . PRO D 1 155 ? 36.088 -78.106 19.523 1.00 33.89 232 PRO D C 1
ATOM 11638 O O . PRO D 1 155 ? 36.197 -77.796 18.367 1.00 33.66 232 PRO D O 1
ATOM 11642 N N . PHE D 1 156 ? 35.936 -77.209 20.502 1.00 32.41 233 PHE D N 1
ATOM 11643 C CA . PHE D 1 156 ? 35.783 -75.796 20.180 1.00 31.86 233 PHE D CA 1
ATOM 11644 C C . PHE D 1 156 ? 37.035 -75.322 19.455 1.00 31.81 233 PHE D C 1
ATOM 11645 O O . PHE D 1 156 ? 36.945 -74.614 18.450 1.00 31.30 233 PHE D O 1
ATOM 11653 N N . LYS D 1 157 ? 38.210 -75.696 19.995 1.00 31.90 234 LYS D N 1
ATOM 11654 C CA . LYS D 1 157 ? 39.478 -75.295 19.332 1.00 32.50 234 LYS D CA 1
ATOM 11655 C C . LYS D 1 157 ? 39.647 -75.906 17.930 1.00 33.44 234 LYS D C 1
ATOM 11656 O O . LYS D 1 157 ? 39.983 -75.200 17.007 1.00 33.24 234 LYS D O 1
ATOM 11662 N N . ARG D 1 158 ? 39.411 -77.220 17.782 1.00 34.38 235 ARG D N 1
ATOM 11663 C CA . ARG D 1 158 ? 39.465 -77.876 16.458 1.00 35.27 235 ARG D CA 1
ATOM 11664 C C . ARG D 1 158 ? 38.540 -77.212 15.450 1.00 34.67 235 ARG D C 1
ATOM 11665 O O . ARG D 1 158 ? 38.921 -77.026 14.305 1.00 34.87 235 ARG D O 1
ATOM 11667 N N . SER D 1 159 ? 37.355 -76.774 15.870 1.00 33.40 236 SER D N 1
ATOM 11668 C CA . SER D 1 159 ? 36.404 -76.174 14.906 1.00 33.73 236 SER D CA 1
ATOM 11669 C C . SER D 1 159 ? 36.886 -74.766 14.566 1.00 32.77 236 SER D C 1
ATOM 11670 O O . SER D 1 159 ? 36.841 -74.340 13.410 1.00 32.52 236 SER D O 1
ATOM 11673 N N . LEU D 1 160 ? 37.354 -74.054 15.583 1.00 33.04 237 LEU D N 1
ATOM 11674 C CA . LEU D 1 160 ? 37.842 -72.676 15.356 1.00 32.22 237 LEU D CA 1
ATOM 11675 C C . LEU D 1 160 ? 38.974 -72.753 14.315 1.00 33.01 237 LEU D C 1
ATOM 11676 O O . LEU D 1 160 ? 39.013 -71.977 13.356 1.00 33.30 237 LEU D O 1
ATOM 11681 N N . ILE D 1 161 ? 39.915 -73.660 14.513 1.00 34.29 238 ILE D N 1
ATOM 11682 C CA . ILE D 1 161 ? 41.006 -73.860 13.531 1.00 36.07 238 ILE D CA 1
ATOM 11683 C C . ILE D 1 161 ? 40.537 -74.225 12.096 1.00 36.91 238 ILE D C 1
ATOM 11684 O O . ILE D 1 161 ? 41.009 -73.631 11.087 1.00 35.60 238 ILE D O 1
ATOM 11689 N N . GLU D 1 162 ? 39.570 -75.144 11.995 1.00 37.29 239 GLU D N 1
ATOM 11690 C CA . GLU D 1 162 ? 38.948 -75.432 10.716 1.00 38.77 239 GLU D CA 1
ATOM 11691 C C . GLU D 1 162 ? 38.418 -74.203 10.048 1.00 37.31 239 GLU D C 1
ATOM 11692 O O . GLU D 1 162 ? 38.552 -74.053 8.812 1.00 37.69 239 GLU D O 1
ATOM 11698 N N . TYR D 1 163 ? 37.717 -73.390 10.842 1.00 34.40 240 TYR D N 1
ATOM 11699 C CA . TYR D 1 163 ? 37.136 -72.143 10.379 1.00 33.63 240 TYR D CA 1
ATOM 11700 C C . TYR D 1 163 ? 38.225 -71.224 9.868 1.00 33.14 240 TYR D C 1
ATOM 11701 O O . TYR D 1 163 ? 38.102 -70.726 8.763 1.00 34.46 240 TYR D O 1
ATOM 11710 N N . LEU D 1 164 ? 39.289 -70.994 10.657 1.00 33.37 241 LEU D N 1
ATOM 11711 C CA . LEU D 1 164 ? 40.404 -70.101 10.224 1.00 33.91 241 LEU D CA 1
ATOM 11712 C C . LEU D 1 164 ? 41.074 -70.632 8.954 1.00 35.80 241 LEU D C 1
ATOM 11713 O O . LEU D 1 164 ? 41.324 -69.858 7.987 1.00 35.26 241 LEU D O 1
ATOM 11718 N N . ASN D 1 165 ? 41.363 -71.944 8.937 1.00 37.05 242 ASN D N 1
ATOM 11719 C CA . ASN D 1 165 ? 41.910 -72.562 7.718 1.00 40.68 242 ASN D CA 1
ATOM 11720 C C . ASN D 1 165 ? 41.045 -72.302 6.510 1.00 41.20 242 ASN D C 1
ATOM 11721 O O . ASN D 1 165 ? 41.566 -72.133 5.375 1.00 43.32 242 ASN D O 1
ATOM 11726 N N . SER D 1 166 ? 39.731 -72.208 6.731 1.00 40.43 243 SER D N 1
ATOM 11727 C CA . SER D 1 166 ? 38.786 -72.050 5.610 1.00 41.59 243 SER D CA 1
ATOM 11728 C C . SER D 1 166 ? 38.811 -70.718 4.882 1.00 42.44 243 SER D C 1
ATOM 11729 O O . SER D 1 166 ? 38.165 -70.599 3.821 1.00 42.98 243 SER D O 1
ATOM 11732 N N . TYR D 1 167 ? 39.581 -69.749 5.386 1.00 41.46 244 TYR D N 1
ATOM 11733 C CA . TYR D 1 167 ? 39.833 -68.539 4.595 1.00 42.67 244 TYR D CA 1
ATOM 11734 C C . TYR D 1 167 ? 40.822 -68.796 3.435 1.00 44.75 244 TYR D C 1
ATOM 11735 O O . TYR D 1 167 ? 40.901 -67.993 2.497 1.00 44.29 244 TYR D O 1
ATOM 11744 N N . HIS D 1 168 ? 41.587 -69.884 3.549 1.00 47.16 245 HIS D N 1
ATOM 11745 C CA . HIS D 1 168 ? 42.748 -70.176 2.671 1.00 51.38 245 HIS D CA 1
ATOM 11746 C C . HIS D 1 168 ? 43.677 -68.982 2.427 1.00 51.81 245 HIS D C 1
ATOM 11747 O O . HIS D 1 168 ? 44.025 -68.688 1.282 1.00 51.00 245 HIS D O 1
ATOM 11754 N N . LEU D 1 169 ? 44.067 -68.313 3.517 1.00 50.29 246 LEU D N 1
ATOM 11755 C CA . LEU D 1 169 ? 44.968 -67.169 3.429 1.00 51.94 246 LEU D CA 1
ATOM 11756 C C . LEU D 1 169 ? 46.187 -67.428 4.248 1.00 52.28 246 LEU D C 1
ATOM 11757 O O . LEU D 1 169 ? 46.076 -67.766 5.442 1.00 49.36 246 LEU D O 1
ATOM 11762 N N . LYS D 1 170 ? 47.350 -67.284 3.601 1.00 54.25 247 LYS D N 1
ATOM 11763 C CA . LYS D 1 170 ? 48.639 -67.408 4.294 1.00 56.71 247 LYS D CA 1
ATOM 11764 C C . LYS D 1 170 ? 48.746 -66.498 5.506 1.00 53.63 247 LYS D C 1
ATOM 11765 O O . LYS D 1 170 ? 49.215 -66.928 6.527 1.00 52.02 247 LYS D O 1
ATOM 11771 N N . ASP D 1 171 ? 48.342 -65.238 5.376 1.00 52.26 248 ASP D N 1
ATOM 11772 C CA . ASP D 1 171 ? 48.395 -64.306 6.524 1.00 51.19 248 ASP D CA 1
ATOM 11773 C C . ASP D 1 171 ? 47.608 -64.816 7.726 1.00 47.94 248 ASP D C 1
ATOM 11774 O O . ASP D 1 171 ? 48.059 -64.726 8.855 1.00 46.72 248 ASP D O 1
ATOM 11779 N N . ILE D 1 172 ? 46.429 -65.374 7.482 1.00 46.02 249 ILE D N 1
ATOM 11780 C CA . ILE D 1 172 ? 45.631 -65.957 8.587 1.00 43.72 249 ILE D CA 1
ATOM 11781 C C . ILE D 1 172 ? 46.310 -67.175 9.201 1.00 44.38 249 ILE D C 1
ATOM 11782 O O . ILE D 1 172 ? 46.498 -67.243 10.413 1.00 43.37 249 ILE D O 1
ATOM 11787 N N . ASP D 1 173 ? 46.776 -68.086 8.348 1.00 45.70 250 ASP D N 1
ATOM 11788 C CA . ASP D 1 173 ? 47.553 -69.219 8.794 1.00 47.98 250 ASP D CA 1
ATOM 11789 C C . ASP D 1 173 ? 48.716 -68.814 9.708 1.00 48.81 250 ASP D C 1
ATOM 11790 O O . ASP D 1 173 ? 48.909 -69.421 10.751 1.00 47.53 250 ASP D O 1
ATOM 11795 N N . GLU D 1 174 ? 49.482 -67.803 9.293 1.00 51.09 251 GLU D N 1
ATOM 11796 C CA . GLU D 1 174 ? 50.719 -67.429 10.009 1.00 53.34 251 GLU D CA 1
ATOM 11797 C C . GLU D 1 174 ? 50.465 -66.477 11.173 1.00 50.11 251 GLU D C 1
ATOM 11798 O O . GLU D 1 174 ? 51.016 -66.668 12.245 1.00 49.26 251 GLU D O 1
ATOM 11804 N N . LEU D 1 175 ? 49.648 -65.452 10.942 1.00 47.26 252 LEU D N 1
ATOM 11805 C CA . LEU D 1 175 ? 49.519 -64.391 11.941 1.00 45.59 252 LEU D CA 1
ATOM 11806 C C . LEU D 1 175 ? 48.451 -64.662 12.982 1.00 42.84 252 LEU D C 1
ATOM 11807 O O . LEU D 1 175 ? 48.480 -64.092 14.041 1.00 42.95 252 LEU D O 1
ATOM 11812 N N . ILE D 1 176 ? 47.543 -65.566 12.693 1.00 40.44 253 ILE D N 1
ATOM 11813 C CA . ILE D 1 176 ? 46.449 -65.860 13.590 1.00 38.16 253 ILE D CA 1
ATOM 11814 C C . ILE D 1 176 ? 46.398 -67.322 14.034 1.00 38.17 253 ILE D C 1
ATOM 11815 O O . ILE D 1 176 ? 46.439 -67.625 15.192 1.00 36.66 253 ILE D O 1
ATOM 11820 N N . THR D 1 177 ? 46.255 -68.229 13.080 1.00 39.35 254 THR D N 1
ATOM 11821 C CA . THR D 1 177 ? 46.053 -69.647 13.435 1.00 39.64 254 THR D CA 1
ATOM 11822 C C . THR D 1 177 ? 47.223 -70.214 14.248 1.00 40.51 254 THR D C 1
ATOM 11823 O O . THR D 1 177 ? 46.998 -70.923 15.248 1.00 37.79 254 THR D O 1
ATOM 11827 N N . LYS D 1 178 ? 48.451 -69.841 13.900 1.00 42.49 255 LYS D N 1
ATOM 11828 C CA . LYS D 1 178 ? 49.595 -70.251 14.731 1.00 44.81 255 LYS D CA 1
ATOM 11829 C C . LYS D 1 178 ? 49.522 -69.736 16.177 1.00 43.27 255 LYS D C 1
ATOM 11830 O O . LYS D 1 178 ? 49.910 -70.444 17.120 1.00 42.26 255 LYS D O 1
ATOM 11836 N N . SER D 1 179 ? 49.029 -68.497 16.345 1.00 41.99 256 SER D N 1
ATOM 11837 C CA . SER D 1 179 ? 48.891 -67.955 17.708 1.00 41.22 256 SER D CA 1
ATOM 11838 C C . SER D 1 179 ? 47.774 -68.682 18.482 1.00 39.72 256 SER D C 1
ATOM 11839 O O . SER D 1 179 ? 47.916 -69.018 19.676 1.00 39.58 256 SER D O 1
ATOM 11842 N N . VAL D 1 180 ? 46.664 -68.933 17.798 1.00 38.22 257 VAL D N 1
ATOM 11843 C CA . VAL D 1 180 ? 45.561 -69.700 18.439 1.00 36.56 257 VAL D CA 1
ATOM 11844 C C . VAL D 1 180 ? 46.029 -71.138 18.859 1.00 37.82 257 VAL D C 1
ATOM 11845 O O . VAL D 1 180 ? 45.685 -71.630 19.926 1.00 35.65 257 VAL D O 1
ATOM 11849 N N . GLU D 1 181 ? 46.850 -71.778 18.037 1.00 39.51 258 GLU D N 1
ATOM 11850 C CA . GLU D 1 181 ? 47.310 -73.146 18.309 1.00 42.63 258 GLU D CA 1
ATOM 11851 C C . GLU D 1 181 ? 48.060 -73.258 19.611 1.00 42.31 258 GLU D C 1
ATOM 11852 O O . GLU D 1 181 ? 48.036 -74.311 20.259 1.00 40.43 258 GLU D O 1
ATOM 11858 N N . GLU D 1 182 ? 48.695 -72.151 20.016 1.00 42.25 259 GLU D N 1
ATOM 11859 C CA . GLU D 1 182 ? 49.490 -72.111 21.263 1.00 43.48 259 GLU D CA 1
ATOM 11860 C C . GLU D 1 182 ? 48.686 -72.032 22.553 1.00 41.87 259 GLU D C 1
ATOM 11861 O O . GLU D 1 182 ? 49.201 -72.251 23.640 1.00 41.40 259 GLU D O 1
ATOM 11867 N N . VAL D 1 183 ? 47.422 -71.648 22.413 1.00 39.67 260 VAL D N 1
ATOM 11868 C CA . VAL D 1 183 ? 46.540 -71.498 23.566 1.00 37.81 260 VAL D CA 1
ATOM 11869 C C . VAL D 1 183 ? 45.920 -72.835 23.935 1.00 37.99 260 VAL D C 1
ATOM 11870 O O . VAL D 1 183 ? 45.480 -73.602 23.064 1.00 38.20 260 VAL D O 1
ATOM 11874 N N . ASN D 1 184 ? 45.872 -73.129 25.216 1.00 38.25 261 ASN D N 1
ATOM 11875 C CA . ASN D 1 184 ? 45.226 -74.353 25.666 1.00 37.98 261 ASN D CA 1
ATOM 11876 C C . ASN D 1 184 ? 43.762 -74.042 25.907 1.00 36.33 261 ASN D C 1
ATOM 11877 O O . ASN D 1 184 ? 43.469 -73.149 26.750 1.00 35.93 261 ASN D O 1
ATOM 11882 N N . PHE D 1 185 ? 42.863 -74.760 25.226 1.00 34.70 262 PHE D N 1
ATOM 11883 C CA . PHE D 1 185 ? 41.415 -74.485 25.204 1.00 34.04 262 PHE D CA 1
ATOM 11884 C C . PHE D 1 185 ? 40.614 -75.367 26.186 1.00 34.26 262 PHE D C 1
ATOM 11885 O O . PHE D 1 185 ? 39.395 -75.418 26.093 1.00 34.31 262 PHE D O 1
ATOM 11893 N N . ALA D 1 186 ? 41.283 -75.997 27.160 1.00 33.90 263 ALA D N 1
ATOM 11894 C CA . ALA D 1 186 ? 40.585 -76.920 28.082 1.00 34.96 263 ALA D CA 1
ATOM 11895 C C . ALA D 1 186 ? 39.381 -76.273 28.796 1.00 34.76 263 ALA D C 1
ATOM 11896 O O . ALA D 1 186 ? 38.366 -76.962 29.023 1.00 36.33 263 ALA D O 1
ATOM 11898 N N . PRO D 1 187 ? 39.490 -74.999 29.189 1.00 34.24 264 PRO D N 1
ATOM 11899 C CA . PRO D 1 187 ? 38.286 -74.363 29.814 1.00 34.05 264 PRO D CA 1
ATOM 11900 C C . PRO D 1 187 ? 37.037 -74.305 28.875 1.00 33.39 264 PRO D C 1
ATOM 11901 O O . PRO D 1 187 ? 35.918 -74.150 29.392 1.00 33.94 264 PRO D O 1
ATOM 11905 N N . LEU D 1 188 ? 37.218 -74.450 27.553 1.00 31.69 265 LEU D N 1
ATOM 11906 C CA . LEU D 1 188 ? 36.092 -74.494 26.583 1.00 31.13 265 LEU D CA 1
ATOM 11907 C C . LEU D 1 188 ? 35.699 -75.906 26.130 1.00 32.40 265 LEU D C 1
ATOM 11908 O O . LEU D 1 188 ? 35.052 -76.077 25.048 1.00 33.48 265 LEU D O 1
ATOM 11913 N N . SER D 1 189 ? 36.114 -76.920 26.887 1.00 33.42 266 SER D N 1
ATOM 11914 C CA . SER D 1 189 ? 35.814 -78.288 26.514 1.00 34.81 266 SER D CA 1
ATOM 11915 C C . SER D 1 189 ? 34.301 -78.662 26.459 1.00 35.10 266 SER D C 1
ATOM 11916 O O . SER D 1 189 ? 33.964 -79.716 25.892 1.00 35.05 266 SER D O 1
ATOM 11919 N N . GLU D 1 190 ? 33.402 -77.878 27.067 1.00 33.96 267 GLU D N 1
ATOM 11920 C CA . GLU D 1 190 ? 31.954 -78.176 26.979 1.00 34.07 267 GLU D CA 1
ATOM 11921 C C . GLU D 1 190 ? 31.230 -77.614 25.761 1.00 33.44 267 GLU D C 1
ATOM 11922 O O . GLU D 1 190 ? 30.079 -78.010 25.473 1.00 33.66 267 GLU D O 1
ATOM 11928 N N . LEU D 1 191 ? 31.853 -76.624 25.096 1.00 31.65 268 LEU D N 1
ATOM 11929 C CA . LEU D 1 191 ? 31.139 -75.804 24.104 1.00 30.80 268 LEU D CA 1
ATOM 11930 C C . LEU D 1 191 ? 31.534 -76.187 22.684 1.00 31.07 268 LEU D C 1
ATOM 11931 O O . LEU D 1 191 ? 32.556 -76.861 22.502 1.00 31.79 268 LEU D O 1
ATOM 11936 N N . GLU D 1 192 ? 30.710 -75.775 21.697 1.00 29.69 269 GLU D N 1
ATOM 11937 C CA . GLU D 1 192 ? 31.037 -76.052 20.297 1.00 30.23 269 GLU D CA 1
ATOM 11938 C C . GLU D 1 192 ? 31.148 -74.751 19.610 1.00 30.20 269 GLU D C 1
ATOM 11939 O O . GLU D 1 192 ? 30.383 -73.807 19.971 1.00 29.78 269 GLU D O 1
ATOM 11945 N N . PHE D 1 193 ? 32.059 -74.670 18.630 1.00 30.29 270 PHE D N 1
ATOM 11946 C CA . PHE D 1 193 ? 32.217 -73.461 17.783 1.00 29.48 270 PHE D CA 1
ATOM 11947 C C . PHE D 1 193 ? 31.567 -73.817 16.480 1.00 30.46 270 PHE D C 1
ATOM 11948 O O . PHE D 1 193 ? 31.929 -74.838 15.799 1.00 31.89 270 PHE D O 1
ATOM 11956 N N . VAL D 1 194 ? 30.532 -73.061 16.145 1.00 30.39 271 VAL D N 1
ATOM 11957 C CA . VAL D 1 194 ? 29.689 -73.406 15.029 1.00 29.46 271 VAL D CA 1
ATOM 11958 C C . VAL D 1 194 ? 29.833 -72.278 13.990 1.00 29.46 271 VAL D C 1
ATOM 11959 O O . VAL D 1 194 ? 29.678 -71.117 14.313 1.00 28.69 271 VAL D O 1
ATOM 11963 N N . TYR D 1 195 ? 30.159 -72.613 12.740 1.00 29.86 272 TYR D N 1
ATOM 11964 C CA . TYR D 1 195 ? 30.382 -71.535 11.767 1.00 30.63 272 TYR D CA 1
ATOM 11965 C C . TYR D 1 195 ? 29.794 -71.778 10.363 1.00 30.65 272 TYR D C 1
ATOM 11966 O O . TYR D 1 195 ? 29.456 -72.909 9.980 1.00 31.37 272 TYR D O 1
ATOM 11975 N N . SER D 1 196 ? 29.725 -70.722 9.582 1.00 30.39 273 SER D N 1
ATOM 11976 C CA . SER D 1 196 ? 29.616 -70.865 8.121 1.00 31.56 273 SER D CA 1
ATOM 11977 C C . SER D 1 196 ? 30.861 -70.333 7.448 1.00 32.46 273 SER D C 1
ATOM 11978 O O . SER D 1 196 ? 31.451 -69.401 7.908 1.00 31.28 273 SER D O 1
ATOM 11981 N N . THR D 1 197 ? 31.208 -70.921 6.306 1.00 35.05 274 THR D N 1
ATOM 11982 C CA . THR D 1 197 ? 32.274 -70.410 5.433 1.00 37.57 274 THR D CA 1
ATOM 11983 C C . THR D 1 197 ? 31.890 -70.683 3.976 1.00 40.47 274 THR D C 1
ATOM 11984 O O . THR D 1 197 ? 31.245 -71.698 3.698 1.00 40.71 274 THR D O 1
ATOM 11988 N N . PRO D 1 198 ? 32.255 -69.760 3.048 1.00 42.80 275 PRO D N 1
ATOM 11989 C CA . PRO D 1 198 ? 32.054 -69.955 1.611 1.00 46.25 275 PRO D CA 1
ATOM 11990 C C . PRO D 1 198 ? 32.991 -70.982 1.003 1.00 49.54 275 PRO D C 1
ATOM 11991 O O . PRO D 1 198 ? 32.807 -71.357 -0.147 1.00 50.63 275 PRO D O 1
ATOM 11995 N N . SER D 1 199 ? 33.961 -71.446 1.773 1.00 51.74 276 SER D N 1
ATOM 11996 C CA . SER D 1 199 ? 34.944 -72.414 1.304 1.00 55.99 276 SER D CA 1
ATOM 11997 C C . SER D 1 199 ? 34.264 -73.663 0.752 1.00 59.68 276 SER D C 1
ATOM 11998 O O . SER D 1 199 ? 33.381 -74.236 1.379 1.00 58.12 276 SER D O 1
ATOM 12001 N N . LYS D 1 200 ? 34.716 -74.084 -0.422 1.00 63.28 277 LYS D N 1
ATOM 12002 C CA . LYS D 1 200 ? 34.249 -75.320 -1.045 1.00 67.83 277 LYS D CA 1
ATOM 12003 C C . LYS D 1 200 ? 34.889 -76.568 -0.399 1.00 70.91 277 LYS D C 1
ATOM 12004 O O . LYS D 1 200 ? 34.442 -77.695 -0.632 1.00 73.87 277 LYS D O 1
ATOM 12006 N N . PHE D 1 201 ? 35.931 -76.375 0.409 1.00 72.67 278 PHE D N 1
ATOM 12007 C CA . PHE D 1 201 ? 36.683 -77.503 0.985 1.00 73.93 278 PHE D CA 1
ATOM 12008 C C . PHE D 1 201 ? 36.354 -77.850 2.447 1.00 70.40 278 PHE D C 1
ATOM 12009 O O . PHE D 1 201 ? 36.870 -78.827 2.993 1.00 71.25 278 PHE D O 1
ATOM 12017 N N . GLN D 1 202 ? 35.488 -77.064 3.073 1.00 64.72 279 GLN D N 1
ATOM 12018 C CA . GLN D 1 202 ? 35.137 -77.302 4.448 1.00 59.18 279 GLN D CA 1
ATOM 12019 C C . GLN D 1 202 ? 33.634 -77.257 4.599 1.00 56.42 279 GLN D C 1
ATOM 12020 O O . GLN D 1 202 ? 33.047 -76.244 4.275 1.00 55.20 279 GLN D O 1
ATOM 12026 N N . SER D 1 203 ? 33.001 -78.325 5.081 1.00 54.17 280 SER D N 1
ATOM 12027 C CA . SER D 1 203 ? 31.542 -78.261 5.357 1.00 52.26 280 SER D CA 1
ATOM 12028 C C . SER D 1 203 ? 31.260 -77.343 6.559 1.00 47.83 280 SER D C 1
ATOM 12029 O O . SER D 1 203 ? 32.089 -77.228 7.512 1.00 44.91 280 SER D O 1
ATOM 12032 N N . SER D 1 204 ? 30.105 -76.672 6.507 1.00 44.14 281 SER D N 1
ATOM 12033 C CA . SER D 1 204 ? 29.804 -75.625 7.446 1.00 41.05 281 SER D CA 1
ATOM 12034 C C . SER D 1 204 ? 28.307 -75.350 7.315 1.00 40.17 281 SER D C 1
ATOM 12035 O O . SER D 1 204 ? 27.587 -76.013 6.530 1.00 40.21 281 SER D O 1
ATOM 12038 N N . GLY D 1 205 ? 27.822 -74.413 8.106 1.00 37.83 282 GLY D N 1
ATOM 12039 C CA . GLY D 1 205 ? 26.453 -73.990 7.923 1.00 36.96 282 GLY D CA 1
ATOM 12040 C C . GLY D 1 205 ? 25.433 -75.015 8.387 1.00 35.93 282 GLY D C 1
ATOM 12041 O O . GLY D 1 205 ? 25.684 -75.802 9.320 1.00 35.10 282 GLY D O 1
ATOM 12042 N N . LEU D 1 206 ? 24.276 -74.992 7.749 1.00 35.85 283 LEU D N 1
ATOM 12043 C CA . LEU D 1 206 ? 23.144 -75.744 8.254 1.00 37.75 283 LEU D CA 1
ATOM 12044 C C . LEU D 1 206 ? 23.393 -77.245 8.230 1.00 39.90 283 LEU D C 1
ATOM 12045 O O . LEU D 1 206 ? 23.125 -77.953 9.199 1.00 39.67 283 LEU D O 1
ATOM 12050 N N . LEU D 1 207 ? 23.889 -77.730 7.106 1.00 42.45 284 LEU D N 1
ATOM 12051 C CA . LEU D 1 207 ? 24.228 -79.137 7.005 1.00 45.47 284 LEU D CA 1
ATOM 12052 C C . LEU D 1 207 ? 25.167 -79.658 8.145 1.00 44.49 284 LEU D C 1
ATOM 12053 O O . LEU D 1 207 ? 24.884 -80.694 8.795 1.00 44.24 284 LEU D O 1
ATOM 12058 N N . SER D 1 208 ? 26.272 -78.961 8.387 1.00 42.83 285 SER D N 1
ATOM 12059 C CA . SER D 1 208 ? 27.169 -79.372 9.464 1.00 42.72 285 SER D CA 1
ATOM 12060 C C . SER D 1 208 ? 26.516 -79.171 10.870 1.00 40.98 285 SER D C 1
ATOM 12061 O O . SER D 1 208 ? 26.728 -79.989 11.815 1.00 39.82 285 SER D O 1
ATOM 12064 N N . PHE D 1 209 ? 25.718 -78.108 11.017 1.00 38.26 286 PHE D N 1
ATOM 12065 C CA . PHE D 1 209 ? 25.046 -77.906 12.285 1.00 37.39 286 PHE D CA 1
ATOM 12066 C C . PHE D 1 209 ? 24.013 -79.036 12.579 1.00 39.25 286 PHE D C 1
ATOM 12067 O O . PHE D 1 209 ? 23.958 -79.581 13.703 1.00 39.28 286 PHE D O 1
ATOM 12075 N N . TYR D 1 210 ? 23.223 -79.377 11.562 1.00 40.87 287 TYR D N 1
ATOM 12076 C CA . TYR D 1 210 ? 22.308 -80.466 11.652 1.00 44.42 287 TYR D CA 1
ATOM 12077 C C . TYR D 1 210 ? 23.061 -81.769 12.049 1.00 45.75 287 TYR D C 1
ATOM 12078 O O . TYR D 1 210 ? 22.631 -82.502 12.972 1.00 45.46 287 TYR D O 1
ATOM 12087 N N . ASN D 1 211 ? 24.170 -82.068 11.361 1.00 46.91 288 ASN D N 1
ATOM 12088 C CA . ASN D 1 211 ? 24.932 -83.310 11.619 1.00 48.56 288 ASN D CA 1
ATOM 12089 C C . ASN D 1 211 ? 25.477 -83.276 13.054 1.00 47.66 288 ASN D C 1
ATOM 12090 O O . ASN D 1 211 ? 25.530 -84.306 13.716 1.00 47.78 288 ASN D O 1
ATOM 12095 N N . LYS D 1 212 ? 25.887 -82.100 13.528 1.00 44.96 289 LYS D N 1
ATOM 12096 C CA . LYS D 1 212 ? 26.365 -81.988 14.867 1.00 43.90 289 LYS D CA 1
ATOM 12097 C C . LYS D 1 212 ? 25.219 -82.231 15.906 1.00 43.41 289 LYS D C 1
ATOM 12098 O O . LYS D 1 212 ? 25.391 -83.014 16.874 1.00 43.05 289 LYS D O 1
ATOM 12104 N N . LEU D 1 213 ? 24.059 -81.602 15.696 1.00 42.43 290 LEU D N 1
ATOM 12105 C CA . LEU D 1 213 ? 22.925 -81.899 16.569 1.00 44.16 290 LEU D CA 1
ATOM 12106 C C . LEU D 1 213 ? 22.501 -83.365 16.553 1.00 47.97 290 LEU D C 1
ATOM 12107 O O . LEU D 1 213 ? 22.213 -83.948 17.635 1.00 47.81 290 LEU D O 1
ATOM 12112 N N . GLU D 1 214 ? 22.470 -83.977 15.363 1.00 51.52 291 GLU D N 1
ATOM 12113 C CA . GLU D 1 214 ? 22.195 -85.444 15.272 1.00 56.52 291 GLU D CA 1
ATOM 12114 C C . GLU D 1 214 ? 23.166 -86.282 16.099 1.00 57.96 291 GLU D C 1
ATOM 12115 O O . GLU D 1 214 ? 22.749 -87.192 16.810 1.00 59.17 291 GLU D O 1
ATOM 12121 N N . LYS D 1 215 ? 24.456 -85.975 15.998 1.00 59.05 292 LYS D N 1
ATOM 12122 C CA . LYS D 1 215 ? 25.498 -86.714 16.724 1.00 61.19 292 LYS D CA 1
ATOM 12123 C C . LYS D 1 215 ? 25.358 -86.457 18.221 1.00 60.71 292 LYS D C 1
ATOM 12124 O O . LYS D 1 215 ? 25.460 -87.370 18.996 1.00 61.62 292 LYS D O 1
ATOM 12130 N N . LEU D 1 216 ? 25.065 -85.223 18.626 1.00 59.78 293 LEU D N 1
ATOM 12131 C CA . LEU D 1 216 ? 25.052 -84.877 20.042 1.00 59.51 293 LEU D CA 1
ATOM 12132 C C . LEU D 1 216 ? 23.799 -85.361 20.761 1.00 61.26 293 LEU D C 1
ATOM 12133 O O . LEU D 1 216 ? 23.789 -85.416 21.981 1.00 60.36 293 LEU D O 1
ATOM 12138 N N . SER D 1 217 ? 22.727 -85.668 20.043 1.00 64.18 294 SER D N 1
ATOM 12139 C CA . SER D 1 217 ? 21.584 -86.234 20.733 1.00 68.29 294 SER D CA 1
ATOM 12140 C C . SER D 1 217 ? 21.572 -87.749 20.560 1.00 71.34 294 SER D C 1
ATOM 12141 O O . SER D 1 217 ? 20.661 -88.423 21.023 1.00 73.90 294 SER D O 1
ATOM 12144 N N . THR D 1 225 ? 6.468 -84.712 25.023 1.00 80.99 302 THR D N 1
ATOM 12145 C CA . THR D 1 225 ? 6.823 -83.335 25.343 1.00 77.44 302 THR D CA 1
ATOM 12146 C C . THR D 1 225 ? 6.505 -82.363 24.176 1.00 73.13 302 THR D C 1
ATOM 12147 O O . THR D 1 225 ? 6.604 -82.722 22.996 1.00 71.61 302 THR D O 1
ATOM 12151 N N . ALA D 1 226 ? 6.103 -81.145 24.507 1.00 68.01 303 ALA D N 1
ATOM 12152 C CA . ALA D 1 226 ? 5.978 -80.100 23.480 1.00 63.54 303 ALA D CA 1
ATOM 12153 C C . ALA D 1 226 ? 7.406 -79.686 23.081 1.00 59.49 303 ALA D C 1
ATOM 12154 O O . ALA D 1 226 ? 8.296 -79.650 23.934 1.00 57.61 303 ALA D O 1
ATOM 12156 N N . LYS D 1 227 ? 7.618 -79.442 21.790 1.00 56.25 304 LYS D N 1
ATOM 12157 C CA . LYS D 1 227 ? 8.943 -79.135 21.221 1.00 52.17 304 LYS D CA 1
ATOM 12158 C C . LYS D 1 227 ? 8.996 -77.677 20.747 1.00 49.17 304 LYS D C 1
ATOM 12159 O O . LYS D 1 227 ? 8.380 -77.325 19.714 1.00 47.76 304 LYS D O 1
ATOM 12165 N N . HIS D 1 228 ? 9.704 -76.827 21.505 1.00 44.55 305 HIS D N 1
ATOM 12166 C CA . HIS D 1 228 ? 9.752 -75.404 21.236 1.00 42.60 305 HIS D CA 1
ATOM 12167 C C . HIS D 1 228 ? 11.049 -75.122 20.495 1.00 39.96 305 HIS D C 1
ATOM 12168 O O . HIS D 1 228 ? 12.148 -75.485 20.980 1.00 39.10 305 HIS D O 1
ATOM 12175 N N . TYR D 1 229 ? 10.919 -74.507 19.333 1.00 37.95 306 TYR D N 1
ATOM 12176 C CA . TYR D 1 229 ? 12.098 -73.988 18.603 1.00 36.03 306 TYR D CA 1
ATOM 12177 C C . TYR D 1 229 ? 11.973 -72.507 18.399 1.00 34.06 306 TYR D C 1
ATOM 12178 O O . TYR D 1 229 ? 11.044 -72.037 17.739 1.00 34.07 306 TYR D O 1
ATOM 12187 N N . LEU D 1 230 ? 12.947 -71.735 18.916 1.00 32.08 307 LEU D N 1
ATOM 12188 C CA . LEU D 1 230 ? 12.894 -70.297 18.853 1.00 30.58 307 LEU D CA 1
ATOM 12189 C C . LEU D 1 230 ? 14.128 -69.754 18.140 1.00 29.91 307 LEU D C 1
ATOM 12190 O O . LEU D 1 230 ? 15.243 -70.219 18.394 1.00 29.43 307 LEU D O 1
ATOM 12195 N N . CYS D 1 231 ? 13.940 -68.767 17.275 1.00 29.32 308 CYS D N 1
ATOM 12196 C CA . CYS D 1 231 ? 15.024 -68.064 16.571 1.00 29.81 308 CYS D CA 1
ATOM 12197 C C . CYS D 1 231 ? 14.818 -66.568 16.859 1.00 29.42 308 CYS D C 1
ATOM 12198 O O . CYS D 1 231 ? 13.685 -66.061 16.763 1.00 31.05 308 CYS D O 1
ATOM 12201 N N . GLN D 1 232 ? 15.881 -65.825 17.199 1.00 27.87 309 GLN D N 1
ATOM 12202 C CA . GLN D 1 232 ? 15.757 -64.387 17.274 1.00 26.85 309 GLN D CA 1
ATOM 12203 C C . GLN D 1 232 ? 16.808 -63.845 16.309 1.00 27.21 309 GLN D C 1
ATOM 12204 O O . GLN D 1 232 ? 18.006 -64.215 16.448 1.00 27.50 309 GLN D O 1
ATOM 12210 N N . THR D 1 233 ? 16.420 -62.970 15.351 1.00 26.09 310 THR D N 1
ATOM 12211 C CA . THR D 1 233 ? 17.288 -62.638 14.232 1.00 27.26 310 THR D CA 1
ATOM 12212 C C . THR D 1 233 ? 17.039 -61.205 13.872 1.00 28.08 310 THR D C 1
ATOM 12213 O O . THR D 1 233 ? 15.957 -60.706 14.135 1.00 28.78 310 THR D O 1
ATOM 12217 N N . SER D 1 234 ? 17.988 -60.488 13.263 1.00 28.11 311 SER D N 1
ATOM 12218 C CA . SER D 1 234 ? 17.638 -59.188 12.822 1.00 28.93 311 SER D CA 1
ATOM 12219 C C . SER D 1 234 ? 17.281 -59.132 11.339 1.00 29.45 311 SER D C 1
ATOM 12220 O O . SER D 1 234 ? 16.755 -58.100 10.889 1.00 29.98 311 SER D O 1
ATOM 12223 N N . SER D 1 235 ? 17.476 -60.233 10.592 1.00 30.29 312 SER D N 1
ATOM 12224 C CA . SER D 1 235 ? 16.987 -60.348 9.185 1.00 32.76 312 SER D CA 1
ATOM 12225 C C . SER D 1 235 ? 16.194 -61.580 9.026 1.00 32.27 312 SER D C 1
ATOM 12226 O O . SER D 1 235 ? 16.560 -62.609 9.601 1.00 32.38 312 SER D O 1
ATOM 12229 N N . ILE D 1 236 ? 15.207 -61.515 8.142 1.00 33.22 313 ILE D N 1
ATOM 12230 C CA . ILE D 1 236 ? 14.404 -62.726 7.787 1.00 34.68 313 ILE D CA 1
ATOM 12231 C C . ILE D 1 236 ? 14.439 -62.742 6.284 1.00 36.18 313 ILE D C 1
ATOM 12232 O O . ILE D 1 236 ? 14.020 -61.779 5.639 1.00 35.81 313 ILE D O 1
ATOM 12237 N N . GLY D 1 237 ? 15.038 -63.791 5.737 1.00 38.78 314 GLY D N 1
ATOM 12238 C CA . GLY D 1 237 ? 15.206 -63.938 4.298 1.00 40.58 314 GLY D CA 1
ATOM 12239 C C . GLY D 1 237 ? 13.885 -64.296 3.642 1.00 42.89 314 GLY D C 1
ATOM 12240 O O . GLY D 1 237 ? 12.964 -64.736 4.305 1.00 43.65 314 GLY D O 1
ATOM 12241 N N . THR D 1 238 ? 13.776 -64.070 2.339 1.00 44.80 315 THR D N 1
ATOM 12242 C CA . THR D 1 238 ? 12.543 -64.451 1.630 1.00 47.93 315 THR D CA 1
ATOM 12243 C C . THR D 1 238 ? 12.507 -65.970 1.361 1.00 47.84 315 THR D C 1
ATOM 12244 O O . THR D 1 238 ? 13.392 -66.708 1.835 1.00 46.73 315 THR D O 1
ATOM 12248 N N . SER D 1 239 ? 11.473 -66.401 0.648 1.00 49.25 316 SER D N 1
ATOM 12249 C CA . SER D 1 239 ? 11.173 -67.799 0.382 1.00 51.54 316 SER D CA 1
ATOM 12250 C C . SER D 1 239 ? 12.344 -68.545 -0.202 1.00 53.33 316 SER D C 1
ATOM 12251 O O . SER D 1 239 ? 13.100 -67.981 -0.974 1.00 52.90 316 SER D O 1
ATOM 12254 N N . LEU D 1 240 ? 12.496 -69.807 0.178 1.00 54.84 317 LEU D N 1
ATOM 12255 C CA . LEU D 1 240 ? 13.514 -70.656 -0.406 1.00 58.13 317 LEU D CA 1
ATOM 12256 C C . LEU D 1 240 ? 13.224 -70.952 -1.878 1.00 61.80 317 LEU D C 1
ATOM 12257 O O . LEU D 1 240 ? 14.123 -71.306 -2.617 1.00 62.03 317 LEU D O 1
ATOM 12262 N N . SER D 1 241 ? 11.967 -70.798 -2.283 1.00 64.90 318 SER D N 1
ATOM 12263 C CA . SER D 1 241 ? 11.524 -71.181 -3.612 1.00 69.77 318 SER D CA 1
ATOM 12264 C C . SER D 1 241 ? 10.787 -70.025 -4.270 1.00 71.47 318 SER D C 1
ATOM 12265 O O . SER D 1 241 ? 10.063 -69.295 -3.602 1.00 69.53 318 SER D O 1
ATOM 12268 N N . ARG D 1 242 ? 10.986 -69.859 -5.577 1.00 75.30 319 ARG D N 1
ATOM 12269 C CA . ARG D 1 242 ? 10.254 -68.884 -6.375 1.00 78.19 319 ARG D CA 1
ATOM 12270 C C . ARG D 1 242 ? 8.776 -69.285 -6.578 1.00 80.15 319 ARG D C 1
ATOM 12271 O O . ARG D 1 242 ? 7.915 -68.434 -6.708 1.00 80.17 319 ARG D O 1
ATOM 12273 N N . ALA D 1 243 ? 8.487 -70.580 -6.559 1.00 81.90 320 ALA D N 1
ATOM 12274 C CA . ALA D 1 243 ? 7.143 -71.066 -6.875 1.00 83.31 320 ALA D CA 1
ATOM 12275 C C . ALA D 1 243 ? 6.204 -71.246 -5.669 1.00 81.86 320 ALA D C 1
ATOM 12276 O O . ALA D 1 243 ? 4.972 -71.254 -5.825 1.00 82.19 320 ALA D O 1
ATOM 12278 N N . ARG D 1 244 ? 6.787 -71.410 -4.484 1.00 78.11 321 ARG D N 1
ATOM 12279 C CA . ARG D 1 244 ? 6.045 -71.715 -3.256 1.00 75.58 321 ARG D CA 1
ATOM 12280 C C . ARG D 1 244 ? 6.565 -70.848 -2.099 1.00 70.13 321 ARG D C 1
ATOM 12281 O O . ARG D 1 244 ? 7.753 -70.485 -2.058 1.00 67.96 321 ARG D O 1
ATOM 12289 N N . ASP D 1 245 ? 5.701 -70.552 -1.139 1.00 65.10 322 ASP D N 1
ATOM 12290 C CA . ASP D 1 245 ? 6.140 -69.903 0.101 1.00 59.99 322 ASP D CA 1
ATOM 12291 C C . ASP D 1 245 ? 6.758 -70.907 1.056 1.00 57.10 322 ASP D C 1
ATOM 12292 O O . ASP D 1 245 ? 6.024 -71.725 1.632 1.00 56.49 322 ASP D O 1
ATOM 12297 N N . GLU D 1 246 ? 8.093 -70.856 1.198 1.00 53.24 323 GLU D N 1
ATOM 12298 C CA . GLU D 1 246 ? 8.853 -71.757 2.064 1.00 51.38 323 GLU D CA 1
ATOM 12299 C C . GLU D 1 246 ? 9.903 -70.970 2.866 1.00 47.74 323 GLU D C 1
ATOM 12300 O O . GLU D 1 246 ? 10.797 -70.304 2.287 1.00 45.27 323 GLU D O 1
ATOM 12306 N N . ASN D 1 247 ? 9.748 -70.996 4.185 1.00 44.00 324 ASN D N 1
ATOM 12307 C CA . ASN D 1 247 ? 10.698 -70.323 5.066 1.00 40.90 324 ASN D CA 1
ATOM 12308 C C . ASN D 1 247 ? 11.786 -71.247 5.640 1.00 39.76 324 ASN D C 1
ATOM 12309 O O . ASN D 1 247 ? 11.520 -72.371 6.078 1.00 39.03 324 ASN D O 1
ATOM 12314 N N . LEU D 1 248 ? 13.028 -70.743 5.654 1.00 38.96 325 LEU D N 1
ATOM 12315 C CA . LEU D 1 248 ? 14.198 -71.469 6.184 1.00 37.70 325 LEU D CA 1
ATOM 12316 C C . LEU D 1 248 ? 13.928 -72.181 7.529 1.00 37.70 325 LEU D C 1
ATOM 12317 O O . LEU D 1 248 ? 14.228 -73.325 7.698 1.00 37.74 325 LEU D O 1
ATOM 12322 N N . TRP D 1 249 ? 13.374 -71.454 8.492 1.00 36.82 326 TRP D N 1
ATOM 12323 C CA . TRP D 1 249 ? 13.090 -71.979 9.821 1.00 35.89 326 TRP D CA 1
ATOM 12324 C C . TRP D 1 249 ? 11.926 -72.989 9.799 1.00 37.35 326 TRP D C 1
ATOM 12325 O O . TRP D 1 249 ? 12.039 -74.122 10.238 1.00 38.46 326 TRP D O 1
ATOM 12336 N N . THR D 1 250 ? 10.769 -72.563 9.304 1.00 38.68 327 THR D N 1
ATOM 12337 C CA . THR D 1 250 ? 9.608 -73.430 9.428 1.00 40.14 327 THR D CA 1
ATOM 12338 C C . THR D 1 250 ? 9.655 -74.595 8.440 1.00 42.23 327 THR D C 1
ATOM 12339 O O . THR D 1 250 ? 9.170 -75.693 8.771 1.00 42.50 327 THR D O 1
ATOM 12343 N N . HIS D 1 251 ? 10.205 -74.363 7.238 1.00 42.72 328 HIS D N 1
ATOM 12344 C CA . HIS D 1 251 ? 10.172 -75.406 6.187 1.00 45.60 328 HIS D CA 1
ATOM 12345 C C . HIS D 1 251 ? 11.397 -76.270 6.038 1.00 45.88 328 HIS D C 1
ATOM 12346 O O . HIS D 1 251 ? 11.324 -77.357 5.446 1.00 48.01 328 HIS D O 1
ATOM 12353 N N . LEU D 1 252 ? 12.521 -75.788 6.524 1.00 44.07 329 LEU D N 1
ATOM 12354 C CA . LEU D 1 252 ? 13.722 -76.599 6.416 1.00 44.22 329 LEU D CA 1
ATOM 12355 C C . LEU D 1 252 ? 14.405 -76.930 7.753 1.00 42.49 329 LEU D C 1
ATOM 12356 O O . LEU D 1 252 ? 14.635 -78.125 8.037 1.00 43.10 329 LEU D O 1
ATOM 12361 N N . MET D 1 253 ? 14.689 -75.915 8.567 1.00 39.90 330 MET D N 1
ATOM 12362 C CA . MET D 1 253 ? 15.472 -76.140 9.793 1.00 39.02 330 MET D CA 1
ATOM 12363 C C . MET D 1 253 ? 14.705 -76.975 10.814 1.00 39.68 330 MET D C 1
ATOM 12364 O O . MET D 1 253 ? 15.181 -78.036 11.255 1.00 39.88 330 MET D O 1
ATOM 12369 N N . ILE D 1 254 ? 13.517 -76.501 11.190 1.00 39.83 331 ILE D N 1
ATOM 12370 C CA . ILE D 1 254 ? 12.767 -77.213 12.231 1.00 41.13 331 ILE D CA 1
ATOM 12371 C C . ILE D 1 254 ? 12.426 -78.597 11.738 1.00 43.52 331 ILE D C 1
ATOM 12372 O O . ILE D 1 254 ? 12.597 -79.549 12.510 1.00 43.93 331 ILE D O 1
ATOM 12377 N N . PRO D 1 255 ? 11.995 -78.730 10.454 1.00 45.10 332 PRO D N 1
ATOM 12378 C CA . PRO D 1 255 ? 11.750 -80.071 9.959 1.00 47.72 332 PRO D CA 1
ATOM 12379 C C . PRO D 1 255 ? 12.957 -80.999 10.013 1.00 48.92 332 PRO D C 1
ATOM 12380 O O . PRO D 1 255 ? 12.795 -82.198 10.311 1.00 50.17 332 PRO D O 1
ATOM 12384 N N . LEU D 1 256 ? 14.142 -80.472 9.731 1.00 48.46 333 LEU D N 1
ATOM 12385 C CA . LEU D 1 256 ? 15.361 -81.293 9.897 1.00 49.42 333 LEU D CA 1
ATOM 12386 C C . LEU D 1 256 ? 15.596 -81.680 11.356 1.00 49.33 333 LEU D C 1
ATOM 12387 O O . LEU D 1 256 ? 15.806 -82.855 11.664 1.00 50.28 333 LEU D O 1
ATOM 12392 N N . PHE D 1 257 ? 15.532 -80.708 12.256 1.00 47.39 334 PHE D N 1
ATOM 12393 C CA . PHE D 1 257 ? 15.964 -80.971 13.634 1.00 47.26 334 PHE D CA 1
ATOM 12394 C C . PHE D 1 257 ? 15.026 -81.941 14.338 1.00 48.71 334 PHE D C 1
ATOM 12395 O O . PHE D 1 257 ? 15.469 -82.684 15.218 1.00 47.80 334 PHE D O 1
ATOM 12403 N N . THR D 1 258 ? 13.749 -81.917 13.972 1.00 50.83 335 THR D N 1
ATOM 12404 C CA . THR D 1 258 ? 12.743 -82.758 14.639 1.00 54.44 335 THR D CA 1
ATOM 12405 C C . THR D 1 258 ? 12.663 -84.145 13.995 1.00 58.64 335 THR D C 1
ATOM 12406 O O . THR D 1 258 ? 12.048 -85.045 14.557 1.00 59.25 335 THR D O 1
ATOM 12410 N N . GLY D 1 259 ? 13.248 -84.321 12.813 1.00 61.46 336 GLY D N 1
ATOM 12411 C CA . GLY D 1 259 ? 13.168 -85.627 12.149 1.00 67.37 336 GLY D CA 1
ATOM 12412 C C . GLY D 1 259 ? 11.981 -85.746 11.198 1.00 70.98 336 GLY D C 1
ATOM 12413 O O . GLY D 1 259 ? 11.746 -86.802 10.634 1.00 71.77 336 GLY D O 1
ATOM 12414 N N . ILE D 1 260 ? 11.249 -84.654 10.994 1.00 72.76 337 ILE D N 1
ATOM 12415 C CA . ILE D 1 260 ? 10.235 -84.611 9.949 1.00 76.31 337 ILE D CA 1
ATOM 12416 C C . ILE D 1 260 ? 10.834 -84.897 8.566 1.00 79.18 337 ILE D C 1
ATOM 12417 O O . ILE D 1 260 ? 10.220 -85.598 7.763 1.00 80.77 337 ILE D O 1
ATOM 12422 N N . MET D 1 261 ? 12.008 -84.353 8.274 1.00 80.54 338 MET D N 1
ATOM 12423 C CA . MET D 1 261 ? 12.706 -84.728 7.054 1.00 83.88 338 MET D CA 1
ATOM 12424 C C . MET D 1 261 ? 14.132 -85.164 7.366 1.00 86.43 338 MET D C 1
ATOM 12425 O O . MET D 1 261 ? 14.673 -84.830 8.429 1.00 84.52 338 MET D O 1
ATOM 12430 N N . SER D 1 262 ? 14.730 -85.939 6.464 1.00 91.51 339 SER D N 1
ATOM 12431 C CA . SER D 1 262 ? 16.163 -86.244 6.535 1.00 95.16 339 SER D CA 1
ATOM 12432 C C . SER D 1 262 ? 16.823 -85.825 5.240 1.00 98.29 339 SER D C 1
ATOM 12433 O O . SER D 1 262 ? 16.118 -85.679 4.225 1.00 99.19 339 SER D O 1
ATOM 12436 N N . PRO D 1 263 ? 18.165 -85.622 5.254 1.00 100.48 340 PRO D N 1
ATOM 12437 C CA . PRO D 1 263 ? 18.875 -85.466 3.983 1.00 103.96 340 PRO D CA 1
ATOM 12438 C C . PRO D 1 263 ? 19.042 -86.833 3.305 1.00 109.05 340 PRO D C 1
ATOM 12439 O O . PRO D 1 263 ? 19.264 -87.826 4.011 1.00 109.45 340 PRO D O 1
ATOM 12443 N N . PRO D 1 264 ? 18.919 -86.886 1.951 1.00 113.29 341 PRO D N 1
ATOM 12444 C CA . PRO D 1 264 ? 18.976 -88.168 1.234 1.00 116.74 341 PRO D CA 1
ATOM 12445 C C . PRO D 1 264 ? 20.405 -88.676 1.056 1.00 118.04 341 PRO D C 1
ATOM 12446 O O . PRO D 1 264 ? 20.728 -89.770 1.517 1.00 119.47 341 PRO D O 1
ATOM 12450 N N . ILE D 1 276 ? 11.675 -80.677 0.432 1.00 92.45 353 ILE D N 1
ATOM 12451 C CA . ILE D 1 276 ? 10.840 -79.849 1.323 1.00 91.35 353 ILE D CA 1
ATOM 12452 C C . ILE D 1 276 ? 9.346 -80.172 1.199 1.00 92.90 353 ILE D C 1
ATOM 12453 O O . ILE D 1 276 ? 8.814 -80.257 0.092 1.00 94.00 353 ILE D O 1
ATOM 12458 N N . LEU D 1 277 ? 8.684 -80.351 2.345 1.00 92.63 354 LEU D N 1
ATOM 12459 C CA . LEU D 1 277 ? 7.277 -80.767 2.387 1.00 93.99 354 LEU D CA 1
ATOM 12460 C C . LEU D 1 277 ? 6.268 -79.636 2.092 1.00 93.02 354 LEU D C 1
ATOM 12461 O O . LEU D 1 277 ? 6.557 -78.461 2.360 1.00 90.81 354 LEU D O 1
ATOM 12466 N N . PRO D 1 278 ? 5.086 -79.991 1.532 1.00 93.69 355 PRO D N 1
ATOM 12467 C CA . PRO D 1 278 ? 4.012 -78.997 1.364 1.00 92.28 355 PRO D CA 1
ATOM 12468 C C . PRO D 1 278 ? 3.643 -78.360 2.703 1.00 88.60 355 PRO D C 1
ATOM 12469 O O . PRO D 1 278 ? 3.642 -79.035 3.735 1.00 87.47 355 PRO D O 1
ATOM 12473 N N . THR D 1 279 ? 3.343 -77.070 2.679 1.00 85.11 356 THR D N 1
ATOM 12474 C CA . THR D 1 279 ? 3.010 -76.339 3.890 1.00 81.90 356 THR D CA 1
ATOM 12475 C C . THR D 1 279 ? 1.923 -76.982 4.738 1.00 82.72 356 THR D C 1
ATOM 12476 O O . THR D 1 279 ? 2.069 -77.090 5.953 1.00 79.94 356 THR D O 1
ATOM 12480 N N . ASN D 1 280 ? 0.829 -77.400 4.106 1.00 85.03 357 ASN D N 1
ATOM 12481 C CA . ASN D 1 280 ? -0.258 -77.958 4.870 1.00 87.49 357 ASN D CA 1
ATOM 12482 C C . ASN D 1 280 ? 0.100 -79.267 5.567 1.00 86.49 357 ASN D C 1
ATOM 12483 O O . ASN D 1 280 ? -0.403 -79.553 6.660 1.00 85.55 357 ASN D O 1
ATOM 12488 N N . SER D 1 281 ? 0.970 -80.055 4.937 1.00 85.72 358 SER D N 1
ATOM 12489 C CA . SER D 1 281 ? 1.527 -81.251 5.568 1.00 85.38 358 SER D CA 1
ATOM 12490 C C . SER D 1 281 ? 2.347 -80.883 6.790 1.00 81.76 358 SER D C 1
ATOM 12491 O O . SER D 1 281 ? 2.259 -81.548 7.814 1.00 80.45 358 SER D O 1
ATOM 12494 N N . LEU D 1 282 ? 3.138 -79.816 6.680 1.00 77.79 359 LEU D N 1
ATOM 12495 C CA . LEU D 1 282 ? 3.968 -79.396 7.801 1.00 74.41 359 LEU D CA 1
ATOM 12496 C C . LEU D 1 282 ? 3.135 -78.959 8.993 1.00 72.51 359 LEU D C 1
ATOM 12497 O O . LEU D 1 282 ? 3.475 -79.301 10.115 1.00 70.17 359 LEU D O 1
ATOM 12502 N N . ILE D 1 283 ? 2.054 -78.214 8.751 1.00 72.48 360 ILE D N 1
ATOM 12503 C CA . ILE D 1 283 ? 1.192 -77.703 9.824 1.00 73.40 360 ILE D CA 1
ATOM 12504 C C . ILE D 1 283 ? 0.571 -78.846 10.635 1.00 75.20 360 ILE D C 1
ATOM 12505 O O . ILE D 1 283 ? 0.515 -78.773 11.861 1.00 72.80 360 ILE D O 1
ATOM 12510 N N . ASN D 1 284 ? 0.142 -79.909 9.947 1.00 78.36 361 ASN D N 1
ATOM 12511 C CA . ASN D 1 284 ? -0.352 -81.121 10.614 1.00 81.73 361 ASN D CA 1
ATOM 12512 C C . ASN D 1 284 ? 0.730 -81.843 11.404 1.00 80.38 361 ASN D C 1
ATOM 12513 O O . ASN D 1 284 ? 0.505 -82.217 12.557 1.00 79.27 361 ASN D O 1
ATOM 12518 N N . GLU D 1 285 ? 1.895 -82.025 10.781 1.00 79.58 362 GLU D N 1
ATOM 12519 C CA . GLU D 1 285 ? 3.057 -82.576 11.464 1.00 79.57 362 GLU D CA 1
ATOM 12520 C C . GLU D 1 285 ? 3.367 -81.806 12.741 1.00 76.42 362 GLU D C 1
ATOM 12521 O O . GLU D 1 285 ? 3.609 -82.406 13.780 1.00 74.91 362 GLU D O 1
ATOM 12527 N N . TYR D 1 286 ? 3.354 -80.473 12.664 1.00 73.68 363 TYR D N 1
ATOM 12528 C CA . TYR D 1 286 ? 3.654 -79.643 13.836 1.00 71.69 363 TYR D CA 1
ATOM 12529 C C . TYR D 1 286 ? 2.601 -79.887 14.918 1.00 73.19 363 TYR D C 1
ATOM 12530 O O . TYR D 1 286 ? 2.939 -80.087 16.093 1.00 71.29 363 TYR D O 1
ATOM 12539 N N . SER D 1 287 ? 1.336 -79.896 14.506 1.00 75.30 364 SER D N 1
ATOM 12540 C CA . SER D 1 287 ? 0.227 -80.144 15.407 1.00 78.83 364 SER D CA 1
ATOM 12541 C C . SER D 1 287 ? 0.368 -81.485 16.107 1.00 79.97 364 SER D C 1
ATOM 12542 O O . SER D 1 287 ? 0.236 -81.567 17.325 1.00 78.53 364 SER D O 1
ATOM 12545 N N . GLN D 1 288 ? 0.679 -82.515 15.324 1.00 82.36 365 GLN D N 1
ATOM 12546 C CA . GLN D 1 288 ? 0.756 -83.899 15.818 1.00 85.46 365 GLN D CA 1
ATOM 12547 C C . GLN D 1 288 ? 1.963 -84.171 16.691 1.00 82.43 365 GLN D C 1
ATOM 12548 O O . GLN D 1 288 ? 1.854 -84.925 17.633 1.00 82.38 365 GLN D O 1
ATOM 12554 N N . ARG D 1 289 ? 3.102 -83.546 16.375 1.00 78.47 366 ARG D N 1
ATOM 12555 C CA . ARG D 1 289 ? 4.336 -83.662 17.180 1.00 74.82 366 ARG D CA 1
ATOM 12556 C C . ARG D 1 289 ? 4.446 -82.627 18.300 1.00 70.81 366 ARG D C 1
ATOM 12557 O O . ARG D 1 289 ? 5.394 -82.656 19.063 1.00 68.71 366 ARG D O 1
ATOM 12565 N N . LYS D 1 290 ? 3.461 -81.738 18.402 1.00 67.95 367 LYS D N 1
ATOM 12566 C CA . LYS D 1 290 ? 3.441 -80.635 19.371 1.00 66.37 367 LYS D CA 1
ATOM 12567 C C . LYS D 1 290 ? 4.671 -79.724 19.183 1.00 61.83 367 LYS D C 1
ATOM 12568 O O . LYS D 1 290 ? 5.314 -79.329 20.146 1.00 59.23 367 LYS D O 1
ATOM 12574 N N . ILE D 1 291 ? 4.978 -79.398 17.931 1.00 58.14 368 ILE D N 1
ATOM 12575 C CA . ILE D 1 291 ? 6.092 -78.505 17.621 1.00 54.68 368 ILE D CA 1
ATOM 12576 C C . ILE D 1 291 ? 5.604 -77.060 17.694 1.00 52.75 368 ILE D C 1
ATOM 12577 O O . ILE D 1 291 ? 4.568 -76.701 17.127 1.00 51.74 368 ILE D O 1
ATOM 12582 N N . LYS D 1 292 ? 6.362 -76.240 18.410 1.00 49.68 369 LYS D N 1
ATOM 12583 C CA . LYS D 1 292 ? 6.053 -74.817 18.546 1.00 47.53 369 LYS D CA 1
ATOM 12584 C C . LYS D 1 292 ? 7.177 -74.004 17.938 1.00 43.51 369 LYS D C 1
ATOM 12585 O O . LYS D 1 292 ? 8.243 -73.953 18.492 1.00 41.42 369 LYS D O 1
ATOM 12591 N N . PRO D 1 293 ? 6.953 -73.352 16.785 1.00 41.42 370 PRO D N 1
ATOM 12592 C CA . PRO D 1 293 ? 8.028 -72.482 16.286 1.00 38.76 370 PRO D CA 1
ATOM 12593 C C . PRO D 1 293 ? 7.888 -71.030 16.769 1.00 37.09 370 PRO D C 1
ATOM 12594 O O . PRO D 1 293 ? 6.744 -70.531 16.907 1.00 37.64 370 PRO D O 1
ATOM 12598 N N . TYR D 1 294 ? 9.001 -70.316 16.926 1.00 34.37 371 TYR D N 1
ATOM 12599 C CA . TYR D 1 294 ? 8.999 -68.913 17.313 1.00 32.39 371 TYR D CA 1
ATOM 12600 C C . TYR D 1 294 ? 10.079 -68.192 16.525 1.00 31.85 371 TYR D C 1
ATOM 12601 O O . TYR D 1 294 ? 11.216 -68.696 16.378 1.00 31.67 371 TYR D O 1
ATOM 12610 N N . ILE D 1 295 ? 9.749 -67.020 16.029 1.00 30.35 372 ILE D N 1
ATOM 12611 C CA . ILE D 1 295 ? 10.671 -66.083 15.550 1.00 29.74 372 ILE D CA 1
ATOM 12612 C C . ILE D 1 295 ? 10.370 -64.764 16.302 1.00 30.35 372 ILE D C 1
ATOM 12613 O O . ILE D 1 295 ? 9.234 -64.206 16.251 1.00 31.61 372 ILE D O 1
ATOM 12618 N N . ILE D 1 296 ? 11.431 -64.198 16.904 1.00 29.12 373 ILE D N 1
ATOM 12619 C CA . ILE D 1 296 ? 11.340 -62.883 17.537 1.00 28.17 373 ILE D CA 1
ATOM 12620 C C . ILE D 1 296 ? 11.830 -61.846 16.598 1.00 28.09 373 ILE D C 1
ATOM 12621 O O . ILE D 1 296 ? 13.045 -61.843 16.195 1.00 27.90 373 ILE D O 1
ATOM 12626 N N . PHE D 1 297 ? 10.940 -60.893 16.269 1.00 27.10 374 PHE D N 1
ATOM 12627 C CA . PHE D 1 297 ? 11.296 -59.863 15.320 1.00 27.32 374 PHE D CA 1
ATOM 12628 C C . PHE D 1 297 ? 10.475 -58.669 15.703 1.00 26.78 374 PHE D C 1
ATOM 12629 O O . PHE D 1 297 ? 9.313 -58.838 16.119 1.00 28.62 374 PHE D O 1
ATOM 12637 N N . PRO D 1 298 ? 11.032 -57.443 15.579 1.00 26.80 375 PRO D N 1
ATOM 12638 C CA . PRO D 1 298 ? 10.267 -56.330 16.133 1.00 26.99 375 PRO D CA 1
ATOM 12639 C C . PRO D 1 298 ? 8.957 -56.030 15.351 1.00 29.80 375 PRO D C 1
ATOM 12640 O O . PRO D 1 298 ? 8.949 -56.038 14.093 1.00 29.20 375 PRO D O 1
ATOM 12644 N N . THR D 1 299 ? 7.885 -55.689 16.069 1.00 30.41 376 THR D N 1
ATOM 12645 C CA . THR D 1 299 ? 6.687 -55.157 15.434 1.00 30.88 376 THR D CA 1
ATOM 12646 C C . THR D 1 299 ? 6.841 -53.735 15.060 1.00 31.69 376 THR D C 1
ATOM 12647 O O . THR D 1 299 ? 7.828 -53.071 15.447 1.00 31.13 376 THR D O 1
ATOM 12651 N N . GLU D 1 300 ? 5.861 -53.198 14.312 1.00 33.42 377 GLU D N 1
ATOM 12652 C CA . GLU D 1 300 ? 5.841 -51.808 13.982 1.00 34.31 377 GLU D CA 1
ATOM 12653 C C . GLU D 1 300 ? 5.750 -50.937 15.232 1.00 34.59 377 GLU D C 1
ATOM 12654 O O . GLU D 1 300 ? 6.436 -49.917 15.358 1.00 35.91 377 GLU D O 1
ATOM 12660 N N . GLN D 1 301 ? 4.890 -51.339 16.143 1.00 35.75 378 GLN D N 1
ATOM 12661 C CA . GLN D 1 301 ? 4.599 -50.570 17.336 1.00 37.91 378 GLN D CA 1
ATOM 12662 C C . GLN D 1 301 ? 5.775 -50.611 18.353 1.00 35.79 378 GLN D C 1
ATOM 12663 O O . GLN D 1 301 ? 5.899 -49.673 19.165 1.00 36.07 378 GLN D O 1
ATOM 12669 N N . GLU D 1 302 ? 6.598 -51.669 18.330 1.00 33.17 379 GLU D N 1
ATOM 12670 C CA . GLU D 1 302 ? 7.718 -51.741 19.286 1.00 31.61 379 GLU D CA 1
ATOM 12671 C C . GLU D 1 302 ?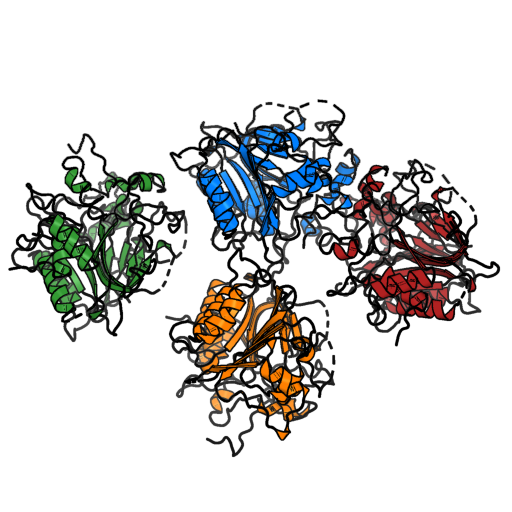 8.711 -50.601 19.127 1.00 31.12 379 GLU D C 1
ATOM 12672 O O . GLU D 1 302 ? 9.403 -50.266 20.111 1.00 31.61 379 GLU D O 1
ATOM 12678 N N . PHE D 1 303 ? 8.746 -49.956 17.942 1.00 30.63 380 PHE D N 1
ATOM 12679 C CA . PHE D 1 303 ? 9.584 -48.774 17.755 1.00 30.48 380 PHE D CA 1
ATOM 12680 C C . PHE D 1 303 ? 9.000 -47.563 18.437 1.00 32.44 380 PHE D C 1
ATOM 12681 O O . PHE D 1 303 ? 9.751 -46.706 18.891 1.00 31.76 380 PHE D O 1
ATOM 12689 N N . VAL D 1 304 ? 7.661 -47.501 18.540 1.00 34.61 381 VAL D N 1
ATOM 12690 C CA . VAL D 1 304 ? 6.993 -46.399 19.200 1.00 37.06 381 VAL D CA 1
ATOM 12691 C C . VAL D 1 304 ? 7.383 -46.385 20.708 1.00 36.87 381 VAL D C 1
ATOM 12692 O O . VAL D 1 304 ? 7.611 -45.333 21.320 1.00 37.98 381 VAL D O 1
ATOM 12696 N N . THR D 1 305 ? 7.478 -47.550 21.286 1.00 36.48 382 THR D N 1
ATOM 12697 C CA . THR D 1 305 ? 7.837 -47.685 22.726 1.00 37.00 382 THR D CA 1
ATOM 12698 C C . THR D 1 305 ? 9.335 -48.041 22.949 1.00 36.35 382 THR D C 1
ATOM 12699 O O . THR D 1 305 ? 9.695 -48.606 23.993 1.00 35.93 382 THR D O 1
ATOM 12703 N N . SER D 1 306 ? 10.170 -47.618 22.010 1.00 33.74 383 SER D N 1
ATOM 12704 C CA . SER D 1 306 ? 11.602 -47.685 22.129 1.00 33.31 383 SER D CA 1
ATOM 12705 C C . SER D 1 306 ? 12.058 -46.262 22.416 1.00 33.22 383 SER D C 1
ATOM 12706 O O . SER D 1 306 ? 11.571 -45.329 21.833 1.00 33.30 383 SER D O 1
ATOM 12709 N N . PRO D 1 307 ? 13.008 -46.098 23.300 1.00 33.29 384 PRO D N 1
ATOM 12710 C CA . PRO D 1 307 ? 13.465 -44.770 23.673 1.00 34.75 384 PRO D CA 1
ATOM 12711 C C . PRO D 1 307 ? 14.009 -43.944 22.497 1.00 33.63 384 PRO D C 1
ATOM 12712 O O . PRO D 1 307 ? 13.810 -42.766 22.482 1.00 34.49 384 PRO D O 1
ATOM 12716 N N . LEU D 1 308 ? 14.681 -44.555 21.549 1.00 32.22 385 LEU D N 1
ATOM 12717 C CA . LEU D 1 308 ? 15.184 -43.824 20.402 1.00 31.82 385 LEU D CA 1
ATOM 12718 C C . LEU D 1 308 ? 14.284 -43.964 19.181 1.00 31.27 385 LEU D C 1
ATOM 12719 O O . LEU D 1 308 ? 14.688 -43.703 18.079 1.00 30.15 385 LEU D O 1
ATOM 12724 N N . LYS D 1 309 ? 13.071 -44.420 19.432 1.00 29.90 386 LYS D N 1
ATOM 12725 C CA . LYS D 1 309 ? 12.045 -44.558 18.447 1.00 30.15 386 LYS D CA 1
ATOM 12726 C C . LYS D 1 309 ? 12.507 -45.461 17.309 1.00 28.90 386 LYS D C 1
ATOM 12727 O O . LYS D 1 309 ? 12.882 -46.573 17.539 1.00 27.81 386 LYS D O 1
ATOM 12733 N N . TRP D 1 310 ? 12.472 -44.964 16.090 1.00 29.02 387 TRP D N 1
ATOM 12734 C CA . TRP D 1 310 ? 12.863 -45.763 14.953 1.00 28.44 387 TRP D CA 1
ATOM 12735 C C . TRP D 1 310 ? 14.368 -45.745 14.681 1.00 28.79 387 TRP D C 1
ATOM 12736 O O . TRP D 1 310 ? 14.811 -46.256 13.720 1.00 28.83 387 TRP D O 1
ATOM 12747 N N . SER D 1 311 ? 15.142 -45.170 15.566 1.00 28.68 388 SER D N 1
ATOM 12748 C CA . SER D 1 311 ? 16.560 -45.022 15.357 1.00 27.98 388 SER D CA 1
ATOM 12749 C C . SER D 1 311 ? 17.255 -46.325 15.121 1.00 27.31 388 SER D C 1
ATOM 12750 O O . SER D 1 311 ? 18.191 -46.378 14.403 1.00 28.64 388 SER D O 1
ATOM 12753 N N . SER D 1 312 ? 16.793 -47.371 15.770 1.00 26.52 389 SER D N 1
ATOM 12754 C CA . SER D 1 312 ? 17.410 -48.674 15.663 1.00 26.78 389 SER D CA 1
ATOM 12755 C C . SER D 1 312 ? 16.821 -49.526 14.565 1.00 26.41 389 SER D C 1
ATOM 12756 O O . SER D 1 312 ? 17.309 -50.633 14.398 1.00 26.52 389 SER D O 1
ATOM 12759 N N . SER D 1 313 ? 15.794 -49.067 13.840 1.00 26.82 390 SER D N 1
ATOM 12760 C CA . SER D 1 313 ? 15.050 -49.964 12.958 1.00 27.57 390 SER D CA 1
ATOM 12761 C C . SER D 1 313 ? 15.851 -50.354 11.704 1.00 28.46 390 SER D C 1
ATOM 12762 O O . SER D 1 313 ? 15.567 -51.400 11.110 1.00 28.79 390 SER D O 1
ATOM 12765 N N . GLY D 1 314 ? 16.821 -49.542 11.281 1.00 28.49 391 GLY D N 1
ATOM 12766 C CA . GLY D 1 314 ? 17.545 -49.810 10.013 1.00 28.30 391 GLY D CA 1
ATOM 12767 C C . GLY D 1 314 ? 18.331 -51.124 10.118 1.00 29.11 391 GLY D C 1
ATOM 12768 O O . GLY D 1 314 ? 18.704 -51.715 9.096 1.00 30.24 391 GLY D O 1
ATOM 12769 N N . TRP D 1 315 ? 18.552 -51.632 11.330 1.00 27.48 392 TRP D N 1
ATOM 12770 C CA . TRP D 1 315 ? 19.243 -52.928 11.524 1.00 27.43 392 TRP D CA 1
ATOM 12771 C C . TRP D 1 315 ? 18.345 -54.185 11.346 1.00 27.75 392 TRP D C 1
ATOM 12772 O O . TRP D 1 315 ? 18.866 -55.319 11.442 1.00 27.95 392 TRP D O 1
ATOM 12783 N N . PHE D 1 316 ? 17.012 -53.991 11.141 1.00 27.42 393 PHE D N 1
ATOM 12784 C CA . PHE D 1 316 ? 16.017 -55.068 11.086 1.00 27.01 393 PHE D CA 1
ATOM 12785 C C . PHE D 1 316 ? 15.342 -55.145 9.717 1.00 28.76 393 PHE D C 1
ATOM 12786 O O . PHE D 1 316 ? 14.661 -54.159 9.317 1.00 30.75 393 PHE D O 1
ATOM 12794 N N . HIS D 1 317 ? 15.531 -56.273 8.999 1.00 27.86 394 HIS D N 1
ATOM 12795 C CA . HIS D 1 317 ? 15.307 -56.312 7.575 1.00 29.75 394 HIS D CA 1
ATOM 12796 C C . HIS D 1 317 ? 14.446 -57.530 7.290 1.00 30.15 394 HIS D C 1
ATOM 12797 O O . HIS D 1 317 ? 14.885 -58.646 7.416 1.00 30.50 394 HIS D O 1
ATOM 12804 N N . PHE D 1 318 ? 13.198 -57.300 6.945 1.00 30.91 395 PHE D N 1
ATOM 12805 C CA . PHE D 1 318 ? 12.235 -58.346 6.561 1.00 32.50 395 PHE D CA 1
ATOM 12806 C C . PHE D 1 318 ? 11.366 -57.672 5.488 1.00 34.32 395 PHE D C 1
ATOM 12807 O O . PHE D 1 318 ? 10.418 -56.963 5.788 1.00 34.42 395 PHE D O 1
ATOM 12815 N N . GLN D 1 319 ? 11.751 -57.849 4.226 1.00 36.22 396 GLN D N 1
ATOM 12816 C CA . GLN D 1 319 ? 11.154 -57.122 3.140 1.00 39.53 396 GLN D CA 1
ATOM 12817 C C . GLN D 1 319 ? 10.117 -58.009 2.466 1.00 41.85 396 GLN D C 1
ATOM 12818 O O . GLN D 1 319 ? 10.386 -58.653 1.434 1.00 42.79 396 GLN D O 1
ATOM 12824 N N . TYR D 1 320 ? 8.942 -58.069 3.084 1.00 42.98 397 TYR D N 1
ATOM 12825 C CA . TYR D 1 320 ? 7.916 -58.992 2.654 1.00 46.46 397 TYR D CA 1
ATOM 12826 C C . TYR D 1 320 ? 6.802 -58.351 1.794 1.00 50.16 397 TYR D C 1
ATOM 12827 O O . TYR D 1 320 ? 5.917 -59.064 1.351 1.00 51.50 397 TYR D O 1
ATOM 12836 N N . LEU D 1 321 ? 6.817 -57.032 1.591 1.00 53.16 398 LEU D N 1
ATOM 12837 C CA . LEU D 1 321 ? 5.684 -56.373 0.892 1.00 57.62 398 LEU D CA 1
ATOM 12838 C C . LEU D 1 321 ? 5.461 -56.856 -0.556 1.00 60.73 398 LEU D C 1
ATOM 12839 O O . LEU D 1 321 ? 4.322 -56.866 -1.028 1.00 62.30 398 LEU D O 1
ATOM 12844 N N . GLN D 1 322 ? 6.531 -57.266 -1.239 1.00 63.58 399 GLN D N 1
ATOM 12845 C CA . GLN D 1 322 ? 6.428 -57.745 -2.629 1.00 67.60 399 GLN D CA 1
ATOM 12846 C C . GLN D 1 322 ? 5.923 -59.181 -2.770 1.00 68.52 399 GLN D C 1
ATOM 12847 O O . GLN D 1 322 ? 5.554 -59.613 -3.859 1.00 70.26 399 GLN D O 1
ATOM 12853 N N . LYS D 1 323 ? 5.899 -59.913 -1.668 1.00 67.67 400 LYS D N 1
ATOM 12854 C CA . LYS D 1 323 ? 5.462 -61.300 -1.687 1.00 68.16 400 LYS D CA 1
ATOM 12855 C C . LYS D 1 323 ? 4.775 -61.538 -0.316 1.00 65.08 400 LYS D C 1
ATOM 12856 O O . LYS D 1 323 ? 5.292 -62.217 0.572 1.00 63.51 400 LYS D O 1
ATOM 12862 N N . LYS D 1 324 ? 3.601 -60.922 -0.176 1.00 62.60 401 LYS D N 1
ATOM 12863 C CA . LYS D 1 324 ? 2.877 -60.870 1.094 1.00 60.41 401 LYS D CA 1
ATOM 12864 C C . LYS D 1 324 ? 2.290 -62.214 1.556 1.00 58.39 401 LYS D C 1
ATOM 12865 O O . LYS D 1 324 ? 2.201 -62.458 2.765 1.00 56.47 401 LYS D O 1
ATOM 12871 N N . SER D 1 325 ? 1.929 -63.102 0.631 1.00 56.37 402 SER D N 1
ATOM 12872 C CA . SER D 1 325 ? 1.447 -64.424 1.001 1.00 54.51 402 SER D CA 1
ATOM 12873 C C . SER D 1 325 ? 2.455 -65.217 1.827 1.00 51.64 402 SER D C 1
ATOM 12874 O O . SER D 1 325 ? 2.073 -66.093 2.619 1.00 50.07 402 SER D O 1
ATOM 12877 N N . TYR D 1 326 ? 3.741 -64.950 1.605 1.00 48.20 403 TYR D N 1
ATOM 12878 C CA . TYR D 1 326 ? 4.826 -65.582 2.422 1.00 46.35 403 TYR D CA 1
ATOM 12879 C C . TYR D 1 326 ? 4.742 -65.102 3.885 1.00 44.23 403 TYR D C 1
ATOM 12880 O O . TYR D 1 326 ? 4.890 -65.858 4.838 1.00 42.91 403 TYR D O 1
ATOM 12889 N N . TYR D 1 327 ? 4.466 -63.827 4.055 1.00 43.02 404 TYR D N 1
ATOM 12890 C CA . TYR D 1 327 ? 4.361 -63.253 5.386 1.00 41.62 404 TYR D CA 1
ATOM 12891 C C . TYR D 1 327 ? 3.133 -63.742 6.104 1.00 42.65 404 TYR D C 1
ATOM 12892 O O . TYR D 1 327 ? 3.208 -64.157 7.278 1.00 40.36 404 TYR D O 1
ATOM 12901 N N . GLU D 1 328 ? 1.997 -63.741 5.383 1.00 44.51 405 GLU D N 1
ATOM 12902 C CA . GLU D 1 328 ? 0.726 -64.178 5.952 1.00 47.69 405 GLU D CA 1
ATOM 12903 C C . GLU D 1 328 ? 0.793 -65.631 6.355 1.00 47.75 405 GLU D C 1
ATOM 12904 O O . GLU D 1 328 ? 0.211 -66.004 7.358 1.00 49.07 405 GLU D O 1
ATOM 12910 N N . MET D 1 329 ? 1.501 -66.460 5.586 1.00 47.57 406 MET D N 1
ATOM 12911 C CA A MET D 1 329 ? 1.696 -67.854 5.967 0.50 46.97 406 MET D CA 1
ATOM 12912 C CA B MET D 1 329 ? 1.754 -67.867 5.933 0.50 47.27 406 MET D CA 1
ATOM 12913 C C . MET D 1 329 ? 2.426 -67.980 7.290 1.00 45.66 406 MET D C 1
ATOM 12914 O O . MET D 1 329 ? 2.027 -68.789 8.146 1.00 45.28 406 MET D O 1
ATOM 12923 N N . LEU D 1 330 ? 3.487 -67.190 7.465 1.00 42.99 407 LEU D N 1
ATOM 12924 C CA . LEU D 1 330 ? 4.273 -67.260 8.689 1.00 40.06 407 LEU D CA 1
ATOM 12925 C C . LEU D 1 330 ? 3.483 -66.646 9.843 1.00 38.82 407 LEU D C 1
ATOM 12926 O O . LEU D 1 330 ? 3.392 -67.250 10.936 1.00 38.78 407 LEU D O 1
ATOM 12931 N N . ARG D 1 331 ? 2.897 -65.473 9.590 1.00 38.45 408 ARG D N 1
ATOM 12932 C CA . ARG D 1 331 ? 2.145 -64.804 10.627 1.00 39.30 408 ARG D CA 1
ATOM 12933 C C . ARG D 1 331 ? 0.917 -65.616 11.115 1.00 41.76 408 ARG D C 1
ATOM 12934 O O . ARG D 1 331 ? 0.750 -65.813 12.328 1.00 41.38 408 ARG D O 1
ATOM 12942 N N . ASN D 1 332 ? 0.096 -66.100 10.169 1.00 43.83 409 ASN D N 1
ATOM 12943 C CA . ASN D 1 332 ? -1.260 -66.614 10.443 1.00 47.13 409 ASN D CA 1
ATOM 12944 C C . ASN D 1 332 ? -1.381 -68.100 10.478 1.00 49.32 409 ASN D C 1
ATOM 12945 O O . ASN D 1 332 ? -2.221 -68.620 11.210 1.00 51.62 409 ASN D O 1
ATOM 12950 N N . LYS D 1 333 ? -0.591 -68.809 9.671 1.00 50.56 410 LYS D N 1
ATOM 12951 C CA . LYS D 1 333 ? -0.724 -70.285 9.579 1.00 52.88 410 LYS D CA 1
ATOM 12952 C C . LYS D 1 333 ? 0.234 -70.975 10.510 1.00 51.28 410 LYS D C 1
ATOM 12953 O O . LYS D 1 333 ? -0.150 -71.832 11.270 1.00 50.97 410 LYS D O 1
ATOM 12959 N N . PHE D 1 334 ? 1.497 -70.567 10.476 1.00 48.71 411 PHE D N 1
ATOM 12960 C CA . PHE D 1 334 ? 2.424 -71.039 11.499 1.00 47.08 411 PHE D CA 1
ATOM 12961 C C . PHE D 1 334 ? 2.368 -70.256 12.815 1.00 45.43 411 PHE D C 1
ATOM 12962 O O . PHE D 1 334 ? 2.882 -70.741 13.799 1.00 44.22 411 PHE D O 1
ATOM 12970 N N . LYS D 1 335 ? 1.779 -69.043 12.808 1.00 44.89 412 LYS D N 1
ATOM 12971 C CA . LYS D 1 335 ? 1.617 -68.264 14.030 1.00 44.18 412 LYS D CA 1
ATOM 12972 C C . LYS D 1 335 ? 3.000 -68.189 14.660 1.00 41.46 412 LYS D C 1
ATOM 12973 O O . LYS D 1 335 ? 3.193 -68.379 15.846 1.00 39.26 412 LYS D O 1
ATOM 12979 N N . VAL D 1 336 ? 3.974 -67.828 13.828 1.00 39.41 413 VAL D N 1
ATOM 12980 C CA . VAL D 1 336 ? 5.378 -67.955 14.263 1.00 38.04 413 VAL D CA 1
ATOM 12981 C C . VAL D 1 336 ? 5.937 -66.726 14.992 1.00 36.24 413 VAL D C 1
ATOM 12982 O O . VAL D 1 336 ? 7.006 -66.809 15.586 1.00 36.35 413 VAL D O 1
ATOM 12986 N N . PHE D 1 337 ? 5.266 -65.581 14.957 1.00 35.00 414 PHE D N 1
ATOM 12987 C CA . PHE D 1 337 ? 5.963 -64.361 15.396 1.00 33.94 414 PHE D CA 1
ATOM 12988 C C . PHE D 1 337 ? 5.735 -64.008 16.844 1.00 34.47 414 PHE D C 1
ATOM 12989 O O . PHE D 1 337 ? 4.592 -64.133 17.342 1.00 34.72 414 PHE D O 1
ATOM 12997 N N . TYR D 1 338 ? 6.816 -63.575 17.512 1.00 32.60 415 TYR D N 1
ATOM 12998 C CA . TYR D 1 338 ? 6.774 -63.286 18.938 1.00 32.24 415 TYR D CA 1
ATOM 12999 C C . TYR D 1 338 ? 7.401 -61.949 19.219 1.00 31.12 415 TYR D C 1
ATOM 13000 O O . TYR D 1 338 ? 8.227 -61.462 18.463 1.00 30.19 415 TYR D O 1
ATOM 13009 N N . LYS D 1 339 ? 6.931 -61.289 20.276 1.00 31.95 416 LYS D N 1
ATOM 13010 C CA . LYS D 1 339 ? 7.336 -59.913 20.569 1.00 31.90 416 LYS D CA 1
ATOM 13011 C C . LYS D 1 339 ? 7.755 -59.819 22.059 1.00 31.84 416 LYS D C 1
ATOM 13012 O O . LYS D 1 339 ? 7.588 -60.743 22.820 1.00 31.01 416 LYS D O 1
ATOM 13018 N N . GLN D 1 340 ? 8.291 -58.674 22.463 1.00 32.26 417 GLN D N 1
ATOM 13019 C CA . GLN D 1 340 ? 8.751 -58.489 23.863 1.00 32.17 417 GLN D CA 1
ATOM 13020 C C . GLN D 1 340 ? 7.536 -58.441 24.754 1.00 33.65 417 GLN D C 1
ATOM 13021 O O . GLN D 1 340 ? 6.469 -57.968 24.329 1.00 33.23 417 GLN D O 1
ATOM 13027 N N . ASP D 1 341 ? 7.692 -58.882 25.994 1.00 35.15 418 ASP D N 1
ATOM 13028 C CA . ASP D 1 341 ? 6.652 -58.652 27.000 1.00 38.49 418 ASP D CA 1
ATOM 13029 C C . ASP D 1 341 ? 6.817 -57.194 27.480 1.00 40.42 418 ASP D C 1
ATOM 13030 O O . ASP D 1 341 ? 7.819 -56.908 28.192 1.00 39.13 418 ASP D O 1
ATOM 13035 N N . PRO D 1 342 ? 5.861 -56.287 27.128 1.00 42.83 419 PRO D N 1
ATOM 13036 C CA . PRO D 1 342 ? 6.103 -54.863 27.430 1.00 45.80 419 PRO D CA 1
ATOM 13037 C C . PRO D 1 342 ? 6.135 -54.600 28.947 1.00 47.71 419 PRO D C 1
ATOM 13038 O O . PRO D 1 342 ? 6.666 -53.599 29.372 1.00 49.27 419 PRO D O 1
ATOM 13042 N N . ALA D 1 343 ? 5.613 -55.516 29.726 1.00 48.78 420 ALA D N 1
ATOM 13043 C CA . ALA D 1 343 ? 5.590 -55.383 31.158 1.00 50.63 420 ALA D CA 1
ATOM 13044 C C . ALA D 1 343 ? 6.927 -55.736 31.806 1.00 49.44 420 ALA D C 1
ATOM 13045 O O . ALA D 1 343 ? 7.116 -55.402 32.973 1.00 49.74 420 ALA D O 1
ATOM 13047 N N . MET D 1 344 ? 7.840 -56.408 31.084 1.00 46.20 421 MET D N 1
ATOM 13048 C CA A MET D 1 344 ? 9.101 -56.941 31.660 0.50 45.01 421 MET D CA 1
ATOM 13049 C CA B MET D 1 344 ? 9.079 -56.847 31.739 0.50 45.81 421 MET D CA 1
ATOM 13050 C C . MET D 1 344 ? 10.348 -56.132 31.245 1.00 43.76 421 MET D C 1
ATOM 13051 O O . MET D 1 344 ? 11.402 -56.233 31.883 1.00 42.67 421 MET D O 1
ATOM 13060 N N . VAL D 1 345 ? 10.235 -55.348 30.158 1.00 40.99 422 VAL D N 1
ATOM 13061 C CA . VAL D 1 345 ? 11.383 -54.560 29.655 1.00 39.17 422 VAL D CA 1
ATOM 13062 C C . VAL D 1 345 ? 11.766 -53.430 30.627 1.00 39.38 422 VAL D C 1
ATOM 13063 O O . VAL D 1 345 ? 10.899 -52.873 31.260 1.00 36.87 422 VAL D O 1
ATOM 13067 N N . THR D 1 346 ? 13.059 -53.080 30.687 1.00 38.52 423 THR D N 1
ATOM 13068 C CA . THR D 1 346 ? 13.487 -51.950 31.532 1.00 39.00 423 THR D CA 1
ATOM 13069 C C . THR D 1 346 ? 12.918 -50.657 30.928 1.00 40.10 423 THR D C 1
ATOM 13070 O O . THR D 1 346 ? 12.576 -50.598 29.694 1.00 37.24 423 THR D O 1
ATOM 13074 N N . ARG D 1 347 ? 12.857 -49.623 31.760 1.00 39.87 424 ARG D N 1
ATOM 13075 C CA . ARG D 1 347 ? 12.488 -48.338 31.265 1.00 41.72 424 ARG D CA 1
ATOM 13076 C C . ARG D 1 347 ? 13.600 -47.834 30.367 1.00 39.62 424 ARG D C 1
ATOM 13077 O O . ARG D 1 347 ? 13.355 -47.232 29.348 1.00 40.03 424 ARG D O 1
ATOM 13085 N N . ARG D 1 348 ? 14.841 -48.042 30.724 1.00 38.78 425 ARG D N 1
ATOM 13086 C CA . ARG D 1 348 ? 15.871 -47.381 29.945 1.00 38.54 425 ARG D CA 1
ATOM 13087 C C . ARG D 1 348 ? 16.084 -47.978 28.473 1.00 35.41 425 ARG D C 1
ATOM 13088 O O . ARG D 1 348 ? 16.548 -47.263 27.537 1.00 34.05 425 ARG D O 1
ATOM 13096 N N . ARG D 1 349 ? 15.691 -49.218 28.254 1.00 32.47 426 ARG D N 1
ATOM 13097 C CA . ARG D 1 349 ? 15.793 -49.833 26.916 1.00 31.80 426 ARG D CA 1
ATOM 13098 C C . ARG D 1 349 ? 14.386 -50.059 26.235 1.00 32.66 426 ARG D C 1
ATOM 13099 O O . ARG D 1 349 ? 14.305 -50.232 25.001 1.00 31.53 426 ARG D O 1
ATOM 13107 N N . GLY D 1 350 ? 13.301 -50.050 27.027 1.00 32.73 427 GLY D N 1
ATOM 13108 C CA . GLY D 1 350 ? 11.972 -50.281 26.511 1.00 31.55 427 GLY D CA 1
ATOM 13109 C C . GLY D 1 350 ? 11.965 -51.469 25.534 1.00 31.51 427 GLY D C 1
ATOM 13110 O O . GLY D 1 350 ? 12.635 -52.514 25.783 1.00 30.13 427 GLY D O 1
ATOM 13111 N N . THR D 1 351 ? 11.284 -51.312 24.365 1.00 30.43 428 THR D N 1
ATOM 13112 C CA . THR D 1 351 ? 11.063 -52.528 23.518 1.00 29.78 428 THR D CA 1
ATOM 13113 C C . THR D 1 351 ? 12.067 -52.471 22.369 1.00 28.55 428 THR D C 1
ATOM 13114 O O . THR D 1 351 ? 11.826 -52.977 21.231 1.00 27.62 428 THR D O 1
ATOM 13118 N N . THR D 1 352 ? 13.209 -51.834 22.639 1.00 27.45 429 THR D N 1
ATOM 13119 C CA . THR D 1 352 ? 14.243 -51.720 21.579 1.00 26.56 429 THR D CA 1
ATOM 13120 C C . THR D 1 352 ? 14.668 -53.115 21.152 1.00 25.77 429 THR D C 1
ATOM 13121 O O . THR D 1 352 ? 15.003 -53.912 22.024 1.00 27.48 429 THR D O 1
ATOM 13125 N N . PRO D 1 353 ? 14.666 -53.423 19.810 1.00 24.91 430 PRO D N 1
ATOM 13126 C CA . PRO D 1 353 ? 14.992 -54.798 19.348 1.00 24.05 430 PRO D CA 1
ATOM 13127 C C . PRO D 1 353 ? 16.511 -55.069 19.455 1.00 23.06 430 PRO D C 1
ATOM 13128 O O . PRO D 1 353 ? 17.305 -54.108 19.602 1.00 23.84 430 PRO D O 1
ATOM 13132 N N . ALA D 1 354 ? 16.862 -56.347 19.431 1.00 22.69 431 ALA D N 1
ATOM 13133 C CA . ALA D 1 354 ? 18.260 -56.811 19.642 1.00 22.48 431 ALA D CA 1
ATOM 13134 C C . ALA D 1 354 ? 18.849 -57.328 18.358 1.00 22.68 431 ALA D C 1
ATOM 13135 O O . ALA D 1 354 ? 18.146 -57.984 17.532 1.00 23.30 431 ALA D O 1
ATOM 13137 N N . ASN D 1 355 ? 20.114 -57.007 18.129 1.00 23.78 432 ASN D N 1
ATOM 13138 C CA . ASN D 1 355 ? 20.840 -57.404 16.888 1.00 22.82 432 ASN D CA 1
ATOM 13139 C C . ASN D 1 355 ? 21.646 -58.671 17.122 1.00 23.89 432 ASN D C 1
ATOM 13140 O O . ASN D 1 355 ? 22.499 -59.035 16.280 1.00 26.08 432 ASN D O 1
ATOM 13145 N N . SER D 1 356 ? 21.451 -59.324 18.264 1.00 23.13 433 SER D N 1
ATOM 13146 C CA . SER D 1 356 ? 21.983 -60.628 18.487 1.00 23.95 433 SER D CA 1
ATOM 13147 C C . SER D 1 356 ? 21.222 -61.617 17.651 1.00 24.10 433 SER D C 1
ATOM 13148 O O . SER D 1 356 ? 20.119 -61.281 17.127 1.00 25.19 433 SER D O 1
ATOM 13151 N N . LYS D 1 357 ? 21.780 -62.822 17.494 1.00 23.98 434 LYS D N 1
ATOM 13152 C CA . LYS D 1 357 ? 21.084 -63.916 16.766 1.00 23.23 434 LYS D CA 1
ATOM 13153 C C . LYS D 1 357 ? 21.108 -65.091 17.663 1.00 23.96 434 LYS D C 1
ATOM 13154 O O . LYS D 1 357 ? 22.176 -65.563 18.080 1.00 25.67 434 LYS D O 1
ATOM 13160 N N . PHE D 1 358 ? 19.947 -65.593 18.046 1.00 23.90 435 PHE D N 1
ATOM 13161 C CA . PHE D 1 358 ? 19.938 -66.794 18.891 1.00 24.57 435 PHE D CA 1
ATOM 13162 C C . PHE D 1 358 ? 19.022 -67.844 18.247 1.00 25.25 435 PHE D C 1
ATOM 13163 O O . PHE D 1 358 ? 17.954 -67.498 17.732 1.00 26.23 435 PHE D O 1
ATOM 13171 N N . TYR D 1 359 ? 19.427 -69.110 18.301 1.00 26.71 436 TYR D N 1
ATOM 13172 C CA . TYR D 1 359 ? 18.603 -70.263 17.906 1.00 27.31 436 TYR D CA 1
ATOM 13173 C C . TYR D 1 359 ? 18.560 -71.204 19.076 1.00 28.28 436 TYR D C 1
ATOM 13174 O O . TYR D 1 359 ? 19.612 -71.559 19.649 1.00 28.71 436 TYR D O 1
ATOM 13183 N N . MET D 1 360 ? 17.374 -71.684 19.474 1.00 29.34 437 MET D N 1
ATOM 13184 C CA . MET D 1 360 ? 17.367 -72.548 20.668 1.00 29.89 437 MET D CA 1
ATOM 13185 C C . MET D 1 360 ? 16.208 -73.512 20.659 1.00 31.96 437 MET D C 1
ATOM 13186 O O . MET D 1 360 ? 15.188 -73.270 19.997 1.00 32.45 437 MET D O 1
ATOM 13191 N N . HIS D 1 361 ? 16.345 -74.580 21.448 1.00 33.34 438 HIS D N 1
ATOM 13192 C CA . HIS D 1 361 ? 15.333 -75.600 21.545 1.00 35.68 438 HIS D CA 1
ATOM 13193 C C . HIS D 1 361 ? 15.086 -75.956 22.982 1.00 37.66 438 HIS D C 1
ATOM 13194 O O . HIS D 1 361 ? 16.032 -76.186 23.734 1.00 37.12 438 HIS D O 1
ATOM 13201 N N . CYS D 1 362 ? 13.809 -76.090 23.342 1.00 40.63 439 CYS D N 1
ATOM 13202 C CA . CYS D 1 362 ? 13.372 -76.386 24.731 1.00 44.59 439 CYS D CA 1
ATOM 13203 C C . CYS D 1 362 ? 12.327 -77.487 24.609 1.00 47.84 439 CYS D C 1
ATOM 13204 O O . CYS D 1 362 ? 11.418 -77.375 23.775 1.00 46.41 439 CYS D O 1
ATOM 13207 N N . ALA D 1 363 ? 12.452 -78.541 25.413 1.00 52.41 440 ALA D N 1
ATOM 13208 C CA . ALA D 1 363 ? 11.436 -79.580 25.492 1.00 58.16 440 ALA D CA 1
ATOM 13209 C C . ALA D 1 363 ? 10.723 -79.533 26.881 1.00 62.11 440 ALA D C 1
ATOM 13210 O O . ALA D 1 363 ? 11.388 -79.594 27.919 1.00 61.92 440 ALA D O 1
ATOM 13212 N N . THR D 1 364 ? 9.388 -79.404 26.897 1.00 66.32 441 THR D N 1
ATOM 13213 C CA . THR D 1 364 ? 8.623 -79.224 28.161 1.00 70.16 441 THR D CA 1
ATOM 13214 C C . THR D 1 364 ? 7.761 -80.436 28.559 1.00 73.44 441 THR D C 1
ATOM 13215 O O . THR D 1 364 ? 7.069 -81.035 27.734 1.00 75.11 441 THR D O 1
ATOM 13219 N N . SER D 1 373 ? 6.125 -69.370 29.635 1.00 76.62 450 SER D N 1
ATOM 13220 C CA . SER D 1 373 ? 6.123 -68.792 30.988 1.00 77.50 450 SER D CA 1
ATOM 13221 C C . SER D 1 373 ? 7.430 -69.146 31.716 1.00 75.77 450 SER D C 1
ATOM 13222 O O . SER D 1 373 ? 8.228 -68.242 32.041 1.00 75.58 450 SER D O 1
ATOM 13225 N N . GLN D 1 374 ? 7.634 -70.455 31.945 1.00 73.61 451 GLN D N 1
ATOM 13226 C CA . GLN D 1 374 ? 8.943 -71.035 32.302 1.00 70.61 451 GLN D CA 1
ATOM 13227 C C . GLN D 1 374 ? 9.671 -71.621 31.079 1.00 65.43 451 GLN D C 1
ATOM 13228 O O . GLN D 1 374 ? 10.813 -72.070 31.180 1.00 63.93 451 GLN D O 1
ATOM 13234 N N . VAL D 1 375 ? 9.015 -71.593 29.921 1.00 60.07 452 VAL D N 1
ATOM 13235 C CA . VAL D 1 375 ? 9.591 -72.131 28.688 1.00 54.92 452 VAL D CA 1
ATOM 13236 C C . VAL D 1 375 ? 10.930 -71.404 28.392 1.00 50.65 452 VAL D C 1
ATOM 13237 O O . VAL D 1 375 ? 11.018 -70.183 28.571 1.00 47.91 452 VAL D O 1
ATOM 13241 N N . PHE D 1 376 ? 11.942 -72.171 27.960 1.00 46.65 453 PHE D N 1
ATOM 13242 C CA . PHE D 1 376 ? 13.272 -71.628 27.551 1.00 43.85 453 PHE D CA 1
ATOM 13243 C C . PHE D 1 376 ? 14.216 -71.319 28.704 1.00 43.69 453 PHE D C 1
ATOM 13244 O O . PHE D 1 376 ? 15.318 -70.810 28.449 1.00 42.42 453 PHE D O 1
ATOM 13252 N N . LYS D 1 377 ? 13.812 -71.611 29.952 1.00 43.80 454 LYS D N 1
ATOM 13253 C CA . LYS D 1 377 ? 14.721 -71.424 31.089 1.00 45.02 454 LYS D CA 1
ATOM 13254 C C . LYS D 1 377 ? 15.663 -72.625 31.226 1.00 44.46 454 LYS D C 1
ATOM 13255 O O . LYS D 1 377 ? 16.761 -72.507 31.800 1.00 42.83 454 LYS D O 1
ATOM 13261 N N . GLU D 1 378 ? 15.251 -73.767 30.664 1.00 44.07 455 GLU D N 1
ATOM 13262 C CA . GLU D 1 378 ? 16.111 -74.967 30.572 1.00 44.76 455 GLU D CA 1
ATOM 13263 C C . GLU D 1 378 ? 16.098 -75.408 29.111 1.00 43.39 455 GLU D C 1
ATOM 13264 O O . GLU D 1 378 ? 15.010 -75.547 28.540 1.00 46.16 455 GLU D O 1
ATOM 13270 N N . LEU D 1 379 ? 17.273 -75.535 28.472 1.00 38.94 456 LEU D N 1
ATOM 13271 C CA . LEU D 1 379 ? 17.313 -75.743 27.018 1.00 36.76 456 LEU D CA 1
ATOM 13272 C C . LEU D 1 379 ? 17.995 -77.073 26.713 1.00 36.29 456 LEU D C 1
ATOM 13273 O O . LEU D 1 379 ? 18.880 -77.499 27.439 1.00 35.88 456 LEU D O 1
ATOM 13278 N N . GLU D 1 380 ? 17.523 -77.735 25.666 1.00 37.12 457 GLU D N 1
ATOM 13279 C CA . GLU D 1 380 ? 18.252 -78.849 25.066 1.00 37.81 457 GLU D CA 1
ATOM 13280 C C . GLU D 1 380 ? 19.538 -78.293 24.437 1.00 36.11 457 GLU D C 1
ATOM 13281 O O . GLU D 1 380 ? 20.582 -78.879 24.556 1.00 37.04 457 GLU D O 1
ATOM 13287 N N . TRP D 1 381 ? 19.439 -77.182 23.749 1.00 33.77 458 TRP D N 1
ATOM 13288 C CA . TRP D 1 381 ? 20.594 -76.539 23.094 1.00 32.38 458 TRP D CA 1
ATOM 13289 C C . TRP D 1 381 ? 20.342 -75.112 22.770 1.00 31.08 458 TRP D C 1
ATOM 13290 O O . TRP D 1 381 ? 19.195 -74.684 22.640 1.00 31.24 458 TRP D O 1
ATOM 13301 N N . CYS D 1 382 ? 21.410 -74.328 22.665 1.00 30.23 459 CYS D N 1
ATOM 13302 C CA . CYS D 1 382 ? 21.275 -72.917 22.314 1.00 29.16 459 CYS D CA 1
ATOM 13303 C C . CYS D 1 382 ? 22.473 -72.490 21.503 1.00 28.31 459 CYS D C 1
ATOM 13304 O O . CYS D 1 382 ? 23.597 -72.705 21.933 1.00 28.33 459 CYS D O 1
ATOM 13307 N N . LEU D 1 383 ? 22.237 -71.886 20.338 1.00 27.95 460 LEU D N 1
ATOM 13308 C CA . LEU D 1 383 ? 23.299 -71.333 19.498 1.00 26.63 460 LEU D CA 1
ATOM 13309 C C . LEU D 1 383 ? 23.174 -69.835 19.489 1.00 26.31 460 LEU D C 1
ATOM 13310 O O . LEU D 1 383 ? 22.090 -69.224 19.187 1.00 27.64 460 LEU D O 1
ATOM 13315 N N . TYR D 1 384 ? 24.287 -69.176 19.774 1.00 25.61 461 TYR D N 1
ATOM 13316 C CA . TYR D 1 384 ? 24.368 -67.715 19.693 1.00 23.34 461 TYR D CA 1
ATOM 13317 C C . TYR D 1 384 ? 25.378 -67.406 18.577 1.00 24.51 461 TYR D C 1
ATOM 13318 O O . TYR D 1 384 ? 26.491 -67.939 18.618 1.00 25.83 461 TYR D O 1
ATOM 13327 N N . THR D 1 385 ? 25.012 -66.582 17.587 1.00 23.65 462 THR D N 1
ATOM 13328 C CA . THR D 1 385 ? 25.820 -66.538 16.355 1.00 23.79 462 THR D CA 1
ATOM 13329 C C . THR D 1 385 ? 25.663 -65.199 15.662 1.00 24.04 462 THR D C 1
ATOM 13330 O O . THR D 1 385 ? 24.797 -64.412 16.030 1.00 24.95 462 THR D O 1
ATOM 13334 N N . SER D 1 386 ? 26.503 -64.892 14.685 1.00 24.66 463 SER D N 1
ATOM 13335 C CA . SER D 1 386 ? 26.309 -63.736 13.823 1.00 23.96 463 SER D CA 1
ATOM 13336 C C . SER D 1 386 ? 25.310 -64.147 12.727 1.00 24.21 463 SER D C 1
ATOM 13337 O O . SER D 1 386 ? 24.805 -63.281 12.030 1.00 24.69 463 SER D O 1
ATOM 13340 N N . ALA D 1 387 ? 24.964 -65.435 12.605 1.00 24.45 464 ALA D N 1
ATOM 13341 C CA . ALA D 1 387 ? 24.157 -65.906 11.432 1.00 24.86 464 ALA D CA 1
ATOM 13342 C C . ALA D 1 387 ? 22.685 -65.503 11.528 1.00 25.37 464 ALA D C 1
ATOM 13343 O O . ALA D 1 387 ? 21.981 -65.987 12.428 1.00 26.93 464 ALA D O 1
ATOM 13345 N N . ASN D 1 388 ? 22.219 -64.715 10.552 1.00 24.52 465 ASN D N 1
ATOM 13346 C CA . ASN D 1 388 ? 20.812 -64.324 10.421 1.00 25.23 465 ASN D CA 1
ATOM 13347 C C . ASN D 1 388 ? 20.015 -65.440 9.822 1.00 26.56 465 ASN D C 1
ATOM 13348 O O . ASN D 1 388 ? 20.594 -66.450 9.359 1.00 28.33 465 ASN D O 1
ATOM 13353 N N . LEU D 1 389 ? 18.686 -65.347 9.888 1.00 27.81 466 LEU D N 1
ATOM 13354 C CA . LEU D 1 389 ? 17.871 -66.455 9.345 1.00 29.27 466 LEU D CA 1
ATOM 13355 C C . LEU D 1 389 ? 17.814 -66.289 7.829 1.00 30.97 466 LEU D C 1
ATOM 13356 O O . LEU D 1 389 ? 16.789 -65.900 7.289 1.00 32.38 466 LEU D O 1
ATOM 13361 N N . SER D 1 390 ? 18.938 -66.551 7.123 1.00 32.01 467 SER D N 1
ATOM 13362 C CA . SER D 1 390 ? 18.894 -66.527 5.672 1.00 34.03 467 SER D CA 1
ATOM 13363 C C . SER D 1 390 ? 19.693 -67.671 5.055 1.00 35.15 467 SER D C 1
ATOM 13364 O O . SER D 1 390 ? 20.675 -68.151 5.638 1.00 33.13 467 SER D 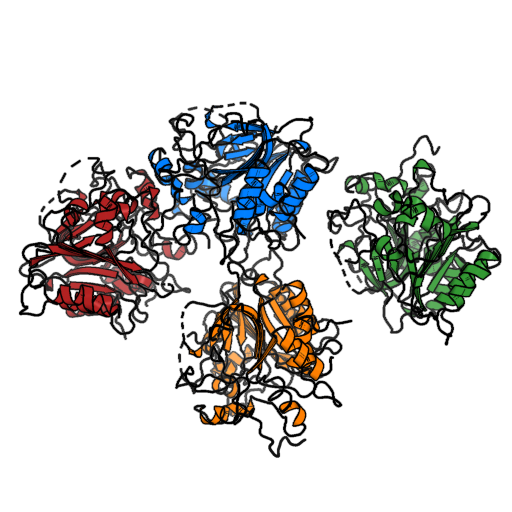O 1
ATOM 13367 N N . GLN D 1 391 ? 19.311 -68.020 3.837 1.00 37.33 468 GLN D N 1
ATOM 13368 C CA . GLN D 1 391 ? 19.995 -69.029 3.038 1.00 40.30 468 GLN D CA 1
ATOM 13369 C C . GLN D 1 391 ? 21.435 -68.620 2.785 1.00 38.88 468 GLN D C 1
ATOM 13370 O O . GLN D 1 391 ? 22.298 -69.470 2.722 1.00 38.21 468 GLN D O 1
ATOM 13376 N N . THR D 1 392 ? 21.710 -67.339 2.577 1.00 37.66 469 THR D N 1
ATOM 13377 C CA . THR D 1 392 ? 23.115 -66.933 2.395 1.00 38.30 469 THR D CA 1
ATOM 13378 C C . THR D 1 392 ? 24.011 -67.218 3.615 1.00 35.61 469 THR D C 1
ATOM 13379 O O . THR D 1 392 ? 25.176 -67.669 3.450 1.00 35.59 469 THR D O 1
ATOM 13383 N N . ALA D 1 393 ? 23.495 -67.029 4.846 1.00 32.70 470 ALA D N 1
ATOM 13384 C CA . ALA D 1 393 ? 24.265 -67.350 6.047 1.00 31.86 470 ALA D CA 1
ATOM 13385 C C . ALA D 1 393 ? 24.383 -68.842 6.363 1.00 32.37 470 ALA D C 1
ATOM 13386 O O . ALA D 1 393 ? 25.379 -69.290 6.945 1.00 33.21 470 ALA D O 1
ATOM 13388 N N . TRP D 1 394 ? 23.350 -69.604 6.043 1.00 33.28 471 TRP D N 1
ATOM 13389 C CA . TRP D 1 394 ? 23.245 -70.997 6.499 1.00 33.84 471 TRP D CA 1
ATOM 13390 C C . TRP D 1 394 ? 23.450 -72.014 5.405 1.00 36.41 471 TRP D C 1
ATOM 13391 O O . TRP D 1 394 ? 23.818 -73.179 5.694 1.00 36.90 471 TRP D O 1
ATOM 13402 N N . GLY D 1 395 ? 23.183 -71.575 4.171 1.00 37.16 472 GLY D N 1
ATOM 13403 C CA . GLY D 1 395 ? 22.984 -72.496 3.065 1.00 41.49 472 GLY D CA 1
ATOM 13404 C C . GLY D 1 395 ? 21.750 -73.372 3.316 1.00 43.67 472 GLY D C 1
ATOM 13405 O O . GLY D 1 395 ? 20.906 -73.060 4.174 1.00 40.66 472 GLY D O 1
ATOM 13406 N N . THR D 1 396 ? 21.673 -74.473 2.579 1.00 46.82 473 THR D N 1
ATOM 13407 C CA . THR D 1 396 ? 20.577 -75.450 2.649 1.00 50.63 473 THR D CA 1
ATOM 13408 C C . THR D 1 396 ? 21.162 -76.863 2.753 1.00 53.67 473 THR D C 1
ATOM 13409 O O . THR D 1 396 ? 22.331 -77.070 3.130 1.00 52.95 473 THR D O 1
ATOM 13413 N N . VAL D 1 397 ? 20.368 -77.862 2.418 1.00 56.91 474 VAL D N 1
ATOM 13414 C CA . VAL D 1 397 ? 20.914 -79.208 2.484 1.00 60.32 474 VAL D CA 1
ATOM 13415 C C . VAL D 1 397 ? 21.905 -79.358 1.320 1.00 61.38 474 VAL D C 1
ATOM 13416 O O . VAL D 1 397 ? 22.962 -79.941 1.487 1.00 61.44 474 VAL D O 1
ATOM 13420 N N . SER D 1 398 ? 21.584 -78.754 0.180 1.00 62.74 475 SER D N 1
ATOM 13421 C CA . SER D 1 398 ? 22.380 -78.904 -1.048 1.00 65.75 475 SER D CA 1
ATOM 13422 C C . SER D 1 398 ? 23.306 -77.713 -1.379 1.00 65.16 475 SER D C 1
ATOM 13423 O O . SER D 1 398 ? 24.353 -77.907 -2.000 1.00 65.51 475 SER D O 1
ATOM 13426 N N . ARG D 1 399 ? 22.925 -76.494 -0.974 1.00 62.38 476 ARG D N 1
ATOM 13427 C CA . ARG D 1 399 ? 23.724 -75.308 -1.266 1.00 61.40 476 ARG D CA 1
ATOM 13428 C C . ARG D 1 399 ? 24.574 -74.967 -0.051 1.00 57.23 476 ARG D C 1
ATOM 13429 O O . ARG D 1 399 ? 24.090 -75.058 1.100 1.00 53.96 476 ARG D O 1
ATOM 13437 N N . LYS D 1 400 ? 25.821 -74.573 -0.302 1.00 54.34 477 LYS D N 1
ATOM 13438 C CA . LYS D 1 400 ? 26.738 -74.141 0.766 1.00 51.36 477 LYS D CA 1
ATOM 13439 C C . LYS D 1 400 ? 26.396 -72.700 1.191 1.00 46.75 477 LYS D C 1
ATOM 13440 O O . LYS D 1 400 ? 25.827 -71.956 0.420 1.00 44.17 477 LYS D O 1
ATOM 13446 N N . PRO D 1 401 ? 26.733 -72.316 2.434 1.00 43.46 478 PRO D N 1
ATOM 13447 C CA . PRO D 1 401 ? 26.580 -70.896 2.834 1.00 40.86 478 PRO D CA 1
ATOM 13448 C C . PRO D 1 401 ? 27.421 -70.028 1.876 1.00 41.17 478 PRO D C 1
ATOM 13449 O O . PRO D 1 401 ? 28.397 -70.544 1.285 1.00 41.39 478 PRO D O 1
ATOM 13453 N N . ARG D 1 402 ? 27.057 -68.764 1.713 1.00 39.75 479 ARG D N 1
ATOM 13454 C CA . ARG D 1 402 ? 27.873 -67.813 0.987 1.00 40.64 479 ARG D CA 1
ATOM 13455 C C . ARG D 1 402 ? 28.693 -66.913 1.903 1.00 38.73 479 ARG D C 1
ATOM 13456 O O . ARG D 1 402 ? 29.590 -66.243 1.426 1.00 39.31 479 ARG D O 1
ATOM 13464 N N . ASN D 1 403 ? 28.353 -66.865 3.192 1.00 35.31 480 ASN D N 1
ATOM 13465 C CA . ASN D 1 403 ? 28.965 -65.946 4.144 1.00 33.05 480 ASN D CA 1
ATOM 13466 C C . ASN D 1 403 ? 29.907 -66.636 5.094 1.00 32.36 480 ASN D C 1
ATOM 13467 O O . ASN D 1 403 ? 29.832 -67.857 5.260 1.00 32.65 480 ASN D O 1
ATOM 13472 N N . TYR D 1 404 ? 30.800 -65.863 5.701 1.00 30.55 481 TYR D N 1
ATOM 13473 C CA . TYR D 1 404 ? 31.502 -66.242 6.919 1.00 29.64 481 TYR D CA 1
ATOM 13474 C C . TYR D 1 404 ? 30.565 -65.860 8.068 1.00 28.63 481 TYR D C 1
ATOM 13475 O O . TYR D 1 404 ? 30.062 -64.743 8.111 1.00 28.59 481 TYR D O 1
ATOM 13484 N N . GLU D 1 405 ? 30.304 -66.784 8.960 1.00 28.24 482 GLU D N 1
ATOM 13485 C CA . GLU D 1 405 ? 29.479 -66.573 10.154 1.00 27.23 482 GLU D CA 1
ATOM 13486 C C . GLU D 1 405 ? 30.131 -67.387 11.277 1.00 27.32 482 GLU D C 1
ATOM 13487 O O . GLU D 1 405 ? 30.723 -68.469 11.033 1.00 29.56 482 GLU D O 1
ATOM 13493 N N . ALA D 1 406 ? 29.953 -66.958 12.532 1.00 26.71 483 ALA D N 1
ATOM 13494 C CA . ALA D 1 406 ? 30.477 -67.734 13.612 1.00 26.50 483 ALA D CA 1
ATOM 13495 C C . ALA D 1 406 ? 29.646 -67.566 14.858 1.00 25.59 483 ALA D C 1
ATOM 13496 O O . ALA D 1 406 ? 29.156 -66.459 15.116 1.00 25.22 483 ALA D O 1
ATOM 13498 N N . GLY D 1 407 ? 29.600 -68.609 15.695 1.00 25.27 484 GLY D N 1
ATOM 13499 C CA . GLY D 1 407 ? 28.867 -68.578 16.922 1.00 24.95 484 GLY D CA 1
ATOM 13500 C C . GLY D 1 407 ? 29.287 -69.680 17.825 1.00 25.80 484 GLY D C 1
ATOM 13501 O O . GLY D 1 407 ? 30.183 -70.508 17.466 1.00 27.23 484 GLY D O 1
ATOM 13502 N N . VAL D 1 408 ? 28.665 -69.716 19.002 1.00 25.50 485 VAL D N 1
ATOM 13503 C CA . VAL D 1 408 ? 28.964 -70.709 20.029 1.00 26.28 485 VAL D CA 1
ATOM 13504 C C . VAL D 1 408 ? 27.684 -71.522 20.332 1.00 27.22 485 VAL D C 1
ATOM 13505 O O . VAL D 1 408 ? 26.581 -70.917 20.512 1.00 27.21 485 VAL D O 1
ATOM 13509 N N . LEU D 1 409 ? 27.816 -72.849 20.376 1.00 27.22 486 LEU D N 1
ATOM 13510 C CA . LEU D 1 409 ? 26.702 -73.711 20.703 1.00 28.28 486 LEU D CA 1
ATOM 13511 C C . LEU D 1 409 ? 26.850 -74.334 22.099 1.00 29.51 486 LEU D C 1
ATOM 13512 O O . LEU D 1 409 ? 27.929 -74.903 22.436 1.00 29.25 486 LEU D O 1
ATOM 13517 N N . TYR D 1 410 ? 25.778 -74.193 22.909 1.00 29.72 487 TYR D N 1
ATOM 13518 C CA . TYR D 1 410 ? 25.645 -74.870 24.204 1.00 29.98 487 TYR D CA 1
ATOM 13519 C C . TYR D 1 410 ? 24.707 -76.018 23.960 1.00 31.85 487 TYR D C 1
ATOM 13520 O O . TYR D 1 410 ? 23.538 -75.818 23.571 1.00 31.63 487 TYR D O 1
ATOM 13529 N N . HIS D 1 411 ? 25.166 -77.220 24.264 1.00 33.26 488 HIS D N 1
ATOM 13530 C CA . HIS D 1 411 ? 24.279 -78.357 24.160 1.00 34.96 488 HIS D CA 1
ATOM 13531 C C . HIS D 1 411 ? 24.232 -79.098 25.483 1.00 34.98 488 HIS D C 1
ATOM 13532 O O . HIS D 1 411 ? 25.251 -79.376 26.094 1.00 33.64 488 HIS D O 1
ATOM 13539 N N . SER D 1 412 ? 23.025 -79.415 25.945 1.00 36.95 489 SER D N 1
ATOM 13540 C CA . SER D 1 412 ? 22.891 -80.019 27.274 1.00 39.20 489 SER D CA 1
ATOM 13541 C C . SER D 1 412 ? 23.623 -81.360 27.403 1.00 41.10 489 SER D C 1
ATOM 13542 O O . SER D 1 412 ? 24.037 -81.724 28.500 1.00 40.27 489 SER D O 1
ATOM 13545 N N . ARG D 1 413 ? 23.831 -82.093 26.313 1.00 42.44 490 ARG D N 1
ATOM 13546 C CA . ARG D 1 413 ? 24.554 -83.377 26.438 1.00 45.60 490 ARG D CA 1
ATOM 13547 C C . ARG D 1 413 ? 26.070 -83.207 26.513 1.00 44.57 490 ARG D C 1
ATOM 13548 O O . ARG D 1 413 ? 26.794 -84.159 26.826 1.00 44.28 490 ARG D O 1
ATOM 13556 N N . ARG D 1 414 ? 26.528 -81.977 26.304 1.00 42.85 491 ARG D N 1
ATOM 13557 C CA . ARG D 1 414 ? 27.939 -81.636 26.368 1.00 43.20 491 ARG D CA 1
ATOM 13558 C C . ARG D 1 414 ? 28.430 -80.960 27.650 1.00 44.17 491 ARG D C 1
ATOM 13559 O O . ARG D 1 414 ? 29.601 -80.802 27.836 1.00 42.56 491 ARG D O 1
ATOM 13567 N N . LEU D 1 415 ? 27.504 -80.544 28.498 1.00 46.86 492 LEU D N 1
ATOM 13568 C CA . LEU D 1 415 ? 27.781 -79.877 29.759 1.00 49.98 492 LEU D CA 1
ATOM 13569 C C . LEU D 1 415 ? 28.430 -80.788 30.786 1.00 53.40 492 LEU D C 1
ATOM 13570 O O . LEU D 1 415 ? 28.042 -81.919 30.921 1.00 53.45 492 LEU D O 1
ATOM 13575 N N . ALA D 1 416 ? 29.409 -80.263 31.506 1.00 57.48 493 ALA D N 1
ATOM 13576 C CA . ALA D 1 416 ? 30.147 -81.063 32.458 1.00 63.17 493 ALA D CA 1
ATOM 13577 C C . ALA D 1 416 ? 29.352 -81.618 33.616 1.00 67.56 493 ALA D C 1
ATOM 13578 O O . ALA D 1 416 ? 29.472 -82.783 33.915 1.00 68.90 493 ALA D O 1
ATOM 13580 N N . ASN D 1 417 ? 28.536 -80.832 34.275 1.00 71.50 494 ASN D N 1
ATOM 13581 C CA . ASN D 1 417 ? 27.775 -81.430 35.342 1.00 75.68 494 ASN D CA 1
ATOM 13582 C C . ASN D 1 417 ? 26.491 -80.733 35.619 1.00 76.40 494 ASN D C 1
ATOM 13583 O O . ASN D 1 417 ? 26.277 -80.220 36.706 1.00 76.38 494 ASN D O 1
ATOM 13588 N N . THR D 1 418 ? 25.645 -80.716 34.616 1.00 76.95 495 THR D N 1
ATOM 13589 C CA . THR D 1 418 ? 24.352 -80.099 34.704 1.00 75.94 495 THR D CA 1
ATOM 13590 C C . THR D 1 418 ? 23.606 -80.913 33.694 1.00 73.99 495 THR D C 1
ATOM 13591 O O . THR D 1 418 ? 24.196 -81.414 32.768 1.00 74.73 495 THR D O 1
ATOM 13595 N N . ARG D 1 419 ? 22.332 -81.118 33.919 1.00 70.28 496 ARG D N 1
ATOM 13596 C CA . ARG D 1 419 ? 21.474 -81.806 32.983 1.00 65.90 496 ARG D CA 1
ATOM 13597 C C . ARG D 1 419 ? 21.136 -81.010 31.729 1.00 61.47 496 ARG D C 1
ATOM 13598 O O . ARG D 1 419 ? 21.067 -81.541 30.648 1.00 61.91 496 ARG D O 1
ATOM 13600 N N . LYS D 1 420 ? 20.881 -79.727 31.919 1.00 54.42 497 LYS D N 1
ATOM 13601 C CA . LYS D 1 420 ? 20.404 -78.857 30.865 1.00 49.06 497 LYS D CA 1
ATOM 13602 C C . LYS D 1 420 ? 21.095 -77.505 30.820 1.00 44.49 497 LYS D C 1
ATOM 13603 O O . LYS D 1 420 ? 21.722 -77.097 31.759 1.00 42.02 497 LYS D O 1
ATOM 13609 N N . VAL D 1 421 ? 20.960 -76.825 29.696 1.00 40.68 498 VAL D N 1
ATOM 13610 C CA . VAL D 1 421 ? 21.514 -75.505 29.542 1.00 36.97 498 VAL D CA 1
ATOM 13611 C C . VAL D 1 421 ? 20.538 -74.555 30.186 1.00 37.36 498 VAL D C 1
ATOM 13612 O O . VAL D 1 421 ? 19.407 -74.556 29.839 1.00 38.29 498 VAL D O 1
ATOM 13616 N N . THR D 1 422 ? 20.984 -73.745 31.126 1.00 36.40 499 THR D N 1
ATOM 13617 C CA . THR D 1 422 ? 20.080 -72.776 31.741 1.00 36.34 499 THR D CA 1
ATOM 13618 C C . THR D 1 422 ? 20.175 -71.421 31.016 1.00 35.09 499 THR D C 1
ATOM 13619 O O . THR D 1 422 ? 21.214 -71.043 30.444 1.00 33.30 499 THR D O 1
ATOM 13623 N N . CYS D 1 423 ? 19.041 -70.717 30.965 1.00 34.72 500 CYS D N 1
ATOM 13624 C CA . CYS D 1 423 ? 18.971 -69.448 30.272 1.00 33.77 500 CYS D CA 1
ATOM 13625 C C . CYS D 1 423 ? 18.103 -68.498 31.100 1.00 34.47 500 CYS D C 1
ATOM 13626 O O . CYS D 1 423 ? 17.155 -68.928 31.737 1.00 35.44 500 CYS D O 1
ATOM 13629 N N . ARG D 1 424 ? 18.430 -67.218 31.097 1.00 34.00 501 ARG D N 1
ATOM 13630 C CA . ARG D 1 424 ? 17.618 -66.216 31.791 1.00 34.72 501 ARG D CA 1
ATOM 13631 C C . ARG D 1 424 ? 17.625 -65.011 30.880 1.00 33.76 501 ARG D C 1
ATOM 13632 O O . ARG D 1 424 ? 18.402 -64.951 29.912 1.00 32.25 501 ARG D O 1
ATOM 13640 N N . THR D 1 425 ? 16.759 -64.034 31.188 1.00 34.74 502 THR D N 1
ATOM 13641 C CA . THR D 1 425 ? 16.599 -62.846 30.355 1.00 33.52 502 THR D CA 1
ATOM 13642 C C . THR D 1 425 ? 17.389 -61.767 31.031 1.00 34.38 502 THR D C 1
ATOM 13643 O O . THR D 1 425 ? 17.348 -61.661 32.269 1.00 34.91 502 THR D O 1
ATOM 13647 N N . PHE D 1 426 ? 18.065 -60.921 30.258 1.00 32.61 503 PHE D N 1
ATOM 13648 C CA . PHE D 1 426 ? 18.748 -59.778 30.853 1.00 34.56 503 PHE D CA 1
ATOM 13649 C C . PHE D 1 426 ? 17.734 -58.789 31.411 1.00 36.62 503 PHE D C 1
ATOM 13650 O O . PHE D 1 426 ? 18.088 -57.935 32.238 1.00 37.68 503 PHE D O 1
ATOM 13658 N N . THR D 1 427 ? 16.478 -58.869 30.951 1.00 37.67 504 THR D N 1
ATOM 13659 C CA . THR D 1 427 ? 15.503 -57.807 31.289 1.00 41.22 504 THR D CA 1
ATOM 13660 C C . THR D 1 427 ? 15.076 -57.922 32.782 1.00 46.65 504 THR D C 1
ATOM 13661 O O . THR D 1 427 ? 14.388 -57.068 33.296 1.00 48.20 504 THR D O 1
ATOM 13665 N N . ARG D 1 428 ? 15.487 -58.986 33.460 1.00 52.07 505 ARG D N 1
ATOM 13666 C CA . ARG D 1 428 ? 15.189 -59.143 34.916 1.00 59.67 505 ARG D CA 1
ATOM 13667 C C . ARG D 1 428 ? 16.367 -58.983 35.881 1.00 62.52 505 ARG D C 1
ATOM 13668 O O . ARG D 1 428 ? 16.161 -58.969 37.099 1.00 64.89 505 ARG D O 1
ATOM 13676 N N . ASP D 1 429 ? 17.582 -58.872 35.338 1.00 64.47 506 ASP D N 1
ATOM 13677 C CA . ASP D 1 429 ? 18.789 -58.531 36.098 1.00 67.05 506 ASP D CA 1
ATOM 13678 C C . ASP D 1 429 ? 18.583 -57.355 37.095 1.00 69.08 506 ASP D C 1
ATOM 13679 O O . ASP D 1 429 ? 18.111 -56.284 36.699 1.00 69.76 506 ASP D O 1
ATOM 13684 N N . PRO D 1 437 ? 23.536 -67.118 38.295 1.00 59.90 514 PRO D N 1
ATOM 13685 C CA . PRO D 1 437 ? 24.235 -67.385 37.022 1.00 57.10 514 PRO D CA 1
ATOM 13686 C C . PRO D 1 437 ? 23.601 -68.530 36.199 1.00 53.62 514 PRO D C 1
ATOM 13687 O O . PRO D 1 437 ? 23.231 -69.588 36.727 1.00 54.19 514 PRO D O 1
ATOM 13691 N N . THR D 1 438 ? 23.453 -68.287 34.903 1.00 47.85 515 THR D N 1
ATOM 13692 C CA . THR D 1 438 ? 22.915 -69.290 33.987 1.00 43.09 515 THR D CA 1
ATOM 13693 C C . THR D 1 438 ? 23.965 -69.472 32.907 1.00 39.97 515 THR D C 1
ATOM 13694 O O . THR D 1 438 ? 24.863 -68.636 32.740 1.00 38.35 515 THR D O 1
ATOM 13698 N N . HIS D 1 439 ? 23.857 -70.534 32.127 1.00 36.14 516 HIS D N 1
ATOM 13699 C CA . HIS D 1 439 ? 24.748 -70.661 30.977 1.00 32.93 516 HIS D CA 1
ATOM 13700 C C . HIS D 1 439 ? 24.561 -69.527 29.945 1.00 31.13 516 HIS D C 1
ATOM 13701 O O . HIS D 1 439 ? 25.565 -68.937 29.463 1.00 29.34 516 HIS D O 1
ATOM 13708 N N . VAL D 1 440 ? 23.281 -69.234 29.621 1.00 28.96 517 VAL D N 1
ATOM 13709 C CA . VAL D 1 440 ? 22.966 -68.307 28.564 1.00 28.12 517 VAL D CA 1
ATOM 13710 C C . VAL D 1 440 ? 22.189 -67.153 29.132 1.00 28.83 517 VAL D C 1
ATOM 13711 O O . VAL D 1 440 ? 21.482 -67.334 30.123 1.00 30.56 517 VAL D O 1
ATOM 13715 N N . ALA D 1 441 ? 22.327 -65.968 28.556 1.00 27.76 518 ALA D N 1
ATOM 13716 C CA . ALA D 1 441 ? 21.451 -64.827 28.958 1.00 27.51 518 ALA D CA 1
ATOM 13717 C C . ALA D 1 441 ? 21.045 -64.186 27.668 1.00 27.04 518 ALA D C 1
ATOM 13718 O O . ALA D 1 441 ? 21.872 -64.051 26.773 1.00 27.09 518 ALA D O 1
ATOM 13720 N N . VAL D 1 442 ? 19.769 -63.803 27.545 1.00 26.75 519 VAL D N 1
ATOM 13721 C CA . VAL D 1 442 ? 19.297 -63.261 26.250 1.00 26.03 519 VAL D CA 1
ATOM 13722 C C . VAL D 1 442 ? 18.688 -61.867 26.470 1.00 27.09 519 VAL D C 1
ATOM 13723 O O . VAL D 1 442 ? 18.181 -61.567 27.583 1.00 28.31 519 VAL D O 1
ATOM 13727 N N . PRO D 1 443 ? 18.741 -61.001 25.426 1.00 26.05 520 PRO D N 1
ATOM 13728 C CA . PRO D 1 443 ? 18.258 -59.641 25.566 1.00 25.79 520 PRO D CA 1
ATOM 13729 C C . PRO D 1 443 ? 16.738 -59.510 25.515 1.00 27.31 520 PRO D C 1
ATOM 13730 O O . PRO D 1 443 ? 16.177 -58.513 26.008 1.00 27.93 520 PRO D O 1
ATOM 13734 N N . PHE D 1 444 ? 16.070 -60.512 24.909 1.00 27.26 521 PHE D N 1
ATOM 13735 C CA . PHE D 1 444 ? 14.584 -60.532 24.864 1.00 28.26 521 PHE D CA 1
ATOM 13736 C C . PHE D 1 444 ? 13.978 -60.974 26.210 1.00 30.03 521 PHE D C 1
ATOM 13737 O O . PHE D 1 444 ? 14.620 -61.657 27.029 1.00 30.83 521 PHE D O 1
ATOM 13745 N N . THR D 1 445 ? 12.737 -60.619 26.408 1.00 31.65 522 THR D N 1
ATOM 13746 C CA . THR D 1 445 ? 12.046 -61.023 27.592 1.00 32.57 522 THR D CA 1
ATOM 13747 C C . THR D 1 445 ? 11.779 -62.519 27.577 1.00 34.27 522 THR D C 1
ATOM 13748 O O . THR D 1 445 ? 11.744 -63.147 26.548 1.00 33.50 522 THR D O 1
ATOM 13752 N N . LEU D 1 446 ? 11.642 -63.072 28.763 1.00 35.14 523 LEU D N 1
ATOM 13753 C CA . LEU D 1 446 ? 11.204 -64.435 28.933 1.00 37.70 523 LEU D CA 1
ATOM 13754 C C . LEU D 1 446 ? 10.108 -64.403 29.958 1.00 40.38 523 LEU D C 1
ATOM 13755 O O . LEU D 1 446 ? 10.323 -64.028 31.067 1.00 39.65 523 LEU D O 1
ATOM 13760 N N . PRO D 1 447 ? 8.928 -64.802 29.562 1.00 43.29 524 PRO D N 1
ATOM 13761 C CA . PRO D 1 447 ? 8.641 -65.233 28.205 1.00 42.93 524 PRO D CA 1
ATOM 13762 C C . PRO D 1 447 ? 8.499 -64.106 27.181 1.00 41.34 524 PRO D C 1
ATOM 13763 O O . PRO D 1 447 ? 8.465 -62.957 27.542 1.00 39.51 524 PRO D O 1
ATOM 13767 N N . VAL D 1 448 ? 8.453 -64.508 25.917 1.00 39.67 525 VAL D N 1
ATOM 13768 C CA . VAL D 1 448 ? 8.111 -63.651 24.807 1.00 38.36 525 VAL D CA 1
ATOM 13769 C C . VAL D 1 448 ? 6.608 -63.826 24.595 1.00 39.43 525 VAL D C 1
ATOM 13770 O O . VAL D 1 448 ? 6.050 -64.810 25.013 1.00 39.19 525 VAL D O 1
ATOM 13774 N N . ILE D 1 449 ? 5.979 -62.865 23.950 1.00 39.37 526 ILE D N 1
ATOM 13775 C CA . ILE D 1 449 ? 4.553 -62.829 23.748 1.00 41.47 526 ILE D CA 1
ATOM 13776 C C . ILE D 1 449 ? 4.225 -63.063 22.301 1.00 40.75 526 ILE D C 1
ATOM 13777 O O . ILE D 1 449 ? 4.886 -62.546 21.457 1.00 38.78 526 ILE D O 1
ATOM 13782 N N . PRO D 1 450 ? 3.211 -63.848 22.009 1.00 42.18 527 PRO D N 1
ATOM 13783 C CA . PRO D 1 450 ? 2.832 -64.076 20.633 1.00 41.72 527 PRO D CA 1
ATOM 13784 C C . PRO D 1 450 ? 2.319 -62.789 20.039 1.00 41.36 527 PRO D C 1
ATOM 13785 O O . PRO D 1 450 ? 1.774 -62.002 20.756 1.00 41.98 527 PRO D O 1
ATOM 13789 N N . TYR D 1 451 ? 2.523 -62.582 18.753 1.00 39.47 528 TYR D N 1
ATOM 13790 C CA . TYR D 1 451 ? 1.984 -61.426 18.071 1.00 39.77 528 TYR D CA 1
ATOM 13791 C C . TYR D 1 451 ? 0.443 -61.479 18.236 1.00 41.51 528 TYR D C 1
ATOM 13792 O O . TYR D 1 451 ? -0.153 -62.541 18.208 1.00 41.94 528 TYR D O 1
ATOM 13801 N N . ASP D 1 452 ? -0.167 -60.339 18.478 1.00 43.51 529 ASP D N 1
ATOM 13802 C CA . ASP D 1 452 ? -1.616 -60.276 18.544 1.00 47.28 529 ASP D CA 1
ATOM 13803 C C . ASP D 1 452 ? -2.119 -60.234 17.093 1.00 47.03 529 ASP D C 1
ATOM 13804 O O . ASP D 1 452 ? -1.863 -59.276 16.382 1.00 44.66 529 ASP D O 1
ATOM 13809 N N . LEU D 1 453 ? -2.733 -61.290 16.627 1.00 48.64 530 LEU D N 1
ATOM 13810 C CA . LEU D 1 453 ? -3.083 -61.399 15.235 1.00 50.84 530 LEU D CA 1
ATOM 13811 C C . LEU D 1 453 ? -4.048 -60.338 14.734 1.00 52.43 530 LEU D C 1
ATOM 13812 O O . LEU D 1 453 ? -4.168 -60.122 13.569 1.00 52.56 530 LEU D O 1
ATOM 13817 N N . ALA D 1 454 ? -4.788 -59.750 15.632 1.00 53.69 531 ALA D N 1
ATOM 13818 C CA . ALA D 1 454 ? -5.669 -58.677 15.282 1.00 55.54 531 ALA D CA 1
ATOM 13819 C C . ALA D 1 454 ? -4.914 -57.419 14.865 1.00 54.78 531 ALA D C 1
ATOM 13820 O O . ALA D 1 454 ? -5.363 -56.722 14.000 1.00 55.13 531 ALA D O 1
ATOM 13822 N N . GLU D 1 455 ? -3.804 -57.135 15.536 1.00 52.96 532 GLU D N 1
ATOM 13823 C CA . GLU D 1 455 ? -3.046 -55.909 15.342 1.00 52.53 532 GLU D CA 1
ATOM 13824 C C . GLU D 1 455 ? -1.593 -55.885 14.881 1.00 49.01 532 GLU D C 1
ATOM 13825 O O . GLU D 1 455 ? -1.236 -55.054 14.084 1.00 47.65 532 GLU D O 1
ATOM 13831 N N . ASP D 1 456 ? -0.754 -56.727 15.456 1.00 45.58 533 ASP D N 1
ATOM 13832 C CA . ASP D 1 456 ? 0.681 -56.706 15.214 1.00 42.34 533 ASP D CA 1
ATOM 13833 C C . ASP D 1 456 ? 1.167 -57.078 13.829 1.00 40.66 533 ASP D C 1
ATOM 13834 O O . ASP D 1 456 ? 0.646 -57.954 13.197 1.00 41.11 533 ASP D O 1
ATOM 13839 N N . GLU D 1 457 ? 2.184 -56.366 13.371 1.00 37.69 534 GLU D N 1
ATOM 13840 C CA . GLU D 1 457 ? 2.818 -56.640 12.102 1.00 36.32 534 GLU D CA 1
ATOM 13841 C C . GLU D 1 457 ? 4.334 -56.483 12.229 1.00 34.39 534 GLU D C 1
ATOM 13842 O O . GLU D 1 457 ? 4.791 -55.566 12.871 1.00 32.74 534 GLU D O 1
ATOM 13848 N N . CYS D 1 458 ? 5.106 -57.359 11.597 1.00 33.37 535 CYS D N 1
ATOM 13849 C CA . CYS D 1 458 ? 6.581 -57.196 11.613 1.00 31.79 535 CYS D CA 1
ATOM 13850 C C . CYS D 1 458 ? 6.956 -55.889 10.972 1.00 31.52 535 CYS D C 1
ATOM 13851 O O . CYS D 1 458 ? 6.423 -55.481 9.934 1.00 32.14 535 CYS D O 1
ATOM 13854 N N . PHE D 1 459 ? 7.929 -55.223 11.548 1.00 31.18 536 PHE D N 1
ATOM 13855 C CA . PHE D 1 459 ? 8.373 -53.990 10.976 1.00 31.74 536 PHE D CA 1
ATOM 13856 C C . PHE D 1 459 ? 9.005 -54.099 9.570 1.00 32.99 536 PHE D C 1
ATOM 13857 O O . PHE D 1 459 ? 9.932 -54.889 9.366 1.00 32.55 536 PHE D O 1
ATOM 13865 N N . CYS D 1 460 ? 8.568 -53.248 8.649 1.00 33.64 537 CYS D N 1
ATOM 13866 C CA . CYS D 1 460 ? 9.101 -53.273 7.294 1.00 38.32 537 CYS D CA 1
ATOM 13867 C C . CYS D 1 460 ? 8.790 -51.915 6.689 1.00 39.80 537 CYS D C 1
ATOM 13868 O O . CYS D 1 460 ? 7.662 -51.442 6.744 1.00 40.98 537 CYS D O 1
ATOM 13871 N N . LEU D 1 461 ? 9.789 -51.295 6.107 1.00 42.19 538 LEU D N 1
ATOM 13872 C CA . LEU D 1 461 ? 9.645 -49.977 5.540 1.00 45.43 538 LEU D CA 1
ATOM 13873 C C . LEU D 1 461 ? 10.300 -50.077 4.153 1.00 46.88 538 LEU D C 1
ATOM 13874 O O . LEU D 1 461 ? 11.457 -50.474 4.070 1.00 47.57 538 LEU D O 1
ATOM 13879 N N . ALA D 1 462 ? 9.565 -49.781 3.087 1.00 48.57 539 ALA D N 1
ATOM 13880 C CA . ALA D 1 462 ? 10.071 -49.778 1.698 1.00 50.00 539 ALA D CA 1
ATOM 13881 C C . ALA D 1 462 ? 10.224 -48.321 1.224 1.00 49.74 539 ALA D C 1
ATOM 13882 O O . ALA D 1 462 ? 9.241 -47.628 0.954 1.00 50.26 539 ALA D O 1
ATOM 13884 N N . LEU D 1 463 ? 11.470 -47.853 1.150 1.00 49.01 540 LEU D N 1
ATOM 13885 C CA . LEU D 1 463 ? 11.773 -46.464 0.786 1.00 48.09 540 LEU D CA 1
ATOM 13886 C C . LEU D 1 463 ? 12.268 -46.403 -0.647 1.00 48.30 540 LEU D C 1
ATOM 13887 O O . LEU D 1 463 ? 12.692 -47.427 -1.199 1.00 47.42 540 LEU D O 1
ATOM 13892 N N . GLU D 1 464 ? 12.248 -45.199 -1.229 1.00 47.83 541 GLU D N 1
ATOM 13893 C CA . GLU D 1 464 ? 12.621 -44.997 -2.613 1.00 49.76 541 GLU D CA 1
ATOM 13894 C C . GLU D 1 464 ? 14.008 -45.541 -2.957 1.00 51.63 541 GLU D C 1
ATOM 13895 O O . GLU D 1 464 ? 14.210 -46.063 -4.064 1.00 51.36 541 GLU D O 1
ATOM 13901 N N . HIS D 1 465 ? 14.948 -45.403 -2.017 1.00 52.80 542 HIS D N 1
ATOM 13902 C CA . HIS D 1 465 ? 16.361 -45.667 -2.303 1.00 56.59 542 HIS D CA 1
ATOM 13903 C C . HIS D 1 465 ? 16.696 -47.140 -2.462 1.00 57.87 542 HIS D C 1
ATOM 13904 O O . HIS D 1 465 ? 17.711 -47.483 -3.104 1.00 58.34 542 HIS D O 1
ATOM 13911 N N . HIS D 1 466 ? 15.859 -47.992 -1.885 1.00 58.57 543 HIS D N 1
ATOM 13912 C CA . HIS D 1 466 ? 16.080 -49.437 -1.920 1.00 60.92 543 HIS D CA 1
ATOM 13913 C C . HIS D 1 466 ? 15.176 -50.219 -2.878 1.00 61.86 543 HIS D C 1
ATOM 13914 O O . HIS D 1 466 ? 15.201 -51.459 -2.884 1.00 62.03 543 HIS D O 1
ATOM 13921 N N . HIS D 1 467 ? 14.436 -49.482 -3.712 1.00 60.96 544 HIS D N 1
ATOM 13922 C CA . HIS D 1 467 ? 13.392 -50.082 -4.514 1.00 61.71 544 HIS D CA 1
ATOM 13923 C C . HIS D 1 467 ? 13.897 -51.162 -5.458 1.00 62.78 544 HIS D C 1
ATOM 13924 O O . HIS D 1 467 ? 13.197 -52.140 -5.717 1.00 61.65 544 HIS D O 1
ATOM 13931 N N . HIS D 1 468 ? 15.090 -50.933 -6.009 1.00 64.23 545 HIS D N 1
ATOM 13932 C CA . HIS D 1 468 ? 15.721 -51.881 -6.900 1.00 66.00 545 HIS D CA 1
ATOM 13933 C C . HIS D 1 468 ? 16.668 -52.767 -6.085 1.00 66.28 545 HIS D C 1
ATOM 13934 O O . HIS D 1 468 ? 17.416 -53.538 -6.679 1.00 67.47 545 HIS D O 1
#

Solvent-accessible surface area: 69913 Å² total; per-residue (Å²): 97,27,54,5,51,10,2,93,4,104,56,7,39,192,217,120,33,10,38,6,142,86,3,0,21,45,114,58,2,89,42,0,0,0,0,0,2,13,0,53,8,37,35,0,2,125,32,18,58,138,77,1,108,38,0,2,0,0,0,13,111,32,5,11,40,102,18,53,89,68,38,62,64,84,90,1,42,84,4,59,180,45,28,87,67,6,74,10,55,24,19,36,81,2,2,0,21,0,4,0,0,1,0,14,22,85,103,21,33,1,58,0,5,4,4,6,0,0,0,16,39,34,6,10,6,0,2,11,1,0,0,0,1,1,16,76,0,115,83,32,196,57,51,121,52,7,50,1,12,50,12,0,27,56,0,0,68,2,2,60,17,151,34,0,55,81,67,0,11,132,25,1,88,101,0,31,1,56,70,1,51,58,10,5,2,12,18,3,0,23,0,66,146,44,74,7,1,0,63,33,1,15,74,41,12,79,102,18,44,67,82,95,96,108,61,122,42,26,47,12,8,0,0,6,1,1,11,3,23,83,26,36,19,107,91,135,20,11,1,4,0,0,1,5,0,0,0,1,23,29,47,23,37,79,42,176,85,64,89,22,91,47,0,44,72,51,12,85,134,96,106,10,90,10,14,0,7,1,7,3,88,107,12,0,62,75,2,59,8,56,19,6,1,10,37,5,10,51,1,71,9,40,136,106,47,60,2,0,30,26,0,3,50,102,13,122,0,3,16,41,16,23,92,98,27,30,36,108,105,9,10,5,3,5,10,6,0,2,0,0,0,17,4,39,85,90,127,30,5,58,107,0,39,10,0,1,5,7,10,3,11,1,20,70,60,1,5,1,20,35,77,89,119,8,53,3,2,2,2,0,0,0,6,7,6,138,52,12,92,91,147,98,79,0,35,4,70,3,11,23,126,102,178,42,43,1,1,0,5,1,0,0,36,11,55,78,8,68,62,67,126,16,32,0,11,16,47,32,18,30,44,131,98,28,54,4,52,10,2,92,4,118,115,14,81,121,34,10,37,5,142,85,3,0,21,43,115,58,2,87,41,0,0,0,0,0,67,71,4,66,10,37,34,0,2,126,34,21,60,140,76,2,109,38,0,2,0,0,0,29,137,45,15,7,125,93,24,101,90,213,37,62,64,86,91,1,40,84,3,58,178,45,29,89,68,6,70,6,119,30,114,46,26,0,49,0,12,0,0,1,0,15,23,86,97,25,34,0,60,0,4,5,3,5,0,10,0,18,38,110,22,12,4,8,2,12,2,0,0,0,0,1,14,74,0,93,82,32,159,46,21,30,66,6,54,1,11,52,12,0,27,71,0,0,67,3,14,106,59,153,57,0,58,82,65,0,10,135,26,1,87,103,0,8,1,6,40,0,16,25,10,5,2,12,18,3,0,34,9,70,178,45,70,8,2,0,63,34,2,17,77,40,14,90,161,20,100,148,45,20,68,12,9,0,0,4,1,4,24,3,23,83,25,36,18,114,91,138,19,10,1,5,0,0,1,4,0,0,0,1,24,29,48,22,36,79,42,176,84,64,92,23,93,47,0,44,72,50,11,84,137,98,88,11,88,10,13,0,8,1,7,3,86,104,12,0,62,74,3,58,60,98,124,59,2,10,73,58,9,103,1,69,8,81,166,104,92,60,3,0,61,25,0,18,53,101,12,125,0,4,16,42,16,22,94,99,28,32,40,232,104,10,10,6,2,7,8,8,0,8,0,0,0,15,4,38,42,155,87,126,29,5,58,103,0,37,10,1,0,4,8,11,2,28,1,20,68,65,1,5,0,20,38,94,166,118,7,126,5,14,2,2,0,0,0,6,7,3,85,54,16,4,117,42,68,63,0,39,3,60,3,11,23,122,104,88,121,37,49,1,1,0,4,1,0,0,35,11,55,80,9,71,70,89,129,15,51,0,12,17,96,68,96,160,166,154,138,211,98,29,56,5,51,10,2,69,4,108,92,8,22,171,171,124,34,10,38,6,147,86,2,0,20,44,114,55,3,86,40,0,0,0,0,0,67,57,0,59,8,37,37,0,2,124,31,19,62,141,75,3,110,39,0,1,0,0,0,34,142,56,18,11,88,105,20,102,88,213,38,64,63,88,92,1,41,83,3,58,178,43,29,88,67,5,75,8,114,28,64,94,190,10,27,0,48,0,12,0,0,1,0,15,23,88,99,23,33,1,59,1,5,5,4,6,0,8,0,17,39,113,21,11,6,9,2,12,1,0,0,0,0,1,16,79,0,113,85,33,198,65,63,152,114,7,55,0,10,50,12,0,27,70,0,0,65,3,14,111,62,151,59,0,56,82,66,0,10,135,24,1,87,101,0,34,1,56,70,1,52,62,10,6,2,12,18,4,0,32,10,68,182,44,72,8,2,0,65,35,3,16,76,38,13,80,152,20,68,120,130,107,16,24,48,12,8,0,0,5,1,4,24,2,23,85,24,36,19,116,90,137,19,8,2,5,0,0,1,5,0,0,1,1,25,28,48,22,35,80,40,174,83,62,89,23,91,48,0,43,72,52,11,84,137,93,117,10,91,9,13,0,8,1,7,2,86,100,12,0,21,62,2,56,49,63,113,57,1,10,72,58,10,101,1,69,8,80,172,105,94,61,2,0,60,24,0,17,53,101,12,125,0,4,15,42,17,23,94,100,26,29,38,92,105,8,11,6,4,6,9,8,0,7,0,0,0,16,4,38,42,157,89,126,31,4,58,107,0,38,10,0,1,4,8,12,3,30,1,20,72,59,1,5,1,21,36,97,168,117,8,94,4,14,2,2,0,0,0,6,7,9,150,52,12,95,75,147,98,80,0,36,3,70,3,10,23,126,103,178,44,47,0,1,0,5,2,0,0,38,10,55,80,9,68,69,89,125,14,52,0,14,16,97,67,92,160,166,164,208,97,28,54,5,54,12,2,93,4,102,64,11,41,244,124,34,10,35,5,145,85,2,0,20,44,114,54,3,86,39,0,0,0,0,0,21,11,0,55,9,37,37,0,1,126,32,18,62,136,77,2,106,38,0,1,0,0,0,29,137,29,15,13,37,101,20,53,90,70,38,61,62,86,91,1,41,82,3,58,181,44,29,93,70,5,74,6,114,29,70,116,25,24,0,18,0,3,0,0,1,0,16,25,87,98,24,35,1,57,1,4,4,3,5,0,1,0,17,39,34,6,11,5,0,2,13,1,0,0,0,1,1,15,78,0,111,85,33,199,64,63,152,112,5,54,1,10,52,12,0,26,72,0,0,67,3,14,107,60,153,59,0,56,81,66,0,11,138,25,1,88,102,0,34,1,56,65,0,50,53,11,6,2,13,19,2,0,34,9,70,179,43,72,8,2,0,60,33,2,17,77,38,13,87,160,19,97,102,27,69,12,8,0,0,5,1,0,10,4,22,84,25,38,18,114,91,135,20,9,1,4,0,0,0,4,0,0,1,1,24,30,47,22,36,81,42,176,84,66,89,23,92,48,0,45,69,49,11,84,136,98,130,11,91,10,14,0,7,1,8,3,88,106,12,0,56,75,2,56,22,66,15,6,1,10,39,6,10,50,1,71,8,43,128,104,50,59,2,0,31,23,0,3,51,102,13,128,0,4,15,39,17,24,94,97,27,30,40,230,101,8,11,6,3,6,9,7,0,2,0,0,0,15,4,40,86,90,126,31,4,59,105,0,39,11,0,0,4,7,8,3,11,1,20,70,69,1,5,1,20,38,94,167,118,8,111,4,15,2,2,0,0,0,6,7,9,170,55,18,82,139,50,83,64,0,39,3,69,2,10,24,124,102,180,42,51,0,1,0,5,1,0,0,36,11,52,75,11,66,59,67,131,17,31,0,11,18,45,31,16,20,40,84,63,120

Secondary structure (DSSP, 8-state):
--EEEEEP-TTTS---EE-HHHHH--TTEEEEEEE-S-EEHHHHHTTS-TT--EEEEEEETTSEEPPPGGG--HHHHHHHTTEEEEEE-PPTT--B---EEEEEETTSEEEEEEESS-BSHHHHHSSB-EEEEPPPEEE----S--HHHHHHHHHHHTT--HHHIIIIIHHHHTEE-GGGTT-EEEEE---TTS--HHHHHHHHHHHHTTT----SS-EEEEEE-SBB---S-SSS---IIIIIIHHHHHTS-------HHHHHHHHHHTTEEEEEE--BTGGGTTSTTGGGGGGG-B---GGGHHHHHIIIIIS--EEE--TTTS-TTTTT--B--EEEEEEE---TTSEESEEEEES--BSHHHH--SSS--SSBEEEEEEEGGGSSSS--EEEEEGGG---SEEESS-SS-EE--TTT--B-----TT-/--EEEEEP-TTT--EE-HHHHH--TTEEEEEEE-S-EEHHHHHTTS-TT--EEEEEEETTSEEPPPGGG--HHHHHHHTTEEEEEEPP---B---EEEEEETTSEEEEEEESS-BSHHHHHSSB-EEEEPPPEEE----S--HHHHHHHHHHHTT--HHHIIIIIHHHHTEE-GGGTT-EEEEE---TTS--HHHHHHHHHHHH---EEEEEEE-SBB---S-SSS---IIIIIIHHHHHTSS------HHHHHHHHHHHTEEEEEE--BTGGGTTSTTGGGGGGG-B---GGGHHHHHIIIIIS--EEE--TTTS-TTTTT--B--EEEEEEEE---TTSEESEEEEES--BSHHHH--SSSPP-SBEEEEEEEGGG-SS-SSEEEEEGGG----SEEESS-SS-EE--TTT--B-----GGG--/--EEEEEP-TTT----EE-HHHHH--TTEEEEEEE-S-EEHHHHHTTS-TT--EEEEEEETTSEEPPPGGG--HHHHHHHTTEEEEEE-PPTT--B---EEEEEETTSEEEEEEESS-BSHHHHHSSB-EEEEPPPEEE----S--HHHHHHHHHHHTT--HHHIIIIIHHHHTEE-GGGTT-EEEEE---TTS--HHHHHHHHHHHHH---SEEEEEEE-SBB---S-SSS---IIIIIIHHHHHTS-------HHHHHHHHHHHTEEEEEE--BTGGGTTSTTGGGGGGG-B---GGGHHHHHIIIIIS--EEE--TTTS-TTTTT--B---EEEEEEE---TTSEESEEEEES--BSHHHH--SSS--SSBEEEEEEEGGGSSSS-PEEEEEGGG---SEEESS-SS-EE--TTT--B-----GGG-/--EEEEEP-TTT---EE-HHHHH--TTEEEEEEE-S-EEHHHHHTTS-TT--EEEEEEETTSEEPPPGGG--HHHHHHHTTEEEEEEP-----B---EEEEEETTSEEEEEEESS-BSHHHHHSSB-EEEEPPPEEE----S--HHHHHHHHHHHTT--HHHIIIIIHHHHTEE-GGGTT-EEEEE---SSS--HHHHHHHHHHHH---EEEEEE-SBB---S-SSS---IIIIIIHHHHHTSS------HHHHHHHHHHHTEEEEEE--BTGGGTTSTTGGGGGGG-B---GGGHHHHHIIIIIS--EEE--TTTS-TTTTT--B--EEEEEEE---TTSEESEEEEES--BSHHHH--SSSPPSSBEEEEEEEGGG-SS-SSEEEEEGGG---SEEESS-SS-EE--TTT--B-----GGG--

B-factor: mean 44.59, std 17.69, range [18.14, 162.28]

Sequence (1713 aa):
GAVFKLMKSDFYEREDMITLKDIFGTETLKRSILFSFQYELDFLLRQFHQNVENITIVGQKGTIMPIEARAMDATLAVILKKVKLIEITMPPFASHHTKLIINFYDNGECKIFLPSNNFTSMETNLPQQVCWCSPLLKIGKEGLPVPFKRSLIEYLNSYHLKDIDELITKSVEEVNFAPLSELEFVYSTPSKFQSSGLLSFYNKLEKLSAGTSASDTAKHYLCQTSSIGTSLSRARDENLWTHLMIPLFTGIMSPPILPTNSLINEYSQRKIKPYIIFPTEQEFVTSPLKWSSSGWFHFQYLQKKSYYEMMLRNKFKVFYKQDPAMMVTRRRGTTPANSKFYMHCATSQVFKELEWCLYTSANLSQTAWGTVSRKPRNYEAGVLYHSRRLANTRKVTCRTFTRDPTHVAVPFTLPVIPYDLAEDECFCLALEHHGAVFKLMKSDFYEDMITLKDIFGTETLKRSILFSFQYELDFLLRQFHQNVENITIVGQKGTIMMPIEARAMDATLAVILKKVKLIEITMPASHHTKLIINFYDNGECKIFLPSNNFTSMETNLPQQVCWCSPLLKIGKEGLPVPFKRSLIEYLNSYHLKDIDELITKSVEEVNFAPLSELEFVYSTPSKFQSSGLLSFYNKLEKLSDTAKHYLCQTSSIGTSLSRARDENLWTHLMIPLFTGIMSPPILPTNSLINEYSQRKIKPYIIFPTEQEFVTSPLKWSSSGWFHFQYLQKKSYYEMMLRNKFKVFYKQDPAMMVTRRRGTTPANSKFYMHCATNSQVFKELEWCLYTSANLSQTAWGTVSRKPRNYEAGVLYHSRRLANTRKVTCRTFTRDNPTHVAVPFTLPVIPYDLAEDECFCLALEHHHHGAVFKLMKSDFYEREDMITLKDIFGTETLKRSILFSFQYELDFLLRQFHQNVENITIVGQQKGTIMPIEARAMDATLAVILKKVKLIEITMPPFASHHTKLIINFYDNGECKIFLPSNNFTSMETNLPQQVCWCSPLLKIGKEGLPVPFKRSLIEYLNSYHLKDIDELITKSVEEVNFAPLSELEFVYSTPSKFQSSGLLSFYNKLEKLSASDTAKHYLCQTSSIGTSLSRARDENLWTHLMIPLFTGIMSPPILPTNSLINEYSQRKIKPYIIFPTEQEFVTSPLKWSSSGWFHFQYLQKKSYYEMMLRNKFKVFYKQDPAMMVTRRRGTTPANSKFYMHCATNSQVFKELEWCLYTSANLSQTAWGTVSRKPRNYEAGVLYHSRRLANTRKVTCRTFTRDPTHVAVPFTLPVIPYDLAEDECFCLALEHHHGAVFKLMKSDFYERDMITLKDIFGTETLKRSILFSFQYELDFLLRQFHQNVENITIVGQKGTIMMPIEARAMDATLAVILKKVKLIEITMPPASHHTKLIINFYDNGECKIFLPSNNFTSMETNLPQQVCWCSPLLKIGKEGLPVPFKRSLIEYLNSYHLKDIDELITKSVEEVNFAPLSELEFVYSTPSKFQSSGLLSFYNKLEKLSTAKHYLCQTSSIGTSLSRARDENLWTHLMIPLFTGIMSPPILPTNSLINEYSQRKIKPYIIFPTEQEFVTSPLKWSSSGWFHFQYLQKKSYYEMMLRNKFKVFYKQDPAMMVTRRRGTTPANSKFYMHCATSQVFKELEWCLYTSANLSQTAWGTVSRKPRNYEAGVLYHSRRLANTRKVTCRTFTRDPTHVAVPFTLPVIPYDLAEDECFCLALEHHHH